Protein AF-0000000084919170 (afdb_homodimer)

InterPro domains:
  IPR008969 Carboxypeptidase-like, regulatory domain superfamily [SSF49464] (25-106)
  IPR012910 TonB-dependent receptor, plug domain [PF07715] (121-240)
  IPR023996 TonB-dependent outer membrane protein, SusC/RagA [TIGR04056] (25-1035)
  IPR023997 TonB-dependent outer membrane protein SusC/RagA, conserved site [TIGR04057] (216-246)
  IPR036942 TonB-dependent receptor-like, beta-barrel domain superfamily [G3DSA:2.40.170.20] (329-883)
  IPR037066 TonB-dependent receptor, plug domain superfamily [G3DSA:2.170.130.10] (97-245)
  IPR039426 TonB-dependent receptor-like [PS52016] (116-1035)
  IPR039426 TonB-dependent receptor-like [PTHR30069] (17-830)

Solvent-accessible surface area (backbone atoms only — not comparable to full-atom values): 98861 Å² total; per-residue (Å²): 133,69,83,75,57,65,78,62,54,68,70,56,56,76,66,56,72,74,70,78,71,61,69,59,45,59,29,31,28,36,35,17,32,79,85,62,47,48,36,58,60,28,34,38,28,37,64,97,54,91,55,60,39,50,20,38,80,73,2,37,36,69,43,75,38,74,47,51,75,38,37,35,32,38,40,37,96,63,31,39,68,44,75,46,67,41,71,67,45,52,63,57,71,44,64,32,46,58,21,64,72,63,58,53,50,70,41,65,47,57,89,58,41,72,38,49,54,79,58,44,23,62,69,70,52,74,43,54,17,62,70,28,42,68,63,68,50,74,34,27,70,65,47,48,47,48,69,45,56,44,48,48,57,47,65,38,22,44,56,79,62,29,44,72,33,47,33,30,72,52,77,65,50,92,70,56,84,34,50,45,31,41,26,53,67,68,29,71,50,70,58,60,69,63,41,57,32,47,49,79,12,37,33,40,54,15,40,38,68,45,72,48,59,33,83,45,36,41,32,38,28,39,25,55,42,43,61,47,16,39,84,67,35,44,64,15,68,31,7,31,41,38,37,35,58,56,68,27,42,68,51,79,57,54,22,37,36,39,38,38,35,41,36,41,31,36,72,51,66,81,44,48,73,60,46,63,52,36,16,46,24,53,56,47,32,64,42,89,37,30,70,48,22,15,58,46,46,47,26,13,34,14,34,68,53,73,52,50,76,39,39,30,47,85,61,50,67,39,53,33,33,67,65,65,65,44,63,71,68,65,42,43,74,12,39,38,38,41,41,33,43,34,40,34,34,37,57,97,44,34,29,34,23,44,36,43,33,44,34,42,35,39,37,34,52,58,72,22,32,35,38,39,41,38,40,37,39,27,37,36,40,49,27,74,86,34,36,38,39,38,40,39,40,33,43,37,41,37,43,36,37,29,54,52,39,19,35,26,38,59,51,9,30,44,36,44,54,72,46,50,23,31,38,55,57,65,74,74,46,58,66,10,46,40,96,88,53,26,52,40,65,51,32,63,53,48,48,52,41,30,42,49,27,30,37,70,57,36,39,33,32,36,42,34,48,34,40,41,36,32,40,36,44,36,38,49,77,44,97,38,33,36,41,35,38,37,44,26,40,29,38,37,40,37,39,37,40,39,35,44,42,44,28,31,72,72,39,53,39,20,31,41,37,41,35,45,34,41,41,39,36,40,40,38,40,40,36,43,35,38,47,42,69,80,48,96,41,36,33,42,39,34,34,40,34,40,40,41,38,39,41,41,37,39,35,43,37,42,32,30,32,34,41,72,48,79,87,50,91,48,80,60,32,30,70,46,70,46,72,49,78,46,80,47,64,44,40,39,38,33,42,36,36,37,44,33,40,34,44,66,82,29,36,25,41,38,40,38,40,35,36,40,40,27,48,43,38,58,55,92,89,52,83,48,51,35,56,55,76,37,39,29,41,28,28,14,37,31,46,49,76,75,42,94,63,60,81,54,55,64,37,37,34,44,28,25,34,38,16,33,35,44,36,47,70,92,60,54,72,47,42,49,84,41,75,34,52,48,63,87,26,74,92,79,41,65,45,74,41,78,36,71,54,48,44,47,33,59,67,44,51,55,20,39,34,40,32,41,38,40,36,40,39,39,24,26,63,83,62,29,36,37,41,41,39,37,40,40,40,34,37,23,36,37,29,68,32,73,39,77,41,58,76,85,70,79,25,56,22,33,48,44,56,40,23,27,35,35,33,36,36,43,31,32,38,38,38,33,40,88,44,77,54,97,51,38,36,35,42,38,36,41,30,26,23,37,46,50,45,31,22,72,29,50,38,98,83,44,56,64,46,75,64,50,41,55,69,81,66,29,40,31,24,28,40,38,60,79,32,42,61,30,22,32,34,19,24,23,73,24,54,51,95,88,64,43,48,27,19,44,66,45,96,87,65,46,59,37,71,34,79,29,64,70,38,83,66,41,34,21,58,52,35,31,40,35,13,39,39,41,36,37,34,47,74,52,33,37,40,35,39,32,37,30,33,40,34,81,16,22,32,35,37,46,58,59,25,49,19,36,45,25,39,33,29,54,76,55,58,64,20,58,85,84,24,35,79,48,72,35,28,33,64,89,79,69,43,76,47,74,47,67,40,47,41,51,49,41,58,60,41,37,36,51,52,39,56,32,32,55,79,35,46,34,53,33,29,37,32,31,41,40,37,39,37,44,32,40,42,60,57,58,80,78,29,67,88,47,80,44,68,42,44,38,42,30,42,32,35,32,45,70,49,67,79,39,66,63,44,78,53,48,63,73,64,41,25,48,47,76,66,83,57,46,34,46,29,36,42,29,46,76,60,54,27,35,40,35,41,35,40,38,38,31,37,131,72,85,70,57,64,74,60,54,67,70,56,57,77,65,59,71,75,69,79,72,60,68,59,45,59,30,32,28,36,34,18,33,78,87,62,48,47,35,59,59,28,34,37,27,36,65,98,54,92,55,61,36,51,20,37,80,74,3,37,35,68,44,74,40,74,48,52,74,38,36,35,32,38,39,36,95,58,30,40,69,44,77,47,67,41,72,65,43,52,64,60,70,45,64,33,46,60,20,63,71,60,61,51,50,68,41,64,47,56,89,58,41,73,39,49,52,78,58,45,23,62,70,70,52,74,42,54,18,61,69,27,42,66,64,67,50,74,34,27,71,65,47,48,49,52,70,44,56,43,48,48,58,47,65,39,22,42,57,80,63,29,45,70,32,47,34,29,70,55,77,64,49,93,71,56,82,37,49,46,32,41,26,53,69,68,31,71,51,71,60,60,68,64,42,57,30,46,48,81,12,38,34,39,56,15,40,37,66,45,72,46,59,34,82,46,36,42,31,38,27,38,25,56,41,44,60,48,16,38,82,66,35,43,64,14,67,30,8,29,40,37,36,36,57,55,68,28,41,68,51,79,58,53,24,35,36,38,38,38,35,42,36,40,32,36,73,52,67,82,43,47,72,59,47,62,53,37,17,45,23,53,55,48,31,63,41,89,37,30,70,48,22,15,58,47,45,47,24,14,32,14,33,68,51,74,50,50,76,38,38,30,47,84,60,50,68,41,53,33,33,67,65,64,64,43,62,71,69,64,42,42,74,12,39,37,38,40,41,33,44,33,41,34,35,36,58,96,44,34,27,32,24,43,35,43,34,45,36,43,35,40,37,33,53,58,74,20,33,37,37,38,40,40,39,38,40,26,38,36,40,50,29,73,87,34,35,37,40,35,42,40,41,34,43,35,42,37,44,36,38,28,51,52,39,20,35,26,39,57,51,8,29,45,35,45,55,74,46,50,22,31,37,54,56,65,75,73,44,59,68,10,47,40,96,87,54,26,53,39,66,50,32,63,52,46,47,51,44,31,42,49,28,30,37,69,56,35,39,34,31,37,42,34,47,35,40,41,38,32,39,38,43,35,37,47,76,45,97,38,33,34,39,36,39,37,43,29,41,28,38,35,37,37,40,36,41,38,37,44,42,44,27,30,72,71,40,53,40,20,31,39,38,40,34,46,35,40,40,39,36,40,40,38,41,42,35,43,36,39,48,40,69,80,47,96,42,36,33,40,39,34,36,41,33,40,39,41,41,40,42,41,39,39,36,42,36,44,32,30,35,33,40,73,48,79,90,52,90,48,83,58,32,30,71,47,70,46,73,49,78,46,79,46,61,45,42,40,39,32,43,35,37,38,45,33,40,35,44,66,83,28,36,26,41,37,39,37,40,36,35,41,40,28,48,43,36,56,54,92,87,53,82,47,51,35,55,53,74,39,40,27,41,29,29,15,37,31,46,48,76,73,41,94,63,61,81,54,54,63,38,37,33,44,28,25,35,37,16,34,36,45,36,48,71,92,60,54,73,48,40,48,83,40,76,35,53,47,63,86,26,74,93,80,41,66,45,72,41,77,36,72,52,49,46,46,34,58,66,44,50,56,20,38,34,39,34,40,40,43,35,41,39,39,24,26,64,82,64,30,35,35,41,40,38,37,39,41,40,35,38,25,37,36,28,68,31,74,38,79,42,59,76,85,70,78,27,55,21,33,50,44,55,41,24,27,38,37,33,38,36,41,31,33,39,38,36,34,40,90,43,77,55,98,51,38,36,36,42,39,36,40,29,26,22,39,46,50,45,31,23,73,30,50,39,97,82,44,56,63,48,77,65,52,40,56,70,80,64,29,39,31,26,26,40,38,61,76,32,44,60,30,23,31,32,19,24,23,73,24,53,51,95,89,64,45,48,27,19,43,65,46,97,85,66,45,60,38,72,34,78,29,61,69,39,81,66,40,33,20,58,52,35,30,40,35,13,39,39,40,37,39,34,48,73,53,33,35,40,35,39,32,36,29,32,39,35,81,15,22,30,34,36,47,58,60,25,49,18,37,46,26,40,33,30,53,77,55,58,63,20,58,86,83,25,35,79,47,71,38,29,33,64,90,78,70,42,78,48,73,48,68,39,47,40,51,49,42,57,60,42,37,37,52,53,39,56,31,30,56,80,35,46,34,53,33,29,36,33,31,40,39,35,39,35,44,33,41,40,58,56,58,80,78,27,65,88,47,81,44,68,41,42,38,42,29,44,31,35,32,46,69,48,67,81,39,67,64,44,75,52,48,63,73,64,41,26,45,48,74,65,83,56,46,33,48,27,37,42,30,47,78,60,51,27,34,40,34,41,34,39,38,39,30,38

Radius of gyration: 41.26 Å; Cα contacts (8 Å, |Δi|>4): 6183; chains: 2; bounding box: 112×122×105 Å

Structure (mmCIF, N/CA/C/O backbone):
data_AF-0000000084919170-model_v1
#
loop_
_entity.id
_entity.type
_entity.pdbx_description
1 polymer 'TonB-dependent receptor plug'
#
loop_
_atom_site.group_PDB
_atom_site.id
_atom_site.type_symbol
_atom_site.label_atom_id
_atom_site.label_alt_id
_atom_site.label_comp_id
_atom_site.label_asym_id
_atom_site.label_entity_id
_atom_site.label_seq_id
_atom_site.pdbx_PDB_ins_code
_atom_site.Cartn_x
_atom_site.Cartn_y
_atom_site.Cartn_z
_atom_site.occupancy
_atom_site.B_iso_or_equiv
_atom_site.auth_seq_id
_atom_site.auth_comp_id
_atom_site.auth_asym_id
_atom_site.auth_atom_id
_atom_site.pdbx_PDB_model_num
ATOM 1 N N . MET A 1 1 ? -66.125 2.893 -43.344 1 22.45 1 MET A N 1
ATOM 2 C CA . MET A 1 1 ? -66.375 3.629 -42.094 1 22.45 1 MET A CA 1
ATOM 3 C C . MET A 1 1 ? -66.5 2.676 -40.938 1 22.45 1 MET A C 1
ATOM 5 O O . MET A 1 1 ? -66.25 3.055 -39.781 1 22.45 1 MET A O 1
ATOM 9 N N . GLN A 1 2 ? -67.188 1.554 -41.094 1 22 2 GLN A N 1
ATOM 10 C CA . GLN A 1 2 ? -67.875 0.704 -40.094 1 22 2 GLN A CA 1
ATOM 11 C C . GLN A 1 2 ? -66.812 -0.121 -39.312 1 22 2 GLN A C 1
ATOM 13 O O . GLN A 1 2 ? -67 -0.393 -38.125 1 22 2 GLN A O 1
ATOM 18 N N . LYS A 1 3 ? -66 -0.805 -40.125 1 27.08 3 LYS A N 1
ATOM 19 C CA . LYS A 1 3 ? -65.25 -1.969 -39.656 1 27.08 3 LYS A CA 1
ATOM 20 C C . LYS A 1 3 ? -64.25 -1.578 -38.594 1 27.08 3 LYS A C 1
ATOM 22 O O . LYS A 1 3 ? -63.5 -2.424 -38.094 1 27.08 3 LYS A O 1
ATOM 27 N N . GLN A 1 4 ? -64 -0.271 -38.562 1 27.7 4 GLN A N 1
ATOM 28 C CA . GLN A 1 4 ? -62.906 0.254 -37.75 1 27.7 4 GLN A CA 1
ATOM 29 C C . GLN A 1 4 ? -63.219 0.131 -36.25 1 27.7 4 GLN A C 1
ATOM 31 O O . GLN A 1 4 ? -62.406 0.491 -35.406 1 27.7 4 GLN A O 1
ATOM 36 N N . THR A 1 5 ? -64.562 -0.2 -35.969 1 31.77 5 THR A N 1
ATOM 37 C CA . THR A 1 5 ? -65.188 0.075 -34.656 1 31.77 5 THR A CA 1
ATOM 38 C C . THR A 1 5 ? -64.75 -0.962 -33.625 1 31.77 5 THR A C 1
ATOM 40 O O . THR A 1 5 ? -64.625 -0.65 -32.438 1 31.77 5 THR A O 1
ATOM 43 N N . HIS A 1 6 ? -64.625 -2.256 -34.125 1 32.03 6 HIS A N 1
ATOM 44 C CA . HIS A 1 6 ? -64.812 -3.307 -33.125 1 32.03 6 HIS A CA 1
ATOM 45 C C . HIS A 1 6 ? -63.562 -3.434 -32.25 1 32.03 6 HIS A C 1
ATOM 47 O O . HIS A 1 6 ? -63.656 -3.924 -31.125 1 32.03 6 HIS A O 1
ATOM 53 N N . TYR A 1 7 ? -62.375 -3.232 -33 1 32.41 7 TYR A N 1
ATOM 54 C CA . TYR A 1 7 ? -61.188 -3.619 -32.25 1 32.41 7 TYR A CA 1
ATOM 55 C C . TYR A 1 7 ? -61 -2.771 -31.016 1 32.41 7 TYR A C 1
ATOM 57 O O . TYR A 1 7 ? -60.062 -2.982 -30.25 1 32.41 7 TYR A O 1
ATOM 65 N N . LEU A 1 8 ? -61.812 -1.587 -30.969 1 29.98 8 LEU A N 1
ATOM 66 C CA . LEU A 1 8 ? -61.75 -0.578 -29.906 1 29.98 8 LEU A CA 1
ATOM 67 C C . LEU A 1 8 ? -62.219 -1.148 -28.578 1 29.98 8 LEU A C 1
ATOM 69 O O . LEU A 1 8 ? -61.781 -0.71 -27.516 1 29.98 8 LEU A O 1
ATOM 73 N N . LEU A 1 9 ? -63.062 -2.213 -28.688 1 30.53 9 LEU A N 1
ATOM 74 C CA . LEU A 1 9 ? -63.812 -2.682 -27.531 1 30.53 9 LEU A CA 1
ATOM 75 C C . LEU A 1 9 ? -62.875 -3.344 -26.516 1 30.53 9 LEU A C 1
ATOM 77 O O . LEU A 1 9 ? -63.031 -3.143 -25.312 1 30.53 9 LEU A O 1
ATOM 81 N N . LEU A 1 10 ? -62.094 -4.34 -27.094 1 31.11 10 LEU A N 1
ATOM 82 C CA . LEU A 1 10 ? -61.531 -5.266 -26.125 1 31.11 10 LEU A CA 1
ATOM 83 C C . LEU A 1 10 ? -60.5 -4.566 -25.25 1 31.11 10 LEU A C 1
ATOM 85 O O . LEU A 1 10 ? -60.156 -5.043 -24.156 1 31.11 10 LEU A O 1
ATOM 89 N N . PHE A 1 11 ? -59.875 -3.465 -25.812 1 29.84 11 PHE A N 1
ATOM 90 C CA . PHE A 1 11 ? -58.875 -2.74 -25.031 1 29.84 11 PHE A CA 1
ATOM 91 C C . PHE A 1 11 ? -59.469 -2.184 -23.75 1 29.84 11 PHE A C 1
ATOM 93 O O . PHE A 1 11 ? -58.75 -1.865 -22.797 1 29.84 11 PHE A O 1
ATOM 100 N N . VAL A 1 12 ? -60.812 -1.981 -23.797 1 30.11 12 VAL A N 1
ATOM 101 C CA . VAL A 1 12 ? -61.469 -1.271 -22.703 1 30.11 12 VAL A CA 1
ATOM 102 C C . VAL A 1 12 ? -61.5 -2.152 -21.453 1 30.11 12 VAL A C 1
ATOM 104 O O . VAL A 1 12 ? -61.531 -1.648 -20.328 1 30.11 12 VAL A O 1
ATOM 107 N N . LEU A 1 13 ? -61.625 -3.471 -21.734 1 29.06 13 LEU A N 1
ATOM 108 C CA . LEU A 1 13 ? -62.031 -4.25 -20.562 1 29.06 13 LEU A CA 1
ATOM 109 C C . LEU A 1 13 ? -60.906 -4.363 -19.562 1 29.06 13 LEU A C 1
ATOM 111 O O . LEU A 1 13 ? -61.125 -4.551 -18.359 1 29.06 13 LEU A O 1
ATOM 115 N N . PHE A 1 14 ? -59.688 -4.559 -20.125 1 29.61 14 PHE A N 1
ATOM 116 C CA . PHE A 1 14 ? -58.688 -4.918 -19.125 1 29.61 14 PHE A CA 1
ATOM 117 C C . PHE A 1 14 ? -58.5 -3.795 -18.109 1 29.61 14 PHE A C 1
ATOM 119 O O . PHE A 1 14 ? -57.656 -3.883 -17.219 1 29.61 14 PHE A O 1
ATOM 126 N N . LEU A 1 15 ? -59.094 -2.596 -18.453 1 28.02 15 LEU A N 1
ATOM 127 C CA . LEU A 1 15 ? -58.938 -1.473 -17.531 1 28.02 15 LEU A CA 1
ATOM 128 C C . LEU A 1 15 ? -59.688 -1.745 -16.234 1 28.02 15 LEU A C 1
ATOM 130 O O . LEU A 1 15 ? -59.688 -0.905 -15.328 1 28.02 15 LEU A O 1
ATOM 134 N N . LEU A 1 16 ? -60.656 -2.666 -16.312 1 28.39 16 LEU A N 1
ATOM 135 C CA . LEU A 1 16 ? -61.562 -2.588 -15.172 1 28.39 16 LEU A CA 1
ATOM 136 C C . LEU A 1 16 ? -61 -3.277 -13.945 1 28.39 16 LEU A C 1
ATOM 138 O O . LEU A 1 16 ? -61.719 -3.777 -13.094 1 28.39 16 LEU A O 1
ATOM 142 N N . THR A 1 17 ? -59.781 -3.814 -14.031 1 30.48 17 THR A N 1
ATOM 143 C CA . THR A 1 17 ? -59.625 -4.492 -12.758 1 30.48 17 THR A CA 1
ATOM 144 C C . THR A 1 17 ? -59.75 -3.51 -11.594 1 30.48 17 THR A C 1
ATOM 146 O O . THR A 1 17 ? -59.125 -2.451 -11.586 1 30.48 17 THR A O 1
ATOM 149 N N . SER A 1 18 ? -60.969 -3.484 -11.016 1 28.42 18 SER A N 1
ATOM 150 C CA . SER A 1 18 ? -61.5 -2.75 -9.875 1 28.42 18 SER A CA 1
ATOM 151 C C . SER A 1 18 ? -60.594 -2.861 -8.664 1 28.42 18 SER A C 1
ATOM 153 O O . SER A 1 18 ? -60.25 -3.965 -8.234 1 28.42 18 SER A O 1
ATOM 155 N N . GLY A 1 19 ? -59.594 -1.998 -8.57 1 30.52 19 GLY A N 1
ATOM 156 C CA . GLY A 1 19 ? -58.781 -1.725 -7.395 1 30.52 19 GLY A CA 1
ATOM 157 C C . GLY A 1 19 ? -59.594 -1.731 -6.102 1 30.52 19 GLY A C 1
ATOM 158 O O . GLY A 1 19 ? -60.625 -1.062 -5.996 1 30.52 19 GLY A O 1
ATOM 159 N N . MET A 1 20 ? -59.75 -2.928 -5.551 1 32.59 20 MET A N 1
ATOM 160 C CA . MET A 1 20 ? -60.25 -2.881 -4.184 1 32.59 20 MET A CA 1
ATOM 161 C C . MET A 1 20 ? -59.625 -1.734 -3.404 1 32.59 20 MET A C 1
ATOM 163 O O . MET A 1 20 ? -58.406 -1.683 -3.26 1 32.59 20 MET A O 1
ATOM 167 N N . VAL A 1 21 ? -60.156 -0.573 -3.539 1 33.84 21 VAL A N 1
ATOM 168 C CA . VAL A 1 21 ? -59.875 0.622 -2.75 1 33.84 21 VAL A CA 1
ATOM 169 C C . VAL A 1 21 ? -59.906 0.274 -1.264 1 33.84 21 VAL A C 1
ATOM 171 O O . VAL A 1 21 ? -60.938 -0.098 -0.717 1 33.84 21 VAL A O 1
ATOM 174 N N . ALA A 1 22 ? -58.969 -0.368 -0.867 1 38.22 22 ALA A N 1
ATOM 175 C CA . ALA A 1 22 ? -58.844 -0.321 0.589 1 38.22 22 ALA A CA 1
ATOM 176 C C . ALA A 1 22 ? -59.125 1.086 1.114 1 38.22 22 ALA A C 1
ATOM 178 O O . ALA A 1 22 ? -58.75 2.074 0.482 1 38.22 22 ALA A O 1
ATOM 179 N N . GLN A 1 23 ? -60.156 1.24 1.848 1 45.56 23 GLN A N 1
ATOM 180 C CA . GLN A 1 23 ? -60.562 2.508 2.441 1 45.56 23 GLN A CA 1
ATOM 181 C C . GLN A 1 23 ? -59.375 3.24 3.053 1 45.56 23 GLN A C 1
ATOM 183 O O . GLN A 1 23 ? -58.875 2.848 4.105 1 45.56 23 GLN A O 1
ATOM 188 N N . ASN A 1 24 ? -58.594 3.787 2.281 1 59.44 24 ASN A N 1
ATOM 189 C CA . ASN A 1 24 ? -57.594 4.727 2.74 1 59.44 24 ASN A CA 1
ATOM 190 C C . ASN A 1 24 ? -58.188 5.855 3.568 1 59.44 24 ASN A C 1
ATOM 192 O O . ASN A 1 24 ? -59.219 6.43 3.188 1 59.44 24 ASN A O 1
ATOM 196 N N . LYS A 1 25 ? -57.938 5.832 4.766 1 73.81 25 LYS A N 1
ATOM 197 C CA . LYS A 1 25 ? -58.406 6.914 5.629 1 73.81 25 LYS A CA 1
ATOM 198 C C . LYS A 1 25 ? -57.312 7.98 5.801 1 73.81 25 LYS A C 1
ATOM 200 O O . LYS A 1 25 ? -56.156 7.656 6.035 1 73.81 25 LYS A O 1
ATOM 205 N N . THR A 1 26 ? -57.719 9.07 5.539 1 80.94 26 THR A N 1
ATOM 206 C CA . THR A 1 26 ? -56.875 10.227 5.727 1 80.94 26 THR A CA 1
ATOM 207 C C . THR A 1 26 ? -56.875 10.688 7.18 1 80.94 26 THR A C 1
ATOM 209 O O . THR A 1 26 ? -57.938 10.906 7.754 1 80.94 26 THR A O 1
ATOM 212 N N . VAL A 1 27 ? -55.812 10.609 7.77 1 84.25 27 VAL A N 1
ATOM 213 C CA . VAL A 1 27 ? -55.625 11.102 9.133 1 84.25 27 VAL A CA 1
ATOM 214 C C . VAL A 1 27 ? -54.938 12.469 9.102 1 84.25 27 VAL A C 1
ATOM 216 O O . VAL A 1 27 ? -53.938 12.648 8.406 1 84.25 27 VAL A O 1
ATOM 219 N N . THR A 1 28 ? -55.594 13.406 9.68 1 84.62 28 THR A N 1
ATOM 220 C CA . THR A 1 28 ? -55.031 14.734 9.859 1 84.62 28 THR A CA 1
ATOM 221 C C . THR A 1 28 ? -54.75 15.016 11.328 1 84.62 28 THR A C 1
ATOM 223 O O . THR A 1 28 ? -55.312 14.359 12.211 1 84.62 28 THR A O 1
ATOM 226 N N . GLY A 1 29 ? -53.781 15.773 11.656 1 84.69 29 GLY A N 1
ATOM 227 C CA . GLY A 1 29 ? -53.469 16.156 13.023 1 84.69 29 GLY A CA 1
ATOM 228 C C . GLY A 1 29 ? -52.406 17.234 13.133 1 84.69 29 GLY A C 1
ATOM 229 O O . GLY A 1 29 ? -51.906 17.719 12.117 1 84.69 29 GLY A O 1
ATOM 230 N N . THR A 1 30 ? -52.219 17.672 14.32 1 84.38 30 THR A N 1
ATOM 231 C CA . THR A 1 30 ? -51.188 18.625 14.688 1 84.38 30 THR A CA 1
ATOM 232 C C . THR A 1 30 ? -50.188 18 15.656 1 84.38 30 THR A C 1
ATOM 234 O O . THR A 1 30 ? -50.594 17.297 16.578 1 84.38 30 THR A O 1
ATOM 237 N N . VAL A 1 31 ? -48.969 18.125 15.344 1 84.88 31 VAL A N 1
ATOM 238 C CA . VAL A 1 31 ? -47.938 17.719 16.281 1 84.88 31 VAL A CA 1
ATOM 239 C C . VAL A 1 31 ? -47.375 18.953 17 1 84.88 31 VAL A C 1
ATOM 241 O O . VAL A 1 31 ? -46.969 19.922 16.375 1 84.88 31 VAL A O 1
ATOM 244 N N . THR A 1 32 ? -47.406 18.922 18.266 1 80 32 THR A N 1
ATOM 245 C CA . THR A 1 32 ? -46.938 20 19.109 1 80 32 THR A CA 1
ATOM 246 C C . THR A 1 32 ? -45.906 19.484 20.125 1 80 32 THR A C 1
ATOM 248 O O . THR A 1 32 ? -45.781 18.281 20.312 1 80 32 THR A O 1
ATOM 251 N N . ASP A 1 33 ? -45.125 20.438 20.703 1 75.25 33 ASP A N 1
ATOM 252 C CA . ASP A 1 33 ? -44.344 20.078 21.875 1 75.25 33 ASP A CA 1
ATOM 253 C C . ASP A 1 33 ? -45.219 20.094 23.141 1 75.25 33 ASP A C 1
ATOM 255 O O . ASP A 1 33 ? -46.406 20.297 23.062 1 75.25 33 ASP A O 1
ATOM 259 N N . GLU A 1 34 ? -44.531 19.781 24.25 1 68.62 34 GLU A N 1
ATOM 260 C CA . GLU A 1 34 ? -45.281 19.719 25.516 1 68.62 34 GLU A CA 1
ATOM 261 C C . GLU A 1 34 ? -45.938 21.047 25.859 1 68.62 34 GLU A C 1
ATOM 263 O O . GLU A 1 34 ? -46.938 21.094 26.578 1 68.62 34 GLU A O 1
ATOM 268 N N . ALA A 1 35 ? -45.406 22.094 25.328 1 65.75 35 ALA A N 1
ATOM 269 C CA . ALA A 1 35 ? -45.938 23.422 25.609 1 65.75 35 ALA A CA 1
ATOM 270 C C . ALA A 1 35 ? -47.062 23.781 24.625 1 65.75 35 ALA A C 1
ATOM 272 O O . ALA A 1 35 ? -47.594 24.891 24.656 1 65.75 35 ALA A O 1
ATOM 273 N N . GLY A 1 36 ? -47.281 23 23.734 1 71.69 36 GLY A N 1
ATOM 274 C CA . GLY A 1 36 ? -48.375 23.219 22.797 1 71.69 36 GLY A CA 1
ATOM 275 C C . GLY A 1 36 ? -47.938 23.938 21.531 1 71.69 36 GLY A C 1
ATOM 276 O O . GLY A 1 36 ? -48.781 24.375 20.734 1 71.69 36 GLY A O 1
ATOM 277 N N . VAL A 1 37 ? -46.656 24.156 21.391 1 73.38 37 VAL A N 1
ATOM 278 C CA . VAL A 1 37 ? -46.156 24.828 20.203 1 73.38 37 VAL A CA 1
ATOM 279 C C . VAL A 1 37 ? -46.094 23.844 19.047 1 73.38 37 VAL A C 1
ATOM 281 O O . VAL A 1 37 ? -45.531 22.75 19.172 1 73.38 37 VAL A O 1
ATOM 284 N N . PRO A 1 38 ? -46.625 24.281 17.906 1 78.75 38 PRO A N 1
ATOM 285 C CA . PRO A 1 38 ? -46.562 23.375 16.75 1 78.75 38 PRO A CA 1
ATOM 286 C C . PRO A 1 38 ? -45.156 23.062 16.297 1 78.75 38 PRO A C 1
ATOM 288 O O . PRO A 1 38 ? -44.281 23.953 16.281 1 78.75 38 PRO A O 1
ATOM 291 N N . LEU A 1 39 ? -44.812 21.859 16.094 1 77.62 39 LEU A N 1
ATOM 292 C CA . LEU A 1 39 ? -43.5 21.406 15.656 1 77.62 39 LEU A CA 1
ATOM 293 C C . LEU A 1 39 ? -43.469 21.25 14.141 1 77.62 39 LEU A C 1
ATOM 295 O O . LEU A 1 39 ? -44.25 20.484 13.57 1 77.62 39 LEU A O 1
ATOM 299 N N . LEU A 1 40 ? -42.594 22.062 13.633 1 72.12 40 LEU A N 1
ATOM 300 C CA . LEU A 1 40 ? -42.375 22 12.195 1 72.12 40 LEU A CA 1
ATOM 301 C C . LEU A 1 40 ? -41.438 20.844 11.844 1 72.12 40 LEU A C 1
ATOM 303 O O . LEU A 1 40 ? -40.438 20.609 12.539 1 72.12 40 LEU A O 1
ATOM 307 N N . GLY A 1 41 ? -41.719 20.078 10.742 1 73.25 41 GLY A N 1
ATOM 308 C CA . GLY A 1 41 ? -40.812 19.109 10.148 1 73.25 41 GLY A CA 1
ATOM 309 C C . GLY A 1 41 ? -40.75 17.797 10.914 1 73.25 41 GLY A C 1
ATOM 310 O O . GLY A 1 41 ? -39.781 17.047 10.805 1 73.25 41 GLY A O 1
ATOM 311 N N . VAL A 1 42 ? -41.719 17.594 11.758 1 77.38 42 VAL A N 1
ATOM 312 C CA . VAL A 1 42 ? -41.781 16.297 12.414 1 77.38 42 VAL A CA 1
ATOM 313 C C . VAL A 1 42 ? -42.094 15.211 11.375 1 77.38 42 VAL A C 1
ATOM 315 O O . VAL A 1 42 ? -43.031 15.336 10.594 1 77.38 42 VAL A O 1
ATOM 318 N N . ASN A 1 43 ? -41.344 14.281 11.391 1 80.56 43 ASN A N 1
ATOM 319 C CA . ASN A 1 43 ? -41.594 13.141 10.523 1 80.56 43 ASN A CA 1
ATOM 320 C C . ASN A 1 43 ? -42.719 12.273 11.047 1 80.56 43 ASN A C 1
ATOM 322 O O . ASN A 1 43 ? -42.656 11.766 12.164 1 80.56 43 ASN A O 1
ATOM 326 N N . VAL A 1 44 ? -43.812 12.203 10.266 1 83.69 44 VAL A N 1
ATOM 327 C CA . VAL A 1 44 ? -44.938 11.328 10.562 1 83.69 44 VAL A CA 1
ATOM 328 C C . VAL A 1 44 ? -44.938 10.133 9.625 1 83.69 44 VAL A C 1
ATOM 330 O O . VAL A 1 44 ? -45.188 10.273 8.422 1 83.69 44 VAL A O 1
ATOM 333 N N . LEU A 1 45 ? -44.562 9.047 10.172 1 79.88 45 LEU A N 1
ATOM 334 C CA . LEU A 1 45 ? -44.375 7.828 9.391 1 79.88 45 LEU A CA 1
ATOM 335 C C . LEU A 1 45 ? -45.375 6.758 9.82 1 79.88 45 LEU A C 1
ATOM 337 O O . LEU A 1 45 ? -45.594 6.562 11.016 1 79.88 45 LEU A O 1
ATOM 341 N N . GLU A 1 46 ? -46.125 6.129 8.852 1 78.5 46 GLU A N 1
ATOM 342 C CA . GLU A 1 46 ? -46.906 4.914 9.148 1 78.5 46 GLU A CA 1
ATOM 343 C C . GLU A 1 46 ? -45.969 3.752 9.469 1 78.5 46 GLU A C 1
ATOM 345 O O . GLU A 1 46 ? -45.219 3.281 8.594 1 78.5 46 GLU A O 1
ATOM 350 N N . LYS A 1 47 ? -45.875 3.432 10.711 1 74.62 47 LYS A N 1
ATOM 351 C CA . LYS A 1 47 ? -44.938 2.449 11.227 1 74.62 47 LYS A CA 1
ATOM 352 C C . LYS A 1 47 ? -44.969 1.165 10.398 1 74.62 47 LYS A C 1
ATOM 354 O O . LYS A 1 47 ? -46.031 0.619 10.133 1 74.62 47 LYS A O 1
ATOM 359 N N . GLY A 1 48 ? -43.781 0.655 9.906 1 62.97 48 GLY A N 1
ATOM 360 C CA . GLY A 1 48 ? -43.656 -0.57 9.133 1 62.97 48 GLY A CA 1
ATOM 361 C C . GLY A 1 48 ? -43.719 -0.34 7.633 1 62.97 48 GLY A C 1
ATOM 362 O O . GLY A 1 48 ? -43.656 -1.289 6.852 1 62.97 48 GLY A O 1
ATOM 363 N N . THR A 1 49 ? -44.156 0.949 7.258 1 65.25 49 THR A N 1
ATOM 364 C CA . THR A 1 49 ? -44.219 1.294 5.84 1 65.25 49 THR A CA 1
ATOM 365 C C . THR A 1 49 ? -43.312 2.463 5.516 1 65.25 49 THR A C 1
ATOM 367 O O . THR A 1 49 ? -42.688 3.045 6.414 1 65.25 49 THR A O 1
ATOM 370 N N . SER A 1 50 ? -43.125 2.695 4.234 1 63.94 50 SER A N 1
ATOM 371 C CA . SER A 1 50 ? -42.406 3.885 3.805 1 63.94 50 SER A CA 1
ATOM 372 C C . SER A 1 50 ? -43.344 5.062 3.586 1 63.94 50 SER A C 1
ATOM 374 O O . SER A 1 50 ? -42.938 6.105 3.068 1 63.94 50 SER A O 1
ATOM 376 N N . ASN A 1 51 ? -44.625 4.906 3.998 1 73.56 51 ASN A N 1
ATOM 377 C CA . ASN A 1 51 ? -45.625 5.965 3.893 1 73.56 51 ASN A CA 1
ATOM 378 C C . ASN A 1 51 ? -45.469 6.996 5.004 1 73.56 51 ASN A C 1
ATOM 380 O O . ASN A 1 51 ? -45.594 6.668 6.184 1 73.56 51 ASN A O 1
ATOM 384 N N . GLY A 1 52 ? -44.906 8.102 4.75 1 75.62 52 GLY A N 1
ATOM 385 C CA . GLY A 1 52 ? -44.688 9.141 5.75 1 75.62 52 GLY A CA 1
ATOM 386 C C . GLY A 1 52 ? -44.906 10.539 5.207 1 75.62 52 GLY A C 1
ATOM 387 O O . GLY A 1 52 ? -45.031 10.734 3.996 1 75.62 52 GLY A O 1
ATOM 388 N N . THR A 1 53 ? -45.25 11.445 6.117 1 78.56 53 THR A N 1
ATOM 389 C CA . THR A 1 53 ? -45.344 12.883 5.855 1 78.56 53 THR A CA 1
ATOM 390 C C . THR A 1 53 ? -44.625 13.672 6.934 1 78.56 53 THR A C 1
ATOM 392 O O . THR A 1 53 ? -44.062 13.102 7.883 1 78.56 53 THR A O 1
ATOM 395 N N . SER A 1 54 ? -44.406 14.914 6.746 1 79.19 54 SER A N 1
ATOM 396 C CA . SER A 1 54 ? -43.844 15.805 7.758 1 79.19 54 SER A CA 1
ATOM 397 C C . SER A 1 54 ? -44.844 16.922 8.102 1 79.19 54 SER A C 1
ATOM 399 O O . SER A 1 54 ? -45.688 17.281 7.281 1 79.19 54 SER A O 1
ATOM 401 N N . THR A 1 55 ? -44.75 17.406 9.305 1 79.5 55 THR A N 1
ATOM 402 C CA . THR A 1 55 ? -45.625 18.469 9.734 1 79.5 55 THR A CA 1
ATOM 403 C C . THR A 1 55 ? -45.25 19.781 9.055 1 79.5 55 THR A C 1
ATOM 405 O O . THR A 1 55 ? -44.094 20 8.68 1 79.5 55 THR A O 1
ATOM 408 N N . ASP A 1 56 ? -46.312 20.594 8.867 1 75.88 56 ASP A N 1
ATOM 409 C CA . ASP A 1 56 ? -46.094 21.922 8.305 1 75.88 56 ASP A CA 1
ATOM 410 C C . ASP A 1 56 ? -45.781 22.938 9.398 1 75.88 56 ASP A C 1
ATOM 412 O O . ASP A 1 56 ? -45.594 22.562 10.562 1 75.88 56 ASP A O 1
ATOM 416 N N . PHE A 1 57 ? -45.719 24.219 9.086 1 71.19 57 PHE A N 1
ATOM 417 C CA . PHE A 1 57 ? -45.344 25.297 9.984 1 71.19 57 PHE A CA 1
ATOM 418 C C . PHE A 1 57 ? -46.281 25.359 11.188 1 71.19 57 PHE A C 1
ATOM 420 O O . PHE A 1 57 ? -45.875 25.766 12.281 1 71.19 57 PHE A O 1
ATOM 427 N N . ASP A 1 58 ? -47.469 25.078 11.055 1 76.25 58 ASP A N 1
ATOM 428 C CA . ASP A 1 58 ? -48.438 25.078 12.141 1 76.25 58 ASP A CA 1
ATOM 429 C C . ASP A 1 58 ? -48.5 23.734 12.844 1 76.25 58 ASP A C 1
ATOM 431 O O . ASP A 1 58 ? -49.406 23.469 13.633 1 76.25 58 ASP A O 1
ATOM 435 N N . GLY A 1 59 ? -47.5 22.875 12.508 1 77.94 59 GLY A N 1
ATOM 436 C CA . GLY A 1 59 ? -47.406 21.547 13.094 1 77.94 59 GLY A CA 1
ATOM 437 C C . GLY A 1 59 ? -48.406 20.562 12.531 1 77.94 59 GLY A C 1
ATOM 438 O O . GLY A 1 59 ? -48.594 19.469 13.078 1 77.94 59 GLY A O 1
ATOM 439 N N . LYS A 1 60 ? -49.156 20.938 11.508 1 81.5 60 LYS A N 1
ATOM 440 C CA . LYS A 1 60 ? -50.219 20.109 10.945 1 81.5 60 LYS A CA 1
ATOM 441 C C . LYS A 1 60 ? -49.625 19.062 9.992 1 81.5 60 LYS A C 1
ATOM 443 O O . LYS A 1 60 ? -48.656 19.312 9.289 1 81.5 60 LYS A O 1
ATOM 448 N N . TYR A 1 61 ? -50.219 17.906 10.031 1 83.31 61 TYR A N 1
ATOM 449 C CA . TYR A 1 61 ? -49.844 16.844 9.094 1 83.31 61 TYR A CA 1
ATOM 450 C C . TYR A 1 61 ? -51.094 16.188 8.508 1 83.31 61 TYR A C 1
ATOM 452 O O . TYR A 1 61 ? -52.188 16.25 9.102 1 83.31 61 TYR A O 1
ATOM 460 N N . THR A 1 62 ? -51.062 15.734 7.219 1 84.06 62 THR A N 1
ATOM 461 C CA . THR A 1 62 ? -52.031 14.875 6.562 1 84.06 62 THR A CA 1
ATOM 462 C C . THR A 1 62 ? -51.344 13.625 5.996 1 84.06 62 THR A C 1
ATOM 464 O O . THR A 1 62 ? -50.375 13.727 5.273 1 84.06 62 THR A O 1
ATOM 467 N N . ILE A 1 63 ? -51.844 12.523 6.453 1 80.31 63 ILE A N 1
ATOM 468 C CA . ILE A 1 63 ? -51.281 11.266 5.953 1 80.31 63 ILE A CA 1
ATOM 469 C C . ILE A 1 63 ? -52.406 10.297 5.637 1 80.31 63 ILE A C 1
ATOM 471 O O . ILE A 1 63 ? -53.406 10.219 6.371 1 80.31 63 ILE A O 1
ATOM 475 N N . THR A 1 64 ? -52.344 9.656 4.523 1 81 64 THR A N 1
ATOM 476 C CA . THR A 1 64 ? -53.281 8.602 4.172 1 81 64 THR A CA 1
ATOM 477 C C . THR A 1 64 ? -52.719 7.23 4.543 1 81 64 THR A C 1
ATOM 479 O O . THR A 1 64 ? -51.688 6.828 4.047 1 81 64 THR A O 1
ATOM 482 N N . VAL A 1 65 ? -53.406 6.641 5.484 1 78.62 65 VAL A N 1
ATOM 483 C CA . VAL A 1 65 ? -52.906 5.371 6.008 1 78.62 65 VAL A CA 1
ATOM 484 C C . VAL A 1 65 ? -53.719 4.219 5.406 1 78.62 65 VAL A C 1
ATOM 486 O O . VAL A 1 65 ? -54.875 4.406 5 1 78.62 65 VAL A O 1
ATOM 489 N N . ALA A 1 66 ? -53.281 3.014 5.367 1 73.5 66 ALA A N 1
ATOM 490 C CA . ALA A 1 66 ? -53.812 1.847 4.684 1 73.5 66 ALA A CA 1
ATOM 491 C C . ALA A 1 66 ? -54.938 1.222 5.492 1 73.5 66 ALA A C 1
ATOM 493 O O . ALA A 1 66 ? -55.844 0.569 4.93 1 73.5 66 ALA A O 1
ATOM 494 N N . SER A 1 67 ? -54.906 1.341 6.852 1 75.69 67 SER A N 1
ATOM 495 C CA . SER A 1 67 ? -55.906 0.715 7.703 1 75.69 67 SER A CA 1
ATOM 496 C C . SER A 1 67 ? -56.219 1.582 8.914 1 75.69 67 SER A C 1
ATOM 498 O O . SER A 1 67 ? -55.406 2.439 9.297 1 75.69 67 SER A O 1
ATOM 500 N N . ASN A 1 68 ? -57.312 1.416 9.492 1 73.12 68 ASN A N 1
ATOM 501 C CA . ASN A 1 68 ? -57.781 2.078 10.711 1 73.12 68 ASN A CA 1
ATOM 502 C C . ASN A 1 68 ? -56.906 1.702 11.906 1 73.12 68 ASN A C 1
ATOM 504 O O . ASN A 1 68 ? -56.906 2.402 12.922 1 73.12 68 ASN A O 1
ATOM 508 N N . SER A 1 69 ? -56.188 0.7 11.75 1 74 69 SER A N 1
ATOM 509 C CA . SER A 1 69 ? -55.344 0.229 12.852 1 74 69 SER A CA 1
ATOM 510 C C . SER A 1 69 ? -53.906 0.607 12.656 1 74 69 SER A C 1
ATOM 512 O O . SER A 1 69 ? -53.031 0.168 13.414 1 74 69 SER A O 1
ATOM 514 N N . SER A 1 70 ? -53.719 1.515 11.789 1 78.06 70 SER A N 1
ATOM 515 C CA . SER A 1 70 ? -52.312 1.91 11.523 1 78.06 70 SER A CA 1
ATOM 516 C C . SER A 1 70 ? -51.75 2.697 12.688 1 78.06 70 SER A C 1
ATOM 518 O O . SER A 1 70 ? -52.469 3.383 13.406 1 78.06 70 SER A O 1
ATOM 520 N N . ILE A 1 71 ? -50.406 2.508 12.969 1 81.06 71 ILE A N 1
ATOM 521 C CA . ILE A 1 71 ? -49.656 3.281 13.953 1 81.06 71 ILE A CA 1
ATOM 522 C C . ILE A 1 71 ? -48.75 4.301 13.242 1 81.06 71 ILE A C 1
ATOM 524 O O . ILE A 1 71 ? -48.031 3.955 12.312 1 81.06 71 ILE A O 1
ATOM 528 N N . LEU A 1 72 ? -48.969 5.551 13.695 1 82.56 72 LEU A N 1
ATOM 529 C CA . LEU A 1 72 ? -48.125 6.605 13.188 1 82.56 72 LEU A CA 1
ATOM 530 C C . LEU A 1 72 ? -46.938 6.855 14.148 1 82.56 72 LEU A C 1
ATOM 532 O O . LEU A 1 72 ? -47.156 6.91 15.367 1 82.56 72 LEU A O 1
ATOM 536 N N . GLU A 1 73 ? -45.812 6.887 13.578 1 80.88 73 GLU A N 1
ATOM 537 C CA . GLU A 1 73 ? -44.594 7.27 14.32 1 80.88 73 GLU A CA 1
ATOM 538 C C . GLU A 1 73 ? -44.188 8.703 13.992 1 80.88 73 GLU A C 1
ATOM 540 O O . GLU A 1 73 ? -44 9.047 12.828 1 80.88 73 GLU A O 1
ATOM 545 N N . PHE A 1 74 ? -44.094 9.484 15.078 1 80.31 74 PHE A N 1
ATOM 546 C CA . PHE A 1 74 ? -43.688 10.883 14.992 1 80.31 74 PHE A CA 1
ATOM 547 C C . PHE A 1 74 ? -42.25 11.047 15.469 1 80.31 74 PHE A C 1
ATOM 549 O O . PHE A 1 74 ? -41.906 10.727 16.609 1 80.31 74 PHE A O 1
ATOM 556 N N . THR A 1 75 ? -41.375 11.422 14.508 1 76 75 THR A N 1
ATOM 557 C CA . THR A 1 75 ? -39.969 11.625 14.859 1 76 75 THR A CA 1
ATOM 558 C C . THR A 1 75 ? -39.531 13.023 14.461 1 76 75 THR A C 1
ATOM 560 O O . THR A 1 75 ? -39.906 13.523 13.398 1 76 75 THR A O 1
ATOM 563 N N . SER A 1 76 ? -38.938 13.711 15.414 1 68.69 76 SER A N 1
ATOM 564 C CA . SER A 1 76 ? -38.344 15.016 15.195 1 68.69 76 SER A CA 1
ATOM 565 C C . SER A 1 76 ? -37.062 15.172 16.016 1 68.69 76 SER A C 1
ATOM 567 O O . SER A 1 76 ? -36.969 14.656 17.125 1 68.69 76 SER A O 1
ATOM 569 N N . ILE A 1 77 ? -36.031 15.766 15.367 1 58.88 77 ILE A N 1
ATOM 570 C CA . ILE A 1 77 ? -34.781 16.031 16.078 1 58.88 77 ILE A CA 1
ATOM 571 C C . ILE A 1 77 ? -35.062 16.828 17.344 1 58.88 77 ILE A C 1
ATOM 573 O O . ILE A 1 77 ? -35.75 17.859 17.297 1 58.88 77 ILE A O 1
ATOM 577 N N . GLY A 1 78 ? -34.656 16.422 18.531 1 55.78 78 GLY A N 1
ATOM 578 C CA . GLY A 1 78 ? -34.844 17.078 19.828 1 55.78 78 GLY A CA 1
ATOM 579 C C . GLY A 1 78 ? -36.062 16.594 20.578 1 55.78 78 GLY A C 1
ATOM 580 O O . GLY A 1 78 ? -36.344 17.047 21.688 1 55.78 78 GLY A O 1
ATOM 581 N N . TYR A 1 79 ? -36.844 15.75 19.984 1 64.69 79 TYR A N 1
ATOM 582 C CA . TYR A 1 79 ? -38.062 15.266 20.625 1 64.69 79 TYR A CA 1
ATOM 583 C C . TYR A 1 79 ? -38.094 13.742 20.672 1 64.69 79 TYR A C 1
ATOM 585 O O . TYR A 1 79 ? -37.531 13.078 19.797 1 64.69 79 TYR A O 1
ATOM 593 N N . THR A 1 80 ? -38.406 13.195 21.719 1 64.62 80 THR A N 1
ATOM 594 C CA . THR A 1 80 ? -38.594 11.75 21.828 1 64.62 80 THR A CA 1
ATOM 595 C C . THR A 1 80 ? -39.625 11.258 20.828 1 64.62 80 THR A C 1
ATOM 597 O O . THR A 1 80 ? -40.719 11.797 20.734 1 64.62 80 THR A O 1
ATOM 600 N N . ALA A 1 81 ? -39.156 10.305 20.047 1 72 81 ALA A N 1
ATOM 601 C CA . ALA A 1 81 ? -40.094 9.727 19.078 1 72 81 ALA A CA 1
ATOM 602 C C . ALA A 1 81 ? -41.344 9.195 19.766 1 72 81 ALA A C 1
ATOM 604 O O . ALA A 1 81 ? -41.281 8.641 20.859 1 72 81 ALA A O 1
ATOM 605 N N . LYS A 1 82 ? -42.562 9.508 19.25 1 76.88 82 LYS A N 1
ATOM 606 C CA . LYS A 1 82 ? -43.844 9.047 19.797 1 76.88 82 LYS A CA 1
ATOM 607 C C . LYS A 1 82 ? -44.625 8.281 18.75 1 76.88 82 LYS A C 1
ATOM 609 O O . LYS A 1 82 ? -44.781 8.734 17.609 1 76.88 82 LYS A O 1
ATOM 614 N N . SER A 1 83 ? -45 7.047 19.078 1 80.38 83 SER A N 1
ATOM 615 C CA . SER A 1 83 ? -45.906 6.285 18.234 1 80.38 83 SER A CA 1
ATOM 616 C C . SER A 1 83 ? -47.344 6.426 18.719 1 80.38 83 SER A C 1
ATOM 618 O O . SER A 1 83 ? -47.625 6.352 19.906 1 80.38 83 SER A O 1
ATOM 620 N N . ALA A 1 84 ? -48.312 6.711 17.812 1 81.25 84 ALA A N 1
ATOM 621 C CA . ALA A 1 84 ? -49.719 6.84 18.141 1 81.25 84 ALA A CA 1
ATOM 622 C C . ALA A 1 84 ? -50.594 6.023 17.172 1 81.25 84 ALA A C 1
ATOM 624 O O . ALA A 1 84 ? -50.406 6.094 15.961 1 81.25 84 ALA A O 1
ATOM 625 N N . ALA A 1 85 ? -51.438 5.18 17.641 1 79.25 85 ALA A N 1
ATOM 626 C CA . ALA A 1 85 ? -52.344 4.387 16.828 1 79.25 85 ALA A CA 1
ATOM 627 C C . ALA A 1 85 ? -53.438 5.258 16.219 1 79.25 85 ALA A C 1
ATOM 629 O O . ALA A 1 85 ? -54.031 6.098 16.906 1 79.25 85 ALA A O 1
ATOM 630 N N . VAL A 1 86 ? -53.75 5.176 15.039 1 82 86 VAL A N 1
ATOM 631 C CA . VAL A 1 86 ? -54.812 5.898 14.344 1 82 86 VAL A CA 1
ATOM 632 C C . VAL A 1 86 ? -56.156 5.484 14.914 1 82 86 VAL A C 1
ATOM 634 O O . VAL A 1 86 ? -57.031 6.336 15.156 1 82 86 VAL A O 1
ATOM 637 N N . ALA A 1 87 ? -56.281 4.195 15.32 1 75.56 87 ALA A N 1
ATOM 638 C CA . ALA A 1 87 ? -57.469 3.617 15.969 1 75.56 87 ALA A CA 1
ATOM 639 C C . ALA A 1 87 ? -58.75 4.219 15.406 1 75.56 87 ALA A C 1
ATOM 641 O O . ALA A 1 87 ? -59.625 4.598 16.172 1 75.56 87 ALA A O 1
ATOM 642 N N . GLY A 1 88 ? -58.906 4.453 14.086 1 73.62 88 GLY A N 1
ATOM 643 C CA . GLY A 1 88 ? -60.094 4.914 13.406 1 73.62 88 GLY A CA 1
ATOM 644 C C . GLY A 1 88 ? -60.281 6.418 13.461 1 73.62 88 GLY A C 1
ATOM 645 O O . GLY A 1 88 ? -61.281 6.949 12.984 1 73.62 88 GLY A O 1
ATOM 646 N N . LYS A 1 89 ? -59.406 7.137 14.117 1 77.62 89 LYS A N 1
ATOM 647 C CA . LYS A 1 89 ? -59.531 8.586 14.211 1 77.62 89 LYS A CA 1
ATOM 648 C C . LYS A 1 89 ? -59.125 9.258 12.898 1 77.62 89 LYS A C 1
ATOM 650 O O . LYS A 1 89 ? -58.219 8.797 12.203 1 77.62 89 LYS A O 1
ATOM 655 N N . THR A 1 90 ? -59.938 10.227 12.594 1 80.12 90 THR A N 1
ATOM 656 C CA . THR A 1 90 ? -59.625 11.008 11.398 1 80.12 90 THR A CA 1
ATOM 657 C C . THR A 1 90 ? -58.719 12.172 11.742 1 80.12 90 THR A C 1
ATOM 659 O O . THR A 1 90 ? -58.094 12.758 10.852 1 80.12 90 THR A O 1
ATOM 662 N N . THR A 1 91 ? -58.688 12.578 12.969 1 81 91 THR A N 1
ATOM 663 C CA . THR A 1 91 ? -57.781 13.602 13.469 1 81 91 THR A CA 1
ATOM 664 C C . THR A 1 91 ? -56.969 13.07 14.648 1 81 91 THR A C 1
ATOM 666 O O . THR A 1 91 ? -57.531 12.594 15.633 1 81 91 THR A O 1
ATOM 669 N N . LEU A 1 92 ? -55.656 12.992 14.578 1 82.62 92 LEU A N 1
ATOM 670 C CA . LEU A 1 92 ? -54.75 12.531 15.609 1 82.62 92 LEU A CA 1
ATOM 671 C C . LEU A 1 92 ? -53.719 13.609 15.961 1 82.62 92 LEU A C 1
ATOM 673 O O . LEU A 1 92 ? -52.781 13.844 15.195 1 82.62 92 LEU A O 1
ATOM 677 N N . ASN A 1 93 ? -53.969 14.352 17.047 1 81.06 93 ASN A N 1
ATOM 678 C CA . ASN A 1 93 ? -53.031 15.328 17.562 1 81.06 93 ASN A CA 1
ATOM 679 C C . ASN A 1 93 ? -52.031 14.68 18.547 1 81.06 93 ASN A C 1
ATOM 681 O O . ASN A 1 93 ? -52.438 13.883 19.391 1 81.06 93 ASN A O 1
ATOM 685 N N . VAL A 1 94 ? -50.781 14.859 18.328 1 82 94 VAL A N 1
ATOM 686 C CA . VAL A 1 94 ? -49.75 14.266 19.156 1 82 94 VAL A CA 1
ATOM 687 C C . VAL A 1 94 ? -48.844 15.359 19.719 1 82 94 VAL A C 1
ATOM 689 O O . VAL A 1 94 ? -48.531 16.328 19.016 1 82 94 VAL A O 1
ATOM 692 N N . SER A 1 95 ? -48.562 15.352 20.938 1 78.06 95 SER A N 1
ATOM 693 C CA . SER A 1 95 ? -47.531 16.172 21.578 1 78.06 95 SER A CA 1
ATOM 694 C C . SER A 1 95 ? -46.25 15.398 21.781 1 78.06 95 SER A C 1
ATOM 696 O O . SER A 1 95 ? -46.25 14.297 22.344 1 78.06 95 SER A O 1
ATOM 698 N N . LEU A 1 96 ? -45.281 15.875 21.125 1 73.25 96 LEU A N 1
ATOM 699 C CA . LEU A 1 96 ? -43.969 15.25 21.344 1 73.25 96 LEU A CA 1
ATOM 700 C C . LEU A 1 96 ? -43.281 15.867 22.562 1 73.25 96 LEU A C 1
ATOM 702 O O . LEU A 1 96 ? -43.406 17.062 22.812 1 73.25 96 LEU A O 1
ATOM 706 N N . VAL A 1 97 ? -42.875 14.977 23.438 1 65.25 97 VAL A N 1
ATOM 707 C CA . VAL A 1 97 ? -42.062 15.422 24.562 1 65.25 97 VAL A CA 1
ATOM 708 C C . VAL A 1 97 ? -40.625 15.688 24.125 1 65.25 97 VAL A C 1
ATOM 710 O O . VAL A 1 97 ? -40.062 14.914 23.359 1 65.25 97 VAL A O 1
ATOM 713 N N . GLU A 1 98 ? -40.281 16.891 24.391 1 49.94 98 GLU A N 1
ATOM 714 C CA . GLU A 1 98 ? -38.875 17.141 24.141 1 49.94 98 GLU A CA 1
ATOM 715 C C . GLU A 1 98 ? -38 16.031 24.734 1 49.94 98 GLU A C 1
ATOM 717 O O . GLU A 1 98 ? -38.25 15.562 25.844 1 49.94 98 GLU A O 1
ATOM 722 N N . ASP A 1 99 ? -37.562 15.242 23.891 1 43.28 99 ASP A N 1
ATOM 723 C CA . ASP A 1 99 ? -36.625 14.273 24.422 1 43.28 99 ASP A CA 1
ATOM 724 C C . ASP A 1 99 ? -35.594 14.953 25.297 1 43.28 99 ASP A C 1
ATOM 726 O O . ASP A 1 99 ? -34.656 15.609 24.797 1 43.28 99 ASP A O 1
ATOM 730 N N . ALA A 1 100 ? -36 15.336 26.359 1 39.78 100 ALA A N 1
ATOM 731 C CA . ALA A 1 100 ? -35.031 15.836 27.312 1 39.78 100 ALA A CA 1
ATOM 732 C C . ALA A 1 100 ? -33.75 14.977 27.312 1 39.78 100 ALA A C 1
ATOM 734 O O . ALA A 1 100 ? -32.688 15.461 27.641 1 39.78 100 ALA A O 1
ATOM 735 N N . GLU A 1 101 ? -33.938 13.711 27.25 1 36.5 101 GLU A N 1
ATOM 736 C CA . GLU A 1 101 ? -32.719 12.891 27.203 1 36.5 101 GLU A CA 1
ATOM 737 C C . GLU A 1 101 ? -31.953 13.125 25.922 1 36.5 101 GLU A C 1
ATOM 739 O O . GLU A 1 101 ? -30.797 12.688 25.797 1 36.5 101 GLU A O 1
ATOM 744 N N . GLN A 1 102 ? -32.5 13.367 24.891 1 37.22 102 GLN A N 1
ATOM 745 C CA . GLN A 1 102 ? -31.75 13.766 23.719 1 37.22 102 GLN A CA 1
ATOM 746 C C . GLN A 1 102 ? -30.844 14.961 24.016 1 37.22 102 GLN A C 1
ATOM 748 O O . GLN A 1 102 ? -30.094 15.422 23.156 1 37.22 102 GLN A O 1
ATOM 753 N N . LEU A 1 103 ? -31.219 15.648 24.906 1 38.56 103 LEU A N 1
ATOM 754 C CA . LEU A 1 103 ? -30.297 16.734 25.234 1 38.56 103 LEU A CA 1
ATOM 755 C C . LEU A 1 103 ? -28.906 16.203 25.531 1 38.56 103 LEU A C 1
ATOM 757 O O . LEU A 1 103 ? -27.969 16.984 25.766 1 38.56 103 LEU A O 1
ATOM 761 N N . GLY A 1 104 ? -28.891 15.102 26.141 1 49.97 104 GLY A N 1
ATOM 762 C CA . GLY A 1 104 ? -27.5 14.852 26.516 1 49.97 104 GLY A CA 1
ATOM 763 C C . GLY A 1 104 ? -26.578 14.758 25.328 1 49.97 104 GLY A C 1
ATOM 764 O O . GLY A 1 104 ? -26.781 13.938 24.422 1 49.97 104 GLY A O 1
ATOM 765 N N . GLU A 1 105 ? -26.016 15.688 25.062 1 73.25 105 GLU A N 1
ATOM 766 C CA . GLU A 1 105 ? -24.938 15.758 24.078 1 73.25 105 GLU A CA 1
ATOM 767 C C . GLU A 1 105 ? -23.984 14.586 24.219 1 73.25 105 GLU A C 1
ATOM 769 O O . GLU A 1 105 ? -23.484 14.312 25.312 1 73.25 105 GLU A O 1
ATOM 774 N N . VAL A 1 106 ? -24.062 13.648 23.266 1 77.75 106 VAL A N 1
ATOM 775 C CA . VAL A 1 106 ? -23.109 12.531 23.266 1 77.75 106 VAL A CA 1
ATOM 776 C C . VAL A 1 106 ? -21.859 12.922 22.484 1 77.75 106 VAL A C 1
ATOM 778 O O . VAL A 1 106 ? -21.953 13.547 21.422 1 77.75 106 VAL A O 1
ATOM 781 N N . VAL A 1 107 ? -20.75 12.633 23.125 1 84 107 VAL A N 1
ATOM 782 C CA . VAL A 1 107 ? -19.469 12.938 22.5 1 84 107 VAL A CA 1
ATOM 783 C C . VAL A 1 107 ? -18.625 11.672 22.406 1 84 107 VAL A C 1
ATOM 785 O O . VAL A 1 107 ? -18.844 10.719 23.156 1 84 107 VAL A O 1
ATOM 788 N N . VAL A 1 108 ? -17.781 11.688 21.438 1 82.94 108 VAL A N 1
ATOM 789 C CA . VAL A 1 108 ? -16.859 10.562 21.281 1 82.94 108 VAL A CA 1
ATOM 790 C C . VAL A 1 108 ? -15.617 10.773 22.141 1 82.94 108 VAL A C 1
ATOM 792 O O . VAL A 1 108 ? -14.93 11.781 22 1 82.94 108 VAL A O 1
ATOM 795 N N . THR A 1 109 ? -15.312 9.836 22.938 1 85.94 109 THR A N 1
ATOM 796 C CA . THR A 1 109 ? -14.172 9.914 23.844 1 85.94 109 THR A CA 1
ATOM 797 C C . THR A 1 109 ? -13.109 8.891 23.453 1 85.94 109 THR A C 1
ATOM 799 O O . THR A 1 109 ? -13 8.508 22.297 1 85.94 109 THR A O 1
ATOM 802 N N . ALA A 1 110 ? -12.25 8.609 24.422 1 84.06 110 ALA A N 1
ATOM 803 C CA . ALA A 1 110 ? -11.156 7.68 24.156 1 84.06 110 ALA A CA 1
ATOM 804 C C . ALA A 1 110 ? -11.695 6.32 23.719 1 84.06 110 ALA A C 1
ATOM 806 O O . ALA A 1 110 ? -12.727 5.863 24.203 1 84.06 110 ALA A O 1
ATOM 807 N N . LEU A 1 111 ? -10.945 5.723 22.812 1 84.19 111 LEU A N 1
ATOM 808 C CA . LEU A 1 111 ? -11.219 4.402 22.266 1 84.19 111 LEU A CA 1
ATOM 809 C C . LEU A 1 111 ? -12.516 4.406 21.469 1 84.19 111 LEU A C 1
ATOM 811 O O . LEU A 1 111 ? -13.086 3.348 21.188 1 84.19 111 LEU A O 1
ATOM 815 N N . GLY A 1 112 ? -13.031 5.613 21.234 1 78.94 112 GLY A N 1
ATOM 816 C CA . GLY A 1 112 ? -14.227 5.754 20.422 1 78.94 112 GLY A CA 1
ATOM 817 C C . GLY A 1 112 ? -15.508 5.531 21.203 1 78.94 112 GLY A C 1
ATOM 818 O O . GLY A 1 112 ? -16.578 5.344 20.625 1 78.94 112 GLY A O 1
ATOM 819 N N . ILE A 1 113 ? -15.414 5.594 22.438 1 81.81 113 ILE A N 1
ATOM 820 C CA . ILE A 1 113 ? -16.578 5.367 23.281 1 81.81 113 ILE A CA 1
ATOM 821 C C . ILE A 1 113 ? -17.422 6.637 23.359 1 81.81 113 ILE A C 1
ATOM 823 O O . ILE A 1 113 ? -16.891 7.723 23.625 1 81.81 113 ILE A O 1
ATOM 827 N N . LYS A 1 114 ? -18.641 6.445 23.109 1 83.31 114 LYS A N 1
ATOM 828 C CA . LYS A 1 114 ? -19.578 7.57 23.234 1 83.31 114 LYS A CA 1
ATOM 829 C C . LYS A 1 114 ? -20.078 7.723 24.672 1 83.31 114 LYS A C 1
ATOM 831 O O . LYS A 1 114 ? -20.438 6.734 25.312 1 83.31 114 LYS A O 1
ATOM 836 N N . LYS A 1 115 ? -19.969 8.922 25.109 1 86.06 115 LYS A N 1
ATOM 837 C CA . LYS A 1 115 ? -20.438 9.25 26.453 1 86.06 115 LYS A CA 1
ATOM 838 C C . LYS A 1 115 ? -21.297 10.516 26.453 1 86.06 115 LYS A C 1
ATOM 840 O O . LYS A 1 115 ? -21.141 11.367 25.562 1 86.06 115 LYS A O 1
ATOM 845 N N . GLU A 1 116 ? -22.109 10.516 27.453 1 86.19 116 GLU A N 1
ATOM 846 C CA . GLU A 1 116 ? -22.812 11.781 27.656 1 86.19 116 GLU A CA 1
ATOM 847 C C . GLU A 1 116 ? -21.859 12.867 28.141 1 86.19 116 GLU A C 1
ATOM 849 O O . GLU A 1 116 ? -21.016 12.625 29.016 1 86.19 116 GLU A O 1
ATOM 854 N N . ALA A 1 117 ? -22.031 13.961 27.625 1 86.94 117 ALA A N 1
ATOM 855 C CA . ALA A 1 117 ? -21.141 15.078 27.953 1 86.94 117 ALA A CA 1
ATOM 856 C C . ALA A 1 117 ? -21.219 15.414 29.438 1 86.94 117 ALA A C 1
ATOM 858 O O . ALA A 1 117 ? -20.219 15.812 30.031 1 86.94 117 ALA A O 1
ATOM 859 N N . LYS A 1 118 ? -22.344 15.367 30.047 1 87.81 118 LYS A N 1
ATOM 860 C CA . LYS A 1 118 ? -22.484 15.75 31.453 1 87.81 118 LYS A CA 1
ATOM 861 C C . LYS A 1 118 ? -21.719 14.805 32.375 1 87.81 118 LYS A C 1
ATOM 863 O O . LYS A 1 118 ? -21.375 15.164 33.5 1 87.81 118 LYS A O 1
ATOM 868 N N . ALA A 1 119 ? -21.453 13.609 31.906 1 88.94 119 ALA A N 1
ATOM 869 C CA . ALA A 1 119 ? -20.766 12.617 32.719 1 88.94 119 ALA A CA 1
ATOM 870 C C . ALA A 1 119 ? -19.266 12.867 32.75 1 88.94 119 ALA A C 1
ATOM 872 O O . ALA A 1 119 ? -18.547 12.312 33.562 1 88.94 119 ALA A O 1
ATOM 873 N N . LEU A 1 120 ? -18.812 13.617 31.891 1 89.31 120 LEU A N 1
ATOM 874 C CA . LEU A 1 120 ? -17.375 13.789 31.719 1 89.31 120 LEU A CA 1
ATOM 875 C C . LEU A 1 120 ? -16.812 14.711 32.812 1 89.31 120 LEU A C 1
ATOM 877 O O . LEU A 1 120 ? -17.312 15.82 33 1 89.31 120 LEU A O 1
ATOM 881 N N . GLY A 1 121 ? -15.781 14.297 33.406 1 91.19 121 GLY A N 1
ATOM 882 C CA . GLY A 1 121 ? -15.102 15.102 34.406 1 91.19 121 GLY A CA 1
ATOM 883 C C . GLY A 1 121 ? -13.922 15.875 33.844 1 91.19 121 GLY A C 1
ATOM 884 O O . GLY A 1 121 ? -13.039 16.297 34.594 1 91.19 121 GLY A O 1
ATOM 885 N N . TYR A 1 122 ? -13.758 15.938 32.562 1 89.06 122 TYR A N 1
ATOM 886 C CA . TYR A 1 122 ? -12.664 16.625 31.906 1 89.06 122 TYR A CA 1
ATOM 887 C C . TYR A 1 122 ? -13.18 17.422 30.703 1 89.06 122 TYR A C 1
ATOM 889 O O . TYR A 1 122 ? -14.328 17.25 30.281 1 89.06 122 TYR A O 1
ATOM 897 N N . SER A 1 123 ? -12.289 18.234 30.219 1 86.31 123 SER A N 1
ATOM 898 C CA . SER A 1 123 ? -12.648 19.094 29.094 1 86.31 123 SER A CA 1
ATOM 899 C C . SER A 1 123 ? -12.57 18.328 27.766 1 86.31 123 SER A C 1
ATOM 901 O O . SER A 1 123 ? -11.602 17.609 27.516 1 86.31 123 SER A O 1
ATOM 903 N N . LEU A 1 124 ? -13.578 18.438 27 1 86.94 124 LEU A N 1
ATOM 904 C CA . LEU A 1 124 ? -13.656 17.891 25.641 1 86.94 124 LEU A CA 1
ATOM 905 C C . LEU A 1 124 ? -14.469 18.828 24.75 1 86.94 124 LEU A C 1
ATOM 907 O O . LEU A 1 124 ? -15.523 19.328 25.156 1 86.94 124 LEU A O 1
ATOM 911 N N . THR A 1 125 ? -13.828 19.172 23.625 1 89 125 THR A N 1
ATOM 912 C CA . THR A 1 125 ? -14.547 19.969 22.641 1 89 125 THR A CA 1
ATOM 913 C C . THR A 1 125 ? -14.758 19.188 21.359 1 89 125 THR A C 1
ATOM 915 O O . THR A 1 125 ? -13.828 18.562 20.844 1 89 125 THR A O 1
ATOM 918 N N . GLU A 1 126 ? -15.891 19.172 20.891 1 90.81 126 GLU A N 1
ATOM 919 C CA . GLU A 1 126 ? -16.219 18.531 19.625 1 90.81 126 GLU A CA 1
ATOM 920 C C . GLU A 1 126 ? -16.625 19.547 18.578 1 90.81 126 GLU A C 1
ATOM 922 O O . GLU A 1 126 ? -17.375 20.484 18.875 1 90.81 126 GLU A O 1
ATOM 927 N N . VAL A 1 127 ? -16.078 19.391 17.422 1 90.94 127 VAL A N 1
ATOM 928 C CA . VAL A 1 127 ? -16.422 20.234 16.281 1 90.94 127 VAL A CA 1
ATOM 929 C C . VAL A 1 127 ? -17.094 19.391 15.188 1 90.94 127 VAL A C 1
ATOM 931 O O . VAL A 1 127 ? -16.594 18.328 14.828 1 90.94 127 VAL A O 1
ATOM 934 N N . GLY A 1 128 ? -18.172 19.906 14.734 1 89.62 128 GLY A N 1
ATOM 935 C CA . GLY A 1 128 ? -18.891 19.203 13.688 1 89.62 128 GLY A CA 1
ATOM 936 C C . GLY A 1 128 ? -18.203 19.281 12.336 1 89.62 128 GLY A C 1
ATOM 937 O O . GLY A 1 128 ? -17.484 20.234 12.055 1 89.62 128 GLY A O 1
ATOM 938 N N . GLY A 1 129 ? -18.562 18.406 11.539 1 87.69 129 GLY A N 1
ATOM 939 C CA . GLY A 1 129 ? -17.953 18.312 10.227 1 87.69 129 GLY A CA 1
ATOM 940 C C . GLY A 1 129 ? -18.266 19.484 9.32 1 87.69 129 GLY A C 1
ATOM 941 O O . GLY A 1 129 ? -17.453 19.875 8.477 1 87.69 129 GLY A O 1
ATOM 942 N N . ASP A 1 130 ? -19.359 20 9.469 1 80.19 130 ASP A N 1
ATOM 943 C CA . ASP A 1 130 ? -19.766 21.125 8.633 1 80.19 130 ASP A CA 1
ATOM 944 C C . ASP A 1 130 ? -18.828 22.328 8.844 1 80.19 130 ASP A C 1
ATOM 946 O O . ASP A 1 130 ? -18.547 23.062 7.906 1 80.19 130 ASP A O 1
ATOM 950 N N . GLU A 1 131 ? -18.375 22.453 10.055 1 81.25 131 GLU A N 1
ATOM 951 C CA . GLU A 1 131 ? -17.422 23.531 10.359 1 81.25 131 GLU A CA 1
ATOM 952 C C . GLU A 1 131 ? -16.109 23.328 9.609 1 81.25 131 GLU A C 1
ATOM 954 O O . GLU A 1 131 ? -15.375 24.297 9.383 1 81.25 131 GLU A O 1
ATOM 959 N N . LEU A 1 132 ? -15.828 22.156 9.219 1 84.5 132 LEU A N 1
ATOM 960 C CA . LEU A 1 132 ? -14.578 21.844 8.539 1 84.5 132 LEU A CA 1
ATOM 961 C C . LEU A 1 132 ? -14.758 21.844 7.023 1 84.5 132 LEU A C 1
ATOM 963 O O . LEU A 1 132 ? -13.797 22.031 6.277 1 84.5 132 LEU A O 1
ATOM 967 N N . SER A 1 133 ? -16 21.688 6.582 1 85.31 133 SER A N 1
ATOM 968 C CA . SER A 1 133 ? -16.203 21.469 5.152 1 85.31 133 SER A CA 1
ATOM 969 C C . SER A 1 133 ? -16.859 22.688 4.504 1 85.31 133 SER A C 1
ATOM 971 O O . SER A 1 133 ? -17.016 22.734 3.281 1 85.31 133 SER A O 1
ATOM 973 N N . ASN A 1 134 ? -17.234 23.641 5.301 1 84.25 134 ASN A N 1
ATOM 974 C CA . ASN A 1 134 ? -17.797 24.844 4.711 1 84.25 134 ASN A CA 1
ATOM 975 C C . ASN A 1 134 ? -16.75 25.641 3.945 1 84.25 134 ASN A C 1
ATOM 977 O O . ASN A 1 134 ? -16.969 26 2.787 1 84.25 134 ASN A O 1
ATOM 981 N N . VAL A 1 135 ? -15.75 25.984 4.59 1 89 135 VAL A N 1
ATOM 982 C CA . VAL A 1 135 ? -14.562 26.547 3.947 1 89 135 VAL A CA 1
ATOM 983 C C . VAL A 1 135 ? -13.438 25.516 3.959 1 89 135 VAL A C 1
ATOM 985 O O . VAL A 1 135 ? -12.609 25.5 4.871 1 89 135 VAL A O 1
ATOM 988 N N . LYS A 1 136 ? -13.32 24.875 2.891 1 90.75 136 LYS A N 1
ATOM 989 C CA . LYS A 1 136 ? -12.43 23.719 2.824 1 90.75 136 LYS A CA 1
ATOM 990 C C . LYS A 1 136 ? -10.977 24.156 2.65 1 90.75 136 LYS A C 1
ATOM 992 O O . LYS A 1 136 ? -10.695 25.125 1.944 1 90.75 136 LYS A O 1
ATOM 997 N N . GLN A 1 137 ? -10.133 23.406 3.307 1 89.12 137 GLN A N 1
ATOM 998 C CA . GLN A 1 137 ? -8.688 23.578 3.143 1 89.12 137 GLN A CA 1
ATOM 999 C C . GLN A 1 137 ? -8.047 22.281 2.633 1 89.12 137 GLN A C 1
ATOM 1001 O O . GLN A 1 137 ? -8.641 21.203 2.732 1 89.12 137 GLN A O 1
ATOM 1006 N N . VAL A 1 138 ? -6.84 22.438 2.057 1 89.94 138 VAL A N 1
ATOM 1007 C CA . VAL A 1 138 ? -6.105 21.266 1.592 1 89.94 138 VAL A CA 1
ATOM 1008 C C . VAL A 1 138 ? -5.887 20.297 2.754 1 89.94 138 VAL A C 1
ATOM 1010 O O . VAL A 1 138 ? -6.117 19.094 2.619 1 89.94 138 VAL A O 1
ATOM 1013 N N . SER A 1 139 ? -5.457 20.797 3.855 1 91.5 139 SER A N 1
ATOM 1014 C CA . SER A 1 139 ? -5.41 20.031 5.098 1 91.5 139 SER A CA 1
ATOM 1015 C C . SER A 1 139 ? -6.598 20.359 5.996 1 91.5 139 SER A C 1
ATOM 1017 O O . SER A 1 139 ? -6.699 21.469 6.516 1 91.5 139 SER A O 1
ATOM 1019 N N . ALA A 1 140 ? -7.363 19.453 6.273 1 91.38 140 ALA A N 1
ATOM 1020 C CA . ALA A 1 140 ? -8.609 19.641 7.008 1 91.38 140 ALA A CA 1
ATOM 1021 C C . ALA A 1 140 ? -8.344 20.172 8.414 1 91.38 140 ALA A C 1
ATOM 1023 O O . ALA A 1 140 ? -9.141 20.938 8.961 1 91.38 140 ALA A O 1
ATOM 1024 N N . ILE A 1 141 ? -7.273 19.875 8.977 1 92.06 141 ILE A N 1
ATOM 1025 C CA . ILE A 1 141 ? -6.988 20.219 10.367 1 92.06 141 ILE A CA 1
ATOM 1026 C C . ILE A 1 141 ? -6.836 21.734 10.5 1 92.06 141 ILE A C 1
ATOM 1028 O O . ILE A 1 141 ? -7.059 22.297 11.578 1 92.06 141 ILE A O 1
ATOM 1032 N N . ASN A 1 142 ? -6.473 22.391 9.43 1 92 142 ASN A N 1
ATOM 1033 C CA . ASN A 1 142 ? -6.289 23.844 9.461 1 92 142 ASN A CA 1
ATOM 1034 C C . ASN A 1 142 ? -7.613 24.562 9.648 1 92 142 ASN A C 1
ATOM 1036 O O . ASN A 1 142 ? -7.637 25.719 10.07 1 92 142 ASN A O 1
ATOM 1040 N N . SER A 1 143 ? -8.664 23.906 9.383 1 91.06 143 SER A N 1
ATOM 1041 C CA . SER A 1 143 ? -9.984 24.516 9.547 1 91.06 143 SER A CA 1
ATOM 1042 C C . SER A 1 143 ? -10.328 24.672 11.023 1 91.06 143 SER A C 1
ATOM 1044 O O . SER A 1 143 ? -11.234 25.438 11.367 1 91.06 143 SER A O 1
ATOM 1046 N N . LEU A 1 144 ? -9.641 24.031 11.875 1 92.56 144 LEU A N 1
ATOM 1047 C CA . LEU A 1 144 ? -9.914 24.109 13.305 1 92.56 144 LEU A CA 1
ATOM 1048 C C . LEU A 1 144 ? -9.25 25.328 13.93 1 92.56 144 LEU A C 1
ATOM 1050 O O . LEU A 1 144 ? -9.555 25.703 15.062 1 92.56 144 LEU A O 1
ATOM 1054 N N . GLN A 1 145 ? -8.438 25.969 13.203 1 92.94 145 GLN A N 1
ATOM 1055 C CA . GLN A 1 145 ? -7.727 27.125 13.734 1 92.94 145 GLN A CA 1
ATOM 1056 C C . GLN A 1 145 ? -8.703 28.203 14.195 1 92.94 145 GLN A C 1
ATOM 1058 O O . GLN A 1 145 ? -9.57 28.625 13.43 1 92.94 145 GLN A O 1
ATOM 1063 N N . GLY A 1 146 ? -8.602 28.578 15.438 1 93.56 146 GLY A N 1
ATOM 1064 C CA . GLY A 1 146 ? -9.422 29.625 16.016 1 93.56 146 GLY A CA 1
ATOM 1065 C C . GLY A 1 146 ? -10.766 29.141 16.516 1 93.56 146 GLY A C 1
ATOM 1066 O O . GLY A 1 146 ? -11.562 29.906 17.047 1 93.56 146 GLY A O 1
ATOM 1067 N N . LYS A 1 147 ? -10.961 27.844 16.453 1 94.06 147 LYS A N 1
ATOM 1068 C CA . LYS A 1 147 ? -12.305 27.359 16.75 1 94.06 147 LYS A CA 1
ATOM 1069 C C . LYS A 1 147 ? -12.32 26.547 18.047 1 94.06 147 LYS A C 1
ATOM 1071 O O . LYS A 1 147 ? -13.383 26.312 18.625 1 94.06 147 LYS A O 1
ATOM 1076 N N . VAL A 1 148 ? -11.195 26.125 18.5 1 94.12 148 VAL A N 1
ATOM 1077 C CA . VAL A 1 148 ? -11.141 25.281 19.703 1 94.12 148 VAL A CA 1
ATOM 1078 C C . VAL A 1 148 ? -10.203 25.922 20.734 1 94.12 148 VAL A C 1
ATOM 1080 O O . VAL A 1 148 ? -9.016 26.109 20.469 1 94.12 148 VAL A O 1
ATOM 1083 N N . ALA A 1 149 ? -10.742 26.156 21.875 1 94.81 149 ALA A N 1
ATOM 1084 C CA . ALA A 1 149 ? -9.914 26.703 22.953 1 94.81 149 ALA A CA 1
ATOM 1085 C C . ALA A 1 149 ? -8.844 25.703 23.375 1 94.81 149 ALA A C 1
ATOM 1087 O O . ALA A 1 149 ? -9.094 24.5 23.453 1 94.81 149 ALA A O 1
ATOM 1088 N N . GLY A 1 150 ? -7.695 26.203 23.609 1 93.62 150 GLY A N 1
ATOM 1089 C CA . GLY A 1 150 ? -6.617 25.359 24.094 1 93.62 150 GLY A CA 1
ATOM 1090 C C . GLY A 1 150 ? -5.863 24.656 22.984 1 93.62 150 GLY A C 1
ATOM 1091 O O . GLY A 1 150 ? -4.922 23.906 23.234 1 93.62 150 GLY A O 1
ATOM 1092 N N . VAL A 1 151 ? -6.262 24.844 21.797 1 94.69 151 VAL A N 1
ATOM 1093 C CA . VAL A 1 151 ? -5.609 24.219 20.641 1 94.69 151 VAL A CA 1
ATOM 1094 C C . VAL A 1 151 ? -5.008 25.297 19.75 1 94.69 151 VAL A C 1
ATOM 1096 O O . VAL A 1 151 ? -5.715 26.203 19.297 1 94.69 151 VAL A O 1
ATOM 1099 N N . ASN A 1 152 ? -3.73 25.156 19.578 1 93.12 152 ASN A N 1
ATOM 1100 C CA . ASN A 1 152 ? -3.023 26.062 18.672 1 93.12 152 ASN A CA 1
ATOM 1101 C C . ASN A 1 152 ? -2.617 25.359 17.391 1 93.12 152 ASN A C 1
ATOM 1103 O O . ASN A 1 152 ? -1.775 24.469 17.406 1 93.12 152 ASN A O 1
ATOM 1107 N N . ILE A 1 153 ? -3.197 25.797 16.297 1 92.44 153 ILE A N 1
ATOM 1108 C CA . ILE A 1 153 ? -2.873 25.234 14.984 1 92.44 153 ILE A CA 1
ATOM 1109 C C . ILE A 1 153 ? -2.178 26.297 14.133 1 92.44 153 ILE A C 1
ATOM 1111 O O . ILE A 1 153 ? -2.645 27.438 14.039 1 92.44 153 ILE A O 1
ATOM 1115 N N . THR A 1 154 ? -1.092 25.938 13.562 1 87.25 154 THR A N 1
ATOM 1116 C CA . THR A 1 154 ? -0.361 26.859 12.703 1 87.25 154 THR A CA 1
ATOM 1117 C C . THR A 1 154 ? 0.017 26.188 11.383 1 87.25 154 THR A C 1
ATOM 1119 O O . THR A 1 154 ? 0.564 25.078 11.383 1 87.25 154 THR A O 1
ATOM 1122 N N . GLN A 1 155 ? -0.352 26.828 10.328 1 83.06 155 GLN A N 1
ATOM 1123 C CA . GLN A 1 155 ? 0.147 26.406 9.016 1 83.06 155 GLN A CA 1
ATOM 1124 C C . GLN A 1 155 ? 1.432 27.141 8.656 1 83.06 155 GLN A C 1
ATOM 1126 O O . GLN A 1 155 ? 1.447 28.375 8.586 1 83.06 155 GLN A O 1
ATOM 1131 N N . ASN A 1 156 ? 2.42 26.469 8.383 1 81.19 156 ASN A N 1
ATOM 1132 C CA . ASN A 1 156 ? 3.705 27.078 8.062 1 81.19 156 ASN A CA 1
ATOM 1133 C C . ASN A 1 156 ? 3.729 27.641 6.645 1 81.19 156 ASN A C 1
ATOM 1135 O O . ASN A 1 156 ? 2.84 27.344 5.844 1 81.19 156 ASN A O 1
ATOM 1139 N N . SER A 1 157 ? 4.648 28.469 6.402 1 87.5 157 SER A N 1
ATOM 1140 C CA . SER A 1 157 ? 4.836 29.094 5.098 1 87.5 157 SER A CA 1
ATOM 1141 C C . SER A 1 157 ? 5.504 28.141 4.117 1 87.5 157 SER A C 1
ATOM 1143 O O . SER A 1 157 ? 6.59 28.422 3.604 1 87.5 157 SER A O 1
ATOM 1145 N N . THR A 1 158 ? 4.852 27.031 3.824 1 89.12 158 THR A N 1
ATOM 1146 C CA . THR A 1 158 ? 5.52 25.969 3.092 1 89.12 158 THR A CA 1
ATOM 1147 C C . THR A 1 158 ? 4.754 25.625 1.816 1 89.12 158 THR A C 1
ATOM 1149 O O . THR A 1 158 ? 5.129 24.703 1.092 1 89.12 158 THR A O 1
ATOM 1152 N N . GLY A 1 159 ? 3.68 26.312 1.486 1 87.81 159 GLY A N 1
ATOM 1153 C CA . GLY A 1 159 ? 2.869 26.016 0.315 1 87.81 159 GLY A CA 1
ATOM 1154 C C . GLY A 1 159 ? 1.681 25.125 0.619 1 87.81 159 GLY A C 1
ATOM 1155 O O . GLY A 1 159 ? 1.46 24.75 1.771 1 87.81 159 GLY A O 1
ATOM 1156 N N . ALA A 1 160 ? 1.015 24.797 -0.391 1 88.19 160 ALA A N 1
ATOM 1157 C CA . ALA A 1 160 ? -0.259 24.094 -0.236 1 88.19 160 ALA A CA 1
ATOM 1158 C C . ALA A 1 160 ? -0.043 22.672 0.244 1 88.19 160 ALA A C 1
ATOM 1160 O O . ALA A 1 160 ? -0.895 22.094 0.935 1 88.19 160 ALA A O 1
ATOM 1161 N N . ALA A 1 161 ? 1.067 22.094 -0.047 1 89.94 161 ALA A N 1
ATOM 1162 C CA . ALA A 1 161 ? 1.308 20.688 0.275 1 89.94 161 ALA A CA 1
ATOM 1163 C C . ALA A 1 161 ? 2.127 20.562 1.556 1 89.94 161 ALA A C 1
ATOM 1165 O O . ALA A 1 161 ? 2.697 19.5 1.825 1 89.94 161 ALA A O 1
ATOM 1166 N N . GLY A 1 162 ? 2.186 21.531 2.328 1 90.62 162 GLY A N 1
ATOM 1167 C CA . GLY A 1 162 ? 3.037 21.531 3.508 1 90.62 162 GLY A CA 1
ATOM 1168 C C . GLY A 1 162 ? 2.363 20.922 4.727 1 90.62 162 GLY A C 1
ATOM 1169 O O . GLY A 1 162 ? 1.248 20.406 4.633 1 90.62 162 GLY A O 1
ATOM 1170 N N . SER A 1 163 ? 3.092 21 5.875 1 92 163 SER A N 1
ATOM 1171 C CA . SER A 1 163 ? 2.652 20.406 7.137 1 92 163 SER A CA 1
ATOM 1172 C C . SER A 1 163 ? 1.934 21.438 8.008 1 92 163 SER A C 1
ATOM 1174 O O . SER A 1 163 ? 2.055 22.641 7.785 1 92 163 SER A O 1
ATOM 1176 N N . SER A 1 164 ? 1.184 20.922 8.969 1 90.56 164 SER A N 1
ATOM 1177 C CA . SER A 1 164 ? 0.559 21.719 10.016 1 90.56 164 SER A CA 1
ATOM 1178 C C . SER A 1 164 ? 1.06 21.312 11.391 1 90.56 164 SER A C 1
ATOM 1180 O O . SER A 1 164 ? 1.333 20.125 11.641 1 90.56 164 SER A O 1
ATOM 1182 N N . ARG A 1 165 ? 1.192 22.234 12.242 1 92.38 165 ARG A N 1
ATOM 1183 C CA . ARG A 1 165 ? 1.594 21.969 13.617 1 92.38 165 ARG A CA 1
ATOM 1184 C C . ARG A 1 165 ? 0.438 22.203 14.586 1 92.38 165 ARG A C 1
ATOM 1186 O O . ARG A 1 165 ? -0.196 23.266 14.547 1 92.38 165 ARG A O 1
ATOM 1193 N N . VAL A 1 166 ? 0.156 21.25 15.383 1 94.19 166 VAL A N 1
ATOM 1194 C CA . VAL A 1 166 ? -0.931 21.328 16.359 1 94.19 166 VAL A CA 1
ATOM 1195 C C . VAL A 1 166 ? -0.385 21.109 17.766 1 94.19 166 VAL A C 1
ATOM 1197 O O . VAL A 1 166 ? 0.293 20.109 18.031 1 94.19 166 VAL A O 1
ATOM 1200 N N . ILE A 1 167 ? -0.663 22.031 18.656 1 95.5 167 ILE A N 1
ATOM 1201 C CA . ILE A 1 167 ? -0.253 21.938 20.047 1 95.5 167 ILE A CA 1
ATOM 1202 C C . ILE A 1 167 ? -1.47 22.109 20.953 1 95.5 167 ILE A C 1
ATOM 1204 O O . ILE A 1 167 ? -2.252 23.047 20.781 1 95.5 167 ILE A O 1
ATOM 1208 N N . ILE A 1 168 ? -1.605 21.234 21.875 1 95.88 168 ILE A N 1
ATOM 1209 C CA . ILE A 1 168 ? -2.707 21.281 22.828 1 95.88 168 ILE A CA 1
ATOM 1210 C C . ILE A 1 168 ? -2.166 21.578 24.234 1 95.88 168 ILE A C 1
ATOM 1212 O O . ILE A 1 168 ? -1.349 20.828 24.75 1 95.88 168 ILE A O 1
ATOM 1216 N N . ARG A 1 169 ? -2.609 22.672 24.859 1 95.56 169 ARG A N 1
ATOM 1217 C CA . ARG A 1 169 ? -2.287 23.078 26.219 1 95.56 169 ARG A CA 1
ATOM 1218 C C . ARG A 1 169 ? -0.779 23.172 26.422 1 95.56 169 ARG A C 1
ATOM 1220 O O . ARG A 1 169 ? -0.249 22.641 27.406 1 95.56 169 ARG A O 1
ATOM 1227 N N . GLY A 1 170 ? -0.1 23.672 25.391 1 94.31 170 GLY A N 1
ATOM 1228 C CA . GLY A 1 170 ? 1.325 23.953 25.469 1 94.31 170 GLY A CA 1
ATOM 1229 C C . GLY A 1 170 ? 2.186 22.75 25.125 1 94.31 170 GLY A C 1
ATOM 1230 O O . GLY A 1 170 ? 1.678 21.641 24.953 1 94.31 170 GLY A O 1
ATOM 1231 N N . ASN A 1 171 ? 3.51 22.969 24.969 1 94.69 171 ASN A N 1
ATOM 1232 C CA . ASN A 1 171 ? 4.477 21.891 24.719 1 94.69 171 ASN A CA 1
ATOM 1233 C C . ASN A 1 171 ? 4.773 21.094 25.984 1 94.69 171 ASN A C 1
ATOM 1235 O O . ASN A 1 171 ? 4.852 21.656 27.078 1 94.69 171 ASN A O 1
ATOM 1239 N N . SER A 1 172 ? 4.945 19.812 25.812 1 92.31 172 SER A N 1
ATOM 1240 C CA . SER A 1 172 ? 5.078 18.969 27 1 92.31 172 SER A CA 1
ATOM 1241 C C . SER A 1 172 ? 6.434 18.266 27.031 1 92.31 172 SER A C 1
ATOM 1243 O O . SER A 1 172 ? 6.746 17.547 27.984 1 92.31 172 SER A O 1
ATOM 1245 N N . THR A 1 173 ? 7.168 18.328 26.031 1 92.69 173 THR A N 1
ATOM 1246 C CA . THR A 1 173 ? 8.516 17.766 25.984 1 92.69 173 THR A CA 1
ATOM 1247 C C . THR A 1 173 ? 9.5 18.766 25.391 1 92.69 173 THR A C 1
ATOM 1249 O O . THR A 1 173 ? 9.141 19.562 24.516 1 92.69 173 THR A O 1
ATOM 1252 N N . LEU A 1 174 ? 10.664 18.641 25.844 1 91.81 174 LEU A N 1
ATOM 1253 C CA . LEU A 1 174 ? 11.664 19.641 25.453 1 91.81 174 LEU A CA 1
ATOM 1254 C C . LEU A 1 174 ? 12.188 19.375 24.047 1 91.81 174 LEU A C 1
ATOM 1256 O O . LEU A 1 174 ? 12.453 20.297 23.297 1 91.81 174 LEU A O 1
ATOM 1260 N N . THR A 1 175 ? 12.383 18.125 23.734 1 87.94 175 THR A N 1
ATOM 1261 C CA . THR A 1 175 ? 13.008 17.844 22.438 1 87.94 175 THR A CA 1
ATOM 1262 C C . THR A 1 175 ? 12.203 16.797 21.672 1 87.94 175 THR A C 1
ATOM 1264 O O . THR A 1 175 ? 12.453 16.562 20.484 1 87.94 175 THR A O 1
ATOM 1267 N N . GLY A 1 176 ? 11.32 16.172 22.281 1 88 176 GLY A N 1
ATOM 1268 C CA . GLY A 1 176 ? 10.523 15.148 21.625 1 88 176 GLY A CA 1
ATOM 1269 C C . GLY A 1 176 ? 9.359 15.711 20.828 1 88 176 GLY A C 1
ATOM 1270 O O . GLY A 1 176 ? 9.305 16.922 20.578 1 88 176 GLY A O 1
ATOM 1271 N N . ASN A 1 177 ? 8.5 14.859 20.391 1 89.81 177 ASN A N 1
ATOM 1272 C CA . ASN A 1 177 ? 7.324 15.266 19.625 1 89.81 177 ASN A CA 1
ATOM 1273 C C . ASN A 1 177 ? 6.254 15.875 20.531 1 89.81 177 ASN A C 1
ATOM 1275 O O . ASN A 1 177 ? 5.785 15.234 21.469 1 89.81 177 ASN A O 1
ATOM 1279 N N . ASN A 1 178 ? 5.812 17.031 20.219 1 93.44 178 ASN A N 1
ATOM 1280 C CA . ASN A 1 178 ? 4.832 17.719 21.031 1 93.44 178 ASN A CA 1
ATOM 1281 C C . ASN A 1 178 ? 3.449 17.719 20.391 1 93.44 178 ASN A C 1
ATOM 1283 O O . ASN A 1 178 ? 2.49 18.25 20.953 1 93.44 178 ASN A O 1
ATOM 1287 N N . GLN A 1 179 ? 3.324 17.141 19.219 1 93.75 179 GLN A N 1
ATOM 1288 C CA . GLN A 1 179 ? 2.033 17.109 18.531 1 93.75 179 GLN A CA 1
ATOM 1289 C C . GLN A 1 179 ? 1.138 16.016 19.125 1 93.75 179 GLN A C 1
ATOM 1291 O O . GLN A 1 179 ? 1.628 15.039 19.703 1 93.75 179 GLN A O 1
ATOM 1296 N N . PRO A 1 180 ? -0.153 16.172 18.969 1 94.88 180 PRO A N 1
ATOM 1297 C CA . PRO A 1 180 ? -1.075 15.195 19.547 1 94.88 180 PRO A CA 1
ATOM 1298 C C . PRO A 1 180 ? -1.128 13.891 18.75 1 94.88 180 PRO A C 1
ATOM 1300 O O . PRO A 1 180 ? -0.61 13.82 17.641 1 94.88 180 PRO A O 1
ATOM 1303 N N . LEU A 1 181 ? -1.698 12.93 19.469 1 94.69 181 LEU A N 1
ATOM 1304 C CA . LEU A 1 181 ? -2.066 11.695 18.781 1 94.69 181 LEU A CA 1
ATOM 1305 C C . LEU A 1 181 ? -3.268 11.922 17.875 1 94.69 181 LEU A C 1
ATOM 1307 O O . LEU A 1 181 ? -4.234 12.578 18.266 1 94.69 181 LEU A O 1
ATOM 1311 N N . TYR A 1 182 ? -3.17 11.5 16.672 1 96.25 182 TYR A N 1
ATOM 1312 C CA . TYR A 1 182 ? -4.316 11.523 15.766 1 96.25 182 TYR A CA 1
ATOM 1313 C C . TYR A 1 182 ? -4.961 10.148 15.664 1 96.25 182 TYR A C 1
ATOM 1315 O O . TYR A 1 182 ? -4.277 9.156 15.406 1 96.25 182 TYR A O 1
ATOM 1323 N N . VAL A 1 183 ? -6.219 10.094 15.906 1 96.5 183 VAL A N 1
ATOM 1324 C CA . VAL A 1 183 ? -6.988 8.859 15.789 1 96.5 183 VAL A CA 1
ATOM 1325 C C . VAL A 1 183 ? -8.102 9.031 14.766 1 96.5 183 VAL A C 1
ATOM 1327 O O . VAL A 1 183 ? -8.914 9.961 14.867 1 96.5 183 VAL A O 1
ATOM 1330 N N . VAL A 1 184 ? -8.148 8.211 13.773 1 96.62 184 VAL A N 1
ATOM 1331 C CA . VAL A 1 184 ? -9.195 8.242 12.758 1 96.62 184 VAL A CA 1
ATOM 1332 C C . VAL A 1 184 ? -10.039 6.973 12.844 1 96.62 184 VAL A C 1
ATOM 1334 O O . VAL A 1 184 ? -9.531 5.867 12.641 1 96.62 184 VAL A O 1
ATOM 1337 N N . ASP A 1 185 ? -11.281 7.102 13.148 1 95.38 185 ASP A N 1
ATOM 1338 C CA . ASP A 1 185 ? -12.227 5.996 13.281 1 95.38 185 ASP A CA 1
ATOM 1339 C C . ASP A 1 185 ? -11.68 4.918 14.219 1 95.38 185 ASP A C 1
ATOM 1341 O O . ASP A 1 185 ? -11.68 3.734 13.883 1 95.38 185 ASP A O 1
ATOM 1345 N N . GLY A 1 186 ? -11.07 5.383 15.258 1 91.75 186 GLY A N 1
ATOM 1346 C CA . GLY A 1 186 ? -10.695 4.488 16.344 1 91.75 186 GLY A CA 1
ATOM 1347 C C . GLY A 1 186 ? -9.258 4.012 16.266 1 91.75 186 GLY A C 1
ATOM 1348 O O . GLY A 1 186 ? -8.766 3.355 17.172 1 91.75 186 GLY A O 1
ATOM 1349 N N . ILE A 1 187 ? -8.531 4.398 15.25 1 92.62 187 ILE A N 1
ATOM 1350 C CA . ILE A 1 187 ? -7.164 3.9 15.164 1 92.62 187 ILE A CA 1
ATOM 1351 C C . ILE A 1 187 ? -6.195 5.074 15.07 1 92.62 187 ILE A C 1
ATOM 1353 O O . ILE A 1 187 ? -6.473 6.062 14.375 1 92.62 187 ILE A O 1
ATOM 1357 N N . PRO A 1 188 ? -5.055 4.938 15.719 1 95.25 188 PRO A N 1
ATOM 1358 C CA . PRO A 1 188 ? -4.008 5.949 15.57 1 95.25 188 PRO A CA 1
ATOM 1359 C C . PRO A 1 188 ? -3.371 5.938 14.18 1 95.25 188 PRO A C 1
ATOM 1361 O O . PRO A 1 188 ? -3.172 4.867 13.602 1 95.25 188 PRO A O 1
ATOM 1364 N N . ILE A 1 189 ? -3.045 7.062 13.68 1 95.88 189 ILE A N 1
ATOM 1365 C CA . ILE A 1 189 ? -2.389 7.145 12.375 1 95.88 189 ILE A CA 1
ATOM 1366 C C . ILE A 1 189 ? -1.044 7.852 12.516 1 95.88 189 ILE A C 1
ATOM 1368 O O . ILE A 1 189 ? -0.841 8.633 13.453 1 95.88 189 ILE A O 1
ATOM 1372 N N . GLY A 1 190 ? -0.204 7.535 11.617 1 94.25 190 GLY A N 1
ATOM 1373 C CA . GLY A 1 190 ? 1.085 8.203 11.578 1 94.25 190 GLY A CA 1
ATOM 1374 C C . GLY A 1 190 ? 1 9.625 11.055 1 94.25 190 GLY A C 1
ATOM 1375 O O . GLY A 1 190 ? 0.295 9.898 10.078 1 94.25 190 GLY A O 1
ATOM 1376 N N . ASN A 1 191 ? 1.647 10.547 11.734 1 93 191 ASN A N 1
ATOM 1377 C CA . ASN A 1 191 ? 1.716 11.945 11.32 1 93 191 ASN A CA 1
ATOM 1378 C C . ASN A 1 191 ? 3.158 12.438 11.258 1 93 191 ASN A C 1
ATOM 1380 O O . ASN A 1 191 ? 3.443 13.578 11.602 1 93 191 ASN A O 1
ATOM 1384 N N . GLU A 1 192 ? 3.979 11.625 10.797 1 83.88 192 GLU A N 1
ATOM 1385 C CA . GLU A 1 192 ? 5.383 12 10.672 1 83.88 192 GLU A CA 1
ATOM 1386 C C . GLU A 1 192 ? 5.57 13.086 9.617 1 83.88 192 GLU A C 1
ATOM 1388 O O . GLU A 1 192 ? 4.867 13.102 8.602 1 83.88 192 GLU A O 1
ATOM 1393 N N . ASN A 1 193 ? 6.449 14 9.953 1 84.19 193 ASN A N 1
ATOM 1394 C CA . ASN A 1 193 ? 6.867 14.961 8.938 1 84.19 193 ASN A CA 1
ATOM 1395 C C . ASN A 1 193 ? 7.891 14.359 7.984 1 84.19 193 ASN A C 1
ATOM 1397 O O . ASN A 1 193 ? 8.906 13.812 8.422 1 84.19 193 ASN A O 1
ATOM 1401 N N . SER A 1 194 ? 7.656 14.461 6.723 1 85.62 194 SER A N 1
ATOM 1402 C CA . SER A 1 194 ? 8.492 13.797 5.727 1 85.62 194 SER A CA 1
ATOM 1403 C C . SER A 1 194 ? 9.641 14.695 5.285 1 85.62 194 SER A C 1
ATOM 1405 O O . SER A 1 194 ? 10.164 14.547 4.18 1 85.62 194 SER A O 1
ATOM 1407 N N . GLY A 1 195 ? 9.953 15.688 6.055 1 83.81 195 GLY A N 1
ATOM 1408 C CA . GLY A 1 195 ? 11.023 16.625 5.73 1 83.81 195 GLY A CA 1
ATOM 1409 C C . GLY A 1 195 ? 10.719 18.047 6.137 1 83.81 195 GLY A C 1
ATOM 1410 O O . GLY A 1 195 ? 9.57 18.5 6.031 1 83.81 195 GLY A O 1
ATOM 1411 N N . SER A 1 196 ? 11.727 18.75 6.602 1 83.69 196 SER A N 1
ATOM 1412 C CA . SER A 1 196 ? 11.578 20.141 7.016 1 83.69 196 SER A CA 1
ATOM 1413 C C . SER A 1 196 ? 12.781 20.969 6.598 1 83.69 196 SER A C 1
ATOM 1415 O O . SER A 1 196 ? 13.875 20.438 6.402 1 83.69 196 SER A O 1
ATOM 1417 N N . ALA A 1 197 ? 12.477 22.219 6.414 1 86.25 197 ALA A N 1
ATOM 1418 C CA . ALA A 1 197 ? 13.586 23.125 6.16 1 86.25 197 ALA A CA 1
ATOM 1419 C C . ALA A 1 197 ? 14.359 23.438 7.441 1 86.25 197 ALA A C 1
ATOM 1421 O O . ALA A 1 197 ? 13.789 23.406 8.531 1 86.25 197 ALA A O 1
ATOM 1422 N N . ASP A 1 198 ? 15.672 23.672 7.242 1 84.94 198 ASP A N 1
ATOM 1423 C CA . ASP A 1 198 ? 16.547 23.969 8.367 1 84.94 198 ASP A CA 1
ATOM 1424 C C . ASP A 1 198 ? 17.453 25.156 8.039 1 84.94 198 ASP A C 1
ATOM 1426 O O . ASP A 1 198 ? 17.125 25.984 7.199 1 84.94 198 ASP A O 1
ATOM 1430 N N . LEU A 1 199 ? 18.516 25.25 8.781 1 86.44 199 LEU A N 1
ATOM 1431 C CA . LEU A 1 199 ? 19.5 26.312 8.648 1 86.44 199 LEU A CA 1
ATOM 1432 C C . LEU A 1 199 ? 20 26.422 7.211 1 86.44 199 LEU A C 1
ATOM 1434 O O . LEU A 1 199 ? 20.281 27.516 6.727 1 86.44 199 LEU A O 1
ATOM 1438 N N . TYR A 1 200 ? 19.969 25.344 6.566 1 86.56 200 TYR A N 1
ATOM 1439 C CA . TYR A 1 200 ? 20.578 25.297 5.25 1 86.56 200 TYR A CA 1
ATOM 1440 C C . TYR A 1 200 ? 19.531 25.156 4.156 1 86.56 200 TYR A C 1
ATOM 1442 O O . TYR A 1 200 ? 19.859 24.797 3.018 1 86.56 200 TYR A O 1
ATOM 1450 N N . GLY A 1 201 ? 18.344 25.422 4.496 1 89.5 201 GLY A N 1
ATOM 1451 C CA . GLY A 1 201 ? 17.266 25.328 3.523 1 89.5 201 GLY A CA 1
ATOM 1452 C C . GLY A 1 201 ? 16.594 23.969 3.512 1 89.5 201 GLY A C 1
ATOM 1453 O O . GLY A 1 201 ? 16.625 23.25 4.512 1 89.5 201 GLY A O 1
ATOM 1454 N N . GLY A 1 202 ? 15.891 23.734 2.398 1 91.06 202 GLY A N 1
ATOM 1455 C CA . GLY A 1 202 ? 15.141 22.5 2.258 1 91.06 202 GLY A CA 1
ATOM 1456 C C . GLY A 1 202 ? 13.672 22.734 1.952 1 91.06 202 GLY A C 1
ATOM 1457 O O . GLY A 1 202 ? 13.273 23.844 1.605 1 91.06 202 GLY A O 1
ATOM 1458 N N . SER A 1 203 ? 12.938 21.656 1.938 1 92.5 203 SER A N 1
ATOM 1459 C CA . SER A 1 203 ? 11.508 21.703 1.646 1 92.5 203 SER A CA 1
ATOM 1460 C C . SER A 1 203 ? 10.703 20.938 2.686 1 92.5 203 SER A C 1
ATOM 1462 O O . SER A 1 203 ? 11.219 20.016 3.324 1 92.5 203 SER A O 1
ATOM 1464 N N . ASP A 1 204 ? 9.547 21.359 2.879 1 92.88 204 ASP A N 1
ATOM 1465 C CA . ASP A 1 204 ? 8.602 20.641 3.73 1 92.88 204 ASP A CA 1
ATOM 1466 C C . ASP A 1 204 ? 7.973 19.469 2.98 1 92.88 204 ASP A C 1
ATOM 1468 O O . ASP A 1 204 ? 7.273 19.672 1.983 1 92.88 204 ASP A O 1
ATOM 1472 N N . GLY A 1 205 ? 8.133 18.266 3.486 1 92.56 205 GLY A N 1
ATOM 1473 C CA . GLY A 1 205 ? 7.68 17.078 2.793 1 92.56 205 GLY A CA 1
ATOM 1474 C C . GLY A 1 205 ? 6.238 16.719 3.102 1 92.56 205 GLY A C 1
ATOM 1475 O O . GLY A 1 205 ? 5.711 15.734 2.578 1 92.56 205 GLY A O 1
ATOM 1476 N N . GLY A 1 206 ? 5.555 17.562 3.916 1 92.69 206 GLY A N 1
ATOM 1477 C CA . GLY A 1 206 ? 4.18 17.281 4.281 1 92.69 206 GLY A CA 1
ATOM 1478 C C . GLY A 1 206 ? 4.066 16.344 5.48 1 92.69 206 GLY A C 1
ATOM 1479 O O . GLY A 1 206 ? 5.066 15.805 5.945 1 92.69 206 GLY A O 1
ATOM 1480 N N . ASP A 1 207 ? 2.795 16.188 6.035 1 93.75 207 ASP A N 1
ATOM 1481 C CA . ASP A 1 207 ? 2.551 15.328 7.188 1 93.75 207 ASP A CA 1
ATOM 1482 C C . ASP A 1 207 ? 1.433 14.328 6.898 1 93.75 207 ASP A C 1
ATOM 1484 O O . ASP A 1 207 ? 0.917 14.273 5.777 1 93.75 207 ASP A O 1
ATOM 1488 N N . GLY A 1 208 ? 1.146 13.523 7.859 1 93.56 208 GLY A N 1
ATOM 1489 C CA . GLY A 1 208 ? 0.178 12.461 7.668 1 93.56 208 GLY A CA 1
ATOM 1490 C C . GLY A 1 208 ? -1.26 12.938 7.738 1 93.56 208 GLY A C 1
ATOM 1491 O O . GLY A 1 208 ? -2.1 12.508 6.945 1 93.56 208 GLY A O 1
ATOM 1492 N N . ILE A 1 209 ? -1.57 13.797 8.594 1 93.75 209 ILE A N 1
ATOM 1493 C CA . ILE A 1 209 ? -2.949 14.18 8.883 1 93.75 209 ILE A CA 1
ATOM 1494 C C . ILE A 1 209 ? -3.523 14.961 7.699 1 93.75 209 ILE A C 1
ATOM 1496 O O . ILE A 1 209 ? -4.742 15.016 7.516 1 93.75 209 ILE A O 1
ATOM 1500 N N . SER A 1 210 ? -2.686 15.547 6.871 1 92.75 210 SER A N 1
ATOM 1501 C CA . SER A 1 210 ? -3.141 16.328 5.73 1 92.75 210 SER A CA 1
ATOM 1502 C C . SER A 1 210 ? -3.824 15.453 4.691 1 92.75 210 SER A C 1
ATOM 1504 O O . SER A 1 210 ? -4.508 15.961 3.797 1 92.75 210 SER A O 1
ATOM 1506 N N . SER A 1 211 ? -3.789 14.156 4.844 1 93.38 211 SER A N 1
ATOM 1507 C CA . SER A 1 211 ? -4.324 13.227 3.854 1 93.38 211 SER A CA 1
ATOM 1508 C C . SER A 1 211 ? -5.836 13.078 3.998 1 93.38 211 SER A C 1
ATOM 1510 O O . SER A 1 211 ? -6.5 12.555 3.104 1 93.38 211 SER A O 1
ATOM 1512 N N . ILE A 1 212 ? -6.391 13.562 5.012 1 94.81 212 ILE A N 1
ATOM 1513 C CA . ILE A 1 212 ? -7.797 13.281 5.293 1 94.81 212 ILE A CA 1
ATOM 1514 C C . ILE A 1 212 ? -8.68 14.258 4.523 1 94.81 212 ILE A C 1
ATOM 1516 O O . ILE A 1 212 ? -8.453 15.469 4.559 1 94.81 212 ILE A O 1
ATOM 1520 N N . ASN A 1 213 ? -9.711 13.805 3.9 1 94.88 213 ASN A N 1
ATOM 1521 C CA . ASN A 1 213 ? -10.68 14.609 3.16 1 94.88 213 ASN A CA 1
ATOM 1522 C C . ASN A 1 213 ? -11.648 15.328 4.098 1 94.88 213 ASN A C 1
ATOM 1524 O O . ASN A 1 213 ? -12.383 14.68 4.848 1 94.88 213 ASN A O 1
ATOM 1528 N N . PRO A 1 214 ? -11.664 16.578 4.012 1 94 214 PRO A N 1
ATOM 1529 C CA . PRO A 1 214 ? -12.555 17.312 4.902 1 94 214 PRO A CA 1
ATOM 1530 C C . PRO A 1 214 ? -14.023 16.938 4.73 1 94 214 PRO A C 1
ATOM 1532 O O . PRO A 1 214 ? -14.781 16.922 5.703 1 94 214 PRO A O 1
ATOM 1535 N N . ASP A 1 215 ? -14.453 16.562 3.543 1 95.25 215 ASP A N 1
ATOM 1536 C CA . ASP A 1 215 ? -15.852 16.25 3.271 1 95.25 215 ASP A CA 1
ATOM 1537 C C . ASP A 1 215 ? -16.266 14.953 3.949 1 95.25 215 ASP A C 1
ATOM 1539 O O . ASP A 1 215 ? -17.469 14.68 4.09 1 95.25 215 ASP A O 1
ATOM 1543 N N . ASP A 1 216 ? -15.359 14.227 4.367 1 96 216 ASP A N 1
ATOM 1544 C CA . ASP A 1 216 ? -15.688 12.93 4.961 1 96 216 ASP A CA 1
ATOM 1545 C C . ASP A 1 216 ? -15.789 13.031 6.48 1 96 216 ASP A C 1
ATOM 1547 O O . ASP A 1 216 ? -16.234 12.094 7.141 1 96 216 ASP A O 1
ATOM 1551 N N . ILE A 1 217 ? -15.414 14.07 7.051 1 95.94 217 ILE A N 1
ATOM 1552 C CA . ILE A 1 217 ? -15.367 14.211 8.5 1 95.94 217 ILE A CA 1
ATOM 1553 C C . ILE A 1 217 ? -16.766 14.516 9.039 1 95.94 217 ILE A C 1
ATOM 1555 O O . ILE A 1 217 ? -17.422 15.461 8.594 1 95.94 217 ILE A O 1
ATOM 1559 N N . ALA A 1 218 ? -17.219 13.734 9.953 1 94.56 218 ALA A N 1
ATOM 1560 C CA . ALA A 1 218 ? -18.484 13.977 10.648 1 94.56 218 ALA A CA 1
ATOM 1561 C C . ALA A 1 218 ? -18.266 14.883 11.859 1 94.56 218 ALA A C 1
ATOM 1563 O O . ALA A 1 218 ? -19.078 15.766 12.125 1 94.56 218 ALA A O 1
ATOM 1564 N N . SER A 1 219 ? -17.203 14.547 12.578 1 93.62 219 SER A N 1
ATOM 1565 C CA . SER A 1 219 ? -16.891 15.336 13.766 1 93.62 219 SER A CA 1
ATOM 1566 C C . SER A 1 219 ? -15.43 15.172 14.164 1 93.62 219 SER A C 1
ATOM 1568 O O . SER A 1 219 ? -14.766 14.219 13.75 1 93.62 219 SER A O 1
ATOM 1570 N N . VAL A 1 220 ? -14.906 16.094 14.836 1 94.81 220 VAL A N 1
ATOM 1571 C CA . VAL A 1 220 ? -13.578 16.062 15.445 1 94.81 220 VAL A CA 1
ATOM 1572 C C . VAL A 1 220 ? -13.688 16.312 16.938 1 94.81 220 VAL A C 1
ATOM 1574 O O . VAL A 1 220 ? -14.25 17.328 17.375 1 94.81 220 VAL A O 1
ATOM 1577 N N . SER A 1 221 ? -13.211 15.367 17.734 1 94 221 SER A N 1
ATOM 1578 C CA . SER A 1 221 ? -13.141 15.523 19.188 1 94 221 SER A CA 1
ATOM 1579 C C . SER A 1 221 ? -11.703 15.766 19.641 1 94 221 SER A C 1
ATOM 1581 O O . SER A 1 221 ? -10.797 15.016 19.281 1 94 221 SER A O 1
ATOM 1583 N N . VAL A 1 222 ? -11.562 16.766 20.391 1 94.44 222 VAL A N 1
ATOM 1584 C CA . VAL A 1 222 ? -10.242 17.078 20.922 1 94.44 222 VAL A CA 1
ATOM 1585 C C . VAL A 1 222 ? -10.188 16.75 22.406 1 94.44 222 VAL A C 1
ATOM 1587 O O . VAL A 1 222 ? -10.859 17.391 23.219 1 94.44 222 VAL A O 1
ATOM 1590 N N . LEU A 1 223 ? -9.438 15.758 22.719 1 93.56 223 LEU A N 1
ATOM 1591 C CA . LEU A 1 223 ? -9.141 15.422 24.094 1 93.56 223 LEU A CA 1
ATOM 1592 C C . LEU A 1 223 ? -7.918 16.188 24.594 1 93.56 223 LEU A C 1
ATOM 1594 O O . LEU A 1 223 ? -6.781 15.836 24.266 1 93.56 223 LEU A O 1
ATOM 1598 N N . LYS A 1 224 ? -8.078 17.078 25.438 1 91.69 224 LYS A N 1
ATOM 1599 C CA . LYS A 1 224 ? -7.027 18.047 25.75 1 91.69 224 LYS A CA 1
ATOM 1600 C C . LYS A 1 224 ? -6.199 17.594 26.953 1 91.69 224 LYS A C 1
ATOM 1602 O O . LYS A 1 224 ? -4.988 17.828 26.984 1 91.69 224 LYS A O 1
ATOM 1607 N N . GLY A 1 225 ? -6.801 17.016 27.922 1 87.38 225 GLY A N 1
ATOM 1608 C CA . GLY A 1 225 ? -6.086 16.656 29.125 1 87.38 225 GLY A CA 1
ATOM 1609 C C . GLY A 1 225 ? -5.785 15.164 29.219 1 87.38 225 GLY A C 1
ATOM 1610 O O . GLY A 1 225 ? -6.285 14.375 28.422 1 87.38 225 GLY A O 1
ATOM 1611 N N . GLY A 1 226 ? -4.918 14.898 30.188 1 84.06 226 GLY A N 1
ATOM 1612 C CA . GLY A 1 226 ? -4.48 13.531 30.406 1 84.06 226 GLY A CA 1
ATOM 1613 C C . GLY A 1 226 ? -5.621 12.594 30.75 1 84.06 226 GLY A C 1
ATOM 1614 O O . GLY A 1 226 ? -5.629 11.43 30.328 1 84.06 226 GLY A O 1
ATOM 1615 N N . ALA A 1 227 ? -6.551 13.086 31.469 1 80.44 227 ALA A N 1
ATOM 1616 C CA . ALA A 1 227 ? -7.672 12.25 31.875 1 80.44 227 ALA A CA 1
ATOM 1617 C C . ALA A 1 227 ? -8.461 11.766 30.656 1 80.44 227 ALA A C 1
ATOM 1619 O O . ALA A 1 227 ? -8.945 10.633 30.625 1 80.44 227 ALA A O 1
ATOM 1620 N N . ALA A 1 228 ? -8.57 12.602 29.781 1 73.75 228 ALA A N 1
ATOM 1621 C CA . ALA A 1 228 ? -9.297 12.289 28.547 1 73.75 228 ALA A CA 1
ATOM 1622 C C . ALA A 1 228 ? -8.508 11.305 27.688 1 73.75 228 ALA A C 1
ATOM 1624 O O . ALA A 1 228 ? -9.094 10.469 27 1 73.75 228 ALA A O 1
ATOM 1625 N N . ALA A 1 229 ? -7.234 11.391 27.75 1 76.38 229 ALA A N 1
ATOM 1626 C CA . ALA A 1 229 ? -6.363 10.703 26.812 1 76.38 229 ALA A CA 1
ATOM 1627 C C . ALA A 1 229 ? -5.746 9.453 27.422 1 76.38 229 ALA A C 1
ATOM 1629 O O . ALA A 1 229 ? -5.117 8.656 26.734 1 76.38 229 ALA A O 1
ATOM 1630 N N . ALA A 1 230 ? -6.031 9.234 28.641 1 76.56 230 ALA A N 1
ATOM 1631 C CA . ALA A 1 230 ? -5.316 8.242 29.438 1 76.56 230 ALA A CA 1
ATOM 1632 C C . ALA A 1 230 ? -5.504 6.844 28.859 1 76.56 230 ALA A C 1
ATOM 1634 O O . ALA A 1 230 ? -4.574 6.027 28.859 1 76.56 230 ALA A O 1
ATOM 1635 N N . LEU A 1 231 ? -6.559 6.664 28.328 1 84 231 LEU A N 1
ATOM 1636 C CA . LEU A 1 231 ? -6.836 5.316 27.828 1 84 231 LEU A CA 1
ATOM 1637 C C . LEU A 1 231 ? -6.016 5.02 26.578 1 84 231 LEU A C 1
ATOM 1639 O O . LEU A 1 231 ? -5.82 3.855 26.219 1 84 231 LEU A O 1
ATOM 1643 N N . TYR A 1 232 ? -5.543 6.012 25.922 1 86.62 232 TYR A N 1
ATOM 1644 C CA . TYR A 1 232 ? -4.695 5.805 24.75 1 86.62 232 TYR A CA 1
ATOM 1645 C C . TYR A 1 232 ? -3.242 5.602 25.172 1 86.62 232 TYR A C 1
ATOM 1647 O O . TYR A 1 232 ? -2.416 5.184 24.344 1 86.62 232 TYR A O 1
ATOM 1655 N N . GLY A 1 233 ? -2.961 5.965 26.375 1 86.12 233 GLY A N 1
ATOM 1656 C CA . GLY A 1 233 ? -1.63 5.699 26.906 1 86.12 233 GLY A CA 1
ATOM 1657 C C . GLY A 1 233 ? -0.625 6.781 26.547 1 86.12 233 GLY A C 1
ATOM 1658 O O . GLY A 1 233 ? -0.978 7.957 26.453 1 86.12 233 GLY A O 1
ATOM 1659 N N . SER A 1 234 ? 0.693 6.309 26.406 1 85.94 234 SER A N 1
ATOM 1660 C CA . SER A 1 234 ? 1.86 7.172 26.266 1 85.94 234 SER A CA 1
ATOM 1661 C C . SER A 1 234 ? 1.723 8.102 25.062 1 85.94 234 SER A C 1
ATOM 1663 O O . SER A 1 234 ? 2.121 9.266 25.125 1 85.94 234 SER A O 1
ATOM 1665 N N . ARG A 1 235 ? 1.131 7.707 24.047 1 86.62 235 ARG A N 1
ATOM 1666 C CA . ARG A 1 235 ? 1.052 8.469 22.797 1 86.62 235 ARG A CA 1
ATOM 1667 C C . ARG A 1 235 ? 0.115 9.664 22.953 1 86.62 235 ARG A C 1
ATOM 1669 O O . ARG A 1 235 ? 0.171 10.602 22.156 1 86.62 235 ARG A O 1
ATOM 1676 N N . ALA A 1 236 ? -0.688 9.672 23.938 1 88.25 236 ALA A N 1
ATOM 1677 C CA . ALA A 1 236 ? -1.697 10.711 24.141 1 88.25 236 ALA A CA 1
ATOM 1678 C C . ALA A 1 236 ? -1.221 11.758 25.125 1 88.25 236 ALA A C 1
ATOM 1680 O O . ALA A 1 236 ? -2.006 12.594 25.578 1 88.25 236 ALA A O 1
ATOM 1681 N N . GLY A 1 237 ? -0.015 11.68 25.469 1 88 237 GLY A N 1
ATOM 1682 C CA . GLY A 1 237 ? 0.513 12.625 26.453 1 88 237 GLY A CA 1
ATOM 1683 C C . GLY A 1 237 ? 0.335 14.07 26.031 1 88 237 GLY A C 1
ATOM 1684 O O . GLY A 1 237 ? 0.218 14.953 26.891 1 88 237 GLY A O 1
ATOM 1685 N N . ASN A 1 238 ? 0.27 14.297 24.766 1 92.31 238 ASN A N 1
ATOM 1686 C CA . ASN A 1 238 ? 0.136 15.656 24.234 1 92.31 238 ASN A CA 1
ATOM 1687 C C . ASN A 1 238 ? -1.278 15.922 23.734 1 92.31 238 ASN A C 1
ATOM 1689 O O . ASN A 1 238 ? -1.491 16.828 22.922 1 92.31 238 ASN A O 1
ATOM 1693 N N . GLY A 1 239 ? -2.23 15.133 24.188 1 93.12 239 GLY A N 1
ATOM 1694 C CA . GLY A 1 239 ? -3.605 15.258 23.734 1 93.12 239 GLY A CA 1
ATOM 1695 C C . GLY A 1 239 ? -3.934 14.352 22.562 1 93.12 239 GLY A C 1
ATOM 1696 O O . GLY A 1 239 ? -3.043 13.711 22 1 93.12 239 GLY A O 1
ATOM 1697 N N . VAL A 1 240 ? -5.215 14.25 22.312 1 94.81 240 VAL A N 1
ATOM 1698 C CA . VAL A 1 240 ? -5.664 13.391 21.219 1 94.81 240 VAL A CA 1
ATOM 1699 C C . VAL A 1 240 ? -6.68 14.141 20.359 1 94.81 240 VAL A C 1
ATOM 1701 O O . VAL A 1 240 ? -7.539 14.852 20.891 1 94.81 240 VAL A O 1
ATOM 1704 N N . ILE A 1 241 ? -6.535 14.07 19.109 1 96.12 241 ILE A N 1
ATOM 1705 C CA . ILE A 1 241 ? -7.551 14.508 18.156 1 96.12 241 ILE A CA 1
ATOM 1706 C C . ILE A 1 241 ? -8.203 13.289 17.5 1 96.12 241 ILE A C 1
ATOM 1708 O O . ILE A 1 241 ? -7.551 12.531 16.781 1 96.12 241 ILE A O 1
ATOM 1712 N N . ILE A 1 242 ? -9.438 13.156 17.781 1 95.81 242 ILE A N 1
ATOM 1713 C CA . ILE A 1 242 ? -10.195 12.031 17.25 1 95.81 242 ILE A CA 1
ATOM 1714 C C . ILE A 1 242 ? -11.039 12.5 16.062 1 95.81 242 ILE A C 1
ATOM 1716 O O . ILE A 1 242 ? -11.883 13.391 16.203 1 95.81 242 ILE A O 1
ATOM 1720 N N . ILE A 1 243 ? -10.844 11.93 14.969 1 96.31 243 ILE A N 1
ATOM 1721 C CA . ILE A 1 243 ? -11.633 12.203 13.781 1 96.31 243 ILE A CA 1
ATOM 1722 C C . ILE A 1 243 ? -12.602 11.047 13.523 1 96.31 243 ILE A C 1
ATOM 1724 O O . ILE A 1 243 ? -12.172 9.898 13.367 1 96.31 243 ILE A O 1
ATOM 1728 N N . THR A 1 244 ? -13.812 11.359 13.562 1 94.94 244 THR A N 1
ATOM 1729 C CA . THR A 1 244 ? -14.859 10.422 13.172 1 94.94 244 THR A CA 1
ATOM 1730 C C . THR A 1 244 ? -15.391 10.758 11.781 1 94.94 244 THR A C 1
ATOM 1732 O O . THR A 1 244 ? -15.789 11.898 11.523 1 94.94 244 THR A O 1
ATOM 1735 N N . THR A 1 245 ? -15.398 9.852 10.922 1 95.75 245 THR A N 1
ATOM 1736 C CA . THR A 1 245 ? -15.867 10.117 9.57 1 95.75 245 THR A CA 1
ATOM 1737 C C . THR A 1 245 ? -17.344 9.766 9.43 1 95.75 245 THR A C 1
ATOM 1739 O O . THR A 1 245 ? -17.906 9.078 10.281 1 95.75 245 THR A O 1
ATOM 1742 N N . LYS A 1 246 ? -17.969 10.305 8.445 1 94.69 246 LYS A N 1
ATOM 1743 C CA . LYS A 1 246 ? -19.391 10.141 8.211 1 94.69 246 LYS A CA 1
ATOM 1744 C C . LYS A 1 246 ? -19.75 8.68 7.938 1 94.69 246 LYS A C 1
ATOM 1746 O O . LYS A 1 246 ? -18.984 7.969 7.273 1 94.69 246 LYS A O 1
ATOM 1751 N N . LYS A 1 247 ? -20.922 8.312 8.492 1 91.56 247 LYS A N 1
ATOM 1752 C CA . LYS A 1 247 ? -21.453 6.965 8.289 1 91.56 247 LYS A CA 1
ATOM 1753 C C . LYS A 1 247 ? -22.703 6.988 7.414 1 91.56 247 LYS A C 1
ATOM 1755 O O . LYS A 1 247 ? -23.266 8.055 7.164 1 91.56 247 LYS A O 1
ATOM 1760 N N . GLY A 1 248 ? -23.078 5.75 7.027 1 89.12 248 GLY A N 1
ATOM 1761 C CA . GLY A 1 248 ? -24.297 5.641 6.238 1 89.12 248 GLY A CA 1
ATOM 1762 C C . GLY A 1 248 ? -25.562 5.824 7.059 1 89.12 248 GLY A C 1
ATOM 1763 O O . GLY A 1 248 ? -25.641 5.359 8.195 1 89.12 248 GLY A O 1
ATOM 1764 N N . THR A 1 249 ? -26.391 6.617 6.496 1 81.19 249 THR A N 1
ATOM 1765 C CA . THR A 1 249 ? -27.688 6.84 7.133 1 81.19 249 THR A CA 1
ATOM 1766 C C . THR A 1 249 ? -28.828 6.691 6.125 1 81.19 249 THR A C 1
ATOM 1768 O O . THR A 1 249 ? -28.609 6.793 4.918 1 81.19 249 THR A O 1
ATOM 1771 N N . GLN A 1 250 ? -29.891 6.32 6.727 1 72.62 250 GLN A N 1
ATOM 1772 C CA . GLN A 1 250 ? -31.047 6.227 5.844 1 72.62 250 GLN A CA 1
ATOM 1773 C C . GLN A 1 250 ? -31.453 7.598 5.32 1 72.62 250 GLN A C 1
ATOM 1775 O O . GLN A 1 250 ? -31.562 8.555 6.09 1 72.62 250 GLN A O 1
ATOM 1780 N N . LYS A 1 251 ? -31.344 7.73 4.059 1 66.5 251 LYS A N 1
ATOM 1781 C CA . LYS A 1 251 ? -31.734 9.016 3.471 1 66.5 251 LYS A CA 1
ATOM 1782 C C . LYS A 1 251 ? -32.875 8.844 2.467 1 66.5 251 LYS A C 1
ATOM 1784 O O . LYS A 1 251 ? -33.062 7.758 1.91 1 66.5 251 LYS A O 1
ATOM 1789 N N . LYS A 1 252 ? -33.625 9.938 2.447 1 61.97 252 LYS A N 1
ATOM 1790 C CA . LYS A 1 252 ? -34.656 9.992 1.419 1 61.97 252 LYS A CA 1
ATOM 1791 C C . LYS A 1 252 ? -34.031 10.234 0.039 1 61.97 252 LYS A C 1
ATOM 1793 O O . LYS A 1 252 ? -33.031 10.938 -0.09 1 61.97 252 LYS A O 1
ATOM 1798 N N . GLY A 1 253 ? -34.438 9.516 -0.938 1 71.62 253 GLY A N 1
ATOM 1799 C CA . GLY A 1 253 ? -33.969 9.719 -2.301 1 71.62 253 GLY A CA 1
ATOM 1800 C C . GLY A 1 253 ? -32.812 8.797 -2.684 1 71.62 253 GLY A C 1
ATOM 1801 O O . GLY A 1 253 ? -32.75 7.66 -2.219 1 71.62 253 GLY A O 1
ATOM 1802 N N . LEU A 1 254 ? -31.984 9.422 -3.555 1 78.38 254 LEU A N 1
ATOM 1803 C CA . LEU A 1 254 ? -30.906 8.609 -4.102 1 78.38 254 LEU A CA 1
ATOM 1804 C C . LEU A 1 254 ? -29.734 8.516 -3.125 1 78.38 254 LEU A C 1
ATOM 1806 O O . LEU A 1 254 ? -28.891 7.629 -3.246 1 78.38 254 LEU A O 1
ATOM 1810 N N . GLY A 1 255 ? -29.703 9.438 -2.141 1 85.94 255 GLY A N 1
ATOM 1811 C CA . GLY A 1 255 ? -28.625 9.43 -1.168 1 85.94 255 GLY A CA 1
ATOM 1812 C C . GLY A 1 255 ? -27.281 9.875 -1.746 1 85.94 255 GLY A C 1
ATOM 1813 O O . GLY A 1 255 ? -26.234 9.461 -1.271 1 85.94 255 GLY A O 1
ATOM 1814 N N . VAL A 1 256 ? -27.297 10.656 -2.838 1 92.44 256 VAL A N 1
ATOM 1815 C CA . VAL A 1 256 ? -26.078 11.141 -3.48 1 92.44 256 VAL A CA 1
ATOM 1816 C C . VAL A 1 256 ? -25.812 12.586 -3.066 1 92.44 256 VAL A C 1
ATOM 1818 O O . VAL A 1 256 ? -26.734 13.406 -3.025 1 92.44 256 VAL A O 1
ATOM 1821 N N . GLU A 1 257 ? -24.656 12.82 -2.719 1 94.06 257 GLU A N 1
ATOM 1822 C CA . GLU A 1 257 ? -24.203 14.172 -2.369 1 94.06 257 GLU A CA 1
ATOM 1823 C C . GLU A 1 257 ? -23 14.586 -3.213 1 94.06 257 GLU A C 1
ATOM 1825 O O . GLU A 1 257 ? -22.047 13.828 -3.354 1 94.06 257 GLU A O 1
ATOM 1830 N N . ILE A 1 258 ? -23.078 15.695 -3.846 1 96.19 258 ILE A N 1
ATOM 1831 C CA . ILE A 1 258 ? -21.969 16.266 -4.59 1 96.19 258 ILE A CA 1
ATOM 1832 C C . ILE A 1 258 ? -21.5 17.562 -3.91 1 96.19 258 ILE A C 1
ATOM 1834 O O . ILE A 1 258 ? -22.297 18.484 -3.697 1 96.19 258 ILE A O 1
ATOM 1838 N N . SER A 1 259 ? -20.312 17.562 -3.521 1 97.06 259 SER A N 1
ATOM 1839 C CA . SER A 1 259 ? -19.688 18.734 -2.924 1 97.06 259 SER A CA 1
ATOM 1840 C C . SER A 1 259 ? -18.531 19.25 -3.779 1 97.06 259 SER A C 1
ATOM 1842 O O . SER A 1 259 ? -17.578 18.516 -4.059 1 97.06 259 SER A O 1
ATOM 1844 N N . SER A 1 260 ? -18.641 20.453 -4.242 1 97.06 260 SER A N 1
ATOM 1845 C CA . SER A 1 260 ? -17.625 21.062 -5.09 1 97.06 260 SER A CA 1
ATOM 1846 C C . SER A 1 260 ? -17.188 22.422 -4.555 1 97.06 260 SER A C 1
ATOM 1848 O O . SER A 1 260 ? -18.031 23.203 -4.098 1 97.06 260 SER A O 1
ATOM 1850 N N . SER A 1 261 ? -15.906 22.625 -4.527 1 97 261 SER A N 1
ATOM 1851 C CA . SER A 1 261 ? -15.383 23.938 -4.121 1 97 261 SER A CA 1
ATOM 1852 C C . SER A 1 261 ? -14.203 24.344 -4.992 1 97 261 SER A C 1
ATOM 1854 O O . SER A 1 261 ? -13.422 23.5 -5.434 1 97 261 SER A O 1
ATOM 1856 N N . VAL A 1 262 ? -14.133 25.609 -5.32 1 97.5 262 VAL A N 1
ATOM 1857 C CA . VAL A 1 262 ? -13 26.203 -6.02 1 97.5 262 VAL A CA 1
ATOM 1858 C C . VAL A 1 262 ? -12.516 27.438 -5.27 1 97.5 262 VAL A C 1
ATOM 1860 O O . VAL A 1 262 ? -13.32 28.25 -4.801 1 97.5 262 VAL A O 1
ATOM 1863 N N . THR A 1 263 ? -11.273 27.5 -5.055 1 97.06 263 THR A N 1
ATOM 1864 C CA . THR A 1 263 ? -10.688 28.688 -4.434 1 97.06 263 THR A CA 1
ATOM 1865 C C . THR A 1 263 ? -9.523 29.219 -5.27 1 97.06 263 THR A C 1
ATOM 1867 O O . THR A 1 263 ? -8.82 28.453 -5.926 1 97.06 263 THR A O 1
ATOM 1870 N N . PHE A 1 264 ? -9.383 30.469 -5.277 1 98 264 PHE A N 1
ATOM 1871 C CA . PHE A 1 264 ? -8.289 31.203 -5.914 1 98 264 PHE A CA 1
ATOM 1872 C C . PHE A 1 264 ? -7.398 31.859 -4.867 1 98 264 PHE A C 1
ATOM 1874 O O . PHE A 1 264 ? -7.879 32.625 -4.016 1 98 264 PHE A O 1
ATOM 1881 N N . ASP A 1 265 ? -6.094 31.625 -4.906 1 96.62 265 ASP A N 1
ATOM 1882 C CA . ASP A 1 265 ? -5.129 32.125 -3.932 1 96.62 265 ASP A CA 1
ATOM 1883 C C . ASP A 1 265 ? -4.281 33.25 -4.527 1 96.62 265 ASP A C 1
ATOM 1885 O O . ASP A 1 265 ? -3.656 33.062 -5.574 1 96.62 265 ASP A O 1
ATOM 1889 N N . GLU A 1 266 ? -4.27 34.281 -3.84 1 96.19 266 GLU A N 1
ATOM 1890 C CA . GLU A 1 266 ? -3.441 35.406 -4.25 1 96.19 266 GLU A CA 1
ATOM 1891 C C . GLU A 1 266 ? -2.471 35.812 -3.143 1 96.19 266 GLU A C 1
ATOM 1893 O O . GLU A 1 266 ? -2.832 35.844 -1.965 1 96.19 266 GLU A O 1
ATOM 1898 N N . VAL A 1 267 ? -1.263 36.188 -3.535 1 96.69 267 VAL A N 1
ATOM 1899 C CA . VAL A 1 267 ? -0.276 36.625 -2.555 1 96.69 267 VAL A CA 1
ATOM 1900 C C . VAL A 1 267 ? -0.756 37.906 -1.88 1 96.69 267 VAL A C 1
ATOM 1902 O O . VAL A 1 267 ? -1.26 38.812 -2.545 1 96.69 267 VAL A O 1
ATOM 1905 N N . ASP A 1 268 ? -0.62 37.938 -0.603 1 95.44 268 ASP A N 1
ATOM 1906 C CA . ASP A 1 268 ? -0.94 39.156 0.135 1 95.44 268 ASP A CA 1
ATOM 1907 C C . ASP A 1 268 ? 0.235 40.125 0.12 1 95.44 268 ASP A C 1
ATOM 1909 O O . ASP A 1 268 ? 1.017 40.188 1.072 1 95.44 268 ASP A O 1
ATOM 1913 N N . THR A 1 269 ? 0.304 40.969 -0.778 1 94.31 269 THR A N 1
ATOM 1914 C CA . THR A 1 269 ? 1.428 41.875 -0.963 1 94.31 269 THR A CA 1
ATOM 1915 C C . THR A 1 269 ? 1.346 43.031 0.019 1 94.31 269 THR A C 1
ATOM 1917 O O . THR A 1 269 ? 2.293 43.812 0.148 1 94.31 269 THR A O 1
ATOM 1920 N N . SER A 1 270 ? 0.287 43.125 0.749 1 92.69 270 SER A N 1
ATOM 1921 C CA . SER A 1 270 ? 0.119 44.219 1.687 1 92.69 270 SER A CA 1
ATOM 1922 C C . SER A 1 270 ? 0.968 44.031 2.938 1 92.69 270 SER A C 1
ATOM 1924 O O . SER A 1 270 ? 1.193 44.969 3.701 1 92.69 270 SER A O 1
ATOM 1926 N N . LEU A 1 271 ? 1.476 42.906 3.105 1 94.19 271 LEU A N 1
ATOM 1927 C CA . LEU A 1 271 ? 2.182 42.594 4.336 1 94.19 271 LEU A CA 1
ATOM 1928 C C . LEU A 1 271 ? 3.58 43.188 4.344 1 94.19 271 LEU A C 1
ATOM 1930 O O . LEU A 1 271 ? 4.145 43.438 5.41 1 94.19 271 LEU A O 1
ATOM 1934 N N . THR A 1 272 ? 4.137 43.312 3.238 1 94.94 272 THR A N 1
ATOM 1935 C CA . THR A 1 272 ? 5.5 43.812 3.154 1 94.94 272 THR A CA 1
ATOM 1936 C C . THR A 1 272 ? 5.523 45.219 2.523 1 94.94 272 THR A C 1
ATOM 1938 O O . THR A 1 272 ? 5.07 45.406 1.391 1 94.94 272 THR A O 1
ATOM 1941 N N . ASP A 1 273 ? 6.07 46.156 3.215 1 95.06 273 ASP A N 1
ATOM 1942 C CA . ASP A 1 273 ? 6.152 47.531 2.764 1 95.06 273 ASP A CA 1
ATOM 1943 C C . ASP A 1 273 ? 7.594 48.031 2.791 1 95.06 273 ASP A C 1
ATOM 1945 O O . ASP A 1 273 ? 7.941 48.906 3.596 1 95.06 273 ASP A O 1
ATOM 1949 N N . PHE A 1 274 ? 8.406 47.594 1.912 1 97.62 274 PHE A N 1
ATOM 1950 C CA . PHE A 1 274 ? 9.789 48.031 1.739 1 97.62 274 PHE A CA 1
ATOM 1951 C C . PHE A 1 274 ? 9.859 49.344 0.985 1 97.62 274 PHE A C 1
ATOM 1953 O O . PHE A 1 274 ? 8.898 49.75 0.334 1 97.62 274 PHE A O 1
ATOM 1960 N N . GLN A 1 275 ? 11.023 50 1.148 1 97.94 275 GLN A N 1
ATOM 1961 C CA . GLN A 1 275 ? 11.195 51.281 0.442 1 97.94 275 GLN A CA 1
ATOM 1962 C C . GLN A 1 275 ? 11.336 51.062 -1.062 1 97.94 275 GLN A C 1
ATOM 1964 O O . GLN A 1 275 ? 11.922 50.062 -1.494 1 97.94 275 GLN A O 1
ATOM 1969 N N . THR A 1 276 ? 10.789 52 -1.844 1 97.88 276 THR A N 1
ATOM 1970 C CA . THR A 1 276 ? 10.805 51.906 -3.299 1 97.88 276 THR A CA 1
ATOM 1971 C C . THR A 1 276 ? 11.422 53.156 -3.912 1 97.88 276 THR A C 1
ATOM 1973 O O . THR A 1 276 ? 11.203 53.469 -5.09 1 97.88 276 THR A O 1
ATOM 1976 N N . SER A 1 277 ? 12.188 53.875 -3.154 1 97.69 277 SER A N 1
ATOM 1977 C CA . SER A 1 277 ? 12.719 55.156 -3.615 1 97.69 277 SER A CA 1
ATOM 1978 C C . SER A 1 277 ? 14.164 55.031 -4.062 1 97.69 277 SER A C 1
ATOM 1980 O O . SER A 1 277 ? 14.656 55.844 -4.84 1 97.69 277 SER A O 1
ATOM 1982 N N . TYR A 1 278 ? 14.867 54.156 -3.475 1 98.12 278 TYR A N 1
ATOM 1983 C CA . TYR A 1 278 ? 16.266 53.938 -3.805 1 98.12 278 TYR A CA 1
ATOM 1984 C C . TYR A 1 278 ? 16.469 52.594 -4.473 1 98.12 278 TYR A C 1
ATOM 1986 O O . TYR A 1 278 ? 15.812 51.594 -4.109 1 98.12 278 TYR A O 1
ATOM 1994 N N . GLY A 1 279 ? 17.344 52.5 -5.445 1 98.25 279 GLY A N 1
ATOM 1995 C CA . GLY A 1 279 ? 17.5 51.312 -6.246 1 98.25 279 GLY A CA 1
ATOM 1996 C C . GLY A 1 279 ? 18.797 50.562 -5.996 1 98.25 279 GLY A C 1
ATOM 1997 O O . GLY A 1 279 ? 19.453 50.812 -4.984 1 98.25 279 GLY A O 1
ATOM 1998 N N . GLN A 1 280 ? 19.125 49.656 -6.898 1 98.5 280 GLN A N 1
ATOM 1999 C CA . GLN A 1 280 ? 20.344 48.875 -6.797 1 98.5 280 GLN A CA 1
ATOM 2000 C C . GLN A 1 280 ? 21.578 49.75 -6.848 1 98.5 280 GLN A C 1
ATOM 2002 O O . GLN A 1 280 ? 21.625 50.719 -7.621 1 98.5 280 GLN A O 1
ATOM 2007 N N . GLY A 1 281 ? 22.5 49.406 -6.02 1 98.12 281 GLY A N 1
ATOM 2008 C CA . GLY A 1 281 ? 23.766 50.156 -6.012 1 98.12 281 GLY A CA 1
ATOM 2009 C C . GLY A 1 281 ? 24.547 49.969 -4.73 1 98.12 281 GLY A C 1
ATOM 2010 O O . GLY A 1 281 ? 24.297 49.031 -3.963 1 98.12 281 GLY A O 1
ATOM 2011 N N . THR A 1 282 ? 25.562 50.688 -4.613 1 97.31 282 THR A N 1
ATOM 2012 C CA . THR A 1 282 ? 26.438 50.656 -3.447 1 97.31 282 THR A CA 1
ATOM 2013 C C . THR A 1 282 ? 26.953 52.062 -3.135 1 97.31 282 THR A C 1
ATOM 2015 O O . THR A 1 282 ? 27.203 52.844 -4.047 1 97.31 282 THR A O 1
ATOM 2018 N N . ARG A 1 283 ? 26.891 52.406 -1.891 1 96 283 ARG A N 1
ATOM 2019 C CA . ARG A 1 283 ? 27.438 53.656 -1.398 1 96 283 ARG A CA 1
ATOM 2020 C C . ARG A 1 283 ? 26.812 54.844 -2.117 1 96 283 ARG A C 1
ATOM 2022 O O . ARG A 1 283 ? 27.5 55.812 -2.465 1 96 283 ARG A O 1
ATOM 2029 N N . GLY A 1 284 ? 25.609 54.688 -2.496 1 95.81 284 GLY A N 1
ATOM 2030 C CA . GLY A 1 284 ? 24.844 55.781 -3.066 1 95.81 284 GLY A CA 1
ATOM 2031 C C . GLY A 1 284 ? 25.062 55.938 -4.559 1 95.81 284 GLY A C 1
ATOM 2032 O O . GLY A 1 284 ? 24.656 56.938 -5.141 1 95.81 284 GLY A O 1
ATOM 2033 N N . ARG A 1 285 ? 25.719 55 -5.18 1 96.75 285 ARG A N 1
ATOM 2034 C CA . ARG A 1 285 ? 25.969 55.094 -6.613 1 96.75 285 ARG A CA 1
ATOM 2035 C C . ARG A 1 285 ? 25.344 53.906 -7.363 1 96.75 285 ARG A C 1
ATOM 2037 O O . ARG A 1 285 ? 25.219 52.812 -6.809 1 96.75 285 ARG A O 1
ATOM 2044 N N . VAL A 1 286 ? 25.016 54.219 -8.609 1 97.81 286 VAL A N 1
ATOM 2045 C CA . VAL A 1 286 ? 24.531 53.156 -9.477 1 97.81 286 VAL A CA 1
ATOM 2046 C C . VAL A 1 286 ? 25.688 52.25 -9.898 1 97.81 286 VAL A C 1
ATOM 2048 O O . VAL A 1 286 ? 26.859 52.656 -9.828 1 97.81 286 VAL A O 1
ATOM 2051 N N . PRO A 1 287 ? 25.375 51 -10.266 1 97.88 287 PRO A N 1
ATOM 2052 C CA . PRO A 1 287 ? 26.453 50.188 -10.82 1 97.88 287 PRO A CA 1
ATOM 2053 C C . PRO A 1 287 ? 27.094 50.812 -12.055 1 97.88 287 PRO A C 1
ATOM 2055 O O . PRO A 1 287 ? 26.391 51.312 -12.938 1 97.88 287 PRO A O 1
ATOM 2058 N N . ALA A 1 288 ? 28.406 50.656 -12.227 1 96.12 288 ALA A N 1
ATOM 2059 C CA . ALA A 1 288 ? 29.156 51.281 -13.305 1 96.12 288 ALA A CA 1
ATOM 2060 C C . ALA A 1 288 ? 29.078 50.469 -14.594 1 96.12 288 ALA A C 1
ATOM 2062 O O . ALA A 1 288 ? 29.141 51.031 -15.695 1 96.12 288 ALA A O 1
ATOM 2063 N N . ASN A 1 289 ? 29.016 49.156 -14.406 1 96.56 289 ASN A N 1
ATOM 2064 C CA . ASN A 1 289 ? 28.969 48.219 -15.531 1 96.56 289 ASN A CA 1
ATOM 2065 C C . ASN A 1 289 ? 28.234 46.938 -15.164 1 96.56 289 ASN A C 1
ATOM 2067 O O . ASN A 1 289 ? 27.766 46.781 -14.031 1 96.56 289 ASN A O 1
ATOM 2071 N N . GLN A 1 290 ? 28.109 46.094 -16.062 1 97.12 290 GLN A N 1
ATOM 2072 C CA . GLN A 1 290 ? 27.391 44.844 -15.898 1 97.12 290 GLN A CA 1
ATOM 2073 C C . GLN A 1 290 ? 28 44 -14.781 1 97.12 290 GLN A C 1
ATOM 2075 O O . GLN A 1 290 ? 27.297 43.375 -14.008 1 97.12 290 GLN A O 1
ATOM 2080 N N . SER A 1 291 ? 29.312 43.906 -14.812 1 97.5 291 SER A N 1
ATOM 2081 C CA . SER A 1 291 ? 30.016 43.125 -13.812 1 97.5 291 SER A CA 1
ATOM 2082 C C . SER A 1 291 ? 29.703 43.594 -12.398 1 97.5 291 SER A C 1
ATOM 2084 O O . SER A 1 291 ? 29.5 42.781 -11.492 1 97.5 291 SER A O 1
ATOM 2086 N N . GLU A 1 292 ? 29.672 44.875 -12.258 1 96.94 292 GLU A N 1
ATOM 2087 C CA . GLU A 1 292 ? 29.375 45.406 -10.938 1 96.94 292 GLU A CA 1
ATOM 2088 C C . GLU A 1 292 ? 27.906 45.156 -10.555 1 96.94 292 GLU A C 1
ATOM 2090 O O . GLU A 1 292 ? 27.609 44.875 -9.398 1 96.94 292 GLU A O 1
ATOM 2095 N N . ALA A 1 293 ? 27.062 45.375 -11.531 1 97.62 293 ALA A N 1
ATOM 2096 C CA . ALA A 1 293 ? 25.656 45.094 -11.281 1 97.62 293 ALA A CA 1
ATOM 2097 C C . ALA A 1 293 ? 25.469 43.656 -10.812 1 97.62 293 ALA A C 1
ATOM 2099 O O . ALA A 1 293 ? 24.688 43.406 -9.898 1 97.62 293 ALA A O 1
ATOM 2100 N N . PHE A 1 294 ? 26.172 42.75 -11.461 1 97.38 294 PHE A N 1
ATOM 2101 C CA . PHE A 1 294 ? 26.141 41.312 -11.117 1 97.38 294 PHE A CA 1
ATOM 2102 C C . PHE A 1 294 ? 26.719 41.094 -9.727 1 97.38 294 PHE A C 1
ATOM 2104 O O . PHE A 1 294 ? 26.172 40.312 -8.945 1 97.38 294 PHE A O 1
ATOM 2111 N N . ASP A 1 295 ? 27.75 41.719 -9.422 1 96.94 295 ASP A N 1
ATOM 2112 C CA . ASP A 1 295 ? 28.406 41.594 -8.125 1 96.94 295 ASP A CA 1
ATOM 2113 C C . ASP A 1 295 ? 27.516 42.125 -7 1 96.94 295 ASP A C 1
ATOM 2115 O O . ASP A 1 295 ? 27.516 41.562 -5.898 1 96.94 295 ASP A O 1
ATOM 2119 N N . LEU A 1 296 ? 26.812 43.188 -7.266 1 96 296 LEU A N 1
ATOM 2120 C CA . LEU A 1 296 ? 26 43.812 -6.246 1 96 296 LEU A CA 1
ATOM 2121 C C . LEU A 1 296 ? 24.75 43 -5.949 1 96 296 LEU A C 1
ATOM 2123 O O . LEU A 1 296 ? 24.219 43.062 -4.84 1 96 296 LEU A O 1
ATOM 2127 N N . GLY A 1 297 ? 24.234 42.312 -6.965 1 95.56 297 GLY A N 1
ATOM 2128 C CA . GLY A 1 297 ? 23.109 41.406 -6.77 1 95.56 297 GLY A CA 1
ATOM 2129 C C . GLY A 1 297 ? 21.906 42.125 -6.148 1 95.56 297 GLY A C 1
ATOM 2130 O O . GLY A 1 297 ? 21.312 43 -6.758 1 95.56 297 GLY A O 1
ATOM 2131 N N . LEU A 1 298 ? 21.75 41.906 -4.793 1 97.06 298 LEU A N 1
ATOM 2132 C CA . LEU A 1 298 ? 20.531 42.312 -4.109 1 97.06 298 LEU A CA 1
ATOM 2133 C C . LEU A 1 298 ? 20.75 43.594 -3.324 1 97.06 298 LEU A C 1
ATOM 2135 O O . LEU A 1 298 ? 19.875 44.031 -2.559 1 97.06 298 LEU A O 1
ATOM 2139 N N . SER A 1 299 ? 21.812 44.281 -3.541 1 98.06 299 SER A N 1
ATOM 2140 C CA . SER A 1 299 ? 22.125 45.5 -2.809 1 98.06 299 SER A CA 1
ATOM 2141 C C . SER A 1 299 ? 21.297 46.656 -3.301 1 98.06 299 SER A C 1
ATOM 2143 O O . SER A 1 299 ? 21.344 47.031 -4.477 1 98.06 299 SER A O 1
ATOM 2145 N N . SER A 1 300 ? 20.594 47.344 -2.451 1 98.5 300 SER A N 1
ATOM 2146 C CA . SER A 1 300 ? 19.75 48.469 -2.775 1 98.5 300 SER A CA 1
ATOM 2147 C C . SER A 1 300 ? 20.281 49.75 -2.133 1 98.5 300 SER A C 1
ATOM 2149 O O . SER A 1 300 ? 19.5 50.562 -1.634 1 98.5 300 SER A O 1
ATOM 2151 N N . TRP A 1 301 ? 21.531 49.844 -2.098 1 98.38 301 TRP A N 1
ATOM 2152 C CA . TRP A 1 301 ? 22.188 51.031 -1.519 1 98.38 301 TRP A CA 1
ATOM 2153 C C . TRP A 1 301 ? 22.594 52 -2.605 1 98.38 301 TRP A C 1
ATOM 2155 O O . TRP A 1 301 ? 23.594 52.719 -2.463 1 98.38 301 TRP A O 1
ATOM 2165 N N . GLY A 1 302 ? 21.906 51.969 -3.703 1 98.25 302 GLY A N 1
ATOM 2166 C CA . GLY A 1 302 ? 22.062 52.969 -4.758 1 98.25 302 GLY A CA 1
ATOM 2167 C C . GLY A 1 302 ? 21.391 54.281 -4.453 1 98.25 302 GLY A C 1
ATOM 2168 O O . GLY A 1 302 ? 20.828 54.469 -3.371 1 98.25 302 GLY A O 1
ATOM 2169 N N . PRO A 1 303 ? 21.531 55.156 -5.398 1 97.44 303 PRO A N 1
ATOM 2170 C CA . PRO A 1 303 ? 20.906 56.469 -5.195 1 97.44 303 PRO A CA 1
ATOM 2171 C C . PRO A 1 303 ? 19.391 56.438 -5.438 1 97.44 303 PRO A C 1
ATOM 2173 O O . PRO A 1 303 ? 18.844 55.406 -5.785 1 97.44 303 PRO A O 1
ATOM 2176 N N . LYS A 1 304 ? 18.781 57.594 -5.176 1 97.81 304 LYS A N 1
ATOM 2177 C CA . LYS A 1 304 ? 17.344 57.719 -5.422 1 97.81 304 LYS A CA 1
ATOM 2178 C C . LYS A 1 304 ? 17.016 57.438 -6.883 1 97.81 304 LYS A C 1
ATOM 2180 O O . LYS A 1 304 ? 17.75 57.844 -7.785 1 97.81 304 LYS A O 1
ATOM 2185 N N . LEU A 1 305 ? 15.945 56.75 -7.062 1 98.31 305 LEU A N 1
ATOM 2186 C CA . LEU A 1 305 ? 15.484 56.469 -8.414 1 98.31 305 LEU A CA 1
ATOM 2187 C C . LEU A 1 305 ? 15.203 57.75 -9.188 1 98.31 305 LEU A C 1
ATOM 2189 O O . LEU A 1 305 ? 14.477 58.625 -8.695 1 98.31 305 LEU A O 1
ATOM 2193 N N . ASP A 1 306 ? 15.781 57.812 -10.438 1 97.19 306 ASP A N 1
ATOM 2194 C CA . ASP A 1 306 ? 15.648 59.062 -11.18 1 97.19 306 ASP A CA 1
ATOM 2195 C C . ASP A 1 306 ? 15.297 58.812 -12.641 1 97.19 306 ASP A C 1
ATOM 2197 O O . ASP A 1 306 ? 15.281 59.719 -13.461 1 97.19 306 ASP A O 1
ATOM 2201 N N . GLY A 1 307 ? 15.133 57.625 -12.969 1 97 307 GLY A N 1
ATOM 2202 C CA . GLY A 1 307 ? 14.688 57.281 -14.312 1 97 307 GLY A CA 1
ATOM 2203 C C . GLY A 1 307 ? 15.836 57.156 -15.305 1 97 307 GLY A C 1
ATOM 2204 O O . GLY A 1 307 ? 15.625 56.781 -16.453 1 97 307 GLY A O 1
ATOM 2205 N N . SER A 1 308 ? 17.125 57.375 -14.875 1 97.25 308 SER A N 1
ATOM 2206 C CA . SER A 1 308 ? 18.266 57.281 -15.773 1 97.25 308 SER A CA 1
ATOM 2207 C C . SER A 1 308 ? 18.484 55.875 -16.25 1 97.25 308 SER A C 1
ATOM 2209 O O . SER A 1 308 ? 18 54.906 -15.617 1 97.25 308 SER A O 1
ATOM 2211 N N . SER A 1 309 ? 19.109 55.812 -17.344 1 97.69 309 SER A N 1
ATOM 2212 C CA . SER A 1 309 ? 19.422 54.5 -17.875 1 97.69 309 SER A CA 1
ATOM 2213 C C . SER A 1 309 ? 20.641 53.906 -17.172 1 97.69 309 SER A C 1
ATOM 2215 O O . SER A 1 309 ? 21.719 54.469 -17.188 1 97.69 309 SER A O 1
ATOM 2217 N N . VAL A 1 310 ? 20.469 52.75 -16.531 1 97.81 310 VAL A N 1
ATOM 2218 C CA . VAL A 1 310 ? 21.531 52.094 -15.773 1 97.81 310 VAL A CA 1
ATOM 2219 C C . VAL A 1 310 ? 21.656 50.656 -16.234 1 97.81 310 VAL A C 1
ATOM 2221 O O . VAL A 1 310 ? 20.656 49.969 -16.5 1 97.81 310 VAL A O 1
ATOM 2224 N N . VAL A 1 311 ? 22.859 50.188 -16.312 1 97.44 311 VAL A N 1
ATOM 2225 C CA . VAL A 1 311 ? 23.156 48.812 -16.719 1 97.44 311 VAL A CA 1
ATOM 2226 C C . VAL A 1 311 ? 22.766 47.844 -15.609 1 97.44 311 VAL A C 1
ATOM 2228 O O . VAL A 1 311 ? 23 48.125 -14.43 1 97.44 311 VAL A O 1
ATOM 2231 N N . GLN A 1 312 ? 22.234 46.719 -15.914 1 97.75 312 GLN A N 1
ATOM 2232 C CA . GLN A 1 312 ? 21.844 45.688 -14.945 1 97.75 312 GLN A CA 1
ATOM 2233 C C . GLN A 1 312 ? 22.656 44.406 -15.148 1 97.75 312 GLN A C 1
ATOM 2235 O O . GLN A 1 312 ? 23.609 44.375 -15.93 1 97.75 312 GLN A O 1
ATOM 2240 N N . TRP A 1 313 ? 22.328 43.281 -14.477 1 97.12 313 TRP A N 1
ATOM 2241 C CA . TRP A 1 313 ? 23.078 42.031 -14.344 1 97.12 313 TRP A CA 1
ATOM 2242 C C . TRP A 1 313 ? 23.234 41.344 -15.695 1 97.12 313 TRP A C 1
ATOM 2244 O O . TRP A 1 313 ? 24.203 40.625 -15.922 1 97.12 313 TRP A O 1
ATOM 2254 N N . ASP A 1 314 ? 22.344 41.625 -16.625 1 96.5 314 ASP A N 1
ATOM 2255 C CA . ASP A 1 314 ? 22.344 40.938 -17.922 1 96.5 314 ASP A CA 1
ATOM 2256 C C . ASP A 1 314 ? 22.969 41.812 -19 1 96.5 314 ASP A C 1
ATOM 2258 O O . ASP A 1 314 ? 22.906 41.469 -20.188 1 96.5 314 ASP A O 1
ATOM 2262 N N . GLY A 1 315 ? 23.453 42.969 -18.625 1 96.38 315 GLY A N 1
ATOM 2263 C CA . GLY A 1 315 ? 24.141 43.875 -19.562 1 96.38 315 GLY A CA 1
ATOM 2264 C C . GLY A 1 315 ? 23.203 44.844 -20.25 1 96.38 315 GLY A C 1
ATOM 2265 O O . GLY A 1 315 ? 23.656 45.719 -21 1 96.38 315 GLY A O 1
ATOM 2266 N N . GLN A 1 316 ? 22 44.812 -19.984 1 97.31 316 GLN A N 1
ATOM 2267 C CA . GLN A 1 316 ? 21.031 45.688 -20.609 1 97.31 316 GLN A CA 1
ATOM 2268 C C . GLN A 1 316 ? 20.844 46.969 -19.766 1 97.31 316 GLN A C 1
ATOM 2270 O O . GLN A 1 316 ? 20.828 46.906 -18.531 1 97.31 316 GLN A O 1
ATOM 2275 N N . GLU A 1 317 ? 20.734 48.031 -20.391 1 97.31 317 GLU A N 1
ATOM 2276 C CA . GLU A 1 317 ? 20.406 49.281 -19.703 1 97.31 317 GLU A CA 1
ATOM 2277 C C . GLU A 1 317 ? 18.906 49.469 -19.594 1 97.31 317 GLU A C 1
ATOM 2279 O O . GLU A 1 317 ? 18.172 49.312 -20.562 1 97.31 317 GLU A O 1
ATOM 2284 N N . ARG A 1 318 ? 18.484 49.75 -18.406 1 97.94 318 ARG A N 1
ATOM 2285 C CA . ARG A 1 318 ? 17.078 49.969 -18.141 1 97.94 318 ARG A CA 1
ATOM 2286 C C . ARG A 1 318 ? 16.859 51.188 -17.25 1 97.94 318 ARG A C 1
ATOM 2288 O O . ARG A 1 318 ? 17.781 51.625 -16.578 1 97.94 318 ARG A O 1
ATOM 2295 N N . PRO A 1 319 ? 15.648 51.75 -17.297 1 98.06 319 PRO A N 1
ATOM 2296 C CA . PRO A 1 319 ? 15.383 52.906 -16.453 1 98.06 319 PRO A CA 1
ATOM 2297 C C . PRO A 1 319 ? 15.547 52.625 -14.961 1 98.06 319 PRO A C 1
ATOM 2299 O O . PRO A 1 319 ? 15.055 51.594 -14.477 1 98.06 319 PRO A O 1
ATOM 2302 N N . TYR A 1 320 ? 16.312 53.469 -14.328 1 98.19 320 TYR A N 1
ATOM 2303 C CA . TYR A 1 320 ? 16.453 53.406 -12.875 1 98.19 320 TYR A CA 1
ATOM 2304 C C . TYR A 1 320 ? 15.18 53.875 -12.188 1 98.19 320 TYR A C 1
ATOM 2306 O O . TYR A 1 320 ? 15.188 54.938 -11.539 1 98.19 320 TYR A O 1
ATOM 2314 N N . SER A 1 321 ? 14.086 53.062 -12.211 1 98.38 321 SER A N 1
ATOM 2315 C CA . SER A 1 321 ? 12.742 53.375 -11.727 1 98.38 321 SER A CA 1
ATOM 2316 C C . SER A 1 321 ? 12.094 52.156 -11.078 1 98.38 321 SER A C 1
ATOM 2318 O O . SER A 1 321 ? 12.508 51.031 -11.312 1 98.38 321 SER A O 1
ATOM 2320 N N . TYR A 1 322 ? 11.195 52.5 -10.227 1 98.12 322 TYR A N 1
ATOM 2321 C CA . TYR A 1 322 ? 10.461 51.438 -9.562 1 98.12 322 TYR A CA 1
ATOM 2322 C C . TYR A 1 322 ? 9.695 50.594 -10.57 1 98.12 322 TYR A C 1
ATOM 2324 O O . TYR A 1 322 ? 8.914 51.125 -11.359 1 98.12 322 TYR A O 1
ATOM 2332 N N . VAL A 1 323 ? 9.836 49.281 -10.578 1 98.12 323 VAL A N 1
ATOM 2333 C CA . VAL A 1 323 ? 9.297 48.406 -11.617 1 98.12 323 VAL A CA 1
ATOM 2334 C C . VAL A 1 323 ? 7.992 47.781 -11.125 1 98.12 323 VAL A C 1
ATOM 2336 O O . VAL A 1 323 ? 7.383 46.969 -11.836 1 98.12 323 VAL A O 1
ATOM 2339 N N . GLY A 1 324 ? 7.477 48.125 -9.969 1 96.75 324 GLY A N 1
ATOM 2340 C CA . GLY A 1 324 ? 6.34 47.438 -9.359 1 96.75 324 GLY A CA 1
ATOM 2341 C C . GLY A 1 324 ? 6.742 46.344 -8.414 1 96.75 324 GLY A C 1
ATOM 2342 O O . GLY A 1 324 ? 7.926 46 -8.305 1 96.75 324 GLY A O 1
ATOM 2343 N N . ASP A 1 325 ? 5.84 45.719 -7.711 1 96.88 325 ASP A N 1
ATOM 2344 C CA . ASP A 1 325 ? 6.109 44.656 -6.734 1 96.88 325 ASP A CA 1
ATOM 2345 C C . ASP A 1 325 ? 6.438 43.344 -7.43 1 96.88 325 ASP A C 1
ATOM 2347 O O . ASP A 1 325 ? 5.578 42.75 -8.086 1 96.88 325 ASP A O 1
ATOM 2351 N N . ASN A 1 326 ? 7.574 42.875 -7.258 1 97.69 326 ASN A N 1
ATOM 2352 C CA . ASN A 1 326 ? 8.047 41.656 -7.914 1 97.69 326 ASN A CA 1
ATOM 2353 C C . ASN A 1 326 ? 7.262 40.438 -7.461 1 97.69 326 ASN A C 1
ATOM 2355 O O . ASN A 1 326 ? 7.246 39.406 -8.148 1 97.69 326 ASN A O 1
ATOM 2359 N N . ARG A 1 327 ? 6.605 40.406 -6.336 1 96.06 327 ARG A N 1
ATOM 2360 C CA . ARG A 1 327 ? 5.762 39.281 -5.887 1 96.06 327 ARG A CA 1
ATOM 2361 C C . ARG A 1 327 ? 4.543 39.125 -6.789 1 96.06 327 ARG A C 1
ATOM 2363 O O . ARG A 1 327 ? 4.105 38 -7.059 1 96.06 327 ARG A O 1
ATOM 2370 N N . ASP A 1 328 ? 4.043 40.25 -7.223 1 96.12 328 ASP A N 1
ATOM 2371 C CA . ASP A 1 328 ? 2.922 40.219 -8.156 1 96.12 328 ASP A CA 1
ATOM 2372 C C . ASP A 1 328 ? 3.354 39.656 -9.508 1 96.12 328 ASP A C 1
ATOM 2374 O O . ASP A 1 328 ? 2.555 39.031 -10.211 1 96.12 328 ASP A O 1
ATOM 2378 N N . HIS A 1 329 ? 4.617 39.906 -9.836 1 97.44 329 HIS A N 1
ATOM 2379 C CA . HIS A 1 329 ? 5.121 39.5 -11.141 1 97.44 329 HIS A CA 1
ATOM 2380 C C . HIS A 1 329 ? 5.465 38 -11.148 1 97.44 329 HIS A C 1
ATOM 2382 O O . HIS A 1 329 ? 5.219 37.312 -12.141 1 97.44 329 HIS A O 1
ATOM 2388 N N . PHE A 1 330 ? 6.023 37.531 -10.148 1 98.06 330 PHE A N 1
ATOM 2389 C CA . PHE A 1 330 ? 6.594 36.188 -10.141 1 98.06 330 PHE A CA 1
ATOM 2390 C C . PHE A 1 330 ? 5.531 35.156 -9.781 1 98.06 330 PHE A C 1
ATOM 2392 O O . PHE A 1 330 ? 5.414 34.125 -10.445 1 98.06 330 PHE A O 1
ATOM 2399 N N . TYR A 1 331 ? 4.828 35.375 -8.695 1 98 331 TYR A N 1
ATOM 2400 C CA . TYR A 1 331 ? 3.852 34.375 -8.234 1 98 331 TYR A CA 1
ATOM 2401 C C . TYR A 1 331 ? 2.594 34.438 -9.094 1 98 331 TYR A C 1
ATOM 2403 O O . TYR A 1 331 ? 2.242 35.469 -9.648 1 98 331 TYR A O 1
ATOM 2411 N N . ARG A 1 332 ? 1.96 33.312 -9.195 1 97.19 332 ARG A N 1
ATOM 2412 C CA . ARG A 1 332 ? 0.714 33.219 -9.953 1 97.19 332 ARG A CA 1
ATOM 2413 C C . ARG A 1 332 ? -0.481 33.062 -9.016 1 97.19 332 ARG A C 1
ATOM 2415 O O . ARG A 1 332 ? -0.311 32.844 -7.812 1 97.19 332 ARG A O 1
ATOM 2422 N N . THR A 1 333 ? -1.631 33.219 -9.602 1 97.44 333 THR A N 1
ATOM 2423 C CA . THR A 1 333 ? -2.83 32.875 -8.844 1 97.44 333 THR A CA 1
ATOM 2424 C C . THR A 1 333 ? -2.955 31.359 -8.664 1 97.44 333 THR A C 1
ATOM 2426 O O . THR A 1 333 ? -3.006 30.625 -9.648 1 97.44 333 THR A O 1
ATOM 2429 N N . GLY A 1 334 ? -2.865 30.969 -7.449 1 97.38 334 GLY A N 1
ATOM 2430 C CA . GLY A 1 334 ? -3.09 29.547 -7.18 1 97.38 334 GLY A CA 1
ATOM 2431 C C . GLY A 1 334 ? -4.547 29.141 -7.297 1 97.38 334 GLY A C 1
ATOM 2432 O O . GLY A 1 334 ? -5.445 29.969 -7.102 1 97.38 334 GLY A O 1
ATOM 2433 N N . THR A 1 335 ? -4.801 27.906 -7.637 1 97.81 335 THR A N 1
ATOM 2434 C CA . THR A 1 335 ? -6.16 27.391 -7.711 1 97.81 335 THR A CA 1
ATOM 2435 C C . THR A 1 335 ? -6.266 26.062 -6.969 1 97.81 335 THR A C 1
ATOM 2437 O O . THR A 1 335 ? -5.344 25.234 -7.012 1 97.81 335 THR A O 1
ATOM 2440 N N . THR A 1 336 ? -7.328 25.844 -6.234 1 97.06 336 THR A N 1
ATOM 2441 C CA . THR A 1 336 ? -7.633 24.562 -5.594 1 97.06 336 THR A CA 1
ATOM 2442 C C . THR A 1 336 ? -9.055 24.125 -5.934 1 97.06 336 THR A C 1
ATOM 2444 O O . THR A 1 336 ? -10.016 24.844 -5.691 1 97.06 336 THR A O 1
ATOM 2447 N N . PHE A 1 337 ? -9.195 22.984 -6.512 1 97.88 337 PHE A N 1
ATOM 2448 C CA . PHE A 1 337 ? -10.477 22.328 -6.758 1 97.88 337 PHE A CA 1
ATOM 2449 C C . PHE A 1 337 ? -10.648 21.125 -5.848 1 97.88 337 PHE A C 1
ATOM 2451 O O . PHE A 1 337 ? -9.781 20.25 -5.793 1 97.88 337 PHE A O 1
ATOM 2458 N N . ILE A 1 338 ? -11.68 21.094 -5.094 1 97.38 338 ILE A N 1
ATOM 2459 C CA . ILE A 1 338 ? -12.039 19.906 -4.312 1 97.38 338 ILE A CA 1
ATOM 2460 C C . ILE A 1 338 ? -13.422 19.422 -4.73 1 97.38 338 ILE A C 1
ATOM 2462 O O . ILE A 1 338 ? -14.422 20.109 -4.539 1 97.38 338 ILE A O 1
ATOM 2466 N N . ASN A 1 339 ? -13.516 18.344 -5.301 1 97.88 339 ASN A N 1
ATOM 2467 C CA . ASN A 1 339 ? -14.758 17.703 -5.742 1 97.88 339 ASN A CA 1
ATOM 2468 C C . ASN A 1 339 ? -14.961 16.344 -5.074 1 97.88 339 ASN A C 1
ATOM 2470 O O . ASN A 1 339 ? -14.094 15.484 -5.141 1 97.88 339 ASN A O 1
ATOM 2474 N N . THR A 1 340 ? -16.078 16.219 -4.402 1 97.56 340 THR A N 1
ATOM 2475 C CA . THR A 1 340 ? -16.391 14.984 -3.693 1 97.56 340 THR A CA 1
ATOM 2476 C C . THR A 1 340 ? -17.766 14.469 -4.086 1 97.56 340 THR A C 1
ATOM 2478 O O . THR A 1 340 ? -18.719 15.242 -4.176 1 97.56 340 THR A O 1
ATOM 2481 N N . ILE A 1 341 ? -17.891 13.258 -4.383 1 96.69 341 ILE A N 1
ATOM 2482 C CA . ILE A 1 341 ? -19.156 12.555 -4.566 1 96.69 341 ILE A CA 1
ATOM 2483 C C . ILE A 1 341 ? -19.312 11.477 -3.49 1 96.69 341 ILE A C 1
ATOM 2485 O O . ILE A 1 341 ? -18.391 10.695 -3.25 1 96.69 341 ILE A O 1
ATOM 2489 N N . ALA A 1 342 ? -20.422 11.492 -2.814 1 95.88 342 ALA A N 1
ATOM 2490 C CA . ALA A 1 342 ? -20.672 10.5 -1.775 1 95.88 342 ALA A CA 1
ATOM 2491 C C . ALA A 1 342 ? -22.031 9.828 -1.99 1 95.88 342 ALA A C 1
ATOM 2493 O O . ALA A 1 342 ? -23 10.477 -2.396 1 95.88 342 ALA A O 1
ATOM 2494 N N . ILE A 1 343 ? -22.062 8.602 -1.752 1 94.62 343 ILE A N 1
ATOM 2495 C CA . ILE A 1 343 ? -23.281 7.789 -1.792 1 94.62 343 ILE A CA 1
ATOM 2496 C C . ILE A 1 343 ? -23.531 7.184 -0.414 1 94.62 343 ILE A C 1
ATOM 2498 O O . ILE A 1 343 ? -22.656 6.547 0.167 1 94.62 343 ILE A O 1
ATOM 2502 N N . THR A 1 344 ? -24.688 7.406 0.094 1 92.5 344 THR A N 1
ATOM 2503 C CA . THR A 1 344 ? -25.016 6.934 1.438 1 92.5 344 THR A CA 1
ATOM 2504 C C . THR A 1 344 ? -26.328 6.156 1.441 1 92.5 344 THR A C 1
ATOM 2506 O O . THR A 1 344 ? -27.266 6.504 0.719 1 92.5 344 THR A O 1
ATOM 2509 N N . SER A 1 345 ? -26.312 5.094 2.191 1 88.75 345 SER A N 1
ATOM 2510 C CA . SER A 1 345 ? -27.5 4.297 2.459 1 88.75 345 SER A CA 1
ATOM 2511 C C . SER A 1 345 ? -27.453 3.684 3.854 1 88.75 345 SER A C 1
ATOM 2513 O O . SER A 1 345 ? -26.375 3.58 4.457 1 88.75 345 SER A O 1
ATOM 2515 N N . GLY A 1 346 ? -28.641 3.449 4.383 1 87.44 346 GLY A N 1
ATOM 2516 C CA . GLY A 1 346 ? -28.672 2.863 5.711 1 87.44 346 GLY A CA 1
ATOM 2517 C C . GLY A 1 346 ? -30.016 2.26 6.078 1 87.44 346 GLY A C 1
ATOM 2518 O O . GLY A 1 346 ? -31.031 2.609 5.484 1 87.44 346 GLY A O 1
ATOM 2519 N N . SER A 1 347 ? -29.875 1.243 6.91 1 83.31 347 SER A N 1
ATOM 2520 C CA . SER A 1 347 ? -31.016 0.64 7.598 1 83.31 347 SER A CA 1
ATOM 2521 C C . SER A 1 347 ? -30.734 0.472 9.086 1 83.31 347 SER A C 1
ATOM 2523 O O . SER A 1 347 ? -29.734 0.97 9.594 1 83.31 347 SER A O 1
ATOM 2525 N N . GLU A 1 348 ? -31.672 -0.087 9.734 1 77.94 348 GLU A N 1
ATOM 2526 C CA . GLU A 1 348 ? -31.469 -0.311 11.164 1 77.94 348 GLU A CA 1
ATOM 2527 C C . GLU A 1 348 ? -30.328 -1.291 11.414 1 77.94 348 GLU A C 1
ATOM 2529 O O . GLU A 1 348 ? -29.656 -1.221 12.445 1 77.94 348 GLU A O 1
ATOM 2534 N N . LYS A 1 349 ? -30.109 -2.105 10.453 1 86 349 LYS A N 1
ATOM 2535 C CA . LYS A 1 349 ? -29.172 -3.189 10.727 1 86 349 LYS A CA 1
ATOM 2536 C C . LYS A 1 349 ? -27.891 -3.023 9.906 1 86 349 LYS A C 1
ATOM 2538 O O . LYS A 1 349 ? -26.891 -3.697 10.164 1 86 349 LYS A O 1
ATOM 2543 N N . MET A 1 350 ? -27.984 -2.1 8.945 1 90.38 350 MET A N 1
ATOM 2544 C CA . MET A 1 350 ? -26.797 -1.957 8.102 1 90.38 350 MET A CA 1
ATOM 2545 C C . MET A 1 350 ? -26.578 -0.5 7.707 1 90.38 350 MET A C 1
ATOM 2547 O O . MET A 1 350 ? -27.547 0.269 7.609 1 90.38 350 MET A O 1
ATOM 2551 N N . SER A 1 351 ? -25.406 -0.12 7.539 1 93.56 351 SER A N 1
ATOM 2552 C CA . SER A 1 351 ? -25.016 1.201 7.055 1 93.56 351 SER A CA 1
ATOM 2553 C C . SER A 1 351 ? -23.984 1.103 5.941 1 93.56 351 SER A C 1
ATOM 2555 O O . SER A 1 351 ? -23.156 0.186 5.93 1 93.56 351 SER A O 1
ATOM 2557 N N . TYR A 1 352 ? -24.094 2.023 4.941 1 94 352 TYR A N 1
ATOM 2558 C CA . TYR A 1 352 ? -23.219 2.039 3.779 1 94 352 TYR A CA 1
ATOM 2559 C C . TYR A 1 352 ? -22.922 3.467 3.336 1 94 352 TYR A C 1
ATOM 2561 O O . TYR A 1 352 ? -23.844 4.242 3.074 1 94 352 TYR A O 1
ATOM 2569 N N . ARG A 1 353 ? -21.625 3.812 3.279 1 96.56 353 ARG A N 1
ATOM 2570 C CA . ARG A 1 353 ? -21.25 5.105 2.723 1 96.56 353 ARG A CA 1
ATOM 2571 C C . ARG A 1 353 ? -19.953 4.996 1.929 1 96.56 353 ARG A C 1
ATOM 2573 O O . ARG A 1 353 ? -18.922 4.551 2.455 1 96.56 353 ARG A O 1
ATOM 2580 N N . LEU A 1 354 ? -20.031 5.391 0.682 1 96.19 354 LEU A N 1
ATOM 2581 C CA . LEU A 1 354 ? -18.875 5.484 -0.205 1 96.19 354 LEU A CA 1
ATOM 2582 C C . LEU A 1 354 ? -18.625 6.926 -0.631 1 96.19 354 LEU A C 1
ATOM 2584 O O . LEU A 1 354 ? -19.562 7.617 -1.06 1 96.19 354 LEU A O 1
ATOM 2588 N N . SER A 1 355 ? -17.438 7.383 -0.47 1 97.5 355 SER A N 1
ATOM 2589 C CA . SER A 1 355 ? -17.078 8.734 -0.875 1 97.5 355 SER A CA 1
ATOM 2590 C C . SER A 1 355 ? -15.82 8.742 -1.732 1 97.5 355 SER A C 1
ATOM 2592 O O . SER A 1 355 ? -14.867 8.016 -1.444 1 97.5 355 SER A O 1
ATOM 2594 N N . VAL A 1 356 ? -15.844 9.469 -2.828 1 96.88 356 VAL A N 1
ATOM 2595 C CA . VAL A 1 356 ? -14.703 9.688 -3.711 1 96.88 356 VAL A CA 1
ATOM 2596 C C . VAL A 1 356 ? -14.422 11.18 -3.834 1 96.88 356 VAL A C 1
ATOM 2598 O O . VAL A 1 356 ? -15.312 11.969 -4.152 1 96.88 356 VAL A O 1
ATOM 2601 N N . SER A 1 357 ? -13.156 11.547 -3.566 1 97.75 357 SER A N 1
ATOM 2602 C CA . SER A 1 357 ? -12.789 12.961 -3.607 1 97.75 357 SER A CA 1
ATOM 2603 C C . SER A 1 357 ? -11.539 13.18 -4.457 1 97.75 357 SER A C 1
ATOM 2605 O O . SER A 1 357 ? -10.602 12.383 -4.414 1 97.75 357 SER A O 1
ATOM 2607 N N . ASP A 1 358 ? -11.57 14.172 -5.262 1 97.94 358 ASP A N 1
ATOM 2608 C CA . ASP A 1 358 ? -10.422 14.641 -6.027 1 97.94 358 ASP A CA 1
ATOM 2609 C C . ASP A 1 358 ? -10.062 16.078 -5.645 1 97.94 358 ASP A C 1
ATOM 2611 O O . ASP A 1 358 ? -10.859 17 -5.84 1 97.94 358 ASP A O 1
ATOM 2615 N N . LEU A 1 359 ? -8.93 16.219 -5.078 1 98.12 359 LEU A N 1
ATOM 2616 C CA . LEU A 1 359 ? -8.375 17.531 -4.758 1 98.12 359 LEU A CA 1
ATOM 2617 C C . LEU A 1 359 ? -7.219 17.859 -5.699 1 98.12 359 LEU A C 1
ATOM 2619 O O . LEU A 1 359 ? -6.238 17.125 -5.777 1 98.12 359 LEU A O 1
ATOM 2623 N N . ASP A 1 360 ? -7.348 18.953 -6.387 1 98.06 360 ASP A N 1
ATOM 2624 C CA . ASP A 1 360 ? -6.309 19.438 -7.297 1 98.06 360 ASP A CA 1
ATOM 2625 C C . ASP A 1 360 ? -5.895 20.859 -6.965 1 98.06 360 ASP A C 1
ATOM 2627 O O . ASP A 1 360 ? -6.715 21.781 -7.027 1 98.06 360 ASP A O 1
ATOM 2631 N N . ASN A 1 361 ? -4.664 21.016 -6.645 1 97.88 361 ASN A N 1
ATOM 2632 C CA . ASN A 1 361 ? -4.129 22.328 -6.312 1 97.88 361 ASN A CA 1
ATOM 2633 C C . ASN A 1 361 ? -2.957 22.703 -7.215 1 97.88 361 ASN A C 1
ATOM 2635 O O . ASN A 1 361 ? -2.057 21.891 -7.438 1 97.88 361 ASN A O 1
ATOM 2639 N N . GLU A 1 362 ? -3.053 23.844 -7.797 1 97.62 362 GLU A N 1
ATOM 2640 C CA . GLU A 1 362 ? -1.909 24.547 -8.367 1 97.62 362 GLU A CA 1
ATOM 2641 C C . GLU A 1 362 ? -1.46 25.688 -7.457 1 97.62 362 GLU A C 1
ATOM 2643 O O . GLU A 1 362 ? -2.188 26.672 -7.273 1 97.62 362 GLU A O 1
ATOM 2648 N N . ASP A 1 363 ? -0.283 25.594 -7.008 1 97.19 363 ASP A N 1
ATOM 2649 C CA . ASP A 1 363 ? 0.23 26.531 -6.008 1 97.19 363 ASP A CA 1
ATOM 2650 C C . ASP A 1 363 ? 0.507 27.891 -6.621 1 97.19 363 ASP A C 1
ATOM 2652 O O . ASP A 1 363 ? 0.464 28.047 -7.844 1 97.19 363 ASP A O 1
ATOM 2656 N N . ILE A 1 364 ? 0.725 28.891 -5.785 1 97.44 364 ILE A N 1
ATOM 2657 C CA . ILE A 1 364 ? 1.09 30.219 -6.254 1 97.44 364 ILE A CA 1
ATOM 2658 C C . ILE A 1 364 ? 2.51 30.203 -6.816 1 97.44 364 ILE A C 1
ATOM 2660 O O . ILE A 1 364 ? 2.857 31.016 -7.676 1 97.44 364 ILE A O 1
ATOM 2664 N N . VAL A 1 365 ? 3.363 29.328 -6.219 1 97.75 365 VAL A N 1
ATOM 2665 C CA . VAL A 1 365 ? 4.699 29.172 -6.785 1 97.75 365 VAL A CA 1
ATOM 2666 C C . VAL A 1 365 ? 4.605 28.438 -8.125 1 97.75 365 VAL A C 1
ATOM 2668 O O . VAL A 1 365 ? 4.012 27.359 -8.211 1 97.75 365 VAL A O 1
ATOM 2671 N N . PRO A 1 366 ? 5.238 29 -9.117 1 97.06 366 PRO A N 1
ATOM 2672 C CA . PRO A 1 366 ? 5.145 28.344 -10.43 1 97.06 366 PRO A CA 1
ATOM 2673 C C . PRO A 1 366 ? 5.652 26.906 -10.422 1 97.06 366 PRO A C 1
ATOM 2675 O O . PRO A 1 366 ? 6.66 26.609 -9.773 1 97.06 366 PRO A O 1
ATOM 2678 N N . ASN A 1 367 ? 4.922 26.047 -11.117 1 96.69 367 ASN A N 1
ATOM 2679 C CA . ASN A 1 367 ? 5.273 24.641 -11.328 1 96.69 367 ASN A CA 1
ATOM 2680 C C . ASN A 1 367 ? 5.227 23.859 -10.023 1 96.69 367 ASN A C 1
ATOM 2682 O O . ASN A 1 367 ? 5.969 22.875 -9.859 1 96.69 367 ASN A O 1
ATOM 2686 N N . SER A 1 368 ? 4.527 24.297 -9.07 1 97.12 368 SER A N 1
ATOM 2687 C CA . SER A 1 368 ? 4.309 23.578 -7.812 1 97.12 368 SER A CA 1
ATOM 2688 C C . SER A 1 368 ? 2.832 23.281 -7.602 1 97.12 368 SER A C 1
ATOM 2690 O O . SER A 1 368 ? 1.963 24.031 -8.039 1 97.12 368 SER A O 1
ATOM 2692 N N . GLY A 1 369 ? 2.58 22.125 -6.973 1 97.25 369 GLY A N 1
ATOM 2693 C CA . GLY A 1 369 ? 1.195 21.781 -6.711 1 97.25 369 GLY A CA 1
ATOM 2694 C C . GLY A 1 369 ? 1.036 20.391 -6.133 1 97.25 369 GLY A C 1
ATOM 2695 O O . GLY A 1 369 ? 2.025 19.688 -5.91 1 97.25 369 GLY A O 1
ATOM 2696 N N . ILE A 1 370 ? -0.241 19.984 -5.816 1 97.38 370 ILE A N 1
ATOM 2697 C CA . ILE A 1 370 ? -0.539 18.688 -5.25 1 97.38 370 ILE A CA 1
ATOM 2698 C C . ILE A 1 370 ? -1.852 18.156 -5.824 1 97.38 370 ILE A C 1
ATOM 2700 O O . ILE A 1 370 ? -2.791 18.922 -6.047 1 97.38 370 ILE A O 1
ATOM 2704 N N . ASN A 1 371 ? -1.928 16.953 -6.164 1 98.12 371 ASN A N 1
ATOM 2705 C CA . ASN A 1 371 ? -3.145 16.203 -6.469 1 98.12 371 ASN A CA 1
ATOM 2706 C C . ASN A 1 371 ? -3.367 15.07 -5.473 1 98.12 371 ASN A C 1
ATOM 2708 O O . ASN A 1 371 ? -2.463 14.266 -5.227 1 98.12 371 ASN A O 1
ATOM 2712 N N . ARG A 1 372 ? -4.504 15.047 -4.848 1 97.88 372 ARG A N 1
ATOM 2713 C CA . ARG A 1 372 ? -4.844 13.984 -3.904 1 97.88 372 ARG A CA 1
ATOM 2714 C C . ARG A 1 372 ? -6.168 13.328 -4.277 1 97.88 372 ARG A C 1
ATOM 2716 O O . ARG A 1 372 ? -7.188 14 -4.418 1 97.88 372 ARG A O 1
ATOM 2723 N N . LYS A 1 373 ? -6.242 12.086 -4.465 1 97.69 373 LYS A N 1
ATOM 2724 C CA . LYS A 1 373 ? -7.445 11.281 -4.645 1 97.69 373 LYS A CA 1
ATOM 2725 C C . LYS A 1 373 ? -7.73 10.438 -3.406 1 97.69 373 LYS A C 1
ATOM 2727 O O . LYS A 1 373 ? -6.844 9.734 -2.91 1 97.69 373 LYS A O 1
ATOM 2732 N N . SER A 1 374 ? -8.922 10.578 -2.896 1 97.25 374 SER A N 1
ATOM 2733 C CA . SER A 1 374 ? -9.312 9.867 -1.682 1 97.25 374 SER A CA 1
ATOM 2734 C C . SER A 1 374 ? -10.547 9 -1.918 1 97.25 374 SER A C 1
ATOM 2736 O O . SER A 1 374 ? -11.547 9.469 -2.467 1 97.25 374 SER A O 1
ATOM 2738 N N . PHE A 1 375 ? -10.461 7.77 -1.552 1 97.06 375 PHE A N 1
ATOM 2739 C CA . PHE A 1 375 ? -11.562 6.816 -1.551 1 97.06 375 PHE A CA 1
ATOM 2740 C C . PHE A 1 375 ? -11.875 6.352 -0.134 1 97.06 375 PHE A C 1
ATOM 2742 O O . PHE A 1 375 ? -11 5.828 0.559 1 97.06 375 PHE A O 1
ATOM 2749 N N . SER A 1 376 ? -13.07 6.586 0.319 1 97.56 376 SER A N 1
ATOM 2750 C CA . SER A 1 376 ? -13.445 6.238 1.686 1 97.56 376 SER A CA 1
ATOM 2751 C C . SER A 1 376 ? -14.695 5.359 1.71 1 97.56 376 SER A C 1
ATOM 2753 O O . SER A 1 376 ? -15.688 5.668 1.054 1 97.56 376 SER A O 1
ATOM 2755 N N . LEU A 1 377 ? -14.633 4.273 2.428 1 97.19 377 LEU A N 1
ATOM 2756 C CA . LEU A 1 377 ? -15.75 3.355 2.631 1 97.19 377 LEU A CA 1
ATOM 2757 C C . LEU A 1 377 ? -16 3.125 4.117 1 97.19 377 LEU A C 1
ATOM 2759 O O . LEU A 1 377 ? -15.078 2.76 4.855 1 97.19 377 LEU A O 1
ATOM 2763 N N . ASN A 1 378 ? -17.156 3.377 4.566 1 96.88 378 ASN A N 1
ATOM 2764 C CA . ASN A 1 378 ? -17.625 3.072 5.91 1 96.88 378 ASN A CA 1
ATOM 2765 C C . ASN A 1 378 ? -18.891 2.217 5.879 1 96.88 378 ASN A C 1
ATOM 2767 O O . ASN A 1 378 ? -19.906 2.629 5.32 1 96.88 378 ASN A O 1
ATOM 2771 N N . THR A 1 379 ? -18.812 1.063 6.457 1 95.81 379 THR A N 1
ATOM 2772 C CA . THR A 1 379 ? -19.953 0.157 6.461 1 95.81 379 THR A CA 1
ATOM 2773 C C . THR A 1 379 ? -20.031 -0.608 7.777 1 95.81 379 THR A C 1
ATOM 2775 O O . THR A 1 379 ? -19.031 -0.759 8.477 1 95.81 379 THR A O 1
ATOM 2778 N N . SER A 1 380 ? -21.25 -0.98 8.172 1 94.06 380 SER A N 1
ATOM 2779 C CA . SER A 1 380 ? -21.453 -1.757 9.391 1 94.06 380 SER A CA 1
ATOM 2780 C C . SER A 1 380 ? -22.672 -2.668 9.258 1 94.06 380 SER A C 1
ATOM 2782 O O . SER A 1 380 ? -23.531 -2.453 8.391 1 94.06 380 SER A O 1
ATOM 2784 N N . ALA A 1 381 ? -22.719 -3.701 10.109 1 92.94 381 ALA A N 1
ATOM 2785 C CA . ALA A 1 381 ? -23.828 -4.656 10.156 1 92.94 381 ALA A CA 1
ATOM 2786 C C . ALA A 1 381 ? -24.078 -5.129 11.586 1 92.94 381 ALA A C 1
ATOM 2788 O O . ALA A 1 381 ? -23.141 -5.355 12.352 1 92.94 381 ALA A O 1
ATOM 2789 N N . VAL A 1 382 ? -25.312 -5.16 11.922 1 89.69 382 VAL A N 1
ATOM 2790 C CA . VAL A 1 382 ? -25.75 -5.758 13.18 1 89.69 382 VAL A CA 1
ATOM 2791 C C . VAL A 1 382 ? -26.359 -7.133 12.914 1 89.69 382 VAL A C 1
ATOM 2793 O O . VAL A 1 382 ? -27.359 -7.242 12.195 1 89.69 382 VAL A O 1
ATOM 2796 N N . LEU A 1 383 ? -25.719 -8.094 13.562 1 86.25 383 LEU A N 1
ATOM 2797 C CA . LEU A 1 383 ? -26.141 -9.469 13.336 1 86.25 383 LEU A CA 1
ATOM 2798 C C . LEU A 1 383 ? -26.844 -10.031 14.562 1 86.25 383 LEU A C 1
ATOM 2800 O O . LEU A 1 383 ? -26.281 -10.039 15.656 1 86.25 383 LEU A O 1
ATOM 2804 N N . ALA A 1 384 ? -28.016 -10.562 14.406 1 81.94 384 ALA A N 1
ATOM 2805 C CA . ALA A 1 384 ? -28.844 -11.172 15.438 1 81.94 384 ALA A CA 1
ATOM 2806 C C . ALA A 1 384 ? -28.969 -10.258 16.656 1 81.94 384 ALA A C 1
ATOM 2808 O O . ALA A 1 384 ? -28.969 -10.727 17.797 1 81.94 384 ALA A O 1
ATOM 2809 N N . ASP A 1 385 ? -28.859 -8.977 16.453 1 82.19 385 ASP A N 1
ATOM 2810 C CA . ASP A 1 385 ? -29.016 -7.934 17.453 1 82.19 385 ASP A CA 1
ATOM 2811 C C . ASP A 1 385 ? -27.969 -8.086 18.562 1 82.19 385 ASP A C 1
ATOM 2813 O O . ASP A 1 385 ? -28.109 -7.484 19.625 1 82.19 385 ASP A O 1
ATOM 2817 N N . LYS A 1 386 ? -26.922 -8.922 18.375 1 88.75 386 LYS A N 1
ATOM 2818 C CA . LYS A 1 386 ? -25.938 -9.156 19.438 1 88.75 386 LYS A CA 1
ATOM 2819 C C . LYS A 1 386 ? -24.531 -8.875 18.938 1 88.75 386 LYS A C 1
ATOM 2821 O O . LYS A 1 386 ? -23.625 -8.57 19.734 1 88.75 386 LYS A O 1
ATOM 2826 N N . LEU A 1 387 ? -24.344 -9.078 17.656 1 92.31 387 LEU A N 1
ATOM 2827 C CA . LEU A 1 387 ? -23 -8.906 17.109 1 92.31 387 LEU A CA 1
ATOM 2828 C C . LEU A 1 387 ? -22.969 -7.723 16.156 1 92.31 387 LEU A C 1
ATOM 2830 O O . LEU A 1 387 ? -23.703 -7.691 15.164 1 92.31 387 LEU A O 1
ATOM 2834 N N . THR A 1 388 ? -22.172 -6.758 16.453 1 93.62 388 THR A N 1
ATOM 2835 C CA . THR A 1 388 ? -22.016 -5.59 15.602 1 93.62 388 THR A CA 1
ATOM 2836 C C . THR A 1 388 ? -20.625 -5.57 14.969 1 93.62 388 THR A C 1
ATOM 2838 O O . THR A 1 388 ? -19.609 -5.625 15.672 1 93.62 388 THR A O 1
ATOM 2841 N N . SER A 1 389 ? -20.594 -5.52 13.656 1 94.88 389 SER A N 1
ATOM 2842 C CA . SER A 1 389 ? -19.359 -5.414 12.898 1 94.88 389 SER A CA 1
ATOM 2843 C C . SER A 1 389 ? -19.25 -4.07 12.18 1 94.88 389 SER A C 1
ATOM 2845 O O . SER A 1 389 ? -20.219 -3.613 11.57 1 94.88 389 SER A O 1
ATOM 2847 N N . GLN A 1 390 ? -18.141 -3.434 12.305 1 95.19 390 GLN A N 1
ATOM 2848 C CA . GLN A 1 390 ? -17.891 -2.162 11.633 1 95.19 390 GLN A CA 1
ATOM 2849 C C . GLN A 1 390 ? -16.562 -2.178 10.906 1 95.19 390 GLN A C 1
ATOM 2851 O O . GLN A 1 390 ? -15.562 -2.68 11.438 1 95.19 390 GLN A O 1
ATOM 2856 N N . VAL A 1 391 ? -16.578 -1.669 9.68 1 96.75 391 VAL A N 1
ATOM 2857 C CA . VAL A 1 391 ? -15.359 -1.582 8.891 1 96.75 391 VAL A CA 1
ATOM 2858 C C . VAL A 1 391 ? -15.227 -0.179 8.297 1 96.75 391 VAL A C 1
ATOM 2860 O O . VAL A 1 391 ? -16.188 0.374 7.766 1 96.75 391 VAL A O 1
ATOM 2863 N N . ASN A 1 392 ? -14.07 0.453 8.438 1 97.38 392 ASN A N 1
ATOM 2864 C CA . ASN A 1 392 ? -13.695 1.721 7.824 1 97.38 392 ASN A CA 1
ATOM 2865 C C . ASN A 1 392 ? -12.422 1.584 6.996 1 97.38 392 ASN A C 1
ATOM 2867 O O . ASN A 1 392 ? -11.383 1.155 7.508 1 97.38 392 ASN A O 1
ATOM 2871 N N . VAL A 1 393 ? -12.523 1.944 5.719 1 97.19 393 VAL A N 1
ATOM 2872 C CA . VAL A 1 393 ? -11.359 1.852 4.844 1 97.19 393 VAL A CA 1
ATOM 2873 C C . VAL A 1 393 ? -11.172 3.17 4.094 1 97.19 393 VAL A C 1
ATOM 2875 O O . VAL A 1 393 ? -12.125 3.703 3.516 1 97.19 393 VAL A O 1
ATOM 2878 N N . LYS A 1 394 ? -9.93 3.658 4.078 1 97.75 394 LYS A N 1
ATOM 2879 C CA . LYS A 1 394 ? -9.531 4.82 3.287 1 97.75 394 LYS A CA 1
ATOM 2880 C C . LYS A 1 394 ? -8.289 4.52 2.457 1 97.75 394 LYS A C 1
ATOM 2882 O O . LYS A 1 394 ? -7.281 4.047 2.986 1 97.75 394 LYS A O 1
ATOM 2887 N N . TYR A 1 395 ? -8.375 4.703 1.207 1 97 395 TYR A N 1
ATOM 2888 C CA . TYR A 1 395 ? -7.234 4.637 0.302 1 97 395 TYR A CA 1
ATOM 2889 C C . TYR A 1 395 ? -6.949 6 -0.316 1 97 395 TYR A C 1
ATOM 2891 O O . TYR A 1 395 ? -7.832 6.609 -0.929 1 97 395 TYR A O 1
ATOM 2899 N N . ILE A 1 396 ? -5.742 6.457 -0.192 1 98.19 396 ILE A N 1
ATOM 2900 C CA . ILE A 1 396 ? -5.379 7.812 -0.586 1 98.19 396 ILE A CA 1
ATOM 2901 C C . ILE A 1 396 ? -4.137 7.781 -1.474 1 98.19 396 ILE A C 1
ATOM 2903 O O . ILE A 1 396 ? -3.16 7.098 -1.158 1 98.19 396 ILE A O 1
ATOM 2907 N N . VAL A 1 397 ? -4.191 8.453 -2.605 1 97.56 397 VAL A N 1
ATOM 2908 C CA . VAL A 1 397 ? -3.039 8.656 -3.479 1 97.56 397 VAL A CA 1
ATOM 2909 C C . VAL A 1 397 ? -2.713 10.148 -3.566 1 97.56 397 VAL A C 1
ATOM 2911 O O . VAL A 1 397 ? -3.559 10.945 -3.971 1 97.56 397 VAL A O 1
ATOM 2914 N N . GLU A 1 398 ? -1.513 10.484 -3.195 1 97.44 398 GLU A N 1
ATOM 2915 C CA . GLU A 1 398 ? -1.072 11.875 -3.217 1 97.44 398 GLU A CA 1
ATOM 2916 C C . GLU A 1 398 ? 0.14 12.055 -4.125 1 97.44 398 GLU A C 1
ATOM 2918 O O . GLU A 1 398 ? 1.182 11.43 -3.912 1 97.44 398 GLU A O 1
ATOM 2923 N N . ASN A 1 399 ? -0.051 12.891 -5.094 1 97.31 399 ASN A N 1
ATOM 2924 C CA . ASN A 1 399 ? 1.021 13.25 -6.012 1 97.31 399 ASN A CA 1
ATOM 2925 C C . ASN A 1 399 ? 1.391 14.727 -5.887 1 97.31 399 ASN A C 1
ATOM 2927 O O . ASN A 1 399 ? 0.592 15.602 -6.219 1 97.31 399 ASN A O 1
ATOM 2931 N N . VAL A 1 400 ? 2.605 15.008 -5.414 1 97.44 400 VAL A N 1
ATOM 2932 C CA . VAL A 1 400 ? 3.045 16.391 -5.227 1 97.44 400 VAL A CA 1
ATOM 2933 C C . VAL A 1 400 ? 4.121 16.734 -6.25 1 97.44 400 VAL A C 1
ATOM 2935 O O . VAL A 1 400 ? 5.086 15.977 -6.426 1 97.44 400 VAL A O 1
ATOM 2938 N N . ASN A 1 401 ? 3.871 17.859 -6.836 1 96.06 401 ASN A N 1
ATOM 2939 C CA . ASN A 1 401 ? 4.832 18.359 -7.809 1 96.06 401 ASN A CA 1
ATOM 2940 C C . ASN A 1 401 ? 5.645 19.531 -7.238 1 96.06 401 ASN A C 1
ATOM 2942 O O . ASN A 1 401 ? 5.078 20.531 -6.82 1 96.06 401 ASN A O 1
ATOM 2946 N N . ASN A 1 402 ? 6.887 19.359 -7.172 1 96.06 402 ASN A N 1
ATOM 2947 C CA . ASN A 1 402 ? 7.891 20.391 -6.91 1 96.06 402 ASN A CA 1
ATOM 2948 C C . ASN A 1 402 ? 7.586 21.156 -5.621 1 96.06 402 ASN A C 1
ATOM 2950 O O . ASN A 1 402 ? 7.387 22.359 -5.648 1 96.06 402 ASN A O 1
ATOM 2954 N N . ARG A 1 403 ? 7.707 20.609 -4.469 1 95.88 403 ARG A N 1
ATOM 2955 C CA . ARG A 1 403 ? 7.613 21.312 -3.195 1 95.88 403 ARG A CA 1
ATOM 2956 C C . ARG A 1 403 ? 8.617 22.469 -3.129 1 95.88 403 ARG A C 1
ATOM 2958 O O . ARG A 1 403 ? 9.812 22.266 -3.357 1 95.88 403 ARG A O 1
ATOM 2965 N N . PRO A 1 404 ? 8.133 23.594 -2.799 1 94.69 404 PRO A N 1
ATOM 2966 C CA . PRO A 1 404 ? 9.047 24.734 -2.785 1 94.69 404 PRO A CA 1
ATOM 2967 C C . PRO A 1 404 ? 10.164 24.594 -1.753 1 94.69 404 PRO A C 1
ATOM 2969 O O . PRO A 1 404 ? 9.938 24.062 -0.664 1 94.69 404 PRO A O 1
ATOM 2972 N N . ARG A 1 405 ? 11.312 25.141 -2.094 1 95.31 405 ARG A N 1
ATOM 2973 C CA . ARG A 1 405 ? 12.391 25.25 -1.116 1 95.31 405 ARG A CA 1
ATOM 2974 C C . ARG A 1 405 ? 12.188 26.469 -0.221 1 95.31 405 ARG A C 1
ATOM 2976 O O . ARG A 1 405 ? 11.641 27.484 -0.66 1 95.31 405 ARG A O 1
ATOM 2983 N N . LEU A 1 406 ? 12.672 26.344 0.983 1 94.06 406 LEU A N 1
ATOM 2984 C CA . LEU A 1 406 ? 12.375 27.328 2.021 1 94.06 406 LEU A CA 1
ATOM 2985 C C . LEU A 1 406 ? 13.648 27.719 2.77 1 94.06 406 LEU A C 1
ATOM 2987 O O . LEU A 1 406 ? 14.703 27.109 2.574 1 94.06 406 LEU A O 1
ATOM 2991 N N . SER A 1 407 ? 13.469 28.703 3.637 1 93.06 407 SER A N 1
ATOM 2992 C CA . SER A 1 407 ? 14.516 29.125 4.555 1 93.06 407 SER A CA 1
ATOM 2993 C C . SER A 1 407 ? 15.672 29.781 3.805 1 93.06 407 SER A C 1
ATOM 2995 O O . SER A 1 407 ? 15.477 30.75 3.07 1 93.06 407 SER A O 1
ATOM 2997 N N . ASP A 1 408 ? 16.797 29.062 3.748 1 94 408 ASP A N 1
ATOM 2998 C CA . ASP A 1 408 ? 18.016 29.625 3.189 1 94 408 ASP A CA 1
ATOM 2999 C C . ASP A 1 408 ? 17.906 29.797 1.675 1 94 408 ASP A C 1
ATOM 3001 O O . ASP A 1 408 ? 16.938 29.328 1.064 1 94 408 ASP A O 1
ATOM 3005 N N . ALA A 1 409 ? 18.828 30.438 1.093 1 95.31 409 ALA A N 1
ATOM 3006 C CA . ALA A 1 409 ? 18.781 30.969 -0.263 1 95.31 409 ALA A CA 1
ATOM 3007 C C . ALA A 1 409 ? 18.906 29.859 -1.301 1 95.31 409 ALA A C 1
ATOM 3009 O O . ALA A 1 409 ? 18.266 29.922 -2.354 1 95.31 409 ALA A O 1
ATOM 3010 N N . PRO A 1 410 ? 19.672 28.812 -1.069 1 96.25 410 PRO A N 1
ATOM 3011 C CA . PRO A 1 410 ? 19.938 27.859 -2.156 1 96.25 410 PRO A CA 1
ATOM 3012 C C . PRO A 1 410 ? 18.656 27.203 -2.686 1 96.25 410 PRO A C 1
ATOM 3014 O O . PRO A 1 410 ? 18 26.453 -1.963 1 96.25 410 PRO A O 1
ATOM 3017 N N . GLY A 1 411 ? 18.391 27.516 -3.918 1 96.56 411 GLY A N 1
ATOM 3018 C CA . GLY A 1 411 ? 17.25 26.953 -4.605 1 96.56 411 GLY A CA 1
ATOM 3019 C C . GLY A 1 411 ? 15.93 27.562 -4.156 1 96.56 411 GLY A C 1
ATOM 3020 O O . GLY A 1 411 ? 14.859 27.094 -4.566 1 96.56 411 GLY A O 1
ATOM 3021 N N . ASN A 1 412 ? 15.969 28.578 -3.318 1 96.88 412 ASN A N 1
ATOM 3022 C CA . ASN A 1 412 ? 14.766 29.172 -2.764 1 96.88 412 ASN A CA 1
ATOM 3023 C C . ASN A 1 412 ? 14.352 30.422 -3.547 1 96.88 412 ASN A C 1
ATOM 3025 O O . ASN A 1 412 ? 14.883 31.516 -3.316 1 96.88 412 ASN A O 1
ATOM 3029 N N . ALA A 1 413 ? 13.398 30.297 -4.379 1 97.69 413 ALA A N 1
ATOM 3030 C CA . ALA A 1 413 ? 12.914 31.406 -5.191 1 97.69 413 ALA A CA 1
ATOM 3031 C C . ALA A 1 413 ? 12.344 32.531 -4.316 1 97.69 413 ALA A C 1
ATOM 3033 O O . ALA A 1 413 ? 12.438 33.688 -4.664 1 97.69 413 ALA A O 1
ATOM 3034 N N . ASN A 1 414 ? 11.766 32.156 -3.219 1 96.5 414 ASN A N 1
ATOM 3035 C CA . ASN A 1 414 ? 11.141 33.156 -2.332 1 96.5 414 ASN A CA 1
ATOM 3036 C C . ASN A 1 414 ? 12.164 34.125 -1.772 1 96.5 414 ASN A C 1
ATOM 3038 O O . ASN A 1 414 ? 11.852 35.312 -1.586 1 96.5 414 ASN A O 1
ATOM 3042 N N . TYR A 1 415 ? 13.297 33.625 -1.5 1 96.75 415 TYR A N 1
ATOM 3043 C CA . TYR A 1 415 ? 14.398 34.438 -1.005 1 96.75 415 TYR A CA 1
ATOM 3044 C C . TYR A 1 415 ? 14.766 35.5 -2.014 1 96.75 415 TYR A C 1
ATOM 3046 O O . TYR A 1 415 ? 14.812 36.688 -1.671 1 96.75 415 TYR A O 1
ATOM 3054 N N . THR A 1 416 ? 14.961 35.156 -3.225 1 97.88 416 THR A N 1
ATOM 3055 C CA . THR A 1 416 ? 15.398 36.094 -4.273 1 97.88 416 THR A CA 1
ATOM 3056 C C . THR A 1 416 ? 14.32 37.094 -4.582 1 97.88 416 THR A C 1
ATOM 3058 O O . THR A 1 416 ? 14.594 38.312 -4.645 1 97.88 416 THR A O 1
ATOM 3061 N N . VAL A 1 417 ? 13.133 36.656 -4.754 1 97.94 417 VAL A N 1
ATOM 3062 C CA . VAL A 1 417 ? 12.039 37.531 -5.152 1 97.94 417 VAL A CA 1
ATOM 3063 C C . VAL A 1 417 ? 11.781 38.594 -4.059 1 97.94 417 VAL A C 1
ATOM 3065 O O . VAL A 1 417 ? 11.523 39.75 -4.355 1 97.94 417 VAL A O 1
ATOM 3068 N N . ALA A 1 418 ? 11.898 38.188 -2.869 1 96.44 418 ALA A N 1
ATOM 3069 C CA . ALA A 1 418 ? 11.609 39.062 -1.735 1 96.44 418 ALA A CA 1
ATOM 3070 C C . ALA A 1 418 ? 12.641 40.188 -1.629 1 96.44 418 ALA A C 1
ATOM 3072 O O . ALA A 1 418 ? 12.328 41.281 -1.157 1 96.44 418 ALA A O 1
ATOM 3073 N N . LEU A 1 419 ? 13.867 39.969 -2.152 1 97.69 419 LEU A N 1
ATOM 3074 C CA . LEU A 1 419 ? 14.953 40.875 -1.823 1 97.69 419 LEU A CA 1
ATOM 3075 C C . LEU A 1 419 ? 15.406 41.656 -3.059 1 97.69 419 LEU A C 1
ATOM 3077 O O . LEU A 1 419 ? 16.359 42.438 -2.994 1 97.69 419 LEU A O 1
ATOM 3081 N N . LEU A 1 420 ? 14.773 41.531 -4.141 1 98.19 420 LEU A N 1
ATOM 3082 C CA . LEU A 1 420 ? 15.164 42.25 -5.352 1 98.19 420 LEU A CA 1
ATOM 3083 C C . LEU A 1 420 ? 15.047 43.75 -5.148 1 98.19 420 LEU A C 1
ATOM 3085 O O . LEU A 1 420 ? 14.102 44.219 -4.52 1 98.19 420 LEU A O 1
ATOM 3089 N N . SER A 1 421 ? 15.992 44.469 -5.684 1 98.31 421 SER A N 1
ATOM 3090 C CA . SER A 1 421 ? 15.961 45.938 -5.629 1 98.31 421 SER A CA 1
ATOM 3091 C C . SER A 1 421 ? 14.766 46.469 -6.395 1 98.31 421 SER A C 1
ATOM 3093 O O . SER A 1 421 ? 14.32 45.875 -7.383 1 98.31 421 SER A O 1
ATOM 3095 N N . PRO A 1 422 ? 14.219 47.625 -6.004 1 98.06 422 PRO A N 1
ATOM 3096 C CA . PRO A 1 422 ? 13 48.188 -6.586 1 98.06 422 PRO A CA 1
ATOM 3097 C C . PRO A 1 422 ? 13.102 48.375 -8.102 1 98.06 422 PRO A C 1
ATOM 3099 O O . PRO A 1 422 ? 12.086 48.344 -8.797 1 98.06 422 PRO A O 1
ATOM 3102 N N . ASN A 1 423 ? 14.336 48.562 -8.633 1 98.12 423 ASN A N 1
ATOM 3103 C CA . ASN A 1 423 ? 14.477 48.875 -10.055 1 98.12 423 ASN A CA 1
ATOM 3104 C C . ASN A 1 423 ? 14.789 47.594 -10.859 1 98.12 423 ASN A C 1
ATOM 3106 O O . ASN A 1 423 ? 14.961 47.656 -12.078 1 98.12 423 ASN A O 1
ATOM 3110 N N . VAL A 1 424 ? 14.93 46.5 -10.203 1 98.25 424 VAL A N 1
ATOM 3111 C CA . VAL A 1 424 ? 15.234 45.25 -10.891 1 98.25 424 VAL A CA 1
ATOM 3112 C C . VAL A 1 424 ? 13.961 44.406 -11.023 1 98.25 424 VAL A C 1
ATOM 3114 O O . VAL A 1 424 ? 13.344 44.031 -10.023 1 98.25 424 VAL A O 1
ATOM 3117 N N . ASP A 1 425 ? 13.57 44.031 -12.195 1 98.25 425 ASP A N 1
ATOM 3118 C CA . ASP A 1 425 ? 12.328 43.344 -12.5 1 98.25 425 ASP A CA 1
ATOM 3119 C C . ASP A 1 425 ? 12.562 41.844 -12.602 1 98.25 425 ASP A C 1
ATOM 3121 O O . ASP A 1 425 ? 13.32 41.375 -13.453 1 98.25 425 ASP A O 1
ATOM 3125 N N . VAL A 1 426 ? 11.906 41.062 -11.844 1 98.38 426 VAL A N 1
ATOM 3126 C CA . VAL A 1 426 ? 12.062 39.625 -11.812 1 98.38 426 VAL A CA 1
ATOM 3127 C C . VAL A 1 426 ? 11.703 39.031 -13.172 1 98.38 426 VAL A C 1
ATOM 3129 O O . VAL A 1 426 ? 12.211 37.969 -13.555 1 98.38 426 VAL A O 1
ATOM 3132 N N . ARG A 1 427 ? 10.859 39.656 -14.141 1 96.88 427 ARG A N 1
ATOM 3133 C CA . ARG A 1 427 ? 10.406 39.188 -15.438 1 96.88 427 ARG A CA 1
ATOM 3134 C C . ARG A 1 427 ? 11.57 39.094 -16.422 1 96.88 427 ARG A C 1
ATOM 3136 O O . ARG A 1 427 ? 11.516 38.344 -17.391 1 96.88 427 ARG A O 1
ATOM 3143 N N . ASP A 1 428 ? 12.531 39.875 -16.078 1 97.88 428 ASP A N 1
ATOM 3144 C CA . ASP A 1 428 ? 13.703 39.875 -16.938 1 97.88 428 ASP A CA 1
ATOM 3145 C C . ASP A 1 428 ? 14.578 38.656 -16.672 1 97.88 428 ASP A C 1
ATOM 3147 O O . ASP A 1 428 ? 15.477 38.344 -17.453 1 97.88 428 ASP A O 1
ATOM 3151 N N . MET A 1 429 ? 14.312 37.969 -15.648 1 98.06 429 MET A N 1
ATOM 3152 C CA . MET A 1 429 ? 15.102 36.812 -15.273 1 98.06 429 MET A CA 1
ATOM 3153 C C . MET A 1 429 ? 14.547 35.562 -15.922 1 98.06 429 MET A C 1
ATOM 3155 O O . MET A 1 429 ? 15.125 34.469 -15.797 1 98.06 429 MET A O 1
ATOM 3159 N N . ASN A 1 430 ? 13.477 35.625 -16.609 1 97.38 430 ASN A N 1
ATOM 3160 C CA . ASN A 1 430 ? 12.867 34.5 -17.344 1 97.38 430 ASN A CA 1
ATOM 3161 C C . ASN A 1 430 ? 13.352 34.469 -18.797 1 97.38 430 ASN A C 1
ATOM 3163 O O . ASN A 1 430 ? 13.312 35.5 -19.484 1 97.38 430 ASN A O 1
ATOM 3167 N N . PRO A 1 431 ? 13.789 33.438 -19.281 1 96.94 431 PRO A N 1
ATOM 3168 C CA . PRO A 1 431 ? 13.914 32.125 -18.641 1 96.94 431 PRO A CA 1
ATOM 3169 C C . PRO A 1 431 ? 15.062 32.062 -17.641 1 96.94 431 PRO A C 1
ATOM 3171 O O . PRO A 1 431 ? 16.031 32.812 -17.75 1 96.94 431 PRO A O 1
ATOM 3174 N N . GLY A 1 432 ? 14.969 31.203 -16.734 1 97.88 432 GLY A N 1
ATOM 3175 C CA . GLY A 1 432 ? 15.945 31.078 -15.656 1 97.88 432 GLY A CA 1
ATOM 3176 C C . GLY A 1 432 ? 17.203 30.344 -16.094 1 97.88 432 GLY A C 1
ATOM 3177 O O . GLY A 1 432 ? 18.219 30.391 -15.406 1 97.88 432 GLY A O 1
ATOM 3178 N N . ALA A 1 433 ? 17.109 29.719 -17.219 1 97.38 433 ALA A N 1
ATOM 3179 C CA . ALA A 1 433 ? 18.234 28.922 -17.703 1 97.38 433 ALA A CA 1
ATOM 3180 C C . ALA A 1 433 ? 18.812 29.516 -18.984 1 97.38 433 ALA A C 1
ATOM 3182 O O . ALA A 1 433 ? 18.062 30.062 -19.797 1 97.38 433 ALA A O 1
ATOM 3183 N N . ASN A 1 434 ? 20.125 29.359 -19.125 1 97.31 434 ASN A N 1
ATOM 3184 C CA . ASN A 1 434 ? 20.781 29.656 -20.391 1 97.31 434 ASN A CA 1
ATOM 3185 C C . ASN A 1 434 ? 20.422 28.609 -21.453 1 97.31 434 ASN A C 1
ATOM 3187 O O . ASN A 1 434 ? 19.891 27.547 -21.141 1 97.31 434 ASN A O 1
ATOM 3191 N N . PRO A 1 435 ? 20.703 28.891 -22.672 1 95.25 435 PRO A N 1
ATOM 3192 C CA . PRO A 1 435 ? 20.375 27.922 -23.734 1 95.25 435 PRO A CA 1
ATOM 3193 C C . PRO A 1 435 ? 21.047 26.562 -23.516 1 95.25 435 PRO A C 1
ATOM 3195 O O . PRO A 1 435 ? 20.516 25.531 -23.922 1 95.25 435 PRO A O 1
ATOM 3198 N N . ASP A 1 436 ? 22.203 26.562 -22.875 1 94.44 436 ASP A N 1
ATOM 3199 C CA . ASP A 1 436 ? 22.906 25.297 -22.656 1 94.44 436 ASP A CA 1
ATOM 3200 C C . ASP A 1 436 ? 22.328 24.547 -21.453 1 94.44 436 ASP A C 1
ATOM 3202 O O . ASP A 1 436 ? 22.797 23.453 -21.125 1 94.44 436 ASP A O 1
ATOM 3206 N N . GLY A 1 437 ? 21.344 25.141 -20.781 1 94.75 437 GLY A N 1
ATOM 3207 C CA . GLY A 1 437 ? 20.672 24.484 -19.672 1 94.75 437 GLY A CA 1
ATOM 3208 C C . GLY A 1 437 ? 21.172 24.938 -18.312 1 94.75 437 GLY A C 1
ATOM 3209 O O . GLY A 1 437 ? 20.562 24.641 -17.297 1 94.75 437 GLY A O 1
ATOM 3210 N N . SER A 1 438 ? 22.328 25.641 -18.281 1 97.19 438 SER A N 1
ATOM 3211 C CA . SER A 1 438 ? 22.859 26.141 -17.016 1 97.19 438 SER A CA 1
ATOM 3212 C C . SER A 1 438 ? 22.062 27.328 -16.516 1 97.19 438 SER A C 1
ATOM 3214 O O . SER A 1 438 ? 21.328 27.953 -17.266 1 97.19 438 SER A O 1
ATOM 3216 N N . GLU A 1 439 ? 22.219 27.672 -15.258 1 98.19 439 GLU A N 1
ATOM 3217 C CA . GLU A 1 439 ? 21.484 28.781 -14.641 1 98.19 439 GLU A CA 1
ATOM 3218 C C . GLU A 1 439 ? 21.891 30.125 -15.227 1 98.19 439 GLU A C 1
ATOM 3220 O O . GLU A 1 439 ? 23.094 30.375 -15.414 1 98.19 439 GLU A O 1
ATOM 3225 N N . ARG A 1 440 ? 20.859 30.859 -15.555 1 97.88 440 ARG A N 1
ATOM 3226 C CA . ARG A 1 440 ? 21.109 32.25 -15.891 1 97.88 440 ARG A CA 1
ATOM 3227 C C . ARG A 1 440 ? 21.25 33.094 -14.625 1 97.88 440 ARG A C 1
ATOM 3229 O O . ARG A 1 440 ? 20.297 33.719 -14.172 1 97.88 440 ARG A O 1
ATOM 3236 N N . GLY A 1 441 ? 22.469 33.188 -14.133 1 97 441 GLY A N 1
ATOM 3237 C CA . GLY A 1 441 ? 22.734 33.844 -12.875 1 97 441 GLY A CA 1
ATOM 3238 C C . GLY A 1 441 ? 22.484 35.344 -12.938 1 97 441 GLY A C 1
ATOM 3239 O O . GLY A 1 441 ? 22.734 36 -13.961 1 97 441 GLY A O 1
ATOM 3240 N N . TYR A 1 442 ? 22.031 35.938 -11.852 1 96.69 442 TYR A N 1
ATOM 3241 C CA . TYR A 1 442 ? 21.766 37.375 -11.797 1 96.69 442 TYR A CA 1
ATOM 3242 C C . TYR A 1 442 ? 22.688 38.062 -10.781 1 96.69 442 TYR A C 1
ATOM 3244 O O . TYR A 1 442 ? 22.719 39.281 -10.703 1 96.69 442 TYR A O 1
ATOM 3252 N N . SER A 1 443 ? 23.344 37.219 -10 1 96.19 443 SER A N 1
ATOM 3253 C CA . SER A 1 443 ? 24.172 37.688 -8.906 1 96.19 443 SER A CA 1
ATOM 3254 C C . SER A 1 443 ? 25.469 36.906 -8.797 1 96.19 443 SER A C 1
ATOM 3256 O O . SER A 1 443 ? 25.516 35.719 -9.211 1 96.19 443 SER A O 1
ATOM 3258 N N . ALA A 1 444 ? 26.484 37.531 -8.258 1 95.81 444 ALA A N 1
ATOM 3259 C CA . ALA A 1 444 ? 27.75 36.844 -8.031 1 95.81 444 ALA A CA 1
ATOM 3260 C C . ALA A 1 444 ? 27.656 35.906 -6.836 1 95.81 444 ALA A C 1
ATOM 3262 O O . ALA A 1 444 ? 28.484 35 -6.672 1 95.81 444 ALA A O 1
ATOM 3263 N N . ASN A 1 445 ? 26.703 36.125 -5.965 1 96.25 445 ASN A N 1
ATOM 3264 C CA . ASN A 1 445 ? 26.422 35.156 -4.926 1 96.25 445 ASN A CA 1
ATOM 3265 C C . ASN A 1 445 ? 25.891 33.844 -5.516 1 96.25 445 ASN A C 1
ATOM 3267 O O . ASN A 1 445 ? 24.703 33.75 -5.84 1 96.25 445 ASN A O 1
ATOM 3271 N N . ILE A 1 446 ? 26.672 32.812 -5.512 1 96.25 446 ILE A N 1
ATOM 3272 C CA . ILE A 1 446 ? 26.344 31.578 -6.207 1 96.25 446 ILE A CA 1
ATOM 3273 C C . ILE A 1 446 ? 25.219 30.859 -5.48 1 96.25 446 ILE A C 1
ATOM 3275 O O . ILE A 1 446 ? 24.625 29.922 -6.016 1 96.25 446 ILE A O 1
ATOM 3279 N N . TYR A 1 447 ? 24.844 31.25 -4.285 1 96.25 447 TYR A N 1
ATOM 3280 C CA . TYR A 1 447 ? 23.828 30.562 -3.502 1 96.25 447 TYR A CA 1
ATOM 3281 C C . TYR A 1 447 ? 22.453 31.188 -3.709 1 96.25 447 TYR A C 1
ATOM 3283 O O . TYR A 1 447 ? 21.438 30.625 -3.293 1 96.25 447 TYR A O 1
ATOM 3291 N N . SER A 1 448 ? 22.406 32.312 -4.309 1 96.81 448 SER A N 1
ATOM 3292 C CA . SER A 1 448 ? 21.141 32.938 -4.664 1 96.81 448 SER A CA 1
ATOM 3293 C C . SER A 1 448 ? 20.766 32.656 -6.113 1 96.81 448 SER A C 1
ATOM 3295 O O . SER A 1 448 ? 21.297 33.281 -7.035 1 96.81 448 SER A O 1
ATOM 3297 N N . GLN A 1 449 ? 19.766 31.859 -6.285 1 97.69 449 GLN A N 1
ATOM 3298 C CA . GLN A 1 449 ? 19.469 31.375 -7.625 1 97.69 449 GLN A CA 1
ATOM 3299 C C . GLN A 1 449 ? 18.438 32.281 -8.312 1 97.69 449 GLN A C 1
ATOM 3301 O O . GLN A 1 449 ? 17.672 32.969 -7.648 1 97.69 449 GLN A O 1
ATOM 3306 N N . ASN A 1 450 ? 18.547 32.281 -9.68 1 98.38 450 ASN A N 1
ATOM 3307 C CA . ASN A 1 450 ? 17.438 32.781 -10.477 1 98.38 450 ASN A CA 1
ATOM 3308 C C . ASN A 1 450 ? 16.109 32.125 -10.078 1 98.38 450 ASN A C 1
ATOM 3310 O O . ASN A 1 450 ? 16 30.906 -10.07 1 98.38 450 ASN A O 1
ATOM 3314 N N . PRO A 1 451 ? 15.125 32.969 -9.727 1 98.19 451 PRO A N 1
ATOM 3315 C CA . PRO A 1 451 ? 13.898 32.375 -9.188 1 98.19 451 PRO A CA 1
ATOM 3316 C C . PRO A 1 451 ? 13.195 31.469 -10.188 1 98.19 451 PRO A C 1
ATOM 3318 O O . PRO A 1 451 ? 12.562 30.484 -9.797 1 98.19 451 PRO A O 1
ATOM 3321 N N . TYR A 1 452 ? 13.258 31.719 -11.469 1 98.44 452 TYR A N 1
ATOM 3322 C CA . TYR A 1 452 ? 12.633 30.859 -12.461 1 98.44 452 TYR A CA 1
ATOM 3323 C C . TYR A 1 452 ? 13.414 29.562 -12.633 1 98.44 452 TYR A C 1
ATOM 3325 O O . TYR A 1 452 ? 12.836 28.516 -12.953 1 98.44 452 TYR A O 1
ATOM 3333 N N . PHE A 1 453 ? 14.758 29.578 -12.461 1 98.19 453 PHE A N 1
ATOM 3334 C CA . PHE A 1 453 ? 15.547 28.344 -12.422 1 98.19 453 PHE A CA 1
ATOM 3335 C C . PHE A 1 453 ? 15.141 27.484 -11.234 1 98.19 453 PHE A C 1
ATOM 3337 O O . PHE A 1 453 ? 15 26.266 -11.367 1 98.19 453 PHE A O 1
ATOM 3344 N N . SER A 1 454 ? 14.93 28.125 -10.125 1 97.81 454 SER A N 1
ATOM 3345 C CA . SER A 1 454 ? 14.484 27.422 -8.93 1 97.81 454 SER A CA 1
ATOM 3346 C C . SER A 1 454 ? 13.117 26.781 -9.141 1 97.81 454 SER A C 1
ATOM 3348 O O . SER A 1 454 ? 12.859 25.672 -8.672 1 97.81 454 SER A O 1
ATOM 3350 N N . ALA A 1 455 ? 12.25 27.453 -9.828 1 97.06 455 ALA A N 1
ATOM 3351 C CA . ALA A 1 455 ? 10.867 27.016 -9.969 1 97.06 455 ALA A CA 1
ATOM 3352 C C . ALA A 1 455 ? 10.727 25.938 -11.031 1 97.06 455 ALA A C 1
ATOM 3354 O O . ALA A 1 455 ? 9.906 25.016 -10.891 1 97.06 455 ALA A O 1
ATOM 3355 N N . TYR A 1 456 ? 11.539 26.016 -12.07 1 97 456 TYR A N 1
ATOM 3356 C CA . TYR A 1 456 ? 11.234 25.156 -13.211 1 97 456 TYR A CA 1
ATOM 3357 C C . TYR A 1 456 ? 12.312 24.094 -13.406 1 97 456 TYR A C 1
ATOM 3359 O O . TYR A 1 456 ? 12.078 23.078 -14.062 1 97 456 TYR A O 1
ATOM 3367 N N . ASN A 1 457 ? 13.555 24.312 -12.898 1 97.19 457 ASN A N 1
ATOM 3368 C CA . ASN A 1 457 ? 14.625 23.344 -13.109 1 97.19 457 ASN A CA 1
ATOM 3369 C C . ASN A 1 457 ? 14.852 22.484 -11.867 1 97.19 457 ASN A C 1
ATOM 3371 O O . ASN A 1 457 ? 15.094 21.281 -11.984 1 97.19 457 ASN A O 1
ATOM 3375 N N . PHE A 1 458 ? 14.82 23.109 -10.695 1 97.25 458 PHE A N 1
ATOM 3376 C CA . PHE A 1 458 ? 14.836 22.297 -9.484 1 97.25 458 PHE A CA 1
ATOM 3377 C C . PHE A 1 458 ? 13.609 21.391 -9.43 1 97.25 458 PHE A C 1
ATOM 3379 O O . PHE A 1 458 ? 12.562 21.703 -9.992 1 97.25 458 PHE A O 1
ATOM 3386 N N . SER A 1 459 ? 13.789 20.25 -8.844 1 95.38 459 SER A N 1
ATOM 3387 C CA . SER A 1 459 ? 12.648 19.359 -8.688 1 95.38 459 SER A CA 1
ATOM 3388 C C . SER A 1 459 ? 12.617 18.734 -7.293 1 95.38 459 SER A C 1
ATOM 3390 O O . SER A 1 459 ? 13.656 18.328 -6.77 1 95.38 459 SER A O 1
ATOM 3392 N N . ASN A 1 460 ? 11.484 18.766 -6.629 1 95.88 460 ASN A N 1
ATOM 3393 C CA . ASN A 1 460 ? 11.141 18.078 -5.395 1 95.88 460 ASN A CA 1
ATOM 3394 C C . ASN A 1 460 ? 9.75 17.438 -5.48 1 95.88 460 ASN A C 1
ATOM 3396 O O . ASN A 1 460 ? 8.766 18.062 -5.078 1 95.88 460 ASN A O 1
ATOM 3400 N N . GLU A 1 461 ? 9.688 16.266 -5.867 1 95.88 461 GLU A N 1
ATOM 3401 C CA . GLU A 1 461 ? 8.414 15.594 -6.129 1 95.88 461 GLU A CA 1
ATOM 3402 C C . GLU A 1 461 ? 8.242 14.367 -5.238 1 95.88 461 GLU A C 1
ATOM 3404 O O . GLU A 1 461 ? 9.227 13.773 -4.793 1 95.88 461 GLU A O 1
ATOM 3409 N N . ASP A 1 462 ? 7.027 14 -4.961 1 94.88 462 ASP A N 1
ATOM 3410 C CA . ASP A 1 462 ? 6.816 12.75 -4.242 1 94.88 462 ASP A CA 1
ATOM 3411 C C . ASP A 1 462 ? 5.457 12.148 -4.578 1 94.88 462 ASP A C 1
ATOM 3413 O O . ASP A 1 462 ? 4.547 12.859 -5.02 1 94.88 462 ASP A O 1
ATOM 3417 N N . LEU A 1 463 ? 5.359 10.883 -4.492 1 96.12 463 LEU A N 1
ATOM 3418 C CA . LEU A 1 463 ? 4.164 10.062 -4.66 1 96.12 463 LEU A CA 1
ATOM 3419 C C . LEU A 1 463 ? 3.932 9.18 -3.436 1 96.12 463 LEU A C 1
ATOM 3421 O O . LEU A 1 463 ? 4.809 8.406 -3.049 1 96.12 463 LEU A O 1
ATOM 3425 N N . LYS A 1 464 ? 2.754 9.336 -2.83 1 96.38 464 LYS A N 1
ATOM 3426 C CA . LYS A 1 464 ? 2.404 8.562 -1.639 1 96.38 464 LYS A CA 1
ATOM 3427 C C . LYS A 1 464 ? 1.149 7.727 -1.872 1 96.38 464 LYS A C 1
ATOM 3429 O O . LYS A 1 464 ? 0.146 8.234 -2.381 1 96.38 464 LYS A O 1
ATOM 3434 N N . ASN A 1 465 ? 1.171 6.449 -1.653 1 96.56 465 ASN A N 1
ATOM 3435 C CA . ASN A 1 465 ? 0.028 5.551 -1.555 1 96.56 465 ASN A CA 1
ATOM 3436 C C . ASN A 1 465 ? -0.23 5.129 -0.111 1 96.56 465 ASN A C 1
ATOM 3438 O O . ASN A 1 465 ? 0.635 4.527 0.529 1 96.56 465 ASN A O 1
ATOM 3442 N N . ARG A 1 466 ? -1.444 5.414 0.398 1 97.31 466 ARG A N 1
ATOM 3443 C CA . ARG A 1 466 ? -1.727 5.188 1.812 1 97.31 466 ARG A CA 1
ATOM 3444 C C . ARG A 1 466 ? -3.051 4.457 1.997 1 97.31 466 ARG A C 1
ATOM 3446 O O . ARG A 1 466 ? -4.031 4.75 1.31 1 97.31 466 ARG A O 1
ATOM 3453 N N . ILE A 1 467 ? -3.072 3.504 2.844 1 97.31 467 ILE A N 1
ATOM 3454 C CA . ILE A 1 467 ? -4.305 2.848 3.268 1 97.31 467 ILE A CA 1
ATOM 3455 C C . ILE A 1 467 ? -4.465 2.982 4.781 1 97.31 467 ILE A C 1
ATOM 3457 O O . ILE A 1 467 ? -3.525 2.729 5.535 1 97.31 467 ILE A O 1
ATOM 3461 N N . ILE A 1 468 ? -5.551 3.449 5.184 1 97.88 468 ILE A N 1
ATOM 3462 C CA . ILE A 1 468 ? -5.988 3.461 6.574 1 97.88 468 ILE A CA 1
ATOM 3463 C C . ILE A 1 468 ? -7.242 2.604 6.727 1 97.88 468 ILE A C 1
ATOM 3465 O O . ILE A 1 468 ? -8.289 2.916 6.156 1 97.88 468 ILE A O 1
ATOM 3469 N N . ALA A 1 469 ? -7.16 1.547 7.453 1 96.81 469 ALA A N 1
ATOM 3470 C CA . ALA A 1 469 ? -8.281 0.627 7.598 1 96.81 469 ALA A CA 1
ATOM 3471 C C . ALA A 1 469 ? -8.445 0.179 9.047 1 96.81 469 ALA A C 1
ATOM 3473 O O . ALA A 1 469 ? -7.453 0.022 9.766 1 96.81 469 ALA A O 1
ATOM 3474 N N . SER A 1 470 ? -9.656 0.015 9.477 1 95.94 470 SER A N 1
ATOM 3475 C CA . SER A 1 470 ? -9.953 -0.503 10.805 1 95.94 470 SER A CA 1
ATOM 3476 C C . SER A 1 470 ? -11.227 -1.341 10.805 1 95.94 470 SER A C 1
ATOM 3478 O O . SER A 1 470 ? -12.117 -1.126 9.969 1 95.94 470 SER A O 1
ATOM 3480 N N . THR A 1 471 ? -11.305 -2.314 11.633 1 95.06 471 THR A N 1
ATOM 3481 C CA . THR A 1 471 ? -12.492 -3.129 11.867 1 95.06 471 THR A CA 1
ATOM 3482 C C . THR A 1 471 ? -12.727 -3.33 13.359 1 95.06 471 THR A C 1
ATOM 3484 O O . THR A 1 471 ? -11.773 -3.428 14.141 1 95.06 471 THR A O 1
ATOM 3487 N N . SER A 1 472 ? -13.945 -3.307 13.742 1 95.31 472 SER A N 1
ATOM 3488 C CA . SER A 1 472 ? -14.344 -3.582 15.125 1 95.31 472 SER A CA 1
ATOM 3489 C C . SER A 1 472 ? -15.477 -4.602 15.18 1 95.31 472 SER A C 1
ATOM 3491 O O . SER A 1 472 ? -16.344 -4.621 14.305 1 95.31 472 SER A O 1
ATOM 3493 N N . LEU A 1 473 ? -15.383 -5.469 16.125 1 94.69 473 LEU A N 1
ATOM 3494 C CA . LEU A 1 473 ? -16.391 -6.477 16.422 1 94.69 473 LEU A CA 1
ATOM 3495 C C . LEU A 1 473 ? -16.828 -6.391 17.891 1 94.69 473 LEU A C 1
ATOM 3497 O O . LEU A 1 473 ? -15.984 -6.484 18.797 1 94.69 473 LEU A O 1
ATOM 3501 N N . ARG A 1 474 ? -18.094 -6.18 18.094 1 94.81 474 ARG A N 1
ATOM 3502 C CA . ARG A 1 474 ? -18.641 -6.141 19.438 1 94.81 474 ARG A CA 1
ATOM 3503 C C . ARG A 1 474 ? -19.719 -7.215 19.625 1 94.81 474 ARG A C 1
ATOM 3505 O O . ARG A 1 474 ? -20.625 -7.332 18.812 1 94.81 474 ARG A O 1
ATOM 3512 N N . TYR A 1 475 ? -19.594 -7.996 20.656 1 95.19 475 TYR A N 1
ATOM 3513 C CA . TYR A 1 475 ? -20.547 -9.031 21.016 1 95.19 475 TYR A CA 1
ATOM 3514 C C . TYR A 1 475 ? -21.203 -8.734 22.359 1 95.19 475 TYR A C 1
ATOM 3516 O O . TYR A 1 475 ? -20.531 -8.711 23.391 1 95.19 475 TYR A O 1
ATOM 3524 N N . ASP A 1 476 ? -22.469 -8.516 22.312 1 94.31 476 ASP A N 1
ATOM 3525 C CA . ASP A 1 476 ? -23.234 -8.32 23.547 1 94.31 476 ASP A CA 1
ATOM 3526 C C . ASP A 1 476 ? -23.578 -9.656 24.203 1 94.31 476 ASP A C 1
ATOM 3528 O O . ASP A 1 476 ? -24.641 -10.234 23.922 1 94.31 476 ASP A O 1
ATOM 3532 N N . ILE A 1 477 ? -22.766 -10.031 25.125 1 94.44 477 ILE A N 1
ATOM 3533 C CA . ILE A 1 477 ? -22.938 -11.32 25.797 1 94.44 477 ILE A CA 1
ATOM 3534 C C . ILE A 1 477 ? -24.25 -11.312 26.594 1 94.44 477 ILE A C 1
ATOM 3536 O O . ILE A 1 477 ? -25.047 -12.242 26.484 1 94.44 477 ILE A O 1
ATOM 3540 N N . LEU A 1 478 ? -24.422 -10.32 27.469 1 94.62 478 LEU A N 1
ATOM 3541 C CA . LEU A 1 478 ? -25.641 -10 28.203 1 94.62 478 LEU A CA 1
ATOM 3542 C C . LEU A 1 478 ? -26.062 -8.555 27.969 1 94.62 478 LEU A C 1
ATOM 3544 O O . LEU A 1 478 ? -25.344 -7.793 27.312 1 94.62 478 LEU A O 1
ATOM 3548 N N . ASP A 1 479 ? -27.172 -8.227 28.391 1 90.75 479 ASP A N 1
ATOM 3549 C CA . ASP A 1 479 ? -27.656 -6.859 28.234 1 90.75 479 ASP A CA 1
ATOM 3550 C C . ASP A 1 479 ? -26.719 -5.867 28.922 1 90.75 479 ASP A C 1
ATOM 3552 O O . ASP A 1 479 ? -26.719 -4.676 28.594 1 90.75 479 ASP A O 1
ATOM 3556 N N . TRP A 1 480 ? -25.891 -6.398 29.906 1 93.88 480 TRP A N 1
ATOM 3557 C CA . TRP A 1 480 ? -25.047 -5.492 30.672 1 93.88 480 TRP A CA 1
ATOM 3558 C C . TRP A 1 480 ? -23.578 -5.82 30.484 1 93.88 480 TRP A C 1
ATOM 3560 O O . TRP A 1 480 ? -22.703 -5.152 31.047 1 93.88 480 TRP A O 1
ATOM 3570 N N . LEU A 1 481 ? -23.234 -6.848 29.734 1 96.56 481 LEU A N 1
ATOM 3571 C CA . LEU A 1 481 ? -21.875 -7.32 29.531 1 96.56 481 LEU A CA 1
ATOM 3572 C C . LEU A 1 481 ? -21.547 -7.469 28.047 1 96.56 481 LEU A C 1
ATOM 3574 O O . LEU A 1 481 ? -22.312 -8.086 27.297 1 96.56 481 LEU A O 1
ATOM 3578 N N . TYR A 1 482 ? -20.453 -6.867 27.609 1 95.69 482 TYR A N 1
ATOM 3579 C CA . TYR A 1 482 ? -20.078 -7.02 26.203 1 95.69 482 TYR A CA 1
ATOM 3580 C C . TYR A 1 482 ? -18.578 -7.281 26.047 1 95.69 482 TYR A C 1
ATOM 3582 O O . TYR A 1 482 ? -17.797 -6.965 26.953 1 95.69 482 TYR A O 1
ATOM 3590 N N . ALA A 1 483 ? -18.188 -7.934 25 1 97.25 483 ALA A N 1
ATOM 3591 C CA . ALA A 1 483 ? -16.812 -8.094 24.531 1 97.25 483 ALA A CA 1
ATOM 3592 C C . ALA A 1 483 ? -16.594 -7.406 23.188 1 97.25 483 ALA A C 1
ATOM 3594 O O . ALA A 1 483 ? -17.469 -7.438 22.328 1 97.25 483 ALA A O 1
ATOM 3595 N N . SER A 1 484 ? -15.484 -6.75 23.078 1 95.81 484 SER A N 1
ATOM 3596 C CA . SER A 1 484 ? -15.211 -6.047 21.828 1 95.81 484 SER A CA 1
ATOM 3597 C C . SER A 1 484 ? -13.734 -6.164 21.438 1 95.81 484 SER A C 1
ATOM 3599 O O . SER A 1 484 ? -12.867 -6.277 22.297 1 95.81 484 SER A O 1
ATOM 3601 N N . THR A 1 485 ? -13.484 -6.227 20.156 1 96.25 485 THR A N 1
ATOM 3602 C CA . THR A 1 485 ? -12.133 -6.191 19.609 1 96.25 485 THR A CA 1
ATOM 3603 C C . THR A 1 485 ? -12.055 -5.203 18.453 1 96.25 485 THR A C 1
ATOM 3605 O O . THR A 1 485 ? -13.039 -4.98 17.75 1 96.25 485 THR A O 1
ATOM 3608 N N . ARG A 1 486 ? -10.945 -4.523 18.312 1 96.25 486 ARG A N 1
ATOM 3609 C CA . ARG A 1 486 ? -10.672 -3.6 17.219 1 96.25 486 ARG A CA 1
ATOM 3610 C C . ARG A 1 486 ? -9.242 -3.766 16.703 1 96.25 486 ARG A C 1
ATOM 3612 O O . ARG A 1 486 ? -8.305 -3.855 17.5 1 96.25 486 ARG A O 1
ATOM 3619 N N . VAL A 1 487 ? -9.086 -3.857 15.469 1 96.25 487 VAL A N 1
ATOM 3620 C CA . VAL A 1 487 ? -7.785 -3.932 14.812 1 96.25 487 VAL A CA 1
ATOM 3621 C C . VAL A 1 487 ? -7.727 -2.934 13.664 1 96.25 487 VAL A C 1
ATOM 3623 O O . VAL A 1 487 ? -8.711 -2.752 12.938 1 96.25 487 VAL A O 1
ATOM 3626 N N . GLY A 1 488 ? -6.613 -2.197 13.57 1 96.44 488 GLY A N 1
ATOM 3627 C CA . GLY A 1 488 ? -6.449 -1.247 12.477 1 96.44 488 GLY A CA 1
ATOM 3628 C C . GLY A 1 488 ? -5.023 -1.166 11.969 1 96.44 488 GLY A C 1
ATOM 3629 O O . GLY A 1 488 ? -4.086 -1.565 12.664 1 96.44 488 GLY A O 1
ATOM 3630 N N . VAL A 1 489 ? -4.898 -0.682 10.711 1 97.12 489 VAL A N 1
ATOM 3631 C CA . VAL A 1 489 ? -3.598 -0.513 10.07 1 97.12 489 VAL A CA 1
ATOM 3632 C C . VAL A 1 489 ? -3.523 0.856 9.398 1 97.12 489 VAL A C 1
ATOM 3634 O O . VAL A 1 489 ? -4.516 1.335 8.844 1 97.12 489 VAL A O 1
ATOM 3637 N N . ASP A 1 490 ? -2.432 1.533 9.492 1 97.88 490 ASP A N 1
ATOM 3638 C CA . ASP A 1 490 ? -1.988 2.654 8.672 1 97.88 490 ASP A CA 1
ATOM 3639 C C . ASP A 1 490 ? -0.695 2.314 7.93 1 97.88 490 ASP A C 1
ATOM 3641 O O . ASP A 1 490 ? 0.367 2.205 8.547 1 97.88 490 ASP A O 1
ATOM 3645 N N . HIS A 1 491 ? -0.865 2.094 6.691 1 97.44 491 HIS A N 1
ATOM 3646 C CA . HIS A 1 491 ? 0.292 1.767 5.863 1 97.44 491 HIS A CA 1
ATOM 3647 C C . HIS A 1 491 ? 0.423 2.734 4.691 1 97.44 491 HIS A C 1
ATOM 3649 O O . HIS A 1 491 ? -0.561 3.023 4.008 1 97.44 491 HIS A O 1
ATOM 3655 N N . TYR A 1 492 ? 1.636 3.27 4.477 1 96.69 492 TYR A N 1
ATOM 3656 C CA . TYR A 1 492 ? 1.851 4.031 3.25 1 96.69 492 TYR A CA 1
ATOM 3657 C C . TYR A 1 492 ? 3.266 3.826 2.723 1 96.69 492 TYR A C 1
ATOM 3659 O O . TYR A 1 492 ? 4.168 3.461 3.477 1 96.69 492 TYR A O 1
ATOM 3667 N N . THR A 1 493 ? 3.42 3.951 1.486 1 95.62 493 THR A N 1
ATOM 3668 C CA . THR A 1 493 ? 4.703 4.062 0.801 1 95.62 493 THR A CA 1
ATOM 3669 C C . THR A 1 493 ? 4.848 5.426 0.136 1 95.62 493 THR A C 1
ATOM 3671 O O . THR A 1 493 ? 3.875 5.969 -0.396 1 95.62 493 THR A O 1
ATOM 3674 N N . ARG A 1 494 ? 5.957 5.973 0.243 1 95.62 494 ARG A N 1
ATOM 3675 C CA . ARG A 1 494 ? 6.238 7.285 -0.328 1 95.62 494 ARG A CA 1
ATOM 3676 C C . ARG A 1 494 ? 7.543 7.273 -1.117 1 95.62 494 ARG A C 1
ATOM 3678 O O . ARG A 1 494 ? 8.594 6.902 -0.586 1 95.62 494 ARG A O 1
ATOM 3685 N N . LYS A 1 495 ? 7.445 7.586 -2.355 1 94.94 495 LYS A N 1
ATOM 3686 C CA . LYS A 1 495 ? 8.609 7.812 -3.201 1 94.94 495 LYS A CA 1
ATOM 3687 C C . LYS A 1 495 ? 8.875 9.305 -3.387 1 94.94 495 LYS A C 1
ATOM 3689 O O . LYS A 1 495 ? 7.957 10.07 -3.695 1 94.94 495 LYS A O 1
ATOM 3694 N N . SER A 1 496 ? 10.078 9.719 -3.148 1 95.12 496 SER A N 1
ATOM 3695 C CA . SER A 1 496 ? 10.438 11.125 -3.34 1 95.12 496 SER A CA 1
ATOM 3696 C C . SER A 1 496 ? 11.672 11.266 -4.215 1 95.12 496 SER A C 1
ATOM 3698 O O . SER A 1 496 ? 12.609 10.461 -4.113 1 95.12 496 SER A O 1
ATOM 3700 N N . THR A 1 497 ? 11.68 12.258 -5.102 1 95.25 497 THR A N 1
ATOM 3701 C CA . THR A 1 497 ? 12.789 12.617 -5.973 1 95.25 497 THR A CA 1
ATOM 3702 C C . THR A 1 497 ? 13.195 14.078 -5.762 1 95.25 497 THR A C 1
ATOM 3704 O O . THR A 1 497 ? 12.352 14.977 -5.848 1 95.25 497 THR A O 1
ATOM 3707 N N . SER A 1 498 ? 14.414 14.281 -5.422 1 96.06 498 SER A N 1
ATOM 3708 C CA . SER A 1 498 ? 14.977 15.625 -5.309 1 96.06 498 SER A CA 1
ATOM 3709 C C . SER A 1 498 ? 16.125 15.836 -6.297 1 96.06 498 SER A C 1
ATOM 3711 O O . SER A 1 498 ? 17.047 15.031 -6.355 1 96.06 498 SER A O 1
ATOM 3713 N N . ILE A 1 499 ? 16.078 16.938 -7.07 1 96.88 499 ILE A N 1
ATOM 3714 C CA . ILE A 1 499 ? 17.094 17.188 -8.094 1 96.88 499 ILE A CA 1
ATOM 3715 C C . ILE A 1 499 ? 17.641 18.609 -7.938 1 96.88 499 ILE A C 1
ATOM 3717 O O . ILE A 1 499 ? 16.859 19.562 -7.824 1 96.88 499 ILE A O 1
ATOM 3721 N N . GLU A 1 500 ? 18.859 18.703 -7.801 1 97.56 500 GLU A N 1
ATOM 3722 C CA . GLU A 1 500 ? 19.609 19.922 -8.109 1 97.56 500 GLU A CA 1
ATOM 3723 C C . GLU A 1 500 ? 20.203 19.859 -9.516 1 97.56 500 GLU A C 1
ATOM 3725 O O . GLU A 1 500 ? 21.219 19.203 -9.75 1 97.56 500 GLU A O 1
ATOM 3730 N N . PRO A 1 501 ? 19.656 20.641 -10.391 1 97.19 501 PRO A N 1
ATOM 3731 C CA . PRO A 1 501 ? 19.938 20.422 -11.812 1 97.19 501 PRO A CA 1
ATOM 3732 C C . PRO A 1 501 ? 21.375 20.781 -12.195 1 97.19 501 PRO A C 1
ATOM 3734 O O . PRO A 1 501 ? 22.016 21.594 -11.516 1 97.19 501 PRO A O 1
ATOM 3737 N N . TRP A 1 502 ? 21.844 20.156 -13.25 1 96.75 502 TRP A N 1
ATOM 3738 C CA . TRP A 1 502 ? 23.094 20.547 -13.867 1 96.75 502 TRP A CA 1
ATOM 3739 C C . TRP A 1 502 ? 23.109 22.047 -14.188 1 96.75 502 TRP A C 1
ATOM 3741 O O . TRP A 1 502 ? 22.094 22.594 -14.648 1 96.75 502 TRP A O 1
ATOM 3751 N N . GLY A 1 503 ? 24.188 22.672 -13.891 1 97.88 503 GLY A N 1
ATOM 3752 C CA . GLY A 1 503 ? 24.312 24.078 -14.227 1 97.88 503 GLY A CA 1
ATOM 3753 C C . GLY A 1 503 ? 23.969 25 -13.07 1 97.88 503 GLY A C 1
ATOM 3754 O O . GLY A 1 503 ? 24.031 26.234 -13.211 1 97.88 503 GLY A O 1
ATOM 3755 N N . THR A 1 504 ? 23.609 24.484 -11.977 1 98 504 THR A N 1
ATOM 3756 C CA . THR A 1 504 ? 23.359 25.312 -10.805 1 98 504 THR A CA 1
ATOM 3757 C C . THR A 1 504 ? 24.625 26.031 -10.367 1 98 504 THR A C 1
ATOM 3759 O O . THR A 1 504 ? 25.688 25.406 -10.219 1 98 504 THR A O 1
ATOM 3762 N N . ALA A 1 505 ? 24.531 27.219 -10.031 1 97.19 505 ALA A N 1
ATOM 3763 C CA . ALA A 1 505 ? 25.703 28.047 -9.781 1 97.19 505 ALA A CA 1
ATOM 3764 C C . ALA A 1 505 ? 26.547 27.5 -8.633 1 97.19 505 ALA A C 1
ATOM 3766 O O . ALA A 1 505 ? 27.766 27.453 -8.711 1 97.19 505 ALA A O 1
ATOM 3767 N N . TYR A 1 506 ? 25.938 27 -7.582 1 96.62 506 TYR A N 1
ATOM 3768 C CA . TYR A 1 506 ? 26.703 26.562 -6.418 1 96.62 506 TYR A CA 1
ATOM 3769 C C . TYR A 1 506 ? 27.062 25.094 -6.527 1 96.62 506 TYR A C 1
ATOM 3771 O O . TYR A 1 506 ? 27.859 24.578 -5.734 1 96.62 506 TYR A O 1
ATOM 3779 N N . LYS A 1 507 ? 26.469 24.438 -7.434 1 96.75 507 LYS A N 1
ATOM 3780 C CA . LYS A 1 507 ? 26.719 23.031 -7.703 1 96.75 507 LYS A CA 1
ATOM 3781 C C . LYS A 1 507 ? 26.656 22.734 -9.195 1 96.75 507 LYS A C 1
ATOM 3783 O O . LYS A 1 507 ? 25.688 22.125 -9.672 1 96.75 507 LYS A O 1
ATOM 3788 N N . LEU A 1 508 ? 27.656 23.031 -9.867 1 97.12 508 LEU A N 1
ATOM 3789 C CA . LEU A 1 508 ? 27.688 23.156 -11.32 1 97.12 508 LEU A CA 1
ATOM 3790 C C . LEU A 1 508 ? 27.281 21.844 -11.984 1 97.12 508 LEU A C 1
ATOM 3792 O O . LEU A 1 508 ? 26.594 21.859 -13.016 1 97.12 508 LEU A O 1
ATOM 3796 N N . LEU A 1 509 ? 27.641 20.75 -11.336 1 96.69 509 LEU A N 1
ATOM 3797 C CA . LEU A 1 509 ? 27.344 19.484 -12 1 96.69 509 LEU A CA 1
ATOM 3798 C C . LEU A 1 509 ? 26.078 18.859 -11.43 1 96.69 509 LEU A C 1
ATOM 3800 O O . LEU A 1 509 ? 25.672 17.781 -11.867 1 96.69 509 LEU A O 1
ATOM 3804 N N . GLY A 1 510 ? 25.5 19.5 -10.484 1 96.94 510 GLY A N 1
ATOM 3805 C CA . GLY A 1 510 ? 24.203 19.109 -9.953 1 96.94 510 GLY A CA 1
ATOM 3806 C C . GLY A 1 510 ? 24.25 17.828 -9.148 1 96.94 510 GLY A C 1
ATOM 3807 O O . GLY A 1 510 ? 25.312 17.406 -8.695 1 96.94 510 GLY A O 1
ATOM 3808 N N . GLY A 1 511 ? 23.062 17.281 -8.828 1 95.62 511 GLY A N 1
ATOM 3809 C CA . GLY A 1 511 ? 22.891 16.047 -8.078 1 95.62 511 GLY A CA 1
ATOM 3810 C C . GLY A 1 511 ? 21.422 15.664 -7.914 1 95.62 511 GLY A C 1
ATOM 3811 O O . GLY A 1 511 ? 20.531 16.438 -8.266 1 95.62 511 GLY A O 1
ATOM 3812 N N . MET A 1 512 ? 21.234 14.453 -7.484 1 94.5 512 MET A N 1
ATOM 3813 C CA . MET A 1 512 ? 19.859 14.016 -7.277 1 94.5 512 MET A CA 1
ATOM 3814 C C . MET A 1 512 ? 19.781 12.953 -6.184 1 94.5 512 MET A C 1
ATOM 3816 O O . MET A 1 512 ? 20.781 12.305 -5.875 1 94.5 512 MET A O 1
ATOM 3820 N N . ASN A 1 513 ? 18.641 12.828 -5.574 1 92.69 513 ASN A N 1
ATOM 3821 C CA . ASN A 1 513 ? 18.328 11.789 -4.594 1 92.69 513 ASN A CA 1
ATOM 3822 C C . ASN A 1 513 ? 16.984 11.148 -4.863 1 92.69 513 ASN A C 1
ATOM 3824 O O . ASN A 1 513 ? 16.031 11.828 -5.242 1 92.69 513 ASN A O 1
ATOM 3828 N N . GLU A 1 514 ? 16.953 9.812 -4.797 1 91.75 514 GLU A N 1
ATOM 3829 C CA . GLU A 1 514 ? 15.734 9.023 -4.801 1 91.75 514 GLU A CA 1
ATOM 3830 C C . GLU A 1 514 ? 15.523 8.32 -3.465 1 91.75 514 GLU A C 1
ATOM 3832 O O . GLU A 1 514 ? 16.406 7.621 -2.979 1 91.75 514 GLU A O 1
ATOM 3837 N N . THR A 1 515 ? 14.367 8.586 -2.91 1 91.69 515 THR A N 1
ATOM 3838 C CA . THR A 1 515 ? 14.062 7.996 -1.611 1 91.69 515 THR A CA 1
ATOM 3839 C C . THR A 1 515 ? 12.773 7.184 -1.675 1 91.69 515 THR A C 1
ATOM 3841 O O . THR A 1 515 ? 11.773 7.637 -2.238 1 91.69 515 THR A O 1
ATOM 3844 N N . GLU A 1 516 ? 12.82 5.938 -1.198 1 91.75 516 GLU A N 1
ATOM 3845 C CA . GLU A 1 516 ? 11.633 5.109 -1.012 1 91.75 516 GLU A CA 1
ATOM 3846 C C . GLU A 1 516 ? 11.406 4.793 0.464 1 91.75 516 GLU A C 1
ATOM 3848 O O . GLU A 1 516 ? 12.227 4.121 1.093 1 91.75 516 GLU A O 1
ATOM 3853 N N . GLY A 1 517 ? 10.297 5.332 0.984 1 93.19 517 GLY A N 1
ATOM 3854 C CA . GLY A 1 517 ? 9.961 5.09 2.377 1 93.19 517 GLY A CA 1
ATOM 3855 C C . GLY A 1 517 ? 8.719 4.238 2.551 1 93.19 517 GLY A C 1
ATOM 3856 O O . GLY A 1 517 ? 7.766 4.355 1.776 1 93.19 517 GLY A O 1
ATOM 3857 N N . ARG A 1 518 ? 8.773 3.346 3.549 1 94.25 518 ARG A N 1
ATOM 3858 C CA . ARG A 1 518 ? 7.633 2.541 3.973 1 94.25 518 ARG A CA 1
ATOM 3859 C C . ARG A 1 518 ? 7.324 2.762 5.449 1 94.25 518 ARG A C 1
ATOM 3861 O O . ARG A 1 518 ? 8.234 2.822 6.277 1 94.25 518 ARG A O 1
ATOM 3868 N N . TYR A 1 519 ? 6.051 2.945 5.727 1 96.19 519 TYR A N 1
ATOM 3869 C CA . TYR A 1 519 ? 5.566 3.092 7.094 1 96.19 519 TYR A CA 1
ATOM 3870 C C . TYR A 1 519 ? 4.379 2.17 7.355 1 96.19 519 TYR A C 1
ATOM 3872 O O . TYR A 1 519 ? 3.447 2.105 6.555 1 96.19 519 TYR A O 1
ATOM 3880 N N . THR A 1 520 ? 4.43 1.406 8.453 1 96.94 520 THR A N 1
ATOM 3881 C CA . THR A 1 520 ? 3.314 0.57 8.883 1 96.94 520 THR A CA 1
ATOM 3882 C C . THR A 1 520 ? 3.061 0.736 10.375 1 96.94 520 THR A C 1
ATOM 3884 O O . THR A 1 520 ? 3.979 0.597 11.188 1 96.94 520 THR A O 1
ATOM 3887 N N . GLN A 1 521 ? 1.871 1.033 10.695 1 97.5 521 GLN A N 1
ATOM 3888 C CA . GLN A 1 521 ? 1.419 1.062 12.078 1 97.5 521 GLN A CA 1
ATOM 3889 C C . GLN A 1 521 ? 0.199 0.168 12.281 1 97.5 521 GLN A C 1
ATOM 3891 O O . GLN A 1 521 ? -0.804 0.31 11.578 1 97.5 521 GLN A O 1
ATOM 3896 N N . ILE A 1 522 ? 0.334 -0.774 13.195 1 97.38 522 ILE A N 1
ATOM 3897 C CA . ILE A 1 522 ? -0.76 -1.671 13.555 1 97.38 522 ILE A CA 1
ATOM 3898 C C . ILE A 1 522 ? -1.178 -1.425 15 1 97.38 522 ILE A C 1
ATOM 3900 O O . ILE A 1 522 ? -0.333 -1.382 15.898 1 97.38 522 ILE A O 1
ATOM 3904 N N . ASP A 1 523 ? -2.422 -1.232 15.203 1 96.81 523 ASP A N 1
ATOM 3905 C CA . ASP A 1 523 ? -3.002 -1.083 16.531 1 96.81 523 ASP A CA 1
ATOM 3906 C C . ASP A 1 523 ? -4.125 -2.094 16.766 1 96.81 523 ASP A C 1
ATOM 3908 O O . ASP A 1 523 ? -4.941 -2.33 15.867 1 96.81 523 ASP A O 1
ATOM 3912 N N . ALA A 1 524 ? -4.129 -2.768 17.922 1 96.75 524 ALA A N 1
ATOM 3913 C CA . ALA A 1 524 ? -5.141 -3.771 18.234 1 96.75 524 ALA A CA 1
ATOM 3914 C C . ALA A 1 524 ? -5.578 -3.674 19.703 1 96.75 524 ALA A C 1
ATOM 3916 O O . ALA A 1 524 ? -4.75 -3.484 20.594 1 96.75 524 ALA A O 1
ATOM 3917 N N . ASP A 1 525 ? -6.891 -3.799 19.906 1 96.06 525 ASP A N 1
ATOM 3918 C CA . ASP A 1 525 ? -7.504 -3.779 21.234 1 96.06 525 ASP A CA 1
ATOM 3919 C C . ASP A 1 525 ? -8.422 -4.984 21.422 1 96.06 525 ASP A C 1
ATOM 3921 O O . ASP A 1 525 ? -9.109 -5.406 20.5 1 96.06 525 ASP A O 1
ATOM 3925 N N . VAL A 1 526 ? -8.391 -5.523 22.625 1 97 526 VAL A N 1
ATOM 3926 C CA . VAL A 1 526 ? -9.414 -6.441 23.125 1 97 526 VAL A CA 1
ATOM 3927 C C . VAL A 1 526 ? -9.977 -5.922 24.438 1 97 526 VAL A C 1
ATOM 392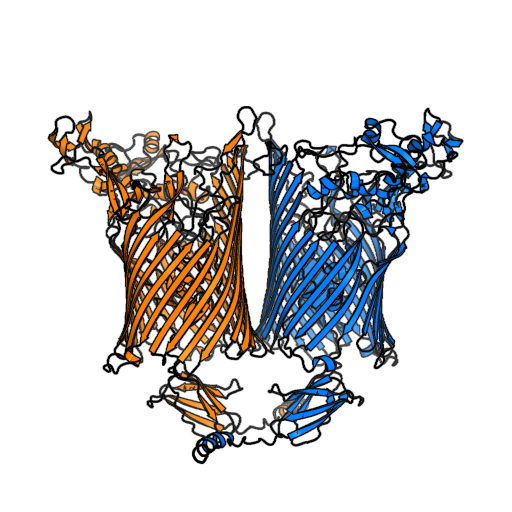9 O O . VAL A 1 526 ? -9.219 -5.492 25.328 1 97 526 VAL A O 1
ATOM 3932 N N . MET A 1 527 ? -11.312 -5.934 24.562 1 96.69 527 MET A N 1
ATOM 3933 C CA . MET A 1 527 ? -11.938 -5.32 25.734 1 96.69 527 MET A CA 1
ATOM 3934 C C . MET A 1 527 ? -13.109 -6.16 26.219 1 96.69 527 MET A C 1
ATOM 3936 O O . MET A 1 527 ? -13.82 -6.777 25.422 1 96.69 527 MET A O 1
ATOM 3940 N N . LEU A 1 528 ? -13.281 -6.195 27.469 1 97.56 528 LEU A N 1
ATOM 3941 C CA . LEU A 1 528 ? -14.469 -6.66 28.172 1 97.56 528 LEU A CA 1
ATOM 3942 C C . LEU A 1 528 ? -15.109 -5.527 28.969 1 97.56 528 LEU A C 1
ATOM 3944 O O . LEU A 1 528 ? -14.445 -4.887 29.781 1 97.56 528 LEU A O 1
ATOM 3948 N N . GLY A 1 529 ? -16.391 -5.27 28.656 1 96.62 529 GLY A N 1
ATOM 3949 C CA . GLY A 1 529 ? -17.016 -4.113 29.281 1 96.62 529 GLY A CA 1
ATOM 3950 C C . GLY A 1 529 ? -18.312 -4.453 29.984 1 96.62 529 GLY A C 1
ATOM 3951 O O . GLY A 1 529 ? -18.969 -5.453 29.672 1 96.62 529 GLY A O 1
ATOM 3952 N N . ILE A 1 530 ? -18.656 -3.648 30.953 1 95.88 530 ILE A N 1
ATOM 3953 C CA . ILE A 1 530 ? -19.875 -3.77 31.719 1 95.88 530 ILE A CA 1
ATOM 3954 C C . ILE A 1 530 ? -20.641 -2.447 31.688 1 95.88 530 ILE A C 1
ATOM 3956 O O . ILE A 1 530 ? -20.047 -1.374 31.75 1 95.88 530 ILE A O 1
ATOM 3960 N N . GLU A 1 531 ? -21.781 -2.453 31.453 1 93.81 531 GLU A N 1
ATOM 3961 C CA . GLU A 1 531 ? -22.734 -1.354 31.594 1 93.81 531 GLU A CA 1
ATOM 3962 C C . GLU A 1 531 ? -24.016 -1.81 32.312 1 93.81 531 GLU A C 1
ATOM 3964 O O . GLU A 1 531 ? -24.906 -2.391 31.672 1 93.81 531 GLU A O 1
ATOM 3969 N N . LYS A 1 532 ? -24.156 -1.394 33.531 1 93.69 532 LYS A N 1
ATOM 3970 C CA . LYS A 1 532 ? -25.266 -1.944 34.312 1 93.69 532 LYS A CA 1
ATOM 3971 C C . LYS A 1 532 ? -25.859 -0.89 35.25 1 93.69 532 LYS A C 1
ATOM 3973 O O . LYS A 1 532 ? -25.141 -0.173 35.938 1 93.69 532 LYS A O 1
ATOM 3978 N N . SER A 1 533 ? -27.078 -0.774 35.188 1 93.44 533 SER A N 1
ATOM 3979 C CA . SER A 1 533 ? -27.797 -0.052 36.219 1 93.44 533 SER A CA 1
ATOM 3980 C C . SER A 1 533 ? -28.078 -0.946 37.438 1 93.44 533 SER A C 1
ATOM 3982 O O . SER A 1 533 ? -29 -1.768 37.406 1 93.44 533 SER A O 1
ATOM 3984 N N . ILE A 1 534 ? -27.391 -0.719 38.5 1 94.19 534 ILE A N 1
ATOM 3985 C CA . ILE A 1 534 ? -27.516 -1.566 39.688 1 94.19 534 ILE A CA 1
ATOM 3986 C C . ILE A 1 534 ? -28.828 -1.282 40.375 1 94.19 534 ILE A C 1
ATOM 3988 O O . ILE A 1 534 ? -29.531 -2.209 40.781 1 94.19 534 ILE A O 1
ATOM 3992 N N . THR A 1 535 ? -29.141 0.009 40.594 1 93.38 535 THR A N 1
ATOM 3993 C CA . THR A 1 535 ? -30.438 0.492 41.094 1 93.38 535 THR A CA 1
ATOM 3994 C C . THR A 1 535 ? -30.938 1.648 40.219 1 93.38 535 THR A C 1
ATOM 3996 O O . THR A 1 535 ? -30.297 2.027 39.25 1 93.38 535 THR A O 1
ATOM 3999 N N . ASP A 1 536 ? -32 2.088 40.594 1 89.25 536 ASP A N 1
ATOM 4000 C CA . ASP A 1 536 ? -32.531 3.23 39.875 1 89.25 536 ASP A CA 1
ATOM 4001 C C . ASP A 1 536 ? -31.641 4.453 40 1 89.25 536 ASP A C 1
ATOM 4003 O O . ASP A 1 536 ? -31.656 5.348 39.156 1 89.25 536 ASP A O 1
ATOM 4007 N N . LYS A 1 537 ? -30.828 4.484 41.031 1 93.06 537 LYS A N 1
ATOM 4008 C CA . LYS A 1 537 ? -30.016 5.668 41.281 1 93.06 537 LYS A CA 1
ATOM 4009 C C . LYS A 1 537 ? -28.531 5.383 41.031 1 93.06 537 LYS A C 1
ATOM 4011 O O . LYS A 1 537 ? -27.75 6.309 40.844 1 93.06 537 LYS A O 1
ATOM 4016 N N . PHE A 1 538 ? -28.188 4.164 41.125 1 95.44 538 PHE A N 1
ATOM 4017 C CA . PHE A 1 538 ? -26.781 3.814 41.031 1 95.44 538 PHE A CA 1
ATOM 4018 C C . PHE A 1 538 ? -26.516 3.025 39.75 1 95.44 538 PHE A C 1
ATOM 4020 O O . PHE A 1 538 ? -27.156 1.998 39.5 1 95.44 538 PHE A O 1
ATOM 4027 N N . ALA A 1 539 ? -25.609 3.467 38.906 1 95.12 539 ALA A N 1
ATOM 4028 C CA . ALA A 1 539 ? -25.203 2.758 37.688 1 95.12 539 ALA A CA 1
ATOM 4029 C C . ALA A 1 539 ? -23.688 2.656 37.594 1 95.12 539 ALA A C 1
ATOM 4031 O O . ALA A 1 539 ? -22.969 3.492 38.156 1 95.12 539 ALA A O 1
ATOM 4032 N N . VAL A 1 540 ? -23.203 1.612 36.969 1 95.31 540 VAL A N 1
ATOM 4033 C CA . VAL A 1 540 ? -21.781 1.368 36.781 1 95.31 540 VAL A CA 1
ATOM 4034 C C . VAL A 1 540 ? -21.469 1.104 35.312 1 95.31 540 VAL A C 1
ATOM 4036 O O . VAL A 1 540 ? -22.234 0.424 34.625 1 95.31 540 VAL A O 1
ATOM 4039 N N . ASP A 1 541 ? -20.484 1.704 34.812 1 93.44 541 ASP A N 1
ATOM 4040 C CA . ASP A 1 541 ? -19.891 1.386 33.531 1 93.44 541 ASP A CA 1
ATOM 4041 C C . ASP A 1 541 ? -18.391 1.144 33.656 1 93.44 541 ASP A C 1
ATOM 4043 O O . ASP A 1 541 ? -17.688 1.866 34.375 1 93.44 541 ASP A O 1
ATOM 4047 N N . GLY A 1 542 ? -17.906 0.077 33.125 1 94.56 542 GLY A N 1
ATOM 4048 C CA . GLY A 1 542 ? -16.5 -0.274 33.25 1 94.56 542 GLY A CA 1
ATOM 4049 C C . GLY A 1 542 ? -16 -1.097 32.062 1 94.56 542 GLY A C 1
ATOM 4050 O O . GLY A 1 542 ? -16.781 -1.658 31.312 1 94.56 542 GLY A O 1
ATOM 4051 N N . LEU A 1 543 ? -14.711 -1.071 31.906 1 95.62 543 LEU A N 1
ATOM 4052 C CA . LEU A 1 543 ? -14.086 -1.94 30.922 1 95.62 543 LEU A CA 1
ATOM 4053 C C . LEU A 1 543 ? -12.656 -2.293 31.328 1 95.62 543 LEU A C 1
ATOM 4055 O O . LEU A 1 543 ? -12.023 -1.554 32.094 1 95.62 543 LEU A O 1
ATOM 4059 N N . VAL A 1 544 ? -12.219 -3.455 30.984 1 97 544 VAL A N 1
ATOM 4060 C CA . VAL A 1 544 ? -10.828 -3.898 31.031 1 97 544 VAL A CA 1
ATOM 4061 C C . VAL A 1 544 ? -10.375 -4.348 29.641 1 97 544 VAL A C 1
ATOM 4063 O O . VAL A 1 544 ? -11.156 -4.934 28.891 1 97 544 VAL A O 1
ATOM 4066 N N . GLY A 1 545 ? -9.203 -3.891 29.328 1 96.81 545 GLY A N 1
ATOM 4067 C CA . GLY A 1 545 ? -8.75 -4.258 28 1 96.81 545 GLY A CA 1
ATOM 4068 C C . GLY A 1 545 ? -7.238 -4.363 27.891 1 96.81 545 GLY A C 1
ATOM 4069 O O . GLY A 1 545 ? -6.523 -4.086 28.844 1 96.81 545 GLY A O 1
ATOM 4070 N N . ALA A 1 546 ? -6.777 -4.918 26.812 1 97.5 546 ALA A N 1
ATOM 4071 C CA . ALA A 1 546 ? -5.375 -5 26.422 1 97.5 546 ALA A CA 1
ATOM 4072 C C . ALA A 1 546 ? -5.152 -4.363 25.047 1 97.5 546 ALA A C 1
ATOM 4074 O O . ALA A 1 546 ? -6.035 -4.402 24.188 1 97.5 546 ALA A O 1
ATOM 4075 N N . ASN A 1 547 ? -3.971 -3.736 24.891 1 96.12 547 ASN A N 1
ATOM 4076 C CA . ASN A 1 547 ? -3.648 -3.027 23.656 1 96.12 547 ASN A CA 1
ATOM 4077 C C . ASN A 1 547 ? -2.23 -3.336 23.188 1 96.12 547 ASN A C 1
ATOM 4079 O O . ASN A 1 547 ? -1.324 -3.51 24 1 96.12 547 ASN A O 1
ATOM 4083 N N . THR A 1 548 ? -2.041 -3.449 21.906 1 96.75 548 THR A N 1
ATOM 4084 C CA . THR A 1 548 ? -0.712 -3.482 21.312 1 96.75 548 THR A CA 1
ATOM 4085 C C . THR A 1 548 ? -0.616 -2.486 20.156 1 96.75 548 THR A C 1
ATOM 4087 O O . THR A 1 548 ? -1.563 -2.334 19.375 1 96.75 548 THR A O 1
ATOM 4090 N N . ASN A 1 549 ? 0.439 -1.723 20.094 1 96.12 549 ASN A N 1
ATOM 4091 C CA . ASN A 1 549 ? 0.774 -0.789 19.031 1 96.12 549 ASN A CA 1
ATOM 4092 C C . ASN A 1 549 ? 2.154 -1.08 18.438 1 96.12 549 ASN A C 1
ATOM 4094 O O . ASN A 1 549 ? 3.154 -1.065 19.156 1 96.12 549 ASN A O 1
ATOM 4098 N N . HIS A 1 550 ? 2.213 -1.412 17.188 1 97.19 550 HIS A N 1
ATOM 4099 C CA . HIS A 1 550 ? 3.447 -1.761 16.5 1 97.19 550 HIS A CA 1
ATOM 4100 C C . HIS A 1 550 ? 3.705 -0.82 15.32 1 97.19 550 HIS A C 1
ATOM 4102 O O . HIS A 1 550 ? 2.873 -0.704 14.422 1 97.19 550 HIS A O 1
ATOM 4108 N N . VAL A 1 551 ? 4.879 -0.103 15.336 1 96.38 551 VAL A N 1
ATOM 4109 C CA . VAL A 1 551 ? 5.242 0.821 14.266 1 96.38 551 VAL A CA 1
ATOM 4110 C C . VAL A 1 551 ? 6.555 0.379 13.625 1 96.38 551 VAL A C 1
ATOM 4112 O O . VAL A 1 551 ? 7.535 0.11 14.32 1 96.38 551 VAL A O 1
ATOM 4115 N N . LYS A 1 552 ? 6.582 0.26 12.352 1 96.06 552 LYS A N 1
ATOM 4116 C CA . LYS A 1 552 ? 7.77 -0.061 11.562 1 96.06 552 LYS A CA 1
ATOM 4117 C C . LYS A 1 552 ? 7.965 0.937 10.422 1 96.06 552 LYS A C 1
ATOM 4119 O O . LYS A 1 552 ? 7.004 1.296 9.734 1 96.06 552 LYS A O 1
ATOM 4124 N N . SER A 1 553 ? 9.164 1.455 10.305 1 94.5 553 SER A N 1
ATOM 4125 C CA . SER A 1 553 ? 9.508 2.373 9.219 1 94.5 553 SER A CA 1
ATOM 4126 C C . SER A 1 553 ? 10.852 2.014 8.594 1 94.5 553 SER A C 1
ATOM 4128 O O . SER A 1 553 ? 11.797 1.644 9.305 1 94.5 553 SER A O 1
ATOM 4130 N N . GLU A 1 554 ? 10.891 2.004 7.309 1 92.5 554 GLU A N 1
ATOM 4131 C CA . GLU A 1 554 ? 12.109 1.743 6.547 1 92.5 554 GLU A CA 1
ATOM 4132 C C . GLU A 1 554 ? 12.234 2.703 5.367 1 92.5 554 GLU A C 1
ATOM 4134 O O . GLU A 1 554 ? 11.25 3.002 4.691 1 92.5 554 GLU A O 1
ATOM 4139 N N . THR A 1 555 ? 13.438 3.277 5.191 1 91.12 555 THR A N 1
ATOM 4140 C CA . THR A 1 555 ? 13.695 4.195 4.086 1 91.12 555 THR A CA 1
ATOM 4141 C C . THR A 1 555 ? 14.961 3.799 3.338 1 91.12 555 THR A C 1
ATOM 4143 O O . THR A 1 555 ? 16.016 3.629 3.949 1 91.12 555 THR A O 1
ATOM 4146 N N . LEU A 1 556 ? 14.844 3.631 2.043 1 88.38 556 LEU A N 1
ATOM 4147 C CA . LEU A 1 556 ? 15.992 3.439 1.16 1 88.38 556 LEU A CA 1
ATOM 4148 C C . LEU A 1 556 ? 16.328 4.727 0.416 1 88.38 556 LEU A C 1
ATOM 4150 O O . LEU A 1 556 ? 15.445 5.359 -0.168 1 88.38 556 LEU A O 1
ATOM 4154 N N . ILE A 1 557 ? 17.547 5.117 0.467 1 87.75 557 ILE A N 1
ATOM 4155 C CA . ILE A 1 557 ? 17.984 6.355 -0.168 1 87.75 557 ILE A CA 1
ATOM 4156 C C . ILE A 1 557 ? 19.078 6.051 -1.189 1 87.75 557 ILE A C 1
ATOM 4158 O O . ILE A 1 557 ? 20.094 5.43 -0.858 1 87.75 557 ILE A O 1
ATOM 4162 N N . LEU A 1 558 ? 18.828 6.441 -2.418 1 86.31 558 LEU A N 1
ATOM 4163 C CA . LEU A 1 558 ? 19.812 6.426 -3.492 1 86.31 558 LEU A CA 1
ATOM 4164 C C . LEU A 1 558 ? 20.109 7.84 -3.975 1 86.31 558 LEU A C 1
ATOM 4166 O O . LEU A 1 558 ? 19.203 8.617 -4.246 1 86.31 558 LEU A O 1
ATOM 4170 N N . GLY A 1 559 ? 21.328 8.195 -3.783 1 85.81 559 GLY A N 1
ATOM 4171 C CA . GLY A 1 559 ? 21.672 9.539 -4.234 1 85.81 559 GLY A CA 1
ATOM 4172 C C . GLY A 1 559 ? 23.094 9.633 -4.793 1 85.81 559 GLY A C 1
ATOM 4173 O O . GLY A 1 559 ? 23.797 8.625 -4.887 1 85.81 559 GLY A O 1
ATOM 4174 N N . GLY A 1 560 ? 23.312 10.812 -5.352 1 86.56 560 GLY A N 1
ATOM 4175 C CA . GLY A 1 560 ? 24.625 11.094 -5.883 1 86.56 560 GLY A CA 1
ATOM 4176 C C . GLY A 1 560 ? 24.781 12.516 -6.395 1 86.56 560 GLY A C 1
ATOM 4177 O O . GLY A 1 560 ? 23.812 13.297 -6.363 1 86.56 560 GLY A O 1
ATOM 4178 N N . ASP A 1 561 ? 26.031 12.789 -6.707 1 92.44 561 ASP A N 1
ATOM 4179 C CA . ASP A 1 561 ? 26.359 14.117 -7.211 1 92.44 561 ASP A CA 1
ATOM 4180 C C . ASP A 1 561 ? 27.094 14.031 -8.547 1 92.44 561 ASP A C 1
ATOM 4182 O O . ASP A 1 561 ? 27.625 12.977 -8.906 1 92.44 561 ASP A O 1
ATOM 4186 N N . ASN A 1 562 ? 27.016 15.094 -9.258 1 93.31 562 ASN A N 1
ATOM 4187 C CA . ASN A 1 562 ? 27.797 15.312 -10.469 1 93.31 562 ASN A CA 1
ATOM 4188 C C . ASN A 1 562 ? 27.266 14.5 -11.641 1 93.31 562 ASN A C 1
ATOM 4190 O O . ASN A 1 562 ? 27.812 13.445 -11.977 1 93.31 562 ASN A O 1
ATOM 4194 N N . PHE A 1 563 ? 26.328 15.094 -12.281 1 91.81 563 PHE A N 1
ATOM 4195 C CA . PHE A 1 563 ? 25.812 14.484 -13.492 1 91.81 563 PHE A CA 1
ATOM 4196 C C . PHE A 1 563 ? 26.891 14.398 -14.562 1 91.81 563 PHE A C 1
ATOM 4198 O O . PHE A 1 563 ? 27.594 15.375 -14.82 1 91.81 563 PHE A O 1
ATOM 4205 N N . VAL A 1 564 ? 26.984 13.273 -15.141 1 88.5 564 VAL A N 1
ATOM 4206 C CA . VAL A 1 564 ? 27.969 13.062 -16.203 1 88.5 564 VAL A CA 1
ATOM 4207 C C . VAL A 1 564 ? 27.438 13.641 -17.516 1 88.5 564 VAL A C 1
ATOM 4209 O O . VAL A 1 564 ? 28.172 14.344 -18.219 1 88.5 564 VAL A O 1
ATOM 4212 N N . VAL A 1 565 ? 26.156 13.297 -17.797 1 88.56 565 VAL A N 1
ATOM 4213 C CA . VAL A 1 565 ? 25.5 13.836 -18.984 1 88.56 565 VAL A CA 1
ATOM 4214 C C . VAL A 1 565 ? 24.531 14.945 -18.578 1 88.56 565 VAL A C 1
ATOM 4216 O O . VAL A 1 565 ? 23.531 14.688 -17.891 1 88.56 565 VAL A O 1
ATOM 4219 N N . PRO A 1 566 ? 24.812 16.109 -19.016 1 91 566 PRO A N 1
ATOM 4220 C CA . PRO A 1 566 ? 23.906 17.219 -18.672 1 91 566 PRO A CA 1
ATOM 4221 C C . PRO A 1 566 ? 22.484 16.984 -19.188 1 91 566 PRO A C 1
ATOM 4223 O O . PRO A 1 566 ? 22.281 16.516 -20.312 1 91 566 PRO A O 1
ATOM 4226 N N . GLY A 1 567 ? 21.547 17.25 -18.344 1 88.25 567 GLY A N 1
ATOM 4227 C CA . GLY A 1 567 ? 20.156 17.203 -18.734 1 88.25 567 GLY A CA 1
ATOM 4228 C C . GLY A 1 567 ? 19.531 15.836 -18.531 1 88.25 567 GLY A C 1
ATOM 4229 O O . GLY A 1 567 ? 18.297 15.695 -18.594 1 88.25 567 GLY A O 1
ATOM 4230 N N . PHE A 1 568 ? 20.391 14.852 -18.328 1 89.12 568 PHE A N 1
ATOM 4231 C CA . PHE A 1 568 ? 19.875 13.516 -18.062 1 89.12 568 PHE A CA 1
ATOM 4232 C C . PHE A 1 568 ? 19.812 13.258 -16.562 1 89.12 568 PHE A C 1
ATOM 4234 O O . PHE A 1 568 ? 20.828 12.93 -15.945 1 89.12 568 PHE A O 1
ATOM 4241 N N . GLU A 1 569 ? 18.609 13.32 -16.031 1 91.19 569 GLU A N 1
ATOM 4242 C CA . GLU A 1 569 ? 18.438 13.211 -14.594 1 91.19 569 GLU A CA 1
ATOM 4243 C C . GLU A 1 569 ? 18 11.805 -14.195 1 91.19 569 GLU A C 1
ATOM 4245 O O . GLU A 1 569 ? 16.797 11.547 -14.039 1 91.19 569 GLU A O 1
ATOM 4250 N N . ASP A 1 570 ? 18.969 10.953 -13.938 1 88.06 570 ASP A N 1
ATOM 4251 C CA . ASP A 1 570 ? 18.797 9.578 -13.477 1 88.06 570 ASP A CA 1
ATOM 4252 C C . ASP A 1 570 ? 19.922 9.172 -12.531 1 88.06 570 ASP A C 1
ATOM 4254 O O . ASP A 1 570 ? 21.078 9.586 -12.711 1 88.06 570 ASP A O 1
ATOM 4258 N N . ILE A 1 571 ? 19.578 8.375 -11.688 1 85.56 571 ILE A N 1
ATOM 4259 C CA . ILE A 1 571 ? 20.531 7.984 -10.656 1 85.56 571 ILE A CA 1
ATOM 4260 C C . ILE A 1 571 ? 21.75 7.328 -11.305 1 85.56 571 ILE A C 1
ATOM 4262 O O . ILE A 1 571 ? 22.859 7.402 -10.773 1 85.56 571 ILE A O 1
ATOM 4266 N N . SER A 1 572 ? 21.578 6.621 -12.406 1 79.25 572 SER A N 1
ATOM 4267 C CA . SER A 1 572 ? 22.672 5.941 -13.094 1 79.25 572 SER A CA 1
ATOM 4268 C C . SER A 1 572 ? 23.641 6.941 -13.719 1 79.25 572 SER A C 1
ATOM 4270 O O . SER A 1 572 ? 24.766 6.594 -14.055 1 79.25 572 SER A O 1
ATOM 4272 N N . ASN A 1 573 ? 23.234 8.227 -13.883 1 85.06 573 ASN A N 1
ATOM 4273 C CA . ASN A 1 573 ? 24.016 9.266 -14.531 1 85.06 573 ASN A CA 1
ATOM 4274 C C . ASN A 1 573 ? 24.859 10.047 -13.523 1 85.06 573 ASN A C 1
ATOM 4276 O O . ASN A 1 573 ? 25.391 11.102 -13.852 1 85.06 573 ASN A O 1
ATOM 4280 N N . LEU A 1 574 ? 24.984 9.578 -12.344 1 87.12 574 LEU A N 1
ATOM 4281 C CA . LEU A 1 574 ? 25.734 10.289 -11.32 1 87.12 574 LEU A CA 1
ATOM 4282 C C . LEU A 1 574 ? 27.109 9.648 -11.109 1 87.12 574 LEU A C 1
ATOM 4284 O O . LEU A 1 574 ? 27.219 8.43 -10.977 1 87.12 574 LEU A O 1
ATOM 4288 N N . ARG A 1 575 ? 28.047 10.492 -11.078 1 83.44 575 ARG A N 1
ATOM 4289 C CA . ARG A 1 575 ? 29.422 10.023 -10.906 1 83.44 575 ARG A CA 1
ATOM 4290 C C . ARG A 1 575 ? 29.656 9.539 -9.477 1 83.44 575 ARG A C 1
ATOM 4292 O O . ARG A 1 575 ? 30.172 8.438 -9.266 1 83.44 575 ARG A O 1
ATOM 4299 N N . ASP A 1 576 ? 29.375 10.461 -8.539 1 82.19 576 ASP A N 1
ATOM 4300 C CA . ASP A 1 576 ? 29.516 10.109 -7.129 1 82.19 576 ASP A CA 1
ATOM 4301 C C . ASP A 1 576 ? 28.203 9.562 -6.57 1 82.19 576 ASP A C 1
ATOM 4303 O O . ASP A 1 576 ? 27.219 10.297 -6.445 1 82.19 576 ASP A O 1
ATOM 4307 N N . GLN A 1 577 ? 28.266 8.328 -6.266 1 77.44 577 GLN A N 1
ATOM 4308 C CA . GLN A 1 577 ? 27.016 7.688 -5.867 1 77.44 577 GLN A CA 1
ATOM 4309 C C . GLN A 1 577 ? 27.016 7.371 -4.371 1 77.44 577 GLN A C 1
ATOM 4311 O O . GLN A 1 577 ? 28.078 7.141 -3.779 1 77.44 577 GLN A O 1
ATOM 4316 N N . SER A 1 578 ? 25.844 7.562 -3.775 1 76.19 578 SER A N 1
ATOM 4317 C CA . SER A 1 578 ? 25.672 7.254 -2.361 1 76.19 578 SER A CA 1
ATOM 4318 C C . SER A 1 578 ? 24.391 6.457 -2.129 1 76.19 578 SER A C 1
ATOM 4320 O O . SER A 1 578 ? 23.453 6.516 -2.938 1 76.19 578 SER A O 1
ATOM 4322 N N . ARG A 1 579 ? 24.453 5.582 -1.095 1 77.5 579 ARG A N 1
ATOM 4323 C CA . ARG A 1 579 ? 23.281 4.816 -0.682 1 77.5 579 ARG A CA 1
ATOM 4324 C C . ARG A 1 579 ? 23.172 4.75 0.838 1 77.5 579 ARG A C 1
ATOM 4326 O O . ARG A 1 579 ? 24.203 4.758 1.536 1 77.5 579 ARG A O 1
ATOM 4333 N N . SER A 1 580 ? 21.969 4.738 1.303 1 78.69 580 SER A N 1
ATOM 4334 C CA . SER A 1 580 ? 21.766 4.555 2.734 1 78.69 580 SER A CA 1
ATOM 4335 C C . SER A 1 580 ? 20.406 3.912 3.018 1 78.69 580 SER A C 1
ATOM 4337 O O . SER A 1 580 ? 19.5 3.971 2.186 1 78.69 580 SER A O 1
ATOM 4339 N N . ARG A 1 581 ? 20.406 3.121 4.113 1 82.25 581 ARG A N 1
ATOM 4340 C CA . ARG A 1 581 ? 19.188 2.504 4.633 1 82.25 581 ARG A CA 1
ATOM 4341 C C . ARG A 1 581 ? 18.922 2.943 6.066 1 82.25 581 ARG A C 1
ATOM 4343 O O . ARG A 1 581 ? 19.828 2.916 6.91 1 82.25 581 ARG A O 1
ATOM 4350 N N . GLU A 1 582 ? 17.688 3.439 6.23 1 85.38 582 GLU A N 1
ATOM 4351 C CA . GLU A 1 582 ? 17.234 3.775 7.578 1 85.38 582 GLU A CA 1
ATOM 4352 C C . GLU A 1 582 ? 16.109 2.854 8.023 1 85.38 582 GLU A C 1
ATOM 4354 O O . GLU A 1 582 ? 15.164 2.604 7.27 1 85.38 582 GLU A O 1
ATOM 4359 N N . PHE A 1 583 ? 16.344 2.234 9.227 1 89.25 583 PHE A N 1
ATOM 4360 C CA . PHE A 1 583 ? 15.367 1.298 9.758 1 89.25 583 PHE A CA 1
ATOM 4361 C C . PHE A 1 583 ? 15.039 1.614 11.211 1 89.25 583 PHE A C 1
ATOM 4363 O O . PHE A 1 583 ? 15.938 1.918 12 1 89.25 583 PHE A O 1
ATOM 4370 N N . GLN A 1 584 ? 13.656 1.687 11.523 1 92 584 GLN A N 1
ATOM 4371 C CA . GLN A 1 584 ? 13.164 1.855 12.883 1 92 584 GLN A CA 1
ATOM 4372 C C . GLN A 1 584 ? 11.961 0.958 13.156 1 92 584 GLN A C 1
ATOM 4374 O O . GLN A 1 584 ? 11.07 0.844 12.312 1 92 584 GLN A O 1
ATOM 4379 N N . GLU A 1 585 ? 12 0.302 14.281 1 94.19 585 GLU A N 1
ATOM 4380 C CA . GLU A 1 585 ? 10.898 -0.545 14.719 1 94.19 585 GLU A CA 1
ATOM 4381 C C . GLU A 1 585 ? 10.648 -0.391 16.219 1 94.19 585 GLU A C 1
ATOM 4383 O O . GLU A 1 585 ? 11.594 -0.369 17.016 1 94.19 585 GLU A O 1
ATOM 4388 N N . ARG A 1 586 ? 9.422 -0.196 16.641 1 95.19 586 ARG A N 1
ATOM 4389 C CA . ARG A 1 586 ? 9.07 -0.08 18.047 1 95.19 586 ARG A CA 1
ATOM 4390 C C . ARG A 1 586 ? 7.695 -0.669 18.328 1 95.19 586 ARG A C 1
ATOM 4392 O O . ARG A 1 586 ? 6.84 -0.697 17.438 1 95.19 586 ARG A O 1
ATOM 4399 N N . LYS A 1 587 ? 7.504 -1.098 19.531 1 96.19 587 LYS A N 1
ATOM 4400 C CA . LYS A 1 587 ? 6.254 -1.708 19.969 1 96.19 587 LYS A CA 1
ATOM 4401 C C . LYS A 1 587 ? 5.91 -1.283 21.391 1 96.19 587 LYS A C 1
ATOM 4403 O O . LYS A 1 587 ? 6.805 -1.086 22.219 1 96.19 587 LYS A O 1
ATOM 4408 N N . ILE A 1 588 ? 4.648 -1.067 21.656 1 96.25 588 ILE A N 1
ATOM 4409 C CA . ILE A 1 588 ? 4.098 -0.821 22.969 1 96.25 588 ILE A CA 1
ATOM 4410 C C . ILE A 1 588 ? 2.984 -1.828 23.266 1 96.25 588 ILE A C 1
ATOM 4412 O O . ILE A 1 588 ? 2.121 -2.068 22.422 1 96.25 588 ILE A O 1
ATOM 4416 N N . SER A 1 589 ? 3.029 -2.441 24.391 1 96 589 SER A N 1
ATOM 4417 C CA . SER A 1 589 ? 1.955 -3.303 24.875 1 96 589 SER A CA 1
ATOM 4418 C C . SER A 1 589 ? 1.402 -2.801 26.203 1 96 589 SER A C 1
ATOM 4420 O O . SER A 1 589 ? 2.154 -2.318 27.062 1 96 589 SER A O 1
ATOM 4422 N N . GLY A 1 590 ? 0.092 -2.826 26.328 1 95.75 590 GLY A N 1
ATOM 4423 C CA . GLY A 1 590 ? -0.487 -2.283 27.547 1 95.75 590 GLY A CA 1
ATOM 4424 C C . GLY A 1 590 ? -1.746 -3.008 27.984 1 95.75 590 GLY A C 1
ATOM 4425 O O . GLY A 1 590 ? -2.406 -3.66 27.172 1 95.75 590 GLY A O 1
ATOM 4426 N N . ILE A 1 591 ? -1.992 -2.965 29.266 1 97.19 591 ILE A N 1
ATOM 4427 C CA . ILE A 1 591 ? -3.248 -3.373 29.875 1 97.19 591 ILE A CA 1
ATOM 4428 C C . ILE A 1 591 ? -3.885 -2.18 30.594 1 97.19 591 ILE A C 1
ATOM 4430 O O . ILE A 1 591 ? -3.189 -1.392 31.234 1 97.19 591 ILE A O 1
ATOM 4434 N N . TYR A 1 592 ? -5.172 -2.037 30.328 1 96.12 592 TYR A N 1
ATOM 4435 C CA . TYR A 1 592 ? -5.824 -0.862 30.891 1 96.12 592 TYR A CA 1
ATOM 4436 C C . TYR A 1 592 ? -7.223 -1.204 31.406 1 96.12 592 TYR A C 1
ATOM 4438 O O . TYR A 1 592 ? -7.746 -2.281 31.109 1 96.12 592 TYR A O 1
ATOM 4446 N N . GLY A 1 593 ? -7.758 -0.311 32.156 1 95.88 593 GLY A N 1
ATOM 4447 C CA . GLY A 1 593 ? -9.117 -0.424 32.656 1 95.88 593 GLY A CA 1
ATOM 4448 C C . GLY A 1 593 ? -9.742 0.915 33 1 95.88 593 GLY A C 1
ATOM 4449 O O . GLY A 1 593 ? -9.023 1.899 33.219 1 95.88 593 GLY A O 1
ATOM 4450 N N . SER A 1 594 ? -11.039 1.003 32.969 1 95.31 594 SER A N 1
ATOM 4451 C CA . SER A 1 594 ? -11.844 2.162 33.344 1 95.31 594 SER A CA 1
ATOM 4452 C C . SER A 1 594 ? -13.07 1.743 34.156 1 95.31 594 SER A C 1
ATOM 4454 O O . SER A 1 594 ? -13.688 0.719 33.844 1 95.31 594 SER A O 1
ATOM 4456 N N . LEU A 1 595 ? -13.289 2.441 35.219 1 95.44 595 LEU A N 1
ATOM 4457 C CA . LEU A 1 595 ? -14.453 2.199 36.062 1 95.44 595 LEU A CA 1
ATOM 4458 C C . LEU A 1 595 ? -15.172 3.506 36.375 1 95.44 595 LEU A C 1
ATOM 4460 O O . LEU A 1 595 ? -14.578 4.422 36.969 1 95.44 595 LEU A O 1
ATOM 4464 N N . GLY A 1 596 ? -16.422 3.559 35.906 1 95.38 596 GLY A N 1
ATOM 4465 C CA . GLY A 1 596 ? -17.25 4.738 36.156 1 95.38 596 GLY A CA 1
ATOM 4466 C C . GLY A 1 596 ? -18.469 4.453 37 1 95.38 596 GLY A C 1
ATOM 4467 O O . GLY A 1 596 ? -19.094 3.395 36.875 1 95.38 596 GLY A O 1
ATOM 4468 N N . PHE A 1 597 ? -18.781 5.418 37.875 1 96.25 597 PHE A N 1
ATOM 4469 C CA . PHE A 1 597 ? -19.953 5.359 38.719 1 96.25 597 PHE A CA 1
ATOM 4470 C C . PHE A 1 597 ? -20.844 6.582 38.5 1 96.25 597 PHE A C 1
ATOM 4472 O O . PHE A 1 597 ? -20.344 7.691 38.312 1 96.25 597 PHE A O 1
ATOM 4479 N N . SER A 1 598 ? -22.078 6.285 38.5 1 95.56 598 SER A N 1
ATOM 4480 C CA . SER A 1 598 ? -23.062 7.371 38.469 1 95.56 598 SER A CA 1
ATOM 4481 C C . SER A 1 598 ? -24.047 7.254 39.625 1 95.56 598 SER A C 1
ATOM 4483 O O . SER A 1 598 ? -24.484 6.156 39.969 1 95.56 598 SER A O 1
ATOM 4485 N N . TYR A 1 599 ? -24.328 8.398 40.219 1 95.81 599 TYR A N 1
ATOM 4486 C CA . TYR A 1 599 ? -25.328 8.453 41.281 1 95.81 599 TYR A CA 1
ATOM 4487 C C . TYR A 1 599 ? -26.453 9.422 40.938 1 95.81 599 TYR A C 1
ATOM 4489 O O . TYR A 1 599 ? -26.219 10.633 40.844 1 95.81 599 TYR A O 1
ATOM 4497 N N . ASP A 1 600 ? -27.656 8.914 40.781 1 93.38 600 ASP A N 1
ATOM 4498 C CA . ASP A 1 600 ? -28.906 9.625 40.5 1 93.38 600 ASP A CA 1
ATOM 4499 C C . ASP A 1 600 ? -28.719 10.609 39.344 1 93.38 600 ASP A C 1
ATOM 4501 O O . ASP A 1 600 ? -29.297 11.703 39.344 1 93.38 600 ASP A O 1
ATOM 4505 N N . LYS A 1 601 ? -27.797 10.438 38.562 1 89.56 601 LYS A N 1
ATOM 4506 C CA . LYS A 1 601 ? -27.516 11.125 37.312 1 89.56 601 LYS A CA 1
ATOM 4507 C C . LYS A 1 601 ? -27.109 12.578 37.531 1 89.56 601 LYS A C 1
ATOM 4509 O O . LYS A 1 601 ? -27.312 13.438 36.688 1 89.56 601 LYS A O 1
ATOM 4514 N N . TRP A 1 602 ? -26.703 12.938 38.719 1 92.75 602 TRP A N 1
ATOM 4515 C CA . TRP A 1 602 ? -26.172 14.273 38.938 1 92.75 602 TRP A CA 1
ATOM 4516 C C . TRP A 1 602 ? -24.734 14.211 39.438 1 92.75 602 TRP A C 1
ATOM 4518 O O . TRP A 1 602 ? -24.031 15.227 39.469 1 92.75 602 TRP A O 1
ATOM 4528 N N . ALA A 1 603 ? -24.219 13.023 39.812 1 96.5 603 ALA A N 1
ATOM 4529 C CA . ALA A 1 603 ? -22.828 12.852 40.219 1 96.5 603 ALA A CA 1
ATOM 4530 C C . ALA A 1 603 ? -22.172 11.695 39.469 1 96.5 603 ALA A C 1
ATOM 4532 O O . ALA A 1 603 ? -22.734 10.602 39.375 1 96.5 603 ALA A O 1
ATOM 4533 N N . TYR A 1 604 ? -21.031 11.992 39.031 1 96.5 604 TYR A N 1
ATOM 4534 C CA . TYR A 1 604 ? -20.281 11 38.281 1 96.5 604 TYR A CA 1
ATOM 4535 C C . TYR A 1 604 ? -18.844 10.906 38.781 1 96.5 604 TYR A C 1
ATOM 4537 O O . TYR A 1 604 ? -18.234 11.922 39.125 1 96.5 604 TYR A O 1
ATOM 4545 N N . LEU A 1 605 ? -18.297 9.727 38.844 1 96.75 605 LEU A N 1
ATOM 4546 C CA . LEU A 1 605 ? -16.906 9.445 39.219 1 96.75 605 LEU A CA 1
ATOM 4547 C C . LEU A 1 605 ? -16.312 8.383 38.312 1 96.75 605 LEU A C 1
ATOM 4549 O O . LEU A 1 605 ? -16.906 7.328 38.094 1 96.75 605 LEU A O 1
ATOM 4553 N N . THR A 1 606 ? -15.141 8.695 37.719 1 95.12 606 THR A N 1
ATOM 4554 C CA . THR A 1 606 ? -14.5 7.75 36.812 1 95.12 606 THR A CA 1
ATOM 4555 C C . THR A 1 606 ? -13.039 7.535 37.188 1 95.12 606 THR A C 1
ATOM 4557 O O . THR A 1 606 ? -12.305 8.5 37.406 1 95.12 606 THR A O 1
ATOM 4560 N N . PHE A 1 607 ? -12.633 6.312 37.25 1 95.81 607 PHE A N 1
ATOM 4561 C CA . PHE A 1 607 ? -11.25 5.895 37.469 1 95.81 607 PHE A CA 1
ATOM 4562 C C . PHE A 1 607 ? -10.703 5.172 36.25 1 95.81 607 PHE A C 1
ATOM 4564 O O . PHE A 1 607 ? -11.391 4.352 35.656 1 95.81 607 PHE A O 1
ATOM 4571 N N . THR A 1 608 ? -9.523 5.551 35.844 1 94.81 608 THR A N 1
ATOM 4572 C CA . THR A 1 608 ? -8.844 4.797 34.781 1 94.81 608 THR A CA 1
ATOM 4573 C C . THR A 1 608 ? -7.441 4.391 35.25 1 94.81 608 THR A C 1
ATOM 4575 O O . THR A 1 608 ? -6.828 5.066 36.062 1 94.81 608 THR A O 1
ATOM 4578 N N . GLY A 1 609 ? -6.961 3.262 34.781 1 95.69 609 GLY A N 1
ATOM 4579 C CA . GLY A 1 609 ? -5.613 2.758 35 1 95.69 609 GLY A CA 1
ATOM 4580 C C . GLY A 1 609 ? -5.043 2.041 33.781 1 95.69 609 GLY A C 1
ATOM 4581 O O . GLY A 1 609 ? -5.766 1.338 33.094 1 95.69 609 GLY A O 1
ATOM 4582 N N . ARG A 1 610 ? -3.713 2.232 33.562 1 96 610 ARG A N 1
ATOM 4583 C CA . ARG A 1 610 ? -3.059 1.621 32.406 1 96 610 ARG A CA 1
ATOM 4584 C C . ARG A 1 610 ? -1.582 1.365 32.688 1 96 610 ARG A C 1
ATOM 4586 O O . ARG A 1 610 ? -0.918 2.178 33.344 1 96 610 ARG A O 1
ATOM 4593 N N . ASN A 1 611 ? -1.119 0.202 32.312 1 96.62 611 ASN A N 1
ATOM 4594 C CA . ASN A 1 611 ? 0.307 -0.106 32.312 1 96.62 611 ASN A CA 1
ATOM 4595 C C . ASN A 1 611 ? 0.806 -0.381 30.891 1 96.62 611 ASN A C 1
ATOM 4597 O O . ASN A 1 611 ? 0.234 -1.206 30.172 1 96.62 611 ASN A O 1
ATOM 4601 N N . ASP A 1 612 ? 1.855 0.316 30.594 1 96.38 612 ASP A N 1
ATOM 4602 C CA . ASP A 1 612 ? 2.445 0.117 29.266 1 96.38 612 ASP A CA 1
ATOM 4603 C C . ASP A 1 612 ? 3.867 -0.43 29.375 1 96.38 612 ASP A C 1
ATOM 4605 O O . ASP A 1 612 ? 4.625 -0.032 30.266 1 96.38 612 ASP A O 1
ATOM 4609 N N . TRP A 1 613 ? 4.195 -1.401 28.547 1 96.62 613 TRP A N 1
ATOM 4610 C CA . TRP A 1 613 ? 5.555 -1.88 28.328 1 96.62 613 TRP A CA 1
ATOM 4611 C C . TRP A 1 613 ? 6.117 -1.346 27.016 1 96.62 613 TRP A C 1
ATOM 4613 O O . TRP A 1 613 ? 5.461 -1.43 25.969 1 96.62 613 TRP A O 1
ATOM 4623 N N . PHE A 1 614 ? 7.379 -0.801 27.062 1 96.25 614 PHE A N 1
ATOM 4624 C CA . PHE A 1 614 ? 7.969 -0.124 25.922 1 96.25 614 PHE A CA 1
ATOM 4625 C C . PHE A 1 614 ? 9.148 -0.915 25.375 1 96.25 614 PHE A C 1
ATOM 4627 O O . PHE A 1 614 ? 10.125 -1.153 26.078 1 96.25 614 PHE A O 1
ATOM 4634 N N . SER A 1 615 ? 9.148 -1.17 24.031 1 95.25 615 SER A N 1
ATOM 4635 C CA . SER A 1 615 ? 10.281 -1.84 23.406 1 95.25 615 SER A CA 1
ATOM 4636 C C . SER A 1 615 ? 11.508 -0.936 23.375 1 95.25 615 SER A C 1
ATOM 4638 O O . SER A 1 615 ? 12.641 -1.417 23.438 1 95.25 615 SER A O 1
ATOM 4640 N N . THR A 1 616 ? 11.328 0.344 23.281 1 93.75 616 THR A N 1
ATOM 4641 C CA . THR A 1 616 ? 12.414 1.316 23.188 1 93.75 616 THR A CA 1
ATOM 4642 C C . THR A 1 616 ? 13.203 1.369 24.484 1 93.75 616 THR A C 1
ATOM 4644 O O . THR A 1 616 ? 14.305 1.91 24.531 1 93.75 616 THR A O 1
ATOM 4647 N N . LEU A 1 617 ? 12.648 0.803 25.516 1 95.31 617 LEU A N 1
ATOM 4648 C CA . LEU A 1 617 ? 13.312 0.775 26.812 1 95.31 617 LEU A CA 1
ATOM 4649 C C . LEU A 1 617 ? 13.656 -0.655 27.219 1 95.31 617 LEU A C 1
ATOM 4651 O O . LEU A 1 617 ? 13.789 -0.951 28.406 1 95.31 617 LEU A O 1
ATOM 4655 N N . SER A 1 618 ? 13.695 -1.48 26.266 1 93.38 618 SER A N 1
ATOM 4656 C CA . SER A 1 618 ? 13.984 -2.885 26.531 1 93.38 618 SER A CA 1
ATOM 4657 C C . SER A 1 618 ? 15.305 -3.303 25.906 1 93.38 618 SER A C 1
ATOM 4659 O O . SER A 1 618 ? 15.5 -3.137 24.688 1 93.38 618 SER A O 1
ATOM 4661 N N . TYR A 1 619 ? 16.109 -3.781 26.625 1 89.12 619 TYR A N 1
ATOM 4662 C CA . TYR A 1 619 ? 17.422 -4.254 26.203 1 89.12 619 TYR A CA 1
ATOM 4663 C C . TYR A 1 619 ? 17.938 -5.344 27.156 1 89.12 619 TYR A C 1
ATOM 4665 O O . TYR A 1 619 ? 17.719 -5.277 28.359 1 89.12 619 TYR A O 1
ATOM 4673 N N . PRO A 1 620 ? 18.641 -6.266 26.469 1 87.56 620 PRO A N 1
ATOM 4674 C CA . PRO A 1 620 ? 19.156 -7.316 27.359 1 87.56 620 PRO A CA 1
ATOM 4675 C C . PRO A 1 620 ? 20.109 -6.777 28.422 1 87.56 620 PRO A C 1
ATOM 4677 O O . PRO A 1 620 ? 21.016 -5.996 28.125 1 87.56 620 PRO A O 1
ATOM 4680 N N . GLY A 1 621 ? 19.969 -7.18 29.594 1 87.25 621 GLY A N 1
ATOM 4681 C CA . GLY A 1 621 ? 20.828 -6.793 30.703 1 87.25 621 GLY A CA 1
ATOM 4682 C C . GLY A 1 621 ? 20.422 -5.488 31.359 1 87.25 621 GLY A C 1
ATOM 4683 O O . GLY A 1 621 ? 20.984 -5.098 32.375 1 87.25 621 GLY A O 1
ATOM 4684 N N . LYS A 1 622 ? 19.453 -4.812 30.688 1 90.12 622 LYS A N 1
ATOM 4685 C CA . LYS A 1 622 ? 18.984 -3.566 31.281 1 90.12 622 LYS A CA 1
ATOM 4686 C C . LYS A 1 622 ? 18.312 -3.818 32.625 1 90.12 622 LYS A C 1
ATOM 4688 O O . LYS A 1 622 ? 17.562 -4.781 32.781 1 90.12 622 LYS A O 1
ATOM 4693 N N . THR A 1 623 ? 18.578 -2.896 33.656 1 91.56 623 THR A N 1
ATOM 4694 C CA . THR A 1 623 ? 18.078 -3.1 35.031 1 91.56 623 THR A CA 1
ATOM 4695 C C . THR A 1 623 ? 17 -2.074 35.344 1 91.56 623 THR A C 1
ATOM 4697 O O . THR A 1 623 ? 16.219 -2.266 36.281 1 91.56 623 THR A O 1
ATOM 4700 N N . THR A 1 624 ? 16.938 -1.037 34.688 1 93.31 624 THR A N 1
ATOM 4701 C CA . THR A 1 624 ? 15.906 -0.029 34.906 1 93.31 624 THR A CA 1
ATOM 4702 C C . THR A 1 624 ? 14.602 -0.421 34.25 1 93.31 624 THR A C 1
ATOM 4704 O O . THR A 1 624 ? 14.594 -1.208 33.281 1 93.31 624 THR A O 1
ATOM 4707 N N . PRO A 1 625 ? 13.516 0.118 34.75 1 94.44 625 PRO A N 1
ATOM 4708 C CA . PRO A 1 625 ? 12.211 -0.319 34.25 1 94.44 625 PRO A CA 1
ATOM 4709 C C . PRO A 1 625 ? 11.984 0.056 32.781 1 94.44 625 PRO A C 1
ATOM 4711 O O . PRO A 1 625 ? 12.383 1.141 32.344 1 94.44 625 PRO A O 1
ATOM 4714 N N . ASN A 1 626 ? 11.328 -0.856 32.125 1 95.38 626 ASN A N 1
ATOM 4715 C CA . ASN A 1 626 ? 10.891 -0.598 30.75 1 95.38 626 ASN A CA 1
ATOM 4716 C C . ASN A 1 626 ? 9.383 -0.393 30.672 1 95.38 626 ASN A C 1
ATOM 4718 O O . ASN A 1 626 ? 8.797 -0.428 29.594 1 95.38 626 ASN A O 1
ATOM 4722 N N . ASP A 1 627 ? 8.703 -0.303 31.844 1 95.31 627 ASP A N 1
ATOM 4723 C CA . ASP A 1 627 ? 7.258 -0.137 31.938 1 95.31 627 ASP A CA 1
ATOM 4724 C C . ASP A 1 627 ? 6.887 0.872 33.031 1 95.31 627 ASP A C 1
ATOM 4726 O O . ASP A 1 627 ? 7.727 1.241 33.844 1 95.31 627 ASP A O 1
ATOM 4730 N N . GLU A 1 628 ? 5.629 1.365 32.938 1 95 628 GLU A N 1
ATOM 4731 C CA . GLU A 1 628 ? 5.105 2.275 33.969 1 95 628 GLU A CA 1
ATOM 4732 C C . GLU A 1 628 ? 3.588 2.164 34.062 1 95 628 GLU A C 1
ATOM 4734 O O . GLU A 1 628 ? 2.893 2.047 33.062 1 95 628 GLU A O 1
ATOM 4739 N N . PHE A 1 629 ? 3.131 2.162 35.312 1 96 629 PHE A N 1
ATOM 4740 C CA . PHE A 1 629 ? 1.701 2.227 35.594 1 96 629 PHE A CA 1
ATOM 4741 C C . PHE A 1 629 ? 1.275 3.656 35.906 1 96 629 PHE A C 1
ATOM 4743 O O . PHE A 1 629 ? 1.952 4.363 36.656 1 96 629 PHE A O 1
ATOM 4750 N N . TYR A 1 630 ? 0.297 4.094 35.344 1 94.12 630 TYR A N 1
ATOM 4751 C CA . TYR A 1 630 ? -0.272 5.406 35.625 1 94.12 630 TYR A CA 1
ATOM 4752 C C . TYR A 1 630 ? -1.795 5.352 35.656 1 94.12 630 TYR A C 1
ATOM 4754 O O . TYR A 1 630 ? -2.393 4.418 35.125 1 94.12 630 TYR A O 1
ATOM 4762 N N . PHE A 1 631 ? -2.473 6.387 36.25 1 94.94 631 PHE A N 1
ATOM 4763 C CA . PHE A 1 631 ? -3.916 6.352 36.438 1 94.94 631 PHE A CA 1
ATOM 4764 C C . PHE A 1 631 ? -4.508 7.754 36.375 1 94.94 631 PHE A C 1
ATOM 4766 O O . PHE A 1 631 ? -3.771 8.742 36.312 1 94.94 631 PHE A O 1
ATOM 4773 N N . SER A 1 632 ? -5.801 7.836 36.344 1 95.06 632 SER A N 1
ATOM 4774 C CA . SER A 1 632 ? -6.543 9.094 36.406 1 95.06 632 SER A CA 1
ATOM 4775 C C . SER A 1 632 ? -7.82 8.945 37.219 1 95.06 632 SER A C 1
ATOM 4777 O O . SER A 1 632 ? -8.336 7.836 37.375 1 95.06 632 SER A O 1
ATOM 4779 N N . VAL A 1 633 ? -8.219 10.008 37.812 1 95.81 633 VAL A N 1
ATOM 4780 C CA . VAL A 1 633 ? -9.492 10.117 38.531 1 95.81 633 VAL A CA 1
ATOM 4781 C C . VAL A 1 633 ? -10.18 11.422 38.188 1 95.81 633 VAL A C 1
ATOM 4783 O O . VAL A 1 633 ? -9.547 12.484 38.156 1 95.81 633 VAL A O 1
ATOM 4786 N N . ASN A 1 634 ? -11.406 11.367 37.812 1 95 634 ASN A N 1
ATOM 4787 C CA . ASN A 1 634 ? -12.156 12.578 37.469 1 95 634 ASN A CA 1
ATOM 4788 C C . ASN A 1 634 ? -13.594 12.5 37.969 1 95 634 ASN A C 1
ATOM 4790 O O . ASN A 1 634 ? -14.172 11.414 38.031 1 95 634 ASN A O 1
ATOM 4794 N N . THR A 1 635 ? -14.156 13.625 38.188 1 96.12 635 THR A N 1
ATOM 4795 C CA . THR A 1 635 ? -15.508 13.711 38.719 1 96.12 635 THR A CA 1
ATOM 4796 C C . THR A 1 635 ? -16.281 14.852 38.062 1 96.12 635 THR A C 1
ATOM 4798 O O . THR A 1 635 ? -15.688 15.797 37.562 1 96.12 635 THR A O 1
ATOM 4801 N N . SER A 1 636 ? -17.547 14.664 38 1 96.25 636 SER A N 1
ATOM 4802 C CA . SER A 1 636 ? -18.5 15.688 37.531 1 96.25 636 SER A CA 1
ATOM 4803 C C . SER A 1 636 ? -19.734 15.727 38.438 1 96.25 636 SER A C 1
ATOM 4805 O O . SER A 1 636 ? -20.266 14.68 38.812 1 96.25 636 SER A O 1
ATOM 4807 N N . VAL A 1 637 ? -20.141 16.953 38.812 1 97.12 637 VAL A N 1
ATOM 4808 C CA . VAL A 1 637 ? -21.328 17.156 39.625 1 97.12 637 VAL A CA 1
ATOM 4809 C C . VAL A 1 637 ? -22.25 18.172 38.969 1 97.12 637 VAL A C 1
ATOM 4811 O O . VAL A 1 637 ? -21.844 19.312 38.688 1 97.12 637 VAL A O 1
ATOM 4814 N N . ILE A 1 638 ? -23.453 17.703 38.719 1 96.56 638 ILE A N 1
ATOM 4815 C CA . ILE A 1 638 ? -24.453 18.562 38.125 1 96.56 638 ILE A CA 1
ATOM 4816 C C . ILE A 1 638 ? -25.281 19.234 39.219 1 96.56 638 ILE A C 1
ATOM 4818 O O . ILE A 1 638 ? -26.328 18.719 39.594 1 96.56 638 ILE A O 1
ATOM 4822 N N . LEU A 1 639 ? -25 20.453 39.5 1 96.5 639 LEU A N 1
ATOM 4823 C CA . LEU A 1 639 ? -25.625 21.172 40.625 1 96.5 639 LEU A CA 1
ATOM 4824 C C . LEU A 1 639 ? -27.062 21.547 40.25 1 96.5 639 LEU A C 1
ATOM 4826 O O . LEU A 1 639 ? -27.922 21.609 41.125 1 96.5 639 LEU A O 1
ATOM 4830 N N . SER A 1 640 ? -27.297 21.828 39.062 1 93.44 640 SER A N 1
ATOM 4831 C CA . SER A 1 640 ? -28.641 22.188 38.625 1 93.44 640 SER A CA 1
ATOM 4832 C C . SER A 1 640 ? -29.625 21.031 38.812 1 93.44 640 SER A C 1
ATOM 4834 O O . SER A 1 640 ? -30.828 21.234 38.938 1 93.44 640 SER A O 1
ATOM 4836 N N . ASP A 1 641 ? -29.125 19.844 38.781 1 91.12 641 ASP A N 1
ATOM 4837 C CA . ASP A 1 641 ? -29.984 18.672 39 1 91.12 641 ASP A CA 1
ATOM 4838 C C . ASP A 1 641 ? -30.078 18.375 40.5 1 91.12 641 ASP A C 1
ATOM 4840 O O . ASP A 1 641 ? -31.031 17.719 40.938 1 91.12 641 ASP A O 1
ATOM 4844 N N . LEU A 1 642 ? -29.109 18.797 41.312 1 92.19 642 LEU A N 1
ATOM 4845 C CA . LEU A 1 642 ? -29.031 18.516 42.75 1 92.19 642 LEU A CA 1
ATOM 4846 C C . LEU A 1 642 ? -29.797 19.578 43.531 1 92.19 642 LEU A C 1
ATOM 4848 O O . LEU A 1 642 ? -30.469 19.25 44.531 1 92.19 642 LEU A O 1
ATOM 4852 N N . LEU A 1 643 ? -29.703 20.875 43.031 1 94.31 643 LEU A N 1
ATOM 4853 C CA . LEU A 1 643 ? -30.266 22 43.781 1 94.31 643 LEU A CA 1
ATOM 4854 C C . LEU A 1 643 ? -31.328 22.719 42.938 1 94.31 643 LEU A C 1
ATOM 4856 O O . LEU A 1 643 ? -31.312 22.641 41.719 1 94.31 643 LEU A O 1
ATOM 4860 N N . GLU A 1 644 ? -32.219 23.312 43.656 1 91.75 644 GLU A N 1
ATOM 4861 C CA . GLU A 1 644 ? -33.156 24.219 42.938 1 91.75 644 GLU A CA 1
ATOM 4862 C C . GLU A 1 644 ? -32.5 25.578 42.719 1 91.75 644 GLU A C 1
ATOM 4864 O O . GLU A 1 644 ? -32.344 26.375 43.656 1 91.75 644 GLU A O 1
ATOM 4869 N N . LEU A 1 645 ? -32.219 25.797 41.562 1 94.19 645 LEU A N 1
ATOM 4870 C CA . LEU A 1 645 ? -31.547 27.047 41.219 1 94.19 645 LEU A CA 1
ATOM 4871 C C . LEU A 1 645 ? -32.531 28.016 40.531 1 94.19 645 LEU A C 1
ATOM 4873 O O . LEU A 1 645 ? -33.594 27.609 40.094 1 94.19 645 LEU A O 1
ATOM 4877 N N . PRO A 1 646 ? -32.125 29.266 40.5 1 94.44 646 PRO A N 1
ATOM 4878 C CA . PRO A 1 646 ? -33 30.234 39.812 1 94.44 646 PRO A CA 1
ATOM 4879 C C . PRO A 1 646 ? -33.281 29.828 38.375 1 94.44 646 PRO A C 1
ATOM 4881 O O . PRO A 1 646 ? -32.469 29.156 37.719 1 94.44 646 PRO A O 1
ATOM 4884 N N . ASN A 1 647 ? -34.375 30.344 37.875 1 90.19 647 ASN A N 1
ATOM 4885 C CA . ASN A 1 647 ? -34.875 29.922 36.562 1 90.19 647 ASN A CA 1
ATOM 4886 C C . ASN A 1 647 ? -33.938 30.359 35.438 1 90.19 647 ASN A C 1
ATOM 4888 O O . ASN A 1 647 ? -33.906 29.766 34.375 1 90.19 647 ASN A O 1
ATOM 4892 N N . PHE A 1 648 ? -33.156 31.359 35.656 1 92.94 648 PHE A N 1
ATOM 4893 C CA . PHE A 1 648 ? -32.312 31.828 34.594 1 92.94 648 PHE A CA 1
ATOM 4894 C C . PHE A 1 648 ? -31.078 30.938 34.438 1 92.94 648 PHE A C 1
ATOM 4896 O O . PHE A 1 648 ? -30.359 31.016 33.438 1 92.94 648 PHE A O 1
ATOM 4903 N N . ILE A 1 649 ? -30.844 29.984 35.438 1 96.5 649 ILE A N 1
ATOM 4904 C CA . ILE A 1 649 ? -29.781 28.984 35.344 1 96.5 649 ILE A CA 1
ATOM 4905 C C . ILE A 1 649 ? -30.359 27.672 34.844 1 96.5 649 ILE A C 1
ATOM 4907 O O . ILE A 1 649 ? -31.078 26.984 35.562 1 96.5 649 ILE A O 1
ATOM 4911 N N . ASP A 1 650 ? -30.016 27.312 33.656 1 92.75 650 ASP A N 1
ATOM 4912 C CA . ASP A 1 650 ? -30.547 26.094 33.062 1 92.75 650 ASP A CA 1
ATOM 4913 C C . ASP A 1 650 ? -29.688 24.891 33.406 1 92.75 650 ASP A C 1
ATOM 4915 O O . ASP A 1 650 ? -30.203 23.781 33.562 1 92.75 650 ASP A O 1
ATOM 4919 N N . PHE A 1 651 ? -28.438 25.078 33.469 1 93.81 651 PHE A N 1
ATOM 4920 C CA . PHE A 1 651 ? -27.484 24 33.688 1 93.81 651 PHE A CA 1
ATOM 4921 C C . PHE A 1 651 ? -26.234 24.516 34.375 1 93.81 651 PHE A C 1
ATOM 4923 O O . PHE A 1 651 ? -25.688 25.547 34 1 93.81 651 PHE A O 1
ATOM 4930 N N . LEU A 1 652 ? -25.781 23.922 35.469 1 96.56 652 LEU A N 1
ATOM 4931 C CA . LEU A 1 652 ? -24.562 24.234 36.188 1 96.56 652 LEU A CA 1
ATOM 4932 C C . LEU A 1 652 ? -23.828 22.953 36.594 1 96.56 652 LEU A C 1
ATOM 4934 O O . LEU A 1 652 ? -24.344 22.125 37.312 1 96.56 652 LEU A O 1
ATOM 4938 N N . LYS A 1 653 ? -22.656 22.812 36.031 1 96.44 653 LYS A N 1
ATOM 4939 C CA . LYS A 1 653 ? -21.828 21.641 36.25 1 96.44 653 LYS A CA 1
ATOM 4940 C C . LYS A 1 653 ? -20.422 22.047 36.688 1 96.44 653 LYS A C 1
ATOM 4942 O O . LYS A 1 653 ? -19.828 22.953 36.125 1 96.44 653 LYS A O 1
ATOM 4947 N N . ILE A 1 654 ? -19.938 21.406 37.75 1 97.38 654 ILE A N 1
ATOM 4948 C CA . ILE A 1 654 ? -18.531 21.516 38.156 1 97.38 654 ILE A CA 1
ATOM 4949 C C . ILE A 1 654 ? -17.828 20.188 37.938 1 97.38 654 ILE A C 1
ATOM 4951 O O . ILE A 1 654 ? -18.391 19.109 38.188 1 97.38 654 ILE A O 1
ATOM 4955 N N . ARG A 1 655 ? -16.672 20.328 37.438 1 96.38 655 ARG A N 1
ATOM 4956 C CA . ARG A 1 655 ? -15.914 19.125 37.156 1 96.38 655 ARG A CA 1
ATOM 4957 C C . ARG A 1 655 ? -14.453 19.297 37.594 1 96.38 655 ARG A C 1
ATOM 4959 O O . ARG A 1 655 ? -13.977 20.422 37.75 1 96.38 655 ARG A O 1
ATOM 4966 N N . GLY A 1 656 ? -13.727 18.203 37.719 1 95.81 656 GLY A N 1
ATOM 4967 C CA . GLY A 1 656 ? -12.312 18.203 38.094 1 95.81 656 GLY A CA 1
ATOM 4968 C C . GLY A 1 656 ? -11.703 16.812 38.094 1 95.81 656 GLY A C 1
ATOM 4969 O O . GLY A 1 656 ? -12.414 15.812 38.062 1 95.81 656 GLY A O 1
ATOM 4970 N N . GLY A 1 657 ? -10.336 16.875 38.062 1 94.38 657 GLY A N 1
ATOM 4971 C CA . GLY A 1 657 ? -9.688 15.586 38.094 1 94.38 657 GLY A CA 1
ATOM 4972 C C . GLY A 1 657 ? -8.172 15.672 38.031 1 94.38 657 GLY A C 1
ATOM 4973 O O . GLY A 1 657 ? -7.613 16.766 37.969 1 94.38 657 GLY A O 1
ATOM 4974 N N . TYR A 1 658 ? -7.652 14.508 38.188 1 95.75 658 TYR A N 1
ATOM 4975 C CA . TYR A 1 658 ? -6.215 14.273 38.125 1 95.75 658 TYR A CA 1
ATOM 4976 C C . TYR A 1 658 ? -5.891 13.141 37.156 1 95.75 658 TYR A C 1
ATOM 4978 O O . TYR A 1 658 ? -6.641 12.164 37.062 1 95.75 658 TYR A O 1
ATOM 4986 N N . SER A 1 659 ? -4.762 13.359 36.469 1 95 659 SER A N 1
ATOM 4987 C CA . SER A 1 659 ? -4.348 12.281 35.594 1 95 659 SER A CA 1
ATOM 4988 C C . SER A 1 659 ? -2.826 12.203 35.469 1 95 659 SER A C 1
ATOM 4990 O O . SER A 1 659 ? -2.141 13.227 35.562 1 95 659 SER A O 1
ATOM 4992 N N . GLY A 1 660 ? -2.342 10.938 35.281 1 94 660 GLY A N 1
ATOM 4993 C CA . GLY A 1 660 ? -0.957 10.656 34.938 1 94 660 GLY A CA 1
ATOM 4994 C C . GLY A 1 660 ? -0.812 9.898 33.625 1 94 660 GLY A C 1
ATOM 4995 O O . GLY A 1 660 ? -1.63 9.031 33.312 1 94 660 GLY A O 1
ATOM 4996 N N . VAL A 1 661 ? 0.192 10.305 32.875 1 93.12 661 VAL A N 1
ATOM 4997 C CA . VAL A 1 661 ? 0.569 9.57 31.688 1 93.12 661 VAL A CA 1
ATOM 4998 C C . VAL A 1 661 ? 2.084 9.383 31.641 1 93.12 661 VAL A C 1
ATOM 5000 O O . VAL A 1 661 ? 2.83 10.18 32.219 1 93.12 661 VAL A O 1
ATOM 5003 N N . ALA A 1 662 ? 2.504 8.273 31.016 1 93.19 662 ALA A N 1
ATOM 5004 C CA . ALA A 1 662 ? 3.936 8.016 30.891 1 93.19 662 ALA A CA 1
ATOM 5005 C C . ALA A 1 662 ? 4.285 7.492 29.5 1 93.19 662 ALA A C 1
ATOM 5007 O O . ALA A 1 662 ? 3.414 7.016 28.766 1 93.19 662 ALA A O 1
ATOM 5008 N N . GLY A 1 663 ? 5.602 7.617 29.172 1 90.94 663 GLY A N 1
ATOM 5009 C CA . GLY A 1 663 ? 6.016 7.121 27.859 1 90.94 663 GLY A CA 1
ATOM 5010 C C . GLY A 1 663 ? 7.48 6.734 27.812 1 90.94 663 GLY A C 1
ATOM 5011 O O . GLY A 1 663 ? 8.281 7.195 28.625 1 90.94 663 GLY A O 1
ATOM 5012 N N . GLY A 1 664 ? 7.852 5.758 26.906 1 83.25 664 GLY A N 1
ATOM 5013 C CA . GLY A 1 664 ? 9.195 5.219 26.781 1 83.25 664 GLY A CA 1
ATOM 5014 C C . GLY A 1 664 ? 10.008 5.891 25.703 1 83.25 664 GLY A C 1
ATOM 5015 O O . GLY A 1 664 ? 11.047 5.375 25.281 1 83.25 664 GLY A O 1
ATOM 5016 N N . GLY A 1 665 ? 9.766 6.902 25.188 1 75.94 665 GLY A N 1
ATOM 5017 C CA . GLY A 1 665 ? 10.484 7.52 24.078 1 75.94 665 GLY A CA 1
ATOM 5018 C C . GLY A 1 665 ? 9.953 7.105 22.719 1 75.94 665 GLY A C 1
ATOM 5019 O O . GLY A 1 665 ? 9.336 6.047 22.594 1 75.94 665 GLY A O 1
ATOM 5020 N N . ASP A 1 666 ? 10.211 7.914 21.734 1 76.25 666 ASP A N 1
ATOM 5021 C CA . ASP A 1 666 ? 9.648 7.695 20.391 1 76.25 666 ASP A CA 1
ATOM 5022 C C . ASP A 1 666 ? 10.727 7.223 19.422 1 76.25 666 ASP A C 1
ATOM 5024 O O . ASP A 1 666 ? 10.422 6.867 18.281 1 76.25 666 ASP A O 1
ATOM 5028 N N . ILE A 1 667 ? 11.945 7.16 19.812 1 82.31 667 ILE A N 1
ATOM 5029 C CA . ILE A 1 667 ? 13.031 6.785 18.922 1 82.31 667 ILE A CA 1
ATOM 5030 C C . ILE A 1 667 ? 13.586 5.422 19.312 1 82.31 667 ILE A C 1
ATOM 5032 O O . ILE A 1 667 ? 13.938 5.203 20.484 1 82.31 667 ILE A O 1
ATOM 5036 N N . ALA A 1 668 ? 13.734 4.59 18.422 1 87.88 668 ALA A N 1
ATOM 5037 C CA . ALA A 1 668 ? 14.219 3.234 18.672 1 87.88 668 ALA A CA 1
ATOM 5038 C C . ALA A 1 668 ? 15.742 3.207 18.781 1 87.88 668 ALA A C 1
ATOM 5040 O O . ALA A 1 668 ? 16.422 4.086 18.234 1 87.88 668 ALA A O 1
ATOM 5041 N N . TYR A 1 669 ? 16.297 2.301 19.516 1 86.75 669 TYR A N 1
ATOM 5042 C CA . TYR A 1 669 ? 17.703 1.892 19.547 1 86.75 669 TYR A CA 1
ATOM 5043 C C . TYR A 1 669 ? 18.562 2.961 20.203 1 86.75 669 TYR A C 1
ATOM 5045 O O . TYR A 1 669 ? 19.641 3.283 19.719 1 86.75 669 TYR A O 1
ATOM 5053 N N . GLN A 1 670 ? 18.109 3.557 21.219 1 85.25 670 GLN A N 1
ATOM 5054 C CA . GLN A 1 670 ? 18.859 4.598 21.922 1 85.25 670 GLN A CA 1
ATOM 5055 C C . GLN A 1 670 ? 19.578 4.031 23.141 1 85.25 670 GLN A C 1
ATOM 5057 O O . GLN A 1 670 ? 20.312 4.754 23.828 1 85.25 670 GLN A O 1
ATOM 5062 N N . LEU A 1 671 ? 19.484 2.758 23.391 1 87.25 671 LEU A N 1
ATOM 5063 C CA . LEU A 1 671 ? 19.984 2.191 24.641 1 87.25 671 LEU A CA 1
ATOM 5064 C C . LEU A 1 671 ? 21.422 1.685 24.469 1 87.25 671 LEU A C 1
ATOM 5066 O O . LEU A 1 671 ? 22.156 1.553 25.453 1 87.25 671 LEU A O 1
ATOM 5070 N N . ALA A 1 672 ? 21.766 1.387 23.234 1 81.88 672 ALA A N 1
ATOM 5071 C CA . ALA A 1 672 ? 23.094 0.852 22.969 1 81.88 672 ALA A CA 1
ATOM 5072 C C . ALA A 1 672 ? 23.719 1.505 21.734 1 81.88 672 ALA A C 1
ATOM 5074 O O . ALA A 1 672 ? 23.016 2.025 20.875 1 81.88 672 ALA A O 1
ATOM 5075 N N . PRO A 1 673 ? 25.062 1.526 21.797 1 75.56 673 PRO A N 1
ATOM 5076 C CA . PRO A 1 673 ? 25.719 2.078 20.609 1 75.56 673 PRO A CA 1
ATOM 5077 C C . PRO A 1 673 ? 25.391 1.296 19.344 1 75.56 673 PRO A C 1
ATOM 5079 O O . PRO A 1 673 ? 25.281 0.068 19.375 1 75.56 673 PRO A O 1
ATOM 5082 N N . THR A 1 674 ? 25.156 2.102 18.359 1 72.88 674 THR A N 1
ATOM 5083 C CA . THR A 1 674 ? 25.016 1.503 17.047 1 72.88 674 THR A CA 1
ATOM 5084 C C . THR A 1 674 ? 26.234 1.804 16.172 1 72.88 674 THR A C 1
ATOM 5086 O O . THR A 1 674 ? 26.984 2.74 16.453 1 72.88 674 THR A O 1
ATOM 5089 N N . TYR A 1 675 ? 26.5 0.913 15.25 1 69.81 675 TYR A N 1
ATOM 5090 C CA . TYR A 1 675 ? 27.703 1.036 14.445 1 69.81 675 TYR A CA 1
ATOM 5091 C C . TYR A 1 675 ? 27.359 1.301 12.984 1 69.81 675 TYR A C 1
ATOM 5093 O O . TYR A 1 675 ? 26.297 0.899 12.508 1 69.81 675 TYR A O 1
ATOM 5101 N N . GLN A 1 676 ? 28.156 2.234 12.352 1 68.31 676 GLN A N 1
ATOM 5102 C CA . GLN A 1 676 ? 28.016 2.527 10.93 1 68.31 676 GLN A CA 1
ATOM 5103 C C . GLN A 1 676 ? 29.297 2.236 10.172 1 68.31 676 GLN A C 1
ATOM 5105 O O . GLN A 1 676 ? 30.391 2.373 10.719 1 68.31 676 GLN A O 1
ATOM 5110 N N . ILE A 1 677 ? 29.047 1.514 9.023 1 63.28 677 ILE A N 1
ATOM 5111 C CA . ILE A 1 677 ? 30.188 1.336 8.125 1 63.28 677 ILE A CA 1
ATOM 5112 C C . ILE A 1 677 ? 30.234 2.48 7.117 1 63.28 677 ILE A C 1
ATOM 5114 O O . ILE A 1 677 ? 29.203 2.852 6.543 1 63.28 677 ILE A O 1
ATOM 5118 N N . PHE A 1 678 ? 31.25 3.346 7.168 1 57 678 PHE A N 1
ATOM 5119 C CA . PHE A 1 678 ? 31.297 4.469 6.242 1 57 678 PHE A CA 1
ATOM 5120 C C . PHE A 1 678 ? 32.094 4.113 4.992 1 57 678 PHE A C 1
ATOM 5122 O O . PHE A 1 678 ? 33.031 3.328 5.059 1 57 678 PHE A O 1
ATOM 5129 N N . GLY A 1 679 ? 31.516 4.023 3.898 1 52 679 GLY A N 1
ATOM 5130 C CA . GLY A 1 679 ? 31.891 3.633 2.551 1 52 679 GLY A CA 1
ATOM 5131 C C . GLY A 1 679 ? 33.344 3.977 2.215 1 52 679 GLY A C 1
ATOM 5132 O O . GLY A 1 679 ? 34.125 3.107 1.808 1 52 679 GLY A O 1
ATOM 5133 N N . GLN A 1 680 ? 33.625 5.309 1.742 1 48.5 680 GLN A N 1
ATOM 5134 C CA . GLN A 1 680 ? 34.844 5.512 0.987 1 48.5 680 GLN A CA 1
ATOM 5135 C C . GLN A 1 680 ? 36.062 5.383 1.888 1 48.5 680 GLN A C 1
ATOM 5137 O O . GLN A 1 680 ? 36.25 6.172 2.816 1 48.5 680 GLN A O 1
ATOM 5142 N N . GLY A 1 681 ? 36.25 4.254 2.238 1 46.09 681 GLY A N 1
ATOM 5143 C CA . GLY A 1 681 ? 37.406 3.945 3.086 1 46.09 681 GLY A CA 1
ATOM 5144 C C . GLY A 1 681 ? 38.625 4.734 2.725 1 46.09 681 GLY A C 1
ATOM 5145 O O . GLY A 1 681 ? 38.688 5.387 1.68 1 46.09 681 GLY A O 1
ATOM 5146 N N . HIS A 1 682 ? 39.375 5.098 3.807 1 46.25 682 HIS A N 1
ATOM 5147 C CA . HIS A 1 682 ? 40.75 5.531 3.623 1 46.25 682 HIS A CA 1
ATOM 5148 C C . HIS A 1 682 ? 41.625 4.383 3.139 1 46.25 682 HIS A C 1
ATOM 5150 O O . HIS A 1 682 ? 41.719 3.34 3.791 1 46.25 682 HIS A O 1
ATOM 5156 N N . GLN A 1 683 ? 42.25 4.512 2.246 1 45.31 683 GLN A N 1
ATOM 5157 C CA . GLN A 1 683 ? 43.156 3.584 1.576 1 45.31 683 GLN A CA 1
ATOM 5158 C C . GLN A 1 683 ? 42.438 2.281 1.217 1 45.31 683 GLN A C 1
ATOM 5160 O O . GLN A 1 683 ? 43 1.196 1.396 1 45.31 683 GLN A O 1
ATOM 5165 N N . GLY A 1 684 ? 41.031 2.373 0.822 1 47.97 684 GLY A N 1
ATOM 5166 C CA . GLY A 1 684 ? 40.344 1.221 0.27 1 47.97 684 GLY A CA 1
ATOM 5167 C C . GLY A 1 684 ? 39.594 0.424 1.315 1 47.97 684 GLY A C 1
ATOM 5168 O O . GLY A 1 684 ? 38.906 -0.55 0.988 1 47.97 684 GLY A O 1
ATOM 5169 N N . GLN A 1 685 ? 39.875 0.73 2.582 1 50.16 685 GLN A N 1
ATOM 5170 C CA . GLN A 1 685 ? 39.25 -0.09 3.615 1 50.16 685 GLN A CA 1
ATOM 5171 C C . GLN A 1 685 ? 38.031 0.602 4.195 1 50.16 685 GLN A C 1
ATOM 5173 O O . GLN A 1 685 ? 38.062 1.806 4.457 1 50.16 685 GLN A O 1
ATOM 5178 N N . THR A 1 686 ? 36.875 -0.051 4.098 1 54.78 686 THR A N 1
ATOM 5179 C CA . THR A 1 686 ? 35.656 0.439 4.73 1 54.78 686 THR A CA 1
ATOM 5180 C C . THR A 1 686 ? 35.875 0.58 6.238 1 54.78 686 THR A C 1
ATOM 5182 O O . THR A 1 686 ? 36.406 -0.313 6.887 1 54.78 686 THR A O 1
ATOM 5185 N N . LEU A 1 687 ? 35.844 1.795 6.855 1 59.03 687 LEU A N 1
ATOM 5186 C CA . LEU A 1 687 ? 36.031 2.039 8.281 1 59.03 687 LEU A CA 1
ATOM 5187 C C . LEU A 1 687 ? 34.688 2.002 9 1 59.03 687 LEU A C 1
ATOM 5189 O O . LEU A 1 687 ? 33.656 2.393 8.43 1 59.03 687 LEU A O 1
ATOM 5193 N N . GLY A 1 688 ? 34.594 1.106 10.008 1 61.72 688 GLY A N 1
ATOM 5194 C CA . GLY A 1 688 ? 33.469 1.139 10.898 1 61.72 688 GLY A CA 1
ATOM 5195 C C . GLY A 1 688 ? 33.594 2.148 12.023 1 61.72 688 GLY A C 1
ATOM 5196 O O . GLY A 1 688 ? 34.719 2.426 12.477 1 61.72 688 GLY A O 1
ATOM 5197 N N . ARG A 1 689 ? 32.625 3.006 12.242 1 64.38 689 ARG A N 1
ATOM 5198 C CA . ARG A 1 689 ? 32.594 3.898 13.398 1 64.38 689 ARG A CA 1
ATOM 5199 C C . ARG A 1 689 ? 31.297 3.77 14.18 1 64.38 689 ARG A C 1
ATOM 5201 O O . ARG A 1 689 ? 30.328 3.203 13.68 1 64.38 689 ARG A O 1
ATOM 5208 N N . ILE A 1 690 ? 31.5 4.008 15.469 1 63 690 ILE A N 1
ATOM 5209 C CA . ILE A 1 690 ? 30.281 4.113 16.266 1 63 690 ILE A CA 1
ATOM 5210 C C . ILE A 1 690 ? 29.312 5.109 15.617 1 63 690 ILE A C 1
ATOM 5212 O O . ILE A 1 690 ? 29.734 6.188 15.188 1 63 690 ILE A O 1
ATOM 5216 N N . ASN A 1 691 ? 28.125 4.566 15.375 1 61.09 691 ASN A N 1
ATOM 5217 C CA . ASN A 1 691 ? 27.109 5.367 14.711 1 61.09 691 ASN A CA 1
ATOM 5218 C C . ASN A 1 691 ? 26.422 6.316 15.688 1 61.09 691 ASN A C 1
ATOM 5220 O O . ASN A 1 691 ? 26.078 5.926 16.797 1 61.09 691 ASN A O 1
ATOM 5224 N N . GLY A 1 692 ? 26.234 7.438 15.266 1 62.34 692 GLY A N 1
ATOM 5225 C CA . GLY A 1 692 ? 25.406 8.383 16 1 62.34 692 GLY A CA 1
ATOM 5226 C C . GLY A 1 692 ? 26.219 9.406 16.781 1 62.34 692 GLY A C 1
ATOM 5227 O O . GLY A 1 692 ? 27.391 9.164 17.109 1 62.34 692 GLY A O 1
ATOM 5228 N N . ASN A 1 693 ? 25.641 10.57 16.875 1 65.62 693 ASN A N 1
ATOM 5229 C CA . ASN A 1 693 ? 26.266 11.703 17.547 1 65.62 693 ASN A CA 1
ATOM 5230 C C . ASN A 1 693 ? 25.844 11.805 19.016 1 65.62 693 ASN A C 1
ATOM 5232 O O . ASN A 1 693 ? 26.219 12.75 19.703 1 65.62 693 ASN A O 1
ATOM 5236 N N . SER A 1 694 ? 25.094 10.641 19.438 1 73.44 694 SER A N 1
ATOM 5237 C CA . SER A 1 694 ? 24.641 10.695 20.828 1 73.44 694 SER A CA 1
ATOM 5238 C C . SER A 1 694 ? 25.078 9.469 21.609 1 73.44 694 SER A C 1
ATOM 5240 O O . SER A 1 694 ? 25.047 8.352 21.094 1 73.44 694 SER A O 1
ATOM 5242 N N . VAL A 1 695 ? 25.562 9.664 22.844 1 78.69 695 VAL A N 1
ATOM 5243 C CA . VAL A 1 695 ? 25.922 8.555 23.719 1 78.69 695 VAL A CA 1
ATOM 5244 C C . VAL A 1 695 ? 24.656 7.816 24.156 1 78.69 695 VAL A C 1
ATOM 5246 O O . VAL A 1 695 ? 23.734 8.414 24.719 1 78.69 695 VAL A O 1
ATOM 5249 N N . PRO A 1 696 ? 24.625 6.559 23.797 1 82.19 696 PRO A N 1
ATOM 5250 C CA . PRO A 1 696 ? 23.453 5.793 24.266 1 82.19 696 PRO A CA 1
ATOM 5251 C C . PRO A 1 696 ? 23.391 5.676 25.781 1 82.19 696 PRO A C 1
ATOM 5253 O O . PRO A 1 696 ? 24.422 5.812 26.453 1 82.19 696 PRO A O 1
ATOM 5256 N N . ASN A 1 697 ? 22.203 5.57 26.359 1 86.75 697 ASN A N 1
ATOM 5257 C CA . ASN A 1 697 ? 21.953 5.457 27.797 1 86.75 697 ASN A CA 1
ATOM 5258 C C . ASN A 1 697 ? 21.109 4.238 28.125 1 86.75 697 ASN A C 1
ATOM 5260 O O . ASN A 1 697 ? 19.875 4.285 28.016 1 86.75 697 ASN A O 1
ATOM 5264 N N . PRO A 1 698 ? 21.703 3.174 28.547 1 88.25 698 PRO A N 1
ATOM 5265 C CA . PRO A 1 698 ? 20.953 1.955 28.844 1 88.25 698 PRO A CA 1
ATOM 5266 C C . PRO A 1 698 ? 20.062 2.102 30.078 1 88.25 698 PRO A C 1
ATOM 5268 O O . PRO A 1 698 ? 19.25 1.216 30.375 1 88.25 698 PRO A O 1
ATOM 5271 N N . ASN A 1 699 ? 20.109 3.246 30.75 1 89.19 699 ASN A N 1
ATOM 5272 C CA . ASN A 1 699 ? 19.391 3.416 32 1 89.19 699 ASN A CA 1
ATOM 5273 C C . ASN A 1 699 ? 18.141 4.293 31.812 1 89.19 699 ASN A C 1
ATOM 5275 O O . ASN A 1 699 ? 17.547 4.75 32.781 1 89.19 699 ASN A O 1
ATOM 5279 N N . LEU A 1 700 ? 17.797 4.473 30.641 1 92.62 700 LEU A N 1
ATOM 5280 C CA . LEU A 1 700 ? 16.609 5.281 30.391 1 92.62 700 LEU A CA 1
ATOM 5281 C C . LEU A 1 700 ? 15.375 4.66 31.031 1 92.62 700 LEU A C 1
ATOM 5283 O O . LEU A 1 700 ? 15.234 3.434 31.062 1 92.62 700 LEU A O 1
ATOM 5287 N N . VAL A 1 701 ? 14.555 5.48 31.594 1 94.12 701 VAL A N 1
ATOM 5288 C CA . VAL A 1 701 ? 13.281 5.082 32.156 1 94.12 701 VAL A CA 1
ATOM 5289 C C . VAL A 1 701 ? 12.141 5.863 31.5 1 94.12 701 VAL A C 1
ATOM 5291 O O . VAL A 1 701 ? 12.383 6.836 30.797 1 94.12 701 VAL A O 1
ATOM 5294 N N . PRO A 1 702 ? 10.891 5.457 31.75 1 94.81 702 PRO A N 1
ATOM 5295 C CA . PRO A 1 702 ? 9.789 6.211 31.156 1 94.81 702 PRO A CA 1
ATOM 5296 C C . PRO A 1 702 ? 9.672 7.625 31.719 1 94.81 702 PRO A C 1
ATOM 5298 O O . PRO A 1 702 ? 9.867 7.832 32.906 1 94.81 702 PRO A O 1
ATOM 5301 N N . TRP A 1 703 ? 9.367 8.547 30.812 1 94.12 703 TRP A N 1
ATOM 5302 C CA . TRP A 1 703 ? 8.992 9.875 31.297 1 94.12 703 TRP A CA 1
ATOM 5303 C C . TRP A 1 703 ? 7.59 9.852 31.906 1 94.12 703 TRP A C 1
ATOM 5305 O O . TRP A 1 703 ? 6.812 8.938 31.641 1 94.12 703 TRP A O 1
ATOM 5315 N N . GLU A 1 704 ? 7.254 10.898 32.688 1 94.44 704 GLU A N 1
ATOM 5316 C CA . GLU A 1 704 ? 5.961 10.992 33.344 1 94.44 704 GLU A CA 1
ATOM 5317 C C . GLU A 1 704 ? 5.359 12.391 33.188 1 94.44 704 GLU A C 1
ATOM 5319 O O . GLU A 1 704 ? 6.082 13.391 33.219 1 94.44 704 GLU A O 1
ATOM 5324 N N . LYS A 1 705 ? 4.078 12.461 33 1 94.75 705 LYS A N 1
ATOM 5325 C CA . LYS A 1 705 ? 3.342 13.719 32.938 1 94.75 705 LYS A CA 1
ATOM 5326 C C . LYS A 1 705 ? 2.113 13.68 33.844 1 94.75 705 LYS A C 1
ATOM 5328 O O . LYS A 1 705 ? 1.251 12.812 33.688 1 94.75 705 LYS A O 1
ATOM 5333 N N . ASP A 1 706 ? 2.016 14.586 34.719 1 95.44 706 ASP A N 1
ATOM 5334 C CA . ASP A 1 706 ? 0.874 14.734 35.594 1 95.44 706 ASP A CA 1
ATOM 5335 C C . ASP A 1 706 ? 0.07 15.984 35.281 1 95.44 706 ASP A C 1
ATOM 5337 O O . ASP A 1 706 ? 0.642 17.016 34.938 1 95.44 706 ASP A O 1
ATOM 5341 N N . GLU A 1 707 ? -1.214 15.898 35.438 1 96.25 707 GLU A N 1
ATOM 5342 C CA . GLU A 1 707 ? -2.068 17.047 35.125 1 96.25 707 GLU A CA 1
ATOM 5343 C C . GLU A 1 707 ? -3.256 17.109 36.094 1 96.25 707 GLU A C 1
ATOM 5345 O O . GLU A 1 707 ? -3.846 16.094 36.438 1 96.25 707 GLU A O 1
ATOM 5350 N N . THR A 1 708 ? -3.561 18.266 36.562 1 96.56 708 THR A N 1
ATOM 5351 C CA . THR A 1 708 ? -4.77 18.578 37.344 1 96.56 708 THR A CA 1
ATOM 5352 C C . THR A 1 708 ? -5.637 19.578 36.562 1 96.56 708 THR A C 1
ATOM 5354 O O . THR A 1 708 ? -5.117 20.5 35.938 1 96.56 708 THR A O 1
ATOM 5357 N N . GLU A 1 709 ? -6.926 19.406 36.656 1 96.5 709 GLU A N 1
ATOM 5358 C CA . GLU A 1 709 ? -7.863 20.281 35.969 1 96.5 709 GLU A CA 1
ATOM 5359 C C . GLU A 1 709 ? -9.102 20.547 36.844 1 96.5 709 GLU A C 1
ATOM 5361 O O . GLU A 1 709 ? -9.578 19.656 37.531 1 96.5 709 GLU A O 1
ATOM 5366 N N . ILE A 1 710 ? -9.617 21.75 36.844 1 97.31 710 ILE A N 1
ATOM 5367 C CA . ILE A 1 710 ? -10.906 22.141 37.375 1 97.31 710 ILE A CA 1
ATOM 5368 C C . ILE A 1 710 ? -11.695 22.938 36.344 1 97.31 710 ILE A C 1
ATOM 5370 O O . ILE A 1 710 ? -11.141 23.766 35.625 1 97.31 710 ILE A O 1
ATOM 5374 N N . GLY A 1 711 ? -12.977 22.594 36.219 1 96.75 711 GLY A N 1
ATOM 5375 C CA . GLY A 1 711 ? -13.758 23.234 35.156 1 96.75 711 GLY A CA 1
ATOM 5376 C C . GLY A 1 711 ? -15.164 23.578 35.625 1 96.75 711 GLY A C 1
ATOM 5377 O O . GLY A 1 711 ? -15.656 23.047 36.625 1 96.75 711 GLY A O 1
ATOM 5378 N N . LEU A 1 712 ? -15.781 24.453 34.844 1 96.81 712 LEU A N 1
ATOM 5379 C CA . LEU A 1 712 ? -17.141 24.953 35.062 1 96.81 712 LEU A CA 1
ATOM 5380 C C . LEU A 1 712 ? -17.922 25.016 33.75 1 96.81 712 LEU A C 1
ATOM 5382 O O . LEU A 1 712 ? -17.406 25.531 32.75 1 96.81 712 LEU A O 1
ATOM 5386 N N . ASP A 1 713 ? -19.062 24.406 33.781 1 96.19 713 ASP A N 1
ATOM 5387 C CA . ASP A 1 713 ? -20.016 24.531 32.656 1 96.19 713 ASP A CA 1
ATOM 5388 C C . ASP A 1 713 ? -21.312 25.188 33.156 1 96.19 713 ASP A C 1
ATOM 5390 O O . ASP A 1 713 ? -22.016 24.656 34 1 96.19 713 ASP A O 1
ATOM 5394 N N . LEU A 1 714 ? -21.594 26.281 32.5 1 96.5 714 LEU A N 1
ATOM 5395 C CA . LEU A 1 714 ? -22.75 27.062 32.906 1 96.5 714 LEU A CA 1
ATOM 5396 C C . LEU A 1 714 ? -23.594 27.438 31.688 1 96.5 714 LEU A C 1
ATOM 5398 O O . LEU A 1 714 ? -23.062 27.891 30.672 1 96.5 714 LEU A O 1
ATOM 5402 N N . ARG A 1 715 ? -24.906 27.141 31.75 1 95.94 715 ARG A N 1
ATOM 5403 C CA . ARG A 1 715 ? -25.859 27.578 30.734 1 95.94 715 ARG A CA 1
ATOM 5404 C C . ARG A 1 715 ? -26.969 28.438 31.344 1 95.94 715 ARG A C 1
ATOM 5406 O O . ARG A 1 715 ? -27.547 28.062 32.375 1 95.94 715 ARG A O 1
ATOM 5413 N N . LEU A 1 716 ? -27.25 29.531 30.625 1 96.5 716 LEU A N 1
ATOM 5414 C CA . LEU A 1 716 ? -28.188 30.516 31.172 1 96.5 716 LEU A CA 1
ATOM 5415 C C . LEU A 1 716 ? -29.25 30.891 30.141 1 96.5 716 LEU A C 1
ATOM 5417 O O . LEU A 1 716 ? -29.016 30.75 28.938 1 96.5 716 LEU A O 1
ATOM 5421 N N . PHE A 1 717 ? -30.438 31.375 30.547 1 95.5 717 PHE A N 1
ATOM 5422 C CA . PHE A 1 717 ? -31.484 32.031 29.781 1 95.5 717 PHE A CA 1
ATOM 5423 C C . PHE A 1 717 ? -31.984 31.109 28.656 1 95.5 717 PHE A C 1
ATOM 5425 O O . PHE A 1 717 ? -32.031 31.5 27.5 1 95.5 717 PHE A O 1
ATOM 5432 N N . GLY A 1 718 ? -32.312 29.938 29.047 1 90.75 718 GLY A N 1
ATOM 5433 C CA . GLY A 1 718 ? -32.812 28.953 28.078 1 90.75 718 GLY A CA 1
ATOM 5434 C C . GLY A 1 718 ? -31.703 28.453 27.156 1 90.75 718 GLY A C 1
ATOM 5435 O O . GLY A 1 718 ? -31.922 28.297 25.953 1 90.75 718 GLY A O 1
ATOM 5436 N N . ASN A 1 719 ? -30.547 28.359 27.719 1 90.12 719 ASN A N 1
ATOM 5437 C CA . ASN A 1 719 ? -29.375 27.859 27.016 1 90.12 719 ASN A CA 1
ATOM 5438 C C . ASN A 1 719 ? -28.922 28.812 25.922 1 90.12 719 ASN A C 1
ATOM 5440 O O . ASN A 1 719 ? -28.281 28.406 24.953 1 90.12 719 ASN A O 1
ATOM 5444 N N . ARG A 1 720 ? -29.25 30.062 25.953 1 94.38 720 ARG A N 1
ATOM 5445 C CA . ARG A 1 720 ? -28.875 31.047 24.938 1 94.38 720 ARG A CA 1
ATOM 5446 C C . ARG A 1 720 ? -27.5 31.641 25.234 1 94.38 720 ARG A C 1
ATOM 5448 O O . ARG A 1 720 ? -26.906 32.281 24.375 1 94.38 720 ARG A O 1
ATOM 5455 N N . LEU A 1 721 ? -27.078 31.453 26.469 1 96.19 721 LEU A N 1
ATOM 5456 C CA . LEU A 1 721 ? -25.719 31.844 26.859 1 96.19 721 LEU A CA 1
ATOM 5457 C C . LEU A 1 721 ? -25.016 30.719 27.609 1 96.19 721 LEU A C 1
ATOM 5459 O O . LEU A 1 721 ? -25.562 30.172 28.578 1 96.19 721 LEU A O 1
ATOM 5463 N N . SER A 1 722 ? -23.906 30.344 27.156 1 95.75 722 SER A N 1
ATOM 5464 C CA . SER A 1 722 ? -23.188 29.234 27.766 1 95.75 722 SER A CA 1
ATOM 5465 C C . SER A 1 722 ? -21.734 29.609 28.062 1 95.75 722 SER A C 1
ATOM 5467 O O . SER A 1 722 ? -21.109 30.328 27.281 1 95.75 722 SER A O 1
ATOM 5469 N N . PHE A 1 723 ? -21.188 29.125 29.188 1 96.94 723 PHE A N 1
ATOM 5470 C CA . PHE A 1 723 ? -19.797 29.281 29.594 1 96.94 723 PHE A CA 1
ATOM 5471 C C . PHE A 1 723 ? -19.156 27.922 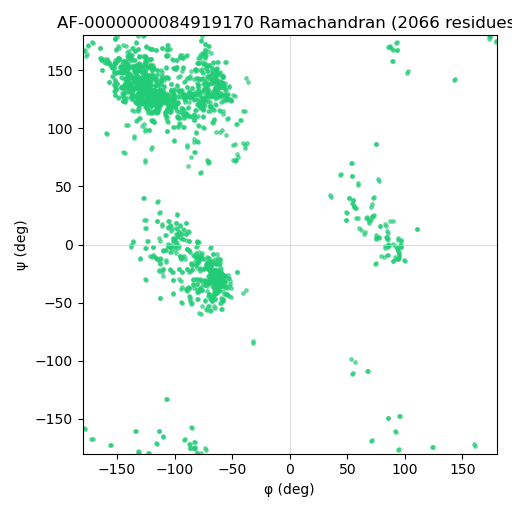29.844 1 96.94 723 PHE A C 1
ATOM 5473 O O . PHE A 1 723 ? -19.719 27.078 30.547 1 96.94 723 PHE A O 1
ATOM 5480 N N . ASP A 1 724 ? -18.094 27.656 29.203 1 96.19 724 ASP A N 1
ATOM 5481 C CA . ASP A 1 724 ? -17.203 26.531 29.484 1 96.19 724 ASP A CA 1
ATOM 5482 C C . ASP A 1 724 ? -15.797 27 29.859 1 96.19 724 ASP A C 1
ATOM 5484 O O . ASP A 1 724 ? -15.047 27.469 28.984 1 96.19 724 ASP A O 1
ATOM 5488 N N . ILE A 1 725 ? -15.469 26.906 31.094 1 97.56 725 ILE A N 1
ATOM 5489 C CA . ILE A 1 725 ? -14.203 27.422 31.609 1 97.56 725 ILE A CA 1
ATOM 5490 C C . ILE A 1 725 ? -13.43 26.312 32.312 1 97.56 725 ILE A C 1
ATOM 5492 O O . ILE A 1 725 ? -14.016 25.484 33 1 97.56 725 ILE A O 1
ATOM 5496 N N . ALA A 1 726 ? -12.086 26.297 32.031 1 96.62 726 ALA A N 1
ATOM 5497 C CA . ALA A 1 726 ? -11.25 25.297 32.688 1 96.62 726 ALA A CA 1
ATOM 5498 C C . ALA A 1 726 ? -9.891 25.875 33.062 1 96.62 726 ALA A C 1
ATOM 5500 O O . ALA A 1 726 ? -9.32 26.672 32.312 1 96.62 726 ALA A O 1
ATOM 5501 N N . TYR A 1 727 ? -9.469 25.531 34.219 1 97.62 727 TYR A N 1
ATOM 5502 C CA . TYR A 1 727 ? -8.094 25.75 34.656 1 97.62 727 TYR A CA 1
ATOM 5503 C C . TYR A 1 727 ? -7.316 24.453 34.75 1 97.62 727 TYR A C 1
ATOM 5505 O O . TYR A 1 727 ? -7.852 23.422 35.188 1 97.62 727 TYR A O 1
ATOM 5513 N N . TYR A 1 728 ? -6.098 24.453 34.25 1 96.75 728 TYR A N 1
ATOM 5514 C CA . TYR A 1 728 ? -5.289 23.25 34.281 1 96.75 728 TYR A CA 1
ATOM 5515 C C . TYR A 1 728 ? -3.85 23.562 34.688 1 96.75 728 TYR A C 1
ATOM 5517 O O . TYR A 1 728 ? -3.393 24.703 34.531 1 96.75 728 TYR A O 1
ATOM 5525 N N . GLN A 1 729 ? -3.178 22.547 35.156 1 97.31 729 GLN A N 1
ATOM 5526 C CA . GLN A 1 729 ? -1.744 22.531 35.438 1 97.31 729 GLN A CA 1
ATOM 5527 C C . GLN A 1 729 ? -1.142 21.172 35.125 1 97.31 729 GLN A C 1
ATOM 5529 O O . GLN A 1 729 ? -1.631 20.156 35.625 1 97.31 729 GLN A O 1
ATOM 5534 N N . ASN A 1 730 ? -0.154 21.188 34.281 1 95.69 730 ASN A N 1
ATOM 5535 C CA . ASN A 1 730 ? 0.513 19.922 34 1 95.69 730 ASN A CA 1
ATOM 5536 C C . ASN A 1 730 ? 2.029 20.047 34.125 1 95.69 730 ASN A C 1
ATOM 5538 O O . ASN A 1 730 ? 2.572 21.141 34.031 1 95.69 730 ASN A O 1
ATOM 5542 N N . GLU A 1 731 ? 2.695 18.922 34.406 1 96.69 731 GLU A N 1
ATOM 5543 C CA . GLU A 1 731 ? 4.145 18.844 34.562 1 96.69 731 GLU A CA 1
ATOM 5544 C C . GLU A 1 731 ? 4.688 17.531 34 1 96.69 731 GLU A C 1
ATOM 5546 O O . GLU A 1 731 ? 4.191 16.453 34.312 1 96.69 731 GLU A O 1
ATOM 5551 N N . THR A 1 732 ? 5.629 17.672 33.125 1 95.5 732 THR A N 1
ATOM 5552 C CA . THR A 1 732 ? 6.375 16.516 32.625 1 95.5 732 THR A CA 1
ATOM 5553 C C . THR A 1 732 ? 7.688 16.359 33.375 1 95.5 732 THR A C 1
ATOM 5555 O O . THR A 1 732 ? 8.469 17.312 33.469 1 95.5 732 THR A O 1
ATOM 5558 N N . SER A 1 733 ? 7.887 15.148 33.906 1 94.75 733 SER A N 1
ATOM 5559 C CA . SER A 1 733 ? 9.133 14.836 34.594 1 94.75 733 SER A CA 1
ATOM 5560 C C . SER A 1 733 ? 9.844 13.656 33.938 1 94.75 733 SER A C 1
ATOM 5562 O O . SER A 1 733 ? 9.234 12.883 33.188 1 94.75 733 SER A O 1
ATOM 5564 N N . LYS A 1 734 ? 11.18 13.539 34.188 1 93.25 734 LYS A N 1
ATOM 5565 C CA . LYS A 1 734 ? 12.039 12.516 33.594 1 93.25 734 LYS A CA 1
ATOM 5566 C C . LYS A 1 734 ? 11.961 12.547 32.062 1 93.25 734 LYS A C 1
ATOM 5568 O O . LYS A 1 734 ? 11.945 11.492 31.422 1 93.25 734 LYS A O 1
ATOM 5573 N N . ASP A 1 735 ? 11.766 13.727 31.562 1 93.12 735 ASP A N 1
ATOM 5574 C CA . ASP A 1 735 ? 11.75 13.836 30.109 1 93.12 735 ASP A CA 1
ATOM 5575 C C . ASP A 1 735 ? 13.047 13.312 29.5 1 93.12 735 ASP A C 1
ATOM 5577 O O . ASP A 1 735 ? 14.125 13.539 30.047 1 93.12 735 ASP A O 1
ATOM 5581 N N . ILE A 1 736 ? 12.953 12.555 28.453 1 89.56 736 ILE A N 1
ATOM 5582 C CA . ILE A 1 736 ? 14.133 12.047 27.75 1 89.56 736 ILE A CA 1
ATOM 5583 C C . ILE A 1 736 ? 14.648 13.109 26.781 1 89.56 736 ILE A C 1
ATOM 5585 O O . ILE A 1 736 ? 13.992 13.422 25.781 1 89.56 736 ILE A O 1
ATOM 5589 N N . VAL A 1 737 ? 15.727 13.602 27.078 1 84.25 737 VAL A N 1
ATOM 5590 C CA . VAL A 1 737 ? 16.266 14.719 26.312 1 84.25 737 VAL A CA 1
ATOM 5591 C C . VAL A 1 737 ? 17.688 14.398 25.875 1 84.25 737 VAL A C 1
ATOM 5593 O O . VAL A 1 737 ? 18.391 13.633 26.531 1 84.25 737 VAL A O 1
ATOM 5596 N N . ASN A 1 738 ? 17.984 14.992 24.656 1 78.25 738 ASN A N 1
ATOM 5597 C CA . ASN A 1 738 ? 19.375 14.953 24.203 1 78.25 738 ASN A CA 1
ATOM 5598 C C . ASN A 1 738 ? 20.141 16.203 24.641 1 78.25 738 ASN A C 1
ATOM 5600 O O . ASN A 1 738 ? 19.781 17.312 24.266 1 78.25 738 ASN A O 1
ATOM 5604 N N . ILE A 1 739 ? 21.172 15.984 25.5 1 71.56 739 ILE A N 1
ATOM 5605 C CA . ILE A 1 739 ? 21.922 17.109 26.031 1 71.56 739 ILE A CA 1
ATOM 5606 C C . ILE A 1 739 ? 23.266 17.219 25.312 1 71.56 739 ILE A C 1
ATOM 5608 O O . ILE A 1 739 ? 23.859 16.203 24.922 1 71.56 739 ILE A O 1
ATOM 5612 N N . SER A 1 740 ? 23.547 18.453 25.047 1 65.12 740 SER A N 1
ATOM 5613 C CA . SER A 1 740 ? 24.844 18.688 24.406 1 65.12 740 SER A CA 1
ATOM 5614 C C . SER A 1 740 ? 26 18.297 25.328 1 65.12 740 SER A C 1
ATOM 5616 O O . SER A 1 740 ? 25.938 18.516 26.531 1 65.12 740 SER A O 1
ATOM 5618 N N . THR A 1 741 ? 26.828 17.469 24.781 1 62.22 741 THR A N 1
ATOM 5619 C CA . THR A 1 741 ? 28.031 17.094 25.531 1 62.22 741 THR A CA 1
ATOM 5620 C C . THR A 1 741 ? 29.234 17.906 25.078 1 62.22 741 THR A C 1
ATOM 5622 O O . THR A 1 741 ? 29.156 18.609 24.062 1 62.22 741 THR A O 1
ATOM 5625 N N . SER A 1 742 ? 30.219 17.953 25.984 1 57.09 742 SER A N 1
ATOM 5626 C CA . SER A 1 742 ? 31.469 18.594 25.609 1 57.09 742 SER A CA 1
ATOM 5627 C C . SER A 1 742 ? 32.031 18 24.328 1 57.09 742 SER A C 1
ATOM 5629 O O . SER A 1 742 ? 31.922 16.797 24.094 1 57.09 742 SER A O 1
ATOM 5631 N N . VAL A 1 743 ? 32.375 18.906 23.375 1 53.41 743 VAL A N 1
ATOM 5632 C CA . VAL A 1 743 ? 32.969 18.484 22.109 1 53.41 743 VAL A CA 1
ATOM 5633 C C . VAL A 1 743 ? 34.062 17.469 22.375 1 53.41 743 VAL A C 1
ATOM 5635 O O . VAL A 1 743 ? 34.406 16.672 21.5 1 53.41 743 VAL A O 1
ATOM 5638 N N . PHE A 1 744 ? 34.625 17.484 23.547 1 54.44 744 PHE A N 1
ATOM 5639 C CA . PHE A 1 744 ? 35.781 16.656 23.859 1 54.44 744 PHE A CA 1
ATOM 5640 C C . PHE A 1 744 ? 35.344 15.219 24.156 1 54.44 744 PHE A C 1
ATOM 5642 O O . PHE A 1 744 ? 36.156 14.305 24.203 1 54.44 744 PHE A O 1
ATOM 5649 N N . SER A 1 745 ? 34.094 15.031 24.297 1 59.03 745 SER A N 1
ATOM 5650 C CA . SER A 1 745 ? 33.625 13.695 24.625 1 59.03 745 SER A CA 1
ATOM 5651 C C . SER A 1 745 ? 33.531 12.812 23.375 1 59.03 745 SER A C 1
ATOM 5653 O O . SER A 1 745 ? 33.406 11.594 23.484 1 59.03 745 SER A O 1
ATOM 5655 N N . GLY A 1 746 ? 33.719 13.414 22.266 1 61.5 746 GLY A N 1
ATOM 5656 C CA . GLY A 1 746 ? 33.594 12.688 21 1 61.5 746 GLY A CA 1
ATOM 5657 C C . GLY A 1 746 ? 32.156 12.547 20.547 1 61.5 746 GLY A C 1
ATOM 5658 O O . GLY A 1 746 ? 31.906 12.07 19.438 1 61.5 746 GLY A O 1
ATOM 5659 N N . TYR A 1 747 ? 31.297 12.891 21.453 1 69.56 747 TYR A N 1
ATOM 5660 C CA . TYR A 1 747 ? 29.891 12.867 21.078 1 69.56 747 TYR A CA 1
ATOM 5661 C C . TYR A 1 747 ? 29.281 14.266 21.109 1 69.56 747 TYR A C 1
ATOM 5663 O O . TYR A 1 747 ? 29.703 15.109 21.906 1 69.56 747 TYR A O 1
ATOM 5671 N N . GLU A 1 748 ? 28.312 14.445 20.266 1 66.44 748 GLU A N 1
ATOM 5672 C CA . GLU A 1 748 ? 27.672 15.75 20.219 1 66.44 748 GLU A CA 1
ATOM 5673 C C . GLU A 1 748 ? 26.594 15.875 21.297 1 66.44 748 GLU A C 1
ATOM 5675 O O . GLU A 1 748 ? 26.312 16.984 21.766 1 66.44 748 GLU A O 1
ATOM 5680 N N . SER A 1 749 ? 26.031 14.703 21.578 1 75.94 749 SER A N 1
ATOM 5681 C CA . SER A 1 749 ? 24.953 14.766 22.547 1 75.94 749 SER A CA 1
ATOM 5682 C C . SER A 1 749 ? 24.828 13.461 23.328 1 75.94 749 SER A C 1
ATOM 5684 O O . SER A 1 749 ? 25.469 12.469 23 1 75.94 749 SER A O 1
ATOM 5686 N N . ALA A 1 750 ? 24.25 13.578 24.531 1 78.25 750 ALA A N 1
ATOM 5687 C CA . ALA A 1 750 ? 23.906 12.406 25.328 1 78.25 750 ALA A CA 1
ATOM 5688 C C . ALA A 1 750 ? 22.406 12.398 25.656 1 78.25 750 ALA A C 1
ATOM 5690 O O . ALA A 1 750 ? 21.828 13.445 25.938 1 78.25 750 ALA A O 1
ATOM 5691 N N . THR A 1 751 ? 21.844 11.203 25.594 1 84.81 751 THR A N 1
ATOM 5692 C CA . THR A 1 751 ? 20.438 11.062 25.906 1 84.81 751 THR A CA 1
ATOM 5693 C C . THR A 1 751 ? 20.25 10.719 27.375 1 84.81 751 THR A C 1
ATOM 5695 O O . THR A 1 751 ? 20.938 9.852 27.922 1 84.81 751 THR A O 1
ATOM 5698 N N . ALA A 1 752 ? 19.375 11.484 28.156 1 85.75 752 ALA A N 1
ATOM 5699 C CA . ALA A 1 752 ? 19.141 11.234 29.578 1 85.75 752 ALA A CA 1
ATOM 5700 C C . ALA A 1 752 ? 17.75 11.68 30 1 85.75 752 ALA A C 1
ATOM 5702 O O . ALA A 1 752 ? 17.141 12.531 29.344 1 85.75 752 ALA A O 1
ATOM 5703 N N . ASN A 1 753 ? 17.25 11.055 31.094 1 88.62 753 ASN A N 1
ATOM 5704 C CA . ASN A 1 753 ? 15.984 11.438 31.703 1 88.62 753 ASN A CA 1
ATOM 5705 C C . ASN A 1 753 ? 16.141 12.633 32.625 1 88.62 753 ASN A C 1
ATOM 5707 O O . ASN A 1 753 ? 16.047 12.5 33.844 1 88.62 753 ASN A O 1
ATOM 5711 N N . ILE A 1 754 ? 16.203 13.797 32.125 1 83 754 ILE A N 1
ATOM 5712 C CA . ILE A 1 754 ? 16.562 14.867 33.031 1 83 754 ILE A CA 1
ATOM 5713 C C . ILE A 1 754 ? 15.688 16.094 32.781 1 83 754 ILE A C 1
ATOM 5715 O O . ILE A 1 754 ? 15.742 17.062 33.531 1 83 754 ILE A O 1
ATOM 5719 N N . GLY A 1 755 ? 14.883 16.062 31.891 1 88.19 755 GLY A N 1
ATOM 5720 C CA . GLY A 1 755 ? 14.094 17.25 31.562 1 88.19 755 GLY A CA 1
ATOM 5721 C C . GLY A 1 755 ? 12.828 17.359 32.406 1 88.19 755 GLY A C 1
ATOM 5722 O O . GLY A 1 755 ? 12.195 16.359 32.719 1 88.19 755 GLY A O 1
ATOM 5723 N N . LYS A 1 756 ? 12.492 18.594 32.719 1 94.75 756 LYS A N 1
ATOM 5724 C CA . LYS A 1 756 ? 11.227 18.891 33.406 1 94.75 756 LYS A CA 1
ATOM 5725 C C . LYS A 1 756 ? 10.586 20.156 32.812 1 94.75 756 LYS A C 1
ATOM 5727 O O . LYS A 1 756 ? 11.281 21.141 32.562 1 94.75 756 LYS A O 1
ATOM 5732 N N . LEU A 1 757 ? 9.312 20.094 32.562 1 96.31 757 LEU A N 1
ATOM 5733 C CA . LEU A 1 757 ? 8.562 21.188 31.969 1 96.31 757 LEU A CA 1
ATOM 5734 C C . LEU A 1 757 ? 7.168 21.297 32.594 1 96.31 757 LEU A C 1
ATOM 5736 O O . LEU A 1 757 ? 6.492 20.281 32.781 1 96.31 757 LEU A O 1
ATOM 5740 N N . GLU A 1 758 ? 6.785 22.516 32.906 1 97.38 758 GLU A N 1
ATOM 5741 C CA . GLU A 1 758 ? 5.48 22.766 33.5 1 97.38 758 GLU A CA 1
ATOM 5742 C C . GLU A 1 758 ? 4.641 23.703 32.625 1 97.38 758 GLU A C 1
ATOM 5744 O O . GLU A 1 758 ? 5.164 24.641 32.031 1 97.38 758 GLU A O 1
ATOM 5749 N N . ASN A 1 759 ? 3.334 23.469 32.531 1 97.5 759 ASN A N 1
ATOM 5750 C CA . ASN A 1 759 ? 2.34 24.328 31.891 1 97.5 759 ASN A CA 1
ATOM 5751 C C . ASN A 1 759 ? 1.182 24.641 32.844 1 97.5 759 ASN A C 1
ATOM 5753 O O . ASN A 1 759 ? 0.692 23.75 33.531 1 97.5 759 ASN A O 1
ATOM 5757 N N . LYS A 1 760 ? 0.843 25.875 32.875 1 97.44 760 LYS A N 1
ATOM 5758 C CA . LYS A 1 760 ? -0.344 26.344 33.594 1 97.44 760 LYS A CA 1
ATOM 5759 C C . LYS A 1 760 ? -1.192 27.25 32.688 1 97.44 760 LYS A C 1
ATOM 5761 O O . LYS A 1 760 ? -0.658 28.062 31.938 1 97.44 760 LYS A O 1
ATOM 5766 N N . GLY A 1 761 ? -2.502 26.984 32.781 1 97.38 761 GLY A N 1
ATOM 5767 C CA . GLY A 1 761 ? -3.277 27.812 31.875 1 97.38 761 GLY A CA 1
ATOM 5768 C C . GLY A 1 761 ? -4.762 27.812 32.188 1 97.38 761 GLY A C 1
ATOM 5769 O O . GLY A 1 761 ? -5.215 27.094 33.062 1 97.38 761 GLY A O 1
ATOM 5770 N N . ILE A 1 762 ? -5.469 28.703 31.562 1 97.88 762 ILE A N 1
ATOM 5771 C CA . ILE A 1 762 ? -6.922 28.828 31.594 1 97.88 762 ILE A CA 1
ATOM 5772 C C . ILE A 1 762 ? -7.465 28.812 30.172 1 97.88 762 ILE A C 1
ATOM 5774 O O . ILE A 1 762 ? -6.852 29.359 29.25 1 97.88 762 ILE A O 1
ATOM 5778 N N . GLU A 1 763 ? -8.5 28.172 29.984 1 97.44 763 GLU A N 1
ATOM 5779 C CA . GLU A 1 763 ? -9.203 28.172 28.703 1 97.44 763 GLU A CA 1
ATOM 5780 C C . GLU A 1 763 ? -10.695 28.438 28.891 1 97.44 763 GLU A C 1
ATOM 5782 O O . GLU A 1 763 ? -11.266 28.078 29.922 1 97.44 763 GLU A O 1
ATOM 5787 N N . PHE A 1 764 ? -11.328 29.062 27.906 1 97.44 764 PHE A N 1
ATOM 5788 C CA . PHE A 1 764 ? -12.75 29.359 28.016 1 97.44 764 PHE A CA 1
ATOM 5789 C C . PHE A 1 764 ? -13.422 29.359 26.656 1 97.44 764 PHE A C 1
ATOM 5791 O O . PHE A 1 764 ? -12.789 29.672 25.641 1 97.44 764 PHE A O 1
ATOM 5798 N N . LEU A 1 765 ? -14.562 29.016 26.609 1 97.12 765 LEU A N 1
ATOM 5799 C CA . LEU A 1 765 ? -15.477 29.094 25.469 1 97.12 765 LEU A CA 1
ATOM 5800 C C . LEU A 1 765 ? -16.812 29.703 25.891 1 97.12 765 LEU A C 1
ATOM 5802 O O . LEU A 1 765 ? -17.484 29.172 26.781 1 97.12 765 LEU A O 1
ATOM 5806 N N . ILE A 1 766 ? -17.125 30.812 25.375 1 97.69 766 ILE A N 1
ATOM 5807 C CA . ILE A 1 766 ? -18.406 31.484 25.594 1 97.69 766 ILE A CA 1
ATOM 5808 C C . ILE A 1 766 ? -19.234 31.422 24.297 1 97.69 766 ILE A C 1
ATOM 5810 O O . ILE A 1 766 ? -18.766 31.859 23.25 1 97.69 766 ILE A O 1
ATOM 5814 N N . SER A 1 767 ? -20.312 30.875 24.422 1 95.69 767 SER A N 1
ATOM 5815 C CA . SER A 1 767 ? -21.203 30.766 23.266 1 95.69 767 SER A CA 1
ATOM 5816 C C . SER A 1 767 ? -22.578 31.344 23.562 1 95.69 767 SER A C 1
ATOM 5818 O O . SER A 1 767 ? -23.031 31.312 24.719 1 95.69 767 SER A O 1
ATOM 5820 N N . GLY A 1 768 ? -23.25 31.891 22.469 1 95.44 768 GLY A N 1
ATOM 5821 C CA . GLY A 1 768 ? -24.562 32.469 22.703 1 95.44 768 GLY A CA 1
ATOM 5822 C C . GLY A 1 768 ? -25.375 32.625 21.438 1 95.44 768 GLY A C 1
ATOM 5823 O O . GLY A 1 768 ? -24.828 32.562 20.344 1 95.44 768 GLY A O 1
ATOM 5824 N N . THR A 1 769 ? -26.609 32.719 21.672 1 95.75 769 THR A N 1
ATOM 5825 C CA . THR A 1 769 ? -27.578 33.094 20.656 1 95.75 769 THR A CA 1
ATOM 5826 C C . THR A 1 769 ? -28.328 34.344 21.047 1 95.75 769 THR A C 1
ATOM 5828 O O . THR A 1 769 ? -29.484 34.281 21.453 1 95.75 769 THR A O 1
ATOM 5831 N N . PRO A 1 770 ? -27.797 35.5 20.828 1 95.69 770 PRO A N 1
ATOM 5832 C CA . PRO A 1 770 ? -28.406 36.75 21.281 1 95.69 770 PRO A CA 1
ATOM 5833 C C . PRO A 1 770 ? -29.766 37 20.641 1 95.69 770 PRO A C 1
ATOM 5835 O O . PRO A 1 770 ? -30.656 37.562 21.297 1 95.69 770 PRO A O 1
ATOM 5838 N N . ILE A 1 771 ? -29.875 36.688 19.328 1 96.12 771 ILE A N 1
ATOM 5839 C CA . ILE A 1 771 ? -31.125 36.875 18.609 1 96.12 771 ILE A CA 1
ATOM 5840 C C . ILE A 1 771 ? -31.578 35.531 18.016 1 96.12 771 ILE A C 1
ATOM 5842 O O . ILE A 1 771 ? -30.797 34.844 17.359 1 96.12 771 ILE A O 1
ATOM 5846 N N . GLN A 1 772 ? -32.781 35.156 18.266 1 92.38 772 GLN A N 1
ATOM 5847 C CA . GLN A 1 772 ? -33.406 33.969 17.672 1 92.38 772 GLN A CA 1
ATOM 5848 C C . GLN A 1 772 ? -34.875 34.25 17.359 1 92.38 772 GLN A C 1
ATOM 5850 O O . GLN A 1 772 ? -35.719 34.312 18.266 1 92.38 772 GLN A O 1
ATOM 5855 N N . THR A 1 773 ? -35.125 34.469 16.156 1 92.69 773 THR A N 1
ATOM 5856 C CA . THR A 1 773 ? -36.5 34.625 15.672 1 92.69 773 THR A CA 1
ATOM 5857 C C . THR A 1 773 ? -36.812 33.625 14.586 1 92.69 773 THR A C 1
ATOM 5859 O O . THR A 1 773 ? -35.969 32.781 14.258 1 92.69 773 THR A O 1
ATOM 5862 N N . ASP A 1 774 ? -38.031 33.719 14.086 1 86 774 ASP A N 1
ATOM 5863 C CA . ASP A 1 774 ? -38.438 32.75 13.062 1 86 774 ASP A CA 1
ATOM 5864 C C . ASP A 1 774 ? -37.625 32.938 11.781 1 86 774 ASP A C 1
ATOM 5866 O O . ASP A 1 774 ? -37.344 31.984 11.078 1 86 774 ASP A O 1
ATOM 5870 N N . ASN A 1 775 ? -37.219 34.125 11.523 1 91.69 775 ASN A N 1
ATOM 5871 C CA . ASN A 1 775 ? -36.594 34.406 10.242 1 91.69 775 ASN A CA 1
ATOM 5872 C C . ASN A 1 775 ? -35.125 34.781 10.414 1 91.69 775 ASN A C 1
ATOM 5874 O O . ASN A 1 775 ? -34.375 34.875 9.43 1 91.69 775 ASN A O 1
ATOM 5878 N N . PHE A 1 776 ? -34.719 35.062 11.602 1 94.81 776 PHE A N 1
ATOM 5879 C CA . PHE A 1 776 ? -33.344 35.562 11.812 1 94.81 776 PHE A CA 1
ATOM 5880 C C . PHE A 1 776 ? -32.75 34.938 13.07 1 94.81 776 PHE A C 1
ATOM 5882 O O . PHE A 1 776 ? -33.406 34.844 14.102 1 94.81 776 PHE A O 1
ATOM 5889 N N . SER A 1 777 ? -31.578 34.438 12.984 1 95.06 777 SER A N 1
ATOM 5890 C CA . SER A 1 777 ? -30.828 33.938 14.141 1 95.06 777 SER A CA 1
ATOM 5891 C C . SER A 1 777 ? -29.375 34.375 14.094 1 95.06 777 SER A C 1
ATOM 5893 O O . SER A 1 777 ? -28.797 34.469 13.008 1 95.06 777 SER A O 1
ATOM 5895 N N . TRP A 1 778 ? -28.828 34.75 15.211 1 97.31 778 TRP A N 1
ATOM 5896 C CA . TRP A 1 778 ? -27.422 35.094 15.383 1 97.31 778 TRP A CA 1
ATOM 5897 C C . TRP A 1 778 ? -26.766 34.188 16.406 1 97.31 778 TRP A C 1
ATOM 5899 O O . TRP A 1 778 ? -27.094 34.25 17.609 1 97.31 778 TRP A O 1
ATOM 5909 N N . ASN A 1 779 ? -25.938 33.281 15.969 1 95.31 779 ASN A N 1
ATOM 5910 C CA . ASN A 1 779 ? -25.125 32.406 16.844 1 95.31 779 ASN A CA 1
ATOM 5911 C C . ASN A 1 779 ? -23.672 32.906 16.906 1 95.31 779 ASN A C 1
ATOM 5913 O O . ASN A 1 779 ? -23.062 33.188 15.867 1 95.31 779 ASN A O 1
ATOM 5917 N N . THR A 1 780 ? -23.125 33.062 18.062 1 96.5 780 THR A N 1
ATOM 5918 C CA . THR A 1 780 ? -21.781 33.562 18.234 1 96.5 780 THR A CA 1
ATOM 5919 C C . THR A 1 780 ? -21.016 32.75 19.281 1 96.5 780 THR A C 1
ATOM 5921 O O . THR A 1 780 ? -21.625 32.188 20.203 1 96.5 780 THR A O 1
ATOM 5924 N N . SER A 1 781 ? -19.766 32.562 19.062 1 96.06 781 SER A N 1
ATOM 5925 C CA . SER A 1 781 ? -18.891 31.875 20 1 96.06 781 SER A CA 1
ATOM 5926 C C . SER A 1 781 ? -17.547 32.594 20.141 1 96.06 781 SER A C 1
ATOM 5928 O O . SER A 1 781 ? -16.938 32.969 19.141 1 96.06 781 SER A O 1
ATOM 5930 N N . PHE A 1 782 ? -17.156 32.844 21.312 1 97.62 782 PHE A N 1
ATOM 5931 C CA . PHE A 1 782 ? -15.867 33.438 21.656 1 97.62 782 PHE A CA 1
ATOM 5932 C C . PHE A 1 782 ? -15.047 32.5 22.531 1 97.62 782 PHE A C 1
ATOM 5934 O O . PHE A 1 782 ? -15.508 32.062 23.578 1 97.62 782 PHE A O 1
ATOM 5941 N N . ASN A 1 783 ? -13.852 32.125 22.047 1 97.06 783 ASN A N 1
ATOM 5942 C CA . ASN A 1 783 ? -13 31.25 22.844 1 97.06 783 ASN A CA 1
ATOM 5943 C C . ASN A 1 783 ? -11.609 31.844 23.047 1 97.06 783 ASN A C 1
ATOM 5945 O O . ASN A 1 783 ? -11.188 32.719 22.281 1 97.06 783 ASN A O 1
ATOM 5949 N N . GLY A 1 784 ? -10.93 31.328 24.047 1 97.25 784 GLY A N 1
ATOM 5950 C CA . GLY A 1 784 ? -9.57 31.766 24.344 1 97.25 784 GLY A CA 1
ATOM 5951 C C . GLY A 1 784 ? -8.828 30.812 25.266 1 97.25 784 GLY A C 1
ATOM 5952 O O . GLY A 1 784 ? -9.445 29.969 25.922 1 97.25 784 GLY A O 1
ATOM 5953 N N . SER A 1 785 ? -7.504 30.938 25.234 1 97.56 785 SER A N 1
ATOM 5954 C CA . SER A 1 785 ? -6.652 30.156 26.109 1 97.56 785 SER A CA 1
ATOM 5955 C C . SER A 1 785 ? -5.348 30.875 26.422 1 97.56 785 SER A C 1
ATOM 5957 O O . SER A 1 785 ? -4.742 31.484 25.547 1 97.56 785 SER A O 1
ATOM 5959 N N . TYR A 1 786 ? -5.051 30.891 27.609 1 98.12 786 TYR A N 1
ATOM 5960 C CA . TYR A 1 786 ? -3.758 31.375 28.078 1 98.12 786 TYR A CA 1
ATOM 5961 C C . TYR A 1 786 ? -2.951 30.25 28.719 1 98.12 786 TYR A C 1
ATOM 5963 O O . TYR A 1 786 ? -3.436 29.562 29.625 1 98.12 786 TYR A O 1
ATOM 5971 N N . ASN A 1 787 ? -1.751 30.031 28.25 1 97.88 787 ASN A N 1
ATOM 5972 C CA . ASN A 1 787 ? -0.867 29 28.781 1 97.88 787 ASN A CA 1
ATOM 5973 C C . ASN A 1 787 ? 0.508 29.562 29.125 1 97.88 787 ASN A C 1
ATOM 5975 O O . ASN A 1 787 ? 1.195 30.109 28.266 1 97.88 787 ASN A O 1
ATOM 5979 N N . LYS A 1 788 ? 0.893 29.391 30.328 1 97.19 788 LYS A N 1
ATOM 5980 C CA . LYS A 1 788 ? 2.24 29.75 30.766 1 97.19 788 LYS A CA 1
ATOM 5981 C C . LYS A 1 788 ? 3.107 28.5 30.922 1 97.19 788 LYS A C 1
ATOM 5983 O O . LYS A 1 788 ? 2.816 27.641 31.75 1 97.19 788 LYS A O 1
ATOM 5988 N N . SER A 1 789 ? 4.062 28.484 30.141 1 96.75 789 SER A N 1
ATOM 5989 C CA . SER A 1 789 ? 5.008 27.391 30.234 1 96.75 789 SER A CA 1
ATOM 5990 C C . SER A 1 789 ? 6.273 27.797 30.984 1 96.75 789 SER A C 1
ATOM 5992 O O . SER A 1 789 ? 6.66 28.969 30.953 1 96.75 789 SER A O 1
ATOM 5994 N N . GLU A 1 790 ? 6.906 26.812 31.609 1 97.44 790 GLU A N 1
ATOM 5995 C CA . GLU A 1 790 ? 8.164 27.062 32.312 1 97.44 790 GLU A CA 1
ATOM 5996 C C . GLU A 1 790 ? 9.062 25.828 32.281 1 97.44 790 GLU A C 1
ATOM 5998 O O . GLU A 1 790 ? 8.633 24.734 32.656 1 97.44 790 GLU A O 1
ATOM 6003 N N . VAL A 1 791 ? 10.266 26.062 31.812 1 96.94 791 VAL A N 1
ATOM 6004 C CA . VAL A 1 791 ? 11.273 25.016 31.922 1 96.94 791 VAL A CA 1
ATOM 6005 C C . VAL A 1 791 ? 11.812 24.953 33.344 1 96.94 791 VAL A C 1
ATOM 6007 O O . VAL A 1 791 ? 12.484 25.891 33.812 1 96.94 791 VAL A O 1
ATOM 6010 N N . THR A 1 792 ? 11.609 23.812 34 1 95.88 792 THR A N 1
ATOM 6011 C CA . THR A 1 792 ? 11.969 23.766 35.406 1 95.88 792 THR A CA 1
ATOM 6012 C C . THR A 1 792 ? 13.289 23.031 35.594 1 95.88 792 THR A C 1
ATOM 6014 O O . THR A 1 792 ? 13.977 23.234 36.594 1 95.88 792 THR A O 1
ATOM 6017 N N . ALA A 1 793 ? 13.617 22.172 34.625 1 93.81 793 ALA A N 1
ATOM 6018 C CA . ALA A 1 793 ? 14.914 21.5 34.688 1 93.81 793 ALA A CA 1
ATOM 6019 C C . ALA A 1 793 ? 15.352 21.031 33.281 1 93.81 793 ALA A C 1
ATOM 6021 O O . ALA A 1 793 ? 14.531 20.562 32.5 1 93.81 793 ALA A O 1
ATOM 6022 N N . THR A 1 794 ? 16.609 21.188 33 1 90.75 794 THR A N 1
ATOM 6023 C CA . THR A 1 794 ? 17.203 20.656 31.781 1 90.75 794 THR A CA 1
ATOM 6024 C C . THR A 1 794 ? 18.188 19.531 32.125 1 90.75 794 THR A C 1
ATOM 6026 O O . THR A 1 794 ? 18.219 18.5 31.469 1 90.75 794 THR A O 1
ATOM 6029 N N . ASN A 1 795 ? 18.969 19.781 33.062 1 83.69 795 ASN A N 1
ATOM 6030 C CA . ASN A 1 795 ? 19.875 18.828 33.719 1 83.69 795 ASN A CA 1
ATOM 6031 C C . ASN A 1 795 ? 20.219 19.266 35.125 1 83.69 795 ASN A C 1
ATOM 6033 O O . ASN A 1 795 ? 19.594 20.188 35.688 1 83.69 795 ASN A O 1
ATOM 6037 N N . ASP A 1 796 ? 21.172 18.531 35.75 1 79.38 796 ASP A N 1
ATOM 6038 C CA . ASP A 1 796 ? 21.5 18.812 37.156 1 79.38 796 ASP A CA 1
ATOM 6039 C C . ASP A 1 796 ? 22.141 20.188 37.281 1 79.38 796 ASP A C 1
ATOM 6041 O O . ASP A 1 796 ? 22 20.844 38.312 1 79.38 796 ASP A O 1
ATOM 6045 N N . GLU A 1 797 ? 22.75 20.641 36.219 1 82.12 797 GLU A N 1
ATOM 6046 C CA . GLU A 1 797 ? 23.453 21.922 36.25 1 82.12 797 GLU A CA 1
ATOM 6047 C C . GLU A 1 797 ? 22.594 23.031 35.656 1 82.12 797 GLU A C 1
ATOM 6049 O O . GLU A 1 797 ? 22.969 24.203 35.719 1 82.12 797 GLU A O 1
ATOM 6054 N N . GLY A 1 798 ? 21.516 22.656 35.125 1 85.12 798 GLY A N 1
ATOM 6055 C CA . GLY A 1 798 ? 20.641 23.656 34.531 1 85.12 798 GLY A CA 1
ATOM 6056 C C . GLY A 1 798 ? 21.188 24.203 33.219 1 85.12 798 GLY A C 1
ATOM 6057 O O . GLY A 1 798 ? 20.906 25.344 32.844 1 85.12 798 GLY A O 1
ATOM 6058 N N . THR A 1 799 ? 21.984 23.484 32.531 1 85.19 799 THR A N 1
ATOM 6059 C CA . THR A 1 799 ? 22.547 23.906 31.234 1 85.19 799 THR A CA 1
ATOM 6060 C C . THR A 1 799 ? 21.438 24.047 30.188 1 85.19 799 THR A C 1
ATOM 6062 O O . THR A 1 799 ? 20.625 23.141 30.016 1 85.19 799 THR A O 1
ATOM 6065 N N . PRO A 1 800 ? 21.453 25.141 29.5 1 90.38 800 PRO A N 1
ATOM 6066 C CA . PRO A 1 800 ? 20.422 25.328 28.484 1 90.38 800 PRO A CA 1
ATOM 6067 C C . PRO A 1 800 ? 20.5 24.281 27.359 1 90.38 800 PRO A C 1
ATOM 6069 O O . PRO A 1 800 ? 21.578 23.797 27.047 1 90.38 800 PRO A O 1
ATOM 6072 N N . ILE A 1 801 ? 19.344 23.922 26.828 1 89.75 801 ILE A N 1
ATOM 6073 C CA . ILE A 1 801 ? 19.25 23.047 25.672 1 89.75 801 ILE A CA 1
ATOM 6074 C C . ILE A 1 801 ? 19.016 23.875 24.406 1 89.75 801 ILE A C 1
ATOM 6076 O O . ILE A 1 801 ? 18 24.562 24.297 1 89.75 801 ILE A O 1
ATOM 6080 N N . SER A 1 802 ? 19.922 23.797 23.469 1 88.56 802 SER A N 1
ATOM 6081 C CA . SER A 1 802 ? 19.828 24.562 22.219 1 88.56 802 SER A CA 1
ATOM 6082 C C . SER A 1 802 ? 19.062 23.797 21.156 1 88.56 802 SER A C 1
ATOM 6084 O O . SER A 1 802 ? 19.297 22.609 20.953 1 88.56 802 SER A O 1
ATOM 6086 N N . LEU A 1 803 ? 18.203 24.453 20.5 1 90.19 803 LEU A N 1
ATOM 6087 C CA . LEU A 1 803 ? 17.484 23.906 19.344 1 90.19 803 LEU A CA 1
ATOM 6088 C C . LEU A 1 803 ? 18 24.531 18.047 1 90.19 803 LEU A C 1
ATOM 6090 O O . LEU A 1 803 ? 19.203 24.641 17.844 1 90.19 803 LEU A O 1
ATOM 6094 N N . ASP A 1 804 ? 17.094 24.969 17.172 1 87.5 804 ASP A N 1
ATOM 6095 C CA . ASP A 1 804 ? 17.516 25.406 15.844 1 87.5 804 ASP A CA 1
ATOM 6096 C C . ASP A 1 804 ? 17.844 26.891 15.828 1 87.5 804 ASP A C 1
ATOM 6098 O O . ASP A 1 804 ? 17.469 27.625 16.734 1 87.5 804 ASP A O 1
ATOM 6102 N N . GLU A 1 805 ? 18.562 27.281 14.797 1 90.12 805 GLU A N 1
ATOM 6103 C CA . GLU A 1 805 ? 18.875 28.672 14.484 1 90.12 805 GLU A CA 1
ATOM 6104 C C . GLU A 1 805 ? 18.609 28.984 13.016 1 90.12 805 GLU A C 1
ATOM 6106 O O . GLU A 1 805 ? 18.641 28.094 12.172 1 90.12 805 GLU A O 1
ATOM 6111 N N . PRO A 1 806 ? 18.156 30.172 12.742 1 88.56 806 PRO A N 1
ATOM 6112 C CA . PRO A 1 806 ? 18.047 30.547 11.328 1 88.56 806 PRO A CA 1
ATOM 6113 C C . PRO A 1 806 ? 19.391 30.828 10.68 1 88.56 806 PRO A C 1
ATOM 6115 O O . PRO A 1 806 ? 20.422 30.812 11.359 1 88.56 806 PRO A O 1
ATOM 6118 N N . ARG A 1 807 ? 19.359 31.016 9.43 1 89.88 807 ARG A N 1
ATOM 6119 C CA . ARG A 1 807 ? 20.594 31.203 8.688 1 89.88 807 ARG A CA 1
ATOM 6120 C C . ARG A 1 807 ? 21.344 32.438 9.172 1 89.88 807 ARG A C 1
ATOM 6122 O O . ARG A 1 807 ? 22.562 32.531 9.039 1 89.88 807 ARG A O 1
ATOM 6129 N N . THR A 1 808 ? 20.719 33.438 9.734 1 88.69 808 THR A N 1
ATOM 6130 C CA . THR A 1 808 ? 21.391 34.594 10.266 1 88.69 808 THR A CA 1
ATOM 6131 C C . THR A 1 808 ? 22.359 34.219 11.375 1 88.69 808 THR A C 1
ATOM 6133 O O . THR A 1 808 ? 23.297 34.969 11.68 1 88.69 808 THR A O 1
ATOM 6136 N N . GLN A 1 809 ? 22.109 33.188 12.047 1 89.44 809 GLN A N 1
ATOM 6137 C CA . GLN A 1 809 ? 22.922 32.594 13.117 1 89.44 809 GLN A CA 1
ATOM 6138 C C . GLN A 1 809 ? 23.125 33.594 14.25 1 89.44 809 GLN A C 1
ATOM 6140 O O . GLN A 1 809 ? 24.172 33.594 14.914 1 89.44 809 GLN A O 1
ATOM 6145 N N . ASN A 1 810 ? 22.281 34.531 14.352 1 93.75 810 ASN A N 1
ATOM 6146 C CA . ASN A 1 810 ? 22.391 35.531 15.406 1 93.75 810 ASN A CA 1
ATOM 6147 C C . ASN A 1 810 ? 21.391 35.281 16.516 1 93.75 810 ASN A C 1
ATOM 6149 O O . ASN A 1 810 ? 21.312 36.062 17.484 1 93.75 810 ASN A O 1
ATOM 6153 N N . ALA A 1 811 ? 20.625 34.344 16.391 1 94.69 811 ALA A N 1
ATOM 6154 C CA . ALA A 1 811 ? 19.688 33.906 17.422 1 94.69 811 ALA A CA 1
ATOM 6155 C C . ALA A 1 811 ? 19.469 32.406 17.391 1 94.69 811 ALA A C 1
ATOM 6157 O O . ALA A 1 811 ? 19.75 31.766 16.375 1 94.69 811 ALA A O 1
ATOM 6158 N N . ARG A 1 812 ? 19 31.875 18.469 1 94.31 812 ARG A N 1
ATOM 6159 C CA . ARG A 1 812 ? 18.703 30.453 18.594 1 94.31 812 ARG A CA 1
ATOM 6160 C C . ARG A 1 812 ? 17.562 30.219 19.562 1 94.31 812 ARG A C 1
ATOM 6162 O O . ARG A 1 812 ? 17.453 30.891 20.594 1 94.31 812 ARG A O 1
ATOM 6169 N N . ILE A 1 813 ? 16.703 29.328 19.203 1 94.06 813 ILE A N 1
ATOM 6170 C CA . ILE A 1 813 ? 15.703 28.891 20.156 1 94.06 813 ILE A CA 1
ATOM 6171 C C . ILE A 1 813 ? 16.344 28.016 21.234 1 94.06 813 ILE A C 1
ATOM 6173 O O . ILE A 1 813 ? 17.062 27.062 20.922 1 94.06 813 ILE A O 1
ATOM 6177 N N . THR A 1 814 ? 16.125 28.359 22.469 1 93.88 814 THR A N 1
ATOM 6178 C CA . THR A 1 814 ? 16.812 27.688 23.562 1 93.88 814 THR A CA 1
ATOM 6179 C C . THR A 1 814 ? 15.875 27.453 24.75 1 93.88 814 THR A C 1
ATOM 6181 O O . THR A 1 814 ? 15.062 28.328 25.078 1 93.88 814 THR A O 1
ATOM 6184 N N . HIS A 1 815 ? 16 26.297 25.312 1 94.5 815 HIS A N 1
ATOM 6185 C CA . HIS A 1 815 ? 15.328 26.047 26.578 1 94.5 815 HIS A CA 1
ATOM 6186 C C . HIS A 1 815 ? 16.219 26.453 27.75 1 94.5 815 HIS A C 1
ATOM 6188 O O . HIS A 1 815 ? 17.281 25.875 27.953 1 94.5 815 HIS A O 1
ATOM 6194 N N . VAL A 1 816 ? 15.719 27.422 28.5 1 95.25 816 VAL A N 1
ATOM 6195 C CA . VAL A 1 816 ? 16.453 27.938 29.656 1 95.25 816 VAL A CA 1
ATOM 6196 C C . VAL A 1 816 ? 15.648 27.734 30.922 1 95.25 816 VAL A C 1
ATOM 6198 O O . VAL A 1 816 ? 14.453 28.031 30.969 1 95.25 816 VAL A O 1
ATOM 6201 N N . VAL A 1 817 ? 16.312 27.203 31.969 1 95.56 817 VAL A N 1
ATOM 6202 C CA . VAL A 1 817 ? 15.633 26.938 33.25 1 95.56 817 VAL A CA 1
ATOM 6203 C C . VAL A 1 817 ? 15.055 28.234 33.781 1 95.56 817 VAL A C 1
ATOM 6205 O O . VAL A 1 817 ? 15.75 29.25 33.844 1 95.56 817 VAL A O 1
ATOM 6208 N N . GLY A 1 818 ? 13.797 28.203 34.125 1 96.25 818 GLY A N 1
ATOM 6209 C CA . GLY A 1 818 ? 13.117 29.359 34.719 1 96.25 818 GLY A CA 1
ATOM 6210 C C . GLY A 1 818 ? 12.398 30.188 33.656 1 96.25 818 GLY A C 1
ATOM 6211 O O . GLY A 1 818 ? 11.648 31.109 34.031 1 96.25 818 GLY A O 1
ATOM 6212 N N . GLU A 1 819 ? 12.609 29.938 32.469 1 96.69 819 GLU A N 1
ATOM 6213 C CA . GLU A 1 819 ? 12.008 30.688 31.359 1 96.69 819 GLU A CA 1
ATOM 6214 C C . GLU A 1 819 ? 10.938 29.875 30.641 1 96.69 819 GLU A C 1
ATOM 6216 O O . GLU A 1 819 ? 10.859 28.656 30.828 1 96.69 819 GLU A O 1
ATOM 6221 N N . PRO A 1 820 ? 10.109 30.594 29.891 1 96.31 820 PRO A N 1
ATOM 6222 C CA . PRO A 1 820 ? 9.109 29.859 29.109 1 96.31 820 PRO A CA 1
ATOM 6223 C C . PRO A 1 820 ? 9.734 28.938 28.078 1 96.31 820 PRO A C 1
ATOM 6225 O O . PRO A 1 820 ? 10.883 29.125 27.672 1 96.31 820 PRO A O 1
ATOM 6228 N N . TYR A 1 821 ? 9 27.922 27.656 1 95.69 821 TYR A N 1
ATOM 6229 C CA . TYR A 1 821 ? 9.398 26.984 26.609 1 95.69 821 TYR A CA 1
ATOM 6230 C C . TYR A 1 821 ? 9.75 27.734 25.328 1 95.69 821 TYR A C 1
ATOM 6232 O O . TYR A 1 821 ? 8.938 28.5 24.812 1 95.69 821 TYR A O 1
ATOM 6240 N N . GLY A 1 822 ? 10.945 27.531 24.781 1 93.56 822 GLY A N 1
ATOM 6241 C CA . GLY A 1 822 ? 11.344 28.047 23.484 1 93.56 822 GLY A CA 1
ATOM 6242 C C . GLY A 1 822 ? 11.695 29.516 23.516 1 93.56 822 GLY A C 1
ATOM 6243 O O . GLY A 1 822 ? 11.172 30.312 22.734 1 93.56 822 GLY A O 1
ATOM 6244 N N . SER A 1 823 ? 12.562 29.922 24.328 1 95.94 823 SER A N 1
ATOM 6245 C CA . SER A 1 823 ? 13.031 31.297 24.391 1 95.94 823 SER A CA 1
ATOM 6246 C C . SER A 1 823 ? 13.922 31.641 23.188 1 95.94 823 SER A C 1
ATOM 6248 O O . SER A 1 823 ? 14.695 30.797 22.734 1 95.94 823 SER A O 1
ATOM 6250 N N . ILE A 1 824 ? 13.68 32.844 22.688 1 96.81 824 ILE A N 1
ATOM 6251 C CA . ILE A 1 824 ? 14.562 33.312 21.625 1 96.81 824 ILE A CA 1
ATOM 6252 C C . ILE A 1 824 ? 15.797 33.969 22.25 1 96.81 824 ILE A C 1
ATOM 6254 O O . ILE A 1 824 ? 15.711 35.031 22.844 1 96.81 824 ILE A O 1
ATOM 6258 N N . VAL A 1 825 ? 16.938 33.312 22.109 1 97.12 825 VAL A N 1
ATOM 6259 C CA . VAL A 1 825 ? 18.203 33.812 22.625 1 97.12 825 VAL A CA 1
ATOM 6260 C C . VAL A 1 825 ? 19.062 34.312 21.484 1 97.12 825 VAL A C 1
ATOM 6262 O O . VAL A 1 825 ? 19.344 33.594 20.531 1 97.12 825 VAL A O 1
ATOM 6265 N N . GLY A 1 826 ? 19.438 35.594 21.609 1 97.31 826 GLY A N 1
ATOM 6266 C CA . GLY A 1 826 ? 20.188 36.125 20.484 1 97.31 826 GLY A CA 1
ATOM 6267 C C . GLY A 1 826 ? 21.141 37.25 20.891 1 97.31 826 GLY A C 1
ATOM 6268 O O . GLY A 1 826 ? 21.219 37.625 22.062 1 97.31 826 GLY A O 1
ATOM 6269 N N . VAL A 1 827 ? 21.875 37.688 19.859 1 97.5 827 VAL A N 1
ATOM 6270 C CA . VAL A 1 827 ? 22.891 38.719 20.031 1 97.5 827 VAL A CA 1
ATOM 6271 C C . VAL A 1 827 ? 22.219 40.062 20.375 1 97.5 827 VAL A C 1
ATOM 6273 O O . VAL A 1 827 ? 21.297 40.5 19.688 1 97.5 827 VAL A O 1
ATOM 6276 N N . SER A 1 828 ? 22.703 40.688 21.484 1 97.69 828 SER A N 1
ATOM 6277 C CA . SER A 1 828 ? 22.203 41.969 21.906 1 97.69 828 SER A CA 1
ATOM 6278 C C . SER A 1 828 ? 23.219 43.094 21.609 1 97.69 828 SER A C 1
ATOM 6280 O O . SER A 1 828 ? 24.344 42.812 21.172 1 97.69 828 SER A O 1
ATOM 6282 N N . TYR A 1 829 ? 22.781 44.344 21.797 1 97.44 829 TYR A N 1
ATOM 6283 C CA . TYR A 1 829 ? 23.719 45.438 21.766 1 97.44 829 TYR A CA 1
ATOM 6284 C C . TYR A 1 829 ? 24.609 45.438 23.016 1 97.44 829 TYR A C 1
ATOM 6286 O O . TYR A 1 829 ? 24.141 45.156 24.109 1 97.44 829 TYR A O 1
ATOM 6294 N N . ASN A 1 830 ? 25.875 45.719 22.766 1 97.06 830 ASN A N 1
ATOM 6295 C CA . ASN A 1 830 ? 26.688 46.031 23.922 1 97.06 830 ASN A CA 1
ATOM 6296 C C . ASN A 1 830 ? 26.359 47.438 24.453 1 97.06 830 ASN A C 1
ATOM 6298 O O . ASN A 1 830 ? 26.344 48.406 23.688 1 97.06 830 ASN A O 1
ATOM 6302 N N . ARG A 1 831 ? 26.047 47.5 25.703 1 96.62 831 ARG A N 1
ATOM 6303 C CA . ARG A 1 831 ? 25.641 48.75 26.297 1 96.62 831 ARG A CA 1
ATOM 6304 C C . ARG A 1 831 ? 26.469 49.062 27.547 1 96.62 831 ARG A C 1
ATOM 6306 O O . ARG A 1 831 ? 26.969 48.156 28.219 1 96.62 831 ARG A O 1
ATOM 6313 N N . ASP A 1 832 ? 26.609 50.312 27.859 1 94.12 832 ASP A N 1
ATOM 6314 C CA . ASP A 1 832 ? 27.25 50.719 29.109 1 94.12 832 ASP A CA 1
ATOM 6315 C C . ASP A 1 832 ? 26.266 50.656 30.266 1 94.12 832 ASP A C 1
ATOM 6317 O O . ASP A 1 832 ? 25.109 50.25 30.109 1 94.12 832 ASP A O 1
ATOM 6321 N N . ASP A 1 833 ? 26.656 51.094 31.438 1 93.06 833 ASP A N 1
ATOM 6322 C CA . ASP A 1 833 ? 25.844 50.969 32.656 1 93.06 833 ASP A CA 1
ATOM 6323 C C . ASP A 1 833 ? 24.609 51.875 32.594 1 93.06 833 ASP A C 1
ATOM 6325 O O . ASP A 1 833 ? 23.594 51.594 33.219 1 93.06 833 ASP A O 1
ATOM 6329 N N . ALA A 1 834 ? 24.734 52.938 31.75 1 94.12 834 ALA A N 1
ATOM 6330 C CA . ALA A 1 834 ? 23.609 53.844 31.609 1 94.12 834 ALA A CA 1
ATOM 6331 C C . ALA A 1 834 ? 22.672 53.406 30.5 1 94.12 834 ALA A C 1
ATOM 6333 O O . ALA A 1 834 ? 21.609 54 30.281 1 94.12 834 ALA A O 1
ATOM 6334 N N . GLY A 1 835 ? 23 52.344 29.75 1 94.12 835 GLY A N 1
ATOM 6335 C CA . GLY A 1 835 ? 22.125 51.781 28.734 1 94.12 835 GLY A CA 1
ATOM 6336 C C . GLY A 1 835 ? 22.453 52.281 27.344 1 94.12 835 GLY A C 1
ATOM 6337 O O . GLY A 1 835 ? 21.766 51.938 26.375 1 94.12 835 GLY A O 1
ATOM 6338 N N . ASN A 1 836 ? 23.453 53.062 27.203 1 95.56 836 ASN A N 1
ATOM 6339 C CA . ASN A 1 836 ? 23.844 53.562 25.891 1 95.56 836 ASN A CA 1
ATOM 6340 C C . ASN A 1 836 ? 24.594 52.531 25.078 1 95.56 836 ASN A C 1
ATOM 6342 O O . ASN A 1 836 ? 25.391 51.75 25.641 1 95.56 836 ASN A O 1
ATOM 6346 N N . ILE A 1 837 ? 24.344 52.5 23.797 1 97.56 837 ILE A N 1
ATOM 6347 C CA . ILE A 1 837 ? 25.016 51.531 22.922 1 97.56 837 ILE A CA 1
ATOM 6348 C C . ILE A 1 837 ? 26.469 51.938 22.75 1 97.56 837 ILE A C 1
ATOM 6350 O O . ILE A 1 837 ? 26.797 53.125 22.578 1 97.56 837 ILE A O 1
ATOM 6354 N N . ILE A 1 838 ? 27.422 50.969 22.812 1 97.81 838 ILE A N 1
ATOM 6355 C CA . ILE A 1 838 ? 28.859 51.156 22.594 1 97.81 838 ILE A CA 1
ATOM 6356 C C . ILE A 1 838 ? 29.203 50.875 21.141 1 97.81 838 ILE A C 1
ATOM 6358 O O . ILE A 1 838 ? 28.781 49.844 20.594 1 97.81 838 ILE A O 1
ATOM 6362 N N . TYR A 1 839 ? 29.938 51.719 20.578 1 97.5 839 TYR A N 1
ATOM 6363 C CA . TYR A 1 839 ? 30.328 51.594 19.188 1 97.5 839 TYR A CA 1
ATOM 6364 C C . TYR A 1 839 ? 31.844 51.531 19.031 1 97.5 839 TYR A C 1
ATOM 6366 O O . TYR A 1 839 ? 32.562 52.125 19.828 1 97.5 839 TYR A O 1
ATOM 6374 N N . ASP A 1 840 ? 32.281 50.781 18.078 1 96.5 840 ASP A N 1
ATOM 6375 C CA . ASP A 1 840 ? 33.625 50.938 17.531 1 96.5 840 ASP A CA 1
ATOM 6376 C C . ASP A 1 840 ? 33.625 51.906 16.344 1 96.5 840 ASP A C 1
ATOM 6378 O O . ASP A 1 840 ? 32.812 51.781 15.43 1 96.5 840 ASP A O 1
ATOM 6382 N N . ILE A 1 841 ? 34.438 52.875 16.406 1 94.69 841 ILE A N 1
ATOM 6383 C CA . ILE A 1 841 ? 34.531 53.781 15.273 1 94.69 841 ILE A CA 1
ATOM 6384 C C . ILE A 1 841 ? 35.594 53.281 14.289 1 94.69 841 ILE A C 1
ATOM 6386 O O . ILE A 1 841 ? 36.781 53.188 14.617 1 94.69 841 ILE A O 1
ATOM 6390 N N . ASN A 1 842 ? 35.125 52.875 13.203 1 93.5 842 ASN A N 1
ATOM 6391 C CA . ASN A 1 842 ? 36.062 52.281 12.266 1 93.5 842 ASN A CA 1
ATOM 6392 C C . ASN A 1 842 ? 36.969 53.344 11.625 1 93.5 842 ASN A C 1
ATOM 6394 O O . ASN A 1 842 ? 36.906 54.5 11.992 1 93.5 842 ASN A O 1
ATOM 6398 N N . SER A 1 843 ? 37.875 53.031 10.672 1 91.19 843 SER A N 1
ATOM 6399 C CA . SER A 1 843 ? 38.875 53.906 10.086 1 91.19 843 SER A CA 1
ATOM 6400 C C . SER A 1 843 ? 38.219 55 9.258 1 91.19 843 SER A C 1
ATOM 6402 O O . SER A 1 843 ? 38.812 56.062 9.078 1 91.19 843 SER A O 1
ATOM 6404 N N . GLU A 1 844 ? 37 54.781 8.781 1 90.94 844 GLU A N 1
ATOM 6405 C CA . GLU A 1 844 ? 36.312 55.75 7.965 1 90.94 844 GLU A CA 1
ATOM 6406 C C . GLU A 1 844 ? 35.406 56.656 8.82 1 90.94 844 GLU A C 1
ATOM 6408 O O . GLU A 1 844 ? 34.719 57.531 8.297 1 90.94 844 GLU A O 1
ATOM 6413 N N . GLY A 1 845 ? 35.469 56.469 10.148 1 91.06 845 GLY A N 1
ATOM 6414 C CA . GLY A 1 845 ? 34.688 57.281 11.07 1 91.06 845 GLY A CA 1
ATOM 6415 C C . GLY A 1 845 ? 33.281 56.781 11.242 1 91.06 845 GLY A C 1
ATOM 6416 O O . GLY A 1 845 ? 32.438 57.469 11.836 1 91.06 845 GLY A O 1
ATOM 6417 N N . VAL A 1 846 ? 32.938 55.625 10.68 1 95.88 846 VAL A N 1
ATOM 6418 C CA . VAL A 1 846 ? 31.578 55.062 10.789 1 95.88 846 VAL A CA 1
ATOM 6419 C C . VAL A 1 846 ? 31.438 54.312 12.109 1 95.88 846 VAL A C 1
ATOM 6421 O O . VAL A 1 846 ? 32.25 53.469 12.438 1 95.88 846 VAL A O 1
ATOM 6424 N N . PRO A 1 847 ? 30.469 54.656 12.922 1 96.88 847 PRO A N 1
ATOM 6425 C CA . PRO A 1 847 ? 30.234 53.906 14.156 1 96.88 847 PRO A CA 1
ATOM 6426 C C . PRO A 1 847 ? 29.688 52.5 13.898 1 96.88 847 PRO A C 1
ATOM 6428 O O . PRO A 1 847 ? 28.641 52.344 13.273 1 96.88 847 PRO A O 1
ATOM 6431 N N . ILE A 1 848 ? 30.344 51.5 14.367 1 97.06 848 ILE A N 1
ATOM 6432 C CA . ILE A 1 848 ? 29.953 50.094 14.281 1 97.06 848 ILE A CA 1
ATOM 6433 C C . ILE A 1 848 ? 29.5 49.594 15.648 1 97.06 848 ILE A C 1
ATOM 6435 O O . ILE A 1 848 ? 30.312 49.406 16.547 1 97.06 848 ILE A O 1
ATOM 6439 N N . ALA A 1 849 ? 28.172 49.375 15.711 1 97.19 849 ALA A N 1
ATOM 6440 C CA . ALA A 1 849 ? 27.656 48.938 17 1 97.19 849 ALA A CA 1
ATOM 6441 C C . ALA A 1 849 ? 28.344 47.656 17.469 1 97.19 849 ALA A C 1
ATOM 6443 O O . ALA A 1 849 ? 28.484 46.719 16.688 1 97.19 849 ALA A O 1
ATOM 6444 N N . GLN A 1 850 ? 28.719 47.594 18.719 1 96.69 850 GLN A N 1
ATOM 6445 C CA . GLN A 1 850 ? 29.344 46.406 19.266 1 96.69 850 GLN A CA 1
ATOM 6446 C C . GLN A 1 850 ? 28.297 45.344 19.594 1 96.69 850 GLN A C 1
ATOM 6448 O O . GLN A 1 850 ? 27.25 45.625 20.156 1 96.69 850 GLN A O 1
ATOM 6453 N N . GLU A 1 851 ? 28.641 44.094 19.156 1 95.62 851 GLU A N 1
ATOM 6454 C CA . GLU A 1 851 ? 27.797 42.969 19.547 1 95.62 851 GLU A CA 1
ATOM 6455 C C . GLU A 1 851 ? 27.953 42.656 21.047 1 95.62 851 GLU A C 1
ATOM 6457 O O . GLU A 1 851 ? 29.078 42.594 21.547 1 95.62 851 GLU A O 1
ATOM 6462 N N . GLY A 1 852 ? 26.844 42.594 21.719 1 95.44 852 GLY A N 1
ATOM 6463 C CA . GLY A 1 852 ? 26.859 42.219 23.109 1 95.44 852 GLY A CA 1
ATOM 6464 C C . GLY A 1 852 ? 26.688 40.719 23.328 1 95.44 852 GLY A C 1
ATOM 6465 O O . GLY A 1 852 ? 26.875 39.938 22.406 1 95.44 852 GLY A O 1
ATOM 6466 N N . GLU A 1 853 ? 26.453 40.406 24.516 1 94.69 853 GLU A N 1
ATOM 6467 C CA . GLU A 1 853 ? 26.203 39 24.859 1 94.69 853 GLU A CA 1
ATOM 6468 C C . GLU A 1 853 ? 24.844 38.531 24.375 1 94.69 853 GLU A C 1
ATOM 6470 O O . GLU A 1 853 ? 23.953 39.344 24.109 1 94.69 853 GLU A O 1
ATOM 6475 N N . ARG A 1 854 ? 24.75 37.25 24.156 1 96.12 854 ARG A N 1
ATOM 6476 C CA . ARG A 1 854 ? 23.438 36.688 23.844 1 96.12 854 ARG A CA 1
ATOM 6477 C C . ARG A 1 854 ? 22.516 36.719 25.062 1 96.12 854 ARG A C 1
ATOM 6479 O O . ARG A 1 854 ? 22.922 36.344 26.156 1 96.12 854 ARG A O 1
ATOM 6486 N N . LYS A 1 855 ? 21.359 37.281 24.891 1 96.31 855 LYS A N 1
ATOM 6487 C CA . LYS A 1 855 ? 20.359 37.375 25.938 1 96.31 855 LYS A CA 1
ATOM 6488 C C . LYS A 1 855 ? 19.016 36.844 25.469 1 96.31 855 LYS A C 1
ATOM 6490 O O . LYS A 1 855 ? 18.812 36.594 24.281 1 96.31 855 LYS A O 1
ATOM 6495 N N . ILE A 1 856 ? 18.172 36.562 26.438 1 97.5 856 ILE A N 1
ATOM 6496 C CA . ILE A 1 856 ? 16.797 36.219 26.094 1 97.5 856 ILE A CA 1
ATOM 6497 C C . ILE A 1 856 ? 16.078 37.438 25.531 1 97.5 856 ILE A C 1
ATOM 6499 O O . ILE A 1 856 ? 15.945 38.469 26.219 1 97.5 856 ILE A O 1
ATOM 6503 N N . LEU A 1 857 ? 15.633 37.375 24.328 1 97.75 857 LEU A N 1
ATOM 6504 C CA . LEU A 1 857 ? 15.062 38.5 23.625 1 97.75 857 LEU A CA 1
ATOM 6505 C C . LEU A 1 857 ? 13.555 38.375 23.484 1 97.75 857 LEU A C 1
ATOM 6507 O O . LEU A 1 857 ? 12.859 39.344 23.188 1 97.75 857 LEU A O 1
ATOM 6511 N N . GLY A 1 858 ? 13.055 37.25 23.703 1 96.31 858 GLY A N 1
ATOM 6512 C CA . GLY A 1 858 ? 11.617 37.031 23.562 1 96.31 858 GLY A CA 1
ATOM 6513 C C . GLY A 1 858 ? 11.203 35.594 23.719 1 96.31 858 GLY A C 1
ATOM 6514 O O . GLY A 1 858 ? 12.047 34.719 23.938 1 96.31 858 GLY A O 1
ATOM 6515 N N . GLU A 1 859 ? 9.891 35.375 23.609 1 94.06 859 GLU A N 1
ATOM 6516 C CA . GLU A 1 859 ? 9.273 34.062 23.641 1 94.06 859 GLU A CA 1
ATOM 6517 C C . GLU A 1 859 ? 8.703 33.688 22.281 1 94.06 859 GLU A C 1
ATOM 6519 O O . GLU A 1 859 ? 7.832 34.375 21.75 1 94.06 859 GLU A O 1
ATOM 6524 N N . GLY A 1 860 ? 9.141 32.531 21.812 1 92 860 GLY A N 1
ATOM 6525 C CA . GLY A 1 860 ? 8.742 32.125 20.484 1 92 860 GLY A CA 1
ATOM 6526 C C . GLY A 1 860 ? 7.32 31.578 20.406 1 92 860 GLY A C 1
ATOM 6527 O O . GLY A 1 860 ? 6.707 31.578 19.344 1 92 860 GLY A O 1
ATOM 6528 N N . VAL A 1 861 ? 6.754 31.141 21.516 1 93.19 861 VAL A N 1
ATOM 6529 C CA . VAL A 1 861 ? 5.406 30.578 21.547 1 93.19 861 VAL A CA 1
ATOM 6530 C C . VAL A 1 861 ? 4.453 31.578 22.203 1 93.19 861 VAL A C 1
ATOM 6532 O O . VAL A 1 861 ? 4.594 31.891 23.391 1 93.19 861 VAL A O 1
ATOM 6535 N N . PRO A 1 862 ? 3.475 32.062 21.438 1 94.75 862 PRO A N 1
ATOM 6536 C CA . PRO A 1 862 ? 2.531 33 22.047 1 94.75 862 PRO A CA 1
ATOM 6537 C C . PRO A 1 862 ? 1.699 32.344 23.156 1 94.75 862 PRO A C 1
ATOM 6539 O O . PRO A 1 862 ? 1.115 31.281 22.953 1 94.75 862 PRO A O 1
ATOM 6542 N N . PRO A 1 863 ? 1.526 32.938 24.297 1 96.5 863 PRO A N 1
ATOM 6543 C CA . PRO A 1 863 ? 0.816 32.312 25.422 1 96.5 863 PRO A CA 1
ATOM 6544 C C . PRO A 1 863 ? -0.697 32.5 25.328 1 96.5 863 PRO A C 1
ATOM 6546 O O . PRO A 1 863 ? -1.449 31.75 25.969 1 96.5 863 PRO A O 1
ATOM 6549 N N . LEU A 1 864 ? -1.124 33.5 24.578 1 97.5 864 LEU A N 1
ATOM 6550 C CA . LEU A 1 864 ? -2.553 33.812 24.516 1 97.5 864 LEU A CA 1
ATOM 6551 C C . LEU A 1 864 ? -3.09 33.656 23.109 1 97.5 864 LEU A C 1
ATOM 6553 O O . LEU A 1 864 ? -2.545 34.25 22.156 1 97.5 864 LEU A O 1
ATOM 6557 N N . THR A 1 865 ? -4.109 32.906 22.922 1 97.19 865 THR A N 1
ATOM 6558 C CA . THR A 1 865 ? -4.82 32.75 21.656 1 97.19 865 THR A CA 1
ATOM 6559 C C . THR A 1 865 ? -6.312 33.031 21.844 1 97.19 865 THR A C 1
ATOM 6561 O O . THR A 1 865 ? -6.895 32.688 22.875 1 97.19 865 THR A O 1
ATOM 6564 N N . LEU A 1 866 ? -6.93 33.656 20.859 1 97.94 866 LEU A N 1
ATOM 6565 C CA . LEU A 1 866 ? -8.352 34 20.891 1 97.94 866 LEU A CA 1
ATOM 6566 C C . LEU A 1 866 ? -9.023 33.656 19.562 1 97.94 866 LEU A C 1
ATOM 6568 O O . LEU A 1 866 ? -8.375 33.656 18.516 1 97.94 866 LEU A O 1
ATOM 6572 N N . GLY A 1 867 ? -10.266 33.344 19.578 1 97.94 867 GLY A N 1
ATOM 6573 C CA . GLY A 1 867 ? -11.094 33.125 18.406 1 97.94 867 GLY A CA 1
ATOM 6574 C C . GLY A 1 867 ? -12.531 33.562 18.609 1 97.94 867 GLY A C 1
ATOM 6575 O O . GLY A 1 867 ? -13.102 33.375 19.688 1 97.94 867 GLY A O 1
ATOM 6576 N N . TRP A 1 868 ? -13.109 34.25 17.656 1 98.38 868 TRP A N 1
ATOM 6577 C CA . TRP A 1 868 ? -14.477 34.75 17.688 1 98.38 868 TRP A CA 1
ATOM 6578 C C . TRP A 1 868 ? -15.219 34.375 16.406 1 98.38 868 TRP A C 1
ATOM 6580 O O . TRP A 1 868 ? -14.93 34.906 15.328 1 98.38 868 TRP A O 1
ATOM 6590 N N . SER A 1 869 ? -16.109 33.5 16.531 1 96.44 869 SER A N 1
ATOM 6591 C CA . SER A 1 869 ? -16.891 33.062 15.383 1 96.44 869 SER A CA 1
ATOM 6592 C C . SER A 1 869 ? -18.328 33.594 15.453 1 96.44 869 SER A C 1
ATOM 6594 O O . SER A 1 869 ? -18.922 33.656 16.531 1 96.44 869 SER A O 1
ATOM 6596 N N . ASN A 1 870 ? -18.922 33.938 14.32 1 97.06 870 ASN A N 1
ATOM 6597 C CA . ASN A 1 870 ? -20.281 34.438 14.172 1 97.06 870 ASN A CA 1
ATOM 6598 C C . ASN A 1 870 ? -20.984 33.812 12.977 1 97.06 870 ASN A C 1
ATOM 6600 O O . ASN A 1 870 ? -20.375 33.625 11.922 1 97.06 870 ASN A O 1
ATOM 6604 N N . THR A 1 871 ? -22.172 33.469 13.188 1 96.19 871 THR A N 1
ATOM 6605 C CA . THR A 1 871 ? -23.031 32.969 1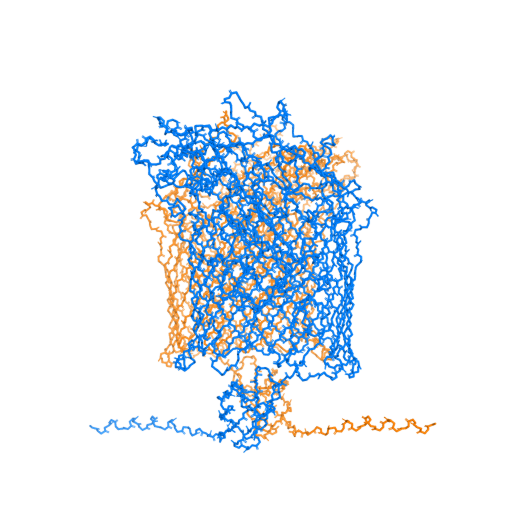2.109 1 96.19 871 THR A CA 1
ATOM 6606 C C . THR A 1 871 ? -24.391 33.656 12.164 1 96.19 871 THR A C 1
ATOM 6608 O O . THR A 1 871 ? -25.094 33.562 13.172 1 96.19 871 THR A O 1
ATOM 6611 N N . PHE A 1 872 ? -24.781 34.281 11.117 1 97.56 872 PHE A N 1
ATOM 6612 C CA . PHE A 1 872 ? -26.109 34.875 10.938 1 97.56 872 PHE A CA 1
ATOM 6613 C C . PHE A 1 872 ? -26.922 34.094 9.922 1 97.56 872 PHE A C 1
ATOM 6615 O O . PHE A 1 872 ? -26.422 33.75 8.852 1 97.56 872 PHE A O 1
ATOM 6622 N N . ARG A 1 873 ? -28.047 33.812 10.312 1 95.5 873 ARG A N 1
ATOM 6623 C CA . ARG A 1 873 ? -28.969 33.156 9.383 1 95.5 873 ARG A CA 1
ATOM 6624 C C . ARG A 1 873 ? -30.219 34.031 9.18 1 95.5 873 ARG A C 1
ATOM 6626 O O . ARG A 1 873 ? -30.859 34.438 10.156 1 95.5 873 ARG A O 1
ATOM 6633 N N . TYR A 1 874 ? -30.547 34.344 8.023 1 96.69 874 TYR A N 1
ATOM 6634 C CA . TYR A 1 874 ? -31.766 35.062 7.641 1 96.69 874 TYR A CA 1
ATOM 6635 C C . TYR A 1 87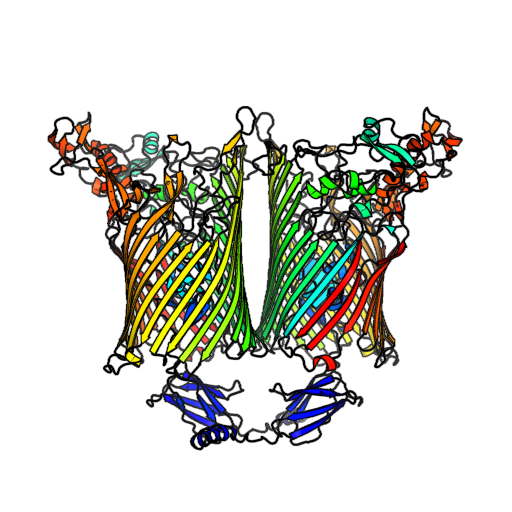4 ? -32.5 34.312 6.539 1 96.69 874 TYR A C 1
ATOM 6637 O O . TYR A 1 874 ? -32.094 34.312 5.379 1 96.69 874 TYR A O 1
ATOM 6645 N N . LYS A 1 875 ? -33.562 33.594 6.859 1 93.38 875 LYS A N 1
ATOM 6646 C CA . LYS A 1 875 ? -34.281 32.75 5.938 1 93.38 875 LYS A CA 1
ATOM 6647 C C . LYS A 1 875 ? -33.344 31.734 5.27 1 93.38 875 LYS A C 1
ATOM 6649 O O . LYS A 1 875 ? -32.656 30.984 5.949 1 93.38 875 LYS A O 1
ATOM 6654 N N . ASP A 1 876 ? -33.156 31.984 3.932 1 93.25 876 ASP A N 1
ATOM 6655 C CA . ASP A 1 876 ? -32.375 31 3.199 1 93.25 876 ASP A CA 1
ATOM 6656 C C . ASP A 1 876 ? -30.938 31.438 3.053 1 93.25 876 ASP A C 1
ATOM 6658 O O . ASP A 1 876 ? -30.125 30.75 2.43 1 93.25 876 ASP A O 1
ATOM 6662 N N . PHE A 1 877 ? -30.531 32.531 3.705 1 96.38 877 PHE A N 1
ATOM 6663 C CA . PHE A 1 877 ? -29.172 33.031 3.641 1 96.38 877 PHE A CA 1
ATOM 6664 C C . PHE A 1 877 ? -28.422 32.75 4.938 1 96.38 877 PHE A C 1
ATOM 6666 O O . PHE A 1 877 ? -29.016 32.781 6.02 1 96.38 877 PHE A O 1
ATOM 6673 N N . SER A 1 878 ? -27.234 32.469 4.82 1 95.62 878 SER A N 1
ATOM 6674 C CA . SER A 1 878 ? -26.359 32.281 5.973 1 95.62 878 SER A CA 1
ATOM 6675 C C . SER A 1 878 ? -25.047 33.062 5.801 1 95.62 878 SER A C 1
ATOM 6677 O O . SER A 1 878 ? -24.406 32.969 4.754 1 95.62 878 SER A O 1
ATOM 6679 N N . LEU A 1 879 ? -24.688 33.844 6.746 1 97.25 879 LEU A N 1
ATOM 6680 C CA . LEU A 1 879 ? -23.438 34.594 6.758 1 97.25 879 LEU A CA 1
ATOM 6681 C C . LEU A 1 879 ? -22.578 34.188 7.945 1 97.25 879 LEU A C 1
ATOM 6683 O O . LEU A 1 879 ? -23.031 34.219 9.094 1 97.25 879 LEU A O 1
ATOM 6687 N N . GLY A 1 880 ? -21.422 33.719 7.684 1 96.44 880 GLY A N 1
ATOM 6688 C CA . GLY A 1 880 ? -20.484 33.375 8.727 1 96.44 880 GLY A CA 1
ATOM 6689 C C . GLY A 1 880 ? -19.141 34.062 8.594 1 96.44 880 GLY A C 1
ATOM 6690 O O . GLY A 1 880 ? -18.641 34.281 7.484 1 96.44 880 GLY A O 1
ATOM 6691 N N . PHE A 1 881 ? -18.531 34.375 9.703 1 96.56 881 PHE A N 1
ATOM 6692 C CA . PHE A 1 881 ? -17.156 34.875 9.656 1 96.56 881 PHE A CA 1
ATOM 6693 C C . PHE A 1 881 ? -16.406 34.5 10.938 1 96.56 881 PHE A C 1
ATOM 6695 O O . PHE A 1 881 ? -17.031 34.188 11.953 1 96.56 881 PHE A O 1
ATOM 6702 N N . LEU A 1 882 ? -15.125 34.438 10.93 1 97.62 882 LEU A N 1
ATOM 6703 C CA . LEU A 1 882 ? -14.234 34.094 12.031 1 97.62 882 LEU A CA 1
ATOM 6704 C C . LEU A 1 882 ? -13.109 35.125 12.148 1 97.62 882 LEU A C 1
ATOM 6706 O O . LEU A 1 882 ? -12.461 35.469 11.148 1 97.62 882 LEU A O 1
ATOM 6710 N N . ILE A 1 883 ? -12.914 35.625 13.312 1 98.31 883 ILE A N 1
ATOM 6711 C CA . ILE A 1 883 ? -11.781 36.5 13.672 1 98.31 883 ILE A CA 1
ATOM 6712 C C . ILE A 1 883 ? -10.945 35.812 14.75 1 98.31 883 ILE A C 1
ATOM 6714 O O . ILE A 1 883 ? -11.484 35.281 15.727 1 98.31 883 ILE A O 1
ATOM 6718 N N . ASP A 1 884 ? -9.641 35.75 14.547 1 97.19 884 ASP A N 1
ATOM 6719 C CA . ASP A 1 884 ? -8.789 35.156 15.578 1 97.19 884 ASP A CA 1
ATOM 6720 C C . ASP A 1 884 ? -7.555 36.031 15.828 1 97.19 884 ASP A C 1
ATOM 6722 O O . ASP A 1 884 ? -7.285 36.969 15.07 1 97.19 884 ASP A O 1
ATOM 6726 N N . GLY A 1 885 ? -6.871 35.719 16.953 1 97.25 885 GLY A N 1
ATOM 6727 C CA . GLY A 1 885 ? -5.691 36.5 17.328 1 97.25 885 GLY A CA 1
ATOM 6728 C C . GLY A 1 885 ? -4.758 35.719 18.25 1 97.25 885 GLY A C 1
ATOM 6729 O O . GLY A 1 885 ? -5.176 34.781 18.922 1 97.25 885 GLY A O 1
ATOM 6730 N N . LYS A 1 886 ? -3.541 36.094 18.25 1 96.69 886 LYS A N 1
ATOM 6731 C CA . LYS A 1 886 ? -2.502 35.594 19.156 1 96.69 886 LYS A CA 1
ATOM 6732 C C . LYS A 1 886 ? -1.706 36.75 19.766 1 96.69 886 LYS A C 1
ATOM 6734 O O . LYS A 1 886 ? -1.431 37.75 19.094 1 96.69 886 LYS A O 1
ATOM 6739 N N . PHE A 1 887 ? -1.358 36.562 21.047 1 97.19 887 PHE A N 1
ATOM 6740 C CA . PHE A 1 887 ? -0.731 37.688 21.766 1 97.19 887 PHE A CA 1
ATOM 6741 C C . PHE A 1 887 ? 0.369 37.188 22.688 1 97.19 887 PHE A C 1
ATOM 6743 O O . PHE A 1 887 ? 0.257 36.094 23.25 1 97.19 887 PHE A O 1
ATOM 6750 N N . GLY A 1 888 ? 1.381 38.062 22.875 1 96.25 888 GLY A N 1
ATOM 6751 C CA . GLY A 1 888 ? 2.402 37.844 23.875 1 96.25 888 GLY A CA 1
ATOM 6752 C C . GLY A 1 888 ? 3.645 37.156 23.328 1 96.25 888 GLY A C 1
ATOM 6753 O O . GLY A 1 888 ? 4.66 37.062 24.031 1 96.25 888 GLY A O 1
ATOM 6754 N N . GLY A 1 889 ? 3.637 36.719 22.141 1 94.88 889 GLY A N 1
ATOM 6755 C CA . GLY A 1 889 ? 4.797 36.062 21.547 1 94.88 889 GLY A CA 1
ATOM 6756 C C . GLY A 1 889 ? 5.656 37.031 20.734 1 94.88 889 GLY A C 1
ATOM 6757 O O . GLY A 1 889 ? 5.25 38.156 20.469 1 94.88 889 GLY A O 1
ATOM 6758 N N . GLN A 1 890 ? 6.898 36.562 20.469 1 96 890 GLN A N 1
ATOM 6759 C CA . GLN A 1 890 ? 7.816 37.312 19.625 1 96 890 GLN A CA 1
ATOM 6760 C C . GLN A 1 890 ? 8.312 36.469 18.469 1 96 890 GLN A C 1
ATOM 6762 O O . GLN A 1 890 ? 8.188 35.25 18.484 1 96 890 GLN A O 1
ATOM 6767 N N . LEU A 1 891 ? 8.812 37.188 17.438 1 95.19 891 LEU A N 1
ATOM 6768 C CA . LEU A 1 891 ? 9.32 36.562 16.234 1 95.19 891 LEU A CA 1
ATOM 6769 C C . LEU A 1 891 ? 10.625 37.219 15.789 1 95.19 891 LEU A C 1
ATOM 6771 O O . LEU A 1 891 ? 10.719 38.438 15.758 1 95.19 891 LEU A O 1
ATOM 6775 N N . LEU A 1 892 ? 11.648 36.344 15.641 1 96 892 LEU A N 1
ATOM 6776 C CA . LEU A 1 892 ? 12.82 36.875 14.938 1 96 892 LEU A CA 1
ATOM 6777 C C . LEU A 1 892 ? 12.562 36.938 13.438 1 96 892 LEU A C 1
ATOM 6779 O O . LEU A 1 892 ? 12.297 35.938 12.797 1 96 892 LEU A O 1
ATOM 6783 N N . SER A 1 893 ? 12.672 38.094 12.859 1 96.06 893 SER A N 1
ATOM 6784 C CA . SER A 1 893 ? 12.445 38.281 11.43 1 96.06 893 SER A CA 1
ATOM 6785 C C . SER A 1 893 ? 13.758 38.344 10.664 1 96.06 893 SER A C 1
ATOM 6787 O O . SER A 1 893 ? 14.398 39.406 10.625 1 96.06 893 SER A O 1
ATOM 6789 N N . GLY A 1 894 ? 14.086 37.25 10.047 1 95.31 894 GLY A N 1
ATOM 6790 C CA . GLY A 1 894 ? 15.234 37.281 9.141 1 95.31 894 GLY A CA 1
ATOM 6791 C C . GLY A 1 894 ? 15.016 38.156 7.934 1 95.31 894 GLY A C 1
ATOM 6792 O O . GLY A 1 894 ? 15.953 38.781 7.426 1 95.31 894 GLY A O 1
ATOM 6793 N N . THR A 1 895 ? 13.82 38.344 7.508 1 95.56 895 THR A N 1
ATOM 6794 C CA . THR A 1 895 ? 13.469 39.219 6.387 1 95.56 895 THR A CA 1
ATOM 6795 C C . THR A 1 895 ? 13.781 40.688 6.715 1 95.56 895 THR A C 1
ATOM 6797 O O . THR A 1 895 ? 14.383 41.375 5.902 1 95.56 895 THR A O 1
ATOM 6800 N N . ASN A 1 896 ? 13.391 41.125 7.859 1 96.88 896 ASN A N 1
ATOM 6801 C CA . ASN A 1 896 ? 13.695 42.469 8.266 1 96.88 896 ASN A CA 1
ATOM 6802 C C . ASN A 1 896 ? 15.195 42.688 8.438 1 96.88 896 ASN A C 1
ATOM 6804 O O . ASN A 1 896 ? 15.719 43.75 8.094 1 96.88 896 ASN A O 1
ATOM 6808 N N . ALA A 1 897 ? 15.859 41.719 8.992 1 97.06 897 ALA A N 1
ATOM 6809 C CA . ALA A 1 897 ? 17.312 41.812 9.133 1 97.06 897 ALA A CA 1
ATOM 6810 C C . ALA A 1 897 ? 17.984 42 7.773 1 97.06 897 ALA A C 1
ATOM 6812 O O . ALA A 1 897 ? 18.828 42.875 7.602 1 97.06 897 ALA A O 1
ATOM 6813 N N . LEU A 1 898 ? 17.594 41.188 6.883 1 96.94 898 LEU A N 1
ATOM 6814 C CA . LEU A 1 898 ? 18.172 41.281 5.551 1 96.94 898 LEU A CA 1
ATOM 6815 C C . LEU A 1 898 ? 17.703 42.562 4.852 1 96.94 898 LEU A C 1
ATOM 6817 O O . LEU A 1 898 ? 18.438 43.125 4.02 1 96.94 898 LEU A O 1
ATOM 6821 N N . GLY A 1 899 ? 16.531 43.062 5.16 1 97.69 899 GLY A N 1
ATOM 6822 C CA . GLY A 1 899 ? 16.094 44.344 4.66 1 97.69 899 GLY A CA 1
ATOM 6823 C C . GLY A 1 899 ? 17.016 45.5 5.059 1 97.69 899 GLY A C 1
ATOM 6824 O O . GLY A 1 899 ? 17.234 46.406 4.281 1 97.69 899 GLY A O 1
ATOM 6825 N N . TYR A 1 900 ? 17.531 45.406 6.23 1 97.69 900 TYR A N 1
ATOM 6826 C CA . TYR A 1 900 ? 18.516 46.375 6.672 1 97.69 900 TYR A CA 1
ATOM 6827 C C . TYR A 1 900 ? 19.812 46.25 5.898 1 97.69 900 TYR A C 1
ATOM 6829 O O . TYR A 1 900 ? 20.375 47.219 5.41 1 97.69 900 TYR A O 1
ATOM 6837 N N . SER A 1 901 ? 20.234 45.031 5.82 1 97.06 901 SER A N 1
ATOM 6838 C CA . SER A 1 901 ? 21.516 44.781 5.188 1 97.06 901 SER A CA 1
ATOM 6839 C C . SER A 1 901 ? 21.5 45.156 3.711 1 97.06 901 SER A C 1
ATOM 6841 O O . SER A 1 901 ? 22.5 45.656 3.182 1 97.06 901 SER A O 1
ATOM 6843 N N . THR A 1 902 ? 20.375 44.969 3.043 1 97.81 902 THR A N 1
ATOM 6844 C CA . THR A 1 902 ? 20.297 45.188 1.604 1 97.81 902 THR A CA 1
ATOM 6845 C C . THR A 1 902 ? 19.781 46.594 1.3 1 97.81 902 THR A C 1
ATOM 6847 O O . THR A 1 902 ? 19.812 47.031 0.148 1 97.81 902 THR A O 1
ATOM 6850 N N . GLY A 1 903 ? 19.312 47.281 2.299 1 98.25 903 GLY A N 1
ATOM 6851 C CA . GLY A 1 903 ? 18.844 48.656 2.121 1 98.25 903 GLY A CA 1
ATOM 6852 C C . GLY A 1 903 ? 17.391 48.719 1.694 1 98.25 903 GLY A C 1
ATOM 6853 O O . GLY A 1 903 ? 16.969 49.719 1.108 1 98.25 903 GLY A O 1
ATOM 6854 N N . LEU A 1 904 ? 16.656 47.75 1.898 1 98.31 904 LEU A N 1
ATOM 6855 C CA . LEU A 1 904 ? 15.273 47.688 1.438 1 98.31 904 LEU A CA 1
ATOM 6856 C C . LEU A 1 904 ? 14.32 48.156 2.539 1 98.31 904 LEU A C 1
ATOM 6858 O O . LEU A 1 904 ? 13.242 48.656 2.254 1 98.31 904 LEU A O 1
ATOM 6862 N N . HIS A 1 905 ? 14.703 47.906 3.793 1 98.31 905 HIS A N 1
ATOM 6863 C CA . HIS A 1 905 ? 13.828 48.281 4.898 1 98.31 905 HIS A CA 1
ATOM 6864 C C . HIS A 1 905 ? 13.633 49.812 4.953 1 98.31 905 HIS A C 1
ATOM 6866 O O . HIS A 1 905 ? 14.57 50.562 4.738 1 98.31 905 HIS A O 1
ATOM 6872 N N . LYS A 1 906 ? 12.477 50.281 5.34 1 97.88 906 LYS A N 1
ATOM 6873 C CA . LYS A 1 906 ? 12.156 51.688 5.316 1 97.88 906 LYS A CA 1
ATOM 6874 C C . LYS A 1 906 ? 12.992 52.469 6.344 1 97.88 906 LYS A C 1
ATOM 6876 O O . LYS A 1 906 ? 13.25 53.656 6.172 1 97.88 906 LYS A O 1
ATOM 6881 N N . GLU A 1 907 ? 13.367 51.781 7.375 1 97 907 GLU A N 1
ATOM 6882 C CA . GLU A 1 907 ? 14.219 52.406 8.375 1 97 907 GLU A CA 1
ATOM 6883 C C . GLU A 1 907 ? 15.539 52.875 7.762 1 97 907 GLU A C 1
ATOM 6885 O O . GLU A 1 907 ? 16.172 53.812 8.273 1 97 907 GLU A O 1
ATOM 6890 N N . THR A 1 908 ? 15.961 52.312 6.707 1 97.88 908 THR A N 1
ATOM 6891 C CA . THR A 1 908 ? 17.234 52.656 6.074 1 97.88 908 THR A CA 1
ATOM 6892 C C . THR A 1 908 ? 17.125 53.969 5.293 1 97.88 908 THR A C 1
ATOM 6894 O O . THR A 1 908 ? 18.125 54.469 4.797 1 97.88 908 THR A O 1
ATOM 6897 N N . LEU A 1 909 ? 15.914 54.469 5.141 1 97.75 909 LEU A N 1
ATOM 6898 C CA . LEU A 1 909 ? 15.727 55.75 4.477 1 97.75 909 LEU A CA 1
ATOM 6899 C C . LEU A 1 909 ? 16.312 56.875 5.309 1 97.75 909 LEU A C 1
ATOM 6901 O O . LEU A 1 909 ? 16.719 57.906 4.762 1 97.75 909 LEU A O 1
ATOM 6905 N N . LYS A 1 910 ? 16.391 56.594 6.578 1 96.81 910 LYS A N 1
ATOM 6906 C CA . LYS A 1 910 ? 16.953 57.625 7.461 1 96.81 910 LYS A CA 1
ATOM 6907 C C . LYS A 1 910 ? 18.422 57.875 7.133 1 96.81 910 LYS A C 1
ATOM 6909 O O . LYS A 1 910 ? 19.234 56.938 7.152 1 96.81 910 LYS A O 1
ATOM 6914 N N . GLY A 1 911 ? 18.75 59.062 6.793 1 96.56 911 GLY A N 1
ATOM 6915 C CA . GLY A 1 911 ? 20.125 59.5 6.559 1 96.56 911 GLY A CA 1
ATOM 6916 C C . GLY A 1 911 ? 20.547 59.406 5.102 1 96.56 911 GLY A C 1
ATOM 6917 O O . GLY A 1 911 ? 21.641 59.844 4.73 1 96.56 911 GLY A O 1
ATOM 6918 N N . ARG A 1 912 ? 19.688 58.906 4.258 1 96.5 912 ARG A N 1
ATOM 6919 C CA . ARG A 1 912 ? 20.078 58.688 2.869 1 96.5 912 ARG A CA 1
ATOM 6920 C C . ARG A 1 912 ? 20.312 60 2.148 1 96.5 912 ARG A C 1
ATOM 6922 O O . ARG A 1 912 ? 21.094 60.062 1.207 1 96.5 912 ARG A O 1
ATOM 6929 N N . GLU A 1 913 ? 19.672 61.062 2.609 1 94.19 913 GLU A N 1
ATOM 6930 C CA . GLU A 1 913 ? 19.797 62.375 1.952 1 94.19 913 GLU A CA 1
ATOM 6931 C C . GLU A 1 913 ? 20.891 63.219 2.602 1 94.19 913 GLU A C 1
ATOM 6933 O O . GLU A 1 913 ? 21.734 63.781 1.908 1 94.19 913 GLU A O 1
ATOM 6938 N N . ASN A 1 914 ? 20.875 63.344 3.945 1 94.06 914 ASN A N 1
ATOM 6939 C CA . ASN A 1 914 ? 21.719 64.312 4.625 1 94.06 914 ASN A CA 1
ATOM 6940 C C . ASN A 1 914 ? 22.578 63.656 5.703 1 94.06 914 ASN A C 1
ATOM 6942 O O . ASN A 1 914 ? 23.188 64.312 6.516 1 94.06 914 ASN A O 1
ATOM 6946 N N . GLY A 1 915 ? 22.625 62.312 5.625 1 96 915 GLY A N 1
ATOM 6947 C CA . GLY A 1 915 ? 23.375 61.625 6.652 1 96 915 GLY A CA 1
ATOM 6948 C C . GLY A 1 915 ? 22.547 61.281 7.879 1 96 915 GLY A C 1
ATOM 6949 O O . GLY A 1 915 ? 21.422 61.75 8.016 1 96 915 GLY A O 1
ATOM 6950 N N . LEU A 1 916 ? 23.094 60.438 8.75 1 97.38 916 LEU A N 1
ATOM 6951 C CA . LEU A 1 916 ? 22.406 59.969 9.953 1 97.38 916 LEU A CA 1
ATOM 6952 C C . LEU A 1 916 ? 23.188 60.344 11.203 1 97.38 916 LEU A C 1
ATOM 6954 O O . LEU A 1 916 ? 24.375 60 11.336 1 97.38 916 LEU A O 1
ATOM 6958 N N . VAL A 1 917 ? 22.609 61.125 12.086 1 96.94 917 VAL A N 1
ATOM 6959 C CA . VAL A 1 917 ? 23.234 61.469 13.344 1 96.94 917 VAL A CA 1
ATOM 6960 C C . VAL A 1 917 ? 23.172 60.312 14.32 1 96.94 917 VAL A C 1
ATOM 6962 O O . VAL A 1 917 ? 22.078 59.781 14.578 1 96.94 917 VAL A O 1
ATOM 6965 N N . VAL A 1 918 ? 24.281 59.812 14.734 1 96.94 918 VAL A N 1
ATOM 6966 C CA . VAL A 1 918 ? 24.375 58.688 15.672 1 96.94 918 VAL A CA 1
ATOM 6967 C C . VAL A 1 918 ? 25.109 59.125 16.938 1 96.94 918 VAL A C 1
ATOM 6969 O O . VAL A 1 918 ? 26.109 59.844 16.875 1 96.94 918 VAL A O 1
ATOM 6972 N N . THR A 1 919 ? 24.469 58.906 18.047 1 96.31 919 THR A N 1
ATOM 6973 C CA . THR A 1 919 ? 25.078 59.188 19.344 1 96.31 919 THR A CA 1
ATOM 6974 C C . THR A 1 919 ? 25.25 57.906 20.141 1 96.31 919 THR A C 1
ATOM 6976 O O . THR A 1 919 ? 24.438 57 20.047 1 96.31 919 THR A O 1
ATOM 6979 N N . GLY A 1 920 ? 26.359 57.781 20.859 1 96.69 920 GLY A N 1
ATOM 6980 C CA . GLY A 1 920 ? 26.641 56.625 21.719 1 96.69 920 GLY A CA 1
ATOM 6981 C C . GLY A 1 920 ? 27.953 56.75 22.469 1 96.69 920 GLY A C 1
ATOM 6982 O O . GLY A 1 920 ? 28.406 57.875 22.75 1 96.69 920 GLY A O 1
ATOM 6983 N N . ILE A 1 921 ? 28.453 55.656 22.875 1 97.12 921 ILE A N 1
ATOM 6984 C CA . ILE A 1 921 ? 29.719 55.594 23.594 1 97.12 921 ILE A CA 1
ATOM 6985 C C . ILE A 1 921 ? 30.812 55.031 22.703 1 97.12 921 ILE A C 1
ATOM 6987 O O . ILE A 1 921 ? 30.609 53.969 22.078 1 97.12 921 ILE A O 1
ATOM 6991 N N . ASP A 1 922 ? 31.891 55.688 22.641 1 96.12 922 ASP A N 1
ATOM 6992 C CA . ASP A 1 922 ? 33.062 55.125 21.953 1 96.12 922 ASP A CA 1
ATOM 6993 C C . ASP A 1 922 ? 33.719 54.031 22.781 1 96.12 922 ASP A C 1
ATOM 6995 O O . ASP A 1 922 ? 34.219 54.312 23.875 1 96.12 922 ASP A O 1
ATOM 6999 N N . GLY A 1 923 ? 33.781 52.875 22.266 1 94.31 923 GLY A N 1
ATOM 7000 C CA . GLY A 1 923 ? 34.312 51.719 22.984 1 94.31 923 GLY A CA 1
ATOM 7001 C C . GLY A 1 923 ? 35.781 51.844 23.344 1 94.31 923 GLY A C 1
ATOM 7002 O O . GLY A 1 923 ? 36.219 51.312 24.344 1 94.31 923 GLY A O 1
ATOM 7003 N N . ASP A 1 924 ? 36.562 52.625 22.547 1 93.06 924 ASP A N 1
ATOM 7004 C CA . ASP A 1 924 ? 38 52.75 22.766 1 93.06 924 ASP A CA 1
ATOM 7005 C C . ASP A 1 924 ? 38.281 53.812 23.859 1 93.06 924 ASP A C 1
ATOM 7007 O O . ASP A 1 924 ? 39.188 53.625 24.672 1 93.06 924 ASP A O 1
ATOM 7011 N N . THR A 1 925 ? 37.469 54.938 23.891 1 93.56 925 THR A N 1
ATOM 7012 C CA . THR A 1 925 ? 37.781 56.031 24.781 1 93.56 925 THR A CA 1
ATOM 7013 C C . THR A 1 925 ? 36.844 56.031 25.984 1 93.56 925 THR A C 1
ATOM 7015 O O . THR A 1 925 ? 37.125 56.688 27 1 93.56 925 THR A O 1
ATOM 7018 N N . GLY A 1 926 ? 35.688 55.375 25.812 1 93.12 926 GLY A N 1
ATOM 7019 C CA . GLY A 1 926 ? 34.688 55.375 26.875 1 93.12 926 GLY A CA 1
ATOM 7020 C C . GLY A 1 926 ? 33.906 56.656 26.969 1 93.12 926 GLY A C 1
ATOM 7021 O O . GLY A 1 926 ? 33.094 56.812 27.875 1 93.12 926 GLY A O 1
ATOM 7022 N N . GLN A 1 927 ? 34.125 57.562 26.016 1 94.5 927 GLN A N 1
ATOM 7023 C CA . GLN A 1 927 ? 33.438 58.875 26.031 1 94.5 927 GLN A CA 1
ATOM 7024 C C . GLN A 1 927 ? 32.25 58.875 25.094 1 94.5 927 GLN A C 1
ATOM 7026 O O . GLN A 1 927 ? 32.219 58.156 24.109 1 94.5 927 GLN A O 1
ATOM 7031 N N . GLU A 1 928 ? 31.297 59.688 25.453 1 95.62 928 GLU A N 1
ATOM 7032 C CA . GLU A 1 928 ? 30.156 59.906 24.562 1 95.62 928 GLU A CA 1
ATOM 7033 C C . GLU A 1 928 ? 30.578 60.594 23.281 1 95.62 928 GLU A C 1
ATOM 7035 O O . GLU A 1 928 ? 31.453 61.469 23.297 1 95.62 928 GLU A O 1
ATOM 7040 N N . PHE A 1 929 ? 30.031 60.219 22.188 1 95.31 929 PHE A N 1
ATOM 7041 C CA . PHE A 1 929 ? 30.297 60.875 20.922 1 95.31 929 PHE A CA 1
ATOM 7042 C C . PHE A 1 929 ? 29 61.125 20.172 1 95.31 929 PHE A C 1
ATOM 7044 O O . PHE A 1 929 ? 27.953 60.531 20.484 1 95.31 929 PHE A O 1
ATOM 7051 N N . THR A 1 930 ? 28.969 62.094 19.344 1 95.94 930 THR A N 1
ATOM 7052 C CA . THR A 1 930 ? 27.969 62.312 18.312 1 95.94 930 THR A CA 1
ATOM 7053 C C . THR A 1 930 ? 28.625 62.562 16.953 1 95.94 930 THR A C 1
ATOM 7055 O O . THR A 1 930 ? 29.547 63.344 16.844 1 95.94 930 THR A O 1
ATOM 7058 N N . THR A 1 931 ? 28.203 61.781 16.062 1 95.62 931 THR A N 1
ATOM 7059 C CA . THR A 1 931 ? 28.734 61.969 14.711 1 95.62 931 THR A CA 1
ATOM 7060 C C . THR A 1 931 ? 27.625 61.812 13.672 1 95.62 931 THR A C 1
ATOM 7062 O O . THR A 1 931 ? 26.516 61.375 13.992 1 95.62 931 THR A O 1
ATOM 7065 N N . THR A 1 932 ? 27.844 62.281 12.523 1 96.56 932 THR A N 1
ATOM 7066 C CA . THR A 1 932 ? 26.938 62.125 11.398 1 96.56 932 THR A CA 1
ATOM 7067 C C . THR A 1 932 ? 27.516 61.156 10.375 1 96.56 932 THR A C 1
ATOM 7069 O O . THR A 1 932 ? 28.562 61.406 9.789 1 96.56 932 THR A O 1
ATOM 7072 N N . VAL A 1 933 ? 26.859 60 10.219 1 97.06 933 VAL A N 1
ATOM 7073 C CA . VAL A 1 933 ? 27.281 59.031 9.211 1 97.06 933 VAL A CA 1
ATOM 7074 C C . VAL A 1 933 ? 26.875 59.531 7.82 1 97.06 933 VAL A C 1
ATOM 7076 O O . VAL A 1 933 ? 25.703 59.812 7.566 1 97.06 933 VAL A O 1
ATOM 7079 N N . ALA A 1 934 ? 27.812 59.625 6.965 1 96.12 934 ALA A N 1
ATOM 7080 C CA . ALA A 1 934 ? 27.562 60.125 5.613 1 96.12 934 ALA A CA 1
ATOM 7081 C C . ALA A 1 934 ? 26.688 59.125 4.836 1 96.12 934 ALA A C 1
ATOM 7083 O O . ALA A 1 934 ? 26.734 57.938 5.07 1 96.12 934 ALA A O 1
ATOM 7084 N N . PRO A 1 935 ? 25.891 59.625 3.924 1 96.31 935 PRO A N 1
ATOM 7085 C CA . PRO A 1 935 ? 25 58.781 3.143 1 96.31 935 PRO A CA 1
ATOM 7086 C C . PRO A 1 935 ? 25.734 57.594 2.502 1 96.31 935 PRO A C 1
ATOM 7088 O O . PRO A 1 935 ? 25.219 56.469 2.48 1 96.31 935 PRO A O 1
ATOM 7091 N N . GLU A 1 936 ? 26.938 57.719 2.041 1 95.12 936 GLU A N 1
ATOM 7092 C CA . GLU A 1 936 ? 27.688 56.688 1.347 1 95.12 936 GLU A CA 1
ATOM 7093 C C . GLU A 1 936 ? 28.141 55.594 2.312 1 95.12 936 GLU A C 1
ATOM 7095 O O . GLU A 1 936 ? 28.5 54.5 1.891 1 95.12 936 GLU A O 1
ATOM 7100 N N . ASP A 1 937 ? 28.109 55.906 3.613 1 96.38 937 ASP A N 1
ATOM 7101 C CA . ASP A 1 937 ? 28.641 54.969 4.602 1 96.38 937 ASP A CA 1
ATOM 7102 C C . ASP A 1 937 ? 27.5 54.281 5.352 1 96.38 937 ASP A C 1
ATOM 7104 O O . ASP A 1 937 ? 27.734 53.406 6.195 1 96.38 937 ASP A O 1
ATOM 7108 N N . LEU A 1 938 ? 26.281 54.594 5.016 1 97.19 938 LEU A N 1
ATOM 7109 C CA . LEU A 1 938 ? 25.125 54.031 5.699 1 97.19 938 LEU A CA 1
ATOM 7110 C C . LEU A 1 938 ? 25.047 52.531 5.492 1 97.19 938 LEU A C 1
ATOM 7112 O O . LEU A 1 938 ? 24.562 51.812 6.363 1 97.19 938 LEU A O 1
ATOM 7116 N N . GLN A 1 939 ? 25.438 52.031 4.312 1 96.88 939 GLN A N 1
ATOM 7117 C CA . GLN A 1 939 ? 25.469 50.625 4.035 1 96.88 939 GLN A CA 1
ATOM 7118 C C . GLN A 1 939 ? 26.234 49.844 5.113 1 96.88 939 GLN A C 1
ATOM 7120 O O . GLN A 1 939 ? 25.781 48.812 5.582 1 96.88 939 GLN A O 1
ATOM 7125 N N . THR A 1 940 ? 27.359 50.344 5.5 1 96.75 940 THR A N 1
ATOM 7126 C CA . THR A 1 940 ? 28.188 49.719 6.535 1 96.75 940 THR A CA 1
ATOM 7127 C C . THR A 1 940 ? 27.484 49.781 7.891 1 96.75 940 THR A C 1
ATOM 7129 O O . THR A 1 940 ? 27.469 48.812 8.641 1 96.75 940 THR A O 1
ATOM 7132 N N . TYR A 1 941 ? 26.922 50.969 8.211 1 97.19 941 TYR A N 1
ATOM 7133 C CA . TYR A 1 941 ? 26.25 51.156 9.484 1 97.19 941 TYR A CA 1
ATOM 7134 C C . TYR A 1 941 ? 25.094 50.188 9.656 1 97.19 941 TYR A C 1
ATOM 7136 O O . TYR A 1 941 ? 25.031 49.438 10.625 1 97.19 941 TYR A O 1
ATOM 7144 N N . TYR A 1 942 ? 24.172 50.188 8.703 1 97.56 942 TYR A N 1
ATOM 7145 C CA . TYR A 1 942 ? 22.969 49.344 8.781 1 97.56 942 TYR A CA 1
ATOM 7146 C C . TYR A 1 942 ? 23.328 47.875 8.609 1 97.56 942 TYR A C 1
ATOM 7148 O O . TYR A 1 942 ? 22.672 47 9.156 1 97.56 942 TYR A O 1
ATOM 7156 N N . GLY A 1 943 ? 24.344 47.531 7.801 1 96.62 943 GLY A N 1
ATOM 7157 C CA . GLY A 1 943 ? 24.828 46.188 7.676 1 96.62 943 GLY A CA 1
ATOM 7158 C C . GLY A 1 943 ? 25.219 45.562 9.008 1 96.62 943 GLY A C 1
ATOM 7159 O O . GLY A 1 943 ? 24.953 44.375 9.25 1 96.62 943 GLY A O 1
ATOM 7160 N N . ARG A 1 944 ? 25.891 46.344 9.797 1 95.88 944 ARG A N 1
ATOM 7161 C CA . ARG A 1 944 ? 26.266 45.875 11.117 1 95.88 944 ARG A CA 1
ATOM 7162 C C . ARG A 1 944 ? 25.031 45.656 11.992 1 95.88 944 ARG A C 1
ATOM 7164 O O . ARG A 1 944 ? 24.938 44.656 12.719 1 95.88 944 ARG A O 1
ATOM 7171 N N . ILE A 1 945 ? 24.109 46.562 11.961 1 96.88 945 ILE A N 1
ATOM 7172 C CA . ILE A 1 945 ? 22.906 46.438 12.766 1 96.88 945 ILE A CA 1
ATOM 7173 C C . ILE A 1 945 ? 22.156 45.156 12.406 1 96.88 945 ILE A C 1
ATOM 7175 O O . ILE A 1 945 ? 21.562 44.531 13.273 1 96.88 945 ILE A O 1
ATOM 7179 N N . SER A 1 946 ? 22.188 44.75 11.164 1 97 946 SER A N 1
ATOM 7180 C CA . SER A 1 946 ? 21.484 43.562 10.688 1 97 946 SER A CA 1
ATOM 7181 C C . SER A 1 946 ? 21.953 42.312 11.398 1 97 946 SER A C 1
ATOM 7183 O O . SER A 1 946 ? 21.266 41.281 11.391 1 97 946 SER A O 1
ATOM 7185 N N . ARG A 1 947 ? 23.031 42.344 12.047 1 96 947 ARG A N 1
ATOM 7186 C CA . ARG A 1 947 ? 23.609 41.156 12.711 1 96 947 ARG A CA 1
ATOM 7187 C C . ARG A 1 947 ? 23.188 41.125 14.18 1 96 947 ARG A C 1
ATOM 7189 O O . ARG A 1 947 ? 23.453 40.125 14.875 1 96 947 ARG A O 1
ATOM 7196 N N . ILE A 1 948 ? 22.625 42.156 14.633 1 97.69 948 ILE A N 1
ATOM 7197 C CA . ILE A 1 948 ? 22.203 42.25 16.031 1 97.69 948 ILE A CA 1
ATOM 7198 C C . ILE A 1 948 ? 20.766 41.781 16.156 1 97.69 948 ILE A C 1
ATOM 7200 O O . ILE A 1 948 ? 19.828 42.562 15.859 1 97.69 948 ILE A O 1
ATOM 7204 N N . ALA A 1 949 ? 20.531 40.656 16.75 1 97.75 949 ALA A N 1
ATOM 7205 C CA . ALA A 1 949 ? 19.219 40 16.812 1 97.75 949 ALA A CA 1
ATOM 7206 C C . ALA A 1 949 ? 18.219 40.844 17.594 1 97.75 949 ALA A C 1
ATOM 7208 O O . ALA A 1 949 ? 17.031 40.844 17.281 1 97.75 949 ALA A O 1
ATOM 7209 N N . GLU A 1 950 ? 18.703 41.5 18.609 1 97.62 950 GLU A N 1
ATOM 7210 C CA . GLU A 1 950 ? 17.844 42.312 19.469 1 97.62 950 GLU A CA 1
ATOM 7211 C C . GLU A 1 950 ? 17 43.281 18.656 1 97.62 950 GLU A C 1
ATOM 7213 O O . GLU A 1 950 ? 15.852 43.594 19.031 1 97.62 950 GLU A O 1
ATOM 7218 N N . GLU A 1 951 ? 17.5 43.781 17.578 1 96.56 951 GLU A N 1
ATOM 7219 C CA . GLU A 1 951 ? 16.812 44.75 16.734 1 96.56 951 GLU A CA 1
ATOM 7220 C C . GLU A 1 951 ? 15.648 44.094 15.977 1 96.56 951 GLU A C 1
ATOM 7222 O O . GLU A 1 951 ? 14.727 44.781 15.547 1 96.56 951 GLU A O 1
ATOM 7227 N N . PHE A 1 952 ? 15.672 42.844 15.867 1 97.31 952 PHE A N 1
ATOM 7228 C CA . PHE A 1 952 ? 14.758 42.25 14.906 1 97.31 952 PHE A CA 1
ATOM 7229 C C . PHE A 1 952 ? 13.891 41.188 15.578 1 97.31 952 PHE A C 1
ATOM 7231 O O . PHE A 1 952 ? 13.141 40.469 14.906 1 97.31 952 PHE A O 1
ATOM 7238 N N . VAL A 1 953 ? 14.055 40.875 16.812 1 97.19 953 VAL A N 1
ATOM 7239 C CA . VAL A 1 953 ? 13.055 40.156 17.578 1 97.19 953 VAL A CA 1
ATOM 7240 C C . VAL A 1 953 ? 11.898 41.094 17.953 1 97.19 953 VAL A C 1
ATOM 7242 O O . VAL A 1 953 ? 12.078 42 18.75 1 97.19 953 VAL A O 1
ATOM 7245 N N . GLU A 1 954 ? 10.773 40.812 17.328 1 96.31 954 GLU A N 1
ATOM 7246 C CA . GLU A 1 954 ? 9.656 41.75 17.453 1 96.31 954 GLU A CA 1
ATOM 7247 C C . GLU A 1 954 ? 8.406 41.062 17.969 1 96.31 954 GLU A C 1
ATOM 7249 O O . GLU A 1 954 ? 8.266 39.844 17.828 1 96.31 954 GLU A O 1
ATOM 7254 N N . ASP A 1 955 ? 7.543 41.906 18.547 1 96.62 955 ASP A N 1
ATOM 7255 C CA . ASP A 1 955 ? 6.242 41.375 18.953 1 96.62 955 ASP A CA 1
ATOM 7256 C C . ASP A 1 955 ? 5.477 40.844 17.75 1 96.62 955 ASP A C 1
ATOM 7258 O O . ASP A 1 955 ? 5.465 41.469 16.672 1 96.62 955 ASP A O 1
ATOM 7262 N N . SER A 1 956 ? 4.898 39.719 17.953 1 95.31 956 SER A N 1
ATOM 7263 C CA . SER A 1 956 ? 4.18 39.094 16.844 1 95.31 956 SER A CA 1
ATOM 7264 C C . SER A 1 956 ? 2.678 39.062 17.109 1 95.31 956 SER A C 1
ATOM 7266 O O . SER A 1 956 ? 1.979 38.156 16.641 1 95.31 956 SER A O 1
ATOM 7268 N N . ASP A 1 957 ? 2.123 39.938 17.844 1 97.62 957 ASP A N 1
ATOM 7269 C CA . ASP A 1 957 ? 0.698 40.031 18.141 1 97.62 957 ASP A CA 1
ATOM 7270 C C . ASP A 1 957 ? -0.114 40.344 16.891 1 97.62 957 ASP A C 1
ATOM 7272 O O . ASP A 1 957 ? 0.324 41.156 16.062 1 97.62 957 ASP A O 1
ATOM 7276 N N . TYR A 1 958 ? -1.315 39.75 16.828 1 97 958 TYR A N 1
ATOM 7277 C CA . TYR A 1 958 ? -2.178 40.125 15.703 1 97 958 TYR A CA 1
ATOM 7278 C C . TYR A 1 958 ? -3.633 39.812 16 1 97 958 TYR A C 1
ATOM 7280 O O . TYR A 1 958 ? -3.926 39.031 16.922 1 97 958 TYR A O 1
ATOM 7288 N N . ILE A 1 959 ? -4.562 40.406 15.344 1 98.19 959 ILE A N 1
ATOM 7289 C CA . ILE A 1 959 ? -5.965 40.062 15.141 1 98.19 959 ILE A CA 1
ATOM 7290 C C . ILE A 1 959 ? -6.25 39.938 13.641 1 98.19 959 ILE A C 1
ATOM 7292 O O . ILE A 1 959 ? -5.984 40.844 12.867 1 98.19 959 ILE A O 1
ATOM 7296 N N . LYS A 1 960 ? -6.734 38.812 13.234 1 97.25 960 LYS A N 1
ATOM 7297 C CA . LYS A 1 960 ? -6.887 38.531 11.812 1 97.25 960 LYS A CA 1
ATOM 7298 C C . LYS A 1 960 ? -8.328 38.156 11.477 1 97.25 960 LYS A C 1
ATOM 7300 O O . LYS A 1 960 ? -8.992 37.469 12.242 1 97.25 960 LYS A O 1
ATOM 7305 N N . PHE A 1 961 ? -8.875 38.75 10.383 1 98 961 PHE A N 1
ATOM 7306 C CA . PHE A 1 961 ? -10.102 38.219 9.781 1 98 961 PHE A CA 1
ATOM 7307 C C . PHE A 1 961 ? -9.828 36.969 9 1 98 961 PHE A C 1
ATOM 7309 O O . PHE A 1 961 ? -9.461 37 7.824 1 98 961 PHE A O 1
ATOM 7316 N N . ARG A 1 962 ? -10.125 35.875 9.578 1 96.88 962 ARG A N 1
ATOM 7317 C CA . ARG A 1 962 ? -9.625 34.562 9.141 1 96.88 962 ARG A CA 1
ATOM 7318 C C . ARG A 1 962 ? -10.531 33.969 8.07 1 96.88 962 ARG A C 1
ATOM 7320 O O . ARG A 1 962 ? -10.055 33.406 7.086 1 96.88 962 ARG A O 1
ATOM 7327 N N . GLU A 1 963 ? -11.789 33.969 8.289 1 96.88 963 GLU A N 1
ATOM 7328 C CA . GLU A 1 963 ? -12.703 33.281 7.402 1 96.88 963 GLU A CA 1
ATOM 7329 C C . GLU A 1 963 ? -13.977 34.062 7.156 1 96.88 963 GLU A C 1
ATOM 7331 O O . GLU A 1 963 ? -14.414 34.812 8.031 1 96.88 963 GLU A O 1
ATOM 7336 N N . PHE A 1 964 ? -14.5 33.906 6.008 1 96.88 964 PHE A N 1
ATOM 7337 C CA . PHE A 1 964 ? -15.773 34.5 5.598 1 96.88 964 PHE A CA 1
ATOM 7338 C C . PHE A 1 964 ? -16.562 33.531 4.719 1 96.88 964 PHE A C 1
ATOM 7340 O O . PHE A 1 964 ? -15.984 32.844 3.871 1 96.88 964 PHE A O 1
ATOM 7347 N N . SER A 1 965 ? -17.812 33.406 4.953 1 96.88 965 SER A N 1
ATOM 7348 C CA . SER A 1 965 ? -18.672 32.594 4.109 1 96.88 965 SER A CA 1
ATOM 7349 C C . SER A 1 965 ? -20.062 33.219 3.982 1 96.88 965 SER A C 1
ATOM 7351 O O . SER A 1 965 ? -20.656 33.625 4.977 1 96.88 965 SER A O 1
ATOM 7353 N N . LEU A 1 966 ? -20.578 33.344 2.826 1 97.88 966 LEU A N 1
ATOM 7354 C CA . LEU A 1 966 ? -21.938 33.75 2.514 1 97.88 966 LEU A CA 1
ATOM 7355 C C . LEU A 1 966 ? -22.641 32.688 1.667 1 97.88 966 LEU A C 1
ATOM 7357 O O . LEU A 1 966 ? -22.266 32.469 0.515 1 97.88 966 LEU A O 1
ATOM 7361 N N . GLY A 1 967 ? -23.625 32.094 2.264 1 96.5 967 GLY A N 1
ATOM 7362 C CA . GLY A 1 967 ? -24.297 30.984 1.591 1 96.5 967 GLY A CA 1
ATOM 7363 C C . GLY A 1 967 ? -25.766 31.25 1.339 1 96.5 967 GLY A C 1
ATOM 7364 O O . GLY A 1 967 ? -26.406 32.031 2.053 1 96.5 967 GLY A O 1
ATOM 7365 N N . TYR A 1 968 ? -26.266 30.609 0.36 1 96.62 968 TYR A N 1
ATOM 7366 C CA . TYR A 1 968 ? -27.672 30.594 0.002 1 96.62 968 TYR A CA 1
ATOM 7367 C C . TYR A 1 968 ? -28.172 29.172 -0.242 1 96.62 968 TYR A C 1
ATOM 7369 O O . TYR A 1 968 ? -27.625 28.453 -1.078 1 96.62 968 TYR A O 1
ATOM 7377 N N . SER A 1 969 ? -29.156 28.828 0.517 1 94.56 969 SER A N 1
ATOM 7378 C CA . SER A 1 969 ? -29.812 27.531 0.323 1 94.56 969 SER A CA 1
ATOM 7379 C C . SER A 1 969 ? -31.078 27.672 -0.506 1 94.56 969 SER A C 1
ATOM 7381 O O . SER A 1 969 ? -32.031 28.328 -0.081 1 94.56 969 SER A O 1
ATOM 7383 N N . LEU A 1 970 ? -31.109 27.016 -1.569 1 93.88 970 LEU A N 1
ATOM 7384 C CA . LEU A 1 970 ? -32.312 27.094 -2.396 1 93.88 970 LEU A CA 1
ATOM 7385 C C . LEU A 1 970 ? -33.531 26.547 -1.653 1 93.88 970 LEU A C 1
ATOM 7387 O O . LEU A 1 970 ? -33.469 25.438 -1.106 1 93.88 970 LEU A O 1
ATOM 7391 N N . PRO A 1 971 ? -34.594 27.281 -1.593 1 91.38 971 PRO A N 1
ATOM 7392 C CA . PRO A 1 971 ? -35.781 26.812 -0.889 1 91.38 971 PRO A CA 1
ATOM 7393 C C . PRO A 1 971 ? -36.312 25.5 -1.455 1 91.38 971 PRO A C 1
ATOM 7395 O O . PRO A 1 971 ? -36.312 25.297 -2.672 1 91.38 971 PRO A O 1
ATOM 7398 N N . GLU A 1 972 ? -36.812 24.734 -0.615 1 84.56 972 GLU A N 1
ATOM 7399 C CA . GLU A 1 972 ? -37.344 23.422 -0.984 1 84.56 972 GLU A CA 1
ATOM 7400 C C . GLU A 1 972 ? -38.406 23.531 -2.053 1 84.56 972 GLU A C 1
ATOM 7402 O O . GLU A 1 972 ? -38.562 22.641 -2.906 1 84.56 972 GLU A O 1
ATOM 7407 N N . LYS A 1 973 ? -39.25 24.578 -2.016 1 86.19 973 LYS A N 1
ATOM 7408 C CA . LYS A 1 973 ? -40.344 24.781 -2.957 1 86.19 973 LYS A CA 1
ATOM 7409 C C . LYS A 1 973 ? -39.844 24.844 -4.395 1 86.19 973 LYS A C 1
ATOM 7411 O O . LYS A 1 973 ? -40.531 24.406 -5.32 1 86.19 973 LYS A O 1
ATOM 7416 N N . MET A 1 974 ? -38.688 25.297 -4.512 1 89.69 974 MET A N 1
ATOM 7417 C CA . MET A 1 974 ? -38.125 25.438 -5.84 1 89.69 974 MET A CA 1
ATOM 7418 C C . MET A 1 974 ? -37.594 24.094 -6.352 1 89.69 974 MET A C 1
ATOM 7420 O O . MET A 1 974 ? -37.438 23.906 -7.555 1 89.69 974 MET A O 1
ATOM 7424 N N . LEU A 1 975 ? -37.344 23.188 -5.406 1 89.5 975 LEU A N 1
ATOM 7425 C CA . LEU A 1 975 ? -36.719 21.938 -5.785 1 89.5 975 LEU A CA 1
ATOM 7426 C C . LEU A 1 975 ? -37.719 20.797 -5.82 1 89.5 975 LEU A C 1
ATOM 7428 O O . LEU A 1 975 ? -37.406 19.688 -6.262 1 89.5 975 LEU A O 1
ATOM 7432 N N . GLU A 1 976 ? -38.969 21.047 -5.387 1 83.56 976 GLU A N 1
ATOM 7433 C CA . GLU A 1 976 ? -40 20.031 -5.234 1 83.56 976 GLU A CA 1
ATOM 7434 C C . GLU A 1 976 ? -40.219 19.281 -6.547 1 83.56 976 GLU A C 1
ATOM 7436 O O . GLU A 1 976 ? -40.5 18.094 -6.547 1 83.56 976 GLU A O 1
ATOM 7441 N N . LYS A 1 977 ? -40.094 19.953 -7.621 1 84 977 LYS A N 1
ATOM 7442 C CA . LYS A 1 977 ? -40.375 19.344 -8.914 1 84 977 LYS A CA 1
ATOM 7443 C C . LYS A 1 977 ? -39.125 18.703 -9.516 1 84 977 LYS A C 1
ATOM 7445 O O . LYS A 1 977 ? -39.125 18.281 -10.672 1 84 977 LYS A O 1
ATOM 7450 N N . THR A 1 978 ? -38.125 18.75 -8.75 1 83.81 978 THR A N 1
ATOM 7451 C CA . THR A 1 978 ? -36.875 18.172 -9.258 1 83.81 978 THR A CA 1
ATOM 7452 C C . THR A 1 978 ? -36.438 16.969 -8.414 1 83.81 978 THR A C 1
ATOM 7454 O O . THR A 1 978 ? -37.094 16.656 -7.41 1 83.81 978 THR A O 1
ATOM 7457 N N . PHE A 1 979 ? -35.469 16.203 -8.906 1 82.19 979 PHE A N 1
ATOM 7458 C CA . PHE A 1 979 ? -34.906 15.078 -8.164 1 82.19 979 PHE A CA 1
ATOM 7459 C C . PHE A 1 979 ? -33.875 15.562 -7.152 1 82.19 979 PHE A C 1
ATOM 7461 O O . PHE A 1 979 ? -33.312 14.758 -6.402 1 82.19 979 PHE A O 1
ATOM 7468 N N . ILE A 1 980 ? -33.75 16.875 -7.125 1 89.81 980 ILE A N 1
ATOM 7469 C CA . ILE A 1 980 ? -32.75 17.469 -6.242 1 89.81 980 ILE A CA 1
ATOM 7470 C C . ILE A 1 980 ? -33.375 17.797 -4.891 1 89.81 980 ILE A C 1
ATOM 7472 O O . ILE A 1 980 ? -34.469 18.406 -4.828 1 89.81 980 ILE A O 1
ATOM 7476 N N . SER A 1 981 ? -32.75 17.344 -3.846 1 86.06 981 SER A N 1
ATOM 7477 C CA . SER A 1 981 ? -33.281 17.531 -2.502 1 86.06 981 SER A CA 1
ATOM 7478 C C . SER A 1 981 ? -32.781 18.844 -1.894 1 86.06 981 SER A C 1
ATOM 7480 O O . SER A 1 981 ? -33.5 19.5 -1.148 1 86.06 981 SER A O 1
ATOM 7482 N N . SER A 1 982 ? -31.578 19.125 -2.135 1 90.31 982 SER A N 1
ATOM 7483 C CA . SER A 1 982 ? -31 20.344 -1.538 1 90.31 982 SER A CA 1
ATOM 7484 C C . SER A 1 982 ? -29.891 20.906 -2.402 1 90.31 982 SER A C 1
ATOM 7486 O O . SER A 1 982 ? -29.125 20.156 -3.012 1 90.31 982 SER A O 1
ATOM 7488 N N . VAL A 1 983 ? -29.828 22.188 -2.508 1 94.25 983 VAL A N 1
ATOM 7489 C CA . VAL A 1 983 ? -28.75 22.906 -3.18 1 94.25 983 VAL A CA 1
ATOM 7490 C C . VAL A 1 983 ? -28.297 24.062 -2.305 1 94.25 983 VAL A C 1
ATOM 7492 O O . VAL A 1 983 ? -29.094 24.891 -1.871 1 94.25 983 VAL A O 1
ATOM 7495 N N . ASN A 1 984 ? -27.078 24.078 -1.975 1 95 984 ASN A N 1
ATOM 7496 C CA . ASN A 1 984 ? -26.469 25.172 -1.233 1 95 984 ASN A CA 1
ATOM 7497 C C . ASN A 1 984 ? -25.281 25.766 -1.99 1 95 984 ASN A C 1
ATOM 7499 O O . ASN A 1 984 ? -24.359 25.031 -2.385 1 95 984 ASN A O 1
ATOM 7503 N N . VAL A 1 985 ? -25.297 27.031 -2.248 1 96.19 985 VAL A N 1
ATOM 7504 C CA . VAL A 1 985 ? -24.219 27.75 -2.9 1 96.19 985 VAL A CA 1
ATOM 7505 C C . VAL A 1 985 ? -23.625 28.781 -1.942 1 96.19 985 VAL A C 1
ATOM 7507 O O . VAL A 1 985 ? -24.359 29.453 -1.222 1 96.19 985 VAL A O 1
ATOM 7510 N N . SER A 1 986 ? -22.328 28.859 -1.935 1 97.06 986 SER A N 1
ATOM 7511 C CA . SER A 1 986 ? -21.703 29.812 -1.015 1 97.06 986 SER A CA 1
ATOM 7512 C C . SER A 1 986 ? -20.516 30.5 -1.658 1 97.06 986 SER A C 1
ATOM 7514 O O . SER A 1 986 ? -19.797 29.891 -2.469 1 97.06 986 SER A O 1
ATOM 7516 N N . VAL A 1 987 ? -20.328 31.75 -1.335 1 97.94 987 VAL A N 1
ATOM 7517 C CA . VAL A 1 987 ? -19.078 32.438 -1.525 1 97.94 987 VAL A CA 1
ATOM 7518 C C . VAL A 1 987 ? -18.203 32.312 -0.275 1 97.94 987 VAL A C 1
ATOM 7520 O O . VAL A 1 987 ? -18.688 32.5 0.844 1 97.94 987 VAL A O 1
ATOM 7523 N N . ILE A 1 988 ? -17.016 31.922 -0.476 1 97.5 988 ILE A N 1
ATOM 7524 C CA . ILE A 1 988 ? -16.156 31.656 0.674 1 97.5 988 ILE A CA 1
ATOM 7525 C C . ILE A 1 988 ? -14.836 32.406 0.52 1 97.5 988 ILE A C 1
ATOM 7527 O O . ILE A 1 988 ? -14.406 32.688 -0.599 1 97.5 988 ILE A O 1
ATOM 7531 N N . ALA A 1 989 ? -14.219 32.719 1.61 1 97.38 989 ALA A N 1
ATOM 7532 C CA . ALA A 1 989 ? -12.922 33.375 1.632 1 97.38 989 ALA A CA 1
ATOM 7533 C C . ALA A 1 989 ? -12.148 33.062 2.908 1 97.38 989 ALA A C 1
ATOM 7535 O O . ALA A 1 989 ? -12.75 32.75 3.941 1 97.38 989 ALA A O 1
ATOM 7536 N N . ARG A 1 990 ? -10.859 33.094 2.832 1 95.75 990 ARG A N 1
ATOM 7537 C CA . ARG A 1 990 ? -10 32.812 3.979 1 95.75 990 ARG A CA 1
ATOM 7538 C C . ARG A 1 990 ? -8.758 33.719 3.955 1 95.75 990 ARG A C 1
ATOM 7540 O O . ARG A 1 990 ? -8.266 34.062 2.883 1 95.75 990 ARG A O 1
ATOM 7547 N N . ASN A 1 991 ? -8.273 34 5.164 1 95.19 991 ASN A N 1
ATOM 7548 C CA . ASN A 1 991 ? -7.094 34.844 5.355 1 95.19 991 ASN A CA 1
ATOM 7549 C C . ASN A 1 991 ? -7.25 36.188 4.652 1 95.19 991 ASN A C 1
ATOM 7551 O O . ASN A 1 991 ? -6.387 36.594 3.867 1 95.19 991 ASN A O 1
ATOM 7555 N N . LEU A 1 992 ? -8.234 36.875 5.023 1 96.06 992 LEU A N 1
ATOM 7556 C CA . LEU A 1 992 ? -8.633 38.062 4.262 1 96.06 992 LEU A CA 1
ATOM 7557 C C . LEU A 1 992 ? -7.703 39.25 4.547 1 96.06 992 LEU A C 1
ATOM 7559 O O . LEU A 1 992 ? -7.094 39.781 3.627 1 96.06 992 LEU A O 1
ATOM 7563 N N . PHE A 1 993 ? -7.652 39.656 5.859 1 96 993 PHE A N 1
ATOM 7564 C CA . PHE A 1 993 ? -6.777 40.781 6.227 1 96 993 PHE A CA 1
ATOM 7565 C C . PHE A 1 993 ? -6.543 40.812 7.73 1 96 993 PHE A C 1
ATOM 7567 O O . PHE A 1 993 ? -7.285 40.188 8.492 1 96 993 PHE A O 1
ATOM 7574 N N . TYR A 1 994 ? -5.512 41.438 8.117 1 97.12 994 TYR A N 1
ATOM 7575 C CA . TYR A 1 994 ? -5.254 41.688 9.531 1 97.12 994 TYR A CA 1
ATOM 7576 C C . TYR A 1 994 ? -5.977 42.938 10.008 1 97.12 994 TYR A C 1
ATOM 7578 O O . TYR A 1 994 ? -5.875 44 9.383 1 97.12 994 TYR A O 1
ATOM 7586 N N . ILE A 1 995 ? -6.68 42.812 11.062 1 97.81 995 ILE A N 1
ATOM 7587 C CA . ILE A 1 995 ? -7.281 43.969 11.719 1 97.81 995 ILE A CA 1
ATOM 7588 C C . ILE A 1 995 ? -6.207 44.719 12.492 1 97.81 995 ILE A C 1
ATOM 7590 O O . ILE A 1 995 ? -6.219 45.969 12.523 1 97.81 995 ILE A O 1
ATOM 7594 N N . SER A 1 996 ? -5.367 43.969 13.078 1 96.88 996 SER A N 1
ATOM 7595 C CA . SER A 1 996 ? -4.191 44.531 13.75 1 96.88 996 SER A CA 1
ATOM 7596 C C . SER A 1 996 ? -3.004 43.562 13.641 1 96.88 996 SER A C 1
ATOM 7598 O O . SER A 1 996 ? -3.176 42.344 13.648 1 96.88 996 SER A O 1
ATOM 7600 N N . ARG A 1 997 ? -1.857 44.125 13.508 1 96.06 997 ARG A N 1
ATOM 7601 C CA . ARG A 1 997 ? -0.609 43.375 13.43 1 96.06 997 ARG A CA 1
ATOM 7602 C C . ARG A 1 997 ? 0.556 44.188 13.984 1 96.06 997 ARG A C 1
ATOM 7604 O O . ARG A 1 997 ? 0.709 45.375 13.648 1 96.06 997 ARG A O 1
ATOM 7611 N N . SER A 1 998 ? 1.314 43.594 14.742 1 96 998 SER A N 1
ATOM 7612 C CA . SER A 1 998 ? 2.375 44.312 15.414 1 96 998 SER A CA 1
ATOM 7613 C C . SER A 1 998 ? 3.662 44.312 14.594 1 96 998 SER A C 1
ATOM 7615 O O . SER A 1 998 ? 4.43 45.281 14.625 1 96 998 SER A O 1
ATOM 7617 N N . ILE A 1 999 ? 3.963 43.25 13.961 1 95 999 ILE A N 1
ATOM 7618 C CA . ILE A 1 999 ? 5.223 43.125 13.227 1 95 999 ILE A CA 1
ATOM 7619 C C . ILE A 1 999 ? 5.043 43.625 11.805 1 95 999 ILE A C 1
ATOM 7621 O O . ILE A 1 999 ? 4.004 43.406 11.18 1 95 999 ILE A O 1
ATOM 7625 N N . ASP A 1 1000 ? 6.039 44.219 11.359 1 92.94 1000 ASP A N 1
ATOM 7626 C CA . ASP A 1 1000 ? 5.973 44.781 10.008 1 92.94 1000 ASP A CA 1
ATOM 7627 C C . ASP A 1 1000 ? 6.621 43.844 8.992 1 92.94 1000 ASP A C 1
ATOM 7629 O O . ASP A 1 1000 ? 7.512 43.062 9.344 1 92.94 1000 ASP A O 1
ATOM 7633 N N . ASN A 1 1001 ? 6.184 43.906 7.789 1 95.62 1001 ASN A N 1
ATOM 7634 C CA . ASN A 1 1001 ? 6.785 43.375 6.574 1 95.62 1001 ASN A CA 1
ATOM 7635 C C . ASN A 1 1001 ? 6.625 41.875 6.48 1 95.62 1001 ASN A C 1
ATOM 7637 O O . ASN A 1 1001 ? 6.871 41.281 5.43 1 95.62 1001 ASN A O 1
ATOM 7641 N N . VAL A 1 1002 ? 6.293 41.219 7.582 1 94.38 1002 VAL A N 1
ATOM 7642 C CA . VAL A 1 1002 ? 6.172 39.75 7.512 1 94.38 1002 VAL A CA 1
ATOM 7643 C C . VAL A 1 1002 ? 4.852 39.312 8.141 1 94.38 1002 VAL A C 1
ATOM 7645 O O . VAL A 1 1002 ? 4.199 40.094 8.836 1 94.38 1002 VAL A O 1
ATOM 7648 N N . ASP A 1 1003 ? 4.488 38.094 7.797 1 94.25 1003 ASP A N 1
ATOM 7649 C CA . ASP A 1 1003 ? 3.363 37.469 8.461 1 94.25 1003 ASP A CA 1
ATOM 7650 C C . ASP A 1 1003 ? 3.76 36.938 9.836 1 94.25 1003 ASP A C 1
ATOM 7652 O O . ASP A 1 1003 ? 4.691 36.125 9.961 1 94.25 1003 ASP A O 1
ATOM 7656 N N . PRO A 1 1004 ? 3.1 37.375 10.805 1 93.31 1004 PRO A N 1
ATOM 7657 C CA . PRO A 1 1004 ? 3.463 36.938 12.156 1 93.31 1004 PRO A CA 1
ATOM 7658 C C . PRO A 1 1004 ? 3.34 35.438 12.344 1 93.31 1004 PRO A C 1
ATOM 7660 O O . PRO A 1 1004 ? 3.869 34.875 13.312 1 93.31 1004 PRO A O 1
ATOM 7663 N N . GLU A 1 1005 ? 2.729 34.719 11.469 1 89.38 1005 GLU A N 1
ATOM 7664 C CA . GLU A 1 1005 ? 2.551 33.281 11.562 1 89.38 1005 GLU A CA 1
ATOM 7665 C C . GLU A 1 1005 ? 3.543 32.531 10.672 1 89.38 1005 GLU A C 1
ATOM 7667 O O . GLU A 1 1005 ? 3.477 31.312 10.547 1 89.38 1005 GLU A O 1
ATOM 7672 N N . SER A 1 1006 ? 4.41 33.188 10.078 1 84.12 1006 SER A N 1
ATOM 7673 C CA . SER A 1 1006 ? 5.211 32.625 8.992 1 84.12 1006 SER A CA 1
ATOM 7674 C C . SER A 1 1006 ? 6.469 31.953 9.523 1 84.12 1006 SER A C 1
ATOM 7676 O O . SER A 1 1006 ? 7.586 32.344 9.164 1 84.12 1006 SER A O 1
ATOM 7678 N N . THR A 1 1007 ? 6.348 30.859 10.234 1 81.62 1007 THR A N 1
ATOM 7679 C CA . THR A 1 1007 ? 7.504 30.016 10.555 1 81.62 1007 THR A CA 1
ATOM 7680 C C . THR A 1 1007 ? 7.773 29.016 9.438 1 81.62 1007 THR A C 1
ATOM 7682 O O . THR A 1 1007 ? 6.855 28.625 8.719 1 81.62 1007 THR A O 1
ATOM 7685 N N . TYR A 1 1008 ? 9 28.656 9.266 1 71.94 1008 TYR A N 1
ATOM 7686 C CA . TYR A 1 1008 ? 9.305 27.812 8.109 1 71.94 1008 TYR A CA 1
ATOM 7687 C C . TYR A 1 1008 ? 9.469 26.359 8.531 1 71.94 1008 TYR A C 1
ATOM 7689 O O . TYR A 1 1008 ? 9.875 25.516 7.723 1 71.94 1008 TYR A O 1
ATOM 7697 N N . ASN A 1 1009 ? 9.242 25.953 9.766 1 77.25 1009 ASN A N 1
ATOM 7698 C CA . ASN A 1 1009 ? 9.32 24.562 10.195 1 77.25 1009 ASN A CA 1
ATOM 7699 C C . ASN A 1 1009 ? 8.234 24.219 11.211 1 77.25 1009 ASN A C 1
ATOM 7701 O O . ASN A 1 1009 ? 7.773 25.094 11.953 1 77.25 1009 ASN A O 1
ATOM 7705 N N . SER A 1 1010 ? 7.836 23 11.195 1 76.88 1010 SER A N 1
ATOM 7706 C CA . SER A 1 1010 ? 6.777 22.547 12.086 1 76.88 1010 SER A CA 1
ATOM 7707 C C . SER A 1 1010 ? 7.352 21.844 13.32 1 76.88 1010 SER A C 1
ATOM 7709 O O . SER A 1 1010 ? 6.625 21.188 14.062 1 76.88 1010 SER A O 1
ATOM 7711 N N . GLY A 1 1011 ? 8.602 21.984 13.555 1 84.81 1011 GLY A N 1
ATOM 7712 C CA . GLY A 1 1011 ? 9.242 21.359 14.695 1 84.81 1011 GLY A CA 1
ATOM 7713 C C . GLY A 1 1011 ? 9.141 22.188 15.969 1 84.81 1011 GLY A C 1
ATOM 7714 O O . GLY A 1 1011 ? 8.219 23 16.109 1 84.81 1011 GLY A O 1
ATOM 7715 N N . ASN A 1 1012 ? 10.008 21.969 16.859 1 87.94 1012 ASN A N 1
ATOM 7716 C CA . ASN A 1 1012 ? 9.953 22.547 18.203 1 87.94 1012 ASN A CA 1
ATOM 7717 C C . ASN A 1 1012 ? 10.516 23.969 18.219 1 87.94 1012 ASN A C 1
ATOM 7719 O O . ASN A 1 1012 ? 10.297 24.719 19.172 1 87.94 1012 ASN A O 1
ATOM 7723 N N . SER A 1 1013 ? 11.172 24.312 17.188 1 89.62 1013 SER A N 1
ATOM 7724 C CA . SER A 1 1013 ? 11.812 25.641 17.141 1 89.62 1013 SER A CA 1
ATOM 7725 C C . SER A 1 1013 ? 10.867 26.688 16.562 1 89.62 1013 SER A C 1
ATOM 7727 O O . SER A 1 1013 ? 11.039 27.125 15.422 1 89.62 1013 SER A O 1
ATOM 7729 N N . GLN A 1 1014 ? 10.055 27.203 17.406 1 89.31 1014 GLN A N 1
ATOM 7730 C CA . GLN A 1 1014 ? 9.102 28.234 17 1 89.31 1014 GLN A CA 1
ATOM 7731 C C . GLN A 1 1014 ? 9.641 29.625 17.281 1 89.31 1014 GLN A C 1
ATOM 7733 O O . GLN A 1 1014 ? 10.359 29.844 18.266 1 89.31 1014 GLN A O 1
ATOM 7738 N N . GLY A 1 1015 ? 9.305 30.578 16.375 1 91.69 1015 GLY A N 1
ATOM 7739 C CA . GLY A 1 1015 ? 9.711 31.953 16.578 1 91.69 1015 GLY A CA 1
ATOM 7740 C C . GLY A 1 1015 ? 10.766 32.406 15.594 1 91.69 1015 GLY A C 1
ATOM 7741 O O . GLY A 1 1015 ? 11.414 33.438 15.805 1 91.69 1015 GLY A O 1
ATOM 7742 N N . LEU A 1 1016 ? 10.953 31.656 14.594 1 92.94 1016 LEU A N 1
ATOM 7743 C CA . LEU A 1 1016 ? 11.93 32 13.57 1 92.94 1016 LEU A CA 1
ATOM 7744 C C . LEU A 1 1016 ? 11.25 32.188 12.211 1 92.94 1016 LEU A C 1
ATOM 7746 O O . LEU A 1 1016 ? 10.562 31.281 11.734 1 92.94 1016 LEU A O 1
ATOM 7750 N N . GLU A 1 1017 ? 11.414 33.312 11.68 1 93.38 1017 GLU A N 1
ATOM 7751 C CA . GLU A 1 1017 ? 10.93 33.594 10.328 1 93.38 1017 GLU A CA 1
ATOM 7752 C C . GLU A 1 1017 ? 12.086 33.812 9.359 1 93.38 1017 GLU A C 1
ATOM 7754 O O . GLU A 1 1017 ? 13.062 34.5 9.703 1 93.38 1017 GLU A O 1
ATOM 7759 N N . TYR A 1 1018 ? 12.039 33.125 8.172 1 94.06 1018 TYR A N 1
ATOM 7760 C CA . TYR A 1 1018 ? 13.086 33.281 7.172 1 94.06 1018 TYR A CA 1
ATOM 7761 C C . TYR A 1 1018 ? 12.594 32.844 5.793 1 94.06 1018 TYR A C 1
ATOM 7763 O O . TYR A 1 1018 ? 12.75 31.688 5.402 1 94.06 1018 TYR A O 1
ATOM 7771 N N . PHE A 1 1019 ? 12.148 33.594 4.949 1 93.75 1019 PHE A N 1
ATOM 7772 C CA . PHE A 1 1019 ? 11.82 33.562 3.529 1 93.75 1019 PHE A CA 1
ATOM 7773 C C . PHE A 1 1019 ? 11.102 32.281 3.154 1 93.75 1019 PHE A C 1
ATOM 7775 O O . PHE A 1 1019 ? 11.531 31.562 2.252 1 93.75 1019 PHE A O 1
ATOM 7782 N N . GLY A 1 1020 ? 10 31.953 3.686 1 93.56 1020 GLY A N 1
ATOM 7783 C CA . GLY A 1 1020 ? 9.094 30.906 3.238 1 93.56 1020 GLY A CA 1
ATOM 7784 C C . GLY A 1 1020 ? 8.172 31.359 2.123 1 93.56 1020 GLY A C 1
ATOM 7785 O O . GLY A 1 1020 ? 8.352 32.438 1.556 1 93.56 1020 GLY A O 1
ATOM 7786 N N . VAL A 1 1021 ? 7.285 30.562 1.729 1 95.56 1021 VAL A N 1
ATOM 7787 C CA . VAL A 1 1021 ? 6.285 30.938 0.736 1 95.56 1021 VAL A CA 1
ATOM 7788 C C . VAL A 1 1021 ? 5.391 32.031 1.294 1 95.56 1021 VAL A C 1
ATOM 7790 O O . VAL A 1 1021 ? 4.953 31.969 2.443 1 95.56 1021 VAL A O 1
ATOM 7793 N N . PRO A 1 1022 ? 5.156 33.031 0.533 1 95.06 1022 PRO A N 1
ATOM 7794 C CA . PRO A 1 1022 ? 4.359 34.125 1.052 1 95.06 1022 PRO A CA 1
ATOM 7795 C C . PRO A 1 1022 ? 2.928 33.719 1.396 1 95.06 1022 PRO A C 1
ATOM 7797 O O . PRO A 1 1022 ? 2.379 32.812 0.785 1 95.06 1022 PRO A O 1
ATOM 7800 N N . SER A 1 1023 ? 2.385 34.438 2.342 1 93.44 1023 SER A N 1
ATOM 7801 C CA . SER A 1 1023 ? 0.998 34.219 2.742 1 93.44 1023 SER A CA 1
ATOM 7802 C C . SER A 1 1023 ? 0.034 34.625 1.626 1 93.44 1023 SER A C 1
ATOM 7804 O O . SER A 1 1023 ? 0.315 35.531 0.843 1 93.44 1023 SER A O 1
ATOM 7806 N N . THR A 1 1024 ? -1.101 33.969 1.621 1 95 1024 THR A N 1
ATOM 7807 C CA . THR A 1 1024 ? -2.061 34.188 0.549 1 95 1024 THR A CA 1
ATOM 7808 C C . THR A 1 1024 ? -3.426 34.562 1.119 1 95 1024 THR A C 1
ATOM 7810 O O . THR A 1 1024 ? -3.715 34.281 2.285 1 95 1024 THR A O 1
ATOM 7813 N N . ARG A 1 1025 ? -4.211 35.281 0.331 1 96.31 1025 ARG A N 1
ATOM 7814 C CA . ARG A 1 1025 ? -5.652 35.438 0.496 1 96.31 1025 ARG A CA 1
ATOM 7815 C C . ARG A 1 1025 ? -6.414 34.469 -0.424 1 96.31 1025 ARG A C 1
ATOM 7817 O O . ARG A 1 1025 ? -6.051 34.312 -1.59 1 96.31 1025 ARG A O 1
ATOM 7824 N N . ASN A 1 1026 ? -7.348 33.938 0.136 1 96.19 1026 ASN A N 1
ATOM 7825 C CA . ASN A 1 1026 ? -8.102 32.938 -0.624 1 96.19 1026 ASN A CA 1
ATOM 7826 C C . ASN A 1 1026 ? -9.547 33.375 -0.826 1 96.19 1026 ASN A C 1
ATOM 7828 O O . ASN A 1 1026 ? -10.219 33.781 0.124 1 96.19 1026 ASN A O 1
ATOM 7832 N N . TYR A 1 1027 ? -10.039 33.25 -2.053 1 97.5 1027 TYR A N 1
ATOM 7833 C CA . TYR A 1 1027 ? -11.422 33.531 -2.422 1 97.5 1027 TYR A CA 1
ATOM 7834 C C . TYR A 1 1027 ? -11.992 32.406 -3.268 1 97.5 1027 TYR A C 1
ATOM 7836 O O . TYR A 1 1027 ? -11.281 31.812 -4.094 1 97.5 1027 TYR A O 1
ATOM 7844 N N . GLY A 1 1028 ? -13.227 32.125 -3.002 1 97.56 1028 GLY A N 1
ATOM 7845 C CA . GLY A 1 1028 ? -13.734 31.047 -3.838 1 97.56 1028 GLY A CA 1
ATOM 7846 C C . GLY A 1 1028 ? -15.234 30.844 -3.697 1 97.56 1028 GLY A C 1
ATOM 7847 O O . GLY A 1 1028 ? -15.945 31.75 -3.256 1 97.56 1028 GLY A O 1
ATOM 7848 N N . PHE A 1 1029 ? -15.68 29.688 -4.258 1 97.69 1029 PHE A N 1
ATOM 7849 C CA . PHE A 1 1029 ? -17.078 29.281 -4.281 1 97.69 1029 PHE A CA 1
ATOM 7850 C C . PHE A 1 1029 ? -17.219 27.828 -3.852 1 97.69 1029 PHE A C 1
ATOM 7852 O O . PHE A 1 1029 ? -16.312 27.016 -4.062 1 97.69 1029 PHE A O 1
ATOM 7859 N N . SER A 1 1030 ? -18.297 27.594 -3.189 1 96.56 1030 SER A N 1
ATOM 7860 C CA . SER A 1 1030 ? -18.625 26.219 -2.805 1 96.56 1030 SER A CA 1
ATOM 7861 C C . SER A 1 1030 ? -20.031 25.859 -3.23 1 96.56 1030 SER A C 1
ATOM 7863 O O . SER A 1 1030 ? -20.938 26.688 -3.189 1 96.56 1030 SER A O 1
ATOM 7865 N N . LEU A 1 1031 ? -20.219 24.656 -3.723 1 96.62 1031 LEU A N 1
ATOM 7866 C CA . LEU A 1 1031 ? -21.5 24.094 -4.152 1 96.62 1031 LEU A CA 1
ATOM 7867 C C . LEU A 1 1031 ? -21.734 22.734 -3.516 1 96.62 1031 LEU A C 1
ATOM 7869 O O . LEU A 1 1031 ? -20.859 21.875 -3.537 1 96.62 1031 LEU A O 1
ATOM 7873 N N . ASN A 1 1032 ? -22.828 22.594 -2.869 1 95.38 1032 ASN A N 1
ATOM 7874 C CA . ASN A 1 1032 ? -23.266 21.312 -2.33 1 95.38 1032 ASN A CA 1
ATOM 7875 C C . ASN A 1 1032 ? -24.641 20.922 -2.854 1 95.38 1032 ASN A C 1
ATOM 7877 O O . ASN A 1 1032 ? -25.609 21.656 -2.674 1 95.38 1032 ASN A O 1
ATOM 7881 N N . VAL A 1 1033 ? -24.734 19.828 -3.473 1 95.06 1033 VAL A N 1
ATOM 7882 C CA . VAL A 1 1033 ? -25.984 19.344 -4.043 1 95.06 1033 VAL A CA 1
ATOM 7883 C C . VAL A 1 1033 ? -26.281 17.938 -3.518 1 95.06 1033 VAL A C 1
ATOM 7885 O O . VAL A 1 1033 ? -25.391 17.078 -3.49 1 95.06 1033 VAL A O 1
ATOM 7888 N N . LYS A 1 1034 ? -27.547 17.734 -3.121 1 90.44 1034 LYS A N 1
ATOM 7889 C CA . LYS A 1 1034 ? -28 16.406 -2.678 1 90.44 1034 LYS A CA 1
ATOM 7890 C C . LYS A 1 1034 ? -29.188 15.93 -3.488 1 90.44 1034 LYS A C 1
ATOM 7892 O O . LYS A 1 1034 ? -30.062 16.734 -3.844 1 90.44 1034 LYS A O 1
ATOM 7897 N N . PHE A 1 1035 ? -29.188 14.688 -3.689 1 89.31 1035 PHE A N 1
ATOM 7898 C CA . PHE A 1 1035 ? -30.312 14.094 -4.391 1 89.31 1035 PHE A CA 1
ATOM 7899 C C . PHE A 1 1035 ? -30.641 12.719 -3.818 1 89.31 1035 PHE A C 1
ATOM 7901 O O . PHE A 1 1035 ? -29.781 12.055 -3.246 1 89.31 1035 PHE A O 1
ATOM 7908 N N . MET B 1 1 ? -41.062 -14.219 62.906 1 23.67 1 MET B N 1
ATOM 7909 C CA . MET B 1 1 ? -41.594 -15.133 61.875 1 23.67 1 MET B CA 1
ATOM 7910 C C . MET B 1 1 ? -42.375 -14.367 60.812 1 23.67 1 MET B C 1
ATOM 7912 O O . MET B 1 1 ? -42.5 -14.82 59.688 1 23.67 1 MET B O 1
ATOM 7916 N N . GLN B 1 2 ? -43.219 -13.414 61.344 1 23.62 2 GLN B N 1
ATOM 7917 C CA . GLN B 1 2 ? -44.469 -12.891 60.75 1 23.62 2 GLN B CA 1
ATOM 7918 C C . GLN B 1 2 ? -44.156 -12 59.531 1 23.62 2 GLN B C 1
ATOM 7920 O O . GLN B 1 2 ? -44.906 -11.953 58.594 1 23.62 2 GLN B O 1
ATOM 7925 N N . LYS B 1 3 ? -43.25 -11.047 59.906 1 28.64 3 LYS B N 1
ATOM 7926 C CA . LYS B 1 3 ? -43.062 -9.844 59.094 1 28.64 3 LYS B CA 1
ATOM 7927 C C . LYS B 1 3 ? -42.5 -10.188 57.719 1 28.64 3 LYS B C 1
ATOM 7929 O O . LYS B 1 3 ? -42.188 -9.297 56.938 1 28.64 3 LYS B O 1
ATOM 7934 N N . GLN B 1 4 ? -42.062 -11.469 57.688 1 28.2 4 GLN B N 1
ATOM 7935 C CA . GLN B 1 4 ? -41.281 -11.938 56.562 1 28.2 4 GLN B CA 1
ATOM 7936 C C . GLN B 1 4 ? -42.156 -12.016 55.312 1 28.2 4 GLN B C 1
ATOM 7938 O O . GLN B 1 4 ? -41.625 -12.148 54.188 1 28.2 4 GLN B O 1
ATOM 7943 N N . THR B 1 5 ? -43.531 -12.188 55.625 1 32.22 5 THR B N 1
ATOM 7944 C CA . THR B 1 5 ? -44.375 -12.797 54.594 1 32.22 5 THR B CA 1
ATOM 7945 C C . THR B 1 5 ? -44.719 -11.789 53.5 1 32.22 5 THR B C 1
ATOM 7947 O O . THR B 1 5 ? -45.031 -12.18 52.375 1 32.22 5 THR B O 1
ATOM 7950 N N . HIS B 1 6 ? -44.812 -10.5 53.969 1 32.47 6 HIS B N 1
ATOM 7951 C CA . HIS B 1 6 ? -45.625 -9.633 53.125 1 32.47 6 HIS B CA 1
ATOM 7952 C C . HIS B 1 6 ? -44.906 -9.312 51.812 1 32.47 6 HIS B C 1
ATOM 7954 O O . HIS B 1 6 ? -45.531 -8.938 50.812 1 32.47 6 HIS B O 1
ATOM 7960 N N . TYR B 1 7 ? -43.5 -9.195 52.031 1 32.66 7 TYR B N 1
ATOM 7961 C CA . TYR B 1 7 ? -42.812 -8.602 50.875 1 32.66 7 TYR B CA 1
ATOM 7962 C C . TYR B 1 7 ? -42.906 -9.492 49.656 1 32.66 7 TYR B C 1
ATOM 7964 O O . TYR B 1 7 ? -42.375 -9.141 48.594 1 32.66 7 TYR B O 1
ATOM 7972 N N . LEU B 1 8 ? -43.312 -10.844 49.938 1 30.06 8 LEU B N 1
ATOM 7973 C CA . LEU B 1 8 ? -43.344 -11.867 48.875 1 30.06 8 LEU B CA 1
ATOM 7974 C C . LEU B 1 8 ? -44.375 -11.547 47.844 1 30.06 8 LEU B C 1
ATOM 7976 O O . LEU B 1 8 ? -44.188 -11.844 46.656 1 30.06 8 LEU B O 1
ATOM 7980 N N . LEU B 1 9 ? -45.438 -10.836 48.312 1 31.02 9 LEU B N 1
ATOM 7981 C CA . LEU B 1 9 ? -46.656 -10.758 47.5 1 31.02 9 LEU B CA 1
ATOM 7982 C C . LEU B 1 9 ? -46.438 -9.891 46.281 1 31.02 9 LEU B C 1
ATOM 7984 O O . LEU B 1 9 ? -46.969 -10.188 45.188 1 31.02 9 LEU B O 1
ATOM 7988 N N . LEU B 1 10 ? -45.75 -8.711 46.562 1 31.17 10 LEU B N 1
ATOM 7989 C CA . LEU B 1 10 ? -45.812 -7.711 45.5 1 31.17 10 LEU B CA 1
ATOM 7990 C C . LEU B 1 10 ? -45.094 -8.195 44.25 1 31.17 10 LEU B C 1
ATOM 7992 O O . LEU B 1 10 ? -45.25 -7.625 43.188 1 31.17 10 LEU B O 1
ATOM 7996 N N . PHE B 1 11 ? -44.062 -9.133 44.469 1 30.53 11 PHE B N 1
ATOM 7997 C CA . PHE B 1 11 ? -43.312 -9.633 43.344 1 30.53 11 PHE B CA 1
ATOM 7998 C C . PHE B 1 11 ? -44.25 -10.359 42.375 1 30.53 11 PHE B C 1
ATOM 8000 O O . PHE B 1 11 ? -43.906 -10.5 41.188 1 30.53 11 PHE B O 1
ATOM 8007 N N . VAL B 1 12 ? -45.375 -10.906 42.938 1 30.45 12 VAL B N 1
ATOM 8008 C CA . VAL B 1 12 ? -46.188 -11.781 42.125 1 30.45 12 VAL B CA 1
ATOM 8009 C C . VAL B 1 12 ? -46.969 -10.961 41.094 1 30.45 12 VAL B C 1
ATOM 8011 O O . VAL B 1 12 ? -47.344 -11.469 40.031 1 30.45 12 VAL B O 1
ATOM 8014 N N . LEU B 1 13 ? -47.281 -9.727 41.5 1 28.92 13 LEU B N 1
ATOM 8015 C CA . LEU B 1 13 ? -48.312 -9.086 40.688 1 28.92 13 LEU B CA 1
ATOM 8016 C C . LEU B 1 13 ? -47.781 -8.742 39.312 1 28.92 13 LEU B C 1
ATOM 8018 O O . LEU B 1 13 ? -48.531 -8.656 38.344 1 28.92 13 LEU B O 1
ATOM 8022 N N . PHE B 1 14 ? -46.5 -8.195 39.344 1 29.89 14 PHE B N 1
ATOM 8023 C CA . PHE B 1 14 ? -46.188 -7.652 38.031 1 29.89 14 PHE B CA 1
ATOM 8024 C C . PHE B 1 14 ? -46.156 -8.758 36.969 1 29.89 14 PHE B C 1
ATOM 8026 O O . PHE B 1 14 ? -45.781 -8.516 35.812 1 29.89 14 PHE B O 1
ATOM 8033 N N . LEU B 1 15 ? -46.25 -10.055 37.469 1 28.02 15 LEU B N 1
ATOM 8034 C CA . LEU B 1 15 ? -46.219 -11.148 36.5 1 28.02 15 LEU B CA 1
ATOM 8035 C C . LEU B 1 15 ? -47.438 -11.125 35.594 1 28.02 15 LEU B C 1
ATOM 8037 O O . LEU B 1 15 ? -47.594 -11.969 34.719 1 28.02 15 LEU B O 1
ATOM 8041 N N . LEU B 1 16 ? -48.531 -10.5 36.125 1 28.22 16 LEU B N 1
ATOM 8042 C CA . LEU B 1 16 ? -49.781 -10.859 35.406 1 28.22 16 LEU B CA 1
ATOM 8043 C C . LEU B 1 16 ? -49.906 -10.086 34.125 1 28.22 16 LEU B C 1
ATOM 8045 O O . LEU B 1 16 ? -50.906 -9.43 33.875 1 28.22 16 LEU B O 1
ATOM 8049 N N . THR B 1 17 ? -48.969 -9.266 33.75 1 30.47 17 THR B N 1
ATOM 8050 C CA . THR B 1 17 ? -49.469 -8.633 32.531 1 30.47 17 THR B CA 1
ATOM 8051 C C . THR B 1 17 ? -49.844 -9.688 31.484 1 30.47 17 THR B C 1
ATOM 8053 O O . THR B 1 17 ? -49.031 -10.562 31.172 1 30.47 17 THR B O 1
ATOM 8056 N N . SER B 1 18 ? -51.156 -10.047 31.484 1 28.58 18 SER B N 1
ATOM 8057 C CA . SER B 1 18 ? -51.906 -10.922 30.609 1 28.58 18 SER B CA 1
ATOM 8058 C C . SER B 1 18 ? -51.625 -10.625 29.141 1 28.58 18 SER B C 1
ATOM 8060 O O . SER B 1 18 ? -51.781 -9.492 28.703 1 28.58 18 SER B O 1
ATOM 8062 N N . GLY B 1 19 ? -50.594 -11.227 28.594 1 30.86 19 GLY B N 1
ATOM 8063 C CA . GLY B 1 19 ? -50.312 -11.305 27.172 1 30.86 19 GLY B CA 1
ATOM 8064 C C . GLY B 1 19 ? -51.562 -11.555 26.344 1 30.86 19 GLY B C 1
ATOM 8065 O O . GLY B 1 19 ? -52.344 -12.461 26.641 1 30.86 19 GLY B O 1
ATOM 8066 N N . MET B 1 20 ? -52.25 -10.445 25.969 1 32.88 20 MET B N 1
ATOM 8067 C CA . MET B 1 20 ? -53.25 -10.672 24.922 1 32.88 20 MET B CA 1
ATOM 8068 C C . MET B 1 20 ? -52.75 -11.703 23.906 1 32.88 20 MET B C 1
ATOM 8070 O O . MET B 1 20 ? -51.688 -11.516 23.281 1 32.88 20 MET B O 1
ATOM 8074 N N . VAL B 1 21 ? -53 -12.922 24.203 1 34.31 21 VAL B N 1
ATOM 8075 C CA . VAL B 1 21 ? -52.812 -14.055 23.297 1 34.31 21 VAL B CA 1
ATOM 8076 C C . VAL B 1 21 ? -53.469 -13.75 21.953 1 34.31 21 VAL B C 1
ATOM 8078 O O . VAL B 1 21 ? -54.719 -13.609 21.875 1 34.31 21 VAL B O 1
ATOM 8081 N N . ALA B 1 22 ? -52.938 -12.953 21.25 1 38.53 22 ALA B N 1
ATOM 8082 C CA . ALA B 1 22 ? -53.375 -12.984 19.859 1 38.53 22 ALA B CA 1
ATOM 8083 C C . ALA B 1 22 ? -53.594 -14.414 19.375 1 38.53 22 ALA B C 1
ATOM 8085 O O . ALA B 1 22 ? -52.812 -15.312 19.734 1 38.53 22 ALA B O 1
ATOM 8086 N N . GLN B 1 23 ? -54.781 -14.75 19.062 1 46.28 23 GLN B N 1
ATOM 8087 C CA . GLN B 1 23 ? -55.156 -16.062 18.562 1 46.28 23 GLN B CA 1
ATOM 8088 C C . GLN B 1 23 ? -54.188 -16.531 17.484 1 46.28 23 GLN B C 1
ATOM 8090 O O . GLN B 1 23 ? -54.219 -16.031 16.359 1 46.28 23 GLN B O 1
ATOM 8095 N N . ASN B 1 24 ? -53.125 -16.953 17.859 1 59.75 24 ASN B N 1
ATOM 8096 C CA . ASN B 1 24 ? -52.219 -17.656 16.969 1 59.75 24 ASN B CA 1
ATOM 8097 C C . ASN B 1 24 ? -52.875 -18.828 16.281 1 59.75 24 ASN B C 1
ATOM 8099 O O . ASN B 1 24 ? -53.594 -19.609 16.938 1 59.75 24 ASN B O 1
ATOM 8103 N N . LYS B 1 25 ? -53.125 -18.703 15.07 1 74.12 25 LYS B N 1
ATOM 8104 C CA . LYS B 1 25 ? -53.688 -19.812 14.305 1 74.12 25 LYS B CA 1
ATOM 8105 C C . LYS B 1 25 ? -52.594 -20.641 13.656 1 74.12 25 LYS B C 1
ATOM 8107 O O . LYS B 1 25 ? -51.656 -20.094 13.078 1 74.12 25 LYS B O 1
ATOM 8112 N N . THR B 1 26 ? -52.688 -21.812 13.898 1 81.12 26 THR B N 1
ATOM 8113 C CA . THR B 1 26 ? -51.781 -22.766 13.297 1 81.12 26 THR B CA 1
ATOM 8114 C C . THR B 1 26 ? -52.219 -23.156 11.898 1 81.12 26 THR B C 1
ATOM 8116 O O . THR B 1 26 ? -53.375 -23.562 11.695 1 81.12 26 THR B O 1
ATOM 8119 N N . VAL B 1 27 ? -51.469 -22.844 10.984 1 84.44 27 VAL B N 1
ATOM 8120 C CA . VAL B 1 27 ? -51.719 -23.234 9.602 1 84.44 27 VAL B CA 1
ATOM 8121 C C . VAL B 1 27 ? -50.844 -24.438 9.242 1 84.44 27 VAL B C 1
ATOM 8123 O O . VAL B 1 27 ? -49.656 -24.453 9.531 1 84.44 27 VAL B O 1
ATOM 8126 N N . THR B 1 28 ? -51.5 -25.469 8.797 1 84.62 28 THR B N 1
ATOM 8127 C CA . THR B 1 28 ? -50.812 -26.656 8.297 1 84.62 28 THR B CA 1
ATOM 8128 C C . THR B 1 28 ? -51.031 -26.797 6.797 1 84.62 28 THR B C 1
ATOM 8130 O O . THR B 1 28 ? -51.969 -26.234 6.234 1 84.62 28 THR B O 1
ATOM 8133 N N . GLY B 1 29 ? -50.125 -27.359 6.07 1 84.81 29 GLY B N 1
ATOM 8134 C CA . GLY B 1 29 ? -50.281 -27.609 4.645 1 84.81 29 GLY B CA 1
ATOM 8135 C C . GLY B 1 29 ? -49.156 -28.453 4.07 1 84.81 29 GLY B C 1
ATOM 8136 O O . GLY B 1 29 ? -48.25 -28.859 4.793 1 84.81 29 GLY B O 1
ATOM 8137 N N . THR B 1 30 ? -49.312 -28.797 2.826 1 84.31 30 THR B N 1
ATOM 8138 C CA . THR B 1 30 ? -48.312 -29.5 2.031 1 84.31 30 THR B CA 1
ATOM 8139 C C . THR B 1 30 ? -47.844 -28.656 0.858 1 84.31 30 THR B C 1
ATOM 8141 O O . THR B 1 30 ? -48.656 -27.984 0.206 1 84.31 30 THR B O 1
ATOM 8144 N N . VAL B 1 31 ? -46.594 -28.562 0.728 1 84.88 31 VAL B N 1
ATOM 8145 C CA . VAL B 1 31 ? -46.031 -27.922 -0.45 1 84.88 31 VAL B CA 1
ATOM 8146 C C . VAL B 1 31 ? -45.562 -28.984 -1.448 1 84.88 31 VAL B C 1
ATOM 8148 O O . VAL B 1 31 ? -44.812 -29.875 -1.101 1 84.88 31 VAL B O 1
ATOM 8151 N N . THR B 1 32 ? -46.031 -28.891 -2.633 1 80 32 THR B N 1
ATOM 8152 C CA . THR B 1 32 ? -45.719 -29.828 -3.705 1 80 32 THR B CA 1
ATOM 8153 C C . THR B 1 32 ? -45.188 -29.078 -4.934 1 80 32 THR B C 1
ATOM 8155 O O . THR B 1 32 ? -45.344 -27.859 -5.031 1 80 32 THR B O 1
ATOM 8158 N N . ASP B 1 33 ? -44.531 -29.828 -5.828 1 75.25 33 ASP B N 1
ATOM 8159 C CA . ASP B 1 33 ? -44.25 -29.281 -7.152 1 75.25 33 ASP B CA 1
ATOM 8160 C C . ASP B 1 33 ? -45.5 -29.391 -8.047 1 75.25 33 ASP B C 1
ATOM 8162 O O . ASP B 1 33 ? -46.562 -29.844 -7.598 1 75.25 33 ASP B O 1
ATOM 8166 N N . GLU B 1 34 ? -45.344 -28.922 -9.289 1 68.69 34 GLU B N 1
ATOM 8167 C CA . GLU B 1 34 ? -46.469 -28.922 -10.211 1 68.69 34 GLU B CA 1
ATOM 8168 C C . GLU B 1 34 ? -46.969 -30.344 -10.461 1 68.69 34 GLU B C 1
ATOM 8170 O O . GLU B 1 34 ? -48.125 -30.547 -10.805 1 68.69 34 GLU B O 1
ATOM 8175 N N . ALA B 1 35 ? -46.125 -31.297 -10.273 1 65.88 35 ALA B N 1
ATOM 8176 C CA . ALA B 1 35 ? -46.469 -32.688 -10.508 1 65.88 35 ALA B CA 1
ATOM 8177 C C . ALA B 1 35 ? -47.125 -33.312 -9.258 1 65.88 35 ALA B C 1
ATOM 8179 O O . ALA B 1 35 ? -47.438 -34.5 -9.234 1 65.88 35 ALA B O 1
ATOM 8180 N N . GLY B 1 36 ? -47.156 -32.625 -8.242 1 71.38 36 GLY B N 1
ATOM 8181 C CA . GLY B 1 36 ? -47.781 -33.094 -7.023 1 71.38 36 GLY B CA 1
ATOM 8182 C C . GLY B 1 36 ? -46.812 -33.75 -6.066 1 71.38 36 GLY B C 1
ATOM 8183 O O . GLY B 1 36 ? -47.25 -34.375 -5.086 1 71.38 36 GLY B O 1
ATOM 8184 N N . VAL B 1 37 ? -45.562 -33.75 -6.395 1 73.19 37 VAL B N 1
ATOM 8185 C CA . VAL B 1 37 ? -44.562 -34.344 -5.531 1 73.19 37 VAL B CA 1
ATOM 8186 C C . VAL B 1 37 ? -44.281 -33.438 -4.348 1 73.19 37 VAL B C 1
ATOM 8188 O O . VAL B 1 37 ? -43.969 -32.25 -4.527 1 73.19 37 VAL B O 1
ATOM 8191 N N . PRO B 1 38 ? -44.281 -34 -3.152 1 78.69 38 PRO B N 1
ATOM 8192 C CA . PRO B 1 38 ? -44 -33.188 -1.981 1 78.69 38 PRO B CA 1
ATOM 8193 C C . PRO B 1 38 ? -42.562 -32.594 -1.993 1 78.69 38 PRO B C 1
ATOM 8195 O O . PRO B 1 38 ? -41.625 -33.312 -2.365 1 78.69 38 PRO B O 1
ATOM 8198 N N . LEU B 1 39 ? -42.406 -31.359 -1.795 1 77.56 39 LEU B N 1
ATOM 8199 C CA . LEU B 1 39 ? -41.125 -30.688 -1.765 1 77.56 39 LEU B CA 1
ATOM 8200 C C . LEU B 1 39 ? -40.594 -30.594 -0.339 1 77.56 39 LEU B C 1
ATOM 8202 O O . LEU B 1 39 ? -41.25 -30.016 0.533 1 77.56 39 LEU B O 1
ATOM 8206 N N . LEU B 1 40 ? -39.469 -31.25 -0.232 1 71.81 40 LEU B N 1
ATOM 8207 C CA . LEU B 1 40 ? -38.75 -31.203 1.05 1 71.81 40 LEU B CA 1
ATOM 8208 C C . LEU B 1 40 ? -37.969 -29.906 1.192 1 71.81 40 LEU B C 1
ATOM 8210 O O . LEU B 1 40 ? -37.344 -29.438 0.236 1 71.81 40 LEU B O 1
ATOM 8214 N N . GLY B 1 41 ? -37.969 -29.25 2.404 1 73.31 41 GLY B N 1
ATOM 8215 C CA . GLY B 1 41 ? -37.094 -28.156 2.76 1 73.31 41 GLY B CA 1
ATOM 8216 C C . GLY B 1 41 ? -37.531 -26.828 2.17 1 73.31 41 GLY B C 1
ATOM 8217 O O . GLY B 1 41 ? -36.75 -25.906 2.033 1 73.31 41 GLY B O 1
ATOM 8218 N N . VAL B 1 42 ? -38.75 -26.766 1.721 1 77.38 42 VAL B N 1
ATOM 8219 C CA . VAL B 1 42 ? -39.281 -25.484 1.28 1 77.38 42 VAL B CA 1
ATOM 8220 C C . VAL B 1 42 ? -39.375 -24.531 2.469 1 77.38 42 VAL B C 1
ATOM 8222 O O . VAL B 1 42 ? -39.969 -24.859 3.5 1 77.38 42 VAL B O 1
ATOM 8225 N N . ASN B 1 43 ? -38.844 -23.469 2.299 1 80.88 43 ASN B N 1
ATOM 8226 C CA . ASN B 1 43 ? -38.969 -22.438 3.32 1 80.88 43 ASN B CA 1
ATOM 8227 C C . ASN B 1 43 ? -40.344 -21.781 3.309 1 80.88 43 ASN B C 1
ATOM 8229 O O . ASN B 1 43 ? -40.75 -21.219 2.295 1 80.88 43 ASN B O 1
ATOM 8233 N N . VAL B 1 44 ? -41.062 -21.953 4.402 1 83.69 44 VAL B N 1
ATOM 8234 C CA . VAL B 1 44 ? -42.375 -21.297 4.594 1 83.69 44 VAL B CA 1
ATOM 8235 C C . VAL B 1 44 ? -42.219 -20.172 5.605 1 83.69 44 VAL B C 1
ATOM 8237 O O . VAL B 1 44 ? -42.031 -20.406 6.797 1 83.69 44 VAL B O 1
ATOM 8240 N N . LEU B 1 45 ? -42.25 -19.016 5.082 1 80.06 45 LEU B N 1
ATOM 8241 C CA . LEU B 1 45 ? -42.031 -17.812 5.887 1 80.06 45 LEU B CA 1
ATOM 8242 C C . LEU B 1 45 ? -43.281 -16.938 5.934 1 80.06 45 LEU B C 1
ATOM 8244 O O . LEU B 1 45 ? -43.938 -16.75 4.918 1 80.06 45 LEU B O 1
ATOM 8248 N N . GLU B 1 46 ? -43.719 -16.516 7.16 1 78.56 46 GLU B N 1
ATOM 8249 C CA . GLU B 1 46 ? -44.75 -15.453 7.27 1 78.56 46 GLU B CA 1
ATOM 8250 C C . GLU B 1 46 ? -44.188 -14.117 6.785 1 78.56 46 GLU B C 1
ATOM 8252 O O . GLU B 1 46 ? -43.281 -13.555 7.402 1 78.56 46 GLU B O 1
ATOM 8257 N N . LYS B 1 47 ? -44.625 -13.75 5.629 1 74.69 47 LYS B N 1
ATOM 8258 C CA . LYS B 1 47 ? -44.094 -12.578 4.934 1 74.69 47 LYS B CA 1
ATOM 8259 C C . LYS B 1 47 ? -44.062 -11.367 5.855 1 74.69 47 LYS B C 1
ATOM 8261 O O . LYS B 1 47 ? -45.031 -11.055 6.531 1 74.69 47 LYS B O 1
ATOM 8266 N N . GLY B 1 48 ? -42.875 -10.648 5.965 1 63.09 48 GLY B N 1
ATOM 8267 C CA . GLY B 1 48 ? -42.688 -9.453 6.777 1 63.09 48 GLY B CA 1
ATOM 8268 C C . GLY B 1 48 ? -42.188 -9.758 8.18 1 63.09 48 GLY B C 1
ATOM 8269 O O . GLY B 1 48 ? -42 -8.844 8.984 1 63.09 48 GLY B O 1
ATOM 8270 N N . THR B 1 49 ? -42.219 -11.102 8.547 1 65.5 49 THR B N 1
ATOM 8271 C CA . THR B 1 49 ? -41.75 -11.516 9.859 1 65.5 49 THR B CA 1
ATOM 8272 C C . THR B 1 49 ? -40.594 -12.492 9.727 1 65.5 49 THR B C 1
ATOM 8274 O O . THR B 1 49 ? -40.25 -12.914 8.617 1 65.5 49 THR B O 1
ATOM 8277 N N . SER B 1 50 ? -39.938 -12.734 10.852 1 64.06 50 SER B N 1
ATOM 8278 C CA . SER B 1 50 ? -38.906 -13.781 10.883 1 64.06 50 SER B CA 1
ATOM 8279 C C . SER B 1 50 ? -39.5 -15.125 11.273 1 64.06 50 SER B C 1
ATOM 8281 O O . SER B 1 50 ? -38.781 -16.094 11.508 1 64.06 50 SER B O 1
ATOM 8283 N N . ASN B 1 51 ? -40.844 -15.219 11.336 1 73.5 51 ASN B N 1
ATOM 8284 C CA . ASN B 1 51 ? -41.531 -16.453 11.656 1 73.5 51 ASN B CA 1
ATOM 8285 C C . ASN B 1 51 ? -41.625 -17.391 10.453 1 73.5 51 ASN B C 1
ATOM 8287 O O . ASN B 1 51 ? -42.219 -17.047 9.43 1 73.5 51 ASN B O 1
ATOM 8291 N N . GLY B 1 52 ? -40.844 -18.391 10.383 1 75.75 52 GLY B N 1
ATOM 8292 C CA . GLY B 1 52 ? -40.844 -19.328 9.266 1 75.75 52 GLY B CA 1
ATOM 8293 C C . GLY B 1 52 ? -40.625 -20.766 9.695 1 75.75 52 GLY B C 1
ATOM 8294 O O . GLY B 1 52 ? -40.281 -21.031 10.844 1 75.75 52 GLY B O 1
ATOM 8295 N N . THR B 1 53 ? -41.094 -21.688 8.852 1 78.69 53 THR B N 1
ATOM 8296 C CA . THR B 1 53 ? -40.844 -23.125 8.969 1 78.69 53 THR B CA 1
ATOM 8297 C C . THR B 1 53 ? -40.406 -23.703 7.633 1 78.69 53 THR B C 1
ATOM 8299 O O . THR B 1 53 ? -40.344 -23 6.629 1 78.69 53 THR B O 1
ATOM 8302 N N . SER B 1 54 ? -39.938 -24.891 7.609 1 79.38 54 SER B N 1
ATOM 8303 C CA . SER B 1 54 ? -39.625 -25.609 6.379 1 79.38 54 SER B CA 1
ATOM 8304 C C . SER B 1 54 ? -40.469 -26.891 6.262 1 79.38 54 SER B C 1
ATOM 8306 O O . SER B 1 54 ? -40.906 -27.438 7.27 1 79.38 54 SER B O 1
ATOM 8308 N N . THR B 1 55 ? -40.719 -27.297 5.055 1 79.62 55 THR B N 1
ATOM 8309 C CA . THR B 1 55 ? -41.5 -28.5 4.832 1 79.62 55 THR B CA 1
ATOM 8310 C C . THR B 1 55 ? -40.719 -29.75 5.207 1 79.62 55 THR B C 1
ATOM 8312 O O . THR B 1 55 ? -39.469 -29.75 5.141 1 79.62 55 THR B O 1
ATOM 8315 N N . ASP B 1 56 ? -41.5 -30.75 5.652 1 75.75 56 ASP B N 1
ATOM 8316 C CA . ASP B 1 56 ? -40.875 -32.031 5.957 1 75.75 56 ASP B CA 1
ATOM 8317 C C . ASP B 1 56 ? -40.781 -32.906 4.715 1 75.75 56 ASP B C 1
ATOM 8319 O O . ASP B 1 56 ? -41.094 -32.469 3.604 1 75.75 56 ASP B O 1
ATOM 8323 N N . PHE B 1 57 ? -40.406 -34.156 4.832 1 70.81 57 PHE B N 1
ATOM 8324 C CA . PHE B 1 57 ? -40.188 -35.094 3.738 1 70.81 57 PHE B CA 1
ATOM 8325 C C . PHE B 1 57 ? -41.469 -35.281 2.922 1 70.81 57 PHE B C 1
ATOM 8327 O O . PHE B 1 57 ? -41.406 -35.531 1.719 1 70.81 57 PHE B O 1
ATOM 8334 N N . ASP B 1 58 ? -42.562 -35.25 3.488 1 76 58 ASP B N 1
ATOM 8335 C CA . ASP B 1 58 ? -43.844 -35.406 2.803 1 76 58 ASP B CA 1
ATOM 8336 C C . ASP B 1 58 ? -44.344 -34.062 2.309 1 76 58 ASP B C 1
ATOM 8338 O O . ASP B 1 58 ? -45.5 -33.938 1.902 1 76 58 ASP B O 1
ATOM 8342 N N . GLY B 1 59 ? -43.438 -33.031 2.373 1 78 59 GLY B N 1
ATOM 8343 C CA . GLY B 1 59 ? -43.781 -31.688 1.932 1 78 59 GLY B CA 1
ATOM 8344 C C . GLY B 1 59 ? -44.688 -30.953 2.902 1 78 59 GLY B C 1
ATOM 8345 O O . GLY B 1 59 ? -45.219 -29.906 2.572 1 78 59 GLY B O 1
ATOM 8346 N N . LYS B 1 60 ? -44.938 -31.5 4.078 1 81.44 60 LYS B N 1
ATOM 8347 C CA . LYS B 1 60 ? -45.875 -30.922 5.043 1 81.44 60 LYS B CA 1
ATOM 8348 C C . LYS B 1 60 ? -45.188 -29.828 5.863 1 81.44 60 LYS B C 1
ATOM 8350 O O . LYS B 1 60 ? -44 -29.922 6.176 1 81.44 60 LYS B O 1
ATOM 8355 N N . TYR B 1 61 ? -45.906 -28.812 6.137 1 83.44 61 TYR B N 1
ATOM 8356 C CA . TYR B 1 61 ? -45.438 -27.75 7.016 1 83.44 61 TYR B CA 1
ATOM 8357 C C . TYR B 1 61 ? -46.5 -27.375 8.047 1 83.44 61 TYR B C 1
ATOM 8359 O O . TYR B 1 61 ? -47.688 -27.609 7.844 1 83.44 61 TYR B O 1
ATOM 8367 N N . THR B 1 62 ? -46.062 -26.953 9.305 1 84.06 62 THR B N 1
ATOM 8368 C CA . THR B 1 62 ? -46.875 -26.328 10.336 1 84.06 62 THR B CA 1
ATOM 8369 C C . THR B 1 62 ? -46.281 -25.016 10.781 1 84.06 62 THR B C 1
ATOM 8371 O O . THR B 1 62 ? -45.094 -24.938 11.102 1 84.06 62 THR B O 1
ATOM 8374 N N . ILE B 1 63 ? -47.062 -24 10.633 1 80.5 63 ILE B N 1
ATOM 8375 C CA . ILE B 1 63 ? -46.594 -22.672 11.055 1 80.5 63 ILE B CA 1
ATOM 8376 C C . ILE B 1 63 ? -47.688 -21.969 11.844 1 80.5 63 ILE B C 1
ATOM 8378 O O . ILE B 1 63 ? -48.844 -22.047 11.492 1 80.5 63 ILE B O 1
ATOM 8382 N N . THR B 1 64 ? -47.312 -21.375 12.93 1 81.06 64 THR B N 1
ATOM 8383 C CA . THR B 1 64 ? -48.25 -20.547 13.695 1 81.06 64 THR B CA 1
ATOM 8384 C C . THR B 1 64 ? -48.094 -19.078 13.312 1 81.06 64 THR B C 1
ATOM 8386 O O . THR B 1 64 ? -47 -18.5 13.469 1 81.06 64 THR B O 1
ATOM 8389 N N . VAL B 1 65 ? -49.125 -18.578 12.711 1 78.75 65 VAL B N 1
ATOM 8390 C CA . VAL B 1 65 ? -49.062 -17.219 12.203 1 78.75 65 VAL B CA 1
ATOM 8391 C C . VAL B 1 65 ? -49.781 -16.281 13.164 1 78.75 65 VAL B C 1
ATOM 8393 O O . VAL B 1 65 ? -50.688 -16.703 13.914 1 78.75 65 VAL B O 1
ATOM 8396 N N . ALA B 1 66 ? -49.562 -15.008 13.195 1 73.56 66 ALA B N 1
ATOM 8397 C CA . ALA B 1 66 ? -50.031 -14 14.156 1 73.56 66 ALA B CA 1
ATOM 8398 C C . ALA B 1 66 ? -51.469 -13.578 13.852 1 73.56 66 ALA B C 1
ATOM 8400 O O . ALA B 1 66 ? -52.188 -13.141 14.75 1 73.56 66 ALA B O 1
ATOM 8401 N N . SER B 1 67 ? -51.875 -13.633 12.547 1 75.69 67 SER B N 1
ATOM 8402 C CA . SER B 1 67 ? -53.219 -13.18 12.164 1 75.69 67 SER B CA 1
ATOM 8403 C C . SER B 1 67 ? -53.781 -14.031 11.039 1 75.69 67 SER B C 1
ATOM 8405 O O . SER B 1 67 ? -53.031 -14.695 10.312 1 75.69 67 SER B O 1
ATOM 8407 N N . ASN B 1 68 ? -55.031 -14.07 10.898 1 7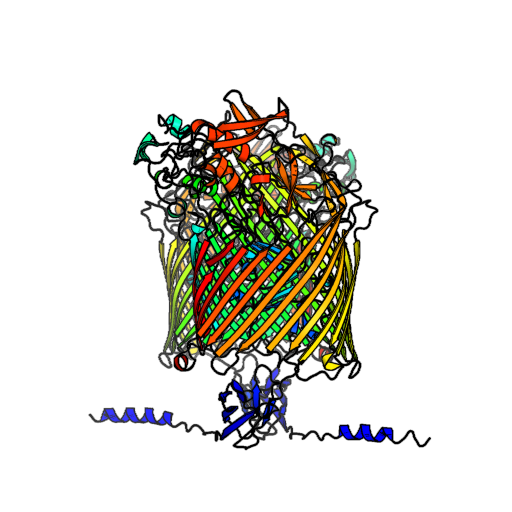3.12 68 ASN B N 1
ATOM 8408 C CA . ASN B 1 68 ? -55.781 -14.758 9.844 1 73.12 68 ASN B CA 1
ATOM 8409 C C . ASN B 1 68 ? -55.469 -14.172 8.469 1 73.12 68 ASN B C 1
ATOM 8411 O O . ASN B 1 68 ? -55.719 -14.812 7.445 1 73.12 68 ASN B O 1
ATOM 8415 N N . SER B 1 69 ? -54.906 -13.055 8.469 1 74.12 69 SER B N 1
ATOM 8416 C CA . SER B 1 69 ? -54.625 -12.383 7.203 1 74.12 69 SER B CA 1
ATOM 8417 C C . SER B 1 69 ? -53.156 -12.477 6.848 1 74.12 69 SER B C 1
ATOM 8419 O O . SER B 1 69 ? -52.688 -11.844 5.895 1 74.12 69 SER B O 1
ATOM 8421 N N . SER B 1 70 ? -52.5 -13.367 7.492 1 78.12 70 SER B N 1
ATOM 8422 C CA . SER B 1 70 ? -51.062 -13.492 7.234 1 78.12 70 SER B CA 1
ATOM 8423 C C . SER B 1 70 ? -50.812 -14.094 5.859 1 78.12 70 SER B C 1
ATOM 8425 O O . SER B 1 70 ? -51.625 -14.875 5.352 1 78.12 70 SER B O 1
ATOM 8427 N N . ILE B 1 71 ? -49.719 -13.633 5.152 1 81.06 71 ILE B N 1
ATOM 8428 C CA . ILE B 1 71 ? -49.25 -14.195 3.893 1 81.06 71 ILE B CA 1
ATOM 8429 C C . ILE B 1 71 ? -48 -15.047 4.145 1 81.06 71 ILE B C 1
ATOM 8431 O O . ILE B 1 71 ? -47.062 -14.609 4.812 1 81.06 71 ILE B O 1
ATOM 8435 N N . LEU B 1 72 ? -48.156 -16.312 3.664 1 82.62 72 LEU B N 1
ATOM 8436 C CA . LEU B 1 72 ? -47 -17.188 3.729 1 82.62 72 LEU B CA 1
ATOM 8437 C C . LEU B 1 72 ? -46.219 -17.156 2.416 1 82.62 72 LEU B C 1
ATOM 8439 O O . LEU B 1 72 ? -46.812 -17.203 1.337 1 82.62 72 LEU B O 1
ATOM 8443 N N . GLU B 1 73 ? -44.969 -17 2.561 1 80.75 73 GLU B N 1
ATOM 8444 C CA . GLU B 1 73 ? -44.062 -17.094 1.421 1 80.75 73 GLU B CA 1
ATOM 8445 C C . GLU B 1 73 ? -43.312 -18.438 1.43 1 80.75 73 GLU B C 1
ATOM 8447 O O . GLU B 1 73 ? -42.688 -18.797 2.428 1 80.75 73 GLU B O 1
ATOM 8452 N N . PHE B 1 74 ? -43.469 -19.141 0.293 1 80.19 74 PHE B N 1
ATOM 8453 C CA . PHE B 1 74 ? -42.812 -20.438 0.08 1 80.19 74 PHE B CA 1
ATOM 8454 C C . PHE B 1 74 ? -41.625 -20.297 -0.86 1 80.19 74 PHE B C 1
ATOM 8456 O O . PHE B 1 74 ? -41.781 -19.859 -2.004 1 80.19 74 PHE B O 1
ATOM 8463 N N . THR B 1 75 ? -40.438 -20.531 -0.296 1 75.69 75 THR B N 1
ATOM 8464 C CA . THR B 1 75 ? -39.219 -20.453 -1.109 1 75.69 75 THR B CA 1
ATOM 8465 C C . THR B 1 75 ? -38.438 -21.75 -1.035 1 75.69 75 THR B C 1
ATOM 8467 O O . THR B 1 75 ? -38.312 -22.359 0.031 1 75.69 75 THR B O 1
ATOM 8470 N N . SER B 1 76 ? -38.125 -22.281 -2.201 1 68.62 76 SER B N 1
ATOM 8471 C CA . SER B 1 76 ? -37.25 -23.453 -2.336 1 68.62 76 SER B CA 1
ATOM 8472 C C . SER B 1 76 ? -36.344 -23.312 -3.541 1 68.62 76 SER B C 1
ATOM 8474 O O . SER B 1 76 ? -36.719 -22.734 -4.562 1 68.62 76 SER B O 1
ATOM 8476 N N . ILE B 1 77 ? -35.062 -23.734 -3.342 1 58.66 77 ILE B N 1
ATOM 8477 C CA . ILE B 1 77 ? -34.094 -23.703 -4.453 1 58.66 77 ILE B CA 1
ATOM 8478 C C . ILE B 1 77 ? -34.688 -24.484 -5.633 1 58.66 77 ILE B C 1
ATOM 8480 O O . ILE B 1 77 ? -35.125 -25.625 -5.473 1 58.66 77 ILE B O 1
ATOM 8484 N N . GLY B 1 78 ? -34.781 -23.969 -6.824 1 55.62 78 GLY B N 1
ATOM 8485 C CA . GLY B 1 78 ? -35.281 -24.594 -8.047 1 55.62 78 GLY B CA 1
ATOM 8486 C C . GLY B 1 78 ? -36.75 -24.312 -8.297 1 55.62 78 GLY B C 1
ATOM 8487 O O . GLY B 1 78 ? -37.281 -24.766 -9.297 1 55.62 78 GLY B O 1
ATOM 8488 N N . TYR B 1 79 ? -37.406 -23.672 -7.367 1 64.69 79 TYR B N 1
ATOM 8489 C CA . TYR B 1 79 ? -38.812 -23.391 -7.531 1 64.69 79 TYR B CA 1
ATOM 8490 C C . TYR B 1 79 ? -39.094 -21.891 -7.406 1 64.69 79 TYR B C 1
ATOM 8492 O O . TYR B 1 79 ? -38.406 -21.188 -6.691 1 64.69 79 TYR B O 1
ATOM 8500 N N . THR B 1 80 ? -39.844 -21.359 -8.227 1 64.81 80 THR B N 1
ATOM 8501 C CA . THR B 1 80 ? -40.281 -19.969 -8.117 1 64.81 80 THR B CA 1
ATOM 8502 C C . THR B 1 80 ? -40.969 -19.734 -6.781 1 64.81 80 THR B C 1
ATOM 8504 O O . THR B 1 80 ? -41.875 -20.484 -6.402 1 64.81 80 THR B O 1
ATOM 8507 N N . ALA B 1 81 ? -40.469 -18.75 -6.086 1 72.31 81 ALA B N 1
ATOM 8508 C CA . ALA B 1 81 ? -41.094 -18.406 -4.805 1 72.31 81 ALA B CA 1
ATOM 8509 C C . ALA B 1 81 ? -42.562 -18.109 -4.98 1 72.31 81 ALA B C 1
ATOM 8511 O O . ALA B 1 81 ? -42.969 -17.5 -5.977 1 72.31 81 ALA B O 1
ATOM 8512 N N . LYS B 1 82 ? -43.469 -18.672 -4.133 1 77 82 LYS B N 1
ATOM 8513 C CA . LYS B 1 82 ? -44.906 -18.453 -4.172 1 77 82 LYS B CA 1
ATOM 8514 C C . LYS B 1 82 ? -45.406 -17.906 -2.84 1 77 82 LYS B C 1
ATOM 8516 O O . LYS B 1 82 ? -45.062 -18.422 -1.779 1 77 82 LYS B O 1
ATOM 8521 N N . SER B 1 83 ? -46.094 -16.75 -2.893 1 80.62 83 SER B N 1
ATOM 8522 C CA . SER B 1 83 ? -46.781 -16.219 -1.71 1 80.62 83 SER B CA 1
ATOM 8523 C C . SER B 1 83 ? -48.25 -16.625 -1.686 1 80.62 83 SER B C 1
ATOM 8525 O O . SER B 1 83 ? -48.938 -16.547 -2.709 1 80.62 83 SER B O 1
ATOM 8527 N N . ALA B 1 84 ? -48.75 -17.125 -0.551 1 81.31 84 ALA B N 1
ATOM 8528 C CA . ALA B 1 84 ? -50.156 -17.516 -0.4 1 81.31 84 ALA B CA 1
ATOM 8529 C C . ALA B 1 84 ? -50.75 -16.938 0.876 1 81.31 84 ALA B C 1
ATOM 8531 O O . ALA B 1 84 ? -50.156 -17.016 1.949 1 81.31 84 ALA B O 1
ATOM 8532 N N . ALA B 1 85 ? -51.844 -16.25 0.819 1 79.44 85 ALA B N 1
ATOM 8533 C CA . ALA B 1 85 ? -52.531 -15.688 1.981 1 79.44 85 ALA B CA 1
ATOM 8534 C C . ALA B 1 85 ? -53.188 -16.781 2.824 1 79.44 85 ALA B C 1
ATOM 8536 O O . ALA B 1 85 ? -53.812 -17.688 2.291 1 79.44 85 ALA B O 1
ATOM 8537 N N . VAL B 1 86 ? -53.062 -16.812 4.055 1 82.06 86 VAL B N 1
ATOM 8538 C CA . VAL B 1 86 ? -53.688 -17.75 4.98 1 82.06 86 VAL B CA 1
ATOM 8539 C C . VAL B 1 86 ? -55.188 -17.594 4.953 1 82.06 86 VAL B C 1
ATOM 8541 O O . VAL B 1 86 ? -55.938 -18.578 4.926 1 82.06 86 VAL B O 1
ATOM 8544 N N . ALA B 1 87 ? -55.656 -16.328 4.742 1 75.5 87 ALA B N 1
AT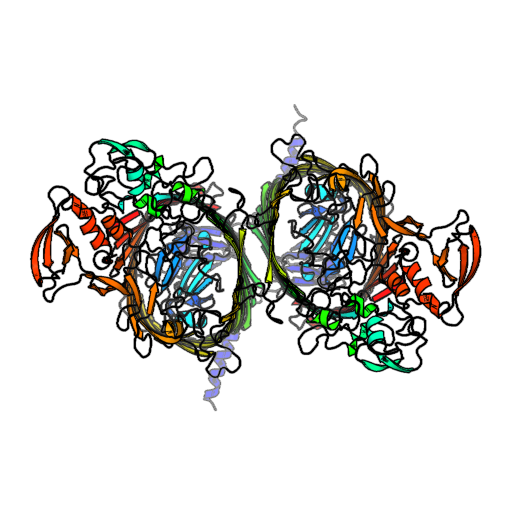OM 8545 C CA . ALA B 1 87 ? -57.062 -15.969 4.602 1 75.5 87 ALA B CA 1
ATOM 8546 C C . ALA B 1 87 ? -57.969 -16.844 5.492 1 75.5 87 ALA B C 1
ATOM 8548 O O . ALA B 1 87 ? -59 -17.344 5.047 1 75.5 87 ALA B O 1
ATOM 8549 N N . GLY B 1 88 ? -57.625 -17.156 6.77 1 73.75 88 GLY B N 1
ATOM 8550 C CA . GLY B 1 88 ? -58.406 -17.875 7.762 1 73.75 88 GLY B CA 1
ATOM 8551 C C . GLY B 1 88 ? -58.312 -19.375 7.605 1 73.75 88 GLY B C 1
ATOM 8552 O O . GLY B 1 88 ? -59 -20.125 8.328 1 73.75 88 GLY B O 1
ATOM 8553 N N . LYS B 1 89 ? -57.625 -19.859 6.613 1 77.81 89 LYS B N 1
ATOM 8554 C CA . LYS B 1 89 ? -57.531 -21.312 6.41 1 77.81 89 LYS B CA 1
ATOM 8555 C C . LYS B 1 89 ? -56.594 -21.938 7.438 1 77.81 89 LYS B C 1
ATOM 8557 O O . LYS B 1 89 ? -55.562 -21.344 7.816 1 77.81 89 LYS B O 1
ATOM 8562 N N . THR B 1 90 ? -57.062 -23.062 7.887 1 79.88 90 THR B N 1
ATOM 8563 C CA . THR B 1 90 ? -56.219 -23.812 8.812 1 79.88 90 THR B CA 1
ATOM 8564 C C . THR B 1 90 ? -55.312 -24.75 8.055 1 79.88 90 THR B C 1
ATOM 8566 O O . THR B 1 90 ? -54.312 -25.25 8.609 1 79.88 90 THR B O 1
ATOM 8569 N N . THR B 1 91 ? -55.625 -25.109 6.836 1 81 91 THR B N 1
ATOM 8570 C CA . THR B 1 91 ? -54.812 -25.906 5.945 1 81 91 THR B CA 1
ATOM 8571 C C . THR B 1 91 ? -54.562 -25.188 4.629 1 81 91 THR B C 1
ATOM 8573 O O . THR B 1 91 ? -55.5 -24.781 3.949 1 81 91 THR B O 1
ATOM 8576 N N . LEU B 1 92 ? -53.344 -24.859 4.258 1 82.69 92 LEU B N 1
ATOM 8577 C CA . LEU B 1 92 ? -52.938 -24.172 3.035 1 82.69 92 LEU B CA 1
ATOM 8578 C C . LEU B 1 92 ? -51.938 -25.016 2.25 1 82.69 92 LEU B C 1
ATOM 8580 O O . LEU B 1 92 ? -50.75 -25.094 2.621 1 82.69 92 LEU B O 1
ATOM 8584 N N . ASN B 1 93 ? -52.406 -25.75 1.221 1 81 93 ASN B N 1
ATOM 8585 C CA . ASN B 1 93 ? -51.562 -26.484 0.306 1 81 93 ASN B CA 1
ATOM 8586 C C . ASN B 1 93 ? -51.094 -25.625 -0.866 1 81 93 ASN B C 1
ATOM 8588 O O . ASN B 1 93 ? -51.906 -24.891 -1.442 1 81 93 ASN B O 1
ATOM 8592 N N . VAL B 1 94 ? -49.844 -25.562 -1.115 1 82.12 94 VAL B N 1
ATOM 8593 C CA . VAL B 1 94 ? -49.25 -24.734 -2.176 1 82.12 94 VAL B CA 1
ATOM 8594 C C . VAL B 1 94 ? -48.438 -25.609 -3.123 1 82.12 94 VAL B C 1
ATOM 8596 O O . VAL B 1 94 ? -47.75 -26.531 -2.684 1 82.12 94 VAL B O 1
ATOM 8599 N N . SER B 1 95 ? -48.594 -25.5 -4.375 1 78.12 95 SER B N 1
ATOM 8600 C CA . SER B 1 95 ? -47.75 -26.078 -5.402 1 78.12 95 SER B CA 1
ATOM 8601 C C . SER B 1 95 ? -46.75 -25.062 -5.938 1 78.12 95 SER B C 1
ATOM 8603 O O . SER B 1 95 ? -47.125 -23.953 -6.336 1 78.12 95 SER B O 1
ATOM 8605 N N . LEU B 1 96 ? -45.531 -25.359 -5.688 1 73.25 96 LEU B N 1
ATOM 8606 C CA . LEU B 1 96 ? -44.5 -24.484 -6.262 1 73.25 96 LEU B CA 1
ATOM 8607 C C . LEU B 1 96 ? -44.188 -24.906 -7.691 1 73.25 96 LEU B C 1
ATOM 8609 O O . LEU B 1 96 ? -44.188 -26.094 -8.016 1 73.25 96 LEU B O 1
ATOM 8613 N N . VAL B 1 97 ? -44.25 -23.906 -8.547 1 65.25 97 VAL B N 1
ATOM 8614 C CA . VAL B 1 97 ? -43.812 -24.141 -9.93 1 65.25 97 VAL B CA 1
ATOM 8615 C C . VAL B 1 97 ? -42.281 -24.156 -10.008 1 65.25 97 VAL B C 1
ATOM 8617 O O . VAL B 1 97 ? -41.625 -23.312 -9.391 1 65.25 97 VAL B O 1
ATOM 8620 N N . GLU B 1 98 ? -41.844 -25.25 -10.5 1 49.56 98 GLU B N 1
ATOM 8621 C CA . GLU B 1 98 ? -40.406 -25.234 -10.758 1 49.56 98 GLU B CA 1
ATOM 8622 C C . GLU B 1 98 ? -39.969 -23.953 -11.461 1 49.56 98 GLU B C 1
ATOM 8624 O O . GLU B 1 98 ? -40.656 -23.469 -12.367 1 49.56 98 GLU B O 1
ATOM 8629 N N . ASP B 1 99 ? -39.406 -23.156 -10.719 1 43.66 99 ASP B N 1
ATOM 8630 C CA . ASP B 1 99 ? -38.875 -22 -11.414 1 43.66 99 ASP B CA 1
ATOM 8631 C C . ASP B 1 99 ? -38.094 -22.422 -12.664 1 43.66 99 ASP B C 1
ATOM 8633 O O . ASP B 1 99 ? -36.969 -22.938 -12.57 1 43.66 99 ASP B O 1
ATOM 8637 N N . ALA B 1 100 ? -38.781 -22.828 -13.562 1 40.09 100 ALA B N 1
ATOM 8638 C CA . ALA B 1 100 ? -38.125 -23.094 -14.844 1 40.09 100 ALA B CA 1
ATOM 8639 C C . ALA B 1 100 ? -37.062 -22.047 -15.148 1 40.09 100 ALA B C 1
ATOM 8641 O O . ALA B 1 100 ? -36.094 -22.312 -15.875 1 40.09 100 ALA B O 1
ATOM 8642 N N . GLU B 1 101 ? -37.344 -20.859 -14.836 1 36.78 101 GLU B N 1
ATOM 8643 C CA . GLU B 1 101 ? -36.281 -19.859 -15.055 1 36.78 101 GLU B CA 1
ATOM 8644 C C . GLU B 1 101 ? -35.094 -20.094 -14.141 1 36.78 101 GLU B C 1
ATOM 8646 O O . GLU B 1 101 ? -34.031 -19.531 -14.359 1 36.78 101 GLU B O 1
ATOM 8651 N N . GLN B 1 102 ? -35.219 -20.578 -13.031 1 36.97 102 GLN B N 1
ATOM 8652 C CA . GLN B 1 102 ? -34.062 -20.984 -12.234 1 36.97 102 GLN B CA 1
ATOM 8653 C C . GLN B 1 102 ? -33.219 -22 -12.977 1 36.97 102 GLN B C 1
ATOM 8655 O O . GLN B 1 102 ? -32.156 -22.391 -12.508 1 36.97 102 GLN B O 1
ATOM 8660 N N . LEU B 1 103 ? -33.812 -22.75 -13.742 1 38.84 103 LEU B N 1
ATOM 8661 C CA . LEU B 1 103 ? -32.938 -23.656 -14.469 1 38.84 103 LEU B CA 1
ATOM 8662 C C . LEU B 1 103 ? -31.859 -22.891 -15.211 1 38.84 103 LEU B C 1
ATOM 8664 O O . LEU B 1 103 ? -30.953 -23.5 -15.781 1 38.84 103 LEU B O 1
ATOM 8668 N N . GLY B 1 104 ? -32.219 -21.797 -15.711 1 50.44 104 GLY B N 1
ATOM 8669 C CA . GLY B 1 104 ? -31.141 -21.297 -16.531 1 50.44 104 GLY B CA 1
ATOM 8670 C C . GLY B 1 104 ? -29.891 -20.969 -15.727 1 50.44 104 GLY B C 1
ATOM 8671 O O . GLY B 1 104 ? -29.953 -20.156 -14.797 1 50.44 104 GLY B O 1
ATOM 8672 N N . GLU B 1 105 ? -29.109 -21.766 -15.703 1 73.62 105 GLU B N 1
ATOM 8673 C CA . GLU B 1 105 ? -27.766 -21.562 -15.141 1 73.62 105 GLU B CA 1
ATOM 8674 C C . GLU B 1 105 ? -27.188 -20.219 -15.555 1 73.62 105 GLU B C 1
ATOM 8676 O O . GLU B 1 105 ? -27.156 -19.891 -16.75 1 73.62 105 GLU B O 1
ATOM 8681 N N . VAL B 1 106 ? -27.125 -19.281 -14.609 1 78.31 106 VAL B N 1
ATOM 8682 C CA . VAL B 1 106 ? -26.516 -17.984 -14.875 1 78.31 106 VAL B CA 1
ATOM 8683 C C . VAL B 1 106 ? -25.016 -18.062 -14.594 1 78.31 106 VAL B C 1
ATOM 8685 O O . VAL B 1 106 ? -24.594 -18.641 -13.586 1 78.31 106 VAL B O 1
ATOM 8688 N N . VAL B 1 107 ? -24.281 -17.578 -15.562 1 84.56 107 VAL B N 1
ATOM 8689 C CA . VAL B 1 107 ? -22.828 -17.578 -15.422 1 84.56 107 VAL B CA 1
ATOM 8690 C C . VAL B 1 107 ? -22.297 -16.156 -15.578 1 84.56 107 VAL B C 1
ATOM 8692 O O . VAL B 1 107 ? -22.953 -15.305 -16.188 1 84.56 107 VAL B O 1
ATOM 8695 N N . VAL B 1 108 ? -21.188 -15.938 -14.953 1 83.38 108 VAL B N 1
ATOM 8696 C CA . VAL B 1 108 ? -20.531 -14.641 -15.078 1 83.38 108 VAL B CA 1
ATOM 8697 C C . VAL B 1 108 ? -19.656 -14.617 -16.328 1 83.38 108 VAL B C 1
ATOM 8699 O O . VAL B 1 108 ? -18.75 -15.453 -16.469 1 83.38 108 VAL B O 1
ATOM 8702 N N . THR B 1 109 ? -19.844 -13.664 -17.141 1 86.12 109 THR B N 1
ATOM 8703 C CA . THR B 1 109 ? -19.094 -13.531 -18.375 1 86.12 109 THR B CA 1
ATOM 8704 C C . THR B 1 109 ? -18.203 -12.289 -18.344 1 86.12 109 THR B C 1
ATOM 8706 O O . THR B 1 109 ? -17.797 -11.836 -17.281 1 86.12 109 THR B O 1
ATOM 8709 N N . ALA B 1 110 ? -17.812 -11.875 -19.547 1 83.94 110 ALA B N 1
ATOM 8710 C CA . ALA B 1 110 ? -16.922 -10.719 -19.641 1 83.94 110 ALA B CA 1
ATOM 8711 C C . ALA B 1 110 ? -17.547 -9.492 -18.984 1 83.94 110 ALA B C 1
ATOM 8713 O O . ALA B 1 110 ? -18.766 -9.289 -19.078 1 83.94 110 ALA B O 1
ATOM 8714 N N . LEU B 1 111 ? -16.672 -8.703 -18.375 1 84.38 111 LEU B N 1
ATOM 8715 C CA . LEU B 1 111 ? -17.031 -7.453 -17.719 1 84.38 111 LEU B CA 1
ATOM 8716 C C . LEU B 1 111 ? -17.938 -7.703 -16.531 1 84.38 111 LEU B C 1
ATOM 8718 O O . LEU B 1 111 ? -18.594 -6.781 -16.047 1 84.38 111 LEU B O 1
ATOM 8722 N N . GLY B 1 112 ? -18.078 -8.984 -16.188 1 79 112 GLY B N 1
ATOM 8723 C CA . GLY B 1 112 ? -18.875 -9.344 -15.016 1 79 112 GLY B CA 1
ATOM 8724 C C . GLY B 1 112 ? -20.359 -9.438 -15.305 1 79 112 GLY B C 1
ATOM 8725 O O . GLY B 1 112 ? -21.172 -9.469 -14.375 1 79 112 GLY B O 1
ATOM 8726 N N . ILE B 1 113 ? -20.672 -9.516 -16.484 1 81.81 113 ILE B N 1
ATOM 8727 C CA . ILE B 1 113 ? -22.078 -9.578 -16.875 1 81.81 113 ILE B CA 1
ATOM 8728 C C . ILE B 1 113 ? -22.594 -11.008 -16.703 1 81.81 113 ILE B C 1
ATOM 8730 O O . ILE B 1 113 ? -21.969 -11.961 -17.156 1 81.81 113 ILE B O 1
ATOM 8734 N N . LYS B 1 114 ? -23.672 -11.086 -16.047 1 83.19 114 LYS B N 1
ATOM 8735 C CA . LYS B 1 114 ? -24.328 -12.383 -15.883 1 83.19 114 LYS B CA 1
ATOM 8736 C C . LYS B 1 114 ? -25.234 -12.695 -17.062 1 83.19 114 LYS B C 1
ATOM 8738 O O . LYS B 1 114 ? -26 -11.844 -17.516 1 83.19 114 LYS B O 1
ATOM 8743 N N . LYS B 1 115 ? -25.047 -13.859 -17.562 1 86.12 115 LYS B N 1
ATOM 8744 C CA . LYS B 1 115 ? -25.859 -14.336 -18.672 1 86.12 115 LYS B CA 1
ATOM 8745 C C . LYS B 1 115 ? -26.359 -15.758 -18.422 1 86.12 115 LYS B C 1
ATOM 8747 O O . LYS B 1 115 ? -25.734 -16.516 -17.672 1 86.12 115 LYS B O 1
ATOM 8752 N N . GLU B 1 116 ? -27.453 -15.977 -19.078 1 86.12 116 GLU B N 1
ATOM 8753 C CA . GLU B 1 116 ? -27.891 -17.375 -19.078 1 86.12 116 GLU B CA 1
ATOM 8754 C C . GLU B 1 116 ? -26.938 -18.25 -19.891 1 86.12 116 GLU B C 1
ATOM 8756 O O . GLU B 1 116 ? -26.531 -17.875 -21 1 86.12 116 GLU B O 1
ATOM 8761 N N . ALA B 1 117 ? -26.703 -19.328 -19.391 1 87 117 ALA B N 1
ATOM 8762 C CA . ALA B 1 117 ? -25.766 -20.25 -20.047 1 87 117 ALA B CA 1
ATOM 8763 C C . ALA B 1 117 ? -26.266 -20.641 -21.438 1 87 117 ALA B C 1
ATOM 8765 O O . ALA B 1 117 ? -25.453 -20.844 -22.344 1 87 117 ALA B O 1
ATOM 8766 N N . LYS B 1 118 ? -27.516 -20.875 -21.625 1 87.81 118 LYS B N 1
ATOM 8767 C CA . LYS B 1 118 ? -28.047 -21.328 -22.891 1 87.81 118 LYS B CA 1
ATOM 8768 C C . LYS B 1 118 ? -27.859 -20.281 -23.984 1 87.81 118 LYS B C 1
ATOM 8770 O O . LYS B 1 118 ? -27.844 -20.594 -25.172 1 87.81 118 LYS B O 1
ATOM 8775 N N . ALA B 1 119 ? -27.719 -19.047 -23.594 1 88.88 119 ALA B N 1
ATOM 8776 C CA . ALA B 1 119 ? -27.578 -17.953 -24.562 1 88.88 119 ALA B CA 1
ATOM 8777 C C . ALA B 1 119 ? -26.141 -17.875 -25.094 1 88.88 119 ALA B C 1
ATOM 8779 O O . ALA B 1 119 ? -25.891 -17.203 -26.109 1 88.88 119 ALA B O 1
ATOM 8780 N N . LEU B 1 120 ? -25.281 -18.484 -24.484 1 89.31 120 LEU B N 1
ATOM 8781 C CA . LEU B 1 120 ? -23.875 -18.328 -24.828 1 89.31 120 LEU B CA 1
ATOM 8782 C C . LEU B 1 120 ? -23.531 -19.156 -26.078 1 89.31 120 LEU B C 1
ATOM 8784 O O . LEU B 1 120 ? -23.828 -20.344 -26.125 1 89.31 120 LEU B O 1
ATOM 8788 N N . GLY B 1 121 ? -22.891 -18.547 -26.969 1 91.31 121 GLY B N 1
ATOM 8789 C CA . GLY B 1 121 ? -22.438 -19.219 -28.172 1 91.31 121 GLY B CA 1
ATOM 8790 C C . GLY B 1 121 ? -21 -19.703 -28.094 1 91.31 121 GLY B C 1
ATOM 8791 O O . GLY B 1 121 ? -20.359 -19.938 -29.109 1 91.31 121 GLY B O 1
ATOM 8792 N N . TYR B 1 122 ? -20.406 -19.672 -26.953 1 89.19 122 TYR B N 1
ATOM 8793 C CA . TYR B 1 122 ? -19.031 -20.094 -26.719 1 89.19 122 TYR B CA 1
ATOM 8794 C C . TYR B 1 122 ? -18.922 -20.922 -25.453 1 89.19 122 TYR B C 1
ATOM 8796 O O . TYR B 1 122 ? -19.859 -20.984 -24.656 1 89.19 122 TYR B O 1
ATOM 8804 N N . SER B 1 123 ? -17.766 -21.5 -25.328 1 86.38 123 SER B N 1
ATOM 8805 C CA . SER B 1 123 ? -17.531 -22.375 -24.172 1 86.38 123 SER B CA 1
ATOM 8806 C C . SER B 1 123 ? -17.156 -21.562 -22.938 1 86.38 123 SER B C 1
ATOM 8808 O O . SER B 1 123 ? -16.344 -20.656 -23 1 86.38 123 SER B O 1
ATOM 8810 N N . LEU B 1 124 ? -17.797 -21.859 -21.875 1 87.06 124 LEU B N 1
ATOM 8811 C CA . LEU B 1 124 ? -17.516 -21.297 -20.562 1 87.06 124 LEU B CA 1
ATOM 8812 C C . LEU B 1 124 ? -17.75 -22.344 -19.469 1 87.06 124 LEU B C 1
ATOM 8814 O O . LEU B 1 124 ? -18.734 -23.078 -19.516 1 87.06 124 LEU B O 1
ATOM 8818 N N . THR B 1 125 ? -16.719 -22.484 -18.656 1 89.19 125 THR B N 1
ATOM 8819 C CA . THR B 1 125 ? -16.859 -23.375 -17.516 1 89.19 125 THR B CA 1
ATOM 8820 C C . THR B 1 125 ? -16.781 -22.609 -16.203 1 89.19 125 THR B C 1
ATOM 8822 O O . THR B 1 125 ? -15.891 -21.766 -16.016 1 89.19 125 THR B O 1
ATOM 8825 N N . GLU B 1 126 ? -17.656 -22.828 -15.383 1 90.88 126 GLU B N 1
ATOM 8826 C CA . GLU B 1 126 ? -17.672 -22.219 -14.055 1 90.88 126 GLU B CA 1
ATOM 8827 C C . GLU B 1 126 ? -17.453 -23.266 -12.969 1 90.88 126 GLU B C 1
ATOM 8829 O O . GLU B 1 126 ? -18.031 -24.359 -13.023 1 90.88 126 GLU B O 1
ATOM 8834 N N . VAL B 1 127 ? -16.594 -22.938 -12.062 1 91.25 127 VAL B N 1
ATOM 8835 C CA . VAL B 1 127 ? -16.328 -23.797 -10.914 1 91.25 127 VAL B CA 1
ATOM 8836 C C . VAL B 1 127 ? -16.75 -23.078 -9.633 1 91.25 127 VAL B C 1
ATOM 8838 O O . VAL B 1 127 ? -16.406 -21.922 -9.414 1 91.25 127 VAL B O 1
ATOM 8841 N N . GLY B 1 128 ? -17.484 -23.781 -8.844 1 89.88 128 GLY B N 1
ATOM 8842 C CA . GLY B 1 128 ? -17.938 -23.203 -7.586 1 89.88 128 GLY B CA 1
ATOM 8843 C C . GLY B 1 128 ? -16.828 -23.094 -6.551 1 89.88 128 GLY B C 1
ATOM 8844 O O . GLY B 1 128 ? -15.867 -23.859 -6.57 1 89.88 128 GLY B O 1
ATOM 8845 N N . GLY B 1 129 ? -17.078 -22.297 -5.652 1 88.06 129 GLY B N 1
ATOM 8846 C CA . GLY B 1 129 ? -16.078 -22.016 -4.629 1 88.06 129 GLY B CA 1
ATOM 8847 C C . GLY B 1 129 ? -15.812 -23.203 -3.717 1 88.06 129 GLY B C 1
ATOM 8848 O O . GLY B 1 129 ? -14.695 -23.359 -3.213 1 88.06 129 GLY B O 1
ATOM 8849 N N . ASP B 1 130 ? -16.75 -23.938 -3.494 1 80.5 130 ASP B N 1
ATOM 8850 C CA . ASP B 1 130 ? -16.578 -25.078 -2.615 1 80.5 130 ASP B CA 1
ATOM 8851 C C . ASP B 1 130 ? -15.555 -26.062 -3.178 1 80.5 130 ASP B C 1
ATOM 8853 O O . ASP B 1 130 ? -14.805 -26.688 -2.422 1 80.5 130 ASP B O 1
ATOM 8857 N N . GLU B 1 131 ? -15.516 -26.141 -4.469 1 81.62 131 GLU B N 1
ATOM 8858 C CA . GLU B 1 131 ? -14.531 -27 -5.117 1 81.62 131 GLU B CA 1
ATOM 8859 C C . GLU B 1 131 ? -13.109 -26.5 -4.863 1 81.62 131 GLU B C 1
ATOM 8861 O O . GLU B 1 131 ? -12.148 -27.266 -4.945 1 81.62 131 GLU B O 1
ATOM 8866 N N . LEU B 1 132 ? -12.977 -25.266 -4.543 1 84.88 132 LEU B N 1
ATOM 8867 C CA . LEU B 1 132 ? -11.664 -24.656 -4.328 1 84.88 132 LEU B CA 1
ATOM 8868 C C . LEU B 1 132 ? -11.312 -24.641 -2.844 1 84.88 132 LEU B C 1
ATOM 8870 O O . LEU B 1 132 ? -10.133 -24.578 -2.482 1 84.88 132 LEU B O 1
ATOM 8874 N N . SER B 1 133 ? -12.328 -24.734 -2 1 85.62 133 SER B N 1
ATOM 8875 C CA . SER B 1 133 ? -12.062 -24.516 -0.583 1 85.62 133 SER B CA 1
ATOM 8876 C C . SER B 1 133 ? -12.18 -25.812 0.206 1 85.62 133 SER B C 1
ATOM 8878 O O . SER B 1 133 ? -11.898 -25.844 1.406 1 85.62 133 SER B O 1
ATOM 8880 N N . ASN B 1 134 ? -12.586 -26.859 -0.444 1 84.44 134 ASN B N 1
ATOM 8881 C CA . ASN B 1 134 ? -12.648 -28.125 0.259 1 84.44 134 ASN B CA 1
ATOM 8882 C C . ASN B 1 134 ? -11.258 -28.656 0.591 1 84.44 134 ASN B C 1
ATOM 8884 O O . ASN B 1 134 ? -10.977 -29.016 1.738 1 84.44 134 ASN B O 1
ATOM 8888 N N . VAL B 1 135 ? -10.484 -28.812 -0.369 1 89 135 VAL B N 1
ATOM 8889 C CA . VAL B 1 135 ? -9.062 -29.078 -0.192 1 89 135 VAL B CA 1
ATOM 8890 C C . VAL B 1 135 ? -8.258 -27.828 -0.553 1 89 135 VAL B C 1
ATOM 8892 O O . VAL B 1 135 ? -7.812 -27.672 -1.693 1 89 135 VAL B O 1
ATOM 8895 N N . LYS B 1 136 ? -7.93 -27.125 0.429 1 90.81 136 LYS B N 1
ATOM 8896 C CA . LYS B 1 136 ? -7.336 -25.812 0.222 1 90.81 136 LYS B CA 1
ATOM 8897 C C . LYS B 1 136 ? -5.855 -25.922 -0.124 1 90.81 136 LYS B C 1
ATOM 8899 O O . LYS B 1 136 ? -5.152 -26.781 0.404 1 90.81 136 LYS B O 1
ATOM 8904 N N . GLN B 1 137 ? -5.465 -25.031 -0.992 1 89.19 137 GLN B N 1
ATOM 8905 C CA . GLN B 1 137 ? -4.055 -24.859 -1.335 1 89.19 137 GLN B CA 1
ATOM 8906 C C . GLN B 1 137 ? -3.574 -23.453 -1.029 1 89.19 137 GLN B C 1
ATOM 8908 O O . GLN B 1 137 ? -4.383 -22.531 -0.877 1 89.19 137 GLN B O 1
ATOM 8913 N N . VAL B 1 138 ? -2.24 -23.312 -0.907 1 89.94 138 VAL B N 1
ATOM 8914 C CA . VAL B 1 138 ? -1.66 -22 -0.682 1 89.94 138 VAL B CA 1
ATOM 8915 C C . VAL B 1 138 ? -2.064 -21.047 -1.814 1 89.94 138 VAL B C 1
ATOM 8917 O O . VAL B 1 138 ? -2.488 -19.922 -1.567 1 89.94 138 VAL B O 1
ATOM 8920 N N . SER B 1 139 ? -1.937 -21.484 -3.014 1 91.44 139 SER B N 1
ATOM 8921 C CA . SER B 1 139 ? -2.479 -20.781 -4.172 1 91.44 139 SER B CA 1
ATOM 8922 C C . SER B 1 139 ? -3.801 -21.391 -4.621 1 91.44 139 SER B C 1
ATOM 8924 O O . SER B 1 139 ? -3.83 -22.516 -5.121 1 91.44 139 SER B O 1
ATOM 8926 N N . ALA B 1 140 ? -4.805 -20.688 -4.59 1 91.31 140 ALA B N 1
ATOM 8927 C CA . ALA B 1 140 ? -6.152 -21.172 -4.859 1 91.31 140 ALA B CA 1
ATOM 8928 C C . ALA B 1 140 ? -6.273 -21.688 -6.289 1 91.31 140 ALA B C 1
ATOM 8930 O O . ALA B 1 140 ? -7.031 -22.625 -6.559 1 91.31 140 ALA B O 1
ATOM 8931 N N . ILE B 1 141 ? -5.547 -21.172 -7.176 1 92.12 141 ILE B N 1
ATOM 8932 C CA . ILE B 1 141 ? -5.688 -21.5 -8.586 1 92.12 141 ILE B CA 1
ATOM 8933 C C . ILE B 1 141 ? -5.27 -22.953 -8.828 1 92.12 141 ILE B C 1
ATOM 8935 O O . ILE B 1 141 ? -5.727 -23.594 -9.773 1 92.12 141 ILE B O 1
ATOM 8939 N N . ASN B 1 142 ? -4.43 -23.484 -7.969 1 92.06 142 ASN B N 1
ATOM 8940 C CA . ASN B 1 142 ? -3.961 -24.859 -8.109 1 92.06 142 ASN B CA 1
ATOM 8941 C C . ASN B 1 142 ? -5.086 -25.859 -7.867 1 92.06 142 ASN B C 1
ATOM 8943 O O . ASN B 1 142 ? -5 -27.016 -8.297 1 92.06 142 ASN B O 1
ATOM 8947 N N . SER B 1 143 ? -6.094 -25.422 -7.227 1 91.12 143 SER B N 1
ATOM 8948 C CA . SER B 1 143 ? -7.223 -26.312 -6.961 1 91.12 143 SER B CA 1
ATOM 8949 C C . SER B 1 143 ? -8.008 -26.609 -8.234 1 91.12 143 SER B C 1
ATOM 8951 O O . SER B 1 143 ? -8.797 -27.547 -8.281 1 91.12 143 SER B O 1
ATOM 8953 N N . LEU B 1 144 ? -7.812 -25.859 -9.242 1 92.69 144 LEU B N 1
ATOM 8954 C CA . LEU B 1 144 ? -8.539 -26.047 -10.492 1 92.69 144 LEU B CA 1
ATOM 8955 C C . LEU B 1 144 ? -7.875 -27.125 -11.352 1 92.69 144 LEU B C 1
ATOM 8957 O O . LEU B 1 144 ? -8.461 -27.594 -12.32 1 92.69 144 LEU B O 1
ATOM 8961 N N . GLN B 1 145 ? -6.75 -27.531 -10.969 1 93 145 GLN B N 1
ATOM 8962 C CA . GLN B 1 145 ? -6.035 -28.547 -11.75 1 93 145 GLN B CA 1
ATOM 8963 C C . GLN B 1 145 ? -6.855 -29.812 -11.891 1 93 145 GLN B C 1
ATOM 8965 O O . GLN B 1 145 ? -7.289 -30.391 -10.891 1 93 145 GLN B O 1
ATOM 8970 N N . GLY B 1 146 ? -7.102 -30.219 -13.109 1 93.75 146 GLY B N 1
ATOM 8971 C CA . GLY B 1 146 ? -7.82 -31.453 -13.406 1 93.75 146 GLY B CA 1
ATOM 8972 C C . GLY B 1 146 ? -9.328 -31.281 -13.391 1 93.75 146 GLY B C 1
ATOM 8973 O O . GLY B 1 146 ? -10.07 -32.219 -13.656 1 93.75 146 GLY B O 1
ATOM 8974 N N . LYS B 1 147 ? -9.766 -30.047 -13.219 1 94.19 147 LYS B N 1
ATOM 8975 C CA . LYS B 1 147 ? -11.203 -29.891 -13.031 1 94.19 147 LYS B CA 1
ATOM 8976 C C . LYS B 1 147 ? -11.836 -29.156 -14.211 1 94.19 147 LYS B C 1
ATOM 8978 O O . LYS B 1 147 ? -13.055 -29.172 -14.375 1 94.19 147 LYS B O 1
ATOM 8983 N N . VAL B 1 148 ? -11.055 -28.516 -15 1 94.25 148 VAL B N 1
ATOM 8984 C CA . VAL B 1 148 ? -11.586 -27.734 -16.109 1 94.25 148 VAL B CA 1
ATOM 8985 C C . VAL B 1 148 ? -10.945 -28.188 -17.422 1 94.25 148 VAL B C 1
ATOM 8987 O O . VAL B 1 148 ? -9.727 -28.094 -17.594 1 94.25 148 VAL B O 1
ATOM 8990 N N . ALA B 1 149 ? -11.781 -28.594 -18.328 1 94.88 149 ALA B N 1
ATOM 8991 C CA . ALA B 1 149 ? -11.281 -28.984 -19.641 1 94.88 149 ALA B CA 1
ATOM 8992 C C . ALA B 1 149 ? -10.656 -27.781 -20.359 1 94.88 149 ALA B C 1
ATOM 8994 O O . ALA B 1 149 ? -11.172 -26.672 -20.297 1 94.88 149 ALA B O 1
ATOM 8995 N N . GLY B 1 150 ? -9.578 -28.031 -20.984 1 93.69 150 GLY B N 1
ATOM 8996 C CA . GLY B 1 150 ? -8.938 -27 -21.781 1 93.69 150 GLY B CA 1
ATOM 8997 C C . GLY B 1 150 ? -8.023 -26.109 -20.969 1 93.69 150 GLY B C 1
ATOM 8998 O O . GLY B 1 150 ? -7.414 -25.172 -21.5 1 93.69 150 GLY B O 1
ATOM 8999 N N . VAL B 1 151 ? -7.941 -26.328 -19.734 1 94.75 151 VAL B N 1
ATOM 9000 C CA . VAL B 1 151 ? -7.086 -25.531 -18.859 1 94.75 151 VAL B CA 1
ATOM 9001 C C . VAL B 1 151 ? -5.996 -26.422 -18.25 1 94.75 151 VAL B C 1
ATOM 9003 O O . VAL B 1 151 ? -6.293 -27.438 -17.609 1 94.75 151 VAL B O 1
ATOM 9006 N N . ASN B 1 152 ? -4.801 -26.016 -18.531 1 93.31 152 ASN B N 1
ATOM 9007 C CA . ASN B 1 152 ? -3.65 -26.703 -17.969 1 93.31 152 ASN B CA 1
ATOM 9008 C C . ASN B 1 152 ? -2.986 -25.875 -16.859 1 93.31 152 ASN B C 1
ATOM 9010 O O . ASN B 1 152 ? -2.42 -24.812 -17.141 1 93.31 152 ASN B O 1
ATOM 9014 N N . ILE B 1 153 ? -3.043 -26.391 -15.656 1 92.56 153 ILE B N 1
ATOM 9015 C CA . ILE B 1 153 ? -2.416 -25.719 -14.516 1 92.56 153 ILE B CA 1
ATOM 9016 C C . ILE B 1 153 ? -1.262 -26.578 -13.992 1 92.56 153 ILE B C 1
ATOM 9018 O O . ILE B 1 153 ? -1.414 -27.781 -13.789 1 92.56 153 ILE B O 1
ATOM 9022 N N . THR B 1 154 ? -0.159 -25.953 -13.82 1 87.5 154 THR B N 1
ATOM 9023 C CA . THR B 1 154 ? 1.005 -26.656 -13.297 1 87.5 154 THR B CA 1
ATOM 9024 C C . THR B 1 154 ? 1.653 -25.859 -12.164 1 87.5 154 THR B C 1
ATOM 9026 O O . THR B 1 154 ? 1.92 -24.672 -12.312 1 87.5 154 THR B O 1
ATOM 9029 N N . GLN B 1 155 ? 1.823 -26.531 -11.07 1 83.19 155 GLN B N 1
ATOM 9030 C CA . GLN B 1 155 ? 2.633 -25.969 -9.992 1 83.19 155 GLN B CA 1
ATOM 9031 C C . GLN B 1 155 ? 4.09 -26.406 -10.125 1 83.19 155 GLN B C 1
ATOM 9033 O O . GLN B 1 155 ? 4.395 -27.594 -10.117 1 83.19 155 GLN B O 1
ATOM 9038 N N . ASN B 1 156 ? 4.945 -25.5 -10.156 1 81.44 156 ASN B N 1
ATOM 9039 C CA . ASN B 1 156 ? 6.359 -25.812 -10.32 1 81.44 156 ASN B CA 1
ATOM 9040 C C . ASN B 1 156 ? 6.984 -26.297 -9.016 1 81.44 156 ASN B C 1
ATOM 9042 O O . ASN B 1 156 ? 6.383 -26.172 -7.949 1 81.44 156 ASN B O 1
ATOM 9046 N N . SER B 1 157 ? 8.094 -26.906 -9.133 1 87.88 157 SER B N 1
ATOM 9047 C CA . SER B 1 157 ? 8.844 -27.422 -7.996 1 87.88 157 SER B CA 1
ATOM 9048 C C . SER B 1 157 ? 9.586 -26.297 -7.27 1 87.88 157 SER B C 1
ATOM 9050 O O . SER B 1 157 ? 10.812 -26.328 -7.168 1 87.88 157 SER B O 1
ATOM 9052 N N . THR B 1 158 ? 8.844 -25.359 -6.738 1 89.12 158 THR B N 1
ATOM 9053 C CA . THR B 1 158 ? 9.484 -24.141 -6.242 1 89.12 158 THR B CA 1
ATOM 9054 C C . THR B 1 158 ? 9.141 -23.922 -4.773 1 89.12 158 THR B C 1
ATOM 9056 O O . THR B 1 158 ? 9.523 -22.906 -4.191 1 89.12 158 THR B O 1
ATOM 9059 N N . GLY B 1 159 ? 8.422 -24.812 -4.121 1 88 159 GLY B N 1
ATOM 9060 C CA . GLY B 1 159 ? 8.016 -24.656 -2.734 1 88 159 GLY B CA 1
ATOM 9061 C C . GLY B 1 159 ? 6.637 -24.047 -2.578 1 88 159 GLY B C 1
ATOM 9062 O O . GLY B 1 159 ? 5.957 -23.781 -3.57 1 88 159 GLY B O 1
ATOM 9063 N N . ALA B 1 160 ? 6.305 -23.844 -1.396 1 88.31 160 ALA B N 1
ATOM 9064 C CA . ALA B 1 160 ? 4.938 -23.438 -1.076 1 88.31 160 ALA B CA 1
ATOM 9065 C C . ALA B 1 160 ? 4.66 -22.016 -1.543 1 88.31 160 ALA B C 1
ATOM 9067 O O . ALA B 1 160 ? 3.521 -21.672 -1.873 1 88.31 160 ALA B O 1
ATOM 9068 N N . ALA B 1 161 ? 5.652 -21.203 -1.632 1 90.06 161 ALA B N 1
ATOM 9069 C CA . ALA B 1 161 ? 5.457 -19.797 -1.966 1 90.06 161 ALA B CA 1
ATOM 9070 C C . ALA B 1 161 ? 5.738 -19.547 -3.443 1 90.06 161 ALA B C 1
ATOM 9072 O O . ALA B 1 161 ? 5.93 -18.391 -3.855 1 90.06 161 ALA B O 1
ATOM 9073 N N . GLY B 1 162 ? 5.742 -20.516 -4.219 1 90.69 162 GLY B N 1
ATOM 9074 C CA . GLY B 1 162 ? 6.117 -20.375 -5.617 1 90.69 162 GLY B CA 1
ATOM 9075 C C . GLY B 1 162 ? 4.953 -19.984 -6.512 1 90.69 162 GLY B C 1
ATOM 9076 O O . GLY B 1 162 ? 3.855 -19.703 -6.023 1 90.69 162 GLY B O 1
ATOM 9077 N N . SER B 1 163 ? 5.246 -19.953 -7.848 1 92 163 SER B N 1
ATOM 9078 C CA . SER B 1 163 ? 4.285 -19.516 -8.859 1 92 163 SER B CA 1
ATOM 9079 C C . SER B 1 163 ? 3.553 -20.703 -9.469 1 92 163 SER B C 1
ATOM 9081 O O . SER B 1 163 ? 4 -21.844 -9.352 1 92 163 SER B O 1
ATOM 9083 N N . SER B 1 164 ? 2.424 -20.391 -10.094 1 90.56 164 SER B N 1
ATOM 9084 C CA . SER B 1 164 ? 1.665 -21.344 -10.891 1 90.56 164 SER B CA 1
ATOM 9085 C C . SER B 1 164 ? 1.562 -20.891 -12.344 1 90.56 164 SER B C 1
ATOM 9087 O O . SER B 1 164 ? 1.478 -19.688 -12.625 1 90.56 164 SER B O 1
ATOM 9089 N N . ARG B 1 165 ? 1.596 -21.812 -13.227 1 92.44 165 ARG B N 1
ATOM 9090 C CA . ARG B 1 165 ? 1.434 -21.5 -14.641 1 92.44 165 ARG B CA 1
ATOM 9091 C C . ARG B 1 165 ? 0.099 -22.031 -15.164 1 92.44 165 ARG B C 1
ATOM 9093 O O . ARG B 1 165 ? -0.242 -23.188 -14.953 1 92.44 165 ARG B O 1
ATOM 9100 N N . VAL B 1 166 ? -0.645 -21.188 -15.781 1 94.31 166 VAL B N 1
ATOM 9101 C CA . VAL B 1 166 ? -1.953 -21.531 -16.312 1 94.31 166 VAL B CA 1
ATOM 9102 C C . VAL B 1 166 ? -1.983 -21.266 -17.828 1 94.31 166 VAL B C 1
ATOM 9104 O O . VAL B 1 166 ? -1.672 -20.156 -18.266 1 94.31 166 VAL B O 1
ATOM 9107 N N . ILE B 1 167 ? -2.344 -22.25 -18.594 1 95.62 167 ILE B N 1
ATOM 9108 C CA . ILE B 1 167 ? -2.467 -22.125 -20.047 1 95.62 167 ILE B CA 1
ATOM 9109 C C . ILE B 1 167 ? -3.854 -22.594 -20.484 1 95.62 167 ILE B C 1
ATOM 9111 O O . ILE B 1 167 ? -4.309 -23.672 -20.094 1 95.62 167 ILE B O 1
ATOM 9115 N N . ILE B 1 168 ? -4.484 -21.812 -21.25 1 95.88 168 ILE B N 1
ATOM 9116 C CA . ILE B 1 168 ? -5.809 -22.141 -21.781 1 95.88 168 ILE B CA 1
ATOM 9117 C C . ILE B 1 168 ? -5.73 -22.359 -23.281 1 95.88 168 ILE B C 1
ATOM 9119 O O . ILE B 1 168 ? -5.332 -21.469 -24.031 1 95.88 168 ILE B O 1
ATOM 9123 N N . ARG B 1 169 ? -6.117 -23.547 -23.766 1 95.56 169 ARG B N 1
ATOM 9124 C CA . ARG B 1 169 ? -6.203 -23.922 -25.172 1 95.56 169 ARG B CA 1
ATOM 9125 C C . ARG B 1 169 ? -4.875 -23.703 -25.891 1 95.56 169 ARG B C 1
ATOM 9127 O O . ARG B 1 169 ? -4.84 -23.109 -26.969 1 95.56 169 ARG B O 1
ATOM 9134 N N . GLY B 1 170 ? -3.791 -24.016 -25.156 1 94.25 170 GLY B N 1
ATOM 9135 C CA . GLY B 1 170 ? -2.457 -23.984 -25.734 1 94.25 170 GLY B CA 1
ATOM 9136 C C . GLY B 1 170 ? -1.805 -22.609 -25.656 1 94.25 170 GLY B C 1
ATOM 9137 O O . GLY B 1 170 ? -2.449 -21.625 -25.281 1 94.25 170 GLY B O 1
ATOM 9138 N N . ASN B 1 171 ? -0.5 -22.531 -25.984 1 94.69 171 ASN B N 1
ATOM 9139 C CA . ASN B 1 171 ? 0.243 -21.281 -26.047 1 94.69 171 ASN B CA 1
ATOM 9140 C C . ASN B 1 171 ? -0.089 -20.484 -27.312 1 94.69 171 ASN B C 1
ATOM 9142 O O . ASN B 1 171 ? -0.267 -21.062 -28.375 1 94.69 171 ASN B O 1
ATOM 9146 N N . SER B 1 172 ? -0.148 -19.188 -27.156 1 92.31 172 SER B N 1
ATOM 9147 C CA . SER B 1 172 ? -0.612 -18.375 -28.281 1 92.31 172 SER B CA 1
ATOM 9148 C C . SER B 1 172 ? 0.466 -17.406 -28.75 1 92.31 172 SER B C 1
ATOM 9150 O O . SER B 1 172 ? 0.273 -16.672 -29.719 1 92.31 172 SER B O 1
ATOM 9152 N N . THR B 1 173 ? 1.495 -17.266 -28.062 1 92.75 173 THR B N 1
ATOM 9153 C CA . THR B 1 173 ? 2.619 -16.422 -28.453 1 92.75 173 THR B CA 1
ATOM 9154 C C . THR B 1 173 ? 3.939 -17.172 -28.281 1 92.75 173 THR B C 1
ATOM 9156 O O . THR B 1 173 ? 4.082 -17.984 -27.359 1 92.75 173 THR B O 1
ATOM 9159 N N . LEU B 1 174 ? 4.832 -16.797 -29.078 1 91.81 174 LEU B N 1
ATOM 9160 C CA . LEU B 1 174 ? 6.09 -17.531 -29.109 1 91.81 174 LEU B CA 1
ATOM 9161 C C . LEU B 1 174 ? 6.996 -17.109 -27.969 1 91.81 174 LEU B C 1
ATOM 9163 O O . LEU B 1 174 ? 7.703 -17.922 -27.375 1 91.81 174 LEU B O 1
ATOM 9167 N N . THR B 1 175 ? 7.02 -15.836 -27.688 1 87.81 175 THR B N 1
ATOM 9168 C CA . THR B 1 175 ? 7.965 -15.375 -26.672 1 87.81 175 THR B CA 1
ATOM 9169 C C . THR B 1 175 ? 7.266 -14.492 -25.641 1 87.81 175 THR B C 1
ATOM 9171 O O . THR B 1 175 ? 7.855 -14.148 -24.609 1 87.81 175 THR B O 1
ATOM 9174 N N . GLY B 1 176 ? 6.113 -14.109 -25.891 1 87.94 176 GLY B N 1
ATOM 9175 C CA . GLY B 1 176 ? 5.387 -13.258 -24.969 1 87.94 176 GLY B CA 1
ATOM 9176 C C . GLY B 1 176 ? 4.711 -14.023 -23.844 1 87.94 176 GLY B C 1
ATOM 9177 O O . GLY B 1 176 ? 5.008 -15.195 -23.625 1 87.94 176 GLY B O 1
ATOM 9178 N N . ASN B 1 177 ? 3.889 -13.367 -23.109 1 89.81 177 ASN B N 1
ATOM 9179 C CA . ASN B 1 177 ? 3.16 -13.977 -22 1 89.81 177 ASN B CA 1
ATOM 9180 C C . ASN B 1 177 ? 2.006 -14.844 -22.5 1 89.81 177 ASN B C 1
ATOM 9182 O O . ASN B 1 177 ? 1.114 -14.359 -23.188 1 89.81 177 ASN B O 1
ATOM 9186 N N . ASN B 1 178 ? 1.956 -16.047 -22.109 1 93.44 178 ASN B N 1
ATOM 9187 C CA . ASN B 1 178 ? 0.926 -16.969 -22.562 1 93.44 178 ASN B CA 1
ATOM 9188 C C . ASN B 1 178 ? -0.119 -17.234 -21.484 1 93.44 178 ASN B C 1
ATOM 9190 O O . ASN B 1 178 ? -1.072 -17.984 -21.703 1 93.44 178 ASN B O 1
ATOM 9194 N N . GLN B 1 179 ? 0.041 -16.641 -20.312 1 93.81 179 GLN B N 1
ATOM 9195 C CA . GLN B 1 179 ? -0.914 -16.859 -19.234 1 93.81 179 GLN B CA 1
ATOM 9196 C C . GLN B 1 179 ? -2.168 -16.016 -19.422 1 93.81 179 GLN B C 1
ATOM 9198 O O . GLN B 1 179 ? -2.127 -14.984 -20.109 1 93.81 179 GLN B O 1
ATOM 9203 N N . PRO B 1 180 ? -3.25 -16.438 -18.844 1 94.94 180 PRO B N 1
ATOM 9204 C CA . PRO B 1 180 ? -4.504 -15.703 -19.031 1 94.94 180 PRO B CA 1
ATOM 9205 C C . PRO B 1 180 ? -4.566 -14.414 -18.234 1 94.94 180 PRO B C 1
ATOM 9207 O O . PRO B 1 180 ? -3.725 -14.188 -17.359 1 94.94 180 PRO B O 1
ATOM 9210 N N . LEU B 1 181 ? -5.539 -13.625 -18.672 1 94.75 181 LEU B N 1
ATOM 9211 C CA . LEU B 1 181 ? -5.906 -12.477 -17.844 1 94.75 181 LEU B CA 1
ATOM 9212 C C . LEU B 1 181 ? -6.641 -12.922 -16.594 1 94.75 181 LEU B C 1
ATOM 9214 O O . LEU B 1 181 ? -7.516 -13.789 -16.656 1 94.75 181 LEU B O 1
ATOM 9218 N N . TYR B 1 182 ? -6.234 -12.43 -15.484 1 96.25 182 TYR B N 1
ATOM 9219 C CA . TYR B 1 182 ? -6.965 -12.672 -14.242 1 96.25 182 TYR B CA 1
ATOM 9220 C C . TYR B 1 182 ? -7.816 -11.461 -13.875 1 96.25 182 TYR B C 1
ATOM 9222 O O . TYR B 1 182 ? -7.32 -10.328 -13.836 1 96.25 182 TYR B O 1
ATOM 9230 N N . VAL B 1 183 ? -9.055 -11.688 -13.664 1 96.56 183 VAL B N 1
ATOM 9231 C CA . VAL B 1 183 ? -9.992 -10.648 -13.25 1 96.56 183 VAL B CA 1
ATOM 9232 C C . VAL B 1 183 ? -10.617 -11.023 -11.906 1 96.56 183 VAL B C 1
ATOM 9234 O O . VAL B 1 183 ? -11.188 -12.109 -11.766 1 96.56 183 VAL B O 1
ATOM 9237 N N . VAL B 1 184 ? -10.5 -10.188 -10.93 1 96.62 184 VAL B N 1
ATOM 9238 C CA . VAL B 1 184 ? -11.102 -10.406 -9.617 1 96.62 184 VAL B CA 1
ATOM 9239 C C . VAL B 1 184 ? -12.18 -9.352 -9.367 1 96.62 184 VAL B C 1
ATOM 9241 O O . VAL B 1 184 ? -11.883 -8.156 -9.305 1 96.62 184 VAL B O 1
ATOM 9244 N N . ASP B 1 185 ? -13.391 -9.758 -9.227 1 95.38 185 ASP B N 1
ATOM 9245 C CA . ASP B 1 185 ? -14.539 -8.891 -8.984 1 95.38 185 ASP B CA 1
ATOM 9246 C C . ASP B 1 185 ? -14.594 -7.762 -10.016 1 95.38 185 ASP B C 1
ATOM 9248 O O . ASP B 1 185 ? -14.742 -6.59 -9.656 1 95.38 185 ASP B O 1
ATOM 9252 N N . GLY B 1 186 ? -14.289 -8.125 -11.219 1 91.81 186 GLY B N 1
ATOM 9253 C CA . GLY B 1 186 ? -14.516 -7.215 -12.328 1 91.81 186 GLY B CA 1
ATOM 9254 C C . GLY B 1 186 ? -13.281 -6.434 -12.727 1 91.81 186 GLY B C 1
ATOM 9255 O O . GLY B 1 186 ? -13.281 -5.723 -13.734 1 91.81 186 GLY B O 1
ATOM 9256 N N . ILE B 1 187 ? -12.188 -6.602 -12.047 1 92.62 187 ILE B N 1
ATOM 9257 C CA . ILE B 1 187 ? -11.016 -5.816 -12.422 1 92.62 187 ILE B CA 1
ATOM 9258 C C . ILE B 1 187 ? -9.836 -6.75 -12.703 1 92.62 187 ILE B C 1
ATOM 9260 O O . ILE B 1 187 ? -9.648 -7.746 -12 1 92.62 187 ILE B O 1
ATOM 9264 N N . PRO B 1 188 ? -9.047 -6.395 -13.695 1 95.25 188 PRO B N 1
ATOM 9265 C CA . PRO B 1 188 ? -7.82 -7.145 -13.953 1 95.25 188 PRO B CA 1
ATOM 9266 C C . PRO B 1 188 ? -6.766 -6.941 -12.867 1 95.25 188 PRO B C 1
ATOM 9268 O O . PRO B 1 188 ? -6.617 -5.836 -12.344 1 95.25 188 PRO B O 1
ATOM 9271 N N . ILE B 1 189 ? -6.059 -7.961 -12.547 1 95.81 189 ILE B N 1
ATOM 9272 C CA . ILE B 1 189 ? -4.992 -7.848 -11.555 1 95.81 189 ILE B CA 1
ATOM 9273 C C . ILE B 1 189 ? -3.662 -8.258 -12.18 1 95.81 189 ILE B C 1
ATOM 9275 O O . ILE B 1 189 ? -3.631 -9.016 -13.156 1 95.81 189 ILE B O 1
ATOM 9279 N N . GLY B 1 190 ? -2.648 -7.719 -11.609 1 94.31 190 GLY B N 1
ATOM 9280 C CA . GLY B 1 190 ? -1.312 -8.102 -12.039 1 94.31 190 GLY B CA 1
ATOM 9281 C C . GLY B 1 190 ? -0.906 -9.484 -11.562 1 94.31 190 GLY B C 1
ATOM 9282 O O . GLY B 1 190 ? -1.165 -9.852 -10.422 1 94.31 190 GLY B O 1
ATOM 9283 N N . ASN B 1 191 ? -0.347 -10.273 -12.461 1 93 191 ASN B N 1
ATOM 9284 C CA . ASN B 1 191 ? 0.159 -11.602 -12.148 1 93 191 ASN B CA 1
ATOM 9285 C C . ASN B 1 191 ? 1.609 -11.773 -12.594 1 93 191 ASN B C 1
ATOM 9287 O O . ASN B 1 191 ? 1.997 -12.836 -13.078 1 93 191 ASN B O 1
ATOM 9291 N N . GLU B 1 192 ? 2.34 -10.773 -12.398 1 83.75 192 GLU B N 1
ATOM 9292 C CA . GLU B 1 192 ? 3.748 -10.836 -12.773 1 83.75 192 GLU B CA 1
ATOM 9293 C C . GLU B 1 192 ? 4.516 -11.812 -11.891 1 83.75 192 GLU B C 1
ATOM 9295 O O . GLU B 1 192 ? 4.223 -11.945 -10.703 1 83.75 192 GLU B O 1
ATOM 9300 N N . ASN B 1 193 ? 5.395 -12.547 -12.555 1 83.88 193 ASN B N 1
ATOM 9301 C CA . ASN B 1 193 ? 6.336 -13.359 -11.781 1 83.88 193 ASN B CA 1
ATOM 9302 C C . ASN B 1 193 ? 7.473 -12.508 -11.219 1 83.88 193 ASN B C 1
ATOM 9304 O O . ASN B 1 193 ? 8.141 -11.781 -11.961 1 83.88 193 ASN B O 1
ATOM 9308 N N . SER B 1 194 ? 7.719 -12.609 -9.961 1 85.31 194 SER B N 1
ATOM 9309 C CA . SER B 1 194 ? 8.68 -11.742 -9.289 1 85.31 194 SER B CA 1
ATOM 9310 C C . SER B 1 194 ? 10.078 -12.352 -9.305 1 85.31 194 SER B C 1
ATOM 9312 O O . SER B 1 194 ? 10.898 -12.055 -8.43 1 85.31 194 SER B O 1
ATOM 9314 N N . GLY B 1 195 ? 10.32 -13.281 -10.172 1 83.56 195 GLY B N 1
ATOM 9315 C CA . GLY B 1 195 ? 11.609 -13.938 -10.266 1 83.56 195 GLY B CA 1
ATOM 9316 C C . GLY B 1 195 ? 11.5 -15.422 -10.594 1 83.56 195 GLY B C 1
ATOM 9317 O O . GLY B 1 195 ? 10.594 -16.094 -10.109 1 83.56 195 GLY B O 1
ATOM 9318 N N . SER B 1 196 ? 12.406 -15.898 -11.406 1 83.38 196 SER B N 1
ATOM 9319 C CA . SER B 1 196 ? 12.43 -17.312 -11.797 1 83.38 196 SER B CA 1
ATOM 9320 C C . SER B 1 196 ? 13.859 -17.844 -11.844 1 83.38 196 SER B C 1
ATOM 9322 O O . SER B 1 196 ? 14.812 -17.078 -12.016 1 83.38 196 SER B O 1
ATOM 9324 N N . ALA B 1 197 ? 13.906 -19.125 -11.609 1 86.44 197 ALA B N 1
ATOM 9325 C CA . ALA B 1 197 ? 15.203 -19.766 -11.781 1 86.44 197 ALA B CA 1
ATOM 9326 C C . ALA B 1 197 ? 15.539 -19.953 -13.258 1 86.44 197 ALA B C 1
ATOM 9328 O O . ALA B 1 197 ? 14.641 -20.094 -14.086 1 86.44 197 ALA B O 1
ATOM 9329 N N . ASP B 1 198 ? 16.859 -19.875 -13.523 1 85.06 198 ASP B N 1
ATOM 9330 C CA . ASP B 1 198 ? 17.344 -20.031 -14.891 1 85.06 198 ASP B CA 1
ATOM 9331 C C . ASP B 1 198 ? 18.547 -20.984 -14.938 1 85.06 198 ASP B C 1
ATOM 9333 O O . ASP B 1 198 ? 18.703 -21.844 -14.062 1 85.06 198 ASP B O 1
ATOM 9337 N N . LEU B 1 199 ? 19.266 -20.875 -16 1 86.69 199 LEU B N 1
ATOM 9338 C CA . LEU B 1 199 ? 20.438 -21.703 -16.25 1 86.69 199 LEU B CA 1
ATOM 9339 C C . LEU B 1 199 ? 21.406 -21.641 -15.07 1 86.69 199 LEU B C 1
ATOM 9341 O O . LEU B 1 199 ? 22.062 -22.641 -14.75 1 86.69 199 LEU B O 1
ATOM 9345 N N . TYR B 1 200 ? 21.375 -20.562 -14.422 1 86.56 200 TYR B N 1
ATOM 9346 C CA . TYR B 1 200 ? 22.375 -20.344 -13.398 1 86.56 200 TYR B CA 1
ATOM 9347 C C . TYR B 1 200 ? 21.766 -20.375 -12.008 1 86.56 200 TYR B C 1
ATOM 9349 O O . TYR B 1 200 ? 22.359 -19.906 -11.039 1 86.56 200 TYR B O 1
ATOM 9357 N N . GLY B 1 201 ? 20.609 -20.922 -11.93 1 89.69 201 GLY B N 1
ATOM 9358 C CA . GLY B 1 201 ? 19.938 -21.016 -10.648 1 89.69 201 GLY B CA 1
ATOM 9359 C C . GLY B 1 201 ? 19.031 -19.844 -10.352 1 89.69 201 GLY B C 1
ATOM 9360 O O . GLY B 1 201 ? 18.547 -19.172 -11.273 1 89.69 201 GLY B O 1
ATOM 9361 N N . GLY B 1 202 ? 18.734 -19.703 -9.062 1 91.25 202 GLY B N 1
ATOM 9362 C CA . GLY B 1 202 ? 17.812 -18.656 -8.625 1 91.25 202 GLY B CA 1
ATOM 9363 C C . GLY B 1 202 ? 16.625 -19.188 -7.844 1 91.25 202 GLY B C 1
ATOM 9364 O O . GLY B 1 202 ? 16.625 -20.344 -7.418 1 91.25 202 GLY B O 1
ATOM 9365 N N . SER B 1 203 ? 15.727 -18.297 -7.547 1 92.69 203 SER B N 1
ATOM 9366 C CA . SER B 1 203 ? 14.531 -18.641 -6.781 1 92.69 203 SER B CA 1
ATOM 9367 C C . SER B 1 203 ? 13.273 -18.094 -7.453 1 92.69 203 SER B C 1
ATOM 9369 O O . SER B 1 203 ? 13.328 -17.125 -8.195 1 92.69 203 SER B O 1
ATOM 9371 N N . ASP B 1 204 ? 12.242 -18.766 -7.246 1 92.88 204 ASP B N 1
ATOM 9372 C CA . ASP B 1 204 ? 10.938 -18.297 -7.695 1 92.88 204 ASP B CA 1
ATOM 9373 C C . ASP B 1 204 ? 10.359 -17.266 -6.73 1 92.88 204 ASP B C 1
ATOM 9375 O O . ASP B 1 204 ? 10.094 -17.578 -5.566 1 92.88 204 ASP B O 1
ATOM 9379 N N . GLY B 1 205 ? 10.078 -16.078 -7.215 1 92.69 205 GLY B N 1
ATOM 9380 C CA . GLY B 1 205 ? 9.641 -14.984 -6.359 1 92.69 205 GLY B CA 1
ATOM 9381 C C . GLY B 1 205 ? 8.141 -14.961 -6.145 1 92.69 205 GLY B C 1
ATOM 9382 O O . GLY B 1 205 ? 7.625 -14.086 -5.441 1 92.69 205 GLY B O 1
ATOM 9383 N N . GLY B 1 206 ? 7.422 -15.969 -6.711 1 92.69 206 GLY B N 1
ATOM 9384 C CA . GLY B 1 206 ? 5.973 -15.992 -6.57 1 92.69 206 GLY B CA 1
ATOM 9385 C C . GLY B 1 206 ? 5.258 -15.172 -7.625 1 92.69 206 GLY B C 1
ATOM 9386 O O . GLY B 1 206 ? 5.898 -14.445 -8.391 1 92.69 206 GLY B O 1
ATOM 9387 N N . ASP B 1 207 ? 3.875 -15.305 -7.703 1 93.75 207 ASP B N 1
ATOM 9388 C CA . ASP B 1 207 ? 3.072 -14.562 -8.672 1 93.75 207 ASP B CA 1
ATOM 9389 C C . ASP B 1 207 ? 1.931 -13.82 -7.98 1 93.75 207 ASP B C 1
ATOM 9391 O O . ASP B 1 207 ? 1.82 -13.844 -6.754 1 93.75 207 ASP B O 1
ATOM 9395 N N . GLY B 1 208 ? 1.173 -13.125 -8.766 1 93.62 208 GLY B N 1
ATOM 9396 C CA . GLY B 1 208 ? 0.121 -12.289 -8.211 1 93.62 208 GLY B CA 1
ATOM 9397 C C . GLY B 1 208 ? -1.113 -13.07 -7.801 1 93.62 208 GLY B C 1
ATOM 9398 O O . GLY B 1 208 ? -1.701 -12.797 -6.75 1 93.62 208 GLY B O 1
ATOM 9399 N N . ILE B 1 209 ? -1.5 -14.016 -8.531 1 93.75 209 ILE B N 1
ATOM 9400 C CA . ILE B 1 209 ? -2.775 -14.695 -8.336 1 93.75 209 ILE B CA 1
ATOM 9401 C C . ILE B 1 209 ? -2.727 -15.531 -7.062 1 93.75 209 ILE B C 1
ATOM 9403 O O . ILE B 1 209 ? -3.766 -15.844 -6.477 1 93.75 209 ILE B O 1
ATOM 9407 N N . SER B 1 210 ? -1.56 -15.883 -6.598 1 92.81 210 SER B N 1
ATOM 9408 C CA . SER B 1 210 ? -1.414 -16.703 -5.398 1 92.81 210 SER B CA 1
ATOM 9409 C C . SER B 1 210 ? -1.881 -15.953 -4.156 1 92.81 210 SER B C 1
ATOM 9411 O O . SER B 1 210 ? -2.09 -16.562 -3.104 1 92.81 210 SER B O 1
ATOM 9413 N N . SER B 1 211 ? -2.178 -14.695 -4.258 1 93.5 211 SER B N 1
ATOM 9414 C CA . SER B 1 211 ? -2.533 -13.859 -3.115 1 93.5 211 SER B CA 1
ATOM 9415 C C . SER B 1 211 ? -3.996 -14.047 -2.73 1 93.5 211 SER B C 1
ATOM 9417 O O . SER B 1 211 ? -4.414 -13.641 -1.644 1 93.5 211 SER B O 1
ATOM 9419 N N . ILE B 1 212 ? -4.746 -14.688 -3.51 1 94.88 212 ILE B N 1
ATOM 9420 C CA . ILE B 1 212 ? -6.188 -14.727 -3.285 1 94.88 212 ILE B CA 1
ATOM 9421 C C . ILE B 1 212 ? -6.523 -15.844 -2.297 1 94.88 212 ILE B C 1
ATOM 9423 O O . ILE B 1 212 ? -6.07 -16.984 -2.455 1 94.88 212 ILE B O 1
ATOM 9427 N N . ASN B 1 213 ? -7.355 -15.586 -1.341 1 95 213 ASN B N 1
ATOM 9428 C CA . ASN B 1 213 ? -7.809 -16.547 -0.347 1 95 213 ASN B CA 1
ATOM 9429 C C . ASN B 1 213 ? -8.859 -17.5 -0.921 1 95 213 ASN B C 1
ATOM 9431 O O . ASN B 1 213 ? -9.93 -17.047 -1.345 1 95 213 ASN B O 1
ATOM 9435 N N . PRO B 1 214 ? -8.586 -18.703 -0.884 1 93.94 214 PRO B N 1
ATOM 9436 C CA . PRO B 1 214 ? -9.539 -19.672 -1.446 1 93.94 214 PRO B CA 1
ATOM 9437 C C . PRO B 1 214 ? -10.906 -19.594 -0.767 1 93.94 214 PRO B C 1
ATOM 9439 O O . PRO B 1 214 ? -11.938 -19.797 -1.421 1 93.94 214 PRO B O 1
ATOM 9442 N N . ASP B 1 215 ? -10.977 -19.281 0.509 1 95.31 215 ASP B N 1
ATOM 9443 C CA . ASP B 1 215 ? -12.227 -19.281 1.257 1 95.31 215 ASP B CA 1
ATOM 9444 C C . ASP B 1 215 ? -13.125 -18.125 0.813 1 95.31 215 ASP B C 1
ATOM 9446 O O . ASP B 1 215 ? -14.32 -18.125 1.102 1 95.31 215 ASP B O 1
ATOM 9450 N N . ASP B 1 216 ? -12.594 -17.234 0.139 1 96.06 216 ASP B N 1
ATOM 9451 C CA . ASP B 1 216 ? -13.375 -16.062 -0.258 1 96.06 216 ASP B CA 1
ATOM 9452 C C . ASP B 1 216 ? -13.969 -16.25 -1.652 1 96.06 216 ASP B C 1
ATOM 9454 O O . ASP B 1 216 ? -14.805 -15.453 -2.086 1 96.06 216 ASP B O 1
ATOM 9458 N N . ILE B 1 217 ? -13.602 -17.203 -2.354 1 96 217 ILE B N 1
ATOM 9459 C CA . ILE B 1 217 ? -14.016 -17.391 -3.74 1 96 217 ILE B CA 1
ATOM 9460 C C . ILE B 1 217 ? -15.414 -18 -3.783 1 96 217 ILE B C 1
ATOM 9462 O O . ILE B 1 217 ? -15.656 -19.047 -3.174 1 96 217 ILE B O 1
ATOM 9466 N N . ALA B 1 218 ? -16.312 -17.375 -4.449 1 94.62 218 ALA B N 1
ATOM 9467 C CA . ALA B 1 218 ? -17.656 -17.906 -4.684 1 94.62 218 ALA B CA 1
ATOM 9468 C C . ALA B 1 218 ? -17.672 -18.797 -5.926 1 94.62 218 ALA B C 1
ATOM 9470 O O . ALA B 1 218 ? -18.328 -19.844 -5.938 1 94.62 218 ALA B O 1
ATOM 9471 N N . SER B 1 219 ? -17.016 -18.266 -6.949 1 93.62 219 SER B N 1
ATOM 9472 C CA . SER B 1 219 ? -16.953 -19.016 -8.195 1 93.62 219 SER B CA 1
ATOM 9473 C C . SER B 1 219 ? -15.797 -18.562 -9.07 1 93.62 219 SER B C 1
ATOM 9475 O O . SER B 1 219 ? -15.258 -17.469 -8.867 1 93.62 219 SER B O 1
ATOM 9477 N N . VAL B 1 220 ? -15.352 -19.375 -9.906 1 94.88 220 VAL B N 1
ATOM 9478 C CA . VAL B 1 220 ? -14.352 -19.078 -10.93 1 94.88 220 VAL B CA 1
ATOM 9479 C C . VAL B 1 220 ? -14.914 -19.406 -12.312 1 94.88 220 VAL B C 1
ATOM 9481 O O . VAL B 1 220 ? -15.352 -20.531 -12.562 1 94.88 220 VAL B O 1
ATOM 9484 N N . SER B 1 221 ? -14.945 -18.406 -13.188 1 94.12 221 SER B N 1
ATOM 9485 C CA . SER B 1 221 ? -15.344 -18.594 -14.578 1 94.12 221 SER B CA 1
ATOM 9486 C C . SER B 1 221 ? -14.133 -18.547 -15.508 1 94.12 221 SER B C 1
ATOM 9488 O O . SER B 1 221 ? -13.344 -17.609 -15.453 1 94.12 221 SER B O 1
ATOM 9490 N N . VAL B 1 222 ? -14.047 -19.516 -16.297 1 94.56 222 VAL B N 1
ATOM 9491 C CA . VAL B 1 222 ? -12.953 -19.562 -17.25 1 94.56 222 VAL B CA 1
ATOM 9492 C C . VAL B 1 222 ? -13.484 -19.297 -18.656 1 94.56 222 VAL B C 1
ATOM 9494 O O . VAL B 1 222 ? -14.242 -20.094 -19.203 1 94.56 222 VAL B O 1
ATOM 9497 N N . LEU B 1 223 ? -13.109 -18.172 -19.156 1 93.69 223 LEU B N 1
ATOM 9498 C CA . LEU B 1 223 ? -13.383 -17.844 -20.562 1 93.69 223 LEU B CA 1
ATOM 9499 C C . LEU B 1 223 ? -12.266 -18.344 -21.469 1 93.69 223 LEU B C 1
ATOM 9501 O O . LEU B 1 223 ? -11.195 -17.75 -21.531 1 93.69 223 LEU B O 1
ATOM 9505 N N . LYS B 1 224 ? -12.523 -19.297 -22.234 1 91.88 224 LYS B N 1
ATOM 9506 C CA . LYS B 1 224 ? -11.461 -20.031 -22.922 1 91.88 224 LYS B CA 1
ATOM 9507 C C . LYS B 1 224 ? -11.203 -19.469 -24.312 1 91.88 224 LYS B C 1
ATOM 9509 O O . LYS B 1 224 ? -10.055 -19.422 -24.766 1 91.88 224 LYS B O 1
ATOM 9514 N N . GLY B 1 225 ? -12.203 -19.047 -25 1 87.5 225 GLY B N 1
ATOM 9515 C CA . GLY B 1 225 ? -12.039 -18.594 -26.375 1 87.5 225 GLY B CA 1
ATOM 9516 C C . GLY B 1 225 ? -12.117 -17.078 -26.516 1 87.5 225 GLY B C 1
ATOM 9517 O O . GLY B 1 225 ? -12.461 -16.375 -25.547 1 87.5 225 GLY B O 1
ATOM 9518 N N . GLY B 1 226 ? -11.727 -16.672 -27.688 1 84.31 226 GLY B N 1
ATOM 9519 C CA . GLY B 1 226 ? -11.695 -15.25 -28 1 84.31 226 GLY B CA 1
ATOM 9520 C C . GLY B 1 226 ? -13.055 -14.586 -27.906 1 84.31 226 GLY B C 1
ATOM 9521 O O . GLY B 1 226 ? -13.172 -13.438 -27.469 1 84.31 226 GLY B O 1
ATOM 9522 N N . ALA B 1 227 ? -14.047 -15.305 -28.281 1 80.75 227 ALA B N 1
ATOM 9523 C CA . ALA B 1 227 ? -15.391 -14.742 -28.234 1 80.75 227 ALA B CA 1
ATOM 9524 C C . ALA B 1 227 ? -15.797 -14.383 -26.812 1 80.75 227 ALA B C 1
ATOM 9526 O O . ALA B 1 227 ? -16.469 -13.375 -26.578 1 80.75 227 ALA B O 1
ATOM 9527 N N . ALA B 1 228 ? -15.422 -15.195 -25.969 1 73.81 228 ALA B N 1
ATOM 9528 C CA . ALA B 1 228 ? -15.734 -14.992 -24.562 1 73.81 228 ALA B CA 1
ATOM 9529 C C . ALA B 1 228 ? -14.93 -13.836 -23.984 1 73.81 228 ALA B C 1
ATOM 9531 O O . ALA B 1 228 ? -15.406 -13.117 -23.109 1 73.81 228 ALA B O 1
ATOM 9532 N N . ALA B 1 229 ? -13.773 -13.641 -24.5 1 76.75 229 ALA B N 1
ATOM 9533 C CA . ALA B 1 229 ? -12.797 -12.742 -23.875 1 76.75 229 ALA B CA 1
ATOM 9534 C C . ALA B 1 229 ? -12.711 -11.422 -24.625 1 76.75 229 ALA B C 1
ATOM 9536 O O . ALA B 1 229 ? -12.07 -10.477 -24.156 1 76.75 229 ALA B O 1
ATOM 9537 N N . ALA B 1 230 ? -13.43 -11.305 -25.672 1 76.75 230 ALA B N 1
ATOM 9538 C CA . ALA B 1 230 ? -13.258 -10.211 -26.609 1 76.75 230 ALA B CA 1
ATOM 9539 C C . ALA B 1 230 ? -13.539 -8.867 -25.953 1 76.75 230 ALA B C 1
ATOM 9541 O O . ALA B 1 230 ? -12.875 -7.871 -26.25 1 76.75 230 ALA B O 1
ATOM 9542 N N . LEU B 1 231 ? -14.359 -8.898 -25.078 1 84.25 231 LEU B N 1
ATOM 9543 C CA . LEU B 1 231 ? -14.734 -7.625 -24.469 1 84.25 231 LEU B CA 1
ATOM 9544 C C . LEU B 1 231 ? -13.625 -7.105 -23.562 1 84.25 231 LEU B C 1
ATOM 9546 O O . LEU B 1 231 ? -13.578 -5.914 -23.266 1 84.25 231 LEU B O 1
ATOM 9550 N N . TYR B 1 232 ? -12.766 -7.953 -23.172 1 86.75 232 TYR B N 1
ATOM 9551 C CA . TYR B 1 232 ? -11.633 -7.523 -22.344 1 86.75 232 TYR B CA 1
ATOM 9552 C C . TYR B 1 232 ? -10.484 -7.027 -23.219 1 86.75 232 TYR B C 1
ATOM 9554 O O . TYR B 1 232 ? -9.539 -6.406 -22.719 1 86.75 232 TYR B O 1
ATOM 9562 N N . GLY B 1 233 ? -10.562 -7.367 -24.469 1 86.25 233 GLY B N 1
ATOM 9563 C CA . GLY B 1 233 ? -9.578 -6.848 -25.406 1 86.25 233 GLY B CA 1
ATOM 9564 C C . GLY B 1 233 ? -8.305 -7.668 -25.453 1 86.25 233 GLY B C 1
ATOM 9565 O O . GLY B 1 233 ? -8.344 -8.891 -25.297 1 86.25 233 GLY B O 1
ATOM 9566 N N . SER B 1 234 ? -7.16 -6.914 -25.75 1 86.06 234 SER B N 1
ATOM 9567 C CA . SER B 1 234 ? -5.859 -7.496 -26.047 1 86.06 234 SER B CA 1
ATOM 9568 C C . SER B 1 234 ? -5.371 -8.383 -24.906 1 86.06 234 SER B C 1
ATOM 9570 O O . SER B 1 234 ? -4.773 -9.438 -25.141 1 86.06 234 SER B O 1
ATOM 9572 N N . ARG B 1 235 ? -5.648 -8.07 -23.734 1 86.69 235 ARG B N 1
ATOM 9573 C CA . ARG B 1 235 ? -5.133 -8.781 -22.578 1 86.69 235 ARG B CA 1
ATOM 9574 C C . ARG B 1 235 ? -5.777 -10.156 -22.438 1 86.69 235 ARG B C 1
ATOM 9576 O O . ARG B 1 235 ? -5.246 -11.031 -21.75 1 86.69 235 ARG B O 1
ATOM 9583 N N . ALA B 1 236 ? -6.848 -10.398 -23.094 1 88.25 236 ALA B N 1
ATOM 9584 C CA . ALA B 1 236 ? -7.609 -11.641 -22.969 1 88.25 236 ALA B CA 1
ATOM 9585 C C . ALA B 1 236 ? -7.285 -12.602 -24.094 1 88.25 236 ALA B C 1
ATOM 9587 O O . ALA B 1 236 ? -7.977 -13.609 -24.281 1 88.25 236 ALA B O 1
ATOM 9588 N N . GLY B 1 237 ? -6.324 -12.281 -24.828 1 88 237 GLY B N 1
ATOM 9589 C CA . GLY B 1 237 ? -5.973 -13.125 -25.969 1 88 237 GLY B CA 1
ATOM 9590 C C . GLY B 1 237 ? -5.684 -14.562 -25.562 1 88 237 GLY B C 1
ATOM 9591 O O . GLY B 1 237 ? -5.887 -15.477 -26.359 1 88 237 GLY B O 1
ATOM 9592 N N . ASN B 1 238 ? -5.262 -14.75 -24.359 1 92.31 238 ASN B N 1
ATOM 9593 C CA . ASN B 1 238 ? -4.914 -16.078 -23.891 1 92.31 238 ASN B CA 1
ATOM 9594 C C . ASN B 1 238 ? -5.977 -16.625 -22.938 1 92.31 238 ASN B C 1
ATOM 9596 O O . ASN B 1 238 ? -5.695 -17.516 -22.125 1 92.31 238 ASN B O 1
ATOM 9600 N N . GLY B 1 239 ? -7.172 -16.078 -23 1 93.19 239 GLY B N 1
ATOM 9601 C CA . GLY B 1 239 ? -8.25 -16.484 -22.109 1 93.19 239 GLY B CA 1
ATOM 9602 C C . GLY B 1 239 ? -8.336 -15.617 -20.859 1 93.19 239 GLY B C 1
ATOM 9603 O O . GLY B 1 239 ? -7.473 -14.773 -20.609 1 93.19 239 GLY B O 1
ATOM 9604 N N . VAL B 1 240 ? -9.445 -15.789 -20.188 1 94.88 240 VAL B N 1
ATOM 9605 C CA . VAL B 1 240 ? -9.664 -15.008 -18.969 1 94.88 240 VAL B CA 1
ATOM 9606 C C . VAL B 1 240 ? -10.141 -15.922 -17.844 1 94.88 240 VAL B C 1
ATOM 9608 O O . VAL B 1 240 ? -10.953 -16.828 -18.062 1 94.88 240 VAL B O 1
ATOM 9611 N N . ILE B 1 241 ? -9.586 -15.766 -16.719 1 96.12 241 ILE B N 1
ATOM 9612 C CA . ILE B 1 241 ? -10.094 -16.375 -15.484 1 96.12 241 ILE B CA 1
ATOM 9613 C C . ILE B 1 241 ? -10.734 -15.297 -14.609 1 96.12 241 ILE B C 1
ATOM 9615 O O . ILE B 1 241 ? -10.055 -14.391 -14.133 1 96.12 241 ILE B O 1
ATOM 9619 N N . ILE B 1 242 ? -11.984 -15.453 -14.438 1 95.88 242 ILE B N 1
ATOM 9620 C CA . ILE B 1 242 ? -12.734 -14.5 -13.633 1 95.88 242 ILE B CA 1
ATOM 9621 C C . ILE B 1 242 ? -13.008 -15.086 -12.25 1 95.88 242 ILE B C 1
ATOM 9623 O O . ILE B 1 242 ? -13.641 -16.141 -12.133 1 95.88 242 ILE B O 1
ATOM 9627 N N . ILE B 1 243 ? -12.57 -14.445 -11.281 1 96.44 243 ILE B N 1
ATOM 9628 C CA . ILE B 1 243 ? -12.836 -14.836 -9.898 1 96.44 243 ILE B CA 1
ATOM 9629 C C . ILE B 1 243 ? -13.875 -13.906 -9.289 1 96.44 243 ILE B C 1
ATOM 9631 O O . ILE B 1 243 ? -13.688 -12.688 -9.242 1 96.44 243 ILE B O 1
ATOM 9635 N N . THR B 1 244 ? -14.93 -14.469 -8.922 1 95 244 THR B N 1
ATOM 9636 C CA . THR B 1 244 ? -15.961 -13.766 -8.164 1 95 244 THR B CA 1
ATOM 9637 C C . THR B 1 244 ? -15.906 -14.156 -6.688 1 95 244 THR B C 1
ATOM 9639 O O . THR B 1 244 ? -15.938 -15.336 -6.352 1 95 244 THR B O 1
ATOM 9642 N N . THR B 1 245 ? -15.805 -13.234 -5.84 1 95.81 245 THR B N 1
ATOM 9643 C CA . THR B 1 245 ? -15.719 -13.539 -4.418 1 95.81 245 THR B CA 1
ATOM 9644 C C . THR B 1 245 ? -17.094 -13.516 -3.77 1 95.81 245 THR B C 1
ATOM 9646 O O . THR B 1 245 ? -18.047 -13.008 -4.355 1 95.81 245 THR B O 1
ATOM 9649 N N . LYS B 1 246 ? -17.219 -14.133 -2.65 1 94.69 246 LYS B N 1
ATOM 9650 C CA . LYS B 1 246 ? -18.469 -14.273 -1.931 1 94.69 246 LYS B CA 1
ATOM 9651 C C . LYS B 1 246 ? -19.016 -12.906 -1.5 1 94.69 246 LYS B C 1
ATOM 9653 O O . LYS B 1 246 ? -18.25 -12.023 -1.11 1 94.69 246 LYS B O 1
ATOM 9658 N N . LYS B 1 247 ? -20.359 -12.828 -1.611 1 91.69 247 LYS B N 1
ATOM 9659 C CA . LYS B 1 247 ? -21.062 -11.617 -1.189 1 91.69 247 LYS B CA 1
ATOM 9660 C C . LYS B 1 247 ? -21.906 -11.875 0.058 1 91.69 247 LYS B C 1
ATOM 9662 O O . LYS B 1 247 ? -22.109 -13.023 0.451 1 91.69 247 LYS B O 1
ATOM 9667 N N . GLY B 1 248 ? -22.375 -10.727 0.594 1 89.12 248 GLY B N 1
ATOM 9668 C CA . GLY B 1 248 ? -23.25 -10.844 1.755 1 89.12 248 GLY B CA 1
ATOM 9669 C C . GLY B 1 248 ? -24.641 -11.336 1.411 1 89.12 248 GLY B C 1
ATOM 9670 O O . GLY B 1 248 ? -25.203 -10.953 0.384 1 89.12 248 GLY B O 1
ATOM 9671 N N . THR B 1 249 ? -25.047 -12.266 2.195 1 81.38 249 THR B N 1
ATOM 9672 C CA . THR B 1 249 ? -26.391 -12.789 2.029 1 81.38 249 THR B CA 1
ATOM 9673 C C . THR B 1 249 ? -27.125 -12.852 3.371 1 81.38 249 THR B C 1
ATOM 9675 O O . THR B 1 249 ? -26.484 -12.852 4.426 1 81.38 249 THR B O 1
ATOM 9678 N N . GLN B 1 250 ? -28.391 -12.742 3.186 1 72.88 250 GLN B N 1
ATOM 9679 C CA . GLN B 1 250 ? -29.172 -12.875 4.414 1 72.88 250 GLN B CA 1
ATOM 9680 C C . GLN B 1 250 ? -29.062 -14.281 4.984 1 72.88 250 GLN B C 1
ATOM 9682 O O . GLN B 1 250 ? -29.219 -15.266 4.258 1 72.88 250 GLN B O 1
ATOM 9687 N N . LYS B 1 251 ? -28.5 -14.344 6.121 1 66.44 251 LYS B N 1
ATOM 9688 C CA . LYS B 1 251 ? -28.375 -15.656 6.75 1 66.44 251 LYS B CA 1
ATOM 9689 C C . LYS B 1 251 ? -29.094 -15.695 8.094 1 66.44 251 LYS B C 1
ATOM 9691 O O . LYS B 1 251 ? -29.312 -14.656 8.719 1 66.44 251 LYS B O 1
ATOM 9696 N N . LYS B 1 252 ? -29.531 -16.922 8.336 1 61.81 252 LYS B N 1
ATOM 9697 C CA . LYS B 1 252 ? -30.109 -17.172 9.648 1 61.81 252 LYS B CA 1
ATOM 9698 C C . LYS B 1 252 ? -29.031 -17.203 10.727 1 61.81 252 LYS B C 1
ATOM 9700 O O . LYS B 1 252 ? -27.906 -17.656 10.477 1 61.81 252 LYS B O 1
ATOM 9705 N N . GLY B 1 253 ? -29.219 -16.578 11.812 1 71.56 253 GLY B N 1
ATOM 9706 C CA . GLY B 1 253 ? -28.281 -16.609 12.922 1 71.56 253 GLY B CA 1
ATOM 9707 C C . GLY B 1 253 ? -27.312 -15.445 12.93 1 71.56 253 GLY B C 1
ATOM 9708 O O . GLY B 1 253 ? -27.656 -14.344 12.5 1 71.56 253 GLY B O 1
ATOM 9709 N N . LEU B 1 254 ? -26.094 -15.828 13.445 1 78.56 254 LEU B N 1
ATOM 9710 C CA . LEU B 1 254 ? -25.109 -14.773 13.625 1 78.56 254 LEU B CA 1
ATOM 9711 C C . LEU B 1 254 ? -24.406 -14.461 12.312 1 78.56 254 LEU B C 1
ATOM 9713 O O . LEU B 1 254 ? -23.781 -13.406 12.172 1 78.56 254 LEU B O 1
ATOM 9717 N N . GLY B 1 255 ? -24.5 -15.383 11.336 1 86 255 GLY B N 1
ATOM 9718 C CA . GLY B 1 255 ? -23.844 -15.18 10.055 1 86 255 GLY B CA 1
ATOM 9719 C C . GLY B 1 255 ? -22.328 -15.312 10.125 1 86 255 GLY B C 1
ATOM 9720 O O . GLY B 1 255 ? -21.609 -14.695 9.336 1 86 255 GLY B O 1
ATOM 9721 N N . VAL B 1 256 ? -21.797 -16.047 11.117 1 92.56 256 VAL B N 1
ATOM 9722 C CA . VAL B 1 256 ? -20.359 -16.234 11.281 1 92.56 256 VAL B CA 1
ATOM 9723 C C . VAL B 1 256 ? -19.953 -17.594 10.742 1 92.56 256 VAL B C 1
ATOM 9725 O O . VAL B 1 256 ? -20.641 -18.594 10.992 1 92.56 256 VAL B O 1
ATOM 9728 N N . GLU B 1 257 ? -18.953 -17.594 10.016 1 94.06 257 GLU B N 1
ATOM 9729 C CA . GLU B 1 257 ? -18.375 -18.828 9.484 1 94.06 257 GLU B CA 1
ATOM 9730 C C . GLU B 1 257 ? -16.906 -18.938 9.844 1 94.06 257 GLU B C 1
ATOM 9732 O O . GLU B 1 257 ? -16.141 -17.984 9.672 1 94.06 257 GLU B O 1
ATOM 9737 N N . ILE B 1 258 ? -16.516 -20 10.43 1 96.25 258 ILE B N 1
ATOM 9738 C CA . ILE B 1 258 ? -15.117 -20.297 10.719 1 96.25 258 ILE B CA 1
ATOM 9739 C C . ILE B 1 258 ? -14.656 -21.484 9.875 1 96.25 258 ILE B C 1
ATOM 9741 O O . ILE B 1 258 ? -15.258 -22.562 9.906 1 96.25 258 ILE B O 1
ATOM 9745 N N . SER B 1 259 ? -13.688 -21.25 9.109 1 97.06 259 SER B N 1
ATOM 9746 C CA . SER B 1 259 ? -13.07 -22.281 8.289 1 97.06 259 SER B CA 1
ATOM 9747 C C . SER B 1 259 ? -11.609 -22.5 8.68 1 97.06 259 SER B C 1
ATOM 9749 O O . SER B 1 259 ? -10.805 -21.562 8.641 1 97.06 259 SER B O 1
ATOM 9751 N N . SER B 1 260 ? -11.297 -23.672 9.102 1 97.12 260 SER B N 1
ATOM 9752 C CA . SER B 1 260 ? -9.945 -24 9.523 1 97.12 260 SER B CA 1
ATOM 9753 C C . SER B 1 260 ? -9.438 -25.266 8.82 1 97.12 260 SER B C 1
ATOM 9755 O O . SER B 1 260 ? -10.188 -26.234 8.648 1 97.12 260 SER B O 1
ATOM 9757 N N . SER B 1 261 ? -8.227 -25.203 8.359 1 97 261 SER B N 1
ATOM 9758 C CA . SER B 1 261 ? -7.605 -26.375 7.75 1 97 261 SER B CA 1
ATOM 9759 C C . SER B 1 261 ? -6.137 -26.484 8.148 1 97 261 SER B C 1
ATOM 9761 O O . SER B 1 261 ? -5.457 -25.484 8.328 1 97 261 SER B O 1
ATOM 9763 N N . VAL B 1 262 ? -5.691 -27.688 8.391 1 97.5 262 VAL B N 1
ATOM 9764 C CA . VAL B 1 262 ? -4.285 -27.984 8.641 1 97.5 262 VAL B CA 1
ATOM 9765 C C . VAL B 1 262 ? -3.83 -29.125 7.723 1 97.5 262 VAL B C 1
ATOM 9767 O O . VAL B 1 262 ? -4.551 -30.109 7.535 1 97.5 262 VAL B O 1
ATOM 9770 N N . THR B 1 263 ? -2.76 -28.938 7.094 1 97.12 263 THR B N 1
ATOM 9771 C CA . THR B 1 263 ? -2.182 -29.984 6.266 1 97.12 263 THR B CA 1
ATOM 9772 C C . THR B 1 263 ? -0.719 -30.219 6.629 1 97.12 263 THR B C 1
ATOM 9774 O O . THR B 1 263 ? -0.018 -29.297 7.031 1 97.12 263 THR B O 1
ATOM 9777 N N . PHE B 1 264 ? -0.315 -31.406 6.543 1 98 264 PHE B N 1
ATOM 9778 C CA . PHE B 1 264 ? 1.059 -31.859 6.742 1 98 264 PHE B CA 1
ATOM 9779 C C . PHE B 1 264 ? 1.661 -32.344 5.43 1 98 264 PHE B C 1
ATOM 9781 O O . PHE B 1 264 ? 1.095 -33.219 4.773 1 98 264 PHE B O 1
ATOM 9788 N N . ASP B 1 265 ? 2.814 -31.844 5.031 1 96.69 265 ASP B N 1
ATOM 9789 C CA . ASP B 1 265 ? 3.471 -32.156 3.768 1 96.69 265 ASP B CA 1
ATOM 9790 C C . ASP B 1 265 ? 4.691 -33.031 3.994 1 96.69 265 ASP B C 1
ATOM 9792 O O . ASP B 1 265 ? 5.59 -32.688 4.758 1 96.69 265 ASP B O 1
ATOM 9796 N N . GLU B 1 266 ? 4.691 -34.094 3.312 1 96.25 266 GLU B N 1
ATOM 9797 C CA . GLU B 1 266 ? 5.832 -35 3.371 1 96.25 266 GLU B CA 1
ATOM 9798 C C . GLU B 1 266 ? 6.43 -35.219 1.984 1 96.25 266 GLU B C 1
ATOM 9800 O O . GLU B 1 266 ? 5.699 -35.344 1.002 1 96.25 266 GLU B O 1
ATOM 9805 N N . VAL B 1 267 ? 7.742 -35.312 1.931 1 96.75 267 VAL B N 1
ATOM 9806 C CA . VAL B 1 267 ? 8.406 -35.562 0.655 1 96.75 267 VAL B CA 1
ATOM 9807 C C . VAL B 1 267 ? 8.008 -36.938 0.138 1 96.75 267 VAL B C 1
ATOM 9809 O O . VAL B 1 267 ? 7.969 -37.906 0.902 1 96.75 267 VAL B O 1
ATOM 9812 N N . ASP B 1 268 ? 7.699 -37 -1.105 1 95.5 268 ASP B N 1
ATOM 9813 C CA . ASP B 1 268 ? 7.418 -38.281 -1.733 1 95.5 268 ASP B CA 1
ATOM 9814 C C . ASP B 1 268 ? 8.703 -39 -2.156 1 95.5 268 ASP B C 1
ATOM 9816 O O . ASP B 1 268 ? 9.102 -38.906 -3.322 1 95.5 268 ASP B O 1
ATOM 9820 N N . THR B 1 269 ? 9.25 -39.719 -1.365 1 94.25 269 THR B N 1
ATOM 9821 C CA . THR B 1 269 ? 10.539 -40.375 -1.609 1 94.25 269 THR B CA 1
ATOM 9822 C C . THR B 1 269 ? 10.375 -41.562 -2.543 1 94.25 269 THR B C 1
ATOM 9824 O O . THR B 1 269 ? 11.367 -42.125 -3.012 1 94.25 269 THR B O 1
ATOM 9827 N N . SER B 1 270 ? 9.172 -41.938 -2.871 1 92.69 270 SER B N 1
ATOM 9828 C CA . SER B 1 270 ? 8.938 -43.062 -3.734 1 92.69 270 SER B CA 1
ATOM 9829 C C . SER B 1 270 ? 9.25 -42.75 -5.191 1 92.69 270 SER B C 1
ATOM 9831 O O . SER B 1 270 ? 9.398 -43.656 -6.02 1 92.69 270 SER B O 1
ATOM 9833 N N . LEU B 1 271 ? 9.422 -41.562 -5.48 1 94.19 271 LEU B N 1
ATOM 9834 C CA . LEU B 1 271 ? 9.578 -41.125 -6.867 1 94.19 271 LEU B CA 1
ATOM 9835 C C . LEU B 1 271 ? 10.984 -41.406 -7.375 1 94.19 271 LEU B C 1
ATOM 9837 O O . LEU B 1 271 ? 11.188 -41.594 -8.578 1 94.19 271 LEU B O 1
ATOM 9841 N N . THR B 1 272 ? 11.898 -41.375 -6.523 1 95.06 272 THR B N 1
ATOM 9842 C CA . THR B 1 272 ? 13.281 -41.562 -6.93 1 95.06 272 THR B CA 1
ATOM 9843 C C . THR B 1 272 ? 13.82 -42.906 -6.395 1 95.06 272 THR B C 1
ATOM 9845 O O . THR B 1 272 ? 13.828 -43.125 -5.184 1 95.06 272 THR B O 1
ATOM 9848 N N . ASP B 1 273 ? 14.289 -43.719 -7.266 1 95 273 ASP B N 1
ATOM 9849 C CA . ASP B 1 273 ? 14.812 -45.031 -6.918 1 95 273 ASP B CA 1
ATOM 9850 C C . ASP B 1 273 ? 16.234 -45.219 -7.449 1 95 273 ASP B C 1
ATOM 9852 O O . ASP B 1 273 ? 16.469 -46.031 -8.336 1 95 273 ASP B O 1
ATOM 9856 N N . PHE B 1 274 ? 17.172 -44.562 -6.891 1 97.62 274 PHE B N 1
ATOM 9857 C CA . PHE B 1 274 ? 18.594 -44.688 -7.215 1 97.62 274 PHE B CA 1
ATOM 9858 C C . PHE B 1 274 ? 19.203 -45.938 -6.578 1 97.62 274 PHE B C 1
ATOM 9860 O O . PHE B 1 274 ? 18.625 -46.5 -5.648 1 97.62 274 PHE B O 1
ATOM 9867 N N . GLN B 1 275 ? 20.344 -46.344 -7.148 1 98 275 GLN B N 1
ATOM 9868 C CA . GLN B 1 275 ? 21.016 -47.5 -6.59 1 98 275 GLN B CA 1
ATOM 9869 C C . GLN B 1 275 ? 21.609 -47.188 -5.219 1 98 275 GLN B C 1
ATOM 9871 O O . GLN B 1 275 ? 22.078 -46.094 -4.977 1 98 275 GLN B O 1
ATOM 9876 N N . THR B 1 276 ? 21.594 -48.219 -4.332 1 97.88 276 THR B N 1
ATOM 9877 C CA . THR B 1 276 ? 22.094 -48.062 -2.969 1 97.88 276 THR B CA 1
ATOM 9878 C C . THR B 1 276 ? 23.141 -49.125 -2.65 1 97.88 276 THR B C 1
ATOM 9880 O O . THR B 1 276 ? 23.406 -49.406 -1.48 1 97.88 276 THR B O 1
ATOM 9883 N N . SER B 1 277 ? 23.719 -49.688 -3.646 1 97.69 277 SER B N 1
ATOM 9884 C CA . SER B 1 277 ? 24.625 -50.781 -3.439 1 97.69 277 SER B CA 1
ATOM 9885 C C . SER B 1 277 ? 26.078 -50.344 -3.518 1 97.69 277 SER B C 1
ATOM 9887 O O . SER B 1 277 ? 26.984 -51 -2.982 1 97.69 277 SER B O 1
ATOM 9889 N N . TYR B 1 278 ? 26.344 -49.375 -4.273 1 98.12 278 TYR B N 1
ATOM 9890 C CA . TYR B 1 278 ? 27.688 -48.844 -4.441 1 98.12 278 TYR B CA 1
ATOM 9891 C C . TYR B 1 278 ? 27.812 -47.438 -3.836 1 98.12 278 TYR B C 1
ATOM 9893 O O . TYR B 1 278 ? 26.875 -46.656 -3.922 1 98.12 278 TYR B O 1
ATOM 9901 N N . GLY B 1 279 ? 28.938 -47.156 -3.217 1 98.25 279 GLY B N 1
ATOM 9902 C CA . GLY B 1 279 ? 29.078 -45.906 -2.473 1 98.25 279 GLY B CA 1
ATOM 9903 C C . GLY B 1 279 ? 30.031 -44.938 -3.133 1 98.25 279 GLY B C 1
ATOM 9904 O O . GLY B 1 279 ? 30.328 -45.062 -4.32 1 98.25 279 GLY B O 1
ATOM 9905 N N . GLN B 1 280 ? 30.438 -43.938 -2.369 1 98.56 280 GLN B N 1
ATOM 9906 C CA . GLN B 1 280 ? 31.344 -42.906 -2.854 1 98.56 280 GLN B CA 1
ATOM 9907 C C . GLN B 1 280 ? 32.688 -43.5 -3.268 1 98.56 280 GLN B C 1
ATOM 9909 O O . GLN B 1 280 ? 33.188 -44.406 -2.594 1 98.56 280 GLN B O 1
ATOM 9914 N N . GLY B 1 281 ? 33.156 -43 -4.336 1 98.19 281 GLY B N 1
ATOM 9915 C CA . GLY B 1 281 ? 34.469 -43.438 -4.797 1 98.19 281 GLY B CA 1
ATOM 9916 C C . GLY B 1 281 ? 34.719 -43.156 -6.266 1 98.19 281 GLY B C 1
ATOM 9917 O O . GLY B 1 281 ? 34 -42.344 -6.867 1 98.19 281 GLY B O 1
ATOM 9918 N N . THR B 1 282 ? 35.75 -43.656 -6.746 1 97.44 282 THR B N 1
ATOM 9919 C CA . THR B 1 282 ? 36.156 -43.5 -8.141 1 97.44 282 THR B CA 1
ATOM 9920 C C . THR B 1 282 ? 36.812 -44.781 -8.656 1 97.44 282 THR B C 1
ATOM 9922 O O . THR B 1 282 ? 37.531 -45.438 -7.918 1 97.44 282 THR B O 1
ATOM 9925 N N . ARG B 1 283 ? 36.406 -45.156 -9.812 1 96.06 283 ARG B N 1
ATOM 9926 C CA . ARG B 1 283 ? 37 -46.281 -10.508 1 96.06 283 ARG B CA 1
ATOM 9927 C C . ARG B 1 283 ? 36.938 -47.562 -9.656 1 96.06 283 ARG B C 1
ATOM 9929 O O . ARG B 1 283 ? 37.875 -48.312 -9.609 1 96.06 283 ARG B O 1
ATOM 9936 N N . GLY B 1 284 ? 35.938 -47.656 -8.883 1 95.81 284 GLY B N 1
ATOM 9937 C CA . GLY B 1 284 ? 35.656 -48.844 -8.125 1 95.81 284 GLY B CA 1
ATOM 9938 C C . GLY B 1 284 ? 36.406 -48.906 -6.809 1 95.81 284 GLY B C 1
ATOM 9939 O O . GLY B 1 284 ? 36.469 -49.969 -6.16 1 95.81 284 GLY B O 1
ATOM 9940 N N . ARG B 1 285 ? 37 -47.812 -6.43 1 96.75 285 ARG B N 1
ATOM 9941 C CA . ARG B 1 285 ? 37.75 -47.812 -5.18 1 96.75 285 ARG B CA 1
ATOM 9942 C C . ARG B 1 285 ? 37.188 -46.75 -4.219 1 96.75 285 ARG B C 1
ATOM 9944 O O . ARG B 1 285 ? 36.656 -45.75 -4.652 1 96.75 285 ARG B O 1
ATOM 9951 N N . VAL B 1 286 ? 37.406 -47.062 -2.951 1 97.88 286 VAL B N 1
ATOM 9952 C CA . VAL B 1 286 ? 37 -46.094 -1.931 1 97.88 286 VAL B CA 1
ATOM 9953 C C . VAL B 1 286 ? 38.031 -44.938 -1.898 1 97.88 286 VAL B C 1
ATOM 9955 O O . VAL B 1 286 ? 39.156 -45.094 -2.381 1 97.88 286 VAL B O 1
ATOM 9958 N N . PRO B 1 287 ? 37.594 -43.781 -1.408 1 97.94 287 PRO B N 1
ATOM 9959 C CA . PRO B 1 287 ? 38.594 -42.75 -1.229 1 97.94 287 PRO B CA 1
ATOM 9960 C C . PRO B 1 287 ? 39.75 -43.156 -0.307 1 97.94 287 PRO B C 1
ATOM 9962 O O . PRO B 1 287 ? 39.5 -43.75 0.745 1 97.94 287 PRO B O 1
ATOM 9965 N N . ALA B 1 288 ? 40.938 -42.719 -0.582 1 96.19 288 ALA B N 1
ATOM 9966 C CA . ALA B 1 288 ? 42.125 -43.125 0.155 1 96.19 288 ALA B CA 1
ATOM 9967 C C . ALA B 1 288 ? 42.312 -42.281 1.416 1 96.19 288 ALA B C 1
ATOM 9969 O O . ALA B 1 288 ? 42.906 -42.781 2.402 1 96.19 288 ALA B O 1
ATOM 9970 N N . ASN B 1 289 ? 41.938 -41.031 1.306 1 96.56 289 ASN B N 1
ATOM 9971 C CA . ASN B 1 289 ? 42.094 -40.094 2.412 1 96.56 289 ASN B CA 1
ATOM 9972 C C . ASN B 1 289 ? 41 -39.031 2.365 1 96.56 289 ASN B C 1
ATOM 9974 O O . ASN B 1 289 ? 40.156 -39.031 1.477 1 96.56 289 ASN B O 1
ATOM 9978 N N . GLN B 1 290 ? 41 -38.188 3.275 1 97.12 290 GLN B N 1
ATOM 9979 C CA . GLN B 1 290 ? 40.031 -37.125 3.408 1 97.12 290 GLN B CA 1
ATOM 9980 C C . GLN B 1 290 ? 40.031 -36.219 2.18 1 97.12 290 GLN B C 1
ATOM 9982 O O . GLN B 1 290 ? 38.969 -35.781 1.718 1 97.12 290 GLN B O 1
ATOM 9987 N N . SER B 1 291 ? 41.219 -35.844 1.766 1 97.5 291 SER B N 1
ATOM 9988 C CA . SER B 1 291 ? 41.344 -34.938 0.62 1 97.5 291 SER B CA 1
ATOM 9989 C C . SER B 1 291 ? 40.688 -35.531 -0.622 1 97.5 291 SER B C 1
ATOM 9991 O O . SER B 1 291 ? 40 -34.844 -1.367 1 97.5 291 SER B O 1
ATOM 9993 N N . GLU B 1 292 ? 40.875 -36.781 -0.789 1 96.94 292 GLU B N 1
ATOM 9994 C CA . GLU B 1 292 ? 40.25 -37.438 -1.952 1 96.94 292 GLU B CA 1
ATOM 9995 C C . GLU B 1 292 ? 38.75 -37.531 -1.799 1 96.94 292 GLU B C 1
ATOM 9997 O O . GLU B 1 292 ? 38 -37.344 -2.771 1 96.94 292 GLU B O 1
ATOM 10002 N N . ALA B 1 293 ? 38.344 -37.906 -0.595 1 97.69 293 ALA B N 1
ATOM 10003 C CA . ALA B 1 293 ? 36.906 -37.938 -0.34 1 97.69 293 ALA B CA 1
ATOM 10004 C C . ALA B 1 293 ? 36.281 -36.594 -0.663 1 97.69 293 ALA B C 1
ATOM 10006 O O . ALA B 1 293 ? 35.188 -36.531 -1.248 1 97.69 293 ALA B O 1
ATOM 10007 N N . PHE B 1 294 ? 36.938 -35.5 -0.269 1 97.38 294 PHE B N 1
ATOM 10008 C CA . PHE B 1 294 ? 36.5 -34.156 -0.528 1 97.38 294 PHE B CA 1
ATOM 10009 C C . PHE B 1 294 ? 36.5 -33.844 -2.023 1 97.38 294 PHE B C 1
ATOM 10011 O O . PHE B 1 294 ? 35.562 -33.219 -2.539 1 97.38 294 PHE B O 1
ATOM 10018 N N . ASP B 1 295 ? 37.469 -34.25 -2.68 1 97 295 ASP B N 1
ATOM 10019 C CA . ASP B 1 295 ? 37.594 -34.031 -4.117 1 97 295 ASP B CA 1
ATOM 10020 C C . ASP B 1 295 ? 36.531 -34.781 -4.891 1 97 295 ASP B C 1
ATOM 10022 O O . ASP B 1 295 ? 36 -34.281 -5.898 1 97 295 ASP B O 1
ATOM 10026 N N . LEU B 1 296 ? 36.188 -35.969 -4.43 1 96.06 296 LEU B N 1
ATOM 10027 C CA . LEU B 1 296 ? 35.25 -36.812 -5.137 1 96.06 296 LEU B CA 1
ATOM 10028 C C . LEU B 1 296 ? 33.812 -36.281 -4.953 1 96.06 296 LEU B C 1
ATOM 10030 O O . LEU B 1 296 ? 32.969 -36.5 -5.82 1 96.06 296 LEU B O 1
ATOM 10034 N N . GLY B 1 297 ? 33.562 -35.656 -3.805 1 95.75 297 GLY B N 1
ATOM 10035 C CA . GLY B 1 297 ? 32.25 -35.062 -3.564 1 95.75 297 GLY B CA 1
ATOM 10036 C C . GLY B 1 297 ? 31.094 -36 -3.762 1 95.75 297 GLY B C 1
ATOM 10037 O O . GLY B 1 297 ? 30.953 -36.969 -3.018 1 95.75 297 GLY B O 1
ATOM 10038 N N . LEU B 1 298 ? 30.453 -35.906 -4.961 1 97.12 298 LEU B N 1
ATOM 10039 C CA . LEU B 1 298 ? 29.188 -36.594 -5.203 1 97.12 298 LEU B CA 1
ATOM 10040 C C . LEU B 1 298 ? 29.391 -37.844 -6.062 1 97.12 298 LEU B C 1
ATOM 10042 O O . LEU B 1 298 ? 28.438 -38.469 -6.496 1 97.12 298 LEU B O 1
ATOM 10046 N N . SER B 1 299 ? 30.578 -38.25 -6.254 1 98.12 299 SER B N 1
ATOM 10047 C CA . SER B 1 299 ? 30.891 -39.406 -7.094 1 98.12 299 SER B CA 1
ATOM 10048 C C . SER B 1 299 ? 30.547 -40.719 -6.387 1 98.12 299 SER B C 1
ATOM 10050 O O . SER B 1 299 ? 31.094 -41 -5.324 1 98.12 299 SER B O 1
ATOM 10052 N N . SER B 1 300 ? 29.766 -41.531 -6.961 1 98.56 300 SER B N 1
ATOM 10053 C CA . SER B 1 300 ? 29.344 -42.812 -6.406 1 98.56 300 SER B CA 1
ATOM 10054 C C . SER B 1 300 ? 29.875 -43.969 -7.234 1 98.56 300 SER B C 1
ATOM 10056 O O . SER B 1 300 ? 29.172 -44.969 -7.469 1 98.56 300 SER B O 1
ATOM 10058 N N . TRP B 1 301 ? 31.031 -43.812 -7.699 1 98.38 301 TRP B N 1
ATOM 10059 C CA . TRP B 1 301 ? 31.672 -44.844 -8.508 1 98.38 301 TRP B CA 1
ATOM 10060 C C . TRP B 1 301 ? 32.625 -45.688 -7.664 1 98.38 301 TRP B C 1
ATOM 10062 O O . TRP B 1 301 ? 33.656 -46.156 -8.172 1 98.38 301 TRP B O 1
ATOM 10072 N N . GLY B 1 302 ? 32.375 -45.75 -6.391 1 98.31 302 GLY B N 1
ATOM 10073 C CA . GLY B 1 302 ? 33.094 -46.625 -5.492 1 98.31 302 GLY B CA 1
ATOM 10074 C C . GLY B 1 302 ? 32.656 -48.062 -5.598 1 98.31 302 GLY B C 1
ATOM 10075 O O . GLY B 1 302 ? 31.828 -48.406 -6.426 1 98.31 302 GLY B O 1
ATOM 10076 N N . PRO B 1 303 ? 33.312 -48.844 -4.793 1 97.5 303 PRO B N 1
ATOM 10077 C CA . PRO B 1 303 ? 32.938 -50.281 -4.812 1 97.5 303 PRO B CA 1
ATOM 10078 C C . PRO B 1 303 ? 31.641 -50.562 -4.066 1 97.5 303 PRO B C 1
ATOM 10080 O O . PRO B 1 303 ? 31.016 -49.656 -3.529 1 97.5 303 PRO B O 1
ATOM 10083 N N . LYS B 1 304 ? 31.234 -51.812 -4.145 1 97.81 304 LYS B N 1
ATOM 10084 C CA . LYS B 1 304 ? 30.047 -52.25 -3.424 1 97.81 304 LYS B CA 1
ATOM 10085 C C . LYS B 1 304 ? 30.172 -51.969 -1.929 1 97.81 304 LYS B C 1
ATOM 10087 O O . LYS B 1 304 ? 31.25 -52.188 -1.35 1 97.81 304 LYS B O 1
ATOM 10092 N N . LEU B 1 305 ? 29.125 -51.531 -1.367 1 98.31 305 LEU B N 1
ATOM 10093 C CA . LEU B 1 305 ? 29.109 -51.281 0.071 1 98.31 305 LEU B CA 1
ATOM 10094 C C . LEU B 1 305 ? 29.375 -52.562 0.844 1 98.31 305 LEU B C 1
ATOM 10096 O O . LEU B 1 305 ? 28.734 -53.594 0.604 1 98.31 305 LEU B O 1
ATOM 10100 N N . ASP B 1 306 ? 30.344 -52.469 1.818 1 97.19 306 ASP B N 1
ATOM 10101 C CA . ASP B 1 306 ? 30.734 -53.688 2.521 1 97.19 306 ASP B CA 1
ATOM 10102 C C . ASP B 1 306 ? 30.859 -53.438 4.023 1 97.19 306 ASP B C 1
ATOM 10104 O O . ASP B 1 306 ? 31.328 -54.312 4.766 1 97.19 306 ASP B O 1
ATOM 10108 N N . GLY B 1 307 ? 30.578 -52.312 4.426 1 97.06 307 GLY B N 1
ATOM 10109 C CA . GLY B 1 307 ? 30.562 -52 5.848 1 97.06 307 GLY B CA 1
ATOM 10110 C C . GLY B 1 307 ? 31.922 -51.625 6.391 1 97.06 307 GLY B C 1
ATOM 10111 O O . GLY B 1 307 ? 32.062 -51.25 7.559 1 97.06 307 GLY B O 1
ATOM 10112 N N . SER B 1 308 ? 33 -51.594 5.539 1 97.25 308 SER B N 1
ATOM 10113 C CA . SER B 1 308 ? 34.344 -51.219 5.992 1 97.25 308 SER B CA 1
ATOM 10114 C C . SER B 1 308 ? 34.375 -49.75 6.41 1 97.25 308 SER B C 1
ATOM 10116 O O . SER B 1 308 ? 33.531 -48.938 6.023 1 97.25 308 SER B O 1
ATOM 10118 N N . SER B 1 309 ? 35.344 -49.531 7.219 1 97.69 309 SER B N 1
ATOM 10119 C CA . SER B 1 309 ? 35.531 -48.156 7.66 1 97.69 309 SER B CA 1
ATOM 10120 C C . SER B 1 309 ? 36.25 -47.344 6.605 1 97.69 309 SER B C 1
ATOM 10122 O O . SER B 1 309 ? 37.375 -47.656 6.23 1 97.69 309 SER B O 1
ATOM 10124 N N . VAL B 1 310 ? 35.625 -46.281 6.105 1 97.81 310 VAL B N 1
ATOM 10125 C CA . VAL B 1 310 ? 36.188 -45.438 5.051 1 97.81 310 VAL B CA 1
ATOM 10126 C C . VAL B 1 310 ? 36.156 -44 5.484 1 97.81 310 VAL B C 1
ATOM 10128 O O . VAL B 1 310 ? 35.188 -43.531 6.098 1 97.81 310 VAL B O 1
ATOM 10131 N N . VAL B 1 311 ? 37.188 -43.281 5.152 1 97.44 311 VAL B N 1
ATOM 10132 C CA . VAL B 1 311 ? 37.312 -41.875 5.5 1 97.44 311 VAL B CA 1
ATOM 10133 C C . VAL B 1 311 ? 36.375 -41.031 4.617 1 97.44 311 VAL B C 1
ATOM 10135 O O . VAL B 1 311 ? 36.219 -41.312 3.422 1 97.44 311 VAL B O 1
ATOM 10138 N N . GLN B 1 312 ? 35.719 -40.031 5.129 1 97.75 312 GLN B N 1
ATOM 10139 C CA . GLN B 1 312 ? 34.812 -39.156 4.387 1 97.75 312 GLN B CA 1
ATOM 10140 C C . GLN B 1 312 ? 35.344 -37.719 4.352 1 97.75 312 GLN B C 1
ATOM 10142 O O . GLN B 1 312 ? 36.5 -37.469 4.754 1 97.75 312 GLN B O 1
ATOM 10147 N N . TRP B 1 313 ? 34.594 -36.75 3.867 1 97.12 313 TRP B N 1
ATOM 10148 C CA . TRP B 1 313 ? 34.969 -35.375 3.527 1 97.12 313 TRP B CA 1
ATOM 10149 C C . TRP B 1 313 ? 35.406 -34.625 4.766 1 97.12 313 TRP B C 1
ATOM 10151 O O . TRP B 1 313 ? 36.219 -33.688 4.668 1 97.12 313 TRP B O 1
ATOM 10161 N N . ASP B 1 314 ? 34.969 -35.031 5.941 1 96.5 314 ASP B N 1
ATOM 10162 C CA . ASP B 1 314 ? 35.281 -34.312 7.168 1 96.5 314 ASP B CA 1
ATOM 10163 C C . ASP B 1 314 ? 36.406 -34.969 7.938 1 96.5 314 ASP B C 1
ATOM 10165 O O . ASP B 1 314 ? 36.688 -34.625 9.086 1 96.5 314 ASP B O 1
ATOM 10169 N N . GLY B 1 315 ? 36.969 -36.031 7.383 1 96.44 315 GLY B N 1
ATOM 10170 C CA . GLY B 1 315 ? 38.125 -36.688 7.984 1 96.44 315 GLY B CA 1
ATOM 10171 C C . GLY B 1 315 ? 37.719 -37.812 8.922 1 96.44 315 GLY B C 1
ATOM 10172 O O . GLY B 1 315 ? 38.562 -38.531 9.445 1 96.44 315 GLY B O 1
ATOM 10173 N N . GLN B 1 316 ? 36.5 -38.031 9.086 1 97.31 316 GLN B N 1
ATOM 10174 C CA . GLN B 1 316 ? 36.031 -39.094 9.969 1 97.31 316 GLN B CA 1
ATOM 10175 C C . GLN B 1 316 ? 35.844 -40.406 9.203 1 97.31 316 GLN B C 1
ATOM 10177 O O . GLN B 1 316 ? 35.375 -40.406 8.055 1 97.31 316 GLN B O 1
ATOM 10182 N N . GLU B 1 317 ? 36.188 -41.469 9.773 1 97.38 317 GLU B N 1
ATOM 10183 C CA . GLU B 1 317 ? 35.938 -42.781 9.203 1 97.38 317 GLU B CA 1
ATOM 10184 C C . GLU B 1 317 ? 34.562 -43.281 9.609 1 97.38 317 GLU B C 1
ATOM 10186 O O . GLU B 1 317 ? 34.188 -43.25 10.789 1 97.38 317 GLU B O 1
ATOM 10191 N N . ARG B 1 318 ? 33.812 -43.688 8.648 1 97.94 318 ARG B N 1
ATOM 10192 C CA . ARG B 1 318 ? 32.469 -44.219 8.875 1 97.94 318 ARG B CA 1
ATOM 10193 C C . ARG B 1 318 ? 32.25 -45.5 8.078 1 97.94 318 ARG B C 1
ATOM 10195 O O . ARG B 1 318 ? 32.969 -45.781 7.105 1 97.94 318 ARG B O 1
ATOM 10202 N N . PRO B 1 319 ? 31.281 -46.281 8.516 1 98.06 319 PRO B N 1
ATOM 10203 C CA . PRO B 1 319 ? 30.984 -47.531 7.766 1 98.06 319 PRO B CA 1
ATOM 10204 C C . PRO B 1 319 ? 30.562 -47.25 6.324 1 98.06 319 PRO B C 1
ATOM 10206 O O . PRO B 1 319 ? 29.734 -46.375 6.074 1 98.06 319 PRO B O 1
ATOM 10209 N N . TYR B 1 320 ? 31.234 -47.938 5.438 1 98.19 320 TYR B N 1
ATOM 10210 C CA . TYR B 1 320 ? 30.859 -47.906 4.027 1 98.19 320 TYR B CA 1
ATOM 10211 C C . TYR B 1 320 ? 29.562 -48.656 3.793 1 98.19 320 TYR B C 1
ATOM 10213 O O . TYR B 1 320 ? 29.562 -49.719 3.141 1 98.19 320 TYR B O 1
ATOM 10221 N N . SER B 1 321 ? 28.391 -48.125 4.227 1 98.38 321 SER B N 1
ATOM 10222 C CA . SER B 1 321 ? 27.062 -48.75 4.219 1 98.38 321 SER B CA 1
ATOM 10223 C C . SER B 1 321 ? 25.984 -47.719 3.875 1 98.38 321 SER B C 1
ATOM 10225 O O . SER B 1 321 ? 26.203 -46.5 3.994 1 98.38 321 SER B O 1
ATOM 10227 N N . TYR B 1 322 ? 24.953 -48.281 3.377 1 98.12 322 TYR B N 1
ATOM 10228 C CA . TYR B 1 322 ? 23.812 -47.438 3.039 1 98.12 322 TYR B CA 1
ATOM 10229 C C . TYR B 1 322 ? 23.281 -46.719 4.281 1 98.12 322 TYR B C 1
ATOM 10231 O O . TYR B 1 322 ? 22.938 -47.375 5.273 1 98.12 322 TYR B O 1
ATOM 10239 N N . VAL B 1 323 ? 23.125 -45.406 4.285 1 98.12 323 VAL B N 1
ATOM 10240 C CA . VAL B 1 323 ? 22.797 -44.625 5.473 1 98.12 323 VAL B CA 1
ATOM 10241 C C . VAL B 1 323 ? 21.312 -44.312 5.484 1 98.12 323 VAL B C 1
ATOM 10243 O O . VAL B 1 323 ? 20.812 -43.625 6.387 1 98.12 323 VAL B O 1
ATOM 10246 N N . GLY B 1 324 ? 20.516 -44.812 4.555 1 96.81 324 GLY B N 1
ATOM 10247 C CA . GLY B 1 324 ? 19.125 -44.406 4.398 1 96.81 324 GLY B CA 1
ATOM 10248 C C . GLY B 1 324 ? 18.922 -43.281 3.414 1 96.81 324 GLY B C 1
ATOM 10249 O O . GLY B 1 324 ? 19.891 -42.719 2.91 1 96.81 324 GLY B O 1
ATOM 10250 N N . ASP B 1 325 ? 17.719 -42.906 3.086 1 96.88 325 ASP B N 1
ATOM 10251 C CA . ASP B 1 325 ? 17.406 -41.844 2.113 1 96.88 325 ASP B CA 1
ATOM 10252 C C . ASP B 1 325 ? 17.656 -40.469 2.699 1 96.88 325 ASP B C 1
ATOM 10254 O O . ASP B 1 325 ? 16.969 -40.062 3.629 1 96.88 325 ASP B O 1
ATOM 10258 N N . ASN B 1 326 ? 18.531 -39.781 2.162 1 97.69 326 ASN B N 1
ATOM 10259 C CA . ASN B 1 326 ? 18.938 -38.469 2.66 1 97.69 326 ASN B CA 1
ATOM 10260 C C . ASN B 1 326 ? 17.797 -37.469 2.551 1 97.69 326 ASN B C 1
ATOM 10262 O O . ASN B 1 326 ? 17.797 -36.438 3.234 1 97.69 326 ASN B O 1
ATOM 10266 N N . ARG B 1 327 ? 16.797 -37.625 1.715 1 96.06 327 ARG B N 1
ATOM 10267 C CA . ARG B 1 327 ? 15.641 -36.719 1.624 1 96.06 327 ARG B CA 1
ATOM 10268 C C . ARG B 1 327 ? 14.797 -36.812 2.895 1 96.06 327 ARG B C 1
ATOM 10270 O O . ARG B 1 327 ? 14.242 -35.781 3.336 1 96.06 327 ARG B O 1
ATOM 10277 N N . ASP B 1 328 ? 14.734 -38 3.432 1 96.12 328 ASP B N 1
ATOM 10278 C CA . ASP B 1 328 ? 14.016 -38.156 4.695 1 96.12 328 ASP B CA 1
ATOM 10279 C C . ASP B 1 328 ? 14.758 -37.469 5.836 1 96.12 328 ASP B C 1
ATOM 10281 O O . ASP B 1 328 ? 14.133 -37 6.801 1 96.12 328 ASP B O 1
ATOM 10285 N N . HIS B 1 329 ? 16.078 -37.406 5.699 1 97.44 329 HIS B N 1
ATOM 10286 C CA . HIS B 1 329 ? 16.891 -36.844 6.766 1 97.44 329 HIS B CA 1
ATOM 10287 C C . HIS B 1 329 ? 16.891 -35.312 6.707 1 97.44 329 HIS B C 1
ATOM 10289 O O . HIS B 1 329 ? 16.859 -34.656 7.746 1 97.44 329 HIS B O 1
ATOM 10295 N N . PHE B 1 330 ? 16.969 -34.781 5.59 1 98.06 330 PHE B N 1
ATOM 10296 C CA . PHE B 1 330 ? 17.188 -33.344 5.434 1 98.06 330 PHE B CA 1
ATOM 10297 C C . PHE B 1 330 ? 15.875 -32.562 5.5 1 98.06 330 PHE B C 1
ATOM 10299 O O . PHE B 1 330 ? 15.773 -31.562 6.199 1 98.06 330 PHE B O 1
ATOM 10306 N N . TYR B 1 331 ? 14.906 -33 4.727 1 98 331 TYR B N 1
ATOM 10307 C CA . TYR B 1 331 ? 13.648 -32.25 4.66 1 98 331 TYR B CA 1
ATOM 10308 C C . TYR B 1 331 ? 12.797 -32.531 5.898 1 98 331 TYR B C 1
ATOM 10310 O O . TYR B 1 331 ? 12.883 -33.594 6.5 1 98 331 TYR B O 1
ATOM 10318 N N . ARG B 1 332 ? 12.023 -31.547 6.258 1 97.19 332 ARG B N 1
ATOM 10319 C CA . ARG B 1 332 ? 11.117 -31.703 7.395 1 97.19 332 ARG B CA 1
ATOM 10320 C C . ARG B 1 332 ? 9.672 -31.844 6.93 1 97.19 332 ARG B C 1
ATOM 10322 O O . ARG B 1 332 ? 9.375 -31.656 5.746 1 97.19 332 ARG B O 1
ATOM 10329 N N . THR B 1 333 ? 8.844 -32.25 7.855 1 97.44 333 THR B N 1
ATOM 10330 C CA . THR B 1 333 ? 7.418 -32.188 7.562 1 97.44 333 THR B CA 1
ATOM 10331 C C . THR B 1 333 ? 6.914 -30.766 7.496 1 97.44 333 THR B C 1
ATOM 10333 O O . THR B 1 333 ? 7.039 -30.016 8.461 1 97.44 333 THR B O 1
ATOM 10336 N N . GLY B 1 334 ? 6.5 -30.406 6.336 1 97.44 334 GLY B N 1
ATOM 10337 C CA . GLY B 1 334 ? 5.898 -29.078 6.211 1 97.44 334 GLY B CA 1
ATOM 10338 C C . GLY B 1 334 ? 4.52 -29 6.84 1 97.44 334 GLY B C 1
ATOM 10339 O O . GLY B 1 334 ? 3.809 -30 6.934 1 97.44 334 GLY B O 1
ATOM 10340 N N . THR B 1 335 ? 4.129 -27.828 7.289 1 97.88 335 THR B N 1
ATOM 10341 C CA . THR B 1 335 ? 2.801 -27.609 7.848 1 97.88 335 THR B CA 1
ATOM 10342 C C . THR B 1 335 ? 2.16 -26.359 7.234 1 97.88 335 THR B C 1
ATOM 10344 O O . THR B 1 335 ? 2.844 -25.359 6.988 1 97.88 335 THR B O 1
ATOM 10347 N N . THR B 1 336 ? 0.899 -26.406 6.91 1 97.12 336 THR B N 1
ATOM 10348 C CA . THR B 1 336 ? 0.124 -25.266 6.461 1 97.12 336 THR B CA 1
ATOM 10349 C C . THR B 1 336 ? -1.155 -25.125 7.277 1 97.12 336 THR B C 1
ATOM 10351 O O . THR B 1 336 ? -1.964 -26.047 7.348 1 97.12 336 THR B O 1
ATOM 10354 N N . PHE B 1 337 ? -1.337 -24.016 7.914 1 97.94 337 PHE B N 1
ATOM 10355 C CA . PHE B 1 337 ? -2.562 -23.641 8.609 1 97.94 337 PHE B CA 1
ATOM 10356 C C . PHE B 1 337 ? -3.293 -22.531 7.859 1 97.94 337 PHE B C 1
ATOM 10358 O O . PHE B 1 337 ? -2.707 -21.5 7.547 1 97.94 337 PHE B O 1
ATOM 10365 N N . ILE B 1 338 ? -4.5 -22.766 7.5 1 97.38 338 ILE B N 1
ATOM 10366 C CA . ILE B 1 338 ? -5.352 -21.719 6.934 1 97.38 338 ILE B CA 1
ATOM 10367 C C . ILE B 1 338 ? -6.582 -21.531 7.816 1 97.38 338 ILE B C 1
ATOM 10369 O O . ILE B 1 338 ? -7.406 -22.438 7.957 1 97.38 338 ILE B O 1
ATOM 10373 N N . ASN B 1 339 ? -6.703 -20.469 8.43 1 97.88 339 ASN B N 1
ATOM 10374 C CA . ASN B 1 339 ? -7.824 -20.109 9.289 1 97.88 339 ASN B CA 1
ATOM 10375 C C . ASN B 1 339 ? -8.531 -18.859 8.789 1 97.88 339 ASN B C 1
ATOM 10377 O O . ASN B 1 339 ? -7.902 -17.812 8.586 1 97.88 339 ASN B O 1
ATOM 10381 N N . THR B 1 340 ? -9.812 -19 8.539 1 97.62 340 THR B N 1
ATOM 10382 C CA . THR B 1 340 ? -10.602 -17.891 8.023 1 97.62 340 THR B CA 1
ATOM 10383 C C . THR B 1 340 ? -11.844 -17.672 8.891 1 97.62 340 THR B C 1
ATOM 10385 O O . THR B 1 340 ? -12.516 -18.625 9.273 1 97.62 340 THR B O 1
ATOM 10388 N N . ILE B 1 341 ? -12.125 -16.5 9.258 1 96.69 341 ILE B N 1
ATOM 10389 C CA . ILE B 1 341 ? -13.367 -16.078 9.883 1 96.69 341 ILE B CA 1
ATOM 10390 C C . ILE B 1 341 ? -14.109 -15.109 8.969 1 96.69 341 ILE B C 1
ATOM 10392 O O . ILE B 1 341 ? -13.523 -14.148 8.461 1 96.69 341 ILE B O 1
ATOM 10396 N N . ALA B 1 342 ? -15.344 -15.391 8.703 1 95.94 342 ALA B N 1
ATOM 10397 C CA . ALA B 1 342 ? -16.156 -14.516 7.859 1 95.94 342 ALA B CA 1
ATOM 10398 C C . ALA B 1 342 ? -17.453 -14.141 8.547 1 95.94 342 ALA B C 1
ATOM 10400 O O . ALA B 1 342 ? -18.062 -14.969 9.234 1 95.94 342 ALA B O 1
ATOM 10401 N N . ILE B 1 343 ? -17.844 -12.961 8.383 1 94.62 343 ILE B N 1
ATOM 10402 C CA . ILE B 1 343 ? -19.109 -12.422 8.867 1 94.62 343 ILE B CA 1
ATOM 10403 C C . ILE B 1 343 ? -19.938 -11.938 7.691 1 94.62 343 ILE B C 1
ATOM 10405 O O . ILE B 1 343 ? -19.469 -11.148 6.867 1 94.62 343 ILE B O 1
ATOM 10409 N N . THR B 1 344 ? -21.125 -12.43 7.605 1 92.62 344 THR B N 1
ATOM 10410 C CA . THR B 1 344 ? -21.969 -12.086 6.473 1 92.62 344 THR B CA 1
ATOM 10411 C C . THR B 1 344 ? -23.344 -11.609 6.949 1 92.62 344 THR B C 1
ATOM 10413 O O . THR B 1 344 ? -23.875 -12.125 7.934 1 92.62 344 THR B O 1
ATOM 10416 N N . SER B 1 345 ? -23.812 -10.594 6.277 1 88.88 345 SER B N 1
ATOM 10417 C CA . SER B 1 345 ? -25.172 -10.086 6.465 1 88.88 345 SER B CA 1
ATOM 10418 C C . SER B 1 345 ? -25.734 -9.523 5.164 1 88.88 345 SER B C 1
ATOM 10420 O O . SER B 1 345 ? -24.984 -9.211 4.234 1 88.88 345 SER B O 1
ATOM 10422 N N . GLY B 1 346 ? -27.062 -9.586 5.078 1 87.5 346 GLY B N 1
ATOM 10423 C CA . GLY B 1 346 ? -27.656 -9.07 3.861 1 87.5 346 GLY B CA 1
ATOM 10424 C C . GLY B 1 346 ? -29.141 -8.789 4 1 87.5 346 GLY B C 1
ATOM 10425 O O . GLY B 1 346 ? -29.797 -9.328 4.891 1 87.5 346 GLY B O 1
ATOM 10426 N N . SER B 1 347 ? -29.531 -7.789 3.215 1 83.44 347 SER B N 1
ATOM 10427 C CA . SER B 1 347 ? -30.938 -7.473 2.982 1 83.44 347 SER B CA 1
ATOM 10428 C C . SER B 1 347 ? -31.234 -7.305 1.494 1 83.44 347 SER B C 1
ATOM 10430 O O . SER B 1 347 ? -30.375 -7.594 0.653 1 83.44 347 SER B O 1
ATOM 10432 N N . GLU B 1 348 ? -32.438 -6.992 1.229 1 78.12 348 GLU B N 1
ATOM 10433 C CA . GLU B 1 348 ? -32.781 -6.785 -0.173 1 78.12 348 GLU B CA 1
ATOM 10434 C C . GLU B 1 348 ? -32.031 -5.594 -0.762 1 78.12 348 GLU B C 1
ATOM 10436 O O . GLU B 1 348 ? -31.766 -5.555 -1.963 1 78.12 348 GLU B O 1
ATOM 10441 N N . LYS B 1 349 ? -31.688 -4.711 0.094 1 86.19 349 LYS B N 1
ATOM 10442 C CA . LYS B 1 349 ? -31.156 -3.463 -0.442 1 86.19 349 LYS B CA 1
ATOM 10443 C C . LYS B 1 349 ? -29.672 -3.314 -0.119 1 86.19 349 LYS B C 1
ATOM 10445 O O . LYS B 1 349 ? -28.984 -2.457 -0.684 1 86.19 349 LYS B O 1
ATOM 10450 N N . MET B 1 350 ? -29.219 -4.191 0.785 1 90.38 350 MET B N 1
ATOM 10451 C CA . MET B 1 350 ? -27.828 -4.043 1.164 1 90.38 350 MET B CA 1
ATOM 10452 C C . MET B 1 350 ? -27.172 -5.402 1.405 1 90.38 350 MET B C 1
ATOM 10454 O O . MET B 1 350 ? -27.844 -6.355 1.8 1 90.38 350 MET B O 1
ATOM 10458 N N . SER B 1 351 ? -25.953 -5.508 1.149 1 93.56 351 SER B N 1
ATOM 10459 C CA . SER B 1 351 ? -25.156 -6.695 1.425 1 93.56 351 SER B CA 1
ATOM 10460 C C . SER B 1 351 ? -23.844 -6.336 2.121 1 93.56 351 SER B C 1
ATOM 10462 O O . SER B 1 351 ? -23.281 -5.266 1.886 1 93.56 351 SER B O 1
ATOM 10464 N N . TYR B 1 352 ? -23.391 -7.227 3.051 1 94 352 TYR B N 1
ATOM 10465 C CA . TYR B 1 352 ? -22.188 -7.012 3.84 1 94 352 TYR B CA 1
ATOM 10466 C C . TYR B 1 352 ? -21.469 -8.328 4.098 1 94 352 TYR B C 1
ATOM 10468 O O . TYR B 1 352 ? -22.047 -9.273 4.629 1 94 352 TYR B O 1
ATOM 10476 N N . ARG B 1 353 ? -20.188 -8.383 3.693 1 96.62 353 ARG B N 1
ATOM 10477 C CA . ARG B 1 353 ? -19.375 -9.547 4.031 1 96.62 353 ARG B CA 1
ATOM 10478 C C . ARG B 1 353 ? -17.938 -9.133 4.336 1 96.62 353 ARG B C 1
ATOM 10480 O O . ARG B 1 353 ? -17.281 -8.492 3.51 1 96.62 353 ARG B O 1
ATOM 10487 N N . LEU B 1 354 ? -17.5 -9.484 5.527 1 96.25 354 LEU B N 1
ATOM 10488 C CA . LEU B 1 354 ? -16.125 -9.289 5.961 1 96.25 354 LEU B CA 1
ATOM 10489 C C . LEU B 1 354 ? -15.445 -10.633 6.219 1 96.25 354 LEU B C 1
ATOM 10491 O O . LEU B 1 354 ? -15.992 -11.492 6.91 1 96.25 354 LEU B O 1
ATOM 10495 N N . SER B 1 355 ? -14.305 -10.82 5.645 1 97.5 355 SER B N 1
ATOM 10496 C CA . SER B 1 355 ? -13.547 -12.047 5.848 1 97.5 355 SER B CA 1
ATOM 10497 C C . SER B 1 355 ? -12.094 -11.75 6.223 1 97.5 355 SER B C 1
ATOM 10499 O O . SER B 1 355 ? -11.477 -10.844 5.66 1 97.5 355 SER B O 1
ATOM 10501 N N . VAL B 1 356 ? -11.586 -12.422 7.234 1 96.88 356 VAL B N 1
ATOM 10502 C CA . VAL B 1 356 ? -10.195 -12.359 7.664 1 96.88 356 VAL B CA 1
ATOM 10503 C C . VAL B 1 356 ? -9.57 -13.75 7.625 1 96.88 356 VAL B C 1
ATOM 10505 O O . VAL B 1 356 ? -10.109 -14.695 8.203 1 96.88 356 VAL B O 1
ATOM 10508 N N . SER B 1 357 ? -8.43 -13.836 6.93 1 97.75 357 SER B N 1
ATOM 10509 C CA . SER B 1 357 ? -7.777 -15.133 6.789 1 97.75 357 SER B CA 1
ATOM 10510 C C . SER B 1 357 ? -6.297 -15.055 7.148 1 97.75 357 SER B C 1
ATOM 10512 O O . SER B 1 357 ? -5.625 -14.07 6.816 1 97.75 357 SER B O 1
ATOM 10514 N N . ASP B 1 358 ? -5.84 -15.992 7.879 1 98 358 ASP B N 1
ATOM 10515 C CA . ASP B 1 358 ? -4.426 -16.172 8.188 1 98 358 ASP B CA 1
ATOM 10516 C C . ASP B 1 358 ? -3.918 -17.516 7.645 1 98 358 ASP B C 1
ATOM 10518 O O . ASP B 1 358 ? -4.383 -18.578 8.062 1 98 358 ASP B O 1
ATOM 10522 N N . LEU B 1 359 ? -3.045 -17.422 6.73 1 98.19 359 LEU B N 1
ATOM 10523 C CA . LEU B 1 359 ? -2.357 -18.594 6.191 1 98.19 359 LEU B CA 1
ATOM 10524 C C . LEU B 1 359 ? -0.91 -18.641 6.668 1 98.19 359 LEU B C 1
ATOM 10526 O O . LEU B 1 359 ? -0.145 -17.703 6.438 1 98.19 359 LEU B O 1
ATOM 10530 N N . ASP B 1 360 ? -0.553 -19.703 7.312 1 98.12 360 ASP B N 1
ATOM 10531 C CA . ASP B 1 360 ? 0.81 -19.906 7.797 1 98.12 360 ASP B CA 1
ATOM 10532 C C . ASP B 1 360 ? 1.384 -21.219 7.293 1 98.12 360 ASP B C 1
ATOM 10534 O O . ASP B 1 360 ? 0.858 -22.297 7.609 1 98.12 360 ASP B O 1
ATOM 10538 N N . ASN B 1 361 ? 2.422 -21.109 6.562 1 97.94 361 ASN B N 1
ATOM 10539 C CA . ASN B 1 361 ? 3.082 -22.297 6.02 1 97.94 361 ASN B CA 1
ATOM 10540 C C . ASN B 1 361 ? 4.543 -22.375 6.453 1 97.94 361 ASN B C 1
ATOM 10542 O O . ASN B 1 361 ? 5.266 -21.375 6.391 1 97.94 361 ASN B O 1
ATOM 10546 N N . GLU B 1 362 ? 4.902 -23.469 6.984 1 97.62 362 GLU B N 1
ATOM 10547 C CA . GLU B 1 362 ? 6.297 -23.891 7.102 1 97.62 362 GLU B CA 1
ATOM 10548 C C . GLU B 1 362 ? 6.645 -24.953 6.055 1 97.62 362 GLU B C 1
ATOM 10550 O O . GLU B 1 362 ? 6.121 -26.062 6.094 1 97.62 362 GLU B O 1
ATOM 10555 N N . ASP B 1 363 ? 7.551 -24.641 5.234 1 97.25 363 ASP B N 1
ATOM 10556 C CA . ASP B 1 363 ? 7.879 -25.469 4.086 1 97.25 363 ASP B CA 1
ATOM 10557 C C . ASP B 1 363 ? 8.633 -26.734 4.516 1 97.25 363 ASP B C 1
ATOM 10559 O O . ASP B 1 363 ? 9.047 -26.844 5.672 1 97.25 363 ASP B O 1
ATOM 10563 N N . ILE B 1 364 ? 8.758 -27.672 3.623 1 97.5 364 ILE B N 1
ATOM 10564 C CA . ILE B 1 364 ? 9.539 -28.875 3.889 1 97.5 364 ILE B CA 1
ATOM 10565 C C . ILE B 1 364 ? 11.023 -28.531 3.928 1 97.5 364 ILE B C 1
ATOM 10567 O O . ILE B 1 364 ? 11.812 -29.219 4.582 1 97.5 364 ILE B O 1
ATOM 10571 N N . VAL B 1 365 ? 11.422 -27.531 3.117 1 97.75 365 VAL B N 1
ATOM 10572 C CA . VAL B 1 365 ? 12.797 -27.062 3.195 1 97.75 365 VAL B CA 1
ATOM 10573 C C . VAL B 1 365 ? 13.016 -26.312 4.516 1 97.75 365 VAL B C 1
ATOM 10575 O O . VAL B 1 365 ? 12.273 -25.391 4.844 1 97.75 365 VAL B O 1
ATOM 10578 N N . PRO B 1 366 ? 14.055 -26.688 5.203 1 97.06 366 PRO B N 1
ATOM 10579 C CA . PRO B 1 366 ? 14.281 -26.031 6.488 1 97.06 366 PRO B CA 1
ATOM 10580 C C . PRO B 1 366 ? 14.438 -24.516 6.359 1 97.06 366 PRO B C 1
ATOM 10582 O O . PRO B 1 366 ? 15.07 -24.031 5.418 1 97.06 366 PRO B O 1
ATOM 10585 N N . ASN B 1 367 ? 13.828 -23.797 7.293 1 96.69 367 ASN B N 1
ATOM 10586 C CA . ASN B 1 367 ? 13.922 -22.344 7.422 1 96.69 367 ASN B CA 1
ATOM 10587 C C . ASN B 1 367 ? 13.258 -21.641 6.238 1 96.69 367 ASN B C 1
ATOM 10589 O O . ASN B 1 367 ? 13.688 -20.547 5.844 1 96.69 367 ASN B O 1
ATOM 10593 N N . SER B 1 368 ? 12.375 -22.25 5.582 1 97.12 368 SER B N 1
ATOM 10594 C CA . SER B 1 368 ? 11.594 -21.656 4.504 1 97.12 368 SER B CA 1
ATOM 10595 C C . SER B 1 368 ? 10.102 -21.672 4.82 1 97.12 368 SER B C 1
ATOM 10597 O O . SER B 1 368 ? 9.625 -22.594 5.5 1 97.12 368 SER B O 1
ATOM 10599 N N . GLY B 1 369 ? 9.406 -20.641 4.363 1 97.25 369 GLY B N 1
ATOM 10600 C CA . GLY B 1 369 ? 7.973 -20.609 4.605 1 97.25 369 GLY B CA 1
ATOM 10601 C C . GLY B 1 369 ? 7.328 -19.297 4.168 1 97.25 369 GLY B C 1
ATOM 10602 O O . GLY B 1 369 ? 8.008 -18.406 3.648 1 97.25 369 GLY B O 1
ATOM 10603 N N . ILE B 1 370 ? 5.973 -19.219 4.309 1 97.38 370 ILE B N 1
ATOM 10604 C CA . ILE B 1 370 ? 5.227 -18.016 3.926 1 97.38 370 ILE B CA 1
ATOM 10605 C C . ILE B 1 370 ? 4.105 -17.766 4.934 1 97.38 370 ILE B C 1
ATOM 10607 O O . ILE B 1 370 ? 3.49 -18.703 5.434 1 97.38 370 ILE B O 1
ATOM 10611 N N . ASN B 1 371 ? 3.891 -16.594 5.324 1 98.12 371 ASN B N 1
ATOM 10612 C CA . ASN B 1 371 ? 2.721 -16.109 6.055 1 98.12 371 ASN B CA 1
ATOM 10613 C C . ASN B 1 371 ? 1.933 -15.094 5.238 1 98.12 371 ASN B C 1
ATOM 10615 O O . ASN B 1 371 ? 2.502 -14.125 4.73 1 98.12 371 ASN B O 1
ATOM 10619 N N . ARG B 1 372 ? 0.68 -15.336 5.043 1 97.88 372 ARG B N 1
ATOM 10620 C CA . ARG B 1 372 ? -0.179 -14.414 4.312 1 97.88 372 ARG B CA 1
ATOM 10621 C C . ARG B 1 372 ? -1.404 -14.039 5.141 1 97.88 372 ARG B C 1
ATOM 10623 O O . ARG B 1 372 ? -2.143 -14.914 5.598 1 97.88 372 ARG B O 1
ATOM 10630 N N . LYS B 1 373 ? -1.684 -12.844 5.379 1 97.69 373 LYS B N 1
ATOM 10631 C CA . LYS B 1 373 ? -2.896 -12.312 5.988 1 97.69 373 LYS B CA 1
ATOM 10632 C C . LYS B 1 373 ? -3.764 -11.594 4.957 1 97.69 373 LYS B C 1
ATOM 10634 O O . LYS B 1 373 ? -3.277 -10.734 4.219 1 97.69 373 LYS B O 1
ATOM 10639 N N . SER B 1 374 ? -4.996 -12.008 4.887 1 97.31 374 SER B N 1
ATOM 10640 C CA . SER B 1 374 ? -5.922 -11.453 3.906 1 97.31 374 SER B CA 1
ATOM 10641 C C . SER B 1 374 ? -7.152 -10.859 4.586 1 97.31 374 SER B C 1
ATOM 10643 O O . SER B 1 374 ? -7.781 -11.516 5.422 1 97.31 374 SER B O 1
ATOM 10645 N N . PHE B 1 375 ? -7.469 -9.656 4.266 1 97.06 375 PHE B N 1
ATOM 10646 C CA . PHE B 1 375 ? -8.68 -8.961 4.68 1 97.06 375 PHE B CA 1
ATOM 10647 C C . PHE B 1 375 ? -9.555 -8.625 3.473 1 97.06 375 PHE B C 1
ATOM 10649 O O . PHE B 1 375 ? -9.102 -7.953 2.545 1 97.06 375 PHE B O 1
ATOM 10656 N N . SER B 1 376 ? -10.75 -9.133 3.445 1 97.56 376 SER B N 1
ATOM 10657 C CA . SER B 1 376 ? -11.633 -8.93 2.303 1 97.56 376 SER B CA 1
ATOM 10658 C C . SER B 1 376 ? -12.977 -8.336 2.738 1 97.56 376 SER B C 1
ATOM 10660 O O . SER B 1 376 ? -13.594 -8.828 3.684 1 97.56 376 SER B O 1
ATOM 10662 N N . LEU B 1 377 ? -13.398 -7.293 2.088 1 97.25 377 LEU B N 1
ATOM 10663 C CA . LEU B 1 377 ? -14.688 -6.641 2.314 1 97.25 377 LEU B CA 1
ATOM 10664 C C . LEU B 1 377 ? -15.477 -6.527 1.014 1 97.25 377 LEU B C 1
ATOM 10666 O O . LEU B 1 377 ? -14.969 -5.996 0.021 1 97.25 377 LEU B O 1
ATOM 10670 N N . ASN B 1 378 ? -16.641 -7.043 0.979 1 96.94 378 ASN B N 1
ATOM 10671 C CA . ASN B 1 378 ? -17.594 -6.898 -0.109 1 96.94 378 ASN B CA 1
ATOM 10672 C C . ASN B 1 378 ? -18.922 -6.336 0.387 1 96.94 378 ASN B C 1
ATOM 10674 O O . ASN B 1 378 ? -19.578 -6.934 1.245 1 96.94 378 ASN B O 1
ATOM 10678 N N . THR B 1 379 ? -19.297 -5.215 -0.145 1 95.88 379 THR B N 1
ATOM 10679 C CA . THR B 1 379 ? -20.531 -4.574 0.278 1 95.88 379 THR B CA 1
ATOM 10680 C C . THR B 1 379 ? -21.219 -3.896 -0.903 1 95.88 379 THR B C 1
ATOM 10682 O O . THR B 1 379 ? -20.578 -3.559 -1.896 1 95.88 379 THR B O 1
ATOM 10685 N N . SER B 1 380 ? -22.547 -3.811 -0.84 1 94.19 380 SER B N 1
ATOM 10686 C CA . SER B 1 380 ? -23.328 -3.146 -1.881 1 94.19 380 SER B CA 1
ATOM 10687 C C . SER B 1 380 ? -24.578 -2.516 -1.307 1 94.19 380 SER B C 1
ATOM 10689 O O . SER B 1 380 ? -25.016 -2.871 -0.208 1 94.19 380 SER B O 1
ATOM 10691 N N . ALA B 1 381 ? -25.156 -1.551 -2.053 1 93.06 381 ALA B N 1
ATOM 10692 C CA . ALA B 1 381 ? -26.391 -0.859 -1.686 1 93.06 381 ALA B CA 1
ATOM 10693 C C . ALA B 1 381 ? -27.203 -0.508 -2.924 1 93.06 381 ALA B C 1
ATOM 10695 O O . ALA B 1 381 ? -26.656 -0.109 -3.951 1 93.06 381 ALA B O 1
ATOM 10696 N N . VAL B 1 382 ? -28.453 -0.752 -2.824 1 89.75 382 VAL B N 1
ATOM 10697 C CA . VAL B 1 382 ? -29.406 -0.311 -3.836 1 89.75 382 VAL B CA 1
ATOM 10698 C C . VAL B 1 382 ? -30.172 0.905 -3.324 1 89.75 382 VAL B C 1
ATOM 10700 O O . VAL B 1 382 ? -30.875 0.827 -2.307 1 89.75 382 VAL B O 1
ATOM 10703 N N . LEU B 1 383 ? -30.016 1.956 -4.105 1 86.44 383 LEU B N 1
ATOM 10704 C CA . LEU B 1 383 ? -30.625 3.215 -3.689 1 86.44 383 LEU B CA 1
ATOM 10705 C C . LEU B 1 383 ? -31.812 3.568 -4.586 1 86.44 383 LEU B C 1
ATOM 10707 O O . LEU B 1 383 ? -31.672 3.656 -5.809 1 86.44 383 LEU B O 1
ATOM 10711 N N . ALA B 1 384 ? -32.938 3.854 -4.02 1 82 384 ALA B N 1
ATOM 10712 C CA . ALA B 1 384 ? -34.188 4.227 -4.68 1 82 384 ALA B CA 1
ATOM 10713 C C . ALA B 1 384 ? -34.531 3.258 -5.809 1 82 384 ALA B C 1
ATOM 10715 O O . ALA B 1 384 ? -35 3.67 -6.863 1 82 384 ALA B O 1
ATOM 10716 N N . ASP B 1 385 ? -34.094 2.045 -5.711 1 82.44 385 ASP B N 1
ATOM 10717 C CA . ASP B 1 385 ? -34.344 0.948 -6.641 1 82.44 385 ASP B CA 1
ATOM 10718 C C . ASP B 1 385 ? -33.812 1.273 -8.031 1 82.44 385 ASP B C 1
ATOM 10720 O O . ASP B 1 385 ? -34.156 0.618 -9.008 1 82.44 385 ASP B O 1
ATOM 10724 N N . LYS B 1 386 ? -32.969 2.316 -8.18 1 88.94 386 LYS B N 1
ATOM 10725 C CA . LYS B 1 386 ? -32.469 2.717 -9.492 1 88.94 386 LYS B CA 1
ATOM 10726 C C . LYS B 1 386 ? -30.938 2.76 -9.523 1 88.94 386 LYS B C 1
ATOM 10728 O O . LYS B 1 386 ? -30.328 2.623 -10.586 1 88.94 386 LYS B O 1
ATOM 10733 N N . LEU B 1 387 ? -30.375 3.061 -8.391 1 92.5 387 LEU B N 1
ATOM 10734 C CA . LEU B 1 387 ? -28.922 3.197 -8.336 1 92.5 387 LEU B CA 1
ATOM 10735 C C . LEU B 1 387 ? -28.312 2.088 -7.492 1 92.5 387 LEU B C 1
ATOM 10737 O O . LEU B 1 387 ? -28.625 1.942 -6.312 1 92.5 387 LEU B O 1
ATOM 10741 N N . THR B 1 388 ? -27.484 1.305 -8.086 1 93.75 388 THR B N 1
ATOM 10742 C CA . THR B 1 388 ? -26.797 0.233 -7.379 1 93.75 388 THR B CA 1
ATOM 10743 C C . THR B 1 388 ? -25.297 0.539 -7.262 1 93.75 388 THR B C 1
ATOM 10745 O O . THR B 1 388 ? -24.625 0.784 -8.266 1 93.75 388 THR B O 1
ATOM 10748 N N . SER B 1 389 ? -24.812 0.545 -6.039 1 94.94 389 SER B N 1
ATOM 10749 C CA . SER B 1 389 ? -23.391 0.742 -5.758 1 94.94 389 SER B CA 1
ATOM 10750 C C . SER B 1 389 ? -22.766 -0.519 -5.172 1 94.94 389 SER B C 1
ATOM 10752 O O . SER B 1 389 ? -23.344 -1.146 -4.277 1 94.94 389 SER B O 1
ATOM 10754 N N . GLN B 1 390 ? -21.656 -0.905 -5.691 1 95.25 390 GLN B N 1
ATOM 10755 C CA . GLN B 1 390 ? -20.922 -2.066 -5.199 1 95.25 390 GLN B CA 1
ATOM 10756 C C . GLN B 1 390 ? -19.453 -1.733 -4.973 1 95.25 390 GLN B C 1
ATOM 10758 O O . GLN B 1 390 ? -18.844 -1.053 -5.793 1 95.25 390 GLN B O 1
ATOM 10763 N N . VAL B 1 391 ? -18.953 -2.191 -3.824 1 96.75 391 VAL B N 1
ATOM 10764 C CA . VAL B 1 391 ? -17.547 -1.983 -3.502 1 96.75 391 VAL B CA 1
ATOM 10765 C C . VAL B 1 391 ? -16.922 -3.301 -3.049 1 96.75 391 VAL B C 1
ATOM 10767 O O . VAL B 1 391 ? -17.5 -4.027 -2.24 1 96.75 391 VAL B O 1
ATOM 10770 N N . ASN B 1 392 ? -15.766 -3.674 -3.604 1 97.44 392 ASN B N 1
ATOM 10771 C CA . ASN B 1 392 ? -14.938 -4.805 -3.205 1 97.44 392 ASN B CA 1
ATOM 10772 C C . ASN B 1 392 ? -13.523 -4.363 -2.859 1 97.44 392 ASN B C 1
ATOM 10774 O O . ASN B 1 392 ? -12.844 -3.744 -3.68 1 97.44 392 ASN B O 1
ATOM 10778 N N . VAL B 1 393 ? -13.109 -4.691 -1.637 1 97.19 393 VAL B N 1
ATOM 10779 C CA . VAL B 1 393 ? -11.758 -4.32 -1.21 1 97.19 393 VAL B CA 1
ATOM 10780 C C . VAL B 1 393 ? -11.047 -5.535 -0.622 1 97.19 393 VAL B C 1
ATOM 10782 O O . VAL B 1 393 ? -11.609 -6.238 0.226 1 97.19 393 VAL B O 1
ATOM 10785 N N . LYS B 1 394 ? -9.797 -5.742 -1.052 1 97.75 394 LYS B N 1
ATOM 10786 C CA . LYS B 1 394 ? -8.906 -6.762 -0.49 1 97.75 394 LYS B CA 1
ATOM 10787 C C . LYS B 1 394 ? -7.551 -6.168 -0.124 1 97.75 394 LYS B C 1
ATOM 10789 O O . LYS B 1 394 ? -6.914 -5.512 -0.949 1 97.75 394 LYS B O 1
ATOM 10794 N N . TYR B 1 395 ? -7.172 -6.316 1.072 1 97 395 TYR B N 1
ATOM 10795 C CA . TYR B 1 395 ? -5.832 -5.973 1.532 1 97 395 TYR B CA 1
ATOM 10796 C C . TYR B 1 395 ? -5.066 -7.219 1.964 1 97 395 TYR B C 1
ATOM 10798 O O . TYR B 1 395 ? -5.531 -7.977 2.818 1 97 395 TYR B O 1
ATOM 10806 N N . ILE B 1 396 ? -3.902 -7.406 1.419 1 98.19 396 ILE B N 1
ATOM 10807 C CA . ILE B 1 396 ? -3.143 -8.633 1.614 1 98.19 396 ILE B CA 1
ATOM 10808 C C . ILE B 1 396 ? -1.71 -8.297 2.023 1 98.19 396 ILE B C 1
ATOM 10810 O O . ILE B 1 396 ? -1.073 -7.434 1.417 1 98.19 396 ILE B O 1
ATOM 10814 N N . VAL B 1 397 ? -1.231 -8.922 3.078 1 97.56 397 VAL B N 1
ATOM 10815 C CA . VAL B 1 397 ? 0.165 -8.844 3.496 1 97.56 397 VAL B CA 1
ATOM 10816 C C . VAL B 1 397 ? 0.812 -10.219 3.408 1 97.56 397 VAL B C 1
ATOM 10818 O O . VAL B 1 397 ? 0.353 -11.172 4.047 1 97.56 397 VAL B O 1
ATOM 10821 N N . GLU B 1 398 ? 1.862 -10.312 2.635 1 97.44 398 GLU B N 1
ATOM 10822 C CA . GLU B 1 398 ? 2.572 -11.578 2.449 1 97.44 398 GLU B CA 1
ATOM 10823 C C . GLU B 1 398 ? 4.031 -11.461 2.883 1 97.44 398 GLU B C 1
ATOM 10825 O O . GLU B 1 398 ? 4.777 -10.633 2.352 1 97.44 398 GLU B O 1
ATOM 10830 N N . ASN B 1 399 ? 4.359 -12.266 3.824 1 97.38 399 ASN B N 1
ATOM 10831 C CA . ASN B 1 399 ? 5.73 -12.352 4.309 1 97.38 399 ASN B CA 1
ATOM 10832 C C . ASN B 1 399 ? 6.344 -13.719 4.004 1 97.38 399 ASN B C 1
ATOM 10834 O O . ASN B 1 399 ? 5.918 -14.734 4.562 1 97.38 399 ASN B O 1
ATOM 10838 N N . VAL B 1 400 ? 7.355 -13.75 3.139 1 97.44 400 VAL B N 1
ATOM 10839 C CA . VAL B 1 400 ? 7.988 -15.008 2.758 1 97.44 400 VAL B CA 1
ATOM 10840 C C . VAL B 1 400 ? 9.398 -15.07 3.338 1 97.44 400 VAL B C 1
ATOM 10842 O O . VAL B 1 400 ? 10.18 -14.125 3.199 1 97.44 400 VAL B O 1
ATOM 10845 N N . ASN B 1 401 ? 9.609 -16.203 3.93 1 96.12 401 ASN B N 1
ATOM 10846 C CA . ASN B 1 401 ? 10.93 -16.453 4.496 1 96.12 401 ASN B CA 1
ATOM 10847 C C . ASN B 1 401 ? 11.727 -17.438 3.641 1 96.12 401 ASN B C 1
ATOM 10849 O O . ASN B 1 401 ? 11.289 -18.562 3.404 1 96.12 401 ASN B O 1
ATOM 10853 N N . ASN B 1 402 ? 12.82 -17 3.164 1 96.19 402 ASN B N 1
ATOM 10854 C CA . ASN B 1 402 ? 13.867 -17.797 2.539 1 96.19 402 ASN B CA 1
ATOM 10855 C C . ASN B 1 402 ? 13.32 -18.672 1.405 1 96.19 402 ASN B C 1
ATOM 10857 O O . ASN B 1 402 ? 13.406 -19.891 1.454 1 96.19 402 ASN B O 1
ATOM 10861 N N . ARG B 1 403 ? 12.914 -18.156 0.301 1 95.94 403 ARG B N 1
ATOM 10862 C CA . ARG B 1 403 ? 12.547 -18.922 -0.889 1 95.94 403 ARG B CA 1
ATOM 10863 C C . ARG B 1 403 ? 13.688 -19.828 -1.334 1 95.94 403 ARG B C 1
ATOM 10865 O O . ARG B 1 403 ? 14.82 -19.375 -1.516 1 95.94 403 ARG B O 1
ATOM 10872 N N . PRO B 1 404 ? 13.383 -21.031 -1.536 1 94.69 404 PRO B N 1
ATOM 10873 C CA . PRO B 1 404 ? 14.453 -21.953 -1.899 1 94.69 404 PRO B CA 1
ATOM 10874 C C . PRO B 1 404 ? 15.102 -21.625 -3.242 1 94.69 404 PRO B C 1
ATOM 10876 O O . PRO B 1 404 ? 14.406 -21.188 -4.168 1 94.69 404 PRO B O 1
ATOM 10879 N N . ARG B 1 405 ? 16.375 -21.891 -3.328 1 95.31 405 ARG B N 1
ATOM 10880 C CA . ARG B 1 405 ? 17.062 -21.812 -4.617 1 95.31 405 ARG B CA 1
ATOM 10881 C C . ARG B 1 405 ? 16.844 -23.078 -5.434 1 95.31 405 ARG B C 1
ATOM 10883 O O . ARG B 1 405 ? 16.719 -24.172 -4.875 1 95.31 405 ARG B O 1
ATOM 10890 N N . LEU B 1 406 ? 16.844 -22.906 -6.723 1 94.12 406 LEU B N 1
ATOM 10891 C CA . LEU B 1 406 ? 16.422 -23.969 -7.633 1 94.12 406 LEU B CA 1
ATOM 10892 C C . LEU B 1 406 ? 17.422 -24.109 -8.781 1 94.12 406 LEU B C 1
ATOM 10894 O O . LEU B 1 406 ? 18.328 -23.297 -8.93 1 94.12 406 LEU B O 1
ATOM 10898 N N . SER B 1 407 ? 17.156 -25.125 -9.57 1 93.12 407 SER B N 1
ATOM 10899 C CA . SER B 1 407 ? 17.891 -25.344 -10.812 1 93.12 407 SER B CA 1
ATOM 10900 C C . SER B 1 407 ? 19.344 -25.703 -10.531 1 93.12 407 SER B C 1
ATOM 10902 O O . SER B 1 407 ? 19.625 -26.672 -9.805 1 93.12 407 SER B O 1
ATOM 10904 N N . ASP B 1 408 ? 20.234 -24.766 -10.828 1 94.12 408 ASP B N 1
ATOM 10905 C CA . ASP B 1 408 ? 21.672 -25.047 -10.742 1 94.12 408 ASP B CA 1
ATOM 10906 C C . ASP B 1 408 ? 22.125 -25.172 -9.289 1 94.12 408 ASP B C 1
ATOM 10908 O O . ASP B 1 408 ? 21.359 -24.891 -8.367 1 94.12 408 ASP B O 1
ATOM 10912 N N . ALA B 1 409 ? 23.297 -25.578 -9.094 1 95.38 409 ALA B N 1
ATOM 10913 C CA . ALA B 1 409 ? 23.844 -26.062 -7.828 1 95.38 409 ALA B CA 1
ATOM 10914 C C . ALA B 1 409 ? 24.078 -24.906 -6.852 1 95.38 409 ALA B C 1
ATOM 10916 O O . ALA B 1 409 ? 23.859 -25.062 -5.648 1 95.38 409 ALA B O 1
ATOM 10917 N N . PRO B 1 410 ? 24.469 -23.719 -7.285 1 96.25 410 PRO B N 1
ATOM 10918 C CA . PRO B 1 410 ? 24.875 -22.703 -6.316 1 96.25 410 PRO B CA 1
ATOM 10919 C C . PRO B 1 410 ? 23.75 -22.312 -5.363 1 96.25 410 PRO B C 1
ATOM 10921 O O . PRO B 1 410 ? 22.734 -21.734 -5.789 1 96.25 410 PRO B O 1
ATOM 10924 N N . GLY B 1 411 ? 24 -22.625 -4.137 1 96.56 411 GLY B N 1
ATOM 10925 C CA . GLY B 1 411 ? 23.047 -22.281 -3.078 1 96.56 411 GLY B CA 1
ATOM 10926 C C . GLY B 1 411 ? 21.828 -23.172 -3.066 1 96.56 411 GLY B C 1
ATOM 10927 O O . GLY B 1 411 ? 20.891 -22.953 -2.299 1 96.56 411 GLY B O 1
ATOM 10928 N N . ASN B 1 412 ? 21.797 -24.188 -3.904 1 96.88 412 ASN B N 1
ATOM 10929 C CA . ASN B 1 412 ? 20.625 -25.062 -4.031 1 96.88 412 ASN B CA 1
ATOM 10930 C C . ASN B 1 412 ? 20.797 -26.328 -3.205 1 96.88 412 ASN B C 1
ATOM 10932 O O . ASN B 1 412 ? 21.422 -27.297 -3.65 1 96.88 412 ASN B O 1
ATOM 10936 N N . ALA B 1 413 ? 20.172 -26.375 -2.092 1 97.69 413 ALA B N 1
ATOM 10937 C CA . ALA B 1 413 ? 20.25 -27.531 -1.204 1 97.69 413 ALA B CA 1
ATOM 10938 C C . ALA B 1 413 ? 19.672 -28.781 -1.868 1 97.69 413 ALA B C 1
ATOM 10940 O O . ALA B 1 413 ? 20.125 -29.891 -1.62 1 97.69 413 ALA B O 1
ATOM 10941 N N . ASN B 1 414 ? 18.688 -28.609 -2.678 1 96.56 414 ASN B N 1
ATOM 10942 C CA . ASN B 1 414 ? 18.016 -29.734 -3.33 1 96.56 414 ASN B CA 1
ATOM 10943 C C . ASN B 1 414 ? 18.969 -30.5 -4.242 1 96.56 414 ASN B C 1
ATOM 10945 O O . ASN B 1 414 ? 18.891 -31.719 -4.352 1 96.56 414 ASN B O 1
ATOM 10949 N N . TYR B 1 415 ? 19.812 -29.75 -4.879 1 96.75 415 TYR B N 1
ATOM 10950 C CA . TYR B 1 415 ? 20.828 -30.344 -5.75 1 96.75 415 TYR B CA 1
ATOM 10951 C C . TYR B 1 415 ? 21.734 -31.281 -4.969 1 96.75 415 TYR B C 1
ATOM 10953 O O . TYR B 1 415 ? 21.922 -32.438 -5.348 1 96.75 415 TYR B O 1
ATOM 10961 N N . THR B 1 416 ? 22.25 -30.844 -3.887 1 97.88 416 THR B N 1
ATOM 10962 C CA . THR B 1 416 ? 23.219 -31.609 -3.086 1 97.88 416 THR B CA 1
ATOM 10963 C C . THR B 1 416 ? 22.547 -32.844 -2.463 1 97.88 416 THR B C 1
ATOM 10965 O O . THR B 1 416 ? 23.078 -33.938 -2.545 1 97.88 416 THR B O 1
ATOM 10968 N N . VAL B 1 417 ? 21.438 -32.656 -1.873 1 97.94 417 VAL B N 1
ATOM 10969 C CA . VAL B 1 417 ? 20.75 -33.719 -1.155 1 97.94 417 VAL B CA 1
ATOM 10970 C C . VAL B 1 417 ? 20.375 -34.812 -2.129 1 97.94 417 VAL B C 1
ATOM 10972 O O . VAL B 1 417 ? 20.484 -36 -1.806 1 97.94 417 VAL B O 1
ATOM 10975 N N . ALA B 1 418 ? 19.969 -34.469 -3.264 1 96.44 418 ALA B N 1
ATOM 10976 C CA . ALA B 1 418 ? 19.516 -35.438 -4.258 1 96.44 418 ALA B CA 1
ATOM 10977 C C . ALA B 1 418 ? 20.656 -36.312 -4.754 1 96.44 418 ALA B C 1
ATOM 10979 O O . ALA B 1 418 ? 20.453 -37.469 -5.125 1 96.44 418 ALA B O 1
ATOM 10980 N N . LEU B 1 419 ? 21.922 -35.812 -4.68 1 97.75 419 LEU B N 1
ATOM 10981 C CA . LEU B 1 419 ? 23 -36.469 -5.395 1 97.75 419 LEU B CA 1
ATOM 10982 C C . LEU B 1 419 ? 24 -37.094 -4.418 1 97.75 419 LEU B C 1
ATOM 10984 O O . LEU B 1 419 ? 25.016 -37.656 -4.832 1 97.75 419 LEU B O 1
ATOM 10988 N N . LEU B 1 420 ? 23.766 -37.031 -3.176 1 98.19 420 LEU B N 1
ATOM 10989 C CA . LEU B 1 420 ? 24.688 -37.625 -2.201 1 98.19 420 LEU B CA 1
ATOM 10990 C C . LEU B 1 420 ? 24.844 -39.125 -2.404 1 98.19 420 LEU B C 1
ATOM 10992 O O . LEU B 1 420 ? 23.859 -39.812 -2.684 1 98.19 420 LEU B O 1
ATOM 10996 N N . SER B 1 421 ? 26.031 -39.594 -2.252 1 98.31 421 SER B N 1
ATOM 10997 C CA . SER B 1 421 ? 26.297 -41.031 -2.346 1 98.31 421 SER B CA 1
ATOM 10998 C C . SER B 1 421 ? 25.594 -41.781 -1.238 1 98.31 421 SER B C 1
ATOM 11000 O O . SER B 1 421 ? 25.406 -41.281 -0.138 1 98.31 421 SER B O 1
ATOM 11002 N N . PRO B 1 422 ? 25.203 -43.031 -1.457 1 98.12 422 PRO B N 1
ATOM 11003 C CA . PRO B 1 422 ? 24.406 -43.812 -0.51 1 98.12 422 PRO B CA 1
ATOM 11004 C C . PRO B 1 422 ? 25.062 -43.938 0.867 1 98.12 422 PRO B C 1
ATOM 11006 O O . PRO B 1 422 ? 24.359 -44.094 1.873 1 98.12 422 PRO B O 1
ATOM 11009 N N . ASN B 1 423 ? 26.422 -43.844 0.936 1 98.19 423 ASN B N 1
ATOM 11010 C CA . ASN B 1 423 ? 27.094 -44.031 2.213 1 98.19 423 ASN B CA 1
ATOM 11011 C C . ASN B 1 423 ? 27.391 -42.688 2.906 1 98.19 423 ASN B C 1
ATOM 11013 O O . ASN B 1 423 ? 27.969 -42.688 3.988 1 98.19 423 ASN B O 1
ATOM 11017 N N . VAL B 1 424 ? 27.047 -41.625 2.289 1 98.25 424 VAL B N 1
ATOM 11018 C CA . VAL B 1 424 ? 27.297 -40.312 2.871 1 98.25 424 VAL B CA 1
ATOM 11019 C C . VAL B 1 424 ? 26 -39.781 3.463 1 98.25 424 VAL B C 1
ATOM 11021 O O . VAL B 1 424 ? 25.016 -39.562 2.746 1 98.25 424 VAL B O 1
ATOM 11024 N N . ASP B 1 425 ? 25.969 -39.438 4.699 1 98.25 425 ASP B N 1
ATOM 11025 C CA . ASP B 1 425 ? 24.781 -39 5.438 1 98.25 425 ASP B CA 1
ATOM 11026 C C . ASP B 1 425 ? 24.703 -37.469 5.508 1 98.25 425 ASP B C 1
ATOM 11028 O O . ASP B 1 425 ? 25.594 -36.844 6.07 1 98.25 425 ASP B O 1
ATOM 11032 N N . VAL B 1 426 ? 23.672 -36.906 5.043 1 98.38 426 VAL B N 1
ATOM 11033 C CA . VAL B 1 426 ? 23.5 -35.469 5.012 1 98.38 426 VAL B CA 1
ATOM 11034 C C . VAL B 1 426 ? 23.516 -34.906 6.438 1 98.38 426 VAL B C 1
ATOM 11036 O O . VAL B 1 426 ? 23.891 -33.75 6.66 1 98.38 426 VAL B O 1
ATOM 11039 N N . ARG B 1 427 ? 23.203 -35.656 7.602 1 96.88 427 ARG B N 1
ATOM 11040 C CA . ARG B 1 427 ? 23.141 -35.25 8.992 1 96.88 427 ARG B CA 1
ATOM 11041 C C . ARG B 1 427 ? 24.516 -34.875 9.523 1 96.88 427 ARG B C 1
ATOM 11043 O O . ARG B 1 427 ? 24.641 -34.094 10.484 1 96.88 427 ARG B O 1
ATOM 11050 N N . ASP B 1 428 ? 25.453 -35.438 8.836 1 97.88 428 ASP B N 1
ATOM 11051 C CA . ASP B 1 428 ? 26.812 -35.156 9.242 1 97.88 428 ASP B CA 1
ATOM 11052 C C . ASP B 1 428 ? 27.266 -33.781 8.742 1 97.88 428 ASP B C 1
ATOM 11054 O O . ASP B 1 428 ? 28.281 -33.25 9.188 1 97.88 428 ASP B O 1
ATOM 11058 N N . MET B 1 429 ? 26.516 -33.219 7.891 1 98.06 429 MET B N 1
ATOM 11059 C CA . MET B 1 429 ? 26.859 -31.922 7.312 1 98.06 429 MET B CA 1
ATOM 11060 C C . MET B 1 429 ? 26.297 -30.797 8.156 1 98.06 429 MET B C 1
ATOM 11062 O O . MET B 1 429 ? 26.547 -29.625 7.879 1 98.06 429 MET B O 1
ATOM 11066 N N . ASN B 1 430 ? 25.562 -31.078 9.164 1 97.38 430 ASN B N 1
ATOM 11067 C CA . ASN B 1 430 ? 25.031 -30.094 10.102 1 97.38 430 ASN B CA 1
ATOM 11068 C C . ASN B 1 430 ? 25.953 -29.906 11.297 1 97.38 430 ASN B C 1
ATOM 11070 O O . ASN B 1 430 ? 26.375 -30.875 11.93 1 97.38 430 ASN B O 1
ATOM 11074 N N . PRO B 1 431 ? 26.312 -28.781 11.648 1 96.88 431 PRO B N 1
ATOM 11075 C CA . PRO B 1 431 ? 25.922 -27.5 11.055 1 96.88 431 PRO B CA 1
ATOM 11076 C C . PRO B 1 431 ? 26.609 -27.219 9.719 1 96.88 431 PRO B C 1
ATOM 11078 O O . PRO B 1 431 ? 27.688 -27.766 9.461 1 96.88 431 PRO B O 1
ATOM 11081 N N . GLY B 1 432 ? 26.031 -26.438 8.93 1 97.88 432 GLY B N 1
ATOM 11082 C CA . GLY B 1 432 ? 26.531 -26.141 7.598 1 97.88 432 GLY B CA 1
ATOM 11083 C C . GLY B 1 432 ? 27.656 -25.141 7.594 1 97.88 432 GLY B C 1
ATOM 11084 O O . GLY B 1 432 ? 28.359 -25 6.594 1 97.88 432 GLY B O 1
ATOM 11085 N N . ALA B 1 433 ? 27.828 -24.516 8.711 1 97.38 433 ALA B N 1
ATOM 11086 C CA . ALA B 1 433 ? 28.875 -23.484 8.797 1 97.38 433 ALA B CA 1
ATOM 11087 C C . ALA B 1 433 ? 29.953 -23.875 9.797 1 97.38 433 ALA B C 1
ATOM 11089 O O . ALA B 1 433 ? 29.672 -24.547 10.797 1 97.38 433 ALA B O 1
ATOM 11090 N N . ASN B 1 434 ? 31.172 -23.469 9.477 1 97.31 434 ASN B N 1
ATOM 11091 C CA . ASN B 1 434 ? 32.281 -23.547 10.438 1 97.31 434 ASN B CA 1
ATOM 11092 C C . ASN B 1 434 ? 32.094 -22.578 11.594 1 97.31 434 ASN B C 1
ATOM 11094 O O . ASN B 1 434 ? 31.25 -21.672 11.516 1 97.31 434 ASN B O 1
ATOM 11098 N N . PRO B 1 435 ? 32.812 -22.734 12.633 1 95.25 435 PRO B N 1
ATOM 11099 C CA . PRO B 1 435 ? 32.688 -21.828 13.773 1 95.25 435 PRO B CA 1
ATOM 11100 C C . PRO B 1 435 ? 32.906 -20.375 13.391 1 95.25 435 PRO B C 1
ATOM 11102 O O . PRO B 1 435 ? 32.344 -19.469 14 1 95.25 435 PRO B O 1
ATOM 11105 N N . ASP B 1 436 ? 33.75 -20.141 12.391 1 94.38 436 ASP B N 1
ATOM 11106 C CA . ASP B 1 436 ? 34.031 -18.766 11.992 1 94.38 436 ASP B CA 1
ATOM 11107 C C . ASP B 1 436 ? 32.938 -18.203 11.086 1 94.38 436 ASP B C 1
ATOM 11109 O O . ASP B 1 436 ? 33 -17.062 10.664 1 94.38 436 ASP B O 1
ATOM 11113 N N . GLY B 1 437 ? 31.938 -19.016 10.773 1 94.81 437 GLY B N 1
ATOM 11114 C CA . GLY B 1 437 ? 30.797 -18.562 9.984 1 94.81 437 GLY B CA 1
ATOM 11115 C C . GLY B 1 437 ? 30.906 -18.953 8.523 1 94.81 437 GLY B C 1
ATOM 11116 O O . GLY B 1 437 ? 29.922 -18.844 7.777 1 94.81 437 GLY B O 1
ATOM 11117 N N . SER B 1 438 ? 32.094 -19.391 8.078 1 97.19 438 SER B N 1
ATOM 11118 C CA . SER B 1 438 ? 32.25 -19.812 6.688 1 97.19 438 SER B CA 1
ATOM 11119 C C . SER B 1 438 ? 31.609 -21.156 6.441 1 97.19 438 SER B C 1
ATOM 11121 O O . SER B 1 438 ? 31.328 -21.906 7.387 1 97.19 438 SER B O 1
ATOM 11123 N N . GLU B 1 439 ? 31.406 -21.516 5.211 1 98.19 439 GLU B N 1
ATOM 11124 C CA . GLU B 1 439 ? 30.75 -22.766 4.84 1 98.19 439 GLU B CA 1
ATOM 11125 C C . GLU B 1 439 ? 31.609 -23.969 5.199 1 98.19 439 GLU B C 1
ATOM 11127 O O . GLU B 1 439 ? 32.812 -23.969 4.961 1 98.19 439 GLU B O 1
ATOM 11132 N N . ARG B 1 440 ? 30.938 -24.891 5.84 1 97.88 440 ARG B N 1
ATOM 11133 C CA . ARG B 1 440 ? 31.578 -26.188 6.012 1 97.88 440 ARG B CA 1
ATOM 11134 C C . ARG B 1 440 ? 31.469 -27.031 4.746 1 97.88 440 ARG B C 1
ATOM 11136 O O . ARG B 1 440 ? 30.562 -27.859 4.629 1 97.88 440 ARG B O 1
ATOM 11143 N N . GLY B 1 441 ? 32.438 -26.859 3.869 1 97.06 441 GLY B N 1
ATOM 11144 C CA . GLY B 1 441 ? 32.375 -27.516 2.57 1 97.06 441 GLY B CA 1
ATOM 11145 C C . GLY B 1 441 ? 32.5 -29.031 2.658 1 97.06 441 GLY B C 1
ATOM 11146 O O . GLY B 1 441 ? 33.219 -29.562 3.508 1 97.06 441 GLY B O 1
ATOM 11147 N N . TYR B 1 442 ? 31.828 -29.75 1.782 1 96.69 442 TYR B N 1
ATOM 11148 C CA . TYR B 1 442 ? 31.875 -31.203 1.764 1 96.69 442 TYR B CA 1
ATOM 11149 C C . TYR B 1 442 ? 32.5 -31.719 0.474 1 96.69 442 TYR B C 1
ATOM 11151 O O . TYR B 1 442 ? 32.781 -32.906 0.342 1 96.69 442 TYR B O 1
ATOM 11159 N N . SER B 1 443 ? 32.656 -30.797 -0.456 1 96.19 443 SER B N 1
ATOM 11160 C CA . SER B 1 443 ? 33.156 -31.125 -1.787 1 96.19 443 SER B CA 1
ATOM 11161 C C . SER B 1 443 ? 34.125 -30.062 -2.293 1 96.19 443 SER B C 1
ATOM 11163 O O . SER B 1 443 ? 34.062 -28.906 -1.871 1 96.19 443 SER B O 1
ATOM 11165 N N . ALA B 1 444 ? 35.031 -30.484 -3.176 1 95.88 444 ALA B N 1
ATOM 11166 C CA . ALA B 1 444 ? 35.969 -29.547 -3.789 1 95.88 444 ALA B CA 1
ATOM 11167 C C . ALA B 1 444 ? 35.25 -28.688 -4.848 1 95.88 444 ALA B C 1
ATOM 11169 O O . ALA B 1 444 ? 35.781 -27.641 -5.25 1 95.88 444 ALA B O 1
ATOM 11170 N N . ASN B 1 445 ? 34.125 -29.156 -5.359 1 96.31 445 ASN B N 1
ATOM 11171 C CA . ASN B 1 445 ? 33.312 -28.297 -6.207 1 96.31 445 ASN B CA 1
ATOM 11172 C C . ASN B 1 445 ? 32.75 -27.125 -5.422 1 96.31 445 ASN B C 1
ATOM 11174 O O . ASN B 1 445 ? 31.75 -27.266 -4.715 1 96.31 445 ASN B O 1
ATOM 11178 N N . ILE B 1 446 ? 33.25 -25.953 -5.645 1 96.25 446 ILE B N 1
ATOM 11179 C CA . ILE B 1 446 ? 32.938 -24.781 -4.836 1 96.25 446 ILE B CA 1
ATOM 11180 C C . ILE B 1 446 ? 31.484 -24.344 -5.109 1 96.25 446 ILE B C 1
ATOM 11182 O O . ILE B 1 446 ? 30.938 -23.531 -4.371 1 96.25 446 ILE B O 1
ATOM 11186 N N . TYR B 1 447 ? 30.828 -24.859 -6.125 1 96.31 447 TYR B N 1
ATOM 11187 C CA . TYR B 1 447 ? 29.484 -24.438 -6.484 1 96.31 447 TYR B CA 1
ATOM 11188 C C . TYR B 1 447 ? 28.438 -25.328 -5.852 1 96.31 447 TYR B C 1
ATOM 11190 O O . TYR B 1 447 ? 27.234 -25.016 -5.883 1 96.31 447 TYR B O 1
ATOM 11198 N N . SER B 1 448 ? 28.828 -26.406 -5.309 1 96.81 448 SER B N 1
ATOM 11199 C CA . SER B 1 448 ? 27.938 -27.297 -4.57 1 96.81 448 SER B CA 1
ATOM 11200 C C . SER B 1 448 ? 28.016 -27.031 -3.07 1 96.81 448 SER B C 1
ATOM 11202 O O . SER B 1 448 ? 28.953 -27.469 -2.406 1 96.81 448 SER B O 1
ATOM 11204 N N . GLN B 1 449 ? 26.984 -26.469 -2.545 1 97.69 449 GLN B N 1
ATOM 11205 C CA . GLN B 1 449 ? 27.062 -26 -1.162 1 97.69 449 GLN B CA 1
ATOM 11206 C C . GLN B 1 449 ? 26.562 -27.078 -0.197 1 97.69 449 GLN B C 1
ATOM 11208 O O . GLN B 1 449 ? 25.766 -27.953 -0.581 1 97.69 449 GLN B O 1
ATOM 11213 N N . ASN B 1 450 ? 27.125 -27 1.049 1 98.38 450 ASN B N 1
ATOM 11214 C CA . ASN B 1 450 ? 26.484 -27.703 2.156 1 98.38 450 ASN B CA 1
ATOM 11215 C C . ASN B 1 450 ? 25 -27.359 2.258 1 98.38 450 ASN B C 1
ATOM 11217 O O . ASN B 1 450 ? 24.625 -26.188 2.34 1 98.38 450 ASN B O 1
ATOM 11221 N N . PRO B 1 451 ? 24.156 -28.406 2.238 1 98.25 451 PRO B N 1
ATOM 11222 C CA . PRO B 1 451 ? 22.719 -28.109 2.178 1 98.25 451 PRO B CA 1
ATOM 11223 C C . PRO B 1 451 ? 22.219 -27.328 3.393 1 98.25 451 PRO B C 1
ATOM 11225 O O . PRO B 1 451 ? 21.297 -26.516 3.273 1 98.25 451 PRO B O 1
ATOM 11228 N N . TYR B 1 452 ? 22.766 -27.531 4.559 1 98.44 452 TYR B N 1
ATOM 11229 C CA . TYR B 1 452 ? 22.359 -26.781 5.742 1 98.44 452 TYR B CA 1
ATOM 11230 C C . TYR B 1 452 ? 22.859 -25.344 5.68 1 98.44 452 TYR B C 1
ATOM 11232 O O . TYR B 1 452 ? 22.219 -24.438 6.215 1 98.44 452 TYR B O 1
ATOM 11240 N N . PHE B 1 453 ? 24.016 -25.078 5.047 1 98.19 453 PHE B N 1
ATOM 11241 C CA . PHE B 1 453 ? 24.469 -23.703 4.789 1 98.19 453 PHE B CA 1
ATOM 11242 C C . PHE B 1 453 ? 23.5 -22.984 3.85 1 98.19 453 PHE B C 1
ATOM 11244 O O . PHE B 1 453 ? 23.172 -21.828 4.07 1 98.19 453 PHE B O 1
ATOM 11251 N N . SER B 1 454 ? 23.078 -23.719 2.854 1 97.81 454 SER B N 1
ATOM 11252 C CA . SER B 1 454 ? 22.109 -23.172 1.909 1 97.81 454 SER B CA 1
ATOM 11253 C C . SER B 1 454 ? 20.797 -22.828 2.6 1 97.81 454 SER B C 1
ATOM 11255 O O . SER B 1 454 ? 20.156 -21.828 2.285 1 97.81 454 SER B O 1
ATOM 11257 N N . ALA B 1 455 ? 20.375 -23.641 3.525 1 97.12 455 ALA B N 1
ATOM 11258 C CA . ALA B 1 455 ? 19.062 -23.516 4.145 1 97.12 455 ALA B CA 1
ATOM 11259 C C . ALA B 1 455 ? 19.062 -22.438 5.23 1 97.12 455 ALA B C 1
ATOM 11261 O O . ALA B 1 455 ? 18.078 -21.734 5.418 1 97.12 455 ALA B O 1
ATOM 11262 N N . TYR B 1 456 ? 20.188 -22.297 5.926 1 97 456 TYR B N 1
ATOM 11263 C CA . TYR B 1 456 ? 20.109 -21.484 7.137 1 97 456 TYR B CA 1
ATOM 11264 C C . TYR B 1 456 ? 20.938 -20.219 6.984 1 97 456 TYR B C 1
ATOM 11266 O O . TYR B 1 456 ? 20.734 -19.25 7.715 1 97 456 TYR B O 1
ATOM 11274 N N . ASN B 1 457 ? 21.938 -20.188 6.07 1 97.25 457 ASN B N 1
ATOM 11275 C CA . ASN B 1 457 ? 22.781 -19 5.93 1 97.25 457 ASN B CA 1
ATOM 11276 C C . ASN B 1 457 ? 22.375 -18.156 4.723 1 97.25 457 ASN B C 1
ATOM 11278 O O . ASN B 1 457 ? 22.375 -16.938 4.793 1 97.25 457 ASN B O 1
ATOM 11282 N N . PHE B 1 458 ? 22.094 -18.828 3.607 1 97.31 458 PHE B N 1
ATOM 11283 C CA . PHE B 1 458 ? 21.516 -18.078 2.498 1 97.31 458 PHE B CA 1
ATOM 11284 C C . PHE B 1 458 ? 20.188 -17.453 2.898 1 97.31 458 PHE B C 1
ATOM 11286 O O . PHE B 1 458 ? 19.484 -17.984 3.77 1 97.31 458 PHE B O 1
ATOM 11293 N N . SER B 1 459 ? 19.906 -16.344 2.326 1 95.44 459 SER B N 1
ATOM 11294 C CA . SER B 1 459 ? 18.609 -15.719 2.609 1 95.44 459 SER B CA 1
ATOM 11295 C C . SER B 1 459 ? 17.969 -15.172 1.337 1 95.44 459 SER B C 1
ATOM 11297 O O . SER B 1 459 ? 18.656 -14.57 0.504 1 95.44 459 SER B O 1
ATOM 11299 N N . ASN B 1 460 ? 16.719 -15.469 1.099 1 95.88 460 ASN B N 1
ATOM 11300 C CA . ASN B 1 460 ? 15.82 -14.906 0.089 1 95.88 460 ASN B CA 1
ATOM 11301 C C . ASN B 1 460 ? 14.445 -14.594 0.668 1 95.88 460 ASN B C 1
ATOM 11303 O O . ASN B 1 460 ? 13.539 -15.422 0.611 1 95.88 460 ASN B O 1
ATOM 11307 N N . GLU B 1 461 ? 14.266 -13.438 1.091 1 95.88 461 GLU B N 1
ATOM 11308 C CA . GLU B 1 461 ? 13.047 -13.047 1.798 1 95.88 461 GLU B CA 1
ATOM 11309 C C . GLU B 1 461 ? 12.32 -11.922 1.067 1 95.88 461 GLU B C 1
ATOM 11311 O O . GLU B 1 461 ? 12.945 -11.148 0.334 1 95.88 461 GLU B O 1
ATOM 11316 N N . ASP B 1 462 ? 11.047 -11.836 1.238 1 94.81 462 ASP B N 1
ATOM 11317 C CA . ASP B 1 462 ? 10.344 -10.688 0.687 1 94.81 462 ASP B CA 1
ATOM 11318 C C . ASP B 1 462 ? 9.078 -10.375 1.488 1 94.81 462 ASP B C 1
ATOM 11320 O O . ASP B 1 462 ? 8.555 -11.242 2.188 1 94.81 462 ASP B O 1
ATOM 11324 N N . LEU B 1 463 ? 8.672 -9.172 1.485 1 96.12 463 LEU B N 1
ATOM 11325 C CA . LEU B 1 463 ? 7.461 -8.617 2.084 1 96.12 463 LEU B CA 1
ATOM 11326 C C . LEU B 1 463 ? 6.641 -7.855 1.047 1 96.12 463 LEU B C 1
ATOM 11328 O O . LEU B 1 463 ? 7.145 -6.926 0.414 1 96.12 463 LEU B O 1
ATOM 11332 N N . LYS B 1 464 ? 5.391 -8.281 0.879 1 96.38 464 LYS B N 1
ATOM 11333 C CA . LYS B 1 464 ? 4.5 -7.648 -0.09 1 96.38 464 LYS B CA 1
ATOM 11334 C C . LYS B 1 464 ? 3.252 -7.094 0.591 1 96.38 464 LYS B C 1
ATOM 11336 O O . LYS B 1 464 ? 2.619 -7.781 1.396 1 96.38 464 LYS B O 1
ATOM 11341 N N . ASN B 1 465 ? 2.92 -5.859 0.429 1 96.56 465 ASN B N 1
ATOM 11342 C CA . ASN B 1 465 ? 1.646 -5.23 0.763 1 96.56 465 ASN B CA 1
ATOM 11343 C C . ASN B 1 465 ? 0.824 -4.93 -0.487 1 96.56 465 ASN B C 1
ATOM 11345 O O . ASN B 1 465 ? 1.267 -4.18 -1.359 1 96.56 465 ASN B O 1
ATOM 11349 N N . ARG B 1 466 ? -0.395 -5.488 -0.567 1 97.31 466 ARG B N 1
ATOM 11350 C CA . ARG B 1 466 ? -1.185 -5.383 -1.79 1 97.31 466 ARG B CA 1
ATOM 11351 C C . ARG B 1 466 ? -2.617 -4.965 -1.482 1 97.31 466 ARG B C 1
ATOM 11353 O O . ARG B 1 466 ? -3.215 -5.434 -0.512 1 97.31 466 ARG B O 1
ATOM 11360 N N . ILE B 1 467 ? -3.133 -4.07 -2.232 1 97.38 467 ILE B N 1
ATOM 11361 C CA . ILE B 1 467 ? -4.547 -3.713 -2.184 1 97.38 467 ILE B CA 1
ATOM 11362 C C . ILE B 1 467 ? -5.184 -3.938 -3.553 1 97.38 467 ILE B C 1
ATOM 11364 O O . ILE B 1 467 ? -4.637 -3.516 -4.574 1 97.38 467 ILE B O 1
ATOM 11368 N N . ILE B 1 468 ? -6.219 -4.641 -3.574 1 97.88 468 ILE B N 1
ATOM 11369 C CA . ILE B 1 468 ? -7.094 -4.801 -4.73 1 97.88 468 ILE B CA 1
ATOM 11370 C C . ILE B 1 468 ? -8.477 -4.242 -4.414 1 97.88 468 ILE B C 1
ATOM 11372 O O . ILE B 1 468 ? -9.172 -4.754 -3.535 1 97.88 468 ILE B O 1
ATOM 11376 N N . ALA B 1 469 ? -8.875 -3.217 -5.082 1 96.81 469 ALA B N 1
ATOM 11377 C CA . ALA B 1 469 ? -10.148 -2.566 -4.797 1 96.81 469 ALA B CA 1
ATOM 11378 C C . ALA B 1 469 ? -10.891 -2.219 -6.086 1 96.81 469 ALA B C 1
ATOM 11380 O O . ALA B 1 469 ? -10.266 -1.875 -7.09 1 96.81 469 ALA B O 1
ATOM 11381 N N . SER B 1 470 ? -12.18 -2.338 -6.066 1 96 470 SER B N 1
ATOM 11382 C CA . SER B 1 470 ? -13.023 -1.95 -7.195 1 96 470 SER B CA 1
ATOM 11383 C C . SER B 1 470 ? -14.367 -1.408 -6.719 1 96 470 SER B C 1
ATOM 11385 O O . SER B 1 470 ? -14.844 -1.779 -5.648 1 96 470 SER B O 1
ATOM 11387 N N . THR B 1 471 ? -14.93 -0.503 -7.438 1 95.12 471 THR B N 1
ATOM 11388 C CA . THR B 1 471 ? -16.266 0.026 -7.219 1 95.12 471 THR B CA 1
ATOM 11389 C C . THR B 1 471 ? -17.031 0.114 -8.531 1 95.12 471 THR B C 1
ATOM 11391 O O . THR B 1 471 ? -16.453 0.38 -9.586 1 95.12 471 THR B O 1
ATOM 11394 N N . SER B 1 472 ? -18.281 -0.193 -8.477 1 95.38 472 SER B N 1
ATOM 11395 C CA . SER B 1 472 ? -19.172 -0.063 -9.625 1 95.38 472 SER B CA 1
ATOM 11396 C C . SER B 1 472 ? -20.453 0.686 -9.25 1 95.38 472 SER B C 1
ATOM 11398 O O . SER B 1 472 ? -20.953 0.549 -8.133 1 95.38 472 SER B O 1
ATOM 11400 N N . LEU B 1 473 ? -20.875 1.516 -10.133 1 94.81 473 LEU B N 1
ATOM 11401 C CA . LEU B 1 473 ? -22.125 2.268 -10.039 1 94.81 473 LEU B CA 1
ATOM 11402 C C . LEU B 1 473 ? -23 2.033 -11.266 1 94.81 473 LEU B C 1
ATOM 11404 O O . LEU B 1 473 ? -22.562 2.262 -12.398 1 94.81 473 LEU B O 1
ATOM 11408 N N . ARG B 1 474 ? -24.188 1.548 -11.039 1 94.94 474 ARG B N 1
ATOM 11409 C CA . ARG B 1 474 ? -25.141 1.339 -12.125 1 94.94 474 ARG B CA 1
ATOM 11410 C C . ARG B 1 474 ? -26.406 2.15 -11.891 1 94.94 474 ARG B C 1
ATOM 11412 O O . ARG B 1 474 ? -27 2.098 -10.805 1 94.94 474 ARG B O 1
ATOM 11419 N N . TYR B 1 475 ? -26.812 2.902 -12.867 1 95.25 475 TYR B N 1
ATOM 11420 C CA . TYR B 1 475 ? -28.047 3.695 -12.836 1 95.25 475 TYR B CA 1
ATOM 11421 C C . TYR B 1 475 ? -29.031 3.209 -13.883 1 95.25 475 TYR B C 1
ATOM 11423 O O . TYR B 1 475 ? -28.766 3.295 -15.086 1 95.25 475 TYR B O 1
ATOM 11431 N N . ASP B 1 476 ? -30.141 2.725 -13.422 1 94.44 476 ASP B N 1
ATOM 11432 C CA . ASP B 1 476 ? -31.203 2.326 -14.328 1 94.44 476 ASP B CA 1
ATOM 11433 C C . ASP B 1 476 ? -32.031 3.531 -14.766 1 94.44 476 ASP B C 1
ATOM 11435 O O . ASP B 1 476 ? -33.031 3.871 -14.133 1 94.44 476 ASP B O 1
ATOM 11439 N N . ILE B 1 477 ? -31.688 4.039 -15.898 1 94.5 477 ILE B N 1
ATOM 11440 C CA . ILE B 1 477 ? -32.344 5.234 -16.406 1 94.5 477 ILE B CA 1
ATOM 11441 C C . ILE B 1 477 ? -33.812 4.922 -16.719 1 94.5 477 ILE B C 1
ATOM 11443 O O . ILE B 1 477 ? -34.688 5.66 -16.297 1 94.5 477 ILE B O 1
ATOM 11447 N N . LEU B 1 478 ? -34.031 3.877 -17.516 1 94.69 478 LEU B N 1
ATOM 11448 C CA . LEU B 1 478 ? -35.344 3.283 -17.812 1 94.69 478 LEU B CA 1
ATOM 11449 C C . LEU B 1 478 ? -35.344 1.789 -17.5 1 94.69 478 LEU B C 1
ATOM 11451 O O . LEU B 1 478 ? -34.312 1.223 -17.156 1 94.69 478 LEU B O 1
ATOM 11455 N N . ASP B 1 479 ? -36.438 1.222 -17.531 1 90.88 479 ASP B N 1
ATOM 11456 C CA . ASP B 1 479 ? -36.531 -0.21 -17.266 1 90.88 479 ASP B CA 1
ATOM 11457 C C . ASP B 1 479 ? -35.719 -1.011 -18.266 1 90.88 479 ASP B C 1
ATOM 11459 O O . ASP B 1 479 ? -35.344 -2.158 -18 1 90.88 479 ASP B O 1
ATOM 11463 N N . TRP B 1 480 ? -35.406 -0.352 -19.453 1 93.94 480 TRP B N 1
ATOM 11464 C CA . TRP B 1 480 ? -34.688 -1.086 -20.516 1 93.94 480 TRP B CA 1
ATOM 11465 C C . TRP B 1 480 ? -33.344 -0.442 -20.828 1 93.94 480 TRP B C 1
ATOM 11467 O O . TRP B 1 480 ? -32.625 -0.925 -21.688 1 93.94 480 TRP B O 1
ATOM 11477 N N . LEU B 1 481 ? -33 0.656 -20.188 1 96.56 481 LEU B N 1
ATOM 11478 C CA . LEU B 1 481 ? -31.781 1.418 -20.453 1 96.56 481 LEU B CA 1
ATOM 11479 C C . LEU B 1 481 ? -31.016 1.682 -19.156 1 96.56 481 LEU B C 1
ATOM 11481 O O . LEU B 1 481 ? -31.594 2.152 -18.172 1 96.56 481 LEU B O 1
ATOM 11485 N N . TYR B 1 482 ? -29.734 1.344 -19.141 1 95.75 482 TYR B N 1
ATOM 11486 C CA . TYR B 1 482 ? -28.953 1.624 -17.938 1 95.75 482 TYR B CA 1
ATOM 11487 C C . TYR B 1 482 ? -27.578 2.209 -18.312 1 95.75 482 TYR B C 1
ATOM 11489 O O . TYR B 1 482 ? -27.109 2.031 -19.422 1 95.75 482 TYR B O 1
ATOM 11497 N N . ALA B 1 483 ? -27 2.977 -17.422 1 97.25 483 ALA B N 1
ATOM 11498 C CA . ALA B 1 483 ? -25.625 3.447 -17.453 1 97.25 483 ALA B CA 1
ATOM 11499 C C . ALA B 1 483 ? -24.812 2.877 -16.297 1 97.25 483 ALA B C 1
ATOM 11501 O O . ALA B 1 483 ? -25.328 2.754 -15.18 1 97.25 483 ALA B O 1
ATOM 11502 N N . SER B 1 484 ? -23.625 2.48 -16.594 1 95.88 484 SER B N 1
ATOM 11503 C CA . SER B 1 484 ? -22.797 1.905 -15.539 1 95.88 484 SER B CA 1
ATOM 11504 C C . SER B 1 484 ? -21.344 2.354 -15.672 1 95.88 484 SER B C 1
ATOM 11506 O O . SER B 1 484 ? -20.859 2.623 -16.781 1 95.88 484 SER B O 1
ATOM 11508 N N . THR B 1 485 ? -20.688 2.516 -14.555 1 96.25 485 THR B N 1
ATOM 11509 C CA . THR B 1 485 ? -19.266 2.797 -14.5 1 96.25 485 THR B CA 1
ATOM 11510 C C . THR B 1 485 ? -18.578 1.897 -13.477 1 96.25 485 THR B C 1
ATOM 11512 O O . THR B 1 485 ? -19.188 1.497 -12.484 1 96.25 485 THR B O 1
ATOM 11515 N N . ARG B 1 486 ? -17.359 1.475 -13.758 1 96.25 486 ARG B N 1
ATOM 11516 C CA . ARG B 1 486 ? -16.531 0.673 -12.859 1 96.25 486 ARG B CA 1
ATOM 11517 C C . ARG B 1 486 ? -15.094 1.163 -12.859 1 96.25 486 ARG B C 1
ATOM 11519 O O . ARG B 1 486 ? -14.523 1.423 -13.922 1 96.25 486 ARG B O 1
ATOM 11526 N N . VAL B 1 487 ? -14.547 1.343 -11.734 1 96.31 487 VAL B N 1
ATOM 11527 C CA . VAL B 1 487 ? -13.148 1.72 -11.562 1 96.31 487 VAL B CA 1
ATOM 11528 C C . VAL B 1 487 ? -12.484 0.799 -10.547 1 96.31 487 VAL B C 1
ATOM 11530 O O . VAL B 1 487 ? -13.102 0.434 -9.539 1 96.31 487 VAL B O 1
ATOM 11533 N N . GLY B 1 488 ? -11.273 0.321 -10.875 1 96.5 488 GLY B N 1
ATOM 11534 C CA . GLY B 1 488 ? -10.547 -0.532 -9.945 1 96.5 488 GLY B CA 1
ATOM 11535 C C . GLY B 1 488 ? -9.047 -0.285 -9.961 1 96.5 488 GLY B C 1
ATOM 11536 O O . GLY B 1 488 ? -8.516 0.279 -10.914 1 96.5 488 GLY B O 1
ATOM 11537 N N . VAL B 1 489 ? -8.398 -0.687 -8.828 1 97.19 489 VAL B N 1
ATOM 11538 C CA . VAL B 1 489 ? -6.953 -0.547 -8.68 1 97.19 489 VAL B CA 1
ATOM 11539 C C . VAL B 1 489 ? -6.363 -1.842 -8.125 1 97.19 489 VAL B C 1
ATOM 11541 O O . VAL B 1 489 ? -6.973 -2.498 -7.281 1 97.19 489 VAL B O 1
ATOM 11544 N N . ASP B 1 490 ? -5.25 -2.266 -8.617 1 97.94 490 ASP B N 1
ATOM 11545 C CA . ASP B 1 490 ? -4.324 -3.232 -8.039 1 97.94 490 ASP B CA 1
ATOM 11546 C C . ASP B 1 490 ? -2.961 -2.596 -7.773 1 97.94 490 ASP B C 1
ATOM 11548 O O . ASP B 1 490 ? -2.227 -2.277 -8.711 1 97.94 490 ASP B O 1
ATOM 11552 N N . HIS B 1 491 ? -2.74 -2.367 -6.539 1 97.44 491 HIS B N 1
ATOM 11553 C CA . HIS B 1 491 ? -1.47 -1.767 -6.148 1 97.44 491 HIS B CA 1
ATOM 11554 C C . HIS B 1 491 ? -0.741 -2.637 -5.129 1 97.44 491 HIS B C 1
ATOM 11556 O O . HIS B 1 491 ? -1.345 -3.102 -4.156 1 97.44 491 HIS B O 1
ATOM 11562 N N . TYR B 1 492 ? 0.568 -2.889 -5.359 1 96.75 492 TYR B N 1
ATOM 11563 C CA . TYR B 1 492 ? 1.351 -3.533 -4.312 1 96.75 492 TYR B CA 1
ATOM 11564 C C . TYR B 1 492 ? 2.781 -3.01 -4.297 1 96.75 492 TYR B C 1
ATOM 11566 O O . TYR B 1 492 ? 3.27 -2.49 -5.305 1 96.75 492 TYR B O 1
ATOM 11574 N N . THR B 1 493 ? 3.365 -3.047 -3.191 1 95.62 493 THR B N 1
ATOM 11575 C CA . THR B 1 493 ? 4.797 -2.852 -2.994 1 95.62 493 THR B CA 1
ATOM 11576 C C . THR B 1 493 ? 5.453 -4.129 -2.473 1 95.62 493 THR B C 1
ATOM 11578 O O . THR B 1 493 ? 4.863 -4.848 -1.662 1 95.62 493 THR B O 1
ATOM 11581 N N . ARG B 1 494 ? 6.551 -4.438 -2.975 1 95.56 494 ARG B N 1
ATOM 11582 C CA . ARG B 1 494 ? 7.289 -5.637 -2.59 1 95.56 494 ARG B CA 1
ATOM 11583 C C . ARG B 1 494 ? 8.75 -5.309 -2.293 1 95.56 494 ARG B C 1
ATOM 11585 O O . ARG B 1 494 ? 9.445 -4.742 -3.137 1 95.56 494 ARG B O 1
ATOM 11592 N N . LYS B 1 495 ? 9.148 -5.59 -1.106 1 94.88 495 LYS B N 1
ATOM 11593 C CA . LYS B 1 495 ? 10.555 -5.531 -0.721 1 94.88 495 LYS B CA 1
ATOM 11594 C C . LYS B 1 495 ? 11.18 -6.922 -0.695 1 94.88 495 LYS B C 1
ATOM 11596 O O . LYS B 1 495 ? 10.609 -7.852 -0.119 1 94.88 495 LYS B O 1
ATOM 11601 N N . SER B 1 496 ? 12.297 -7.074 -1.343 1 95.12 496 SER B N 1
ATOM 11602 C CA . SER B 1 496 ? 12.984 -8.359 -1.345 1 95.12 496 SER B CA 1
ATOM 11603 C C . SER B 1 496 ? 14.453 -8.195 -0.951 1 95.12 496 SER B C 1
ATOM 11605 O O . SER B 1 496 ? 15.102 -7.223 -1.341 1 95.12 496 SER B O 1
ATOM 11607 N N . THR B 1 497 ? 14.969 -9.133 -0.157 1 95.25 497 THR B N 1
ATOM 11608 C CA . THR B 1 497 ? 16.359 -9.211 0.266 1 95.25 497 THR B CA 1
ATOM 11609 C C . THR B 1 497 ? 16.969 -10.555 -0.121 1 95.25 497 THR B C 1
ATOM 11611 O O . THR B 1 497 ? 16.422 -11.609 0.218 1 95.25 497 THR B O 1
ATOM 11614 N N . SER B 1 498 ? 18.016 -10.516 -0.867 1 96.12 498 SER B N 1
ATOM 11615 C CA . SER B 1 498 ? 18.781 -11.711 -1.218 1 96.12 498 SER B CA 1
ATOM 11616 C C . SER B 1 498 ? 20.203 -11.625 -0.688 1 96.12 498 SER B C 1
ATOM 11618 O O . SER B 1 498 ? 20.906 -10.641 -0.924 1 96.12 498 SER B O 1
ATOM 11620 N N . ILE B 1 499 ? 20.672 -12.68 0.017 1 96.88 499 ILE B N 1
ATOM 11621 C CA . ILE B 1 499 ? 22 -12.664 0.618 1 96.88 499 ILE B CA 1
ATOM 11622 C C . ILE B 1 499 ? 22.75 -13.938 0.235 1 96.88 499 ILE B C 1
ATOM 11624 O O . ILE B 1 499 ? 22.219 -15.039 0.359 1 96.88 499 ILE B O 1
ATOM 11628 N N . GLU B 1 500 ? 23.859 -13.781 -0.321 1 97.56 500 GLU B N 1
ATOM 11629 C CA . GLU B 1 500 ? 24.906 -14.789 -0.331 1 97.56 500 GLU B CA 1
ATOM 11630 C C . GLU B 1 500 ? 25.906 -14.555 0.794 1 97.56 500 GLU B C 1
ATOM 11632 O O . GLU B 1 500 ? 26.781 -13.68 0.689 1 97.56 500 GLU B O 1
ATOM 11637 N N . PRO B 1 501 ? 25.875 -15.391 1.763 1 97.19 501 PRO B N 1
ATOM 11638 C CA . PRO B 1 501 ? 26.578 -15.062 3.01 1 97.19 501 PRO B CA 1
ATOM 11639 C C . PRO B 1 501 ? 28.094 -15.094 2.865 1 97.19 501 PRO B C 1
ATOM 11641 O O . PRO B 1 501 ? 28.609 -15.773 1.977 1 97.19 501 PRO B O 1
ATOM 11644 N N . TRP B 1 502 ? 28.734 -14.336 3.729 1 96.81 502 TRP B N 1
ATOM 11645 C CA . TRP B 1 502 ? 30.188 -14.43 3.861 1 96.81 502 TRP B CA 1
ATOM 11646 C C . TRP B 1 502 ? 30.625 -15.875 4.105 1 96.81 502 TRP B C 1
ATOM 11648 O O . TRP B 1 502 ? 29.984 -16.609 4.859 1 96.81 502 TRP B O 1
ATOM 11658 N N . GLY B 1 503 ? 31.656 -16.266 3.434 1 97.88 503 GLY B N 1
ATOM 11659 C CA . GLY B 1 503 ? 32.188 -17.594 3.652 1 97.88 503 GLY B CA 1
ATOM 11660 C C . GLY B 1 503 ? 31.672 -18.609 2.652 1 97.88 503 GLY B C 1
ATOM 11661 O O . GLY B 1 503 ? 32.031 -19.797 2.723 1 97.88 503 GLY B O 1
ATOM 11662 N N . THR B 1 504 ? 30.859 -18.234 1.765 1 98.06 504 THR B N 1
ATOM 11663 C CA . THR B 1 504 ? 30.406 -19.141 0.721 1 98.06 504 THR B CA 1
ATOM 11664 C C . THR B 1 504 ? 31.578 -19.594 -0.152 1 98.06 504 THR B C 1
ATOM 11666 O O . THR B 1 504 ? 32.375 -18.766 -0.621 1 98.06 504 THR B O 1
ATOM 11669 N N . ALA B 1 505 ? 31.625 -20.781 -0.478 1 97.25 505 ALA B N 1
ATOM 11670 C CA . ALA B 1 505 ? 32.812 -21.344 -1.141 1 97.25 505 ALA B CA 1
ATOM 11671 C C . ALA B 1 505 ? 33.062 -20.672 -2.484 1 97.25 505 ALA B C 1
ATOM 11673 O O . ALA B 1 505 ? 34.188 -20.375 -2.826 1 97.25 505 ALA B O 1
ATOM 11674 N N . TYR B 1 506 ? 32.031 -20.359 -3.246 1 96.75 506 TYR B N 1
ATOM 11675 C CA . TYR B 1 506 ? 32.25 -19.812 -4.582 1 96.75 506 TYR B CA 1
ATOM 11676 C C . TYR B 1 506 ? 32.281 -18.297 -4.547 1 96.75 506 TYR B C 1
ATOM 11678 O O . TYR B 1 506 ? 32.625 -17.656 -5.547 1 96.75 506 TYR B O 1
ATOM 11686 N N . LYS B 1 507 ? 31.922 -17.75 -3.463 1 96.75 507 LYS B N 1
ATOM 11687 C CA . LYS B 1 507 ? 31.938 -16.312 -3.242 1 96.75 507 LYS B CA 1
ATOM 11688 C C . LYS B 1 507 ? 32.312 -15.977 -1.803 1 96.75 507 LYS B C 1
ATOM 11690 O O . LYS B 1 507 ? 31.469 -15.57 -1.006 1 96.75 507 LYS B O 1
ATOM 11695 N N . LEU B 1 508 ? 33.531 -16.031 -1.531 1 97.12 508 LEU B N 1
ATOM 11696 C CA . LEU B 1 508 ? 34.094 -16.094 -0.183 1 97.12 508 LEU B CA 1
ATOM 11697 C C . LEU B 1 508 ? 33.656 -14.875 0.632 1 97.12 508 LEU B C 1
ATOM 11699 O O . LEU B 1 508 ? 33.406 -14.992 1.831 1 97.12 508 LEU B O 1
ATOM 11703 N N . LEU B 1 509 ? 33.531 -13.742 -0.06 1 96.69 509 LEU B N 1
ATOM 11704 C CA . LEU B 1 509 ? 33.219 -12.547 0.711 1 96.69 509 LEU B CA 1
ATOM 11705 C C . LEU B 1 509 ? 31.734 -12.234 0.629 1 96.69 509 LEU B C 1
ATOM 11707 O O . LEU B 1 509 ? 31.266 -11.258 1.222 1 96.69 509 LEU B O 1
ATOM 11711 N N . GLY B 1 510 ? 31.016 -13.023 -0.091 1 97 510 GLY B N 1
ATOM 11712 C CA . GLY B 1 510 ? 29.562 -12.945 -0.131 1 97 510 GLY B CA 1
ATOM 11713 C C . GLY B 1 510 ? 29.047 -11.719 -0.859 1 97 510 GLY B C 1
ATOM 11714 O O . GLY B 1 510 ? 29.781 -11.102 -1.64 1 97 510 GLY B O 1
ATOM 11715 N N . GLY B 1 511 ? 27.75 -11.445 -0.735 1 95.69 511 GLY B N 1
ATOM 11716 C CA . GLY B 1 511 ? 27.047 -10.312 -1.336 1 95.69 511 GLY B CA 1
ATOM 11717 C C . GLY B 1 511 ? 25.578 -10.258 -0.977 1 95.69 511 GLY B C 1
ATOM 11718 O O . GLY B 1 511 ? 25.047 -11.188 -0.368 1 95.69 511 GLY B O 1
ATOM 11719 N N . MET B 1 512 ? 25 -9.141 -1.268 1 94.56 512 MET B N 1
ATOM 11720 C CA . MET B 1 512 ? 23.578 -9.016 -0.973 1 94.56 512 MET B CA 1
ATOM 11721 C C . MET B 1 512 ? 22.906 -8.039 -1.937 1 94.56 512 MET B C 1
ATOM 11723 O O . MET B 1 512 ? 23.578 -7.203 -2.545 1 94.56 512 MET B O 1
ATOM 11727 N N . ASN B 1 513 ? 21.625 -8.188 -2.115 1 92.81 513 ASN B N 1
ATOM 11728 C CA . ASN B 1 513 ? 20.797 -7.277 -2.896 1 92.81 513 ASN B CA 1
ATOM 11729 C C . ASN B 1 513 ? 19.5 -6.926 -2.158 1 92.81 513 ASN B C 1
ATOM 11731 O O . ASN B 1 513 ? 18.906 -7.781 -1.504 1 92.81 513 ASN B O 1
ATOM 11735 N N . GLU B 1 514 ? 19.172 -5.641 -2.16 1 91.75 514 GLU B N 1
ATOM 11736 C CA . GLU B 1 514 ? 17.891 -5.129 -1.701 1 91.75 514 GLU B CA 1
ATOM 11737 C C . GLU B 1 514 ? 17.094 -4.535 -2.855 1 91.75 514 GLU B C 1
ATOM 11739 O O . GLU B 1 514 ? 17.594 -3.678 -3.59 1 91.75 514 GLU B O 1
ATOM 11744 N N . THR B 1 515 ? 15.891 -5.055 -2.996 1 91.75 515 THR B N 1
ATOM 11745 C CA . THR B 1 515 ? 15.047 -4.59 -4.086 1 91.75 515 THR B CA 1
ATOM 11746 C C . THR B 1 515 ? 13.711 -4.066 -3.555 1 91.75 515 THR B C 1
ATOM 11748 O O . THR B 1 515 ? 13.094 -4.695 -2.695 1 91.75 515 THR B O 1
ATOM 11751 N N . GLU B 1 516 ? 13.32 -2.865 -3.979 1 91.69 516 GLU B N 1
ATOM 11752 C CA . GLU B 1 516 ? 11.992 -2.316 -3.715 1 91.69 516 GLU B CA 1
ATOM 11753 C C . GLU B 1 516 ? 11.211 -2.113 -5.008 1 91.69 516 GLU B C 1
ATOM 11755 O O . GLU B 1 516 ? 11.602 -1.299 -5.852 1 91.69 516 GLU B O 1
ATOM 11760 N N . GLY B 1 517 ? 10.141 -2.898 -5.141 1 93.25 517 GLY B N 1
ATOM 11761 C CA . GLY B 1 517 ? 9.305 -2.791 -6.324 1 93.25 517 GLY B CA 1
ATOM 11762 C C . GLY B 1 517 ? 7.922 -2.238 -6.027 1 93.25 517 GLY B C 1
ATOM 11763 O O . GLY B 1 517 ? 7.336 -2.535 -4.984 1 93.25 517 GLY B O 1
ATOM 11764 N N . ARG B 1 518 ? 7.43 -1.392 -6.945 1 94.31 518 ARG B N 1
ATOM 11765 C CA . ARG B 1 518 ? 6.066 -0.869 -6.922 1 94.31 518 ARG B CA 1
ATOM 11766 C C . ARG B 1 518 ? 5.328 -1.211 -8.211 1 94.31 518 ARG B C 1
ATOM 11768 O O . ARG B 1 518 ? 5.895 -1.11 -9.305 1 94.31 518 ARG B O 1
ATOM 11775 N N . TYR B 1 519 ? 4.105 -1.67 -8.039 1 96.19 519 TYR B N 1
ATOM 11776 C CA . TYR B 1 519 ? 3.229 -1.972 -9.164 1 96.19 519 TYR B CA 1
ATOM 11777 C C . TYR B 1 519 ? 1.856 -1.34 -8.969 1 96.19 519 TYR B C 1
ATOM 11779 O O . TYR B 1 519 ? 1.263 -1.447 -7.895 1 96.19 519 TYR B O 1
ATOM 11787 N N . THR B 1 520 ? 1.365 -0.626 -9.977 1 96.94 520 THR B N 1
ATOM 11788 C CA . THR B 1 520 ? 0.018 -0.067 -9.969 1 96.94 520 THR B CA 1
ATOM 11789 C C . THR B 1 520 ? -0.691 -0.339 -11.289 1 96.94 520 THR B C 1
ATOM 11791 O O . THR B 1 520 ? -0.159 -0.035 -12.359 1 96.94 520 THR B O 1
ATOM 11794 N N . GLN B 1 521 ? -1.832 -0.897 -11.203 1 97.5 521 GLN B N 1
ATOM 11795 C CA . GLN B 1 521 ? -2.713 -1.076 -12.352 1 97.5 521 GLN B CA 1
ATOM 11796 C C . GLN B 1 521 ? -4.09 -0.473 -12.086 1 97.5 521 GLN B C 1
ATOM 11798 O O . GLN B 1 521 ? -4.734 -0.801 -11.086 1 97.5 521 GLN B O 1
ATOM 11803 N N . ILE B 1 522 ? -4.484 0.438 -12.953 1 97.38 522 ILE B N 1
ATOM 11804 C CA . ILE B 1 522 ? -5.801 1.063 -12.875 1 97.38 522 ILE B CA 1
ATOM 11805 C C . ILE B 1 522 ? -6.625 0.681 -14.102 1 97.38 522 ILE B C 1
ATOM 11807 O O . ILE B 1 522 ? -6.152 0.791 -15.234 1 97.38 522 ILE B O 1
ATOM 11811 N N . ASP B 1 523 ? -7.789 0.213 -13.875 1 96.81 523 ASP B N 1
ATOM 11812 C CA . ASP B 1 523 ? -8.742 -0.113 -14.93 1 96.81 523 ASP B CA 1
ATOM 11813 C C . ASP B 1 523 ? -10.07 0.622 -14.727 1 96.81 523 ASP B C 1
ATOM 11815 O O . ASP B 1 523 ? -10.562 0.712 -13.602 1 96.81 523 ASP B O 1
ATOM 11819 N N . ALA B 1 524 ? -10.617 1.233 -15.797 1 96.81 524 ALA B N 1
ATOM 11820 C CA . ALA B 1 524 ? -11.867 1.979 -15.703 1 96.81 524 ALA B CA 1
ATOM 11821 C C . ALA B 1 524 ? -12.75 1.729 -16.922 1 96.81 524 ALA B C 1
ATOM 11823 O O . ALA B 1 524 ? -12.25 1.685 -18.047 1 96.81 524 ALA B O 1
ATOM 11824 N N . ASP B 1 525 ? -14.039 1.558 -16.672 1 96.12 525 ASP B N 1
ATOM 11825 C CA . ASP B 1 525 ? -15.055 1.356 -17.703 1 96.12 525 ASP B CA 1
ATOM 11826 C C . ASP B 1 525 ? -16.219 2.328 -17.531 1 96.12 525 ASP B C 1
ATOM 11828 O O . ASP B 1 525 ? -16.625 2.625 -16.406 1 96.12 525 ASP B O 1
ATOM 11832 N N . VAL B 1 526 ? -16.719 2.824 -18.641 1 97.06 526 VAL B N 1
ATOM 11833 C CA . VAL B 1 526 ? -18.016 3.482 -18.734 1 97.06 526 VAL B CA 1
ATOM 11834 C C . VAL B 1 526 ? -18.875 2.801 -19.797 1 97.06 526 VAL B C 1
ATOM 11836 O O . VAL B 1 526 ? -18.391 2.508 -20.891 1 97.06 526 VAL B O 1
ATOM 11839 N N . MET B 1 527 ? -20.141 2.521 -19.438 1 96.69 527 MET B N 1
ATOM 11840 C CA . MET B 1 527 ? -20.969 1.737 -20.344 1 96.69 527 MET B CA 1
ATOM 11841 C C . MET B 1 527 ? -22.391 2.287 -20.375 1 96.69 527 MET B C 1
ATOM 11843 O O . MET B 1 527 ? -22.906 2.764 -19.359 1 96.69 527 MET B O 1
ATOM 11847 N N . LEU B 1 528 ? -22.984 2.232 -21.5 1 97.62 528 LEU B N 1
ATOM 11848 C CA . LEU B 1 528 ? -24.406 2.406 -21.734 1 97.62 528 LEU B CA 1
ATOM 11849 C C . LEU B 1 528 ? -25.031 1.131 -22.297 1 97.62 528 LEU B C 1
ATOM 11851 O O . LEU B 1 528 ? -24.562 0.617 -23.328 1 97.62 528 LEU B O 1
ATOM 11855 N N . GLY B 1 529 ? -26.031 0.618 -21.578 1 96.62 529 GLY B N 1
ATOM 11856 C CA . GLY B 1 529 ? -26.578 -0.669 -21.984 1 96.62 529 GLY B CA 1
ATOM 11857 C C . GLY B 1 529 ? -28.078 -0.642 -22.203 1 96.62 529 GLY B C 1
ATOM 11858 O O . GLY B 1 529 ? -28.781 0.207 -21.641 1 96.62 529 GLY B O 1
ATOM 11859 N N . ILE B 1 530 ? -28.547 -1.543 -23.016 1 95.88 530 ILE B N 1
ATOM 11860 C CA . ILE B 1 530 ? -29.953 -1.716 -23.328 1 95.88 530 ILE B CA 1
ATOM 11861 C C . ILE B 1 530 ? -30.359 -3.168 -23.078 1 95.88 530 ILE B C 1
ATOM 11863 O O . ILE B 1 530 ? -29.609 -4.09 -23.375 1 95.88 530 ILE B O 1
ATOM 11867 N N . GLU B 1 531 ? -31.328 -3.395 -22.469 1 93.88 531 GLU B N 1
ATOM 11868 C CA . GLU B 1 531 ? -32 -4.676 -22.297 1 93.88 531 GLU B CA 1
ATOM 11869 C C . GLU B 1 531 ? -33.5 -4.531 -22.516 1 93.88 531 GLU B C 1
ATOM 11871 O O . GLU B 1 531 ? -34.25 -4.121 -21.609 1 93.88 531 GLU B O 1
ATOM 11876 N N . LYS B 1 532 ? -33.969 -5.027 -23.656 1 93.75 532 LYS B N 1
ATOM 11877 C CA . LYS B 1 532 ? -35.375 -4.762 -23.984 1 93.75 532 LYS B CA 1
ATOM 11878 C C . LYS B 1 532 ? -36 -5.957 -24.672 1 93.75 532 LYS B C 1
ATOM 11880 O O . LYS B 1 532 ? -35.438 -6.531 -25.594 1 93.75 532 LYS B O 1
ATOM 11885 N N . SER B 1 533 ? -37.062 -6.324 -24.219 1 93.56 533 SER B N 1
ATOM 11886 C CA . SER B 1 533 ? -37.938 -7.227 -24.984 1 93.56 533 SER B CA 1
ATOM 11887 C C . SER B 1 533 ? -38.781 -6.465 -25.984 1 93.56 533 SER B C 1
ATOM 11889 O O . SER B 1 533 ? -39.812 -5.859 -25.609 1 93.56 533 SER B O 1
ATOM 11891 N N . ILE B 1 534 ? -38.469 -6.574 -27.234 1 94.31 534 ILE B N 1
ATOM 11892 C CA . ILE B 1 534 ? -39.156 -5.82 -28.266 1 94.31 534 ILE B CA 1
ATOM 11893 C C . ILE B 1 534 ? -40.562 -6.41 -28.5 1 94.31 534 ILE B C 1
ATOM 11895 O O . ILE B 1 534 ? -41.531 -5.672 -28.594 1 94.31 534 ILE B O 1
ATOM 11899 N N . THR B 1 535 ? -40.656 -7.75 -28.641 1 93.44 535 THR B N 1
ATOM 11900 C CA . THR B 1 535 ? -41.875 -8.516 -28.688 1 93.44 535 THR B CA 1
ATOM 11901 C C . THR B 1 535 ? -41.812 -9.719 -27.75 1 93.44 535 THR B C 1
ATOM 11903 O O . THR B 1 535 ? -40.812 -9.906 -27.047 1 93.44 535 THR B O 1
ATOM 11906 N N . ASP B 1 536 ? -42.812 -10.391 -27.75 1 89.31 536 ASP B N 1
ATOM 11907 C CA . ASP B 1 536 ? -42.812 -11.594 -26.922 1 89.31 536 ASP B CA 1
ATOM 11908 C C . ASP B 1 536 ? -41.781 -12.594 -27.406 1 89.31 536 ASP B C 1
ATOM 11910 O O . ASP B 1 536 ? -41.312 -13.438 -26.625 1 89.31 536 ASP B O 1
ATOM 11914 N N . LYS B 1 537 ? -41.375 -12.516 -28.625 1 93.12 537 LYS B N 1
ATOM 11915 C CA . LYS B 1 537 ? -40.469 -13.5 -29.188 1 93.12 537 LYS B CA 1
ATOM 11916 C C . LYS B 1 537 ? -39.094 -12.891 -29.422 1 93.12 537 LYS B C 1
ATOM 11918 O O . LYS B 1 537 ? -38.094 -13.617 -29.547 1 93.12 537 LYS B O 1
ATOM 11923 N N . PHE B 1 538 ? -39.062 -11.633 -29.625 1 95.5 538 PHE B N 1
ATOM 11924 C CA . PHE B 1 538 ? -37.812 -10.984 -29.984 1 95.5 538 PHE B CA 1
ATOM 11925 C C . PHE B 1 538 ? -37.312 -10.109 -28.844 1 95.5 538 PHE B C 1
ATOM 11927 O O . PHE B 1 538 ? -38.031 -9.227 -28.375 1 95.5 538 PHE B O 1
ATOM 11934 N N . ALA B 1 539 ? -36.094 -10.312 -28.375 1 95.19 539 ALA B N 1
ATOM 11935 C CA . ALA B 1 539 ? -35.469 -9.484 -27.344 1 95.19 539 ALA B CA 1
ATOM 11936 C C . ALA B 1 539 ? -34.062 -9.055 -27.781 1 95.19 539 ALA B C 1
ATOM 11938 O O . ALA B 1 539 ? -33.406 -9.734 -28.578 1 95.19 539 ALA B O 1
ATOM 11939 N N . VAL B 1 540 ? -33.625 -7.902 -27.297 1 95.38 540 VAL B N 1
ATOM 11940 C CA . VAL B 1 540 ? -32.312 -7.352 -27.625 1 95.38 540 VAL B CA 1
ATOM 11941 C C . VAL B 1 540 ? -31.594 -6.973 -26.328 1 95.38 540 VAL B C 1
ATOM 11943 O O . VAL B 1 540 ? -32.188 -6.445 -25.406 1 95.38 540 VAL B O 1
ATOM 11946 N N . ASP B 1 541 ? -30.375 -7.328 -26.219 1 93.5 541 ASP B N 1
ATOM 11947 C CA . ASP B 1 541 ? -29.469 -6.84 -25.188 1 93.5 541 ASP B CA 1
ATOM 11948 C C . ASP B 1 541 ? -28.188 -6.285 -25.812 1 93.5 541 ASP B C 1
ATOM 11950 O O . ASP B 1 541 ? -27.641 -6.875 -26.75 1 93.5 541 ASP B O 1
ATOM 11954 N N . GLY B 1 542 ? -27.812 -5.109 -25.453 1 94.5 542 GLY B N 1
ATOM 11955 C CA . GLY B 1 542 ? -26.641 -4.469 -26.031 1 94.5 542 GLY B CA 1
ATOM 11956 C C . GLY B 1 542 ? -25.953 -3.514 -25.078 1 94.5 542 GLY B C 1
ATOM 11957 O O . GLY B 1 542 ? -26.531 -3.109 -24.062 1 94.5 542 GLY B O 1
ATOM 11958 N N . LEU B 1 543 ? -24.703 -3.254 -25.359 1 95.62 543 LEU B N 1
ATOM 11959 C CA . LEU B 1 543 ? -23.984 -2.234 -24.609 1 95.62 543 LEU B CA 1
ATOM 11960 C C . LEU B 1 543 ? -22.891 -1.6 -25.469 1 95.62 543 LEU B C 1
ATOM 11962 O O . LEU B 1 543 ? -22.406 -2.215 -26.422 1 95.62 543 LEU B O 1
ATOM 11966 N N . VAL B 1 544 ? -22.625 -0.348 -25.25 1 97 544 VAL B N 1
ATOM 11967 C CA . VAL B 1 544 ? -21.469 0.381 -25.766 1 97 544 VAL B CA 1
ATOM 11968 C C . VAL B 1 544 ? -20.672 0.97 -24.594 1 97 544 VAL B C 1
ATOM 11970 O O . VAL B 1 544 ? -21.25 1.403 -23.594 1 97 544 VAL B O 1
ATOM 11973 N N . GLY B 1 545 ? -19.391 0.789 -24.719 1 96.88 545 GLY B N 1
ATOM 11974 C CA . GLY B 1 545 ? -18.609 1.297 -23.609 1 96.88 545 GLY B CA 1
ATOM 11975 C C . GLY B 1 545 ? -17.219 1.732 -24.016 1 96.88 545 GLY B C 1
ATOM 11976 O O . GLY B 1 545 ? -16.828 1.578 -25.172 1 96.88 545 GLY B O 1
ATOM 11977 N N . ALA B 1 546 ? -16.547 2.42 -23.156 1 97.5 546 ALA B N 1
ATOM 11978 C CA . ALA B 1 546 ? -15.148 2.822 -23.25 1 97.5 546 ALA B CA 1
ATOM 11979 C C . ALA B 1 546 ? -14.336 2.301 -22.078 1 97.5 546 ALA B C 1
ATOM 11981 O O . ALA B 1 546 ? -14.859 2.182 -20.953 1 97.5 546 ALA B O 1
ATOM 11982 N N . ASN B 1 547 ? -13.062 1.939 -22.344 1 96.19 547 ASN B N 1
ATOM 11983 C CA . ASN B 1 547 ? -12.188 1.362 -21.328 1 96.19 547 ASN B CA 1
ATOM 11984 C C . ASN B 1 547 ? -10.797 1.988 -21.359 1 96.19 547 ASN B C 1
ATOM 11986 O O . ASN B 1 547 ? -10.289 2.318 -22.438 1 96.19 547 ASN B O 1
ATOM 11990 N N . THR B 1 548 ? -10.219 2.201 -20.219 1 96.75 548 THR B N 1
ATOM 11991 C CA . THR B 1 548 ? -8.805 2.543 -20.109 1 96.75 548 THR B CA 1
ATOM 11992 C C . THR B 1 548 ? -8.109 1.636 -19.094 1 96.75 548 THR B C 1
ATOM 11994 O O . THR B 1 548 ? -8.68 1.305 -18.047 1 96.75 548 THR B O 1
ATOM 11997 N N . ASN B 1 549 ? -6.953 1.115 -19.422 1 96.19 549 ASN B N 1
ATOM 11998 C CA . ASN B 1 549 ? -6.078 0.317 -18.578 1 96.19 549 ASN B CA 1
ATOM 11999 C C . ASN B 1 549 ? -4.68 0.919 -18.484 1 96.19 549 ASN B C 1
ATOM 12001 O O . ASN B 1 549 ? -4.008 1.092 -19.5 1 96.19 549 ASN B O 1
ATOM 12005 N N . HIS B 1 550 ? -4.273 1.317 -17.312 1 97.25 550 HIS B N 1
ATOM 12006 C CA . HIS B 1 550 ? -2.979 1.948 -17.078 1 97.25 550 HIS B CA 1
ATOM 12007 C C . HIS B 1 550 ? -2.141 1.128 -16.094 1 97.25 550 HIS B C 1
ATOM 12009 O O . HIS B 1 550 ? -2.568 0.867 -14.969 1 97.25 550 HIS B O 1
ATOM 12015 N N . VAL B 1 551 ? -0.917 0.676 -16.547 1 96.38 551 VAL B N 1
ATOM 12016 C CA . VAL B 1 551 ? -0.019 -0.109 -15.703 1 96.38 551 VAL B CA 1
ATOM 12017 C C . VAL B 1 551 ? 1.307 0.629 -15.531 1 96.38 551 VAL B C 1
ATOM 12019 O O . VAL B 1 551 ? 1.909 1.071 -16.516 1 96.38 551 VAL B O 1
ATOM 12022 N N . LYS B 1 552 ? 1.738 0.812 -14.336 1 96.12 552 LYS B N 1
ATOM 12023 C CA . LYS B 1 552 ? 3.025 1.41 -13.992 1 96.12 552 LYS B CA 1
ATOM 12024 C C . LYS B 1 552 ? 3.805 0.52 -13.023 1 96.12 552 LYS B C 1
ATOM 12026 O O . LYS B 1 552 ? 3.24 -0.012 -12.07 1 96.12 552 LYS B O 1
ATOM 12031 N N . SER B 1 553 ? 5.07 0.277 -13.352 1 94.56 553 SER B N 1
ATOM 12032 C CA . SER B 1 553 ? 5.953 -0.505 -12.492 1 94.56 553 SER B CA 1
ATOM 12033 C C . SER B 1 553 ? 7.32 0.16 -12.352 1 94.56 553 SER B C 1
ATOM 12035 O O . SER B 1 553 ? 7.855 0.696 -13.32 1 94.56 553 SER B O 1
ATOM 12037 N N . GLU B 1 554 ? 7.789 0.229 -11.148 1 92.56 554 GLU B N 1
ATOM 12038 C CA . GLU B 1 554 ? 9.102 0.775 -10.844 1 92.56 554 GLU B CA 1
ATOM 12039 C C . GLU B 1 554 ? 9.836 -0.087 -9.812 1 92.56 554 GLU B C 1
ATOM 12041 O O . GLU B 1 554 ? 9.227 -0.557 -8.852 1 92.56 554 GLU B O 1
ATOM 12046 N N . THR B 1 555 ? 11.125 -0.39 -10.078 1 91.25 555 THR B N 1
ATOM 12047 C CA . THR B 1 555 ? 11.938 -1.185 -9.164 1 91.25 555 THR B CA 1
ATOM 12048 C C . THR B 1 555 ? 13.266 -0.497 -8.883 1 91.25 555 THR B C 1
ATOM 12050 O O . THR B 1 555 ? 13.992 -0.129 -9.812 1 91.25 555 THR B O 1
ATOM 12053 N N . LEU B 1 556 ? 13.57 -0.3 -7.621 1 88.75 556 LEU B N 1
ATOM 12054 C CA . LEU B 1 556 ? 14.883 0.166 -7.18 1 88.75 556 LEU B CA 1
ATOM 12055 C C . LEU B 1 556 ? 15.719 -0.993 -6.648 1 88.75 556 LEU B C 1
ATOM 12057 O O . LEU B 1 556 ? 15.242 -1.782 -5.828 1 88.75 556 LEU B O 1
ATOM 12061 N N . ILE B 1 557 ? 16.891 -1.116 -7.121 1 87.94 557 ILE B N 1
ATOM 12062 C CA . ILE B 1 557 ? 17.781 -2.205 -6.727 1 87.94 557 ILE B CA 1
ATOM 12063 C C . ILE B 1 557 ? 19.062 -1.634 -6.129 1 87.94 557 ILE B C 1
ATOM 12065 O O . ILE B 1 557 ? 19.734 -0.815 -6.762 1 87.94 557 ILE B O 1
ATOM 12069 N N . LEU B 1 558 ? 19.344 -2.025 -4.91 1 86.5 558 LEU B N 1
ATOM 12070 C CA . LEU B 1 558 ? 20.609 -1.756 -4.238 1 86.5 558 LEU B CA 1
ATOM 12071 C C . LEU B 1 558 ? 21.359 -3.053 -3.943 1 86.5 558 LEU B C 1
ATOM 12073 O O . LEU B 1 558 ? 20.781 -3.99 -3.385 1 86.5 558 LEU B O 1
ATOM 12077 N N . GLY B 1 559 ? 22.484 -3.162 -4.574 1 85.94 559 GLY B N 1
ATOM 12078 C CA . GLY B 1 559 ? 23.25 -4.379 -4.324 1 85.94 559 GLY B CA 1
ATOM 12079 C C . GLY B 1 559 ? 24.75 -4.145 -4.262 1 85.94 559 GLY B C 1
ATOM 12080 O O . GLY B 1 559 ? 25.203 -3.01 -4.375 1 85.94 559 GLY B O 1
ATOM 12081 N N . GLY B 1 560 ? 25.375 -5.223 -3.85 1 86.62 560 GLY B N 1
ATOM 12082 C CA . GLY B 1 560 ? 26.828 -5.188 -3.799 1 86.62 560 GLY B CA 1
ATOM 12083 C C . GLY B 1 560 ? 27.453 -6.523 -3.426 1 86.62 560 GLY B C 1
ATOM 12084 O O . GLY B 1 560 ? 26.734 -7.492 -3.16 1 86.62 560 GLY B O 1
ATOM 12085 N N . ASP B 1 561 ? 28.766 -6.52 -3.566 1 92.5 561 ASP B N 1
ATOM 12086 C CA . ASP B 1 561 ? 29.531 -7.723 -3.262 1 92.5 561 ASP B CA 1
ATOM 12087 C C . ASP B 1 561 ? 30.641 -7.426 -2.248 1 92.5 561 ASP B C 1
ATOM 12089 O O . ASP B 1 561 ? 31.016 -6.27 -2.059 1 92.5 561 ASP B O 1
ATOM 12093 N N . ASN B 1 562 ? 31.047 -8.445 -1.599 1 93.44 562 ASN B N 1
ATOM 12094 C CA . ASN B 1 562 ? 32.219 -8.445 -0.735 1 93.44 562 ASN B CA 1
ATOM 12095 C C . ASN B 1 562 ? 31.953 -7.723 0.581 1 93.44 562 ASN B C 1
ATOM 12097 O O . ASN B 1 562 ? 32.344 -6.57 0.752 1 93.44 562 ASN B O 1
ATOM 12101 N N . PHE B 1 563 ? 31.438 -8.484 1.477 1 91.94 563 PHE B N 1
ATOM 12102 C CA . PHE B 1 563 ? 31.25 -7.953 2.82 1 91.94 563 PHE B CA 1
ATOM 12103 C C . PHE B 1 563 ? 32.594 -7.59 3.455 1 91.94 563 PHE B C 1
ATOM 12105 O O . PHE B 1 563 ? 33.531 -8.383 3.422 1 91.94 563 PHE B O 1
ATOM 12112 N N . VAL B 1 564 ? 32.625 -6.449 4.016 1 88.75 564 VAL B N 1
ATOM 12113 C CA . VAL B 1 564 ? 33.844 -5.992 4.684 1 88.75 564 VAL B CA 1
ATOM 12114 C C . VAL B 1 564 ? 33.938 -6.621 6.074 1 88.75 564 VAL B C 1
ATOM 12116 O O . VAL B 1 564 ? 35 -7.125 6.465 1 88.75 564 VAL B O 1
ATOM 12119 N N . VAL B 1 565 ? 32.781 -6.555 6.801 1 88.94 565 VAL B N 1
ATOM 12120 C CA . VAL B 1 565 ? 32.688 -7.176 8.117 1 88.94 565 VAL B CA 1
ATOM 12121 C C . VAL B 1 565 ? 31.906 -8.477 8.031 1 88.94 565 VAL B C 1
ATOM 12123 O O . VAL B 1 565 ? 30.719 -8.461 7.727 1 88.94 565 VAL B O 1
ATOM 12126 N N . PRO B 1 566 ? 32.562 -9.555 8.297 1 91.19 566 PRO B N 1
ATOM 12127 C CA . PRO B 1 566 ? 31.859 -10.836 8.242 1 91.19 566 PRO B CA 1
ATOM 12128 C C . PRO B 1 566 ? 30.672 -10.898 9.211 1 91.19 566 PRO B C 1
ATOM 12130 O O . PRO B 1 566 ? 30.781 -10.438 10.352 1 91.19 566 PRO B O 1
ATOM 12133 N N . GLY B 1 567 ? 29.594 -11.391 8.734 1 88.25 567 GLY B N 1
ATOM 12134 C CA . GLY B 1 567 ? 28.438 -11.625 9.586 1 88.25 567 GLY B CA 1
ATOM 12135 C C . GLY B 1 567 ? 27.5 -10.438 9.656 1 88.25 567 GLY B C 1
ATOM 12136 O O . GLY B 1 567 ? 26.375 -10.555 10.141 1 88.25 567 GLY B O 1
ATOM 12137 N N . PHE B 1 568 ? 28.016 -9.312 9.195 1 89.19 568 PHE B N 1
ATOM 12138 C CA . PHE B 1 568 ? 27.156 -8.125 9.164 1 89.19 568 PHE B CA 1
ATOM 12139 C C . PHE B 1 568 ? 26.531 -7.941 7.789 1 89.19 568 PHE B C 1
ATOM 12141 O O . PHE B 1 568 ? 27.188 -7.438 6.871 1 89.19 568 PHE B O 1
ATOM 12148 N N . GLU B 1 569 ? 25.281 -8.273 7.715 1 91.19 569 GLU B N 1
ATOM 12149 C CA . GLU B 1 569 ? 24.609 -8.25 6.418 1 91.19 569 GLU B CA 1
ATOM 12150 C C . GLU B 1 569 ? 23.766 -6.992 6.25 1 91.19 569 GLU B C 1
ATOM 12152 O O . GLU B 1 569 ? 22.562 -7 6.516 1 91.19 569 GLU B O 1
ATOM 12157 N N . ASP B 1 570 ? 24.391 -5.957 5.727 1 88.12 570 ASP B N 1
ATOM 12158 C CA . ASP B 1 570 ? 23.781 -4.668 5.406 1 88.12 570 ASP B CA 1
ATOM 12159 C C . ASP B 1 570 ? 24.406 -4.062 4.148 1 88.12 570 ASP B C 1
ATOM 12161 O O . ASP B 1 570 ? 25.609 -4.219 3.908 1 88.12 570 ASP B O 1
ATOM 12165 N N . ILE B 1 571 ? 23.625 -3.398 3.486 1 85.56 571 ILE B N 1
ATOM 12166 C CA . ILE B 1 571 ? 24.078 -2.852 2.211 1 85.56 571 ILE B CA 1
ATOM 12167 C C . ILE B 1 571 ? 25.266 -1.93 2.432 1 85.56 571 ILE B C 1
ATOM 12169 O O . ILE B 1 571 ? 26.125 -1.792 1.555 1 85.56 571 ILE B O 1
ATOM 12173 N N . SER B 1 572 ? 25.328 -1.229 3.561 1 79.25 572 SER B N 1
ATOM 12174 C CA . SER B 1 572 ? 26.422 -0.308 3.859 1 79.25 572 SER B CA 1
ATOM 12175 C C . SER B 1 572 ? 27.734 -1.056 4.074 1 79.25 572 SER B C 1
ATOM 12177 O O . SER B 1 572 ? 28.797 -0.459 4.02 1 79.25 572 SER B O 1
ATOM 12179 N N . ASN B 1 573 ? 27.672 -2.385 4.309 1 85.38 573 ASN B N 1
ATOM 12180 C CA . ASN B 1 573 ? 28.844 -3.209 4.613 1 85.38 573 ASN B CA 1
ATOM 12181 C C . ASN B 1 573 ? 29.438 -3.83 3.35 1 85.38 573 ASN B C 1
ATOM 12183 O O . ASN B 1 573 ? 30.266 -4.73 3.428 1 85.38 573 ASN B O 1
ATOM 12187 N N . LEU B 1 574 ? 29.047 -3.387 2.211 1 87.31 574 LEU B N 1
ATOM 12188 C CA . LEU B 1 574 ? 29.547 -3.957 0.96 1 87.31 574 LEU B CA 1
ATOM 12189 C C . LEU B 1 574 ? 30.578 -3.049 0.321 1 87.31 574 LEU B C 1
ATOM 12191 O O . LEU B 1 574 ? 30.375 -1.839 0.203 1 87.31 574 LEU B O 1
ATOM 12195 N N . ARG B 1 575 ? 31.609 -3.662 -0.063 1 83.81 575 ARG B N 1
ATOM 12196 C CA . ARG B 1 575 ? 32.719 -2.912 -0.674 1 83.81 575 ARG B CA 1
ATOM 12197 C C . ARG B 1 575 ? 32.344 -2.443 -2.076 1 83.81 575 ARG B C 1
ATOM 12199 O O . ARG B 1 575 ? 32.5 -1.269 -2.41 1 83.81 575 ARG B O 1
ATOM 12206 N N . ASP B 1 576 ? 31.953 -3.443 -2.906 1 82.19 576 ASP B N 1
ATOM 12207 C CA . ASP B 1 576 ? 31.531 -3.117 -4.262 1 82.19 576 ASP B CA 1
ATOM 12208 C C . ASP B 1 576 ? 30.016 -2.904 -4.324 1 82.19 576 ASP B C 1
ATOM 12210 O O . ASP B 1 576 ? 29.25 -3.852 -4.164 1 82.19 576 ASP B O 1
ATOM 12214 N N . GLN B 1 577 ? 29.688 -1.697 -4.562 1 77.44 577 GLN B N 1
ATOM 12215 C CA . GLN B 1 577 ? 28.266 -1.377 -4.488 1 77.44 577 GLN B CA 1
ATOM 12216 C C . GLN B 1 577 ? 27.688 -1.104 -5.875 1 77.44 577 GLN B C 1
ATOM 12218 O O . GLN B 1 577 ? 28.406 -0.665 -6.773 1 77.44 577 GLN B O 1
ATOM 12223 N N . SER B 1 578 ? 26.453 -1.544 -6.055 1 76.44 578 SER B N 1
ATOM 12224 C CA . SER B 1 578 ? 25.75 -1.319 -7.309 1 76.44 578 SER B CA 1
ATOM 12225 C C . SER B 1 578 ? 24.328 -0.83 -7.059 1 76.44 578 SER B C 1
ATOM 12227 O O . SER B 1 578 ? 23.766 -1.061 -5.988 1 76.44 578 SER B O 1
ATOM 12229 N N . ARG B 1 579 ? 23.844 0.006 -8.016 1 77.62 579 ARG B N 1
ATOM 12230 C CA . ARG B 1 579 ? 22.469 0.476 -7.977 1 77.62 579 ARG B CA 1
ATOM 12231 C C . ARG B 1 579 ? 21.844 0.456 -9.367 1 77.62 579 ARG B C 1
ATOM 12233 O O . ARG B 1 579 ? 22.531 0.64 -10.367 1 77.62 579 ARG B O 1
ATOM 12240 N N . SER B 1 580 ? 20.562 0.185 -9.398 1 78.94 580 SER B N 1
ATOM 12241 C CA . SER B 1 580 ? 19.844 0.26 -10.664 1 78.94 580 SER B CA 1
ATOM 12242 C C . SER B 1 580 ? 18.375 0.584 -10.445 1 78.94 580 SER B C 1
ATOM 12244 O O . SER B 1 580 ? 17.844 0.375 -9.352 1 78.94 580 SER B O 1
ATOM 12246 N N . ARG B 1 581 ? 17.828 1.303 -11.445 1 82.38 581 ARG B N 1
ATOM 12247 C CA . ARG B 1 581 ? 16.406 1.621 -11.492 1 82.38 581 ARG B CA 1
ATOM 12248 C C . ARG B 1 581 ? 15.766 1.08 -12.766 1 82.38 581 ARG B C 1
ATOM 12250 O O . ARG B 1 581 ? 16.297 1.271 -13.859 1 82.38 581 ARG B O 1
ATOM 12257 N N . GLU B 1 582 ? 14.688 0.329 -12.523 1 85.56 582 GLU B N 1
ATOM 12258 C CA . GLU B 1 582 ? 13.883 -0.147 -13.641 1 85.56 582 GLU B CA 1
ATOM 12259 C C . GLU B 1 582 ? 12.5 0.493 -13.641 1 85.56 582 GLU B C 1
ATOM 12261 O O . GLU B 1 582 ? 11.836 0.559 -12.602 1 85.56 582 GLU B O 1
ATOM 12266 N N . PHE B 1 583 ? 12.164 1.108 -14.828 1 89.25 583 PHE B N 1
ATOM 12267 C CA . PHE B 1 583 ? 10.883 1.793 -14.945 1 89.25 583 PHE B CA 1
ATOM 12268 C C . PHE B 1 583 ? 10.156 1.36 -16.219 1 89.25 583 PHE B C 1
ATOM 12270 O O . PHE B 1 583 ? 10.773 1.231 -17.281 1 89.25 583 PHE B O 1
ATOM 12277 N N . GLN B 1 584 ? 8.805 0.973 -16.031 1 92.06 584 GLN B N 1
ATOM 12278 C CA . GLN B 1 584 ? 7.93 0.653 -17.156 1 92.06 584 GLN B CA 1
ATOM 12279 C C . GLN B 1 584 ? 6.539 1.256 -16.953 1 92.06 584 GLN B C 1
ATOM 12281 O O . GLN B 1 584 ? 5.984 1.2 -15.859 1 92.06 584 GLN B O 1
ATOM 12286 N N . GLU B 1 585 ? 6.055 1.859 -18 1 94.19 585 GLU B N 1
ATOM 12287 C CA . GLU B 1 585 ? 4.715 2.432 -18 1 94.19 585 GLU B CA 1
ATOM 12288 C C . GLU B 1 585 ? 4 2.172 -19.328 1 94.19 585 GLU B C 1
ATOM 12290 O O . GLU B 1 585 ? 4.598 2.32 -20.391 1 94.19 585 GLU B O 1
ATOM 12295 N N . ARG B 1 586 ? 2.777 1.705 -19.312 1 95.25 586 ARG B N 1
ATOM 12296 C CA . ARG B 1 586 ? 2 1.465 -20.516 1 95.25 586 ARG B CA 1
ATOM 12297 C C . ARG B 1 586 ? 0.518 1.732 -20.281 1 95.25 586 ARG B C 1
ATOM 12299 O O . ARG B 1 586 ? 0.034 1.614 -19.156 1 95.25 586 ARG B O 1
ATOM 12306 N N . LYS B 1 587 ? -0.163 2.057 -21.328 1 96.19 587 LYS B N 1
ATOM 12307 C CA . LYS B 1 587 ? -1.59 2.365 -21.297 1 96.19 587 LYS B CA 1
ATOM 12308 C C . LYS B 1 587 ? -2.299 1.82 -22.531 1 96.19 587 LYS B C 1
ATOM 12310 O O . LYS B 1 587 ? -1.723 1.787 -23.625 1 96.19 587 LYS B O 1
ATOM 12315 N N . ILE B 1 588 ? -3.498 1.329 -22.344 1 96.31 588 ILE B N 1
ATOM 12316 C CA . ILE B 1 588 ? -4.406 0.917 -23.422 1 96.31 588 ILE B CA 1
ATOM 12317 C C . ILE B 1 588 ? -5.738 1.648 -23.266 1 96.31 588 ILE B C 1
ATOM 12319 O O . ILE B 1 588 ? -6.289 1.732 -22.172 1 96.31 588 ILE B O 1
ATOM 12323 N N . SER B 1 589 ? -6.215 2.215 -24.312 1 96.06 589 SER B N 1
ATOM 12324 C CA . SER B 1 589 ? -7.551 2.801 -24.375 1 96.06 589 SER B CA 1
ATOM 12325 C C . SER B 1 589 ? -8.406 2.139 -25.453 1 96.06 589 SER B C 1
ATOM 12327 O O . SER B 1 589 ? -7.902 1.796 -26.516 1 96.06 589 SER B O 1
ATOM 12329 N N . GLY B 1 590 ? -9.648 1.875 -25.125 1 95.81 590 GLY B N 1
ATOM 12330 C CA . GLY B 1 590 ? -10.477 1.17 -26.078 1 95.81 590 GLY B CA 1
ATOM 12331 C C . GLY B 1 590 ? -11.938 1.59 -26.031 1 95.81 590 GLY B C 1
ATOM 12332 O O . GLY B 1 590 ? -12.406 2.121 -25.031 1 95.81 590 GLY B O 1
ATOM 12333 N N . ILE B 1 591 ? -12.578 1.446 -27.156 1 97.25 591 ILE B N 1
ATOM 12334 C CA . ILE B 1 591 ? -14.031 1.547 -27.297 1 97.25 591 ILE B CA 1
ATOM 12335 C C . ILE B 1 591 ? -14.594 0.217 -27.781 1 97.25 591 ILE B C 1
ATOM 12337 O O . ILE B 1 591 ? -14.008 -0.428 -28.656 1 97.25 591 ILE B O 1
ATOM 12341 N N . TYR B 1 592 ? -15.656 -0.194 -27.109 1 96.19 592 TYR B N 1
ATOM 12342 C CA . TYR B 1 592 ? -16.188 -1.503 -27.469 1 96.19 592 TYR B CA 1
ATOM 12343 C C . TYR B 1 592 ? -17.719 -1.491 -27.438 1 96.19 592 TYR B C 1
ATOM 12345 O O . TYR B 1 592 ? -18.328 -0.544 -26.938 1 96.19 592 TYR B O 1
ATOM 12353 N N . GLY B 1 593 ? -18.281 -2.516 -28.016 1 95.94 593 GLY B N 1
ATOM 12354 C CA . GLY B 1 593 ? -19.719 -2.719 -28.016 1 95.94 593 GLY B CA 1
ATOM 12355 C C . GLY B 1 593 ? -20.109 -4.172 -28.188 1 95.94 593 GLY B C 1
ATOM 12356 O O . GLY B 1 593 ? -19.328 -4.988 -28.656 1 95.94 593 GLY B O 1
ATOM 12357 N N . SER B 1 594 ? -21.266 -4.535 -27.688 1 95.31 594 SER B N 1
ATOM 12358 C CA . SER B 1 594 ? -21.891 -5.852 -27.812 1 95.31 594 SER B CA 1
ATOM 12359 C C . SER B 1 594 ? -23.375 -5.742 -28.141 1 95.31 594 SER B C 1
ATOM 12361 O O . SER B 1 594 ? -24.062 -4.863 -27.609 1 95.31 594 SER B O 1
ATOM 12363 N N . LEU B 1 595 ? -23.781 -6.512 -29.094 1 95.44 595 LEU B N 1
ATOM 12364 C CA . LEU B 1 595 ? -25.188 -6.562 -29.484 1 95.44 595 LEU B CA 1
ATOM 12365 C C . LEU B 1 595 ? -25.672 -8 -29.578 1 95.44 595 LEU B C 1
ATOM 12367 O O . LEU B 1 595 ? -25.141 -8.789 -30.359 1 95.44 595 LEU B O 1
ATOM 12371 N N . GLY B 1 596 ? -26.656 -8.305 -28.719 1 95.38 596 GLY B N 1
ATOM 12372 C CA . GLY B 1 596 ? -27.234 -9.633 -28.703 1 95.38 596 GLY B CA 1
ATOM 12373 C C . GLY B 1 596 ? -28.703 -9.656 -29.062 1 95.38 596 GLY B C 1
ATOM 12374 O O . GLY B 1 596 ? -29.453 -8.75 -28.703 1 95.38 596 GLY B O 1
ATOM 12375 N N . PHE B 1 597 ? -29.062 -10.703 -29.812 1 96.25 597 PHE B N 1
ATOM 12376 C CA . PHE B 1 597 ? -30.453 -10.938 -30.203 1 96.25 597 PHE B CA 1
ATOM 12377 C C . PHE B 1 597 ? -30.922 -12.305 -29.734 1 96.25 597 PHE B C 1
ATOM 12379 O O . PHE B 1 597 ? -30.156 -13.273 -29.781 1 96.25 597 PHE B O 1
ATOM 12386 N N . SER B 1 598 ? -32.125 -12.281 -29.297 1 95.62 598 SER B N 1
ATOM 12387 C CA . SER B 1 598 ? -32.781 -13.547 -28.969 1 95.62 598 SER B CA 1
ATOM 12388 C C . SER B 1 598 ? -34.094 -13.695 -29.719 1 95.62 598 SER B C 1
ATOM 12390 O O . SER B 1 598 ? -34.844 -12.734 -29.844 1 95.62 598 SER B O 1
ATOM 12392 N N . TYR B 1 599 ? -34.312 -14.898 -30.25 1 95.88 599 TYR B N 1
ATOM 12393 C CA . TYR B 1 599 ? -35.562 -15.211 -30.906 1 95.88 599 TYR B CA 1
ATOM 12394 C C . TYR B 1 599 ? -36.281 -16.391 -30.219 1 95.88 599 TYR B C 1
ATOM 12396 O O . TYR B 1 599 ? -35.781 -17.516 -30.266 1 95.88 599 TYR B O 1
ATOM 12404 N N . ASP B 1 600 ? -37.438 -16.141 -29.625 1 93.31 600 ASP B N 1
ATOM 12405 C CA . ASP B 1 600 ? -38.312 -17.078 -28.953 1 93.31 600 ASP B CA 1
ATOM 12406 C C . ASP B 1 600 ? -37.562 -17.969 -27.969 1 93.31 600 ASP B C 1
ATOM 12408 O O . ASP B 1 600 ? -37.844 -19.141 -27.828 1 93.31 600 ASP B O 1
ATOM 12412 N N . LYS B 1 601 ? -36.469 -17.578 -27.547 1 89.5 601 LYS B N 1
ATOM 12413 C CA . LYS B 1 601 ? -35.625 -18.141 -26.5 1 89.5 601 LYS B CA 1
ATOM 12414 C C . LYS B 1 601 ? -35.031 -19.469 -26.922 1 89.5 601 LYS B C 1
ATOM 12416 O O . LYS B 1 601 ? -34.719 -20.312 -26.078 1 89.5 601 LYS B O 1
ATOM 12421 N N . TRP B 1 602 ? -34.969 -19.781 -28.172 1 92.81 602 TRP B N 1
ATOM 12422 C CA . TRP B 1 602 ? -34.281 -20.984 -28.609 1 92.81 602 TRP B CA 1
ATOM 12423 C C . TRP B 1 602 ? -33.156 -20.625 -29.578 1 92.81 602 TRP B C 1
ATOM 12425 O O . TRP B 1 602 ? -32.312 -21.469 -29.891 1 92.81 602 TRP B O 1
ATOM 12435 N N . ALA B 1 603 ? -33.062 -19.375 -30.062 1 96.56 603 ALA B N 1
ATOM 12436 C CA . ALA B 1 603 ? -31.984 -18.922 -30.906 1 96.56 603 ALA B CA 1
ATOM 12437 C C . ALA B 1 603 ? -31.359 -17.625 -30.375 1 96.56 603 ALA B C 1
ATOM 12439 O O . ALA B 1 603 ? -32.094 -16.688 -30.062 1 96.56 603 ALA B O 1
ATOM 12440 N N . TYR B 1 604 ? -30.109 -17.656 -30.375 1 96.5 604 TYR B N 1
ATOM 12441 C CA . TYR B 1 604 ? -29.375 -16.5 -29.875 1 96.5 604 TYR B CA 1
ATOM 12442 C C . TYR B 1 604 ? -28.25 -16.109 -30.828 1 96.5 604 TYR B C 1
ATOM 12444 O O . TYR B 1 604 ? -27.594 -16.984 -31.391 1 96.5 604 TYR B O 1
ATOM 12452 N N . LEU B 1 605 ? -28.031 -14.844 -31.062 1 96.75 605 LEU B N 1
ATOM 12453 C CA . LEU B 1 605 ? -26.953 -14.289 -31.859 1 96.75 605 LEU B CA 1
ATOM 12454 C C . LEU B 1 605 ? -26.312 -13.094 -31.172 1 96.75 605 LEU B C 1
ATOM 12456 O O . LEU B 1 605 ? -27.016 -12.172 -30.734 1 96.75 605 LEU B O 1
ATOM 12460 N N . THR B 1 606 ? -24.984 -13.125 -31.031 1 95.12 606 THR B N 1
ATOM 12461 C CA . THR B 1 606 ? -24.281 -12.023 -30.359 1 95.12 606 THR B CA 1
ATOM 12462 C C . THR B 1 606 ? -23.141 -11.516 -31.234 1 95.12 606 THR B C 1
ATOM 12464 O O . THR B 1 606 ? -22.328 -12.305 -31.719 1 95.12 606 THR B O 1
ATOM 12467 N N . PHE B 1 607 ? -23.047 -10.227 -31.375 1 95.81 607 PHE B N 1
ATOM 12468 C CA . PHE B 1 607 ? -21.953 -9.531 -32.031 1 95.81 607 PHE B CA 1
ATOM 12469 C C . PHE B 1 607 ? -21.188 -8.656 -31.062 1 95.81 607 PHE B C 1
ATOM 12471 O O . PHE B 1 607 ? -21.781 -7.988 -30.219 1 95.81 607 PHE B O 1
ATOM 12478 N N . THR B 1 608 ? -19.875 -8.766 -31.078 1 94.81 608 THR B N 1
ATOM 12479 C CA . THR B 1 608 ? -19.062 -7.844 -30.312 1 94.81 608 THR B CA 1
ATOM 12480 C C . THR B 1 608 ? -18.016 -7.16 -31.188 1 94.81 608 THR B C 1
ATOM 12482 O O . THR B 1 608 ? -17.594 -7.723 -32.219 1 94.81 608 THR B O 1
ATOM 12485 N N . GLY B 1 609 ? -17.672 -5.93 -30.875 1 95.69 609 GLY B N 1
ATOM 12486 C CA . GLY B 1 609 ? -16.609 -5.16 -31.531 1 95.69 609 GLY B CA 1
ATOM 12487 C C . GLY B 1 609 ? -15.836 -4.289 -30.562 1 95.69 609 GLY B C 1
ATOM 12488 O O . GLY B 1 609 ? -16.406 -3.73 -29.625 1 95.69 609 GLY B O 1
ATOM 12489 N N . ARG B 1 610 ? -14.492 -4.184 -30.797 1 96.06 610 ARG B N 1
ATOM 12490 C CA . ARG B 1 610 ? -13.633 -3.396 -29.922 1 96.06 610 ARG B CA 1
ATOM 12491 C C . ARG B 1 610 ? -12.43 -2.84 -30.672 1 96.06 610 ARG B C 1
ATOM 12493 O O . ARG B 1 610 ? -11.867 -3.516 -31.547 1 96.06 610 ARG B O 1
ATOM 12500 N N . ASN B 1 611 ? -12.148 -1.582 -30.469 1 96.62 611 ASN B N 1
ATOM 12501 C CA . ASN B 1 611 ? -10.898 -0.972 -30.922 1 96.62 611 ASN B CA 1
ATOM 12502 C C . ASN B 1 611 ? -10.023 -0.542 -29.75 1 96.62 611 ASN B C 1
ATOM 12504 O O . ASN B 1 611 ? -10.484 0.163 -28.844 1 96.62 611 ASN B O 1
ATOM 12508 N N . ASP B 1 612 ? -8.812 -0.983 -29.859 1 96.38 612 ASP B N 1
ATOM 12509 C CA . ASP B 1 612 ? -7.863 -0.607 -28.812 1 96.38 612 ASP B CA 1
ATOM 12510 C C . ASP B 1 612 ? -6.719 0.231 -29.375 1 96.38 612 ASP B C 1
ATOM 12512 O O . ASP B 1 612 ? -6.246 -0.027 -30.484 1 96.38 612 ASP B O 1
ATOM 12516 N N . TRP B 1 613 ? -6.348 1.292 -28.656 1 96.62 613 TRP B N 1
ATOM 12517 C CA . TRP B 1 613 ? -5.133 2.062 -28.891 1 96.62 613 TRP B CA 1
ATOM 12518 C C . TRP B 1 613 ? -4.055 1.712 -27.875 1 96.62 613 TRP B C 1
ATOM 12520 O O . TRP B 1 613 ? -4.312 1.688 -26.672 1 96.62 613 TRP B O 1
ATOM 12530 N N . PHE B 1 614 ? -2.791 1.447 -28.391 1 96.25 614 PHE B N 1
ATOM 12531 C CA . PHE B 1 614 ? -1.715 0.956 -27.531 1 96.25 614 PHE B CA 1
ATOM 12532 C C . PHE B 1 614 ? -0.615 2.002 -27.391 1 96.25 614 PHE B C 1
ATOM 12534 O O . PHE B 1 614 ? -0.018 2.42 -28.391 1 96.25 614 PHE B O 1
ATOM 12541 N N . SER B 1 615 ? -0.218 2.312 -26.125 1 95.31 615 SER B N 1
ATOM 12542 C CA . SER B 1 615 ? 0.892 3.232 -25.891 1 95.31 615 SER B CA 1
ATOM 12543 C C . SER B 1 615 ? 2.219 2.613 -26.312 1 95.31 615 SER B C 1
ATOM 12545 O O . SER B 1 615 ? 3.133 3.324 -26.75 1 95.31 615 SER B O 1
ATOM 12547 N N . THR B 1 616 ? 2.359 1.324 -26.219 1 93.88 616 THR B N 1
ATOM 12548 C CA . THR B 1 616 ? 3.59 0.611 -26.547 1 93.88 616 THR B CA 1
ATOM 12549 C C . THR B 1 616 ? 3.875 0.676 -28.047 1 93.88 616 THR B C 1
ATOM 12551 O O . THR B 1 616 ? 4.988 0.381 -28.484 1 93.88 616 THR B O 1
ATOM 12554 N N . LEU B 1 617 ? 2.9 1.074 -28.797 1 95.31 617 LEU B N 1
ATOM 12555 C CA . LEU B 1 617 ? 3.061 1.191 -30.234 1 95.31 617 LEU B CA 1
ATOM 12556 C C . LEU B 1 617 ? 2.928 2.645 -30.688 1 95.31 617 LEU B C 1
ATOM 12558 O O . LEU B 1 617 ? 2.594 2.916 -31.844 1 95.31 617 LEU B O 1
ATOM 12562 N N . SER B 1 618 ? 3.113 3.492 -29.781 1 93.38 618 SER B N 1
ATOM 12563 C CA . SER B 1 618 ? 2.992 4.918 -30.078 1 93.38 618 SER B CA 1
ATOM 12564 C C . SER B 1 618 ? 4.328 5.633 -29.906 1 93.38 618 SER B C 1
ATOM 12566 O O . SER B 1 618 ? 4.953 5.555 -28.844 1 93.38 618 SER B O 1
ATOM 12568 N N . TYR B 1 619 ? 4.703 6.242 -30.844 1 89.12 619 TYR B N 1
ATOM 12569 C CA . TYR B 1 619 ? 5.949 7.004 -30.891 1 89.12 619 TYR B CA 1
ATOM 12570 C C . TYR B 1 619 ? 5.855 8.141 -31.906 1 89.12 619 TYR B C 1
ATOM 12572 O O . TYR B 1 619 ? 5.258 7.977 -32.969 1 89.12 619 TYR B O 1
ATOM 12580 N N . PRO B 1 620 ? 6.535 9.219 -31.469 1 87.5 620 PRO B N 1
ATOM 12581 C CA . PRO B 1 620 ? 6.488 10.32 -32.438 1 87.5 620 PRO B CA 1
ATOM 12582 C C . PRO B 1 620 ? 7.102 9.953 -33.781 1 87.5 620 PRO B C 1
ATOM 12584 O O . PRO B 1 620 ? 8.203 9.398 -33.844 1 87.5 620 PRO B O 1
ATOM 12587 N N . GLY B 1 621 ? 6.488 10.266 -34.844 1 87.19 621 GLY B N 1
ATOM 12588 C CA . GLY B 1 621 ? 6.988 10.031 -36.188 1 87.19 621 GLY B CA 1
ATOM 12589 C C . GLY B 1 621 ? 6.664 8.641 -36.719 1 87.19 621 GLY B C 1
ATOM 12590 O O . GLY B 1 621 ? 6.914 8.336 -37.875 1 87.19 621 GLY B O 1
ATOM 12591 N N . LYS B 1 622 ? 6.148 7.809 -35.781 1 90.12 622 LYS B N 1
ATOM 12592 C CA . LYS B 1 622 ? 5.781 6.465 -36.219 1 90.12 622 LYS B CA 1
ATOM 12593 C C . LYS B 1 622 ? 4.652 6.512 -37.25 1 90.12 622 LYS B C 1
ATOM 12595 O O . LYS B 1 622 ? 3.705 7.289 -37.094 1 90.12 622 LYS B O 1
ATOM 12600 N N . THR B 1 623 ? 4.734 5.629 -38.344 1 91.44 623 THR B N 1
ATOM 12601 C CA . THR B 1 623 ? 3.762 5.664 -39.438 1 91.44 623 THR B CA 1
ATOM 12602 C C . THR B 1 623 ? 2.883 4.418 -39.406 1 91.44 623 THR B C 1
ATOM 12604 O O . THR B 1 623 ? 1.814 4.395 -40.031 1 91.44 623 THR B O 1
ATOM 12607 N N . THR B 1 624 ? 3.277 3.418 -38.812 1 93.25 624 THR B N 1
ATOM 12608 C CA . THR B 1 624 ? 2.475 2.203 -38.719 1 93.25 624 THR B CA 1
ATOM 12609 C C . THR B 1 624 ? 1.421 2.33 -37.625 1 93.25 624 THR B C 1
ATOM 12611 O O . THR B 1 624 ? 1.574 3.131 -36.688 1 93.25 624 THR B O 1
ATOM 12614 N N . PRO B 1 625 ? 0.378 1.562 -37.75 1 94.44 625 PRO B N 1
ATOM 12615 C CA . PRO B 1 625 ? -0.737 1.728 -36.812 1 94.44 625 PRO B CA 1
ATOM 12616 C C . PRO B 1 625 ? -0.361 1.371 -35.375 1 94.44 625 PRO B C 1
ATOM 12618 O O . PRO B 1 625 ? 0.383 0.414 -35.125 1 94.44 625 PRO B O 1
ATOM 12621 N N . ASN B 1 626 ? -0.933 2.137 -34.5 1 95.38 626 ASN B N 1
ATOM 12622 C CA . ASN B 1 626 ? -0.81 1.842 -33.062 1 95.38 626 ASN B CA 1
ATOM 12623 C C . ASN B 1 626 ? -2.121 1.322 -32.469 1 95.38 626 ASN B C 1
ATOM 12625 O O . ASN B 1 626 ? -2.291 1.276 -31.266 1 95.38 626 ASN B O 1
ATOM 12629 N N . ASP B 1 627 ? -3.115 1.041 -33.344 1 95.31 627 ASP B N 1
ATOM 12630 C CA . ASP B 1 627 ? -4.434 0.564 -32.938 1 95.31 627 ASP B CA 1
ATOM 12631 C C . ASP B 1 627 ? -4.926 -0.544 -33.875 1 95.31 627 ASP B C 1
ATOM 12633 O O . ASP B 1 627 ? -4.359 -0.757 -34.938 1 95.31 627 ASP B O 1
ATOM 12637 N N . GLU B 1 628 ? -5.949 -1.292 -33.406 1 95.06 628 GLU B N 1
ATOM 12638 C CA . GLU B 1 628 ? -6.578 -2.334 -34.188 1 95.06 628 GLU B CA 1
ATOM 12639 C C . GLU B 1 628 ? -8.023 -2.557 -33.781 1 95.06 628 GLU B C 1
ATOM 12641 O O . GLU B 1 628 ? -8.344 -2.551 -32.594 1 95.06 628 GLU B O 1
ATOM 12646 N N . PHE B 1 629 ? -8.859 -2.709 -34.781 1 96 629 PHE B N 1
ATOM 12647 C CA . PHE B 1 629 ? -10.25 -3.092 -34.562 1 96 629 PHE B CA 1
ATOM 12648 C C . PHE B 1 629 ? -10.438 -4.59 -34.75 1 96 629 PHE B C 1
ATOM 12650 O O . PHE B 1 629 ? -9.922 -5.164 -35.719 1 96 629 PHE B O 1
ATOM 12657 N N . TYR B 1 630 ? -11.055 -5.207 -33.938 1 94.12 630 TYR B N 1
ATOM 12658 C CA . TYR B 1 630 ? -11.383 -6.625 -34.062 1 94.12 630 TYR B CA 1
ATOM 12659 C C . TYR B 1 630 ? -12.797 -6.898 -33.531 1 94.12 630 TYR B C 1
ATOM 12661 O O . TYR B 1 630 ? -13.367 -6.094 -32.812 1 94.12 630 TYR B O 1
ATOM 12669 N N . PHE B 1 631 ? -13.391 -8.078 -33.906 1 94.94 631 PHE B N 1
ATOM 12670 C CA . PHE B 1 631 ? -14.789 -8.359 -33.625 1 94.94 631 PHE B CA 1
ATOM 12671 C C . PHE B 1 631 ? -15.008 -9.852 -33.406 1 94.94 631 PHE B C 1
ATOM 12673 O O . PHE B 1 631 ? -14.094 -10.656 -33.625 1 94.94 631 PHE B O 1
ATOM 12680 N N . SER B 1 632 ? -16.172 -10.211 -32.938 1 95.06 632 SER B N 1
ATOM 12681 C CA . SER B 1 632 ? -16.594 -11.602 -32.781 1 95.06 632 SER B CA 1
ATOM 12682 C C . SER B 1 632 ? -18.078 -11.766 -33.094 1 95.06 632 SER B C 1
ATOM 12684 O O . SER B 1 632 ? -18.844 -10.797 -33.031 1 95.06 632 SER B O 1
ATOM 12686 N N . VAL B 1 633 ? -18.422 -12.914 -33.594 1 95.88 633 VAL B N 1
ATOM 12687 C CA . VAL B 1 633 ? -19.797 -13.32 -33.812 1 95.88 633 VAL B CA 1
ATOM 12688 C C . VAL B 1 633 ? -20.016 -14.727 -33.281 1 95.88 633 VAL B C 1
ATOM 12690 O O . VAL B 1 633 ? -19.219 -15.633 -33.531 1 95.88 633 VAL B O 1
ATOM 12693 N N . ASN B 1 634 ? -21.031 -14.914 -32.5 1 95.06 634 ASN B N 1
ATOM 12694 C CA . ASN B 1 634 ? -21.344 -16.234 -31.953 1 95.06 634 ASN B CA 1
ATOM 12695 C C . ASN B 1 634 ? -22.844 -16.5 -31.938 1 95.06 634 ASN B C 1
ATOM 12697 O O . ASN B 1 634 ? -23.641 -15.562 -31.781 1 95.06 634 ASN B O 1
ATOM 12701 N N . THR B 1 635 ? -23.188 -17.734 -32 1 96.19 635 THR B N 1
ATOM 12702 C CA . THR B 1 635 ? -24.594 -18.125 -32.062 1 96.19 635 THR B CA 1
ATOM 12703 C C . THR B 1 635 ? -24.828 -19.375 -31.219 1 96.19 635 THR B C 1
ATOM 12705 O O . THR B 1 635 ? -23.906 -20.156 -30.969 1 96.19 635 THR B O 1
ATOM 12708 N N . SER B 1 636 ? -26 -19.469 -30.688 1 96.31 636 SER B N 1
ATOM 12709 C CA . SER B 1 636 ? -26.484 -20.656 -29.984 1 96.31 636 SER B CA 1
ATOM 12710 C C . SER B 1 636 ? -27.922 -20.984 -30.406 1 96.31 636 SER B C 1
ATOM 12712 O O . SER B 1 636 ? -28.75 -20.094 -30.531 1 96.31 636 SER B O 1
ATOM 12714 N N . VAL B 1 637 ? -28.141 -22.297 -30.656 1 97.19 637 VAL B N 1
ATOM 12715 C CA . VAL B 1 637 ? -29.469 -22.781 -31.031 1 97.19 637 VAL B CA 1
ATOM 12716 C C . VAL B 1 637 ? -29.859 -23.953 -30.125 1 97.19 637 VAL B C 1
ATOM 12718 O O . VAL B 1 637 ? -29.156 -24.953 -30.062 1 97.19 637 VAL B O 1
ATOM 12721 N N . ILE B 1 638 ? -30.984 -23.719 -29.453 1 96.56 638 ILE B N 1
ATOM 12722 C CA . ILE B 1 638 ? -31.5 -24.766 -28.578 1 96.56 638 ILE B CA 1
ATOM 12723 C C . ILE B 1 638 ? -32.5 -25.641 -29.344 1 96.56 638 ILE B C 1
ATOM 12725 O O . ILE B 1 638 ? -33.688 -25.375 -29.344 1 96.56 638 ILE B O 1
ATOM 12729 N N . LEU B 1 639 ? -32.062 -26.781 -29.781 1 96.5 639 LEU B N 1
ATOM 12730 C CA . LEU B 1 639 ? -32.844 -27.656 -30.625 1 96.5 639 LEU B CA 1
ATOM 12731 C C . LEU B 1 639 ? -33.969 -28.328 -29.828 1 96.5 639 LEU B C 1
ATOM 12733 O O . LEU B 1 639 ? -35.062 -28.594 -30.359 1 96.5 639 LEU B O 1
ATOM 12737 N N . SER B 1 640 ? -33.719 -28.578 -28.609 1 93.38 640 SER B N 1
ATOM 12738 C CA . SER B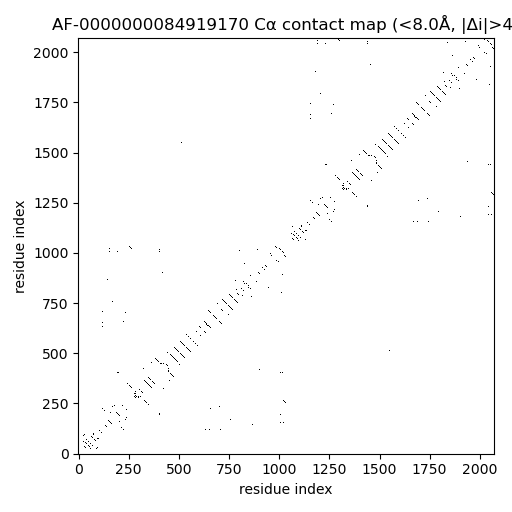 1 640 ? -34.75 -29.219 -27.766 1 93.38 640 SER B CA 1
ATOM 12739 C C . SER B 1 640 ? -35.938 -28.312 -27.562 1 93.38 640 SER B C 1
ATOM 12741 O O . SER B 1 640 ? -37.031 -28.781 -27.266 1 93.38 640 SER B O 1
ATOM 12743 N N . ASP B 1 641 ? -35.719 -27.047 -27.641 1 91 641 ASP B N 1
ATOM 12744 C CA . ASP B 1 641 ? -36.844 -26.109 -27.516 1 91 641 ASP B CA 1
ATOM 12745 C C . ASP B 1 641 ? -37.5 -25.891 -28.875 1 91 641 ASP B C 1
ATOM 12747 O O . ASP B 1 641 ? -38.688 -25.484 -28.938 1 91 641 ASP B O 1
ATOM 12751 N N . LEU B 1 642 ? -36.812 -26.125 -29.984 1 92.25 642 LEU B N 1
ATOM 12752 C CA . LEU B 1 642 ? -37.281 -25.891 -31.344 1 92.25 642 LEU B CA 1
ATOM 12753 C C . LEU B 1 642 ? -38.031 -27.109 -31.875 1 92.25 642 LEU B C 1
ATOM 12755 O O . LEU B 1 642 ? -39.062 -26.984 -32.562 1 92.25 642 LEU B O 1
ATOM 12759 N N . LEU B 1 643 ? -37.5 -28.328 -31.484 1 94.31 643 LEU B N 1
ATOM 12760 C CA . LEU B 1 643 ? -38.031 -29.578 -32.031 1 94.31 643 LEU B CA 1
ATOM 12761 C C . LEU B 1 643 ? -38.531 -30.484 -30.906 1 94.31 643 LEU B C 1
ATOM 12763 O O . LEU B 1 643 ? -38.125 -30.344 -29.75 1 94.31 643 LEU B O 1
ATOM 12767 N N . GLU B 1 644 ? -39.5 -31.281 -31.281 1 91.62 644 GLU B N 1
ATOM 12768 C CA . GLU B 1 644 ? -39.906 -32.312 -30.344 1 91.62 644 GLU B CA 1
ATOM 12769 C C . GLU B 1 644 ? -38.938 -33.5 -30.391 1 91.62 644 GLU B C 1
ATOM 12771 O O . GLU B 1 644 ? -38.938 -34.281 -31.344 1 91.62 644 GLU B O 1
ATOM 12776 N N . LEU B 1 645 ? -38.25 -33.625 -29.406 1 94.19 645 LEU B N 1
ATOM 12777 C CA . LEU B 1 645 ? -37.25 -34.656 -29.359 1 94.19 645 LEU B CA 1
ATOM 12778 C C . LEU B 1 645 ? -37.688 -35.812 -28.422 1 94.19 645 LEU B C 1
ATOM 12780 O O . LEU B 1 645 ? -38.625 -35.625 -27.625 1 94.19 645 LEU B O 1
ATOM 12784 N N . PRO B 1 646 ? -37.062 -36.938 -28.578 1 94.44 646 PRO B N 1
ATOM 12785 C CA . PRO B 1 646 ? -37.406 -38.031 -27.672 1 94.44 646 PRO B CA 1
ATOM 12786 C C . PRO B 1 646 ? -37.25 -37.656 -26.203 1 94.44 646 PRO B C 1
ATOM 12788 O O . PRO B 1 646 ? -36.406 -36.812 -25.859 1 94.44 646 PRO B O 1
ATOM 12791 N N . ASN B 1 647 ? -37.969 -38.375 -25.375 1 90 647 ASN B N 1
ATOM 12792 C CA . ASN B 1 647 ? -38.062 -38 -23.969 1 90 647 ASN B CA 1
ATOM 12793 C C . ASN B 1 647 ? -36.719 -38.188 -23.266 1 90 647 ASN B C 1
ATOM 12795 O O . ASN B 1 647 ? -36.469 -37.562 -22.234 1 90 647 ASN B O 1
ATOM 12799 N N . PHE B 1 648 ? -35.875 -39.031 -23.766 1 92.94 648 PHE B N 1
ATOM 12800 C CA . PHE B 1 648 ? -34.625 -39.25 -23.078 1 92.94 648 PHE B CA 1
ATOM 12801 C C . PHE B 1 648 ? -33.656 -38.094 -23.312 1 92.94 648 PHE B C 1
ATOM 12803 O O . PHE B 1 648 ? -32.625 -38 -22.625 1 92.94 648 PHE B O 1
ATOM 12810 N N . ILE B 1 649 ? -33.969 -37.156 -24.281 1 96.44 649 ILE B N 1
ATOM 12811 C CA . ILE B 1 649 ? -33.188 -35.969 -24.531 1 96.44 649 ILE B CA 1
ATOM 12812 C C . ILE B 1 649 ? -33.812 -34.781 -23.812 1 96.44 649 ILE B C 1
ATOM 12814 O O . ILE B 1 649 ? -34.875 -34.281 -24.219 1 96.44 649 ILE B O 1
ATOM 12818 N N . ASP B 1 650 ? -33.188 -34.312 -22.812 1 92.75 650 ASP B N 1
ATOM 12819 C CA . ASP B 1 650 ? -33.719 -33.219 -22.016 1 92.75 650 ASP B CA 1
ATOM 12820 C C . ASP B 1 650 ? -33.312 -31.859 -22.609 1 92.75 650 ASP B C 1
ATOM 12822 O O . ASP B 1 650 ? -34.094 -30.891 -22.547 1 92.75 650 ASP B O 1
ATOM 12826 N N . PHE B 1 651 ? -32.156 -31.797 -23.094 1 93.75 651 PHE B N 1
ATOM 12827 C CA . PHE B 1 651 ? -31.594 -30.547 -23.594 1 93.75 651 PHE B CA 1
ATOM 12828 C C . PHE B 1 651 ? -30.578 -30.797 -24.688 1 93.75 651 PHE B C 1
ATOM 12830 O O . PHE B 1 651 ? -29.719 -31.688 -24.562 1 93.75 651 PHE B O 1
ATOM 12837 N N . LEU B 1 652 ? -30.672 -30.172 -25.828 1 96.56 652 LEU B N 1
ATOM 12838 C CA . LEU B 1 652 ? -29.75 -30.25 -26.953 1 96.56 652 LEU B CA 1
ATOM 12839 C C . LEU B 1 652 ? -29.469 -28.859 -27.516 1 96.56 652 LEU B C 1
ATOM 12841 O O . LEU B 1 652 ? -30.375 -28.188 -28 1 96.56 652 LEU B O 1
ATOM 12845 N N . LYS B 1 653 ? -28.25 -28.453 -27.391 1 96.38 653 LYS B N 1
ATOM 12846 C CA . LYS B 1 653 ? -27.812 -27.125 -27.844 1 96.38 653 LYS B CA 1
ATOM 12847 C C . LYS B 1 653 ? -26.594 -27.234 -28.75 1 96.38 653 LYS B C 1
ATOM 12849 O O . LYS B 1 653 ? -25.641 -27.969 -28.453 1 96.38 653 LYS B O 1
ATOM 12854 N N . ILE B 1 654 ? -26.625 -26.547 -29.891 1 97.38 654 ILE B N 1
ATOM 12855 C CA . ILE B 1 654 ? -25.469 -26.375 -30.75 1 97.38 654 ILE B CA 1
ATOM 12856 C C . ILE B 1 654 ? -25.031 -24.906 -30.734 1 97.38 654 ILE B C 1
ATOM 12858 O O . ILE B 1 654 ? -25.859 -24 -30.734 1 97.38 654 ILE B O 1
ATOM 12862 N N . ARG B 1 655 ? -23.781 -24.797 -30.672 1 96.38 655 ARG B N 1
ATOM 12863 C CA . ARG B 1 655 ? -23.25 -23.438 -30.641 1 96.38 655 ARG B CA 1
ATOM 12864 C C . ARG B 1 655 ? -22.016 -23.297 -31.531 1 96.38 655 ARG B C 1
ATOM 12866 O O . ARG B 1 655 ? -21.391 -24.297 -31.875 1 96.38 655 ARG B O 1
ATOM 12873 N N . GLY B 1 656 ? -21.641 -22.094 -31.891 1 95.94 656 GLY B N 1
ATOM 12874 C CA . GLY B 1 656 ? -20.469 -21.797 -32.688 1 95.94 656 GLY B CA 1
ATOM 12875 C C . GLY B 1 656 ? -20.219 -20.312 -32.875 1 95.94 656 GLY B C 1
ATOM 12876 O O . GLY B 1 656 ? -21.078 -19.5 -32.562 1 95.94 656 GLY B O 1
ATOM 12877 N N . GLY B 1 657 ? -18.953 -20.094 -33.312 1 94.44 657 GLY B N 1
ATOM 12878 C CA . GLY B 1 657 ? -18.641 -18.688 -33.531 1 94.44 657 GLY B CA 1
ATOM 12879 C C . GLY B 1 657 ? -17.234 -18.453 -34 1 94.44 657 GLY B C 1
ATOM 12880 O O . GLY B 1 657 ? -16.453 -19.391 -34.188 1 94.44 657 GLY B O 1
ATOM 12881 N N . TYR B 1 658 ? -17.047 -17.203 -34.281 1 95.75 658 TYR B N 1
ATOM 12882 C CA . TYR B 1 658 ? -15.758 -16.656 -34.688 1 95.75 658 TYR B CA 1
ATOM 12883 C C . TYR B 1 658 ? -15.375 -15.445 -33.844 1 95.75 658 TYR B C 1
ATOM 12885 O O . TYR B 1 658 ? -16.234 -14.656 -33.438 1 95.75 658 TYR B O 1
ATOM 12893 N N . SER B 1 659 ? -14.062 -15.391 -33.594 1 95.06 659 SER B N 1
ATOM 12894 C CA . SER B 1 659 ? -13.609 -14.211 -32.875 1 95.06 659 SER B CA 1
ATOM 12895 C C . SER B 1 659 ? -12.203 -13.805 -33.281 1 95.06 659 SER B C 1
ATOM 12897 O O . SER B 1 659 ? -11.383 -14.656 -33.625 1 95.06 659 SER B O 1
ATOM 12899 N N . GLY B 1 660 ? -11.977 -12.453 -33.219 1 94.06 660 GLY B N 1
ATOM 12900 C CA . GLY B 1 660 ? -10.656 -11.867 -33.375 1 94.06 660 GLY B CA 1
ATOM 12901 C C . GLY B 1 660 ? -10.242 -11.039 -32.156 1 94.06 660 GLY B C 1
ATOM 12902 O O . GLY B 1 660 ? -11.07 -10.352 -31.547 1 94.06 660 GLY B O 1
ATOM 12903 N N . VAL B 1 661 ? -8.977 -11.203 -31.828 1 93.19 661 VAL B N 1
ATOM 12904 C CA . VAL B 1 661 ? -8.375 -10.359 -30.797 1 93.19 661 VAL B CA 1
ATOM 12905 C C . VAL B 1 661 ? -7.02 -9.844 -31.281 1 93.19 661 VAL B C 1
ATOM 12907 O O . VAL B 1 661 ? -6.367 -10.477 -32.125 1 93.19 661 VAL B O 1
ATOM 12910 N N . ALA B 1 662 ? -6.656 -8.641 -30.766 1 93.19 662 ALA B N 1
ATOM 12911 C CA . ALA B 1 662 ? -5.363 -8.07 -31.141 1 93.19 662 ALA B CA 1
ATOM 12912 C C . ALA B 1 662 ? -4.676 -7.438 -29.938 1 93.19 662 ALA B C 1
ATOM 12914 O O . ALA B 1 662 ? -5.324 -7.148 -28.922 1 93.19 662 ALA B O 1
ATOM 12915 N N . GLY B 1 663 ? -3.326 -7.258 -30.078 1 90.88 663 GLY B N 1
ATOM 12916 C CA . GLY B 1 663 ? -2.611 -6.633 -28.984 1 90.88 663 GLY B CA 1
ATOM 12917 C C . GLY B 1 663 ? -1.335 -5.938 -29.422 1 90.88 663 GLY B C 1
ATOM 12918 O O . GLY B 1 663 ? -0.784 -6.246 -30.469 1 90.88 663 GLY B O 1
ATOM 12919 N N . GLY B 1 664 ? -0.913 -4.859 -28.656 1 82.94 664 GLY B N 1
ATOM 12920 C CA . GLY B 1 664 ? 0.239 -4.031 -28.984 1 82.94 664 GLY B CA 1
ATOM 12921 C C . GLY B 1 664 ? 1.503 -4.465 -28.266 1 82.94 664 GLY B C 1
ATOM 12922 O O . GLY B 1 664 ? 2.473 -3.705 -28.188 1 82.94 664 GLY B O 1
ATOM 12923 N N . GLY B 1 665 ? 1.671 -5.492 -27.75 1 75.94 665 GLY B N 1
ATOM 12924 C CA . GLY B 1 665 ? 2.84 -5.891 -26.969 1 75.94 665 GLY B CA 1
ATOM 12925 C C . GLY B 1 665 ? 2.729 -5.551 -25.5 1 75.94 665 GLY B C 1
ATOM 12926 O O . GLY B 1 665 ? 1.989 -4.641 -25.125 1 75.94 665 GLY B O 1
ATOM 12927 N N . ASP B 1 666 ? 3.48 -6.246 -24.672 1 76.25 666 ASP B N 1
ATOM 12928 C CA . ASP B 1 666 ? 3.373 -6.098 -23.234 1 76.25 666 ASP B CA 1
ATOM 12929 C C . ASP B 1 666 ? 4.59 -5.367 -22.656 1 76.25 666 ASP B C 1
ATOM 12931 O O . ASP B 1 666 ? 4.617 -5.023 -21.484 1 76.25 666 ASP B O 1
ATOM 12935 N N . ILE B 1 667 ? 5.559 -5.066 -23.453 1 82.69 667 ILE B N 1
ATOM 12936 C CA . ILE B 1 667 ? 6.777 -4.434 -22.953 1 82.69 667 ILE B CA 1
ATOM 12937 C C . ILE B 1 667 ? 6.859 -3 -23.469 1 82.69 667 ILE B C 1
ATOM 12939 O O . ILE B 1 667 ? 6.742 -2.76 -24.672 1 82.69 667 ILE B O 1
ATOM 12943 N N . ALA B 1 668 ? 7.125 -2.119 -22.656 1 88 668 ALA B N 1
ATOM 12944 C CA . ALA B 1 668 ? 7.195 -0.704 -23 1 88 668 ALA B CA 1
ATOM 12945 C C . ALA B 1 668 ? 8.547 -0.357 -23.609 1 88 668 ALA B C 1
ATOM 12947 O O . ALA B 1 668 ? 9.539 -1.048 -23.375 1 88 668 ALA B O 1
ATOM 12948 N N . TYR B 1 669 ? 8.617 0.619 -24.469 1 86.75 669 TYR B N 1
ATOM 12949 C CA . TYR B 1 669 ? 9.797 1.316 -24.953 1 86.75 669 TYR B CA 1
ATOM 12950 C C . TYR B 1 669 ? 10.594 0.433 -25.906 1 86.75 669 TYR B C 1
ATOM 12952 O O . TYR B 1 669 ? 11.82 0.367 -25.828 1 86.75 669 TYR B O 1
ATOM 12960 N N . GLN B 1 670 ? 9.961 -0.285 -26.75 1 85.44 670 GLN B N 1
ATOM 12961 C CA . GLN B 1 670 ? 10.633 -1.162 -27.703 1 85.44 670 GLN B CA 1
ATOM 12962 C C . GLN B 1 670 ? 10.75 -0.502 -29.062 1 85.44 670 GLN B C 1
ATOM 12964 O O . GLN B 1 670 ? 11.32 -1.081 -30 1 85.44 670 GLN B O 1
ATOM 12969 N N . LEU B 1 671 ? 10.305 0.711 -29.219 1 87.44 671 LEU B N 1
ATOM 12970 C CA . LEU B 1 671 ? 10.211 1.327 -30.531 1 87.44 671 LEU B CA 1
ATOM 12971 C C . LEU B 1 671 ? 11.461 2.141 -30.844 1 87.44 671 LEU B C 1
ATOM 12973 O O . LEU B 1 671 ? 11.766 2.4 -32 1 87.44 671 LEU B O 1
ATOM 12977 N N . ALA B 1 672 ? 12.141 2.555 -29.781 1 82 672 ALA B N 1
ATOM 12978 C CA . ALA B 1 672 ? 13.336 3.375 -29.969 1 82 672 ALA B CA 1
ATOM 12979 C C . ALA B 1 672 ? 14.469 2.916 -29.062 1 82 672 ALA B C 1
ATOM 12981 O O . ALA B 1 672 ? 14.227 2.287 -28.031 1 82 672 ALA B O 1
ATOM 12982 N N . PRO B 1 673 ? 15.688 3.191 -29.562 1 75.44 673 PRO B N 1
ATOM 12983 C CA . PRO B 1 673 ? 16.812 2.836 -28.703 1 75.44 673 PRO B CA 1
ATOM 12984 C C . PRO B 1 673 ? 16.781 3.57 -27.359 1 75.44 673 PRO B C 1
ATOM 12986 O O . PRO B 1 673 ? 16.406 4.742 -27.297 1 75.44 673 PRO B O 1
ATOM 12989 N N . THR B 1 674 ? 17.078 2.77 -26.391 1 72.88 674 THR B N 1
ATOM 12990 C CA . THR B 1 674 ? 17.266 3.365 -25.078 1 72.88 674 THR B CA 1
ATOM 12991 C C . THR B 1 674 ? 18.75 3.369 -24.703 1 72.88 674 THR B C 1
ATOM 12993 O O . THR B 1 674 ? 19.547 2.613 -25.25 1 72.88 674 THR B O 1
ATOM 12996 N N . TYR B 1 675 ? 19.109 4.324 -23.875 1 69.81 675 TYR B N 1
ATOM 12997 C CA . TYR B 1 675 ? 20.516 4.496 -23.547 1 69.81 675 TYR B CA 1
ATOM 12998 C C . TYR B 1 675 ? 20.766 4.223 -22.062 1 69.81 675 TYR B C 1
ATOM 13000 O O . TYR B 1 675 ? 19.875 4.422 -21.234 1 69.81 675 TYR B O 1
ATOM 13008 N N . GLN B 1 676 ? 21.906 3.486 -21.781 1 68.25 676 GLN B N 1
ATOM 13009 C CA . GLN B 1 676 ? 22.344 3.227 -20.422 1 68.25 676 GLN B CA 1
ATOM 13010 C C . GLN B 1 676 ? 23.719 3.82 -20.141 1 68.25 676 GLN B C 1
ATOM 13012 O O . GLN B 1 676 ? 24.562 3.891 -21.047 1 68.25 676 GLN B O 1
ATOM 13017 N N . ILE B 1 677 ? 23.734 4.52 -18.938 1 62.88 677 ILE B N 1
ATOM 13018 C CA . ILE B 1 677 ? 25.031 4.988 -18.5 1 62.88 677 ILE B CA 1
ATOM 13019 C C . ILE B 1 677 ? 25.703 3.922 -17.625 1 62.88 677 ILE B C 1
ATOM 13021 O O . ILE B 1 677 ? 25.047 3.361 -16.734 1 62.88 677 ILE B O 1
ATOM 13025 N N . PHE B 1 678 ? 26.797 3.311 -18.094 1 56.91 678 PHE B N 1
ATOM 13026 C CA . PHE B 1 678 ? 27.422 2.26 -17.297 1 56.91 678 PHE B CA 1
ATOM 13027 C C . PHE B 1 678 ? 28.484 2.84 -16.359 1 56.91 678 PHE B C 1
ATOM 13029 O O . PHE B 1 678 ? 29.141 3.832 -16.703 1 56.91 678 PHE B O 1
ATOM 13036 N N . GLY B 1 679 ? 28.297 2.838 -15.141 1 51.69 679 GLY B N 1
ATOM 13037 C CA . GLY B 1 679 ? 29.031 3.35 -13.992 1 51.69 679 GLY B CA 1
ATOM 13038 C C . GLY B 1 679 ? 30.531 3.338 -14.188 1 51.69 679 GLY B C 1
ATOM 13039 O O . GLY B 1 679 ? 31.188 4.363 -14.023 1 51.69 679 GLY B O 1
ATOM 13040 N N . GLN B 1 680 ? 31.234 2.111 -13.938 1 48.25 680 GLN B N 1
ATOM 13041 C CA . GLN B 1 680 ? 32.656 2.207 -13.656 1 48.25 680 GLN B CA 1
ATOM 13042 C C . GLN B 1 680 ? 33.438 2.602 -14.914 1 48.25 680 GLN B C 1
ATOM 13044 O O . GLN B 1 680 ? 33.438 1.864 -15.898 1 48.25 680 GLN B O 1
ATOM 13049 N N . GLY B 1 681 ? 33.219 3.732 -15.219 1 45.84 681 GLY B N 1
ATOM 13050 C CA . GLY B 1 681 ? 33.906 4.289 -16.375 1 45.84 681 GLY B CA 1
ATOM 13051 C C . GLY B 1 681 ? 35.344 3.797 -16.531 1 45.84 681 GLY B C 1
ATOM 13052 O O . GLY B 1 681 ? 35.906 3.197 -15.602 1 45.84 681 GLY B O 1
ATOM 13053 N N . HIS B 1 682 ? 35.688 3.551 -17.812 1 45.5 682 HIS B N 1
ATOM 13054 C CA . HIS B 1 682 ? 37.125 3.443 -18.141 1 45.5 682 HIS B CA 1
ATOM 13055 C C . HIS B 1 682 ? 37.812 4.781 -17.953 1 45.5 682 HIS B C 1
ATOM 13057 O O . HIS B 1 682 ? 37.438 5.781 -18.562 1 45.5 682 HIS B O 1
ATOM 13063 N N . GLN B 1 683 ? 38.719 4.84 -17.344 1 44.5 683 GLN B N 1
ATOM 13064 C CA . GLN B 1 683 ? 39.562 5.973 -17 1 44.5 683 GLN B CA 1
ATOM 13065 C C . GLN B 1 683 ? 38.75 7.105 -16.375 1 44.5 683 GLN B C 1
ATOM 13067 O O . GLN B 1 683 ? 38.969 8.273 -16.703 1 44.5 683 GLN B O 1
ATOM 13072 N N . GLY B 1 684 ? 37.625 6.727 -15.516 1 47.53 684 GLY B N 1
ATOM 13073 C CA . GLY B 1 684 ? 36.938 7.727 -14.719 1 47.53 684 GLY B CA 1
ATOM 13074 C C . GLY B 1 684 ? 35.719 8.289 -15.406 1 47.53 684 GLY B C 1
ATOM 13075 O O . GLY B 1 684 ? 35 9.117 -14.844 1 47.53 684 GLY B O 1
ATOM 13076 N N . GLN B 1 685 ? 35.625 7.984 -16.703 1 49.91 685 GLN B N 1
ATOM 13077 C CA . GLN B 1 685 ? 34.5 8.594 -17.422 1 49.91 685 GLN B CA 1
ATOM 13078 C C . GLN B 1 685 ? 33.344 7.621 -17.562 1 49.91 685 GLN B C 1
ATOM 13080 O O . GLN B 1 685 ? 33.531 6.441 -17.859 1 49.91 685 GLN B O 1
ATOM 13085 N N . THR B 1 686 ? 32.188 7.996 -17.031 1 54.41 686 THR B N 1
ATOM 13086 C CA . THR B 1 686 ? 30.969 7.215 -17.219 1 54.41 686 THR B CA 1
ATOM 13087 C C . THR B 1 686 ? 30.656 7.055 -18.703 1 54.41 686 THR B C 1
ATOM 13089 O O . THR B 1 686 ? 30.703 8.023 -19.469 1 54.41 686 THR B O 1
ATOM 13092 N N . LEU B 1 687 ? 30.734 5.852 -19.312 1 58.5 687 LEU B N 1
ATOM 13093 C CA . LEU B 1 687 ? 30.438 5.586 -20.719 1 58.5 687 LEU B CA 1
ATOM 13094 C C . LEU B 1 687 ? 28.953 5.285 -20.922 1 58.5 687 LEU B C 1
ATOM 13096 O O . LEU B 1 687 ? 28.312 4.703 -20.047 1 58.5 687 LEU B O 1
ATOM 13100 N N . GLY B 1 688 ? 28.328 6.105 -21.797 1 61.16 688 GLY B N 1
ATOM 13101 C CA . GLY B 1 688 ? 26.984 5.781 -22.219 1 61.16 688 GLY B CA 1
ATOM 13102 C C . GLY B 1 688 ? 26.938 4.785 -23.359 1 61.16 688 GLY B C 1
ATOM 13103 O O . GLY B 1 688 ? 27.844 4.75 -24.203 1 61.16 688 GLY B O 1
ATOM 13104 N N . ARG B 1 689 ? 26.172 3.715 -23.281 1 64.38 689 ARG B N 1
ATOM 13105 C CA . ARG B 1 689 ? 25.953 2.803 -24.391 1 64.38 689 ARG B CA 1
ATOM 13106 C C . ARG B 1 689 ? 24.469 2.613 -24.672 1 64.38 689 ARG B C 1
ATOM 13108 O O . ARG B 1 689 ? 23.625 2.967 -23.828 1 64.38 689 ARG B O 1
ATOM 13115 N N . ILE B 1 690 ? 24.25 2.373 -25.953 1 62.34 690 ILE B N 1
ATOM 13116 C CA . ILE B 1 690 ? 22.891 1.976 -26.281 1 62.34 690 ILE B CA 1
ATOM 13117 C C . ILE B 1 690 ? 22.453 0.822 -25.375 1 62.34 690 ILE B C 1
ATOM 13119 O O . ILE B 1 690 ? 23.219 -0.126 -25.172 1 62.34 690 ILE B O 1
ATOM 13123 N N . ASN B 1 691 ? 21.344 1.113 -24.719 1 60.72 691 ASN B N 1
ATOM 13124 C CA . ASN B 1 691 ? 20.812 0.14 -23.781 1 60.72 691 ASN B CA 1
ATOM 13125 C C . ASN B 1 691 ? 20.047 -0.973 -24.484 1 60.72 691 ASN B C 1
ATOM 13127 O O . ASN B 1 691 ? 19.266 -0.709 -25.406 1 60.72 691 ASN B O 1
ATOM 13131 N N . GLY B 1 692 ? 20.266 -2.088 -24.078 1 62.16 692 GLY B N 1
ATOM 13132 C CA . GLY B 1 692 ? 19.469 -3.219 -24.516 1 62.16 692 GLY B CA 1
ATOM 13133 C C . GLY B 1 692 ? 20.156 -4.074 -25.547 1 62.16 692 GLY B C 1
ATOM 13134 O O . GLY B 1 692 ? 21.047 -3.6 -26.266 1 62.16 692 GLY B O 1
ATOM 13135 N N . ASN B 1 693 ? 19.828 -5.352 -25.5 1 65.44 693 ASN B N 1
ATOM 13136 C CA . ASN B 1 693 ? 20.422 -6.344 -26.391 1 65.44 693 ASN B CA 1
ATOM 13137 C C . ASN B 1 693 ? 19.562 -6.586 -27.625 1 65.44 693 ASN B C 1
ATOM 13139 O O . ASN B 1 693 ? 19.875 -7.457 -28.438 1 65.44 693 ASN B O 1
ATOM 13143 N N . SER B 1 694 ? 18.484 -5.617 -27.719 1 73.56 694 SER B N 1
ATOM 13144 C CA . SER B 1 694 ? 17.609 -5.824 -28.875 1 73.56 694 SER B CA 1
ATOM 13145 C C . SER B 1 694 ? 17.484 -4.555 -29.703 1 73.56 694 SER B C 1
ATOM 13147 O O . SER B 1 694 ? 17.375 -3.453 -29.172 1 73.56 694 SER B O 1
ATOM 13149 N N . VAL B 1 695 ? 17.531 -4.695 -31.031 1 78.62 695 VAL B N 1
ATOM 13150 C CA . VAL B 1 695 ? 17.312 -3.566 -31.938 1 78.62 695 VAL B CA 1
ATOM 13151 C C . VAL B 1 695 ? 15.852 -3.141 -31.891 1 78.62 695 VAL B C 1
ATOM 13153 O O . VAL B 1 695 ? 14.953 -3.945 -32.125 1 78.62 695 VAL B O 1
ATOM 13156 N N . PRO B 1 696 ? 15.664 -1.909 -31.484 1 82.12 696 PRO B N 1
ATOM 13157 C CA . PRO B 1 696 ? 14.281 -1.433 -31.484 1 82.12 696 PRO B CA 1
ATOM 13158 C C . PRO B 1 696 ? 13.68 -1.387 -32.906 1 82.12 696 PRO B C 1
ATOM 13160 O O . PRO B 1 696 ? 14.422 -1.321 -33.875 1 82.12 696 PRO B O 1
ATOM 13163 N N . ASN B 1 697 ? 12.359 -1.566 -33.031 1 86.75 697 ASN B N 1
ATOM 13164 C CA . ASN B 1 697 ? 11.633 -1.565 -34.281 1 86.75 697 ASN B CA 1
ATOM 13165 C C . ASN B 1 697 ? 10.469 -0.579 -34.281 1 86.75 697 ASN B C 1
ATOM 13167 O O . ASN B 1 697 ? 9.391 -0.891 -33.75 1 86.75 697 ASN B O 1
ATOM 13171 N N . PRO B 1 698 ? 10.641 0.572 -34.812 1 88.25 698 PRO B N 1
ATOM 13172 C CA . PRO B 1 698 ? 9.586 1.585 -34.781 1 88.25 698 PRO B CA 1
ATOM 13173 C C . PRO B 1 698 ? 8.391 1.202 -35.656 1 88.25 698 PRO B C 1
ATOM 13175 O O . PRO B 1 698 ? 7.355 1.877 -35.625 1 88.25 698 PRO B O 1
ATOM 13178 N N . ASN B 1 699 ? 8.453 0.068 -36.344 1 89.19 699 ASN B N 1
ATOM 13179 C CA . ASN B 1 699 ? 7.398 -0.307 -37.281 1 89.19 699 ASN B CA 1
ATOM 13180 C C . ASN B 1 699 ? 6.52 -1.42 -36.719 1 89.19 699 ASN B C 1
ATOM 13182 O O . ASN B 1 699 ? 5.738 -2.027 -37.469 1 89.19 699 ASN B O 1
ATOM 13186 N N . LEU B 1 700 ? 6.633 -1.624 -35.531 1 92.62 700 LEU B N 1
ATOM 13187 C CA . LEU B 1 700 ? 5.812 -2.662 -34.906 1 92.62 700 LEU B CA 1
ATOM 13188 C C . LEU B 1 700 ? 4.328 -2.346 -35.062 1 92.62 700 LEU B C 1
ATOM 13190 O O . LEU B 1 700 ? 3.928 -1.183 -35 1 92.62 700 LEU B O 1
ATOM 13194 N N . VAL B 1 701 ? 3.576 -3.35 -35.344 1 94.19 701 VAL B N 1
ATOM 13195 C CA . VAL B 1 701 ? 2.121 -3.262 -35.438 1 94.19 701 VAL B CA 1
ATOM 13196 C C . VAL B 1 701 ? 1.48 -4.234 -34.438 1 94.19 701 VAL B C 1
ATOM 13198 O O . VAL B 1 701 ? 2.158 -5.105 -33.906 1 94.19 701 VAL B O 1
ATOM 13201 N N . PRO B 1 702 ? 0.161 -4.113 -34.219 1 94.81 702 PRO B N 1
ATOM 13202 C CA . PRO B 1 702 ? -0.475 -5.066 -33.312 1 94.81 702 PRO B CA 1
ATOM 13203 C C . PRO B 1 702 ? -0.477 -6.492 -33.844 1 94.81 702 PRO B C 1
ATOM 13205 O O . PRO B 1 702 ? -0.668 -6.699 -35.062 1 94.81 702 PRO B O 1
ATOM 13208 N N . TRP B 1 703 ? -0.241 -7.426 -32.938 1 94.19 703 TRP B N 1
ATOM 13209 C CA . TRP B 1 703 ? -0.465 -8.82 -33.312 1 94.19 703 TRP B CA 1
ATOM 13210 C C . TRP B 1 703 ? -1.956 -9.125 -33.406 1 94.19 703 TRP B C 1
ATOM 13212 O O . TRP B 1 703 ? -2.781 -8.391 -32.844 1 94.19 703 TRP B O 1
ATOM 13222 N N . GLU B 1 704 ? -2.303 -10.242 -34.062 1 94.56 704 GLU B N 1
ATOM 13223 C CA . GLU B 1 704 ? -3.693 -10.648 -34.25 1 94.56 704 GLU B CA 1
ATOM 13224 C C . GLU B 1 704 ? -3.885 -12.125 -33.938 1 94.56 704 GLU B C 1
ATOM 13226 O O . GLU B 1 704 ? -3.027 -12.953 -34.25 1 94.56 704 GLU B O 1
ATOM 13231 N N . LYS B 1 705 ? -4.988 -12.469 -33.344 1 94.75 705 LYS B N 1
ATOM 13232 C CA . LYS B 1 705 ? -5.371 -13.852 -33.062 1 94.75 705 LYS B CA 1
ATOM 13233 C C . LYS B 1 705 ? -6.812 -14.109 -33.5 1 94.75 705 LYS B C 1
ATOM 13235 O O . LYS B 1 705 ? -7.734 -13.445 -33.031 1 94.75 705 LYS B O 1
ATOM 13240 N N . ASP B 1 706 ? -7 -15.055 -34.312 1 95.44 706 ASP B N 1
ATOM 13241 C CA . ASP B 1 706 ? -8.32 -15.477 -34.781 1 95.44 706 ASP B CA 1
ATOM 13242 C C . ASP B 1 706 ? -8.672 -16.859 -34.219 1 95.44 706 ASP B C 1
ATOM 13244 O O . ASP B 1 706 ? -7.809 -17.734 -34.125 1 95.44 706 ASP B O 1
ATOM 13248 N N . GLU B 1 707 ? -9.922 -17.062 -33.938 1 96.25 707 GLU B N 1
ATOM 13249 C CA . GLU B 1 707 ? -10.352 -18.344 -33.406 1 96.25 707 GLU B CA 1
ATOM 13250 C C . GLU B 1 707 ? -11.75 -18.719 -33.906 1 96.25 707 GLU B C 1
ATOM 13252 O O . GLU B 1 707 ? -12.625 -17.859 -34 1 96.25 707 GLU B O 1
ATOM 13257 N N . THR B 1 708 ? -11.945 -19.922 -34.281 1 96.62 708 THR B N 1
ATOM 13258 C CA . THR B 1 708 ? -13.242 -20.516 -34.594 1 96.62 708 THR B CA 1
ATOM 13259 C C . THR B 1 708 ? -13.555 -21.656 -33.625 1 96.62 708 THR B C 1
ATOM 13261 O O . THR B 1 708 ? -12.664 -22.406 -33.25 1 96.62 708 THR B O 1
ATOM 13264 N N . GLU B 1 709 ? -14.812 -21.766 -33.25 1 96.62 709 GLU B N 1
ATOM 13265 C CA . GLU B 1 709 ? -15.242 -22.797 -32.312 1 96.62 709 GLU B CA 1
ATOM 13266 C C . GLU B 1 709 ? -16.609 -23.344 -32.719 1 96.62 709 GLU B C 1
ATOM 13268 O O . GLU B 1 709 ? -17.484 -22.609 -33.156 1 96.62 709 GLU B O 1
ATOM 13273 N N . ILE B 1 710 ? -16.812 -24.641 -32.594 1 97.31 710 ILE B N 1
ATOM 13274 C CA . ILE B 1 710 ? -18.109 -25.328 -32.688 1 97.31 710 ILE B CA 1
ATOM 13275 C C . ILE B 1 710 ? -18.297 -26.219 -31.453 1 97.31 710 ILE B C 1
ATOM 13277 O O . ILE B 1 710 ? -17.359 -26.875 -31 1 97.31 710 ILE B O 1
ATOM 13281 N N . GLY B 1 711 ? -19.5 -26.156 -30.875 1 96.75 711 GLY B N 1
ATOM 13282 C CA . GLY B 1 711 ? -19.719 -26.906 -29.656 1 96.75 711 GLY B CA 1
ATOM 13283 C C . GLY B 1 711 ? -21.094 -27.562 -29.594 1 96.75 711 GLY B C 1
ATOM 13284 O O . GLY B 1 711 ? -22 -27.188 -30.344 1 96.75 711 GLY B O 1
ATOM 13285 N N . LEU B 1 712 ? -21.188 -28.531 -28.688 1 96.88 712 LEU B N 1
ATOM 13286 C CA . LEU B 1 712 ? -22.391 -29.312 -28.453 1 96.88 712 LEU B CA 1
ATOM 13287 C C . LEU B 1 712 ? -22.641 -29.484 -26.969 1 96.88 712 LEU B C 1
ATOM 13289 O O . LEU B 1 712 ? -21.734 -29.844 -26.219 1 96.88 712 LEU B O 1
ATOM 13293 N N . ASP B 1 713 ? -23.828 -29.125 -26.562 1 96.19 713 ASP B N 1
ATOM 13294 C CA . ASP B 1 713 ? -24.312 -29.406 -25.203 1 96.19 713 ASP B CA 1
ATOM 13295 C C . ASP B 1 713 ? -25.5 -30.359 -25.234 1 96.19 713 ASP B C 1
ATOM 13297 O O . ASP B 1 713 ? -26.562 -30.016 -25.781 1 96.19 713 ASP B O 1
ATOM 13301 N N . LEU B 1 714 ? -25.312 -31.453 -24.594 1 96.56 714 LEU B N 1
ATOM 13302 C CA . LEU B 1 714 ? -26.344 -32.5 -24.594 1 96.56 714 LEU B CA 1
ATOM 13303 C C . LEU B 1 714 ? -26.609 -32.969 -23.172 1 96.56 714 LEU B C 1
ATOM 13305 O O . LEU B 1 714 ? -25.688 -33.281 -22.422 1 96.56 714 LEU B O 1
ATOM 13309 N N . ARG B 1 715 ? -27.891 -33 -22.766 1 95.88 715 ARG B N 1
ATOM 13310 C CA . ARG B 1 715 ? -28.328 -33.562 -21.5 1 95.88 715 ARG B CA 1
ATOM 13311 C C . ARG B 1 715 ? -29.359 -34.656 -21.734 1 95.88 715 ARG B C 1
ATOM 13313 O O . ARG B 1 715 ? -30.328 -34.469 -22.469 1 95.88 715 ARG B O 1
ATOM 13320 N N . LEU B 1 716 ? -29.156 -35.781 -20.984 1 96.5 716 LEU B N 1
ATOM 13321 C CA . LEU B 1 716 ? -29.984 -36.938 -21.203 1 96.5 716 LEU B CA 1
ATOM 13322 C C . LEU B 1 716 ? -30.516 -37.5 -19.891 1 96.5 716 LEU B C 1
ATOM 13324 O O . LEU B 1 716 ? -29.938 -37.25 -18.828 1 96.5 716 LEU B O 1
ATOM 13328 N N . PHE B 1 717 ? -31.656 -38.219 -19.891 1 95.5 717 PHE B N 1
ATOM 13329 C CA . PHE B 1 717 ? -32.219 -39.062 -18.828 1 95.5 717 PHE B CA 1
ATOM 13330 C C . PHE B 1 717 ? -32.469 -38.219 -17.578 1 95.5 717 PHE B C 1
ATOM 13332 O O . PHE B 1 717 ? -32.031 -38.594 -16.484 1 95.5 717 PHE B O 1
ATOM 13339 N N . GLY B 1 718 ? -33.156 -37.188 -17.766 1 90.69 718 GLY B N 1
ATOM 13340 C CA . GLY B 1 718 ? -33.469 -36.281 -16.656 1 90.69 718 GLY B CA 1
ATOM 13341 C C . GLY B 1 718 ? -32.281 -35.5 -16.156 1 90.69 718 GLY B C 1
ATOM 13342 O O . GLY B 1 718 ? -32.062 -35.375 -14.945 1 90.69 718 GLY B O 1
ATOM 13343 N N . ASN B 1 719 ? -31.422 -35.219 -17.094 1 90 719 ASN B N 1
ATOM 13344 C CA . ASN B 1 719 ? -30.219 -34.438 -16.828 1 90 719 ASN B CA 1
ATOM 13345 C C . ASN B 1 719 ? -29.219 -35.25 -15.992 1 90 719 ASN B C 1
ATOM 13347 O O . ASN B 1 719 ? -28.391 -34.656 -15.289 1 90 719 ASN B O 1
ATOM 13351 N N . ARG B 1 720 ? -29.266 -36.5 -15.938 1 94.38 720 ARG B N 1
ATOM 13352 C CA . ARG B 1 720 ? -28.375 -37.344 -15.164 1 94.38 720 ARG B CA 1
ATOM 13353 C C . ARG B 1 720 ? -27.078 -37.656 -15.93 1 94.38 720 ARG B C 1
ATOM 13355 O O . ARG B 1 720 ? -26.109 -38.125 -15.352 1 94.38 720 ARG B O 1
ATOM 13362 N N . LEU B 1 721 ? -27.156 -37.438 -17.219 1 96.12 721 LEU B N 1
ATOM 13363 C CA . LEU B 1 721 ? -25.969 -37.531 -18.062 1 96.12 721 LEU B CA 1
ATOM 13364 C C . LEU B 1 721 ? -25.828 -36.312 -18.969 1 96.12 721 LEU B C 1
ATOM 13366 O O . LEU B 1 721 ? -26.766 -35.969 -19.672 1 96.12 721 LEU B O 1
ATOM 13370 N N . SER B 1 722 ? -24.719 -35.719 -18.906 1 95.75 722 SER B N 1
ATOM 13371 C CA . SER B 1 722 ? -24.516 -34.5 -19.688 1 95.75 722 SER B CA 1
ATOM 13372 C C . SER B 1 722 ? -23.203 -34.562 -20.469 1 95.75 722 SER B C 1
ATOM 13374 O O . SER B 1 722 ? -22.203 -35.094 -19.984 1 95.75 722 SER B O 1
ATOM 13376 N N . PHE B 1 723 ? -23.203 -34.031 -21.719 1 97 723 PHE B N 1
ATOM 13377 C CA . PHE B 1 723 ? -22.031 -33.875 -22.578 1 97 723 PHE B CA 1
ATOM 13378 C C . PHE B 1 723 ? -21.812 -32.438 -22.969 1 97 723 PHE B C 1
ATOM 13380 O O . PHE B 1 723 ? -22.75 -31.766 -23.422 1 97 723 PHE B O 1
ATOM 13387 N N . ASP B 1 724 ? -20.688 -31.906 -22.734 1 96.25 724 ASP B N 1
ATOM 13388 C CA . ASP B 1 724 ? -20.219 -30.641 -23.266 1 96.25 724 ASP B CA 1
ATOM 13389 C C . ASP B 1 724 ? -18.953 -30.812 -24.094 1 96.25 724 ASP B C 1
ATOM 13391 O O . ASP B 1 724 ? -17.875 -31.062 -23.562 1 96.25 724 ASP B O 1
ATOM 13395 N N . ILE B 1 725 ? -19.094 -30.703 -25.375 1 97.62 725 ILE B N 1
ATOM 13396 C CA . ILE B 1 725 ? -18 -30.953 -26.312 1 97.62 725 ILE B CA 1
ATOM 13397 C C . ILE B 1 725 ? -17.766 -29.734 -27.188 1 97.62 725 ILE B C 1
ATOM 13399 O O . ILE B 1 725 ? -18.719 -29.078 -27.625 1 97.62 725 ILE B O 1
ATOM 13403 N N . ALA B 1 726 ? -16.453 -29.422 -27.406 1 96.75 726 ALA B N 1
ATOM 13404 C CA . ALA B 1 726 ? -16.141 -28.297 -28.266 1 96.75 726 ALA B CA 1
ATOM 13405 C C . ALA B 1 726 ? -14.898 -28.578 -29.109 1 96.75 726 ALA B C 1
ATOM 13407 O O . ALA B 1 726 ? -13.945 -29.203 -28.625 1 96.75 726 ALA B O 1
ATOM 13408 N N . TYR B 1 727 ? -14.969 -28.188 -30.328 1 97.62 727 TYR B N 1
ATOM 13409 C CA . TYR B 1 727 ? -13.812 -28.141 -31.219 1 97.62 727 TYR B CA 1
ATOM 13410 C C . TYR B 1 727 ? -13.414 -26.703 -31.5 1 97.62 727 TYR B C 1
ATOM 13412 O O . TYR B 1 727 ? -14.273 -25.844 -31.703 1 97.62 727 TYR B O 1
ATOM 13420 N N . TYR B 1 728 ? -12.125 -26.422 -31.469 1 96.75 728 TYR B N 1
ATOM 13421 C CA . TYR B 1 728 ? -11.664 -25.062 -31.734 1 96.75 728 TYR B CA 1
ATOM 13422 C C . TYR B 1 728 ? -10.406 -25.078 -32.594 1 96.75 728 TYR B C 1
ATOM 13424 O O . TYR B 1 728 ? -9.688 -26.078 -32.656 1 96.75 728 TYR B O 1
ATOM 13432 N N . GLN B 1 729 ? -10.172 -23.969 -33.25 1 97.38 729 GLN B N 1
ATOM 13433 C CA . GLN B 1 729 ? -8.953 -23.656 -34 1 97.38 729 GLN B CA 1
ATOM 13434 C C . GLN B 1 729 ? -8.602 -22.172 -33.875 1 97.38 729 GLN B C 1
ATOM 13436 O O . GLN B 1 729 ? -9.438 -21.312 -34.125 1 97.38 729 GLN B O 1
ATOM 13441 N N . ASN B 1 730 ? -7.402 -21.953 -33.406 1 95.69 730 ASN B N 1
ATOM 13442 C CA . ASN B 1 730 ? -6.977 -20.547 -33.344 1 95.69 730 ASN B CA 1
ATOM 13443 C C . ASN B 1 730 ? -5.602 -20.359 -33.969 1 95.69 730 ASN B C 1
ATOM 13445 O O . ASN B 1 730 ? -4.84 -21.312 -34.125 1 95.69 730 ASN B O 1
ATOM 13449 N N . GLU B 1 731 ? -5.34 -19.125 -34.438 1 96.69 731 GLU B N 1
ATOM 13450 C CA . GLU B 1 731 ? -4.078 -18.734 -35.062 1 96.69 731 GLU B CA 1
ATOM 13451 C C . GLU B 1 731 ? -3.67 -17.328 -34.656 1 96.69 731 GLU B C 1
ATOM 13453 O O . GLU B 1 731 ? -4.469 -16.391 -34.75 1 96.69 731 GLU B O 1
ATOM 13458 N N . THR B 1 732 ? -2.482 -17.219 -34.156 1 95.5 732 THR B N 1
ATOM 13459 C CA . THR B 1 732 ? -1.882 -15.922 -33.906 1 95.5 732 THR B CA 1
ATOM 13460 C C . THR B 1 732 ? -0.972 -15.516 -35.062 1 95.5 732 THR B C 1
ATOM 13462 O O . THR B 1 732 ? -0.091 -16.281 -35.469 1 95.5 732 THR B O 1
ATOM 13465 N N . SER B 1 733 ? -1.223 -14.312 -35.562 1 94.75 733 SER B N 1
ATOM 13466 C CA . SER B 1 733 ? -0.389 -13.758 -36.656 1 94.75 733 SER B CA 1
ATOM 13467 C C . SER B 1 733 ? 0.231 -12.43 -36.219 1 94.75 733 SER B C 1
ATOM 13469 O O . SER B 1 733 ? -0.246 -11.781 -35.281 1 94.75 733 SER B O 1
ATOM 13471 N N . LYS B 1 734 ? 1.341 -12.055 -36.906 1 93.38 734 LYS B N 1
ATOM 13472 C CA . LYS B 1 734 ? 2.105 -10.844 -36.594 1 93.38 734 LYS B CA 1
ATOM 13473 C C . LYS B 1 734 ? 2.559 -10.82 -35.156 1 93.38 734 LYS B C 1
ATOM 13475 O O . LYS B 1 734 ? 2.539 -9.773 -34.5 1 93.38 734 LYS B O 1
ATOM 13480 N N . ASP B 1 735 ? 2.824 -11.992 -34.656 1 93.12 735 ASP B N 1
ATOM 13481 C CA . ASP B 1 735 ? 3.326 -12.047 -33.281 1 93.12 735 ASP B CA 1
ATOM 13482 C C . ASP B 1 735 ? 4.609 -11.234 -33.156 1 93.12 735 ASP B C 1
ATOM 13484 O O . ASP B 1 735 ? 5.461 -11.242 -34.031 1 93.12 735 ASP B O 1
ATOM 13488 N N . ILE B 1 736 ? 4.719 -10.461 -32.094 1 89.44 736 ILE B N 1
ATOM 13489 C CA . ILE B 1 736 ? 5.926 -9.688 -31.828 1 89.44 736 ILE B CA 1
ATOM 13490 C C . ILE B 1 736 ? 6.961 -10.57 -31.141 1 89.44 736 ILE B C 1
ATOM 13492 O O . ILE B 1 736 ? 6.766 -10.984 -29.984 1 89.44 736 ILE B O 1
ATOM 13496 N N . VAL B 1 737 ? 7.949 -10.828 -31.797 1 84.25 737 VAL B N 1
ATOM 13497 C CA . VAL B 1 737 ? 8.945 -11.773 -31.312 1 84.25 737 VAL B CA 1
ATOM 13498 C C . VAL B 1 737 ? 10.336 -11.133 -31.375 1 84.25 737 VAL B C 1
ATOM 13500 O O . VAL B 1 737 ? 10.594 -10.266 -32.188 1 84.25 737 VAL B O 1
ATOM 13503 N N . ASN B 1 738 ? 11.133 -11.602 -30.359 1 78.31 738 ASN B N 1
ATOM 13504 C CA . ASN B 1 738 ? 12.555 -11.25 -30.406 1 78.31 738 ASN B CA 1
ATOM 13505 C C . ASN B 1 738 ? 13.375 -12.312 -31.125 1 78.31 738 ASN B C 1
ATOM 13507 O O . ASN B 1 738 ? 13.43 -13.461 -30.672 1 78.31 738 ASN B O 1
ATOM 13511 N N . ILE B 1 739 ? 13.961 -11.922 -32.25 1 71.88 739 ILE B N 1
ATOM 13512 C CA . ILE B 1 739 ? 14.719 -12.875 -33.062 1 71.88 739 ILE B CA 1
ATOM 13513 C C . ILE B 1 739 ? 16.219 -12.656 -32.844 1 71.88 739 ILE B C 1
ATOM 13515 O O . ILE B 1 739 ? 16.656 -11.523 -32.656 1 71.88 739 ILE B O 1
ATOM 13519 N N . SER B 1 740 ? 16.844 -13.812 -32.75 1 65.25 740 SER B N 1
ATOM 13520 C CA . SER B 1 740 ? 18.297 -13.734 -32.594 1 65.25 740 SER B CA 1
ATOM 13521 C C . SER B 1 740 ? 18.953 -13.133 -33.844 1 65.25 740 SER B C 1
ATOM 13523 O O . SER B 1 740 ? 18.516 -13.414 -34.969 1 65.25 740 SER B O 1
ATOM 13525 N N . THR B 1 741 ? 19.703 -12.133 -33.594 1 62.31 741 THR B N 1
ATOM 13526 C CA . THR B 1 741 ? 20.469 -11.531 -34.688 1 62.31 741 THR B CA 1
ATOM 13527 C C . THR B 1 741 ? 21.906 -12.047 -34.688 1 62.31 741 THR B C 1
ATOM 13529 O O . THR B 1 741 ? 22.344 -12.703 -33.75 1 62.31 741 THR B O 1
ATOM 13532 N N . SER B 1 742 ? 22.516 -11.914 -35.875 1 56.94 742 SER B N 1
ATOM 13533 C CA . SER B 1 742 ? 23.922 -12.258 -36 1 56.94 742 SER B CA 1
ATOM 13534 C C . SER B 1 742 ? 24.75 -11.492 -34.969 1 56.94 742 SER B C 1
ATOM 13536 O O . SER B 1 742 ? 24.469 -10.336 -34.656 1 56.94 742 SER B O 1
ATOM 13538 N N . VAL B 1 743 ? 25.578 -12.266 -34.219 1 53.47 743 VAL B N 1
ATOM 13539 C CA . VAL B 1 743 ? 26.469 -11.68 -33.219 1 53.47 743 VAL B CA 1
ATOM 13540 C C . VAL B 1 743 ? 27.172 -10.453 -33.812 1 53.47 743 VAL B C 1
ATOM 13542 O O . VAL B 1 743 ? 27.609 -9.578 -33.062 1 53.47 743 VAL B O 1
ATOM 13545 N N . PHE B 1 744 ? 27.266 -10.406 -35.094 1 54.59 744 PHE B N 1
ATOM 13546 C CA . PHE B 1 744 ? 28.031 -9.352 -35.75 1 54.59 744 PHE B CA 1
ATOM 13547 C C . PHE B 1 744 ? 27.219 -8.062 -35.812 1 54.59 744 PHE B C 1
ATOM 13549 O O . PHE B 1 744 ? 27.766 -6.996 -36.094 1 54.59 744 PHE B O 1
ATOM 13556 N N . SER B 1 745 ? 26 -8.148 -35.5 1 58.97 745 SER B N 1
ATOM 13557 C CA . SER B 1 745 ? 25.156 -6.957 -35.594 1 58.97 745 SER B CA 1
ATOM 13558 C C . SER B 1 745 ? 25.312 -6.074 -34.375 1 58.97 745 SER B C 1
ATOM 13560 O O . SER B 1 745 ? 24.922 -4.91 -34.375 1 58.97 745 SER B O 1
ATOM 13562 N N . GLY B 1 746 ? 26.016 -6.57 -33.438 1 61.41 746 GLY B N 1
ATOM 13563 C CA . GLY B 1 746 ? 26.172 -5.848 -32.156 1 61.41 746 GLY B CA 1
ATOM 13564 C C . GLY B 1 746 ? 24.984 -6.004 -31.234 1 61.41 746 GLY B C 1
ATOM 13565 O O . GLY B 1 746 ? 25.031 -5.551 -30.094 1 61.41 746 GLY B O 1
ATOM 13566 N N . TYR B 1 747 ? 23.953 -6.566 -31.812 1 69.31 747 TYR B N 1
ATOM 13567 C CA . TYR B 1 747 ? 22.781 -6.832 -30.984 1 69.31 747 TYR B CA 1
ATOM 13568 C C . TYR B 1 747 ? 22.531 -8.328 -30.859 1 69.31 747 TYR B C 1
ATOM 13570 O O . TYR B 1 747 ? 22.812 -9.094 -31.781 1 69.31 747 TYR B O 1
ATOM 13578 N N . GLU B 1 748 ? 21.969 -8.68 -29.75 1 66.62 748 GLU B N 1
ATOM 13579 C CA . GLU B 1 748 ? 21.688 -10.094 -29.531 1 66.62 748 GLU B CA 1
ATOM 13580 C C . GLU B 1 748 ? 20.359 -10.484 -30.172 1 66.62 748 GLU B C 1
ATOM 13582 O O . GLU B 1 748 ? 20.172 -11.641 -30.562 1 66.62 748 GLU B O 1
ATOM 13587 N N . SER B 1 749 ? 19.484 -9.469 -30.203 1 76 749 SER B N 1
ATOM 13588 C CA . SER B 1 749 ? 18.172 -9.805 -30.75 1 76 749 SER B CA 1
ATOM 13589 C C . SER B 1 749 ? 17.516 -8.586 -31.391 1 76 749 SER B C 1
ATOM 13591 O O . SER B 1 749 ? 18 -7.465 -31.266 1 76 749 SER B O 1
ATOM 13593 N N . ALA B 1 750 ? 16.609 -8.875 -32.312 1 78.38 750 ALA B N 1
ATOM 13594 C CA . ALA B 1 750 ? 15.766 -7.84 -32.906 1 78.38 750 ALA B CA 1
ATOM 13595 C C . ALA B 1 750 ? 14.289 -8.164 -32.719 1 78.38 750 ALA B C 1
ATOM 13597 O O . ALA B 1 750 ? 13.883 -9.328 -32.812 1 78.38 750 ALA B O 1
ATOM 13598 N N . THR B 1 751 ? 13.539 -7.117 -32.406 1 84.88 751 THR B N 1
ATOM 13599 C CA . THR B 1 751 ? 12.102 -7.293 -32.219 1 84.88 751 THR B CA 1
ATOM 13600 C C . THR B 1 751 ? 11.352 -7.059 -33.531 1 84.88 751 THR B C 1
ATOM 13602 O O . THR B 1 751 ? 11.609 -6.082 -34.219 1 84.88 751 THR B O 1
ATOM 13605 N N . ALA B 1 752 ? 10.453 -8.023 -33.969 1 85.75 752 ALA B N 1
ATOM 13606 C CA . ALA B 1 752 ? 9.703 -7.883 -35.219 1 85.75 752 ALA B CA 1
ATOM 13607 C C . ALA B 1 752 ? 8.375 -8.641 -35.156 1 85.75 752 ALA B C 1
ATOM 13609 O O . ALA B 1 752 ? 8.234 -9.578 -34.375 1 85.75 752 ALA B O 1
ATOM 13610 N N . ASN B 1 753 ? 7.422 -8.18 -36 1 88.75 753 ASN B N 1
ATOM 13611 C CA . ASN B 1 753 ? 6.133 -8.852 -36.125 1 88.75 753 ASN B CA 1
ATOM 13612 C C . ASN B 1 753 ? 6.219 -10.023 -37.094 1 88.75 753 ASN B C 1
ATOM 13614 O O . ASN B 1 753 ? 5.688 -9.953 -38.219 1 88.75 753 ASN B O 1
ATOM 13618 N N . ILE B 1 754 ? 6.699 -11.125 -36.719 1 82.88 754 ILE B N 1
ATOM 13619 C CA . ILE B 1 754 ? 6.934 -12.133 -37.75 1 82.88 754 ILE B CA 1
ATOM 13620 C C . ILE B 1 754 ? 6.492 -13.5 -37.219 1 82.88 754 ILE B C 1
ATOM 13622 O O . ILE B 1 754 ? 6.488 -14.477 -37.969 1 82.88 754 ILE B O 1
ATOM 13626 N N . GLY B 1 755 ? 6.051 -13.617 -36.125 1 88.12 755 GLY B N 1
ATOM 13627 C CA . GLY B 1 755 ? 5.691 -14.922 -35.594 1 88.12 755 GLY B CA 1
ATOM 13628 C C . GLY B 1 755 ? 4.277 -15.344 -35.938 1 88.12 755 GLY B C 1
ATOM 13629 O O . GLY B 1 755 ? 3.375 -14.508 -36 1 88.12 755 GLY B O 1
ATOM 13630 N N . LYS B 1 756 ? 4.125 -16.641 -36.188 1 94.81 756 LYS B N 1
ATOM 13631 C CA . LYS B 1 756 ? 2.805 -17.219 -36.375 1 94.81 756 LYS B CA 1
ATOM 13632 C C . LYS B 1 756 ? 2.691 -18.578 -35.688 1 94.81 756 LYS B C 1
ATOM 13634 O O . LYS B 1 756 ? 3.623 -19.375 -35.719 1 94.81 756 LYS B O 1
ATOM 13639 N N . LEU B 1 757 ? 1.585 -18.781 -35 1 96.38 757 LEU B N 1
ATOM 13640 C CA . LEU B 1 757 ? 1.341 -19.984 -34.219 1 96.38 757 LEU B CA 1
ATOM 13641 C C . LEU B 1 757 ? -0.118 -20.406 -34.312 1 96.38 757 LEU B C 1
ATOM 13643 O O . LEU B 1 757 ? -1.024 -19.578 -34.25 1 96.38 757 LEU B O 1
ATOM 13647 N N . GLU B 1 758 ? -0.304 -21.703 -34.531 1 97.38 758 GLU B N 1
ATOM 13648 C CA . GLU B 1 758 ? -1.649 -22.25 -34.656 1 97.38 758 GLU B CA 1
ATOM 13649 C C . GLU B 1 758 ? -1.92 -23.312 -33.594 1 97.38 758 GLU B C 1
ATOM 13651 O O . GLU B 1 758 ? -1.033 -24.094 -33.25 1 97.38 758 GLU B O 1
ATOM 13656 N N . ASN B 1 759 ? -3.129 -23.359 -33.031 1 97.5 759 ASN B N 1
ATOM 13657 C CA . ASN B 1 759 ? -3.637 -24.375 -32.125 1 97.5 759 ASN B CA 1
ATOM 13658 C C . ASN B 1 759 ? -4.953 -24.969 -32.625 1 97.5 759 ASN B C 1
ATOM 13660 O O . ASN B 1 759 ? -5.832 -24.234 -33.094 1 97.5 759 ASN B O 1
ATOM 13664 N N . LYS B 1 760 ? -5.016 -26.25 -32.594 1 97.44 760 LYS B N 1
ATOM 13665 C CA . LYS B 1 760 ? -6.238 -27 -32.875 1 97.44 760 LYS B CA 1
ATOM 13666 C C . LYS B 1 760 ? -6.516 -28.016 -31.781 1 97.44 760 LYS B C 1
ATOM 13668 O O . LYS B 1 760 ? -5.594 -28.672 -31.281 1 97.44 760 LYS B O 1
ATOM 13673 N N . GLY B 1 761 ? -7.797 -28.047 -31.391 1 97.44 761 GLY B N 1
ATOM 13674 C CA . GLY B 1 761 ? -8.016 -29 -30.312 1 97.44 761 GLY B CA 1
ATOM 13675 C C . GLY B 1 761 ? -9.477 -29.328 -30.094 1 97.44 761 GLY B C 1
ATOM 13676 O O . GLY B 1 761 ? -10.352 -28.766 -30.75 1 97.44 761 GLY B O 1
ATOM 13677 N N . ILE B 1 762 ? -9.719 -30.312 -29.312 1 97.94 762 ILE B N 1
ATOM 13678 C CA . ILE B 1 762 ? -11.031 -30.75 -28.844 1 97.94 762 ILE B CA 1
ATOM 13679 C C . ILE B 1 762 ? -11.047 -30.797 -27.312 1 97.94 762 ILE B C 1
ATOM 13681 O O . ILE B 1 762 ? -10.047 -31.172 -26.688 1 97.94 762 ILE B O 1
ATOM 13685 N N . GLU B 1 763 ? -12.07 -30.391 -26.766 1 97.5 763 GLU B N 1
ATOM 13686 C CA . GLU B 1 763 ? -12.273 -30.5 -25.328 1 97.5 763 GLU B CA 1
ATOM 13687 C C . GLU B 1 763 ? -13.648 -31.094 -25 1 97.5 763 GLU B C 1
ATOM 13689 O O . GLU B 1 763 ? -14.602 -30.906 -25.766 1 97.5 763 GLU B O 1
ATOM 13694 N N . PHE B 1 764 ? -13.75 -31.781 -23.891 1 97.44 764 PHE B N 1
ATOM 13695 C CA . PHE B 1 764 ? -15.023 -32.375 -23.531 1 97.44 764 PHE B CA 1
ATOM 13696 C C . PHE B 1 764 ? -15.172 -32.469 -22.016 1 97.44 764 PHE B C 1
ATOM 13698 O O . PHE B 1 764 ? -14.18 -32.594 -21.297 1 97.44 764 PHE B O 1
ATOM 13705 N N . LEU B 1 765 ? -16.281 -32.375 -21.562 1 97.19 765 LEU B N 1
ATOM 13706 C CA . LEU B 1 765 ? -16.703 -32.594 -20.188 1 97.19 765 LEU B CA 1
ATOM 13707 C C . LEU B 1 765 ? -17.938 -33.5 -20.141 1 97.19 765 LEU B C 1
ATOM 13709 O O . LEU B 1 765 ? -18.969 -33.156 -20.719 1 97.19 765 LEU B O 1
ATOM 13713 N N . ILE B 1 766 ? -17.812 -34.625 -19.594 1 97.69 766 ILE B N 1
ATOM 13714 C CA . ILE B 1 766 ? -18.906 -35.562 -19.375 1 97.69 766 ILE B CA 1
ATOM 13715 C C . ILE B 1 766 ? -19.234 -35.625 -17.875 1 97.69 766 ILE B C 1
ATOM 13717 O O . ILE B 1 766 ? -18.359 -35.938 -17.062 1 97.69 766 ILE B O 1
ATOM 13721 N N . SER B 1 767 ? -20.391 -35.344 -17.594 1 95.69 767 SER B N 1
ATOM 13722 C CA . SER B 1 767 ? -20.828 -35.375 -16.203 1 95.69 767 SER B CA 1
ATOM 13723 C C . SER B 1 767 ? -22.078 -36.25 -16.031 1 95.69 767 SER B C 1
ATOM 13725 O O . SER B 1 767 ? -22.891 -36.375 -16.953 1 95.69 767 SER B O 1
ATOM 13727 N N . GLY B 1 768 ? -22.188 -36.875 -14.805 1 95.44 768 GLY B N 1
ATOM 13728 C CA . GLY B 1 768 ? -23.344 -37.75 -14.594 1 95.44 768 GLY B CA 1
ATOM 13729 C C . GLY B 1 768 ? -23.625 -38.031 -13.133 1 95.44 768 GLY B C 1
ATOM 13730 O O . GLY B 1 768 ? -22.766 -37.812 -12.281 1 95.44 768 GLY B O 1
ATOM 13731 N N . THR B 1 769 ? -24.828 -38.375 -12.93 1 95.69 769 THR B N 1
ATOM 13732 C CA . THR B 1 769 ? -25.266 -38.906 -11.648 1 95.69 769 THR B CA 1
ATOM 13733 C C . THR B 1 769 ? -25.812 -40.312 -11.812 1 95.69 769 THR B C 1
ATOM 13735 O O . THR B 1 769 ? -27.031 -40.531 -11.789 1 95.69 769 THR B O 1
ATOM 13738 N N . PRO B 1 770 ? -25.016 -41.312 -11.828 1 95.75 770 PRO B N 1
ATOM 13739 C CA . PRO B 1 770 ? -25.453 -42.688 -12.086 1 95.75 770 PRO B CA 1
ATOM 13740 C C . PRO B 1 770 ? -26.422 -43.219 -11.031 1 95.75 770 PRO B C 1
ATOM 13742 O O . PRO B 1 770 ? -27.359 -43.938 -11.352 1 95.75 770 PRO B O 1
ATOM 13745 N N . ILE B 1 771 ? -26.141 -42.875 -9.758 1 96.19 771 ILE B N 1
ATOM 13746 C CA . ILE B 1 771 ? -27.016 -43.281 -8.664 1 96.19 771 ILE B CA 1
ATOM 13747 C C . ILE B 1 771 ? -27.5 -42.062 -7.895 1 96.19 771 ILE B C 1
ATOM 13749 O O . ILE B 1 771 ? -26.703 -41.188 -7.508 1 96.19 771 ILE B O 1
ATOM 13753 N N . GLN B 1 772 ? -28.75 -41.938 -7.711 1 92.31 772 GLN B N 1
ATOM 13754 C CA . GLN B 1 772 ? -29.375 -40.906 -6.898 1 92.31 772 GLN B CA 1
ATOM 13755 C C . GLN B 1 772 ? -30.547 -41.469 -6.105 1 92.31 772 GLN B C 1
ATOM 13757 O O . GLN B 1 772 ? -31.609 -41.75 -6.668 1 92.31 772 GLN B O 1
ATOM 13762 N N . THR B 1 773 ? -30.328 -41.688 -4.887 1 92.69 773 THR B N 1
ATOM 13763 C CA . THR B 1 773 ? -31.375 -42.125 -3.967 1 92.69 773 THR B CA 1
ATOM 13764 C C . THR B 1 773 ? -31.516 -41.156 -2.801 1 92.69 773 THR B C 1
ATOM 13766 O O . THR B 1 773 ? -30.812 -40.156 -2.742 1 92.69 773 THR B O 1
ATOM 13769 N N . ASP B 1 774 ? -32.438 -41.5 -1.924 1 86.06 774 ASP B N 1
ATOM 13770 C CA . ASP B 1 774 ? -32.656 -40.594 -0.783 1 86.06 774 ASP B CA 1
ATOM 13771 C C . ASP B 1 774 ? -31.438 -40.562 0.133 1 86.06 774 ASP B C 1
ATOM 13773 O O . ASP B 1 774 ? -31.125 -39.531 0.729 1 86.06 774 ASP B O 1
ATOM 13777 N N . ASN B 1 775 ? -30.734 -41.625 0.195 1 91.81 775 ASN B N 1
ATOM 13778 C CA . ASN B 1 775 ? -29.656 -41.688 1.17 1 91.81 775 ASN B CA 1
ATOM 13779 C C . ASN B 1 775 ? -28.297 -41.781 0.489 1 91.81 775 ASN B C 1
ATOM 13781 O O . ASN B 1 775 ? -27.25 -41.688 1.151 1 91.81 775 ASN B O 1
ATOM 13785 N N . PHE B 1 776 ? -28.266 -42.031 -0.774 1 94.88 776 PHE B N 1
ATOM 13786 C CA . PHE B 1 776 ? -27 -42.188 -1.458 1 94.88 776 PHE B CA 1
ATOM 13787 C C . PHE B 1 776 ? -27.016 -41.531 -2.82 1 94.88 776 PHE B C 1
ATOM 13789 O O . PHE B 1 776 ? -27.984 -41.625 -3.561 1 94.88 776 PHE B O 1
ATOM 13796 N N . SER B 1 777 ? -26.016 -40.781 -3.135 1 95 777 SER B N 1
ATOM 13797 C CA . SER B 1 777 ? -25.844 -40.188 -4.453 1 95 777 SER B CA 1
ATOM 13798 C C . SER B 1 777 ? -24.391 -40.281 -4.922 1 95 777 SER B C 1
ATOM 13800 O O . SER B 1 777 ? -23.469 -40.219 -4.113 1 95 777 SER B O 1
ATOM 13802 N N . TRP B 1 778 ? -24.188 -40.594 -6.176 1 97.31 778 TRP B N 1
ATOM 13803 C CA . TRP B 1 778 ? -22.891 -40.625 -6.832 1 97.31 778 TRP B CA 1
ATOM 13804 C C . TRP B 1 778 ? -22.844 -39.625 -7.992 1 97.31 778 TRP B C 1
ATOM 13806 O O . TRP B 1 778 ? -23.531 -39.812 -9 1 97.31 778 TRP B O 1
ATOM 13816 N N . ASN B 1 779 ? -22.125 -38.531 -7.828 1 95.31 779 ASN B N 1
ATOM 13817 C CA . ASN B 1 779 ? -21.859 -37.562 -8.891 1 95.31 779 ASN B CA 1
ATOM 13818 C C . ASN B 1 779 ? -20.453 -37.75 -9.461 1 95.31 779 ASN B C 1
ATOM 13820 O O . ASN B 1 779 ? -19.484 -37.844 -8.711 1 95.31 779 ASN B O 1
ATOM 13824 N N . THR B 1 780 ? -20.328 -37.812 -10.75 1 96.62 780 THR B N 1
ATOM 13825 C CA . THR B 1 780 ? -19.047 -38.031 -11.391 1 96.62 780 THR B CA 1
ATOM 13826 C C . THR B 1 780 ? -18.875 -37.125 -12.602 1 96.62 780 THR B C 1
ATOM 13828 O O . THR B 1 780 ? -19.859 -36.719 -13.234 1 96.62 780 THR B O 1
ATOM 13831 N N . SER B 1 781 ? -17.688 -36.656 -12.828 1 96.06 781 SER B N 1
ATOM 13832 C CA . SER B 1 781 ? -17.359 -35.844 -13.984 1 96.06 781 SER B CA 1
ATOM 13833 C C . SER B 1 781 ? -16.031 -36.25 -14.602 1 96.06 781 SER B C 1
ATOM 13835 O O . SER B 1 781 ? -15.039 -36.438 -13.883 1 96.06 781 SER B O 1
ATOM 13837 N N . PHE B 1 782 ? -16.016 -36.469 -15.836 1 97.69 782 PHE B N 1
ATOM 13838 C CA . PHE B 1 782 ? -14.828 -36.781 -16.625 1 97.69 782 PHE B CA 1
ATOM 13839 C C . PHE B 1 782 ? -14.578 -35.719 -17.688 1 97.69 782 PHE B C 1
ATOM 13841 O O . PHE B 1 782 ? -15.461 -35.438 -18.5 1 97.69 782 PHE B O 1
ATOM 13848 N N . ASN B 1 783 ? -13.398 -35.094 -17.641 1 97.12 783 ASN B N 1
ATOM 13849 C CA . ASN B 1 783 ? -13.078 -34.094 -18.641 1 97.12 783 ASN B CA 1
ATOM 13850 C C . ASN B 1 783 ? -11.742 -34.375 -19.328 1 97.12 783 ASN B C 1
ATOM 13852 O O . ASN B 1 783 ? -10.906 -35.094 -18.781 1 97.12 783 ASN B O 1
ATOM 13856 N N . GLY B 1 784 ? -11.578 -33.75 -20.469 1 97.25 784 GLY B N 1
ATOM 13857 C CA . GLY B 1 784 ? -10.344 -33.906 -21.234 1 97.25 784 GLY B CA 1
ATOM 13858 C C . GLY B 1 784 ? -10.188 -32.844 -22.312 1 97.25 784 GLY B C 1
ATOM 13859 O O . GLY B 1 784 ? -11.156 -32.188 -22.703 1 97.25 784 GLY B O 1
ATOM 13860 N N . SER B 1 785 ? -8.938 -32.688 -22.75 1 97.62 785 SER B N 1
ATOM 13861 C CA . SER B 1 785 ? -8.625 -31.781 -23.844 1 97.62 785 SER B CA 1
ATOM 13862 C C . SER B 1 785 ? -7.383 -32.219 -24.609 1 97.62 785 SER B C 1
ATOM 13864 O O . SER B 1 785 ? -6.398 -32.656 -24 1 97.62 785 SER B O 1
ATOM 13866 N N . TYR B 1 786 ? -7.516 -32.219 -25.828 1 98.12 786 TYR B N 1
ATOM 13867 C CA . TYR B 1 786 ? -6.391 -32.406 -26.719 1 98.12 786 TYR B CA 1
ATOM 13868 C C . TYR B 1 786 ? -6.109 -31.172 -27.562 1 98.12 786 TYR B C 1
ATOM 13870 O O . TYR B 1 786 ? -7.008 -30.656 -28.219 1 98.12 786 TYR B O 1
ATOM 13878 N N . ASN B 1 787 ? -4.906 -30.688 -27.516 1 97.94 787 ASN B N 1
ATOM 13879 C CA . ASN B 1 787 ? -4.496 -29.516 -28.281 1 97.94 787 ASN B CA 1
ATOM 13880 C C . ASN B 1 787 ? -3.238 -29.781 -29.094 1 97.94 787 ASN B C 1
ATOM 13882 O O . ASN B 1 787 ? -2.195 -30.141 -28.547 1 97.94 787 ASN B O 1
ATOM 13886 N N . LYS B 1 788 ? -3.334 -29.594 -30.344 1 97.25 788 LYS B N 1
ATOM 13887 C CA . LYS B 1 788 ? -2.178 -29.656 -31.234 1 97.25 788 LYS B CA 1
ATOM 13888 C C . LYS B 1 788 ? -1.706 -28.266 -31.641 1 97.25 788 LYS B C 1
ATOM 13890 O O . LYS B 1 788 ? -2.443 -27.516 -32.281 1 97.25 788 LYS B O 1
ATOM 13895 N N . SER B 1 789 ? -0.563 -28.016 -31.234 1 96.75 789 SER B N 1
ATOM 13896 C CA . SER B 1 789 ? 0.03 -26.734 -31.609 1 96.75 789 SER B CA 1
ATOM 13897 C C . SER B 1 789 ? 1.026 -26.891 -32.75 1 96.75 789 SER B C 1
ATOM 13899 O O . SER B 1 789 ? 1.647 -27.953 -32.875 1 96.75 789 SER B O 1
ATOM 13901 N N . GLU B 1 790 ? 1.182 -25.828 -33.531 1 97.44 790 GLU B N 1
ATOM 13902 C CA . GLU B 1 790 ? 2.152 -25.812 -34.625 1 97.44 790 GLU B CA 1
ATOM 13903 C C . GLU B 1 790 ? 2.715 -24.422 -34.844 1 97.44 790 GLU B C 1
ATOM 13905 O O . GLU B 1 790 ? 1.957 -23.453 -35 1 97.44 790 GLU B O 1
ATOM 13910 N N . VAL B 1 791 ? 4.023 -24.375 -34.844 1 96.94 791 VAL B N 1
ATOM 13911 C CA . VAL B 1 791 ? 4.684 -23.141 -35.25 1 96.94 791 VAL B CA 1
ATOM 13912 C C . VAL B 1 791 ? 4.672 -23.016 -36.75 1 96.94 791 VAL B C 1
ATOM 13914 O O . VAL B 1 791 ? 5.328 -23.797 -37.469 1 96.94 791 VAL B O 1
ATOM 13917 N N . THR B 1 792 ? 4.008 -21.984 -37.25 1 95.88 792 THR B N 1
ATOM 13918 C CA . THR B 1 792 ? 3.846 -21.906 -38.688 1 95.88 792 THR B CA 1
ATOM 13919 C C . THR B 1 792 ? 4.828 -20.922 -39.312 1 95.88 792 THR B C 1
ATOM 13921 O O . THR B 1 792 ? 5.156 -21.016 -40.5 1 95.88 792 THR B O 1
ATOM 13924 N N . ALA B 1 793 ? 5.277 -19.969 -38.469 1 93.81 793 ALA B N 1
ATOM 13925 C CA . ALA B 1 793 ? 6.301 -19.031 -38.938 1 93.81 793 ALA B CA 1
ATOM 13926 C C . ALA B 1 793 ? 7.074 -18.438 -37.781 1 93.81 793 ALA B C 1
ATOM 13928 O O . ALA B 1 793 ? 6.496 -18.125 -36.75 1 93.81 793 ALA B O 1
ATOM 13929 N N . THR B 1 794 ? 8.359 -18.297 -37.938 1 90.75 794 THR B N 1
ATOM 13930 C CA . THR B 1 794 ? 9.211 -17.578 -37 1 90.75 794 THR B CA 1
ATOM 13931 C C . THR B 1 794 ? 9.758 -16.297 -37.625 1 90.75 794 THR B C 1
ATOM 13933 O O . THR B 1 794 ? 9.758 -15.25 -36.969 1 90.75 794 THR B O 1
ATOM 13936 N N . ASN B 1 795 ? 10.203 -16.422 -38.781 1 83.75 795 ASN B N 1
ATOM 13937 C CA . ASN B 1 795 ? 10.609 -15.336 -39.656 1 83.75 795 ASN B CA 1
ATOM 13938 C C . ASN B 1 795 ? 10.531 -15.75 -41.125 1 83.75 795 ASN B C 1
ATOM 13940 O O . ASN B 1 795 ? 9.977 -16.797 -41.469 1 83.75 795 ASN B O 1
ATOM 13944 N N . ASP B 1 796 ? 11.031 -14.859 -42 1 79.38 796 ASP B N 1
ATOM 13945 C CA . ASP B 1 796 ? 10.922 -15.117 -43.438 1 79.38 796 ASP B CA 1
ATOM 13946 C C . ASP B 1 796 ? 11.758 -16.328 -43.844 1 79.38 796 ASP B C 1
ATOM 13948 O O . ASP B 1 796 ? 11.422 -17.047 -44.781 1 79.38 796 ASP B O 1
ATOM 13952 N N . GLU B 1 797 ? 12.773 -16.578 -43.031 1 82.12 797 GLU B N 1
ATOM 13953 C CA . GLU B 1 797 ? 13.672 -17.688 -43.375 1 82.12 797 GLU B CA 1
ATOM 13954 C C . GLU B 1 797 ? 13.336 -18.938 -42.562 1 82.12 797 GLU B C 1
ATOM 13956 O O . GLU B 1 797 ? 13.906 -20 -42.781 1 82.12 797 GLU B O 1
ATOM 13961 N N . GLY B 1 798 ? 12.438 -18.781 -41.688 1 85.19 798 GLY B N 1
ATOM 13962 C CA . GLY B 1 798 ? 12.062 -19.906 -40.844 1 85.19 798 GLY B CA 1
ATOM 13963 C C . GLY B 1 798 ? 13.117 -20.266 -39.812 1 85.19 798 GLY B C 1
ATOM 13964 O O . GLY B 1 798 ? 13.242 -21.422 -39.406 1 85.19 798 GLY B O 1
ATOM 13965 N N . THR B 1 799 ? 13.93 -19.375 -39.438 1 85.25 799 THR B N 1
ATOM 13966 C CA . THR B 1 799 ? 14.969 -19.609 -38.438 1 85.25 799 THR B CA 1
ATOM 13967 C C . THR B 1 799 ? 14.352 -19.938 -37.062 1 85.25 799 THR B C 1
ATOM 13969 O O . THR B 1 799 ? 13.469 -19.219 -36.594 1 85.25 799 THR B O 1
ATOM 13972 N N . PRO B 1 800 ? 14.836 -20.984 -36.469 1 90.44 800 PRO B N 1
ATOM 13973 C CA . PRO B 1 800 ? 14.281 -21.344 -35.156 1 90.44 800 PRO B CA 1
ATOM 13974 C C . PRO B 1 800 ? 14.508 -20.266 -34.094 1 90.44 800 PRO B C 1
ATOM 13976 O O . PRO B 1 800 ? 15.5 -19.547 -34.156 1 90.44 800 PRO B O 1
ATOM 13979 N N . ILE B 1 801 ? 13.555 -20.141 -33.188 1 89.69 801 ILE B N 1
ATOM 13980 C CA . ILE B 1 801 ? 13.68 -19.25 -32.031 1 89.69 801 ILE B CA 1
ATOM 13981 C C . ILE B 1 801 ? 14.062 -20.062 -30.812 1 89.69 801 ILE B C 1
ATOM 13983 O O . ILE B 1 801 ? 13.32 -20.953 -30.375 1 89.69 801 ILE B O 1
ATOM 13987 N N . SER B 1 802 ? 15.211 -19.766 -30.219 1 88.5 802 SER B N 1
ATOM 13988 C CA . SER B 1 802 ? 15.711 -20.484 -29.062 1 88.5 802 SER B CA 1
ATOM 13989 C C . SER B 1 802 ? 15.219 -19.859 -27.766 1 88.5 802 SER B C 1
ATOM 13991 O O . SER B 1 802 ? 15.234 -18.625 -27.609 1 88.5 802 SER B O 1
ATOM 13993 N N . LEU B 1 803 ? 14.789 -20.672 -26.875 1 90.19 803 LEU B N 1
ATOM 13994 C CA . LEU B 1 803 ? 14.406 -20.234 -25.531 1 90.19 803 LEU B CA 1
ATOM 13995 C C . LEU B 1 803 ? 15.453 -20.672 -24.5 1 90.19 803 LEU B C 1
ATOM 13997 O O . LEU B 1 803 ? 16.656 -20.5 -24.719 1 90.19 803 LEU B O 1
ATOM 14001 N N . ASP B 1 804 ? 15.016 -21.25 -23.391 1 87.62 804 ASP B N 1
ATOM 14002 C CA . ASP B 1 804 ? 15.953 -21.531 -22.297 1 87.62 804 ASP B CA 1
ATOM 14003 C C . ASP B 1 804 ? 16.578 -22.906 -22.453 1 87.62 804 ASP B C 1
ATOM 14005 O O . ASP B 1 804 ? 16.078 -23.75 -23.203 1 87.62 804 ASP B O 1
ATOM 14009 N N . GLU B 1 805 ? 17.672 -23.094 -21.734 1 90.19 805 GLU B N 1
ATOM 14010 C CA . GLU B 1 805 ? 18.359 -24.375 -21.609 1 90.19 805 GLU B CA 1
ATOM 14011 C C . GLU B 1 805 ? 18.688 -24.688 -20.141 1 90.19 805 GLU B C 1
ATOM 14013 O O . GLU B 1 805 ? 18.812 -23.766 -19.328 1 90.19 805 GLU B O 1
ATOM 14018 N N . PRO B 1 806 ? 18.641 -25.922 -19.766 1 88.69 806 PRO B N 1
ATOM 14019 C CA . PRO B 1 806 ? 19.094 -26.266 -18.422 1 88.69 806 PRO B CA 1
ATOM 14020 C C . PRO B 1 806 ? 20.625 -26.219 -18.297 1 88.69 806 PRO B C 1
ATOM 14022 O O . PRO B 1 806 ? 21.328 -26.016 -19.281 1 88.69 806 PRO B O 1
ATOM 14025 N N . ARG B 1 807 ? 21.047 -26.359 -17.109 1 89.81 807 ARG B N 1
ATOM 14026 C CA . ARG B 1 807 ? 22.484 -26.25 -16.844 1 89.81 807 ARG B CA 1
ATOM 14027 C C . ARG B 1 807 ? 23.266 -27.328 -17.594 1 89.81 807 ARG B C 1
ATOM 14029 O O . ARG B 1 807 ? 24.438 -27.141 -17.891 1 89.81 807 ARG B O 1
ATOM 14036 N N . THR B 1 808 ? 22.703 -28.438 -17.938 1 88.56 808 THR B N 1
ATOM 14037 C CA . THR B 1 808 ? 23.375 -29.469 -18.719 1 88.56 808 THR B CA 1
ATOM 14038 C C . THR B 1 808 ? 23.812 -28.922 -20.078 1 88.56 808 THR B C 1
ATOM 14040 O O . THR B 1 808 ? 24.719 -29.484 -20.703 1 88.56 808 THR B O 1
ATOM 14043 N N . GLN B 1 809 ? 23.156 -28 -20.578 1 89.31 809 GLN B N 1
ATOM 14044 C CA . GLN B 1 809 ? 23.391 -27.312 -21.828 1 89.31 809 GLN B CA 1
ATOM 14045 C C . GLN B 1 809 ? 23.406 -28.281 -23.016 1 89.31 809 GLN B C 1
ATOM 14047 O O . GLN B 1 809 ? 24.141 -28.078 -23.984 1 89.31 809 GLN B O 1
ATOM 14052 N N . ASN B 1 810 ? 22.797 -29.375 -22.844 1 93.75 810 ASN B N 1
ATOM 14053 C CA . ASN B 1 810 ? 22.766 -30.375 -23.906 1 93.75 810 ASN B CA 1
ATOM 14054 C C . ASN B 1 810 ? 21.406 -30.391 -24.609 1 93.75 810 ASN B C 1
ATOM 14056 O O . ASN B 1 810 ? 21.172 -31.203 -25.516 1 93.75 810 ASN B O 1
ATOM 14060 N N . ALA B 1 811 ? 20.547 -29.625 -24.188 1 94.69 811 ALA B N 1
ATOM 14061 C CA . ALA B 1 811 ? 19.25 -29.469 -24.828 1 94.69 811 ALA B CA 1
ATOM 14062 C C . ALA B 1 811 ? 18.734 -28.031 -24.656 1 94.69 811 ALA B C 1
ATOM 14064 O O . ALA B 1 811 ? 19.188 -27.297 -23.797 1 94.69 811 ALA B O 1
ATOM 14065 N N . ARG B 1 812 ? 17.812 -27.641 -25.484 1 94.31 812 ARG B N 1
ATOM 14066 C CA . ARG B 1 812 ? 17.203 -26.328 -25.469 1 94.31 812 ARG B CA 1
ATOM 14067 C C . ARG B 1 812 ? 15.758 -26.375 -25.969 1 94.31 812 ARG B C 1
ATOM 14069 O O . ARG B 1 812 ? 15.461 -27.109 -26.922 1 94.31 812 ARG B O 1
ATOM 14076 N N . ILE B 1 813 ? 14.922 -25.672 -25.312 1 94.06 813 ILE B N 1
ATOM 14077 C CA . ILE B 1 813 ? 13.578 -25.516 -25.844 1 94.06 813 ILE B CA 1
ATOM 14078 C C . ILE B 1 813 ? 13.617 -24.562 -27.047 1 94.06 813 ILE B C 1
ATOM 14080 O O . ILE B 1 813 ? 14.164 -23.453 -26.953 1 94.06 813 ILE B O 1
ATOM 14084 N N . THR B 1 814 ? 13.055 -24.984 -28.156 1 93.88 814 THR B N 1
ATOM 14085 C CA . THR B 1 814 ? 13.172 -24.219 -29.391 1 93.88 814 THR B CA 1
ATOM 14086 C C . THR B 1 814 ? 11.859 -24.25 -30.172 1 93.88 814 THR B C 1
ATOM 14088 O O . THR B 1 814 ? 11.195 -25.281 -30.234 1 93.88 814 THR B O 1
ATOM 14091 N N . HIS B 1 815 ? 11.531 -23.125 -30.703 1 94.56 815 HIS B N 1
ATOM 14092 C CA . HIS B 1 815 ? 10.43 -23.078 -31.656 1 94.56 815 HIS B CA 1
ATOM 14093 C C . HIS B 1 815 ? 10.93 -23.328 -33.062 1 94.56 815 HIS B C 1
ATOM 14095 O O . HIS B 1 815 ? 11.719 -22.547 -33.594 1 94.56 815 HIS B O 1
ATOM 14101 N N . VAL B 1 816 ? 10.422 -24.406 -33.656 1 95.31 816 VAL B N 1
ATOM 14102 C CA . VAL B 1 816 ? 10.82 -24.797 -35 1 95.31 816 VAL B CA 1
ATOM 14103 C C . VAL B 1 816 ? 9.594 -24.828 -35.906 1 95.31 816 VAL B C 1
ATOM 14105 O O . VAL B 1 816 ? 8.555 -25.375 -35.531 1 95.31 816 VAL B O 1
ATOM 14108 N N . VAL B 1 817 ? 9.727 -24.203 -37.094 1 95.62 817 VAL B N 1
ATOM 14109 C CA . VAL B 1 817 ? 8.625 -24.141 -38.031 1 95.62 817 VAL B CA 1
ATOM 14110 C C . VAL B 1 817 ? 8.18 -25.547 -38.406 1 95.62 817 VAL B C 1
ATOM 14112 O O . VAL B 1 817 ? 9.016 -26.406 -38.75 1 95.62 817 VAL B O 1
ATOM 14115 N N . GLY B 1 818 ? 6.902 -25.797 -38.281 1 96.25 818 GLY B N 1
ATOM 14116 C CA . GLY B 1 818 ? 6.336 -27.094 -38.625 1 96.25 818 GLY B CA 1
ATOM 14117 C C . GLY B 1 818 ? 6.211 -28.031 -37.438 1 96.25 818 GLY B C 1
ATOM 14118 O O . GLY B 1 818 ? 5.602 -29.094 -37.562 1 96.25 818 GLY B O 1
ATOM 14119 N N . GLU B 1 819 ? 6.77 -27.688 -36.375 1 96.69 819 GLU B N 1
ATOM 14120 C CA . GLU B 1 819 ? 6.762 -28.516 -35.156 1 96.69 819 GLU B CA 1
ATOM 14121 C C . GLU B 1 819 ? 5.848 -27.906 -34.094 1 96.69 819 GLU B C 1
ATOM 14123 O O . GLU B 1 819 ? 5.453 -26.75 -34.188 1 96.69 819 GLU B O 1
ATOM 14128 N N . PRO B 1 820 ? 5.508 -28.766 -33.125 1 96.31 820 PRO B N 1
ATOM 14129 C CA . PRO B 1 820 ? 4.699 -28.234 -32.031 1 96.31 820 PRO B CA 1
ATOM 14130 C C . PRO B 1 820 ? 5.426 -27.156 -31.25 1 96.31 820 PRO B C 1
ATOM 14132 O O . PRO B 1 820 ? 6.656 -27.078 -31.266 1 96.31 820 PRO B O 1
ATOM 14135 N N . TYR B 1 821 ? 4.68 -26.297 -30.578 1 95.69 821 TYR B N 1
ATOM 14136 C CA . TYR B 1 821 ? 5.207 -25.266 -29.688 1 95.69 821 TYR B CA 1
ATOM 14137 C C . TYR B 1 821 ? 6.125 -25.859 -28.625 1 95.69 821 TYR B C 1
ATOM 14139 O O . TYR B 1 821 ? 5.723 -26.766 -27.891 1 95.69 821 TYR B O 1
ATOM 14147 N N . GLY B 1 822 ? 7.359 -25.391 -28.516 1 93.56 822 GLY B N 1
ATOM 14148 C CA . GLY B 1 822 ? 8.281 -25.75 -27.469 1 93.56 822 GLY B CA 1
ATOM 14149 C C . GLY B 1 822 ? 8.906 -27.125 -27.672 1 93.56 822 GLY B C 1
ATOM 14150 O O . GLY B 1 822 ? 8.859 -27.969 -26.781 1 93.56 822 GLY B O 1
ATOM 14151 N N . SER B 1 823 ? 9.516 -27.344 -28.734 1 96 823 SER B N 1
ATOM 14152 C CA . SER B 1 823 ? 10.219 -28.594 -29 1 96 823 SER B CA 1
ATOM 14153 C C . SER B 1 823 ? 11.516 -28.688 -28.188 1 96 823 SER B C 1
ATOM 14155 O O . SER B 1 823 ? 12.203 -27.688 -28 1 96 823 SER B O 1
ATOM 14157 N N . ILE B 1 824 ? 11.719 -29.891 -27.672 1 96.81 824 ILE B N 1
ATOM 14158 C CA . ILE B 1 824 ? 12.992 -30.125 -27 1 96.81 824 ILE B CA 1
ATOM 14159 C C . ILE B 1 824 ? 14.047 -30.531 -28.031 1 96.81 824 ILE B C 1
ATOM 14161 O O . ILE B 1 824 ? 14 -31.625 -28.594 1 96.81 824 ILE B O 1
ATOM 14165 N N . VAL B 1 825 ? 14.992 -29.625 -28.266 1 97.19 825 VAL B N 1
ATOM 14166 C CA . VAL B 1 825 ? 16.078 -29.875 -29.203 1 97.19 825 VAL B CA 1
ATOM 14167 C C . VAL B 1 825 ? 17.375 -30.141 -28.438 1 97.19 825 VAL B C 1
ATOM 14169 O O . VAL B 1 825 ? 17.797 -29.328 -27.609 1 97.19 825 VAL B O 1
ATOM 14172 N N . GLY B 1 826 ? 17.953 -31.312 -28.734 1 97.38 826 GLY B N 1
ATOM 14173 C CA . GLY B 1 826 ? 19.141 -31.641 -27.953 1 97.38 826 GLY B CA 1
ATOM 14174 C C . GLY B 1 826 ? 20.109 -32.531 -28.688 1 97.38 826 GLY B C 1
ATOM 14175 O O . GLY B 1 826 ? 19.859 -32.906 -29.844 1 97.38 826 GLY B O 1
ATOM 14176 N N . VAL B 1 827 ? 21.219 -32.781 -28 1 97.5 827 VAL B N 1
ATOM 14177 C CA . VAL B 1 827 ? 22.312 -33.562 -28.531 1 97.5 827 VAL B CA 1
ATOM 14178 C C . VAL B 1 827 ? 21.875 -35.031 -28.688 1 97.5 827 VAL B C 1
ATOM 14180 O O . VAL B 1 827 ? 21.344 -35.625 -27.734 1 97.5 827 VAL B O 1
ATOM 14183 N N . SER B 1 828 ? 22.078 -35.562 -29.906 1 97.75 828 SER B N 1
ATOM 14184 C CA . SER B 1 828 ? 21.75 -36.969 -30.172 1 97.75 828 SER B CA 1
ATOM 14185 C C . SER B 1 828 ? 23.016 -37.812 -30.297 1 97.75 828 SER B C 1
ATOM 14187 O O . SER B 1 828 ? 24.125 -37.281 -30.25 1 97.75 828 SER B O 1
ATOM 14189 N N . TYR B 1 829 ? 22.812 -39.156 -30.359 1 97.44 829 TYR B N 1
ATOM 14190 C CA . TYR B 1 829 ? 23.922 -40.031 -30.688 1 97.44 829 TYR B CA 1
ATOM 14191 C C . TYR B 1 829 ? 24.312 -39.906 -32.156 1 97.44 829 TYR B C 1
ATOM 14193 O O . TYR B 1 829 ? 23.438 -39.75 -33.031 1 97.44 829 TYR B O 1
ATOM 14201 N N . ASN B 1 830 ? 25.594 -39.875 -32.375 1 97.06 830 ASN B N 1
ATOM 14202 C CA . ASN B 1 830 ? 26.016 -40.062 -33.75 1 97.06 830 ASN B CA 1
ATOM 14203 C C . ASN B 1 830 ? 25.844 -41.531 -34.188 1 97.06 830 ASN B C 1
ATOM 14205 O O . ASN B 1 830 ? 26.312 -42.438 -33.5 1 97.06 830 ASN B O 1
ATOM 14209 N N . ARG B 1 831 ? 25.141 -41.688 -35.25 1 96.62 831 ARG B N 1
ATOM 14210 C CA . ARG B 1 831 ? 24.828 -43.062 -35.719 1 96.62 831 ARG B CA 1
ATOM 14211 C C . ARG B 1 831 ? 25.234 -43.219 -37.156 1 96.62 831 ARG B C 1
ATOM 14213 O O . ARG B 1 831 ? 25.25 -42.281 -37.938 1 96.62 831 ARG B O 1
ATOM 14220 N N . ASP B 1 832 ? 25.531 -44.406 -37.562 1 94.12 832 ASP B N 1
ATOM 14221 C CA . ASP B 1 832 ? 25.766 -44.719 -38.969 1 94.12 832 ASP B CA 1
ATOM 14222 C C . ASP B 1 832 ? 24.453 -44.938 -39.719 1 94.12 832 ASP B C 1
ATOM 14224 O O . ASP B 1 832 ? 23.375 -44.781 -39.125 1 94.12 832 ASP B O 1
ATOM 14228 N N . ASP B 1 833 ? 24.5 -45.312 -40.969 1 93.19 833 ASP B N 1
ATOM 14229 C CA . ASP B 1 833 ? 23.312 -45.438 -41.812 1 93.19 833 ASP B CA 1
ATOM 14230 C C . ASP B 1 833 ? 22.406 -46.562 -41.344 1 93.19 833 ASP B C 1
ATOM 14232 O O . ASP B 1 833 ? 21.203 -46.531 -41.594 1 93.19 833 ASP B O 1
ATOM 14236 N N . ALA B 1 834 ? 23.047 -47.562 -40.656 1 94.06 834 ALA B N 1
ATOM 14237 C CA . ALA B 1 834 ? 22.266 -48.688 -40.156 1 94.06 834 ALA B CA 1
ATOM 14238 C C . ALA B 1 834 ? 21.688 -48.406 -38.781 1 94.06 834 ALA B C 1
ATOM 14240 O O . ALA B 1 834 ? 20.938 -49.219 -38.25 1 94.06 834 ALA B O 1
ATOM 14241 N N . GLY B 1 835 ? 22.016 -47.281 -38.156 1 94.12 835 GLY B N 1
ATOM 14242 C CA . GLY B 1 835 ? 21.453 -46.875 -36.875 1 94.12 835 GLY B CA 1
ATOM 14243 C C . GLY B 1 835 ? 22.328 -47.25 -35.719 1 94.12 835 GLY B C 1
ATOM 14244 O O . GLY B 1 835 ? 21.953 -47.031 -34.562 1 94.12 835 GLY B O 1
ATOM 14245 N N . ASN B 1 836 ? 23.453 -47.781 -35.969 1 95.5 836 ASN B N 1
ATOM 14246 C CA . ASN B 1 836 ? 24.375 -48.125 -34.875 1 95.5 836 ASN B CA 1
ATOM 14247 C C . ASN B 1 836 ? 25.109 -46.906 -34.344 1 95.5 836 ASN B C 1
ATOM 14249 O O . ASN B 1 836 ? 25.484 -46 -35.094 1 95.5 836 ASN B O 1
ATOM 14253 N N . ILE B 1 837 ? 25.312 -46.875 -33.062 1 97.62 837 ILE B N 1
ATOM 14254 C CA . ILE B 1 837 ? 26.016 -45.781 -32.438 1 97.62 837 ILE B CA 1
ATOM 14255 C C . ILE B 1 837 ? 27.5 -45.844 -32.781 1 97.62 837 ILE B C 1
ATOM 14257 O O . ILE B 1 837 ? 28.109 -46.906 -32.781 1 97.62 837 ILE B O 1
ATOM 14261 N N . ILE B 1 838 ? 28.141 -44.688 -33.125 1 97.81 838 ILE B N 1
ATOM 14262 C CA . ILE B 1 838 ? 29.562 -44.562 -33.438 1 97.81 838 ILE B CA 1
ATOM 14263 C C . ILE B 1 838 ? 30.312 -44.125 -32.188 1 97.81 838 ILE B C 1
ATOM 14265 O O . ILE B 1 838 ? 29.891 -43.219 -31.484 1 97.81 838 ILE B O 1
ATOM 14269 N N . TYR B 1 839 ? 31.375 -44.781 -31.938 1 97.56 839 TYR B N 1
ATOM 14270 C CA . TYR B 1 839 ? 32.188 -44.531 -30.75 1 97.56 839 TYR B CA 1
ATOM 14271 C C . TYR B 1 839 ? 33.594 -44.125 -31.125 1 97.56 839 TYR B C 1
ATOM 14273 O O . TYR B 1 839 ? 34.125 -44.562 -32.156 1 97.56 839 TYR B O 1
ATOM 14281 N N . ASP B 1 840 ? 34.188 -43.25 -30.344 1 96.56 840 ASP B N 1
ATOM 14282 C CA . ASP B 1 840 ? 35.625 -43.094 -30.297 1 96.56 840 ASP B CA 1
ATOM 14283 C C . ASP B 1 840 ? 36.25 -44 -29.219 1 96.56 840 ASP B C 1
ATOM 14285 O O . ASP B 1 840 ? 35.781 -44 -28.078 1 96.56 840 ASP B O 1
ATOM 14289 N N . ILE B 1 841 ? 37.156 -44.781 -29.594 1 94.75 841 ILE B N 1
ATOM 14290 C CA . ILE B 1 841 ? 37.812 -45.594 -28.594 1 94.75 841 ILE B CA 1
ATOM 14291 C C . ILE B 1 841 ? 39 -44.844 -28.016 1 94.75 841 ILE B C 1
ATOM 14293 O O . ILE B 1 841 ? 39.969 -44.531 -28.719 1 94.75 841 ILE B O 1
ATOM 14297 N N . ASN B 1 842 ? 38.875 -44.5 -26.812 1 93.5 842 ASN B N 1
ATOM 14298 C CA . ASN B 1 842 ? 39.938 -43.688 -26.25 1 93.5 842 ASN B CA 1
ATOM 14299 C C . ASN B 1 842 ? 41.219 -44.5 -25.984 1 93.5 842 ASN B C 1
ATOM 14301 O O . ASN B 1 842 ? 41.281 -45.688 -26.344 1 93.5 842 ASN B O 1
ATOM 14305 N N . SER B 1 843 ? 42.312 -43.969 -25.375 1 91.31 843 SER B N 1
ATOM 14306 C CA . SER B 1 843 ? 43.594 -44.594 -25.203 1 91.31 843 SER B CA 1
ATOM 14307 C C . SER B 1 843 ? 43.531 -45.75 -24.25 1 91.31 843 SER B C 1
ATOM 14309 O O . SER B 1 843 ? 44.375 -46.688 -24.312 1 91.31 843 SER B O 1
ATOM 14311 N N . GLU B 1 844 ? 42.5 -45.781 -23.375 1 91 844 GLU B N 1
ATOM 14312 C CA . GLU B 1 844 ? 42.375 -46.875 -22.406 1 91 844 GLU B CA 1
ATOM 14313 C C . GLU B 1 844 ? 41.438 -47.969 -22.938 1 91 844 GLU B C 1
ATOM 14315 O O . GLU B 1 844 ? 41.156 -48.938 -22.234 1 91 844 GLU B O 1
ATOM 14320 N N . GLY B 1 845 ? 41 -47.812 -24.188 1 91.12 845 GLY B N 1
ATOM 14321 C CA . GLY B 1 845 ? 40.156 -48.812 -24.812 1 91.12 845 GLY B CA 1
ATOM 14322 C C . GLY B 1 845 ? 38.688 -48.625 -24.469 1 91.12 845 GLY B C 1
ATOM 14323 O O . GLY B 1 845 ? 37.875 -49.531 -24.75 1 91.12 845 GLY B O 1
ATOM 14324 N N . VAL B 1 846 ? 38.344 -47.562 -23.797 1 95.88 846 VAL B N 1
ATOM 14325 C CA . VAL B 1 846 ? 36.938 -47.312 -23.422 1 95.88 846 VAL B CA 1
ATOM 14326 C C . VAL B 1 846 ? 36.188 -46.656 -24.578 1 95.88 846 VAL B C 1
ATOM 14328 O O . VAL B 1 846 ? 36.625 -45.656 -25.125 1 95.88 846 VAL B O 1
ATOM 14331 N N . PRO B 1 847 ? 35.094 -47.219 -25.016 1 96.88 847 PRO B N 1
ATOM 14332 C CA . PRO B 1 847 ? 34.312 -46.594 -26.078 1 96.88 847 PRO B CA 1
ATOM 14333 C C . PRO B 1 847 ? 33.594 -45.344 -25.594 1 96.88 847 PRO B C 1
ATOM 14335 O O . PRO B 1 847 ? 32.812 -45.375 -24.641 1 96.88 847 PRO B O 1
ATOM 14338 N N . ILE B 1 848 ? 33.812 -44.219 -26.219 1 97.06 848 ILE B N 1
ATOM 14339 C CA . ILE B 1 848 ? 33.188 -42.938 -25.953 1 97.06 848 ILE B CA 1
ATOM 14340 C C . ILE B 1 848 ? 32.188 -42.625 -27.062 1 97.06 848 ILE B C 1
ATOM 14342 O O . ILE B 1 848 ? 32.594 -42.25 -28.172 1 97.06 848 ILE B O 1
ATOM 14346 N N . ALA B 1 849 ? 30.891 -42.688 -26.672 1 97.19 849 ALA B N 1
ATOM 14347 C CA . ALA B 1 849 ? 29.891 -42.406 -27.688 1 97.19 849 ALA B CA 1
ATOM 14348 C C . ALA B 1 849 ? 30.094 -41.031 -28.312 1 97.19 849 ALA B C 1
ATOM 14350 O O . ALA B 1 849 ? 30.266 -40.031 -27.594 1 97.19 849 ALA B O 1
ATOM 14351 N N . GLN B 1 850 ? 30 -40.938 -29.609 1 96.69 850 GLN B N 1
ATOM 14352 C CA . GLN B 1 850 ? 30.125 -39.656 -30.281 1 96.69 850 GLN B CA 1
ATOM 14353 C C . GLN B 1 850 ? 28.828 -38.844 -30.203 1 96.69 850 GLN B C 1
ATOM 14355 O O . GLN B 1 850 ? 27.734 -39.406 -30.391 1 96.69 850 GLN B O 1
ATOM 14360 N N . GLU B 1 851 ? 29.016 -37.562 -29.891 1 95.62 851 GLU B N 1
ATOM 14361 C CA . GLU B 1 851 ? 27.875 -36.656 -29.922 1 95.62 851 GLU B CA 1
ATOM 14362 C C . GLU B 1 851 ? 27.438 -36.406 -31.359 1 95.62 851 GLU B C 1
ATOM 14364 O O . GLU B 1 851 ? 28.266 -36.125 -32.219 1 95.62 851 GLU B O 1
ATOM 14369 N N . GLY B 1 852 ? 26.172 -36.594 -31.609 1 95.56 852 GLY B N 1
ATOM 14370 C CA . GLY B 1 852 ? 25.625 -36.25 -32.906 1 95.56 852 GLY B CA 1
ATOM 14371 C C . GLY B 1 852 ? 25.062 -34.844 -33 1 95.56 852 GLY B C 1
ATOM 14372 O O . GLY B 1 852 ? 25.391 -34 -32.156 1 95.56 852 GLY B O 1
ATOM 14373 N N . GLU B 1 853 ? 24.391 -34.625 -34.031 1 94.69 853 GLU B N 1
ATOM 14374 C CA . GLU B 1 853 ? 23.75 -33.344 -34.219 1 94.69 853 GLU B CA 1
ATOM 14375 C C . GLU B 1 853 ? 22.562 -33.156 -33.281 1 94.69 853 GLU B C 1
ATOM 14377 O O . GLU B 1 853 ? 22.016 -34.125 -32.781 1 94.69 853 GLU B O 1
ATOM 14382 N N . ARG B 1 854 ? 22.281 -31.922 -33 1 96.19 854 ARG B N 1
ATOM 14383 C CA . ARG B 1 854 ? 21.062 -31.641 -32.219 1 96.19 854 ARG B CA 1
ATOM 14384 C C . ARG B 1 854 ? 19.828 -31.922 -33.062 1 96.19 854 ARG B C 1
ATOM 14386 O O . ARG B 1 854 ? 19.75 -31.516 -34.219 1 96.19 854 ARG B O 1
ATOM 14393 N N . LYS B 1 855 ? 18.953 -32.656 -32.531 1 96.38 855 LYS B N 1
ATOM 14394 C CA . LYS B 1 855 ? 17.688 -33.031 -33.188 1 96.38 855 LYS B CA 1
ATOM 14395 C C . LYS B 1 855 ? 16.5 -32.781 -32.25 1 96.38 855 LYS B C 1
ATOM 14397 O O . LYS B 1 855 ? 16.672 -32.531 -31.062 1 96.38 855 LYS B O 1
ATOM 14402 N N . ILE B 1 856 ? 15.336 -32.719 -32.875 1 97.56 856 ILE B N 1
ATOM 14403 C CA . ILE B 1 856 ? 14.125 -32.656 -32.062 1 97.56 856 ILE B CA 1
ATOM 14404 C C . ILE B 1 856 ? 13.914 -34 -31.328 1 97.56 856 ILE B C 1
ATOM 14406 O O . ILE B 1 856 ? 13.781 -35.031 -31.969 1 97.56 856 ILE B O 1
ATOM 14410 N N . LEU B 1 857 ? 13.914 -33.969 -30.047 1 97.75 857 LEU B N 1
ATOM 14411 C CA . LEU B 1 857 ? 13.875 -35.188 -29.234 1 97.75 857 LEU B CA 1
ATOM 14412 C C . LEU B 1 857 ? 12.516 -35.344 -28.578 1 97.75 857 LEU B C 1
ATOM 14414 O O . LEU B 1 857 ? 12.188 -36.438 -28.094 1 97.75 857 LEU B O 1
ATOM 14418 N N . GLY B 1 858 ? 11.742 -34.375 -28.578 1 96.25 858 GLY B N 1
ATOM 14419 C CA . GLY B 1 858 ? 10.438 -34.469 -27.953 1 96.25 858 GLY B CA 1
ATOM 14420 C C . GLY B 1 858 ? 9.695 -33.156 -27.891 1 96.25 858 GLY B C 1
ATOM 14421 O O . GLY B 1 858 ? 10.203 -32.125 -28.359 1 96.25 858 GLY B O 1
ATOM 14422 N N . GLU B 1 859 ? 8.5 -33.219 -27.344 1 94.06 859 GLU B N 1
ATOM 14423 C CA . GLU B 1 859 ? 7.641 -32.062 -27.125 1 94.06 859 GLU B CA 1
ATOM 14424 C C . GLU B 1 859 ? 7.496 -31.766 -25.625 1 94.06 859 GLU B C 1
ATOM 14426 O O . GLU B 1 859 ? 7.016 -32.594 -24.859 1 94.06 859 GLU B O 1
ATOM 14431 N N . GLY B 1 860 ? 7.805 -30.516 -25.297 1 92.06 860 GLY B N 1
ATOM 14432 C CA . GLY B 1 860 ? 7.812 -30.156 -23.891 1 92.06 860 GLY B CA 1
ATOM 14433 C C . GLY B 1 860 ? 6.422 -29.938 -23.328 1 92.06 860 GLY B C 1
ATOM 14434 O O . GLY B 1 860 ? 6.227 -30.016 -22.109 1 92.06 860 GLY B O 1
ATOM 14435 N N . VAL B 1 861 ? 5.43 -29.672 -24.156 1 93.25 861 VAL B N 1
ATOM 14436 C CA . VAL B 1 861 ? 4.066 -29.422 -23.703 1 93.25 861 VAL B CA 1
ATOM 14437 C C . VAL B 1 861 ? 3.186 -30.625 -24.031 1 93.25 861 VAL B C 1
ATOM 14439 O O . VAL B 1 861 ? 2.979 -30.953 -25.203 1 93.25 861 VAL B O 1
ATOM 14442 N N . PRO B 1 862 ? 2.652 -31.281 -22.984 1 94.81 862 PRO B N 1
ATOM 14443 C CA . PRO B 1 862 ? 1.775 -32.406 -23.281 1 94.81 862 PRO B CA 1
ATOM 14444 C C . PRO B 1 862 ? 0.497 -32 -24.016 1 94.81 862 PRO B C 1
ATOM 14446 O O . PRO B 1 862 ? -0.192 -31.078 -23.578 1 94.81 862 PRO B O 1
ATOM 14449 N N . PRO B 1 863 ? 0.076 -32.656 -25.031 1 96.56 863 PRO B N 1
ATOM 14450 C CA . PRO B 1 863 ? -1.091 -32.25 -25.828 1 96.56 863 PRO B CA 1
ATOM 14451 C C . PRO B 1 863 ? -2.406 -32.75 -25.234 1 96.56 863 PRO B C 1
ATOM 14453 O O . PRO B 1 863 ? -3.473 -32.219 -25.547 1 96.56 863 PRO B O 1
ATOM 14456 N N . LEU B 1 864 ? -2.316 -33.812 -24.406 1 97.56 864 LEU B N 1
ATOM 14457 C CA . LEU B 1 864 ? -3.545 -34.375 -23.891 1 97.56 864 LEU B CA 1
ATOM 14458 C C . LEU B 1 864 ? -3.582 -34.281 -22.359 1 97.56 864 LEU B C 1
ATOM 14460 O O . LEU B 1 864 ? -2.639 -34.719 -21.688 1 97.56 864 LEU B O 1
ATOM 14464 N N . THR B 1 865 ? -4.609 -33.781 -21.812 1 97.25 865 THR B N 1
ATOM 14465 C CA . THR B 1 865 ? -4.867 -33.719 -20.391 1 97.25 865 THR B CA 1
ATOM 14466 C C . THR B 1 865 ? -6.23 -34.344 -20.047 1 97.25 865 THR B C 1
ATOM 14468 O O . THR B 1 865 ? -7.188 -34.156 -20.812 1 97.25 865 THR B O 1
ATOM 14471 N N . LEU B 1 866 ? -6.324 -35.031 -18.938 1 97.94 866 LEU B N 1
ATOM 14472 C CA . LEU B 1 866 ? -7.559 -35.688 -18.5 1 97.94 866 LEU B CA 1
ATOM 14473 C C . LEU B 1 866 ? -7.793 -35.438 -17.016 1 97.94 866 LEU B C 1
ATOM 14475 O O . LEU B 1 866 ? -6.84 -35.281 -16.25 1 97.94 866 LEU B O 1
ATOM 14479 N N . GLY B 1 867 ? -9 -35.406 -16.594 1 98 867 GLY B N 1
ATOM 14480 C CA . GLY B 1 867 ? -9.414 -35.312 -15.203 1 98 867 GLY B CA 1
ATOM 14481 C C . GLY B 1 867 ? -10.695 -36.062 -14.914 1 98 867 GLY B C 1
ATOM 14482 O O . GLY B 1 867 ? -11.633 -36.031 -15.711 1 98 867 GLY B O 1
ATOM 14483 N N . TRP B 1 868 ? -10.75 -36.812 -13.836 1 98.44 868 TRP B N 1
ATOM 14484 C CA . TRP B 1 868 ? -11.914 -37.594 -13.414 1 98.44 868 TRP B CA 1
ATOM 14485 C C . TRP B 1 868 ? -12.234 -37.344 -11.945 1 98.44 868 TRP B C 1
ATOM 14487 O O . TRP B 1 868 ? -11.484 -37.75 -11.055 1 98.44 868 TRP B O 1
ATOM 14497 N N . SER B 1 869 ? -13.273 -36.688 -11.719 1 96.5 869 SER B N 1
ATOM 14498 C CA . SER B 1 869 ? -13.703 -36.375 -10.367 1 96.5 869 SER B CA 1
ATOM 14499 C C . SER B 1 869 ? -14.914 -37.219 -9.961 1 96.5 869 SER B C 1
ATOM 14501 O O . SER B 1 869 ? -15.812 -37.438 -10.766 1 96.5 869 SER B O 1
ATOM 14503 N N . ASN B 1 870 ? -14.992 -37.625 -8.703 1 97.19 870 ASN B N 1
ATOM 14504 C CA . ASN B 1 870 ? -16.078 -38.406 -8.125 1 97.19 870 ASN B CA 1
ATOM 14505 C C . ASN B 1 870 ? -16.453 -37.906 -6.734 1 97.19 870 ASN B C 1
ATOM 14507 O O . ASN B 1 870 ? -15.586 -37.562 -5.941 1 97.19 870 ASN B O 1
ATOM 14511 N N . THR B 1 871 ? -17.688 -37.844 -6.516 1 96.25 871 THR B N 1
ATOM 14512 C CA . THR B 1 871 ? -18.203 -37.5 -5.195 1 96.25 871 THR B CA 1
ATOM 14513 C C . THR B 1 871 ? -19.328 -38.438 -4.797 1 96.25 871 THR B C 1
ATOM 14515 O O . THR B 1 871 ? -20.344 -38.562 -5.504 1 96.25 871 THR B O 1
ATOM 14518 N N . PHE B 1 872 ? -19.188 -39.094 -3.707 1 97.56 872 PHE B N 1
ATOM 14519 C CA . PHE B 1 872 ? -20.203 -39.969 -3.111 1 97.56 872 PHE B CA 1
ATOM 14520 C C . PHE B 1 872 ? -20.781 -39.344 -1.847 1 97.56 872 PHE B C 1
ATOM 14522 O O . PHE B 1 872 ? -20.031 -38.844 -1.002 1 97.56 872 PHE B O 1
ATOM 14529 N N . ARG B 1 873 ? -22 -39.312 -1.823 1 95.5 873 ARG B N 1
ATOM 14530 C CA . ARG B 1 873 ? -22.672 -38.844 -0.607 1 95.5 873 ARG B CA 1
ATOM 14531 C C . ARG B 1 873 ? -23.562 -39.938 -0.023 1 95.5 873 ARG B C 1
ATOM 14533 O O . ARG B 1 873 ? -24.375 -40.531 -0.733 1 95.5 873 ARG B O 1
ATOM 14540 N N . TYR B 1 874 ? -23.375 -40.281 1.166 1 96.75 874 TYR B N 1
ATOM 14541 C CA . TYR B 1 874 ? -24.219 -41.219 1.918 1 96.75 874 TYR B CA 1
ATOM 14542 C C . TYR B 1 874 ? -24.672 -40.594 3.23 1 96.75 874 TYR B C 1
ATOM 14544 O O . TYR B 1 874 ? -23.891 -40.469 4.18 1 96.75 874 TYR B O 1
ATOM 14552 N N . LYS B 1 875 ? -25.891 -40.156 3.316 1 93.44 875 LYS B N 1
ATOM 14553 C CA . LYS B 1 875 ? -26.438 -39.438 4.461 1 93.44 875 LYS B CA 1
ATOM 14554 C C . LYS B 1 875 ? -25.562 -38.219 4.801 1 93.44 875 LYS B C 1
ATOM 14556 O O . LYS B 1 875 ? -25.328 -37.375 3.949 1 93.44 875 LYS B O 1
ATOM 14561 N N . ASP B 1 876 ? -24.906 -38.375 5.992 1 93.38 876 ASP B N 1
ATOM 14562 C CA . ASP B 1 876 ? -24.156 -37.219 6.441 1 93.38 876 ASP B CA 1
ATOM 14563 C C . ASP B 1 876 ? -22.672 -37.312 6.066 1 93.38 876 ASP B C 1
ATOM 14565 O O . ASP B 1 876 ? -21.875 -36.469 6.41 1 93.38 876 ASP B O 1
ATOM 14569 N N . PHE B 1 877 ? -22.312 -38.312 5.273 1 96.44 877 PHE B N 1
ATOM 14570 C CA . PHE B 1 877 ? -20.922 -38.531 4.848 1 96.44 877 PHE B CA 1
ATOM 14571 C C . PHE B 1 877 ? -20.75 -38.125 3.387 1 96.44 877 PHE B C 1
ATOM 14573 O O . PHE B 1 877 ? -21.656 -38.344 2.568 1 96.44 877 PHE B O 1
ATOM 14580 N N . SER B 1 878 ? -19.672 -37.594 3.102 1 95.62 878 SER B N 1
ATOM 14581 C CA . SER B 1 878 ? -19.297 -37.281 1.727 1 95.62 878 SER B CA 1
ATOM 14582 C C . SER B 1 878 ? -17.891 -37.75 1.416 1 95.62 878 SER B C 1
ATOM 14584 O O . SER B 1 878 ? -16.953 -37.469 2.18 1 95.62 878 SER B O 1
ATOM 14586 N N . LEU B 1 879 ? -17.703 -38.469 0.375 1 97.31 879 LEU B N 1
ATOM 14587 C CA . LEU B 1 879 ? -16.406 -38.938 -0.093 1 97.31 879 LEU B CA 1
ATOM 14588 C C . LEU B 1 879 ? -16.109 -38.406 -1.489 1 97.31 879 LEU B C 1
ATOM 14590 O O . LEU B 1 879 ? -16.922 -38.562 -2.408 1 97.31 879 LEU B O 1
ATOM 14594 N N . GLY B 1 880 ? -15.055 -37.688 -1.613 1 96.5 880 GLY B N 1
ATOM 14595 C CA . GLY B 1 880 ? -14.633 -37.188 -2.904 1 96.5 880 GLY B CA 1
ATOM 14596 C C . GLY B 1 880 ? -13.211 -37.562 -3.266 1 96.5 880 GLY B C 1
ATOM 14597 O O . GLY B 1 880 ? -12.336 -37.625 -2.396 1 96.5 880 GLY B O 1
ATOM 14598 N N . PHE B 1 881 ? -12.969 -37.812 -4.523 1 96.62 881 PHE B N 1
ATOM 14599 C CA . PHE B 1 881 ? -11.586 -37.969 -4.969 1 96.62 881 PHE B CA 1
ATOM 14600 C C . PHE B 1 881 ? -11.422 -37.5 -6.41 1 96.62 881 PHE B C 1
ATOM 14602 O O . PHE B 1 881 ? -12.406 -37.375 -7.148 1 96.62 881 PHE B O 1
ATOM 14609 N N . LEU B 1 882 ? -10.266 -37.156 -6.84 1 97.62 882 LEU B N 1
ATOM 14610 C CA . LEU B 1 882 ? -9.898 -36.688 -8.164 1 97.62 882 LEU B CA 1
ATOM 14611 C C . LEU B 1 882 ? -8.688 -37.438 -8.703 1 97.62 882 LEU B C 1
ATOM 14613 O O . LEU B 1 882 ? -7.688 -37.594 -8 1 97.62 882 LEU B O 1
ATOM 14617 N N . ILE B 1 883 ? -8.789 -37.938 -9.883 1 98.31 883 ILE B N 1
ATOM 14618 C CA . ILE B 1 883 ? -7.699 -38.531 -10.641 1 98.31 883 ILE B CA 1
ATOM 14619 C C . ILE B 1 883 ? -7.445 -37.75 -11.914 1 98.31 883 ILE B C 1
ATOM 14621 O O . ILE B 1 883 ? -8.383 -37.406 -12.625 1 98.31 883 ILE B O 1
ATOM 14625 N N . ASP B 1 884 ? -6.203 -37.406 -12.172 1 97.19 884 ASP B N 1
ATOM 14626 C CA . ASP B 1 884 ? -5.898 -36.688 -13.406 1 97.19 884 ASP B CA 1
ATOM 14627 C C . ASP B 1 884 ? -4.672 -37.281 -14.094 1 97.19 884 ASP B C 1
ATOM 14629 O O . ASP B 1 884 ? -3.967 -38.094 -13.516 1 97.19 884 ASP B O 1
ATOM 14633 N N . GLY B 1 885 ? -4.488 -36.875 -15.367 1 97.31 885 GLY B N 1
ATOM 14634 C CA . GLY B 1 885 ? -3.373 -37.406 -16.156 1 97.31 885 GLY B CA 1
ATOM 14635 C C . GLY B 1 885 ? -2.998 -36.469 -17.297 1 97.31 885 GLY B C 1
ATOM 14636 O O . GLY B 1 885 ? -3.812 -35.688 -17.75 1 97.31 885 GLY B O 1
ATOM 14637 N N . LYS B 1 886 ? -1.809 -36.594 -17.734 1 96.69 886 LYS B N 1
ATOM 14638 C CA . LYS B 1 886 ? -1.272 -35.906 -18.922 1 96.69 886 LYS B CA 1
ATOM 14639 C C . LYS B 1 886 ? -0.508 -36.875 -19.812 1 96.69 886 LYS B C 1
ATOM 14641 O O . LYS B 1 886 ? 0.186 -37.781 -19.312 1 96.69 886 LYS B O 1
ATOM 14646 N N . PHE B 1 887 ? -0.665 -36.688 -21.125 1 97.19 887 PHE B N 1
ATOM 14647 C CA . PHE B 1 887 ? -0.097 -37.688 -22.047 1 97.19 887 PHE B CA 1
ATOM 14648 C C . PHE B 1 887 ? 0.483 -36.969 -23.281 1 97.19 887 PHE B C 1
ATOM 14650 O O . PHE B 1 887 ? -0.048 -35.969 -23.734 1 97.19 887 PHE B O 1
ATOM 14657 N N . GLY B 1 888 ? 1.53 -37.625 -23.828 1 96.31 888 GLY B N 1
ATOM 14658 C CA . GLY B 1 888 ? 2.07 -37.25 -25.125 1 96.31 888 GLY B CA 1
ATOM 14659 C C . GLY B 1 888 ? 3.248 -36.312 -25.016 1 96.31 888 GLY B C 1
ATOM 14660 O O . GLY B 1 888 ? 3.92 -36.031 -26 1 96.31 888 GLY B O 1
ATOM 14661 N N . GLY B 1 889 ? 3.557 -35.812 -23.875 1 94.88 889 GLY B N 1
ATOM 14662 C CA . GLY B 1 889 ? 4.688 -34.906 -23.688 1 94.88 889 GLY B CA 1
ATOM 14663 C C . GLY B 1 889 ? 5.953 -35.625 -23.266 1 94.88 889 GLY B C 1
ATOM 14664 O O . GLY B 1 889 ? 5.914 -36.812 -22.906 1 94.88 889 GLY B O 1
ATOM 14665 N N . GLN B 1 890 ? 7.078 -34.906 -23.422 1 96 890 GLN B N 1
ATOM 14666 C CA . GLN B 1 890 ? 8.367 -35.406 -22.969 1 96 890 GLN B CA 1
ATOM 14667 C C . GLN B 1 890 ? 9.039 -34.438 -22.016 1 96 890 GLN B C 1
ATOM 14669 O O . GLN B 1 890 ? 8.656 -33.25 -21.938 1 96 890 GLN B O 1
ATOM 14674 N N . LEU B 1 891 ? 9.992 -34.969 -21.25 1 95.19 891 LEU B N 1
ATOM 14675 C CA . LEU B 1 891 ? 10.742 -34.188 -20.266 1 95.19 891 LEU B CA 1
ATOM 14676 C C . LEU B 1 891 ? 12.219 -34.531 -20.312 1 95.19 891 LEU B C 1
ATOM 14678 O O . LEU B 1 891 ? 12.586 -35.719 -20.359 1 95.19 891 LEU B O 1
ATOM 14682 N N . LEU B 1 892 ? 13.023 -33.469 -20.484 1 96 892 LEU B N 1
ATOM 14683 C CA . LEU B 1 892 ? 14.445 -33.688 -20.25 1 96 892 LEU B CA 1
ATOM 14684 C C . LEU B 1 892 ? 14.742 -33.781 -18.75 1 96 892 LEU B C 1
ATOM 14686 O O . LEU B 1 892 ? 14.492 -32.812 -18.016 1 96 892 LEU B O 1
ATOM 14690 N N . SER B 1 893 ? 15.281 -34.844 -18.297 1 96.06 893 SER B N 1
ATOM 14691 C CA . SER B 1 893 ? 15.602 -35 -16.875 1 96.06 893 SER B CA 1
ATOM 14692 C C . SER B 1 893 ? 17.078 -34.781 -16.609 1 96.06 893 SER B C 1
ATOM 14694 O O . SER B 1 893 ? 17.906 -35.688 -16.828 1 96.06 893 SER B O 1
ATOM 14696 N N . GLY B 1 894 ? 17.359 -33.594 -16.109 1 95.38 894 GLY B N 1
ATOM 14697 C CA . GLY B 1 894 ? 18.719 -33.344 -15.648 1 95.38 894 GLY B CA 1
ATOM 14698 C C . GLY B 1 894 ? 19.125 -34.219 -14.469 1 95.38 894 GLY B C 1
ATOM 14699 O O . GLY B 1 894 ? 20.297 -34.594 -14.336 1 95.38 894 GLY B O 1
ATOM 14700 N N . THR B 1 895 ? 18.219 -34.625 -13.664 1 95.62 895 THR B N 1
ATOM 14701 C CA . THR B 1 895 ? 18.469 -35.5 -12.523 1 95.62 895 THR B CA 1
ATOM 14702 C C . THR B 1 895 ? 18.953 -36.875 -12.984 1 95.62 895 THR B C 1
ATOM 14704 O O . THR B 1 895 ? 19.938 -37.406 -12.461 1 95.62 895 THR B O 1
ATOM 14707 N N . ASN B 1 896 ? 18.297 -37.438 -13.945 1 96.94 896 ASN B N 1
ATOM 14708 C CA . ASN B 1 896 ? 18.734 -38.719 -14.477 1 96.94 896 ASN B CA 1
ATOM 14709 C C . ASN B 1 896 ? 20.094 -38.594 -15.164 1 96.94 896 ASN B C 1
ATOM 14711 O O . ASN B 1 896 ? 20.922 -39.5 -15.055 1 96.94 896 ASN B O 1
ATOM 14715 N N . ALA B 1 897 ? 20.297 -37.531 -15.883 1 97.12 897 ALA B N 1
ATOM 14716 C CA . ALA B 1 897 ? 21.594 -37.344 -16.516 1 97.12 897 ALA B CA 1
ATOM 14717 C C . ALA B 1 897 ? 22.719 -37.312 -15.477 1 97.12 897 ALA B C 1
ATOM 14719 O O . ALA B 1 897 ? 23.734 -37.969 -15.633 1 97.12 897 ALA B O 1
ATOM 14720 N N . LEU B 1 898 ? 22.5 -36.562 -14.477 1 97 898 LEU B N 1
ATOM 14721 C CA . LEU B 1 898 ? 23.516 -36.5 -13.43 1 97 898 LEU B CA 1
ATOM 14722 C C . LEU B 1 898 ? 23.594 -37.812 -12.664 1 97 898 LEU B C 1
ATOM 14724 O O . LEU B 1 898 ? 24.656 -38.156 -12.148 1 97 898 LEU B O 1
ATOM 14728 N N . GLY B 1 899 ? 22.516 -38.531 -12.555 1 97.75 899 GLY B N 1
ATOM 14729 C CA . GLY B 1 899 ? 22.562 -39.875 -11.977 1 97.75 899 GLY B CA 1
ATOM 14730 C C . GLY B 1 899 ? 23.5 -40.812 -12.711 1 97.75 899 GLY B C 1
ATOM 14731 O O . GLY B 1 899 ? 24.172 -41.625 -12.086 1 97.75 899 GLY B O 1
ATOM 14732 N N . TYR B 1 900 ? 23.547 -40.656 -13.992 1 97.75 900 TYR B N 1
ATOM 14733 C CA . TYR B 1 900 ? 24.516 -41.438 -14.781 1 97.75 900 TYR B CA 1
ATOM 14734 C C . TYR B 1 900 ? 25.938 -40.969 -14.5 1 97.75 900 TYR B C 1
ATOM 14736 O O . TYR B 1 900 ? 26.828 -41.812 -14.258 1 97.75 900 TYR B O 1
ATOM 14744 N N . SER B 1 901 ? 26.094 -39.719 -14.516 1 97.12 901 SER B N 1
ATOM 14745 C CA . SER B 1 901 ? 27.422 -39.156 -14.352 1 97.12 901 SER B CA 1
ATOM 14746 C C . SER B 1 901 ? 28 -39.469 -12.977 1 97.12 901 SER B C 1
ATOM 14748 O O . SER B 1 901 ? 29.203 -39.719 -12.844 1 97.12 901 SER B O 1
ATOM 14750 N N . THR B 1 902 ? 27.172 -39.5 -11.953 1 97.88 902 THR B N 1
ATOM 14751 C CA . THR B 1 902 ? 27.641 -39.688 -10.586 1 97.88 902 THR B CA 1
ATOM 14752 C C . THR B 1 902 ? 27.594 -41.156 -10.18 1 97.88 902 THR B C 1
ATOM 14754 O O . THR B 1 902 ? 28.109 -41.531 -9.133 1 97.88 902 THR B O 1
ATOM 14757 N N . GLY B 1 903 ? 26.938 -41.938 -10.961 1 98.25 903 GLY B N 1
ATOM 14758 C CA . GLY B 1 903 ? 26.875 -43.375 -10.688 1 98.25 903 GLY B CA 1
ATOM 14759 C C . GLY B 1 903 ? 25.703 -43.75 -9.797 1 98.25 903 GLY B C 1
ATOM 14760 O O . GLY B 1 903 ? 25.734 -44.781 -9.133 1 98.25 903 GLY B O 1
ATOM 14761 N N . LEU B 1 904 ? 24.75 -42.969 -9.711 1 98.31 904 LEU B N 1
ATOM 14762 C CA . LEU B 1 904 ? 23.641 -43.188 -8.797 1 98.31 904 LEU B CA 1
ATOM 14763 C C . LEU B 1 904 ? 22.484 -43.875 -9.523 1 98.31 904 LEU B C 1
ATOM 14765 O O . LEU B 1 904 ? 21.703 -44.594 -8.898 1 98.31 904 LEU B O 1
ATOM 14769 N N . HIS B 1 905 ? 22.359 -43.625 -10.82 1 98.31 905 HIS B N 1
ATOM 14770 C CA . HIS B 1 905 ? 21.266 -44.219 -11.57 1 98.31 905 HIS B CA 1
ATOM 14771 C C . HIS B 1 905 ? 21.391 -45.75 -11.609 1 98.31 905 HIS B C 1
ATOM 14773 O O . HIS B 1 905 ? 22.484 -46.281 -11.758 1 98.31 905 HIS B O 1
ATOM 14779 N N . LYS B 1 906 ? 20.297 -46.469 -11.586 1 97.88 906 LYS B N 1
ATOM 14780 C CA . LYS B 1 906 ? 20.328 -47.906 -11.508 1 97.88 906 LYS B CA 1
ATOM 14781 C C . LYS B 1 906 ? 20.891 -48.531 -12.781 1 97.88 906 LYS B C 1
ATOM 14783 O O . LYS B 1 906 ? 21.453 -49.625 -12.75 1 97.88 906 LYS B O 1
ATOM 14788 N N . GLU B 1 907 ? 20.734 -47.844 -13.852 1 97.06 907 GLU B N 1
ATOM 14789 C CA . GLU B 1 907 ? 21.312 -48.312 -15.109 1 97.06 907 GLU B CA 1
ATOM 14790 C C . GLU B 1 907 ? 22.828 -48.469 -15 1 97.06 907 GLU B C 1
ATOM 14792 O O . GLU B 1 907 ? 23.438 -49.25 -15.734 1 97.06 907 GLU B O 1
ATOM 14797 N N . THR B 1 908 ? 23.469 -47.781 -14.141 1 97.88 908 THR B N 1
ATOM 14798 C CA . THR B 1 908 ? 24.906 -47.812 -13.992 1 97.88 908 THR B CA 1
ATOM 14799 C C . THR B 1 908 ? 25.359 -49.062 -13.266 1 97.88 908 THR B C 1
ATOM 14801 O O . THR B 1 908 ? 26.562 -49.344 -13.164 1 97.88 908 THR B O 1
ATOM 14804 N N . LEU B 1 909 ? 24.422 -49.812 -12.727 1 97.75 909 LEU B N 1
ATOM 14805 C CA . LEU B 1 909 ? 24.75 -51.094 -12.078 1 97.75 909 LEU B CA 1
ATOM 14806 C C . LEU B 1 909 ? 25.25 -52.094 -13.102 1 97.75 909 LEU B C 1
ATOM 14808 O O . LEU B 1 909 ? 26.016 -53 -12.766 1 97.75 909 LEU B O 1
ATOM 14812 N N . LYS B 1 910 ? 24.812 -51.875 -14.312 1 96.88 910 LYS B N 1
ATOM 14813 C CA . LYS B 1 910 ? 25.25 -52.781 -15.375 1 96.88 910 LYS B CA 1
ATOM 14814 C C . LYS B 1 910 ? 26.766 -52.688 -15.578 1 96.88 910 LYS B C 1
ATOM 14816 O O . LYS B 1 910 ? 27.297 -51.625 -15.852 1 96.88 910 LYS B O 1
ATOM 14821 N N . GLY B 1 911 ? 27.438 -53.781 -15.406 1 96.62 911 GLY B N 1
ATOM 14822 C CA . GLY B 1 911 ? 28.859 -53.906 -15.672 1 96.62 911 GLY B CA 1
ATOM 14823 C C . GLY B 1 911 ? 29.719 -53.656 -14.445 1 96.62 911 GLY B C 1
ATOM 14824 O O . GLY B 1 911 ? 30.938 -53.812 -14.5 1 96.62 911 GLY B O 1
ATOM 14825 N N . ARG B 1 912 ? 29.109 -53.312 -13.344 1 96.5 912 ARG B N 1
ATOM 14826 C CA . ARG B 1 912 ? 29.906 -52.938 -12.172 1 96.5 912 ARG B CA 1
ATOM 14827 C C . ARG B 1 912 ? 30.641 -54.156 -11.617 1 96.5 912 ARG B C 1
ATOM 14829 O O . ARG B 1 912 ? 31.703 -54.031 -11 1 96.5 912 ARG B O 1
ATOM 14836 N N . GLU B 1 913 ? 30.125 -55.344 -11.859 1 94.25 913 GLU B N 1
ATOM 14837 C CA . GLU B 1 913 ? 30.734 -56.562 -11.328 1 94.25 913 GLU B CA 1
ATOM 14838 C C . GLU B 1 913 ? 31.703 -57.188 -12.344 1 94.25 913 GLU B C 1
ATOM 14840 O O . GLU B 1 913 ? 32.844 -57.531 -12.008 1 94.25 913 GLU B O 1
ATOM 14845 N N . ASN B 1 914 ? 31.25 -57.375 -13.602 1 94 914 ASN B N 1
ATOM 14846 C CA . ASN B 1 914 ? 32 -58.156 -14.562 1 94 914 ASN B CA 1
ATOM 14847 C C . ASN B 1 914 ? 32.281 -57.375 -15.852 1 94 914 ASN B C 1
ATOM 14849 O O . ASN B 1 914 ? 32.688 -57.969 -16.844 1 94 914 ASN B O 1
ATOM 14853 N N . GLY B 1 915 ? 32.062 -56.062 -15.742 1 96.06 915 GLY B N 1
ATOM 14854 C CA . GLY B 1 915 ? 32.25 -55.281 -16.953 1 96.06 915 GLY B CA 1
ATOM 14855 C C . GLY B 1 915 ? 31.016 -55.156 -17.797 1 96.06 915 GLY B C 1
ATOM 14856 O O . GLY B 1 915 ? 30.031 -55.875 -17.562 1 96.06 915 GLY B O 1
ATOM 14857 N N . LEU B 1 916 ? 31.016 -54.25 -18.781 1 97.38 916 LEU B N 1
ATOM 14858 C CA . LEU B 1 916 ? 29.875 -54 -19.656 1 97.38 916 LEU B CA 1
ATOM 14859 C C . LEU B 1 916 ? 30.25 -54.25 -21.109 1 97.38 916 LEU B C 1
ATOM 14861 O O . LEU B 1 916 ? 31.203 -53.688 -21.625 1 97.38 916 LEU B O 1
ATOM 14865 N N . VAL B 1 917 ? 29.578 -55.188 -21.766 1 96.94 917 VAL B N 1
ATOM 14866 C CA . VAL B 1 917 ? 29.812 -55.438 -23.172 1 96.94 917 VAL B CA 1
ATOM 14867 C C . VAL B 1 917 ? 29.156 -54.375 -24.031 1 96.94 917 VAL B C 1
ATOM 14869 O O . VAL B 1 917 ? 27.953 -54.094 -23.891 1 96.94 917 VAL B O 1
ATOM 14872 N N . VAL B 1 918 ? 29.938 -53.656 -24.781 1 97 918 VAL B N 1
ATOM 14873 C CA . VAL B 1 918 ? 29.453 -52.594 -25.656 1 97 918 VAL B CA 1
ATOM 14874 C C . VAL B 1 918 ? 29.781 -52.906 -27.109 1 97 918 VAL B C 1
ATOM 14876 O O . VAL B 1 918 ? 30.875 -53.375 -27.422 1 97 918 VAL B O 1
ATOM 14879 N N . THR B 1 919 ? 28.781 -52.875 -27.922 1 96.25 919 THR B N 1
ATOM 14880 C CA . THR B 1 919 ? 28.953 -53.062 -29.344 1 96.25 919 THR B CA 1
ATOM 14881 C C . THR B 1 919 ? 28.562 -51.812 -30.125 1 96.25 919 THR B C 1
ATOM 14883 O O . THR B 1 919 ? 27.656 -51.062 -29.703 1 96.25 919 THR B O 1
ATOM 14886 N N . GLY B 1 920 ? 29.297 -51.469 -31.172 1 96.75 920 GLY B N 1
ATOM 14887 C CA . GLY B 1 920 ? 29.016 -50.344 -32.031 1 96.75 920 GLY B CA 1
ATOM 14888 C C . GLY B 1 920 ? 30 -50.188 -33.188 1 96.75 920 GLY B C 1
ATOM 14889 O O . GLY B 1 920 ? 30.531 -51.188 -33.656 1 96.75 920 GLY B O 1
ATOM 14890 N N . ILE B 1 921 ? 30.062 -49.031 -33.688 1 97.19 921 ILE B N 1
ATOM 14891 C CA . ILE B 1 921 ? 30.969 -48.75 -34.812 1 97.19 921 ILE B CA 1
ATOM 14892 C C . ILE B 1 921 ? 32.156 -47.906 -34.344 1 97.19 921 ILE B C 1
ATOM 14894 O O . ILE B 1 921 ? 31.953 -46.906 -33.656 1 97.19 921 ILE B O 1
ATOM 14898 N N . ASP B 1 922 ? 33.312 -48.312 -34.656 1 96.19 922 ASP B N 1
ATOM 14899 C CA . ASP B 1 922 ? 34.5 -47.5 -34.375 1 96.19 922 ASP B CA 1
ATOM 14900 C C . ASP B 1 922 ? 34.594 -46.344 -35.344 1 96.19 922 ASP B C 1
ATOM 14902 O O . ASP B 1 922 ? 34.719 -46.531 -36.562 1 96.19 922 ASP B O 1
ATOM 14906 N N . GLY B 1 923 ? 34.562 -45.156 -34.875 1 94.44 923 GLY B N 1
ATOM 14907 C CA . GLY B 1 923 ? 34.531 -43.969 -35.688 1 94.44 923 GLY B CA 1
ATOM 14908 C C . GLY B 1 923 ? 35.781 -43.781 -36.531 1 94.44 923 GLY B C 1
ATOM 14909 O O . GLY B 1 923 ? 35.719 -43.188 -37.594 1 94.44 923 GLY B O 1
ATOM 14910 N N . ASP B 1 924 ? 36.938 -44.312 -36.062 1 93.19 924 ASP B N 1
ATOM 14911 C CA . ASP B 1 924 ? 38.219 -44.156 -36.781 1 93.19 924 ASP B CA 1
ATOM 14912 C C . ASP B 1 924 ? 38.312 -45.156 -37.906 1 93.19 924 ASP B C 1
ATOM 14914 O O . ASP B 1 924 ? 38.812 -44.844 -39 1 93.19 924 ASP B O 1
ATOM 14918 N N . THR B 1 925 ? 37.812 -46.438 -37.719 1 93.69 925 THR B N 1
ATOM 14919 C CA . THR B 1 925 ? 38.031 -47.5 -38.719 1 93.69 925 THR B CA 1
ATOM 14920 C C . THR B 1 925 ? 36.781 -47.75 -39.531 1 93.69 925 THR B C 1
ATOM 14922 O O . THR B 1 925 ? 36.812 -48.375 -40.594 1 93.69 925 THR B O 1
ATOM 14925 N N . GLY B 1 926 ? 35.625 -47.344 -38.938 1 93.31 926 GLY B N 1
ATOM 14926 C CA . GLY B 1 926 ? 34.344 -47.594 -39.594 1 93.31 926 GLY B CA 1
ATOM 14927 C C . GLY B 1 926 ? 33.875 -49.031 -39.438 1 93.31 926 GLY B C 1
ATOM 14928 O O . GLY B 1 926 ? 32.844 -49.406 -40.031 1 93.31 926 GLY B O 1
ATOM 14929 N N . GLN B 1 927 ? 34.594 -49.844 -38.656 1 94.56 927 GLN B N 1
ATOM 14930 C CA . GLN B 1 927 ? 34.25 -51.25 -38.5 1 94.56 927 GLN B CA 1
ATOM 14931 C C . GLN B 1 927 ? 33.469 -51.5 -37.188 1 94.56 927 GLN B C 1
ATOM 14933 O O . GLN B 1 927 ? 33.625 -50.719 -36.219 1 94.56 927 GLN B O 1
ATOM 14938 N N . GLU B 1 928 ? 32.656 -52.5 -37.25 1 95.75 928 GLU B N 1
ATOM 14939 C CA . GLU B 1 928 ? 31.953 -52.906 -36.031 1 95.75 928 GLU B CA 1
ATOM 14940 C C . GLU B 1 928 ? 32.938 -53.438 -34.969 1 95.75 928 GLU B C 1
ATOM 14942 O O . GLU B 1 928 ? 33.906 -54.094 -35.312 1 95.75 928 GLU B O 1
ATOM 14947 N N . PHE B 1 929 ? 32.719 -53.125 -33.75 1 95.38 929 PHE B N 1
ATOM 14948 C CA . PHE B 1 929 ? 33.531 -53.688 -32.688 1 95.38 929 PHE B CA 1
ATOM 14949 C C . PHE B 1 929 ? 32.656 -54.156 -31.531 1 95.38 929 PHE B C 1
ATOM 14951 O O . PHE B 1 929 ? 31.469 -53.812 -31.469 1 95.38 929 PHE B O 1
ATOM 14958 N N . THR B 1 930 ? 33.125 -55.094 -30.797 1 95.94 930 THR B N 1
ATOM 14959 C CA . THR B 1 930 ? 32.594 -55.469 -29.5 1 95.94 930 THR B CA 1
ATOM 14960 C C . THR B 1 930 ? 33.719 -55.5 -28.453 1 95.94 930 THR B C 1
ATOM 14962 O O . THR B 1 930 ? 34.781 -56.094 -28.688 1 95.94 930 THR B O 1
ATOM 14965 N N . THR B 1 931 ? 33.469 -54.812 -27.438 1 95.69 931 THR B N 1
ATOM 14966 C CA . THR B 1 931 ? 34.469 -54.812 -26.359 1 95.69 931 THR B CA 1
ATOM 14967 C C . THR B 1 931 ? 33.781 -54.844 -25 1 95.69 931 THR B C 1
ATOM 14969 O O . THR B 1 931 ? 32.562 -54.688 -24.906 1 95.69 931 THR B O 1
ATOM 14972 N N . THR B 1 932 ? 34.469 -55.219 -24.016 1 96.62 932 THR B N 1
ATOM 14973 C CA . THR B 1 932 ? 33.969 -55.219 -22.641 1 96.62 932 THR B CA 1
ATOM 14974 C C . THR B 1 932 ? 34.656 -54.094 -21.844 1 96.62 932 THR B C 1
ATOM 14976 O O . THR B 1 932 ? 35.875 -54.094 -21.656 1 96.62 932 THR B O 1
ATOM 14979 N N . VAL B 1 933 ? 33.875 -53.094 -21.438 1 97.12 933 VAL B N 1
ATOM 14980 C CA . VAL B 1 933 ? 34.375 -52.031 -20.594 1 97.12 933 VAL B CA 1
ATOM 14981 C C . VAL B 1 933 ? 34.594 -52.531 -19.172 1 97.12 933 VAL B C 1
ATOM 14983 O O . VAL B 1 933 ? 33.688 -53.062 -18.547 1 97.12 933 VAL B O 1
ATOM 14986 N N . ALA B 1 934 ? 35.781 -52.406 -18.703 1 96.19 934 ALA B N 1
ATOM 14987 C CA . ALA B 1 934 ? 36.094 -52.875 -17.359 1 96.19 934 ALA B CA 1
ATOM 14988 C C . ALA B 1 934 ? 35.375 -52.062 -16.297 1 96.19 934 ALA B C 1
ATOM 14990 O O . ALA B 1 934 ? 35.062 -50.875 -16.5 1 96.19 934 ALA B O 1
ATOM 14991 N N . PRO B 1 935 ? 35.062 -52.688 -15.188 1 96.38 935 PRO B N 1
ATOM 14992 C CA . PRO B 1 935 ? 34.312 -52 -14.117 1 96.38 935 PRO B CA 1
ATOM 14993 C C . PRO B 1 935 ? 34.969 -50.688 -13.727 1 96.38 935 PRO B C 1
ATOM 14995 O O . PRO B 1 935 ? 34.25 -49.688 -13.492 1 96.38 935 PRO B O 1
ATOM 14998 N N . GLU B 1 936 ? 36.25 -50.531 -13.711 1 95.19 936 GLU B N 1
ATOM 14999 C CA . GLU B 1 936 ? 36.938 -49.312 -13.273 1 95.19 936 GLU B CA 1
ATOM 15000 C C . GLU B 1 936 ? 36.781 -48.188 -14.305 1 95.19 936 GLU B C 1
ATOM 15002 O O . GLU B 1 936 ? 37.031 -47.031 -13.992 1 95.19 936 GLU B O 1
ATOM 15007 N N . ASP B 1 937 ? 36.406 -48.562 -15.531 1 96.44 937 ASP B N 1
ATOM 15008 C CA . ASP B 1 937 ? 36.344 -47.594 -16.609 1 96.44 937 ASP B CA 1
ATOM 15009 C C . ASP B 1 937 ? 34.875 -47.188 -16.891 1 96.44 937 ASP B C 1
ATOM 15011 O O . ASP B 1 937 ? 34.625 -46.344 -17.75 1 96.44 937 ASP B O 1
ATOM 15015 N N . LEU B 1 938 ? 33.969 -47.75 -16.172 1 97.19 938 LEU B N 1
ATOM 15016 C CA . LEU B 1 938 ? 32.531 -47.469 -16.391 1 97.19 938 LEU B CA 1
ATOM 15017 C C . LEU B 1 938 ? 32.219 -46 -16.109 1 97.19 938 LEU B C 1
ATOM 15019 O O . LEU B 1 938 ? 31.312 -45.438 -16.734 1 97.19 938 LEU B O 1
ATOM 15023 N N . GLN B 1 939 ? 32.875 -45.406 -15.125 1 96.94 939 GLN B N 1
ATOM 15024 C CA . GLN B 1 939 ? 32.688 -44 -14.82 1 96.94 939 GLN B CA 1
ATOM 15025 C C . GLN B 1 939 ? 32.875 -43.125 -16.062 1 96.94 939 GLN B C 1
ATOM 15027 O O . GLN B 1 939 ? 32.062 -42.219 -16.312 1 96.94 939 GLN B O 1
ATOM 15032 N N . THR B 1 940 ? 33.875 -43.375 -16.828 1 96.81 940 THR B N 1
ATOM 15033 C CA . THR B 1 940 ? 34.125 -42.625 -18.062 1 96.81 940 THR B CA 1
ATOM 15034 C C . THR B 1 940 ? 33.031 -42.906 -19.109 1 96.81 940 THR B C 1
ATOM 15036 O O . THR B 1 940 ? 32.562 -41.969 -19.766 1 96.81 940 THR B O 1
ATOM 15039 N N . TYR B 1 941 ? 32.688 -44.188 -19.266 1 97.25 941 TYR B N 1
ATOM 15040 C CA . TYR B 1 941 ? 31.672 -44.562 -20.234 1 97.25 941 TYR B CA 1
ATOM 15041 C C . TYR B 1 941 ? 30.344 -43.875 -19.953 1 97.25 941 TYR B C 1
ATOM 15043 O O . TYR B 1 941 ? 29.797 -43.188 -20.828 1 97.25 941 TYR B O 1
ATOM 15051 N N . TYR B 1 942 ? 29.812 -44.031 -18.75 1 97.62 942 TYR B N 1
ATOM 15052 C CA . TYR B 1 942 ? 28.516 -43.469 -18.391 1 97.62 942 TYR B CA 1
ATOM 15053 C C . TYR B 1 942 ? 28.594 -41.938 -18.297 1 97.62 942 TYR B C 1
ATOM 15055 O O . TYR B 1 942 ? 27.609 -41.25 -18.547 1 97.62 942 TYR B O 1
ATOM 15063 N N . GLY B 1 943 ? 29.734 -41.375 -17.875 1 96.69 943 GLY B N 1
ATOM 15064 C CA . GLY B 1 943 ? 29.922 -39.938 -17.875 1 96.69 943 GLY B CA 1
ATOM 15065 C C . GLY B 1 943 ? 29.688 -39.312 -19.219 1 96.69 943 GLY B C 1
ATOM 15066 O O . GLY B 1 943 ? 29.109 -38.219 -19.312 1 96.69 943 GLY B O 1
ATOM 15067 N N . ARG B 1 944 ? 30.188 -39.969 -20.219 1 95.88 944 ARG B N 1
ATOM 15068 C CA . ARG B 1 944 ? 29.969 -39.469 -21.578 1 95.88 944 ARG B CA 1
ATOM 15069 C C . ARG B 1 944 ? 28.5 -39.562 -21.969 1 95.88 944 ARG B C 1
ATOM 15071 O O . ARG B 1 944 ? 27.953 -38.625 -22.578 1 95.88 944 ARG B O 1
ATOM 15078 N N . ILE B 1 945 ? 27.875 -40.625 -21.656 1 96.88 945 ILE B N 1
ATOM 15079 C CA . ILE B 1 945 ? 26.469 -40.812 -21.984 1 96.88 945 ILE B CA 1
ATOM 15080 C C . ILE B 1 945 ? 25.625 -39.719 -21.359 1 96.88 945 ILE B C 1
ATOM 15082 O O . ILE B 1 945 ? 24.656 -39.25 -21.938 1 96.88 945 ILE B O 1
ATOM 15086 N N . SER B 1 946 ? 26 -39.25 -20.188 1 97 946 SER B N 1
ATOM 15087 C CA . SER B 1 946 ? 25.25 -38.219 -19.453 1 97 946 SER B CA 1
ATOM 15088 C C . SER B 1 946 ? 25.172 -36.938 -20.25 1 97 946 SER B C 1
ATOM 15090 O O . SER B 1 946 ? 24.328 -36.062 -19.969 1 97 946 SER B O 1
ATOM 15092 N N . ARG B 1 947 ? 25.953 -36.75 -21.219 1 96 947 ARG B N 1
ATOM 15093 C CA . ARG B 1 947 ? 25.984 -35.5 -22 1 96 947 ARG B CA 1
ATOM 15094 C C . ARG B 1 947 ? 25.094 -35.594 -23.234 1 96 947 ARG B C 1
ATOM 15096 O O . ARG B 1 947 ? 24.891 -34.625 -23.938 1 96 947 ARG B O 1
ATOM 15103 N N . ILE B 1 948 ? 24.656 -36.781 -23.5 1 97.69 948 ILE B N 1
ATOM 15104 C CA . ILE B 1 948 ? 23.812 -37 -24.672 1 97.69 948 ILE B CA 1
ATOM 15105 C C . ILE B 1 948 ? 22.344 -36.875 -24.281 1 97.69 948 ILE B C 1
ATOM 15107 O O . ILE B 1 948 ? 21.766 -37.781 -23.703 1 97.69 948 ILE B O 1
ATOM 15111 N N . ALA B 1 949 ? 21.688 -35.812 -24.719 1 97.81 949 ALA B N 1
ATOM 15112 C CA . ALA B 1 949 ? 20.328 -35.469 -24.312 1 97.81 949 ALA B CA 1
ATOM 15113 C C . ALA B 1 949 ? 19.344 -36.562 -24.734 1 97.81 949 ALA B C 1
ATOM 15115 O O . ALA B 1 949 ? 18.359 -36.812 -24.031 1 97.81 949 ALA B O 1
ATOM 15116 N N . GLU B 1 950 ? 19.562 -37.125 -25.875 1 97.62 950 GLU B N 1
ATOM 15117 C CA . GLU B 1 950 ? 18.656 -38.125 -26.422 1 97.62 950 GLU B CA 1
ATOM 15118 C C . GLU B 1 950 ? 18.375 -39.25 -25.406 1 97.62 950 GLU B C 1
ATOM 15120 O O . GLU B 1 950 ? 17.266 -39.781 -25.359 1 97.62 950 GLU B O 1
ATOM 15125 N N . GLU B 1 951 ? 19.312 -39.562 -24.578 1 96.62 951 GLU B N 1
ATOM 15126 C CA . GLU B 1 951 ? 19.188 -40.625 -23.578 1 96.62 951 GLU B CA 1
ATOM 15127 C C . GLU B 1 951 ? 18.234 -40.188 -22.453 1 96.62 951 GLU B C 1
ATOM 15129 O O . GLU B 1 951 ? 17.672 -41.062 -21.75 1 96.62 951 GLU B O 1
ATOM 15134 N N . PHE B 1 952 ? 18.031 -38.969 -22.312 1 97.31 952 PHE B N 1
ATOM 15135 C CA . PHE B 1 952 ? 17.391 -38.531 -21.078 1 97.31 952 PHE B CA 1
ATOM 15136 C C . PHE B 1 952 ? 16.141 -37.719 -21.375 1 97.31 952 PHE B C 1
ATOM 15138 O O . PHE B 1 952 ? 15.516 -37.156 -20.453 1 97.31 952 PHE B O 1
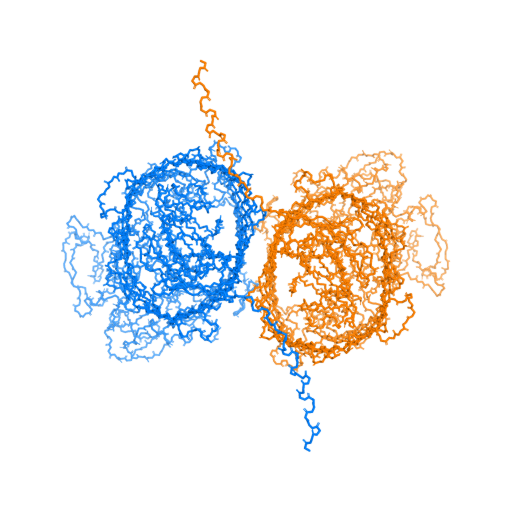ATOM 15145 N N . VAL B 1 953 ? 15.797 -37.438 -22.562 1 97.19 953 VAL B N 1
ATOM 15146 C CA . VAL B 1 953 ? 14.461 -36.969 -22.922 1 97.19 953 VAL B CA 1
ATOM 15147 C C . VAL B 1 953 ? 13.477 -38.125 -22.906 1 97.19 953 VAL B C 1
ATOM 15149 O O . VAL B 1 953 ? 13.562 -39.031 -23.75 1 97.19 953 VAL B O 1
ATOM 15152 N N . GLU B 1 954 ? 12.602 -38.094 -21.938 1 96.31 954 GLU B N 1
ATOM 15153 C CA . GLU B 1 954 ? 11.742 -39.25 -21.703 1 96.31 954 GLU B CA 1
ATOM 15154 C C . GLU B 1 954 ? 10.266 -38.844 -21.734 1 96.31 954 GLU B C 1
ATOM 15156 O O . GLU B 1 954 ? 9.93 -37.688 -21.516 1 96.31 954 GLU B O 1
ATOM 15161 N N . ASP B 1 955 ? 9.469 -39.906 -22.016 1 96.62 955 ASP B N 1
ATOM 15162 C CA . ASP B 1 955 ? 8.031 -39.688 -21.922 1 96.62 955 ASP B CA 1
ATOM 15163 C C . ASP B 1 955 ? 7.625 -39.25 -20.516 1 96.62 955 ASP B C 1
ATOM 15165 O O . ASP B 1 955 ? 8.117 -39.812 -19.531 1 96.62 955 ASP B O 1
ATOM 15169 N N . SER B 1 956 ? 6.789 -38.312 -20.469 1 95.31 956 SER B N 1
ATOM 15170 C CA . SER B 1 956 ? 6.375 -37.781 -19.172 1 95.31 956 SER B CA 1
ATOM 15171 C C . SER B 1 956 ? 4.902 -38.094 -18.906 1 95.31 956 SER B C 1
ATOM 15173 O O . SER B 1 956 ? 4.23 -37.344 -18.188 1 95.31 956 SER B O 1
ATOM 15175 N N . ASP B 1 957 ? 4.328 -39.094 -19.422 1 97.62 957 ASP B N 1
ATOM 15176 C CA . ASP B 1 957 ? 2.938 -39.5 -19.234 1 97.62 957 ASP B CA 1
ATOM 15177 C C . ASP B 1 957 ? 2.697 -39.969 -17.797 1 97.62 957 ASP B C 1
ATOM 15179 O O . ASP B 1 957 ? 3.553 -40.594 -17.188 1 97.62 957 ASP B O 1
ATOM 15183 N N . TYR B 1 958 ? 1.49 -39.625 -17.281 1 97.06 958 TYR B N 1
ATOM 15184 C CA . TYR B 1 958 ? 1.166 -40.125 -15.961 1 97.06 958 TYR B CA 1
ATOM 15185 C C . TYR B 1 958 ? -0.341 -40.125 -15.727 1 97.06 958 TYR B C 1
ATOM 15187 O O . TYR B 1 958 ? -1.088 -39.469 -16.469 1 97.06 958 TYR B O 1
ATOM 15195 N N . ILE B 1 959 ? -0.833 -40.906 -14.812 1 98.19 959 ILE B N 1
ATOM 15196 C CA . ILE B 1 959 ? -2.119 -40.844 -14.125 1 98.19 959 ILE B CA 1
ATOM 15197 C C . ILE B 1 959 ? -1.897 -40.719 -12.625 1 98.19 959 ILE B C 1
ATOM 15199 O O . ILE B 1 959 ? -1.2 -41.531 -12.016 1 98.19 959 ILE B O 1
ATOM 15203 N N . LYS B 1 960 ? -2.43 -39.719 -12.031 1 97.25 960 LYS B N 1
ATOM 15204 C CA . LYS B 1 960 ? -2.148 -39.406 -10.633 1 97.25 960 LYS B CA 1
ATOM 15205 C C . LYS B 1 960 ? -3.432 -39.344 -9.812 1 97.25 960 LYS B C 1
ATOM 15207 O O . LYS B 1 960 ? -4.449 -38.844 -10.281 1 97.25 960 LYS B O 1
ATOM 15212 N N . PHE B 1 961 ? -3.436 -40 -8.625 1 98 961 PHE B N 1
ATOM 15213 C CA . PHE B 1 961 ? -4.461 -39.719 -7.621 1 98 961 PHE B CA 1
ATOM 15214 C C . PHE B 1 961 ? -4.223 -38.406 -6.93 1 98 961 PHE B C 1
ATOM 15216 O O . PHE B 1 961 ? -3.488 -38.312 -5.941 1 98 961 PHE B O 1
ATOM 15223 N N . ARG B 1 962 ? -4.914 -37.438 -7.34 1 96.94 962 ARG B N 1
ATOM 15224 C CA . ARG B 1 962 ? -4.59 -36.031 -7.047 1 96.94 962 ARG B CA 1
ATOM 15225 C C . ARG B 1 962 ? -5.184 -35.594 -5.711 1 96.94 962 ARG B C 1
ATOM 15227 O O . ARG B 1 962 ? -4.523 -34.906 -4.926 1 96.94 962 ARG B O 1
ATOM 15234 N N . GLU B 1 963 ? -6.41 -35.906 -5.488 1 96.88 963 GLU B N 1
ATOM 15235 C CA . GLU B 1 963 ? -7.094 -35.375 -4.312 1 96.88 963 GLU B CA 1
ATOM 15236 C C . GLU B 1 963 ? -8 -36.406 -3.68 1 96.88 963 GLU B C 1
ATOM 15238 O O . GLU B 1 963 ? -8.539 -37.281 -4.375 1 96.88 963 GLU B O 1
ATOM 15243 N N . PHE B 1 964 ? -8.125 -36.312 -2.414 1 96.94 964 PHE B N 1
ATOM 15244 C CA . PHE B 1 964 ? -9.016 -37.156 -1.618 1 96.94 964 PHE B CA 1
ATOM 15245 C C . PHE B 1 964 ? -9.641 -36.344 -0.487 1 96.94 964 PHE B C 1
ATOM 15247 O O . PHE B 1 964 ? -8.977 -35.5 0.136 1 96.94 964 PHE B O 1
ATOM 15254 N N . SER B 1 965 ? -10.891 -36.531 -0.284 1 96.94 965 SER B N 1
ATOM 15255 C CA . SER B 1 965 ? -11.57 -35.875 0.834 1 96.94 965 SER B CA 1
ATOM 15256 C C . SER B 1 965 ? -12.664 -36.75 1.408 1 96.94 965 SER B C 1
ATOM 15258 O O . SER B 1 965 ? -13.461 -37.344 0.661 1 96.94 965 SER B O 1
ATOM 15260 N N . LEU B 1 966 ? -12.711 -36.938 2.66 1 97.94 966 LEU B N 1
ATOM 15261 C CA . LEU B 1 966 ? -13.766 -37.625 3.408 1 97.94 966 LEU B CA 1
ATOM 15262 C C . LEU B 1 966 ? -14.344 -36.688 4.484 1 97.94 966 LEU B C 1
ATOM 15264 O O . LEU B 1 966 ? -13.656 -36.344 5.445 1 97.94 966 LEU B O 1
ATOM 15268 N N . GLY B 1 967 ? -15.578 -36.375 4.281 1 96.56 967 GLY B N 1
ATOM 15269 C CA . GLY B 1 967 ? -16.203 -35.406 5.184 1 96.56 967 GLY B CA 1
ATOM 15270 C C . GLY B 1 967 ? -17.406 -35.969 5.914 1 96.56 967 GLY B C 1
ATOM 15271 O O . GLY B 1 967 ? -18.062 -36.906 5.434 1 96.56 967 GLY B O 1
ATOM 15272 N N . TYR B 1 968 ? -17.656 -35.406 7.027 1 96.69 968 TYR B N 1
ATOM 15273 C CA . TYR B 1 968 ? -18.828 -35.688 7.844 1 96.69 968 TYR B CA 1
ATOM 15274 C C . TYR B 1 968 ? -19.516 -34.375 8.297 1 96.69 968 TYR B C 1
ATOM 15276 O O . TYR B 1 968 ? -18.875 -33.531 8.93 1 96.69 968 TYR B O 1
ATOM 15284 N N . SER B 1 969 ? -20.734 -34.281 7.93 1 94.62 969 SER B N 1
ATOM 15285 C CA . SER B 1 969 ? -21.547 -33.156 8.383 1 94.62 969 SER B CA 1
ATOM 15286 C C . SER B 1 969 ? -22.391 -33.562 9.594 1 94.62 969 SER B C 1
ATOM 15288 O O . SER B 1 969 ? -23.266 -34.406 9.5 1 94.62 969 SER B O 1
ATOM 15290 N N . LEU B 1 970 ? -22.203 -32.875 10.625 1 94 970 LEU B N 1
ATOM 15291 C CA . LEU B 1 970 ? -23 -33.156 11.812 1 94 970 LEU B CA 1
ATOM 15292 C C . LEU B 1 970 ? -24.469 -32.906 11.547 1 94 970 LEU B C 1
ATOM 15294 O O . LEU B 1 970 ? -24.859 -31.844 11.062 1 94 970 LEU B O 1
ATOM 15298 N N . PRO B 1 971 ? -25.312 -33.875 11.828 1 91.62 971 PRO B N 1
ATOM 15299 C CA . PRO B 1 971 ? -26.75 -33.688 11.594 1 91.62 971 PRO B CA 1
ATOM 15300 C C . PRO B 1 971 ? -27.344 -32.531 12.352 1 91.62 971 PRO B C 1
ATOM 15302 O O . PRO B 1 971 ? -26.953 -32.25 13.5 1 91.62 971 PRO B O 1
ATOM 15305 N N . GLU B 1 972 ? -28.25 -31.922 11.758 1 84.81 972 GLU B N 1
ATOM 15306 C CA . GLU B 1 972 ? -28.875 -30.734 12.32 1 84.81 972 GLU B CA 1
ATOM 15307 C C . GLU B 1 972 ? -29.484 -31.031 13.695 1 84.81 972 GLU B C 1
ATOM 15309 O O . GLU B 1 972 ? -29.5 -30.156 14.57 1 84.81 972 GLU B O 1
ATOM 15314 N N . LYS B 1 973 ? -30.031 -32.25 13.914 1 86.5 973 LYS B N 1
ATOM 15315 C CA . LYS B 1 973 ? -30.672 -32.625 15.164 1 86.5 973 LYS B CA 1
ATOM 15316 C C . LYS B 1 973 ? -29.703 -32.531 16.328 1 86.5 973 LYS B C 1
ATOM 15318 O O . LYS B 1 973 ? -30.094 -32.188 17.453 1 86.5 973 LYS B O 1
ATOM 15323 N N . MET B 1 974 ? -28.516 -32.719 16.031 1 90.12 974 MET B N 1
ATOM 15324 C CA . MET B 1 974 ? -27.484 -32.656 17.078 1 90.12 974 MET B CA 1
ATOM 15325 C C . MET B 1 974 ? -27.141 -31.234 17.438 1 90.12 974 MET B C 1
ATOM 15327 O O . MET B 1 974 ? -26.625 -30.969 18.516 1 90.12 974 MET B O 1
ATOM 15331 N N . LEU B 1 975 ? -27.422 -30.328 16.5 1 89.88 975 LEU B N 1
ATOM 15332 C CA . LEU B 1 975 ? -26.984 -28.953 16.688 1 89.88 975 LEU B CA 1
ATOM 15333 C C . LEU B 1 975 ? -28.141 -28.062 17.109 1 89.88 975 LEU B C 1
ATOM 15335 O O . LEU B 1 975 ? -27.953 -26.906 17.453 1 89.88 975 LEU B O 1
ATOM 15339 N N . GLU B 1 976 ? -29.359 -28.594 17.109 1 83.69 976 GLU B N 1
ATOM 15340 C CA . GLU B 1 976 ? -30.578 -27.828 17.375 1 83.69 976 GLU B CA 1
ATOM 15341 C C . GLU B 1 976 ? -30.516 -27.109 18.719 1 83.69 976 GLU B C 1
ATOM 15343 O O . GLU B 1 976 ? -31.031 -25.984 18.859 1 83.69 976 GLU B O 1
ATOM 15348 N N . LYS B 1 977 ? -29.859 -27.688 19.641 1 84.62 977 LYS B N 1
ATOM 15349 C CA . LYS B 1 977 ? -29.812 -27.109 20.984 1 84.62 977 LYS B CA 1
ATOM 15350 C C . LYS B 1 977 ? -28.609 -26.203 21.156 1 84.62 977 LYS B C 1
ATOM 15352 O O . LYS B 1 977 ? -28.328 -25.719 22.25 1 84.62 977 LYS B O 1
ATOM 15357 N N . THR B 1 978 ? -27.938 -26.047 20.094 1 84 978 THR B N 1
ATOM 15358 C CA . THR B 1 978 ? -26.75 -25.203 20.156 1 84 978 THR B CA 1
ATOM 15359 C C . THR B 1 978 ? -26.906 -23.969 19.266 1 84 978 THR B C 1
ATOM 15361 O O . THR B 1 978 ? -27.891 -23.844 18.562 1 84 978 THR B O 1
ATOM 15364 N N . PHE B 1 979 ? -26.016 -22.984 19.422 1 82.38 979 PHE B N 1
ATOM 15365 C CA . PHE B 1 979 ? -25.984 -21.797 18.578 1 82.38 979 PHE B CA 1
ATOM 15366 C C . PHE B 1 979 ? -25.281 -22.078 17.266 1 82.38 979 PHE B C 1
ATOM 15368 O O . PHE B 1 979 ? -25.203 -21.203 16.391 1 82.38 979 PHE B O 1
ATOM 15375 N N . ILE B 1 980 ? -24.906 -23.344 17.141 1 90 980 ILE B N 1
ATOM 15376 C CA . ILE B 1 980 ? -24.156 -23.734 15.953 1 90 980 ILE B CA 1
ATOM 15377 C C . ILE B 1 980 ? -25.125 -24.234 14.883 1 90 980 ILE B C 1
ATOM 15379 O O . ILE B 1 980 ? -26 -25.062 15.164 1 90 980 ILE B O 1
ATOM 15383 N N . SER B 1 981 ? -25 -23.688 13.688 1 86.19 981 SER B N 1
ATOM 15384 C CA . SER B 1 981 ? -25.906 -24.047 12.609 1 86.19 981 SER B CA 1
ATOM 15385 C C . SER B 1 981 ? -25.375 -25.234 11.812 1 86.19 981 SER B C 1
ATOM 15387 O O . SER B 1 981 ? -26.156 -26.062 11.336 1 86.19 981 SER B O 1
ATOM 15389 N N . SER B 1 982 ? -24.125 -25.25 11.617 1 90.38 982 SER B N 1
ATOM 15390 C CA . SER B 1 982 ? -23.562 -26.328 10.82 1 90.38 982 SER B CA 1
ATOM 15391 C C . SER B 1 982 ? -22.109 -26.609 11.227 1 90.38 982 SER B C 1
ATOM 15393 O O . SER B 1 982 ? -21.375 -25.703 11.562 1 90.38 982 SER B O 1
ATOM 15395 N N . VAL B 1 983 ? -21.75 -27.828 11.25 1 94.38 983 VAL B N 1
ATOM 15396 C CA . VAL B 1 983 ? -20.391 -28.281 11.484 1 94.38 983 VAL B CA 1
ATOM 15397 C C . VAL B 1 983 ? -20.016 -29.344 10.453 1 94.38 983 VAL B C 1
ATOM 15399 O O . VAL B 1 983 ? -20.719 -30.344 10.297 1 94.38 983 VAL B O 1
ATOM 15402 N N . ASN B 1 984 ? -19.016 -29.109 9.742 1 95 984 ASN B N 1
ATOM 15403 C CA . ASN B 1 984 ? -18.469 -30.078 8.789 1 95 984 ASN B CA 1
ATOM 15404 C C . ASN B 1 984 ? -17 -30.375 9.07 1 95 984 ASN B C 1
ATOM 15406 O O . ASN B 1 984 ? -16.188 -29.453 9.156 1 95 984 ASN B O 1
ATOM 15410 N N . VAL B 1 985 ? -16.656 -31.594 9.273 1 96.25 985 VAL B N 1
ATOM 15411 C CA . VAL B 1 985 ? -15.281 -32.031 9.484 1 96.25 985 VAL B CA 1
ATOM 15412 C C . VAL B 1 985 ? -14.852 -32.969 8.344 1 96.25 985 VAL B C 1
ATOM 15414 O O . VAL B 1 985 ? -15.625 -33.812 7.891 1 96.25 985 VAL B O 1
ATOM 15417 N N . SER B 1 986 ? -13.648 -32.75 7.895 1 97.06 986 SER B N 1
ATOM 15418 C CA . SER B 1 986 ? -13.188 -33.594 6.785 1 97.06 986 SER B CA 1
ATOM 15419 C C . SER B 1 986 ? -11.727 -33.969 6.953 1 97.06 986 SER B C 1
ATOM 15421 O O . SER B 1 986 ? -10.93 -33.219 7.496 1 97.06 986 SER B O 1
ATOM 15423 N N . VAL B 1 987 ? -11.406 -35.156 6.551 1 98 987 VAL B N 1
ATOM 15424 C CA . VAL B 1 987 ? -10.039 -35.594 6.273 1 98 987 VAL B CA 1
ATOM 15425 C C . VAL B 1 987 ? -9.703 -35.312 4.809 1 98 987 VAL B C 1
ATOM 15427 O O . VAL B 1 987 ? -10.477 -35.656 3.912 1 98 987 VAL B O 1
ATOM 15430 N N . ILE B 1 988 ? -8.633 -34.656 4.609 1 97.5 988 ILE B N 1
ATOM 15431 C CA . ILE B 1 988 ? -8.297 -34.25 3.244 1 97.5 988 ILE B CA 1
ATOM 15432 C C . ILE B 1 988 ? -6.875 -34.688 2.908 1 97.5 988 ILE B C 1
ATOM 15434 O O . ILE B 1 988 ? -6.035 -34.844 3.801 1 97.5 988 ILE B O 1
ATOM 15438 N N . ALA B 1 989 ? -6.613 -34.906 1.66 1 97.44 989 ALA B N 1
ATOM 15439 C CA . ALA B 1 989 ? -5.289 -35.281 1.172 1 97.44 989 ALA B CA 1
ATOM 15440 C C . ALA B 1 989 ? -5.094 -34.844 -0.277 1 97.44 989 ALA B C 1
ATOM 15442 O O . ALA B 1 989 ? -6.062 -34.719 -1.03 1 97.44 989 ALA B O 1
ATOM 15443 N N . ARG B 1 990 ? -3.883 -34.625 -0.646 1 95.81 990 ARG B N 1
ATOM 15444 C CA . ARG B 1 990 ? -3.547 -34.219 -2.008 1 95.81 990 ARG B CA 1
ATOM 15445 C C . ARG B 1 990 ? -2.213 -34.812 -2.443 1 95.81 990 ARG B C 1
ATOM 15447 O O . ARG B 1 990 ? -1.313 -35 -1.619 1 95.81 990 ARG B O 1
ATOM 15454 N N . ASN B 1 991 ? -2.119 -35.031 -3.748 1 95.31 991 ASN B N 1
ATOM 15455 C CA . ASN B 1 991 ? -0.924 -35.594 -4.363 1 95.31 991 ASN B CA 1
ATOM 15456 C C . ASN B 1 991 ? -0.534 -36.906 -3.705 1 95.31 991 ASN B C 1
ATOM 15458 O O . ASN B 1 991 ? 0.609 -37.094 -3.275 1 95.31 991 ASN B O 1
ATOM 15462 N N . LEU B 1 992 ? -1.408 -37.844 -3.738 1 96.12 992 LEU B N 1
ATOM 15463 C CA . LEU B 1 992 ? -1.261 -39.031 -2.93 1 96.12 992 LEU B CA 1
ATOM 15464 C C . LEU B 1 992 ? -0.256 -40 -3.559 1 96.12 992 LEU B C 1
ATOM 15466 O O . LEU B 1 992 ? 0.73 -40.375 -2.924 1 96.12 992 LEU B O 1
ATOM 15470 N N . PHE B 1 993 ? -0.567 -40.438 -4.824 1 96.06 993 PHE B N 1
ATOM 15471 C CA . PHE B 1 993 ? 0.345 -41.344 -5.512 1 96.06 993 PHE B CA 1
ATOM 15472 C C . PHE B 1 993 ? 0.049 -41.406 -7.004 1 96.06 993 PHE B C 1
ATOM 15474 O O . PHE B 1 993 ? -1.022 -40.969 -7.441 1 96.06 993 PHE B O 1
ATOM 15481 N N . TYR B 1 994 ? 0.999 -41.812 -7.742 1 97.12 994 TYR B N 1
ATOM 15482 C CA . TYR B 1 994 ? 0.8 -42.062 -9.164 1 97.12 994 TYR B CA 1
ATOM 15483 C C . TYR B 1 994 ? 0.248 -43.438 -9.414 1 97.12 994 TYR B C 1
ATOM 15485 O O . TYR B 1 994 ? 0.784 -44.438 -8.906 1 97.12 994 TYR B O 1
ATOM 15493 N N . ILE B 1 995 ? -0.788 -43.531 -10.164 1 97.81 995 ILE B N 1
ATOM 15494 C CA . ILE B 1 995 ? -1.312 -44.812 -10.617 1 97.81 995 ILE B CA 1
ATOM 15495 C C . ILE B 1 995 ? -0.432 -45.344 -11.742 1 97.81 995 ILE B C 1
ATOM 15497 O O . ILE B 1 995 ? -0.18 -46.562 -11.812 1 97.81 995 ILE B O 1
ATOM 15501 N N . SER B 1 996 ? -0.027 -44.469 -12.547 1 96.88 996 SER B N 1
ATOM 15502 C CA . SER B 1 996 ? 0.937 -44.75 -13.602 1 96.88 996 SER B CA 1
ATOM 15503 C C . SER B 1 996 ? 1.857 -43.562 -13.867 1 96.88 996 SER B C 1
ATOM 15505 O O . SER B 1 996 ? 1.436 -42.406 -13.766 1 96.88 996 SER B O 1
ATOM 15507 N N . ARG B 1 997 ? 3.076 -43.875 -14.156 1 96.12 997 ARG B N 1
ATOM 15508 C CA . ARG B 1 997 ? 4.082 -42.875 -14.477 1 96.12 997 ARG B CA 1
ATOM 15509 C C . ARG B 1 997 ? 5.137 -43.438 -15.422 1 96.12 997 ARG B C 1
ATOM 15511 O O . ARG B 1 997 ? 5.648 -44.531 -15.211 1 96.12 997 ARG B O 1
ATOM 15518 N N . SER B 1 998 ? 5.43 -42.719 -16.375 1 96 998 SER B N 1
ATOM 15519 C CA . SER B 1 998 ? 6.332 -43.219 -17.406 1 96 998 SER B CA 1
ATOM 15520 C C . SER B 1 998 ? 7.785 -42.906 -17.062 1 96 998 SER B C 1
ATOM 15522 O O . SER B 1 998 ? 8.688 -43.688 -17.391 1 96 998 SER B O 1
ATOM 15524 N N . ILE B 1 999 ? 8.055 -41.781 -16.531 1 95 999 ILE B N 1
ATOM 15525 C CA . ILE B 1 999 ? 9.43 -41.344 -16.281 1 95 999 ILE B CA 1
ATOM 15526 C C . ILE B 1 999 ? 9.859 -41.844 -14.891 1 95 999 ILE B C 1
ATOM 15528 O O . ILE B 1 999 ? 9.07 -41.812 -13.945 1 95 999 ILE B O 1
ATOM 15532 N N . ASP B 1 1000 ? 11.055 -42.188 -14.836 1 92.94 1000 ASP B N 1
ATOM 15533 C CA . ASP B 1 1000 ? 11.57 -42.688 -13.57 1 92.94 1000 ASP B CA 1
ATOM 15534 C C . ASP B 1 1000 ? 12.312 -41.594 -12.805 1 92.94 1000 ASP B C 1
ATOM 15536 O O . ASP B 1 1000 ? 12.844 -40.656 -13.406 1 92.94 1000 ASP B O 1
ATOM 15540 N N . ASN B 1 1001 ? 12.336 -41.719 -11.531 1 95.62 1001 ASN B N 1
ATOM 15541 C CA . ASN B 1 1001 ? 13.188 -41 -10.57 1 95.62 1001 ASN B CA 1
ATOM 15542 C C . ASN B 1 1001 ? 12.75 -39.562 -10.367 1 95.62 1001 ASN B C 1
ATOM 15544 O O . ASN B 1 1001 ? 13.203 -38.906 -9.438 1 95.62 1001 ASN B O 1
ATOM 15548 N N . VAL B 1 1002 ? 11.93 -39.031 -11.266 1 94.5 1002 VAL B N 1
ATOM 15549 C CA . VAL B 1 1002 ? 11.531 -37.656 -11.102 1 94.5 1002 VAL B CA 1
ATOM 15550 C C . VAL B 1 1002 ? 10.016 -37.531 -11.227 1 94.5 1002 VAL B C 1
ATOM 15552 O O . VAL B 1 1002 ? 9.352 -38.469 -11.695 1 94.5 1002 VAL B O 1
ATOM 15555 N N . ASP B 1 1003 ? 9.531 -36.406 -10.742 1 94.31 1003 ASP B N 1
ATOM 15556 C CA . ASP B 1 1003 ? 8.133 -36.031 -10.953 1 94.31 1003 ASP B CA 1
ATOM 15557 C C . ASP B 1 1003 ? 7.914 -35.5 -12.367 1 94.31 1003 ASP B C 1
ATOM 15559 O O . ASP B 1 1003 ? 8.547 -34.531 -12.773 1 94.31 1003 ASP B O 1
ATOM 15563 N N . PRO B 1 1004 ? 7.082 -36.125 -13.062 1 93.38 1004 PRO B N 1
ATOM 15564 C CA . PRO B 1 1004 ? 6.859 -35.688 -14.445 1 93.38 1004 PRO B CA 1
ATOM 15565 C C . PRO B 1 1004 ? 6.355 -34.25 -14.531 1 93.38 1004 PRO B C 1
ATOM 15567 O O . PRO B 1 1004 ? 6.387 -33.625 -15.602 1 93.38 1004 PRO B O 1
ATOM 15570 N N . GLU B 1 1005 ? 5.934 -33.656 -13.469 1 89.44 1005 GLU B N 1
ATOM 15571 C CA . GLU B 1 1005 ? 5.426 -32.281 -13.453 1 89.44 1005 GLU B CA 1
ATOM 15572 C C . GLU B 1 1005 ? 6.48 -31.297 -12.945 1 89.44 1005 GLU B C 1
ATOM 15574 O O . GLU B 1 1005 ? 6.207 -30.109 -12.789 1 89.44 1005 GLU B O 1
ATOM 15579 N N . SER B 1 1006 ? 7.613 -31.766 -12.695 1 84.25 1006 SER B N 1
ATOM 15580 C CA . SER B 1 1006 ? 8.602 -30.984 -11.953 1 84.25 1006 SER B CA 1
ATOM 15581 C C . SER B 1 1006 ? 9.406 -30.078 -12.875 1 84.25 1006 SER B C 1
ATOM 15583 O O . SER B 1 1006 ? 10.57 -30.375 -13.18 1 84.25 1006 SER B O 1
ATOM 15585 N N . THR B 1 1007 ? 8.852 -28.984 -13.359 1 81.5 1007 THR B N 1
ATOM 15586 C CA . THR B 1 1007 ? 9.625 -27.938 -14.031 1 81.5 1007 THR B CA 1
ATOM 15587 C C . THR B 1 1007 ? 10.039 -26.859 -13.039 1 81.5 1007 THR B C 1
ATOM 15589 O O . THR B 1 1007 ? 9.375 -26.656 -12.023 1 81.5 1007 THR B O 1
ATOM 15592 N N . TYR B 1 1008 ? 11.141 -26.25 -13.281 1 72.19 1008 TYR B N 1
ATOM 15593 C CA . TYR B 1 1008 ? 11.641 -25.312 -12.281 1 72.19 1008 TYR B CA 1
ATOM 15594 C C . TYR B 1 1008 ? 11.328 -23.875 -12.68 1 72.19 1008 TYR B C 1
ATOM 15596 O O . TYR B 1 1008 ? 11.805 -22.922 -12.047 1 72.19 1008 TYR B O 1
ATOM 15604 N N . ASN B 1 1009 ? 10.602 -23.594 -13.758 1 77.12 1009 ASN B N 1
ATOM 15605 C CA . ASN B 1 1009 ? 10.227 -22.234 -14.148 1 77.12 1009 ASN B CA 1
ATOM 15606 C C . ASN B 1 1009 ? 8.812 -22.172 -14.719 1 77.12 1009 ASN B C 1
ATOM 15608 O O . ASN B 1 1009 ? 8.336 -23.156 -15.297 1 77.12 1009 ASN B O 1
ATOM 15612 N N . SER B 1 1010 ? 8.18 -21.078 -14.516 1 76.56 1010 SER B N 1
ATOM 15613 C CA . SER B 1 1010 ? 6.809 -20.906 -14.984 1 76.56 1010 SER B CA 1
ATOM 15614 C C . SER B 1 1010 ? 6.77 -20.156 -16.312 1 76.56 1010 SER B C 1
ATOM 15616 O O . SER B 1 1010 ? 5.711 -19.688 -16.734 1 76.56 1010 SER B O 1
ATOM 15618 N N . GLY B 1 1011 ? 7.859 -20.016 -16.969 1 84.88 1011 GLY B N 1
ATOM 15619 C CA . GLY B 1 1011 ? 7.922 -19.312 -18.234 1 84.88 1011 GLY B CA 1
ATOM 15620 C C . GLY B 1 1011 ? 7.574 -20.203 -19.422 1 84.88 1011 GLY B C 1
ATOM 15621 O O . GLY B 1 1011 ? 6.859 -21.188 -19.266 1 84.88 1011 GLY B O 1
ATOM 15622 N N . ASN B 1 1012 ? 8 -19.828 -20.547 1 88.06 1012 ASN B N 1
ATOM 15623 C CA . ASN B 1 1012 ? 7.625 -20.469 -21.812 1 88.06 1012 ASN B CA 1
ATOM 15624 C C . ASN B 1 1012 ? 8.438 -21.734 -22.062 1 88.06 1012 ASN B C 1
ATOM 15626 O O . ASN B 1 1012 ? 8.07 -22.562 -22.906 1 88.06 1012 ASN B O 1
ATOM 15630 N N . SER B 1 1013 ? 9.477 -21.891 -21.344 1 89.69 1013 SER B N 1
ATOM 15631 C CA . SER B 1 1013 ? 10.352 -23.031 -21.578 1 89.69 1013 SER B CA 1
ATOM 15632 C C . SER B 1 1013 ? 9.914 -24.234 -20.75 1 89.69 1013 SER B C 1
ATOM 15634 O O . SER B 1 1013 ? 10.547 -24.578 -19.75 1 89.69 1013 SER B O 1
ATOM 15636 N N . GLN B 1 1014 ? 9 -24.969 -21.281 1 89.5 1014 GLN B N 1
ATOM 15637 C CA . GLN B 1 1014 ? 8.484 -26.156 -20.609 1 89.5 1014 GLN B CA 1
ATOM 15638 C C . GLN B 1 1014 ? 9.18 -27.422 -21.109 1 89.5 1014 GLN B C 1
ATOM 15640 O O . GLN B 1 1014 ? 9.539 -27.5 -22.281 1 89.5 1014 GLN B O 1
ATOM 15645 N N . GLY B 1 1015 ? 9.391 -28.375 -20.188 1 91.69 1015 GLY B N 1
ATOM 15646 C CA . GLY B 1 1015 ? 9.984 -29.641 -20.547 1 91.69 1015 GLY B CA 1
ATOM 15647 C C . GLY B 1 1015 ? 11.391 -29.828 -20 1 91.69 1015 GLY B C 1
ATOM 15648 O O . GLY B 1 1015 ? 12.133 -30.688 -20.469 1 91.69 1015 GLY B O 1
ATOM 15649 N N . LEU B 1 1016 ? 11.734 -29 -19.109 1 93 1016 LEU B N 1
ATOM 15650 C CA . LEU B 1 1016 ? 13.055 -29.094 -18.484 1 93 1016 LEU B CA 1
ATOM 15651 C C . LEU B 1 1016 ? 12.938 -29.359 -17 1 93 1016 LEU B C 1
ATOM 15653 O O . LEU B 1 1016 ? 12.266 -28.609 -16.281 1 93 1016 LEU B O 1
ATOM 15657 N N . GLU B 1 1017 ? 13.516 -30.391 -16.578 1 93.44 1017 GLU B N 1
ATOM 15658 C CA . GLU B 1 1017 ? 13.594 -30.703 -15.156 1 93.44 1017 GLU B CA 1
ATOM 15659 C C . GLU B 1 1017 ? 15.031 -30.641 -14.656 1 93.44 1017 GLU B C 1
ATOM 15661 O O . GLU B 1 1017 ? 15.953 -31.109 -15.336 1 93.44 1017 GLU B O 1
ATOM 15666 N N . TYR B 1 1018 ? 15.242 -29.922 -13.508 1 94.06 1018 TYR B N 1
ATOM 15667 C CA . TYR B 1 1018 ? 16.578 -29.812 -12.93 1 94.06 1018 TYR B CA 1
ATOM 15668 C C . TYR B 1 1018 ? 16.516 -29.453 -11.453 1 94.06 1018 TYR B C 1
ATOM 15670 O O . TYR B 1 1018 ? 16.547 -28.266 -11.094 1 94.06 1018 TYR B O 1
ATOM 15678 N N . PHE B 1 1019 ? 16.547 -30.234 -10.531 1 93.75 1019 PHE B N 1
ATOM 15679 C CA . PHE B 1 1019 ? 16.734 -30.234 -9.078 1 93.75 1019 PHE B CA 1
ATOM 15680 C C . PHE B 1 1019 ? 15.914 -29.109 -8.438 1 93.75 1019 PHE B C 1
ATOM 15682 O O . PHE B 1 1019 ? 16.469 -28.281 -7.711 1 93.75 1019 PHE B O 1
ATOM 15689 N N . GLY B 1 1020 ? 14.664 -29.062 -8.547 1 93.62 1020 GLY B N 1
ATOM 15690 C CA . GLY B 1 1020 ? 13.766 -28.219 -7.781 1 93.62 1020 GLY B CA 1
ATOM 15691 C C . GLY B 1 1020 ? 13.398 -28.812 -6.434 1 93.62 1020 GLY B C 1
ATOM 15692 O O . GLY B 1 1020 ? 13.992 -29.797 -6.004 1 93.62 1020 GLY B O 1
ATOM 15693 N N . VAL B 1 1021 ? 12.547 -28.203 -5.727 1 95.56 1021 VAL B N 1
ATOM 15694 C CA . VAL B 1 1021 ? 12.055 -28.734 -4.465 1 95.56 1021 VAL B CA 1
ATOM 15695 C C . VAL B 1 1021 ? 11.281 -30.031 -4.723 1 95.56 1021 VAL B C 1
ATOM 15697 O O . VAL B 1 1021 ? 10.469 -30.109 -5.645 1 95.56 1021 VAL B O 1
ATOM 15700 N N . PRO B 1 1022 ? 11.539 -31 -3.959 1 95.06 1022 PRO B N 1
ATOM 15701 C CA . PRO B 1 1022 ? 10.875 -32.281 -4.211 1 95.06 1022 PRO B CA 1
ATOM 15702 C C . PRO B 1 1022 ? 9.359 -32.219 -4.035 1 95.06 1022 PRO B C 1
ATOM 15704 O O . PRO B 1 1022 ? 8.867 -31.406 -3.242 1 95.06 1022 PRO B O 1
ATOM 15707 N N . SER B 1 1023 ? 8.688 -33.062 -4.762 1 93.56 1023 SER B N 1
ATOM 15708 C CA . SER B 1 1023 ? 7.234 -33.156 -4.656 1 93.56 1023 SER B CA 1
ATOM 15709 C C . SER B 1 1023 ? 6.816 -33.719 -3.295 1 93.56 1023 SER B C 1
ATOM 15711 O O . SER B 1 1023 ? 7.535 -34.5 -2.689 1 93.56 1023 SER B O 1
ATOM 15713 N N . THR B 1 1024 ? 5.641 -33.312 -2.881 1 95.06 1024 THR B N 1
ATOM 15714 C CA . THR B 1 1024 ? 5.18 -33.688 -1.556 1 95.06 1024 THR B CA 1
ATOM 15715 C C . THR B 1 1024 ? 3.818 -34.375 -1.637 1 95.06 1024 THR B C 1
ATOM 15717 O O . THR B 1 1024 ? 3.096 -34.219 -2.621 1 95.06 1024 THR B O 1
ATOM 15720 N N . ARG B 1 1025 ? 3.523 -35.219 -0.654 1 96.38 1025 ARG B N 1
ATOM 15721 C CA . ARG B 1 1025 ? 2.184 -35.688 -0.32 1 96.38 1025 ARG B CA 1
ATOM 15722 C C . ARG B 1 1025 ? 1.597 -34.875 0.839 1 96.38 1025 ARG B C 1
ATOM 15724 O O . ARG B 1 1025 ? 2.289 -34.594 1.819 1 96.38 1025 ARG B O 1
ATOM 15731 N N . ASN B 1 1026 ? 0.435 -34.562 0.655 1 96.31 1026 ASN B N 1
ATOM 15732 C CA . ASN B 1 1026 ? -0.206 -33.719 1.662 1 96.31 1026 ASN B CA 1
ATOM 15733 C C . ASN B 1 1026 ? -1.372 -34.438 2.332 1 96.31 1026 ASN B C 1
ATOM 15735 O O . ASN B 1 1026 ? -2.223 -35.031 1.654 1 96.31 1026 ASN B O 1
ATOM 15739 N N . TYR B 1 1027 ? -1.42 -34.406 3.65 1 97.56 1027 TYR B N 1
ATOM 15740 C CA . TYR B 1 1027 ? -2.502 -34.938 4.465 1 97.56 1027 TYR B CA 1
ATOM 15741 C C . TYR B 1 1027 ? -2.979 -33.906 5.488 1 97.56 1027 TYR B C 1
ATOM 15743 O O . TYR B 1 1027 ? -2.176 -33.156 6.043 1 97.56 1027 TYR B O 1
ATOM 15751 N N . GLY B 1 1028 ? -4.25 -33.938 5.676 1 97.56 1028 GLY B N 1
ATOM 15752 C CA . GLY B 1 1028 ? -4.664 -32.969 6.672 1 97.56 1028 GLY B CA 1
ATOM 15753 C C . GLY B 1 1028 ? -6.125 -33.094 7.066 1 97.56 1028 GLY B C 1
ATOM 15754 O O . GLY B 1 1028 ? -6.73 -34.156 6.871 1 97.56 1028 GLY B O 1
ATOM 15755 N N . PHE B 1 1029 ? -6.598 -32.031 7.781 1 97.69 1029 PHE B N 1
ATOM 15756 C CA . PHE B 1 1029 ? -7.957 -31.938 8.297 1 97.69 1029 PHE B CA 1
ATOM 15757 C C . PHE B 1 1029 ? -8.555 -30.562 8 1 97.69 1029 PHE B C 1
ATOM 15759 O O . PHE B 1 1029 ? -7.828 -29.562 7.918 1 97.69 1029 PHE B O 1
ATOM 15766 N N . SER B 1 1030 ? -9.797 -30.609 7.742 1 96.56 1030 SER B N 1
ATOM 15767 C CA . SER B 1 1030 ? -10.523 -29.359 7.547 1 96.56 1030 SER B CA 1
ATOM 15768 C C . SER B 1 1030 ? -11.75 -29.281 8.445 1 96.56 1030 SER B C 1
ATOM 15770 O O . SER B 1 1030 ? -12.414 -30.297 8.688 1 96.56 1030 SER B O 1
ATOM 15772 N N . LEU B 1 1031 ? -12.016 -28.141 9.016 1 96.62 1031 LEU B N 1
ATOM 15773 C CA . LEU B 1 1031 ? -13.156 -27.844 9.875 1 96.62 1031 LEU B CA 1
ATOM 15774 C C . LEU B 1 1031 ? -13.891 -26.594 9.414 1 96.62 1031 LEU B C 1
ATOM 15776 O O . LEU B 1 1031 ? -13.266 -25.562 9.164 1 96.62 1031 LEU B O 1
ATOM 15780 N N . ASN B 1 1032 ? -15.141 -26.719 9.18 1 95.38 1032 ASN B N 1
ATOM 15781 C CA . ASN B 1 1032 ? -16 -25.594 8.867 1 95.38 1032 ASN B CA 1
ATOM 15782 C C . ASN B 1 1032 ? -17.172 -25.484 9.852 1 95.38 1032 ASN B C 1
ATOM 15784 O O . ASN B 1 1032 ? -17.953 -26.422 9.984 1 95.38 1032 ASN B O 1
ATOM 15788 N N . VAL B 1 1033 ? -17.281 -24.406 10.5 1 95.12 1033 VAL B N 1
ATOM 15789 C CA . VAL B 1 1033 ? -18.328 -24.172 11.484 1 95.12 1033 VAL B CA 1
ATOM 15790 C C . VAL B 1 1033 ? -19.078 -22.891 11.148 1 95.12 1033 VAL B C 1
ATOM 15792 O O . VAL B 1 1033 ? -18.469 -21.859 10.852 1 95.12 1033 VAL B O 1
ATOM 15795 N N . LYS B 1 1034 ? -20.422 -22.984 11.203 1 90.5 1034 LYS B N 1
ATOM 15796 C CA . LYS B 1 1034 ? -21.25 -21.812 10.992 1 90.5 1034 LYS B CA 1
ATOM 15797 C C . LYS B 1 1034 ? -22.172 -21.578 12.188 1 90.5 1034 LYS B C 1
ATOM 15799 O O . LYS B 1 1034 ? -22.672 -22.531 12.789 1 90.5 1034 LYS B O 1
ATOM 15804 N N . PHE B 1 1035 ? -22.375 -20.344 12.422 1 89.25 1035 PHE B N 1
ATOM 15805 C CA . PHE B 1 1035 ? -23.281 -19.984 13.492 1 89.25 1035 PHE B CA 1
ATOM 15806 C C . PHE B 1 1035 ? -24.078 -18.734 13.133 1 89.25 1035 PHE B C 1
ATOM 15808 O O . PHE B 1 1035 ? -23.641 -17.922 12.32 1 89.25 1035 PHE B O 1
#

Sequence (2070 aa):
MQKQTHYLLLFVLFLLTSGMVAQNKTVTGTVTDEAGVPLLGVNVLEKGTSNGTSTDFDGKYTITVASNSSILEFTSIGYTAKSAAVAGKTTLNVSLVEDAEQLGEVVVTALGIKKEAKALGYSLTEVGGDELSNVKQVSAINSLQGKVAGVNITQNSTGAAGSSRVIIRGNSTLTGNNQPLYVVDGIPIGNENSGSADLYGGSDGGDGISSINPDDIASVSVLKGGAAAALYGSRAGNGVIIITTKKGTQKKGLGVEISSSVTFDEVDTSLTDFQTSYGQGTRGRVPANQSEAFDLGLSSWGPKLDGSSVVQWDGQERPYSYVGDNRDHFYRTGTTFINTIAITSGSEKMSYRLSVSDLDNEDIVPNSGINRKSFSLNTSAVLADKLTSQVNVKYIVENVNNRPRLSDAPGNANYTVALLSPNVDVRDMNPGANPDGSERGYSANIYSQNPYFSAYNFSNEDLKNRIIASTSLRYDILDWLYASTRVGVDHYTRKSTSIEPWGTAYKLLGGMNETEGRYTQIDADVMLGIEKSITDKFAVDGLVGANTNHVKSETLILGGDNFVVPGFEDISNLRDQSRSREFQERKISGIYGSLGFSYDKWAYLTFTGRNDWFSTLSYPGKTTPNDEFYFSVNTSVILSDLLELPNFIDFLKIRGGYSGVAGGGDIAYQLAPTYQIFGQGHQGQTLGRINGNSVPNPNLVPWEKDETEIGLDLRLFGNRLSFDIAYYQNETSKDIVNISTSVFSGYESATANIGKLENKGIEFLISGTPIQTDNFSWNTSFNGSYNKSEVTATNDEGTPISLDEPRTQNARITHVVGEPYGSIVGVSYNRDDAGNIIYDINSEGVPIAQEGERKILGEGVPPLTLGWSNTFRYKDFSLGFLIDGKFGGQLLSGTNALGYSTGLHKETLKGRENGLVVTGIDGDTGQEFTTTVAPEDLQTYYGRISRIAEEFVEDSDYIKFREFSLGYSLPEKMLEKTFISSVNVSVIARNLFYISRSIDNVDPESTYNSGNSQGLEYFGVPSTRNYGFSLNVKFMQKQTHYLLLFVLFLLTSGMVAQNKTVTGTVTDEAGVPLLGVNVLEKGTSNGTSTDFDGKYTITVASNSSILEFTSIGYTAKSAAVAGKTTLNVSLVEDAEQLGEVVVTALGIKKEAKALGYSLTEVGGDELSNVKQVSAINSLQGKVAGVNITQNSTGAAGSSRVIIRGNSTLTGNNQPLYVVDGIPIGNENSGSADLYGGSDGGDGISSINPDDIASVSVLKGGAAAALYGSRAGNGVIIITTKKGTQKKGLGVEISSSVTFDEVDTSLTDFQTSYGQGTRGRVPANQSEAFDLGLSSWGPKLDGSSVVQWDGQERPYSYVGDNRDHFYRTGTTFINTIAITSGSEKMSYRLSVSDLDNEDIVPNSGINRKSFSLNTSAVLADKLTSQVNVKYIVENVNNRPRLSDAPGNANYTVALLSPNVDVRDMNPGANPDGSERGYSANIYSQNPYFSAYNFSNEDLKNRIIASTSLRYDILDWLYASTRVGVDHYTRKSTSIEPWGTAYKLLGGMNETEGRYTQIDADVMLGIEKSITDKFAVDGLVGANTNHVKSETLILGGDNFVVPGFEDISNLRDQSRSREFQERKISGIYGSLGFSYDKWAYLTFTGRNDWFSTLSYPGKTTPNDEFYFSVNTSVILSDLLELPNFIDFLKIRGGYSGVAGGGDIAYQLAPTYQIFGQGHQGQTLGRINGNSVPNPNLVPWEKDETEIGLDLRLFGNRLSFDIAYYQNETSKDIVNISTSVFSGYESATANIGKLENKGIEFLISGTPIQTDNFSWNTSFNGSYNKSEVTATNDEGTPISLDEPRTQNARITHVVGEPYGSIVGVSYNRDDAGNIIYDINSEGVPIAQEGERKILGEGVPPLTLGWSNTFRYKDFSLGFLIDGKFGGQLLSGTNALGYSTGLHKETLKGRENGLVVTGIDGDTGQEFTTTVAPEDLQTYYGRISRIAEEFVEDSDYIKFREFSLGYSLPEKMLEKTFISSVNVSVIARNLFYISRSIDNVDPESTYNSGNSQGLEYFGVPSTRNYGFSLNVKF

Organism: Cellulophaga lytica (strain ATCC 23178 / DSM 7489 / JCM 8516 / NBRC 14961 / NCIMB 1423 / VKM B-1433 / Cy l20) (NCBI:txid867900)

Nearest PDB structures (foldseek):
  6sm3-assembly1_B  TM=8.163E-01  e=5.436E-63  Porphyromonas gingivalis W83
  6sln-assembly1_B  TM=7.908E-01  e=2.455E-64  Porphyromonas gingivalis W83
  6sml-assembly1_B  TM=8.126E-01  e=9.197E-63  Porphyromonas gingivalis W83
  6slj-assembly1_A  TM=7.888E-01  e=2.288E-61  Porphyromonas gingivalis W83
  6sli-assembly1_B  TM=8.080E-01  e=1.109E-60  Porphyromonas gingivalis W83

Foldseek 3Di:
DPPVPDVVPVVPPVVPPPPPPQPFAKAKEAEAAPVRQTDFFWWKDQPPDRFIDTAHNRRMDIGTDRDCQTWIWTHDQQFPIDIDGSNNPNYDYHHTYRCPVSPQDWDQFALRDTDGPQQDQADKDKDFLCLQQQDDALASVVSCDQPDWQKHKFDFLFWRQAEIFIFGQDAFFFAADLGAFEAEQRHTAFFDWPDFAAQAWDHTPHTDRSQDGSQFFGMKMKARDCARCVVVFQRGHRTYIYTYTDWFDADPFQQKKKWKWKKKWDFDQVFADWDQFFFQDALQDAQPFLVRLQASQLFRLHHTFDQDFGAHNVGGTGGSHQPDQQLNVQFAIKMKMKIKMKHHHDDPFKTKMWMWIWIWIDIRHAFWTKIKIKIKIWMWGQDPVFKIKIKIKMKMKMKTWAGAMDFDQALHLLQSSLRHTRRDHLVVCPPQADPVGAGPRRHPPLRHGSSNCSRPVWIKIKIKIWMKMKMKMKGHPDPFKIKMKMKIKIKMKMWIKTWQAANRSVANQIKMKIKIKIKMKMKMKIKIWGWDDPDLFKTKIKMKMKMKIKIWMKMKMKMAGGFPDHPDDDSVRHDGIDIDMDIFIWMKIKIKMKMKMGGNNFKIKMKIKMKMAIPQLDDPPQDAGRMDIWMKIKMKGWVVVVDPDDPQWDTKMKMKMKTKHKDQGDGHDLADWDKDFDPPDDVRDGDIDTDALERRHSRQDIKMKMKIKIWMWTAGRVRQKIKTKMWMKMKIFQRWDWAADDVVVVHGTYTGRKWMKMKTKMKMKMWGWPDDDPFKTKIKMKIKMFMFMFTATDHPVQDKDWDGDGNLNFWTFIHGHGHGRTFIKGWAFDADPVRFFEFAQDPVRATFTDIDHIDRQWAQDFRMKMKMKMWMGGHQKIKIWMKIKTFRGKAQALSVLVCLLSVTHPVLVAQLPPFHWDWGAYPVPRDIDIDGHHNSCSNVRSNSVSSGRNVRTWTWIFMWGFKIKMKGKDDQVVCVPDSWRIKMKMKIKGRAGTPDTTDGRAHSSHDRGNGSNGRYHRSRNGDIIMIIMMMMIHD/DPVPPPVVPVVPPVVPPPPPPQPFAKAKEAEAAPVRQTDFFWWKDQPPDRFIDTAHNSRMDIGTDRDCQTWIWTDDQQFDIDIDGSNNPNYDYHHTYRPPVSPQDWDQFALRDTDGPQQDQDDKDKDFLCLQQQFDALQSVVSCDQPDWQKHKFDFLFWRQAEIFIFGQDAFFFAADLGAFEAEQRHTAFFDWPDFAAQAWDHTPHTDRSQDGSQFFGMKMKARDCARCVVVFQRGHRTYIYTYTDWFDADPFQQKKKWKWKKKWDFDQVFADWDQFFFQDALADADPFLVRLQASQLFRLHHTFDQDFGAHNVGGTGGSHQPDQQLNVQFAIKMKMKIKMKGHHDDPFKTKMWMWIWIWIDIRHAFWTKIKIKIKIWMWGQDPVFKIKIKIKMKMKMKTWAGAMDFDQALHLLQSSLRHTRRDHLVVCPPQADPVGAGPRRHPPLRHGSSNCSRPVWIKIKIKIWMKMKMKMKGHPDPFKIKMKMKIKIKMKMWIKTWQAANRSVANQIKMKIKIKIKMKMKMKIKIWGWDDPDLFKTKIKMKMKMKIKIWMKMKMKMAGGFPDHPDDDSVRHDGIDIDMDIFIWMKIKIKMKMKMGGNNFKIKMKIKMKMAIPQLDDPPQDADRMDIWMKIKMKGWVVVVDPDDPQWDTKMKMKMKTKHKDQDDGHDLADWDKDFDPPDDVRDGDIDTDALERRHSRQDIKMKMKIKIWMWTAGRVRQKIKTKMWMKMKIFQRWDWAADDVVVVHGTYTGRKWMKMKTKMKMKMWGWPDDDPFKTKIKMKIKMFMFMFTATDHPVQDKDWDGDGNLNFWTFIHGHGHGRTFIWGKAFDADPVRFFEFAQDPVRATFTDIDHIDRQWAQDFRMKMKMKMWMGGHQKIKIWMKIKTFRGKAQALSVLVCLLSVTHPVLVAQLPPFHWDWGAYPVPRDIDIDGHHNSCSNVRSNNVSSGRNVGTWTWIFMWGFKIKMKGKDDQVVCVPDSWRIKMKMKIKGRAGTPDTTDGRAHSSHDRGNGSNGRYHRSRNGRIIMIIMMMMIDD

Secondary structure (DSSP, 8-state):
--TTSGGGTHHHHGGG--------EEEEEEEE-TTSPBPTT-EEEETTSS-EEE--TTSEEEEEESSTT-EEEEEETTEEEEEEE-TT-SB--EEPPB-SGGGS-EEE-GGG-EEEGGG-SS-EEEEEHHHHHSS--SSGGGGGTTTSTTEEEEE-SS-TT--EEEEESS---SSS--SPEEEETTEE-----S---BTTB-B----SGGGS-GGGEEEEEEE-SHHHHGGGGGGGTT-EEEEEEP-----STT-EEEEEEEEEEEE-GGG-----SB-SBBTTB--SSHHHHHHHTT-B-S-B----EEE-TTS-EEESS----HHHHH---EEEEEEEEEEEEE-SSEEEEEEEEEEEEE-SSTT-EEEEEEEEEEEEEEETTTEEEEEEEEEEEEEEE-PPB-SSSTT-HHHHHHH--TT--GGGG-S-B-TTSSB---SS-TTS--HHHHHHTSEEEEEEEEEEEEEEEEEESSSSEEEEEEEEEEEEEEEEEEEE-TTBTTBTT-EEEEEEEEEEEEEEEEEEEEEEE-SSSEEEEEEEEEEEEEEEEEEEEEEEEEESSTT---GGGEEEEEEEEEEEEEEEEEEEEEEEEEETTTEEEEEEEEEEEEGGG--TT--S-SEEEEEEEEEEEEHHHHS---TTEEEEEEEEEEEEEEE--SSSS-SS-EEEEEEEEETTEEEEEEE-SEE--TT---EEEEEEEEEEEEEETTTTEEEEEEEEEEEEEEEEEEEEPPGGGS-SEEEEEEEEEEEEEEEEEEEEEEEE-SSEEEEEEEEEEEEEEEEEESSSS-PPEE----TT-SEEEEE-TTS-SSEEEEEEE-B-TTSPBEEEE-TTS-EEEPEEEEEEEEESS-SEEEEEEEEEEETTEEEEEEEEEEES-EEEEHHHHHHHHHT-SGGGGTTTTT-EEEEEEETTT--EEEEEE-GGGHHHHHHHHTT-GGGTEEE--EEEEEEEEEEEEPPHHHHTTSS--EEEEEEEEEEEEEEEESSSSS-TT--S-SSS--SEE-S-SPPEEEEEEEEEEE-/--TTSGGGTHHHHTT---------EEEEEEEE-TTSPBPTT-EEEETTSS-EEE--TTSEEEEEESSTTPEEEEEETTEEEEEEE-TT-SB--EE--B-GGGGS-EEE-GGG-EEEGGG-SS-EEEEEHHHHHSS--SSGGGGGTTTSTTEEEEE-SS-TT--EEEEESS---SSS--SPEEEETTEE-----S---BTTB-B----SGGGS-GGGEEEEEEE-SHHHHGGGGGGGTT-EEEEEEP-----STT-EEEEEEEEEEEE-GGG-----SB-SBBTTB--SSHHHHHHHTT-B-S-B----EEE-TTS-EEESS----HHHHH---EEEEEEEEEEEEE-SSEEEEEEEEEEEEE-SSTT-EEEEEEEEEEEEEEETTTEEEEEEEEEEEEEEE-PPB-SSSTT-HHHHHHH--TT--GGGG-S-B-TTSSB---SS-TTS--HHHHHHTSEEEEEEEEEEEEEEEEEESSSSEEEEEEEEEEEEEEEEEEEE-TTBTTBTT-EEEEEEEEEEEEEEEEEEEEEEE-SSSEEEEEEEEEEEEEEEEEEEEEEEEEESSTT---GGGEEEEEEEEEEEEEEEEEEEEEEEEEETTTEEEEEEEEEEEEGGG--TT--S-SEEEEEEEEEEEEHHHHS---TTEEEEEEEEEEEEEEE--SSSS-SS-EEEEEEEEETTEEEEEEE-SEE--TT---EEEEEEEEEEEEEETTTTEEEEEEEEEEEEEEEEEEEEPPGGGT-SEEEEEEEEEEEEEEEEEEEEEEEE-SSEEEEEEEEEEEEEEEEEESSSS-PPEE----TT-SEEEEE-TTS-SSEEEEEEE-B-TTSPBEEEE-TTS-EEEPEEEEEEEEESS-SEEEEEEEEEEETTEEEEEEEEEEES-EEEEHHHHHHHHHT-SGGGGTTTTT-EEEEEEETTT--EEEEEE-GGGHHHHHHHHTT-GGGTEEE--EEEEEEEEEEEEPPHHHHTTSS--EEEEEEEEEEEEEEEESSSSS-TT--S-SSS--SEE-S-SPPEEEEEEEEEEE-

pLDDT: mean 89.63, std 13.23, range [22.0, 98.56]